Protein 2CQ4 (pdb70)

Organism: Homo sapiens (NCBI:txid9606)

Nearest PDB structures (foldseek):
  2cq4-assembly1_A  TM=7.982E-01  e=2.637E-21  Homo sapiens
  4yud-assembly1_A  TM=8.885E-01  e=1.342E-14  Homo sapiens
  3ucg-assembly1_A-2  TM=8.687E-01  e=4.871E-08  Homo sapiens
  3b4d-assembly1_A  TM=8.759E-01  e=1.175E-07  Homo sapiens
  2cqd-assembly1_A  TM=6.142E-01  e=3.976E-07  Homo sapiens

Solvent-accessible surface area: 8569 Å² total; per-residue (Å²): 136,116,108,64,60,109,48,162,87,74,167,181,81,88,163,110,130,105,46,71,52,18,106,60,20,44,19,0,14,0,28,65,22,19,116,223,27,139,66,160,28,0,54,94,30,0,57,90,31,10,150,16,129,53,24,178,57,56,110,114,190,111,76,223,193,114,117,20,45,0,67,0,34,0,63,100,57,139,11,10,72,110,0,62,56,24,58,52,78,210,19,98,65,60,52,0,33,0,86,20,7,71,57,91,103,100,182,136,25,42,156,93,117,76

GO terms:
  GO:0005515 protein binding (F, IPI)
  GO:0045893 positive regulation of DNA-templated transcription (P, IDA)
  GO:0048024 regulation of mRNA splicing, via spliceosome (P, IDA)
  GO:0016020 membrane (C, HDA)

Secondary structure (DSSP, 8-state):
----------SS--SPPPPTTHHHHTEEEEES--TT--HHHHHHHHTTTS-EEEEEE--S--SSS----EEEEES-GGGHHHHHHHTTEEETTEEEEEEEHHHHHHHHS-SS--

CATH classification: 3.30.70.330

Radius of gyration: 14.82 Å; Cα contacts (8 Å, |Δi|>4): 168; chains: 1; bounding box: 30×40×33 Å

Structure (mmCIF, N/CA/C/O backbone):
data_2CQ4
#
_entry.id   2CQ4
#
loop_
_atom_site.group_PDB
_atom_site.id
_atom_site.type_symbol
_atom_site.label_atom_id
_atom_site.label_alt_id
_atom_site.label_comp_id
_atom_site.label_asym_id
_atom_site.label_entity_id
_atom_site.label_seq_id
_atom_site.pdbx_PDB_ins_code
_atom_site.Cartn_x
_atom_site.Cartn_y
_atom_site.Cartn_z
_atom_site.occupancy
_atom_site.B_iso_or_equiv
_atom_site.auth_seq_id
_atom_site.auth_comp_id
_atom_site.auth_asym_id
_atom_site.auth_atom_id
_atom_site.pdbx_PDB_model_num
ATOM 1 N N . GLY A 1 1 ? 18.329 -0.677 4.007 1.00 0.00 125 GLY A N 1
ATOM 2 C CA . GLY A 1 1 ? 17.652 -0.234 5.211 1.00 0.00 125 GLY A CA 1
ATOM 3 C C . GLY A 1 1 ? 17.870 1.240 5.490 1.00 0.00 125 GLY A C 1
ATOM 4 O O . GLY A 1 1 ? 18.917 1.636 5.999 1.00 0.00 125 GLY A O 1
ATOM 8 N N . SER A 1 2 ? 16.876 2.056 5.152 1.00 0.00 126 SER A N 1
ATOM 9 C CA . SER A 1 2 ? 16.965 3.497 5.363 1.00 0.00 126 SER A CA 1
ATOM 10 C C . SER A 1 2 ? 15.629 4.172 5.071 1.00 0.00 126 SER A C 1
ATOM 11 O O . SER A 1 2 ? 14.906 3.774 4.158 1.00 0.00 126 SER A O 1
ATOM 19 N N . SER A 1 3 ? 15.309 5.199 5.853 1.00 0.00 127 SER A N 1
ATOM 20 C CA . SER A 1 3 ? 14.058 5.928 5.681 1.00 0.00 127 SER A CA 1
ATOM 21 C C . SER A 1 3 ? 14.108 7.271 6.405 1.00 0.00 127 SER A C 1
ATOM 22 O O . SER A 1 3 ? 14.970 7.499 7.254 1.00 0.00 127 SER A O 1
ATOM 30 N N . GLY A 1 4 ? 13.177 8.156 6.064 1.00 0.00 128 GLY A N 1
ATOM 31 C CA . GLY A 1 4 ? 13.131 9.464 6.690 1.00 0.00 128 GLY A CA 1
ATOM 32 C C . GLY A 1 4 ? 13.279 10.592 5.688 1.00 0.00 128 GLY A C 1
ATOM 33 O O . GLY A 1 4 ? 14.122 10.530 4.792 1.00 0.00 128 GLY A O 1
ATOM 37 N N . SER A 1 5 ? 12.456 11.625 5.837 1.00 0.00 129 SER A N 1
ATOM 38 C CA . SER A 1 5 ? 12.496 12.769 4.934 1.00 0.00 129 SER A CA 1
ATOM 39 C C . SER A 1 5 ? 11.594 13.892 5.440 1.00 0.00 129 SER A C 1
ATOM 40 O O . SER A 1 5 ? 10.784 13.692 6.344 1.00 0.00 129 SER A O 1
ATOM 48 N N . SER A 1 6 ? 11.743 15.073 4.850 1.00 0.00 130 SER A N 1
ATOM 49 C CA . SER A 1 6 ? 10.946 16.230 5.242 1.00 0.00 130 SER A CA 1
ATOM 50 C C . SER A 1 6 ? 10.318 16.896 4.022 1.00 0.00 130 SER A C 1
ATOM 51 O O . SER A 1 6 ? 10.966 17.060 2.989 1.00 0.00 130 SER A O 1
ATOM 59 N N . GLY A 1 7 ? 9.052 17.281 4.151 1.00 0.00 131 GLY A N 1
ATOM 60 C CA . GLY A 1 7 ? 8.356 17.925 3.052 1.00 0.00 131 GLY A CA 1
ATOM 61 C C . GLY A 1 7 ? 6.867 18.051 3.302 1.00 0.00 131 GLY A C 1
ATOM 62 O O . GLY A 1 7 ? 6.386 17.759 4.398 1.00 0.00 131 GLY A O 1
ATOM 66 N N . LYS A 1 8 ? 6.133 18.490 2.286 1.00 0.00 132 LYS A N 1
ATOM 67 C CA . LYS A 1 8 ? 4.688 18.656 2.400 1.00 0.00 132 LYS A CA 1
ATOM 68 C C . LYS A 1 8 ? 3.986 18.190 1.128 1.00 0.00 132 LYS A C 1
ATOM 69 O O . LYS A 1 8 ? 4.592 18.134 0.058 1.00 0.00 132 LYS A O 1
ATOM 88 N N . SER A 1 9 ? 2.704 17.860 1.253 1.00 0.00 133 SER A N 1
ATOM 89 C CA . SER A 1 9 ? 1.919 17.398 0.114 1.00 0.00 133 SER A CA 1
ATOM 90 C C . SER A 1 9 ? 0.926 18.467 -0.330 1.00 0.00 133 SER A C 1
ATOM 91 O O . SER A 1 9 ? -0.177 18.586 0.203 1.00 0.00 133 SER A O 1
ATOM 99 N N . PRO A 1 10 ? 1.325 19.265 -1.332 1.00 0.00 134 PRO A N 1
ATOM 100 C CA . PRO A 1 10 ? 0.486 20.339 -1.871 1.00 0.00 134 PRO A CA 1
ATOM 101 C C . PRO A 1 10 ? -0.642 19.806 -2.749 1.00 0.00 134 PRO A C 1
ATOM 102 O O . PRO A 1 10 ? -0.575 18.684 -3.250 1.00 0.00 134 PRO A O 1
ATOM 113 N N . VAL A 1 11 ? -1.678 20.619 -2.932 1.00 0.00 135 VAL A N 1
ATOM 114 C CA . VAL A 1 11 ? -2.820 20.230 -3.751 1.00 0.00 135 VAL A CA 1
ATOM 115 C C . VAL A 1 11 ? -2.412 20.040 -5.207 1.00 0.00 135 VAL A C 1
ATOM 116 O O . VAL A 1 11 ? -3.023 19.259 -5.936 1.00 0.00 135 VAL A O 1
ATOM 129 N N . ARG A 1 12 ? -1.376 20.759 -5.625 1.00 0.00 136 ARG A N 1
ATOM 130 C CA . ARG A 1 12 ? -0.886 20.671 -6.995 1.00 0.00 136 ARG A CA 1
ATOM 131 C C . ARG A 1 12 ? 0.628 20.479 -7.020 1.00 0.00 136 ARG A C 1
ATOM 132 O O . ARG A 1 12 ? 1.347 21.031 -6.188 1.00 0.00 136 ARG A O 1
ATOM 153 N N . GLU A 1 13 ? 1.104 19.693 -7.981 1.00 0.00 137 GLU A N 1
ATOM 154 C CA . GLU A 1 13 ? 2.532 19.427 -8.112 1.00 0.00 137 GLU A CA 1
ATOM 155 C C . GLU A 1 13 ? 3.005 19.695 -9.539 1.00 0.00 137 GLU A C 1
ATOM 156 O O . GLU A 1 13 ? 2.297 19.439 -10.513 1.00 0.00 137 GLU A O 1
ATOM 168 N N . PRO A 1 14 ? 4.232 20.221 -9.665 1.00 0.00 138 PRO A N 1
ATOM 169 C CA . PRO A 1 14 ? 4.829 20.534 -10.967 1.00 0.00 138 PRO A CA 1
ATOM 170 C C . PRO A 1 14 ? 5.350 19.292 -11.680 1.00 0.00 138 PRO A C 1
ATOM 171 O O . PRO A 1 14 ? 5.138 18.167 -11.225 1.00 0.00 138 PRO A O 1
ATOM 182 N N . VAL A 1 15 ? 6.034 19.501 -12.800 1.00 0.00 139 VAL A N 1
ATOM 183 C CA . VAL A 1 15 ? 6.588 18.397 -13.576 1.00 0.00 139 VAL A CA 1
ATOM 184 C C . VAL A 1 15 ? 7.962 17.995 -13.055 1.00 0.00 139 VAL A C 1
ATOM 185 O O . VAL A 1 15 ? 8.879 17.729 -13.833 1.00 0.00 139 VAL A O 1
ATOM 198 N N . ASP A 1 16 ? 8.099 17.951 -11.734 1.00 0.00 140 ASP A N 1
ATOM 199 C CA . ASP A 1 16 ? 9.361 17.580 -11.108 1.00 0.00 140 ASP A CA 1
ATOM 200 C C . ASP A 1 16 ? 9.349 16.113 -10.686 1.00 0.00 140 ASP A C 1
ATOM 201 O O . ASP A 1 16 ? 8.293 15.482 -10.633 1.00 0.00 140 ASP A O 1
ATOM 210 N N . ASN A 1 17 ? 10.527 15.578 -10.388 1.00 0.00 141 ASN A N 1
ATOM 211 C CA . ASN A 1 17 ? 10.651 14.186 -9.970 1.00 0.00 141 ASN A CA 1
ATOM 212 C C . ASN A 1 17 ? 9.871 13.931 -8.685 1.00 0.00 141 ASN A C 1
ATOM 213 O O . ASN A 1 17 ? 9.605 14.854 -7.914 1.00 0.00 141 ASN A O 1
ATOM 224 N N . LEU A 1 18 ? 9.507 12.673 -8.459 1.00 0.00 142 LEU A N 1
ATOM 225 C CA . LEU A 1 18 ? 8.757 12.296 -7.266 1.00 0.00 142 LEU A CA 1
ATOM 226 C C . LEU A 1 18 ? 9.363 12.931 -6.019 1.00 0.00 142 LEU A C 1
ATOM 227 O O . LEU A 1 18 ? 10.583 13.032 -5.892 1.00 0.00 142 LEU A O 1
ATOM 243 N N . SER A 1 19 ? 8.503 13.355 -5.100 1.00 0.00 143 SER A N 1
ATOM 244 C CA . SER A 1 19 ? 8.953 13.982 -3.863 1.00 0.00 143 SER A CA 1
ATOM 245 C C . SER A 1 19 ? 8.852 13.009 -2.692 1.00 0.00 143 SER A C 1
ATOM 246 O O . SER A 1 19 ? 7.967 12.154 -2.636 1.00 0.00 143 SER A O 1
ATOM 254 N N . PRO A 1 20 ? 9.781 13.139 -1.734 1.00 0.00 144 PRO A N 1
ATOM 255 C CA . PRO A 1 20 ? 9.819 12.279 -0.547 1.00 0.00 144 PRO A CA 1
ATOM 256 C C . PRO A 1 20 ? 8.443 12.107 0.089 1.00 0.00 144 PRO A C 1
ATOM 257 O O . PRO A 1 20 ? 8.217 11.171 0.856 1.00 0.00 144 PRO A O 1
ATOM 268 N N . GLU A 1 21 ? 7.529 13.015 -0.237 1.00 0.00 145 GLU A N 1
ATOM 269 C CA . GLU A 1 21 ? 6.175 12.962 0.303 1.00 0.00 145 GLU A CA 1
ATOM 270 C C . GLU A 1 21 ? 5.226 12.273 -0.675 1.00 0.00 145 GLU A C 1
ATOM 271 O O . GLU A 1 21 ? 4.424 11.426 -0.284 1.00 0.00 145 GLU A O 1
ATOM 283 N N . GLU A 1 22 ? 5.325 12.646 -1.946 1.00 0.00 146 GLU A N 1
ATOM 284 C CA . GLU A 1 22 ? 4.474 12.065 -2.979 1.00 0.00 146 GLU A CA 1
ATOM 285 C C . GLU A 1 22 ? 4.588 10.544 -2.987 1.00 0.00 146 GLU A C 1
ATOM 286 O O . GLU A 1 22 ? 3.613 9.839 -3.247 1.00 0.00 146 GLU A O 1
ATOM 298 N N . ARG A 1 23 ? 5.786 10.045 -2.700 1.00 0.00 147 ARG A N 1
ATOM 299 C CA . ARG A 1 23 ? 6.030 8.607 -2.676 1.00 0.00 147 ARG A CA 1
ATOM 300 C C . ARG A 1 23 ? 4.949 7.887 -1.875 1.00 0.00 147 ARG A C 1
ATOM 301 O O . ARG A 1 23 ? 4.380 6.896 -2.332 1.00 0.00 147 ARG A O 1
ATOM 322 N N . ASP A 1 24 ? 4.673 8.392 -0.678 1.00 0.00 148 ASP A N 1
ATOM 323 C CA . ASP A 1 24 ? 3.660 7.797 0.188 1.00 0.00 148 ASP A CA 1
ATOM 324 C C . ASP A 1 24 ? 2.286 7.838 -0.476 1.00 0.00 148 ASP A C 1
ATOM 325 O O . ASP A 1 24 ? 1.548 6.853 -0.457 1.00 0.00 148 ASP A O 1
ATOM 334 N N . ALA A 1 25 ? 1.951 8.984 -1.060 1.00 0.00 149 ALA A N 1
ATOM 335 C CA . ALA A 1 25 ? 0.667 9.152 -1.729 1.00 0.00 149 ALA A CA 1
ATOM 336 C C . ALA A 1 25 ? 0.364 7.967 -2.640 1.00 0.00 149 ALA A C 1
ATOM 337 O O . ALA A 1 25 ? -0.711 7.372 -2.564 1.00 0.00 149 ALA A O 1
ATOM 344 N N . ARG A 1 26 ? 1.318 7.630 -3.503 1.00 0.00 150 ARG A N 1
ATOM 345 C CA . ARG A 1 26 ? 1.150 6.518 -4.430 1.00 0.00 150 ARG A CA 1
ATOM 346 C C . ARG A 1 26 ? 1.506 5.193 -3.760 1.00 0.00 150 ARG A C 1
ATOM 347 O O . ARG A 1 26 ? 2.189 4.352 -4.345 1.00 0.00 150 ARG A O 1
ATOM 368 N N . THR A 1 27 ? 1.038 5.015 -2.528 1.00 0.00 151 THR A N 1
ATOM 369 C CA . THR A 1 27 ? 1.308 3.795 -1.778 1.00 0.00 151 THR A CA 1
ATOM 370 C C . THR A 1 27 ? 0.026 3.220 -1.185 1.00 0.00 151 THR A C 1
ATOM 371 O O . THR A 1 27 ? -0.761 3.939 -0.570 1.00 0.00 151 THR A O 1
ATOM 382 N N . VAL A 1 28 ? -0.175 1.920 -1.372 1.00 0.00 152 VAL A N 1
ATOM 383 C CA . VAL A 1 28 ? -1.361 1.248 -0.854 1.00 0.00 152 VAL A CA 1
ATOM 384 C C . VAL A 1 28 ? -1.003 0.309 0.293 1.00 0.00 152 VAL A C 1
ATOM 385 O O . VAL A 1 28 ? 0.095 -0.245 0.335 1.00 0.00 152 VAL A O 1
ATOM 398 N N . PHE A 1 29 ? -1.938 0.135 1.221 1.00 0.00 153 PHE A N 1
ATOM 399 C CA . PHE A 1 29 ? -1.721 -0.736 2.370 1.00 0.00 153 PHE A CA 1
ATOM 400 C C . PHE A 1 29 ? -2.594 -1.985 2.278 1.00 0.00 153 PHE A C 1
ATOM 401 O O . PHE A 1 29 ? -3.817 -1.893 2.160 1.00 0.00 153 PHE A O 1
ATOM 418 N N . CYS A 1 30 ? -1.959 -3.149 2.332 1.00 0.00 154 CYS A N 1
ATOM 419 C CA . CYS A 1 30 ? -2.677 -4.417 2.254 1.00 0.00 154 CYS A CA 1
ATOM 420 C C . CYS A 1 30 ? -2.573 -5.182 3.569 1.00 0.00 154 CYS A C 1
ATOM 421 O O . CYS A 1 30 ? -1.695 -4.914 4.388 1.00 0.00 154 CYS A O 1
ATOM 429 N N . MET A 1 31 ? -3.478 -6.137 3.764 1.00 0.00 155 MET A N 1
ATOM 430 C CA . MET A 1 31 ? -3.488 -6.941 4.981 1.00 0.00 155 MET A CA 1
ATOM 431 C C . MET A 1 31 ? -4.152 -8.292 4.734 1.00 0.00 155 MET A C 1
ATOM 432 O O . MET A 1 31 ? -4.599 -8.579 3.624 1.00 0.00 155 MET A O 1
ATOM 446 N N . GLN A 1 32 ? -4.210 -9.117 5.774 1.00 0.00 156 GLN A N 1
ATOM 447 C CA . GLN A 1 32 ? -4.818 -10.438 5.667 1.00 0.00 156 GLN A CA 1
ATOM 448 C C . GLN A 1 32 ? -4.163 -11.250 4.556 1.00 0.00 156 GLN A C 1
ATOM 449 O O . GLN A 1 32 ? -4.846 -11.875 3.742 1.00 0.00 156 GLN A O 1
ATOM 463 N N . LEU A 1 33 ? -2.835 -11.238 4.524 1.00 0.00 157 LEU A N 1
ATOM 464 C CA . LEU A 1 33 ? -2.086 -11.975 3.512 1.00 0.00 157 LEU A CA 1
ATOM 465 C C . LEU A 1 33 ? -2.007 -13.457 3.862 1.00 0.00 157 LEU A C 1
ATOM 466 O O . LEU A 1 33 ? -2.185 -13.841 5.018 1.00 0.00 157 LEU A O 1
ATOM 482 N N . ALA A 1 34 ? -1.737 -14.284 2.858 1.00 0.00 158 ALA A N 1
ATOM 483 C CA . ALA A 1 34 ? -1.629 -15.723 3.062 1.00 0.00 158 ALA A CA 1
ATOM 484 C C . ALA A 1 34 ? -0.382 -16.073 3.867 1.00 0.00 158 ALA A C 1
ATOM 485 O O . ALA A 1 34 ? 0.439 -15.205 4.165 1.00 0.00 158 ALA A O 1
ATOM 492 N N . ALA A 1 35 ? -0.246 -17.347 4.215 1.00 0.00 159 ALA A N 1
ATOM 493 C CA . ALA A 1 35 ? 0.902 -17.811 4.984 1.00 0.00 159 ALA A CA 1
ATOM 494 C C . ALA A 1 35 ? 2.128 -17.979 4.094 1.00 0.00 159 ALA A C 1
ATOM 495 O O . ALA A 1 35 ? 3.250 -17.675 4.500 1.00 0.00 159 ALA A O 1
ATOM 502 N N . ARG A 1 36 ? 1.908 -18.464 2.876 1.00 0.00 160 ARG A N 1
ATOM 503 C CA . ARG A 1 36 ? 2.995 -18.674 1.928 1.00 0.00 160 ARG A CA 1
ATOM 504 C C . ARG A 1 36 ? 2.802 -17.817 0.680 1.00 0.00 160 ARG A C 1
ATOM 505 O O . ARG A 1 36 ? 2.861 -18.318 -0.443 1.00 0.00 160 ARG A O 1
ATOM 526 N N . ILE A 1 37 ? 2.571 -16.525 0.886 1.00 0.00 161 ILE A N 1
ATOM 527 C CA . ILE A 1 37 ? 2.368 -15.600 -0.222 1.00 0.00 161 ILE A CA 1
ATOM 528 C C . ILE A 1 37 ? 3.692 -14.996 -0.681 1.00 0.00 161 ILE A C 1
ATOM 529 O O . ILE A 1 37 ? 4.659 -14.944 0.079 1.00 0.00 161 ILE A O 1
ATOM 545 N N . ARG A 1 38 ? 3.726 -14.539 -1.928 1.00 0.00 162 ARG A N 1
ATOM 546 C CA . ARG A 1 38 ? 4.930 -13.937 -2.489 1.00 0.00 162 ARG A CA 1
ATOM 547 C C . ARG A 1 38 ? 4.607 -12.612 -3.173 1.00 0.00 162 ARG A C 1
ATOM 548 O O . ARG A 1 38 ? 3.484 -12.370 -3.615 1.00 0.00 162 ARG A O 1
ATOM 569 N N . PRO A 1 39 ? 5.616 -11.732 -3.264 1.00 0.00 163 PRO A N 1
ATOM 570 C CA . PRO A 1 39 ? 5.464 -10.416 -3.893 1.00 0.00 163 PRO A CA 1
ATOM 571 C C . PRO A 1 39 ? 4.730 -10.493 -5.227 1.00 0.00 163 PRO A C 1
ATOM 572 O O . PRO A 1 39 ? 3.812 -9.715 -5.487 1.00 0.00 163 PRO A O 1
ATOM 583 N N . ARG A 1 40 ? 5.141 -11.435 -6.070 1.00 0.00 164 ARG A N 1
ATOM 584 C CA . ARG A 1 40 ? 4.522 -11.612 -7.378 1.00 0.00 164 ARG A CA 1
ATOM 585 C C . ARG A 1 40 ? 3.009 -11.757 -7.249 1.00 0.00 164 ARG A C 1
ATOM 586 O O . ARG A 1 40 ? 2.249 -11.030 -7.888 1.00 0.00 164 ARG A O 1
ATOM 607 N N . ASP A 1 41 ? 2.580 -12.703 -6.419 1.00 0.00 165 ASP A N 1
ATOM 608 C CA . ASP A 1 41 ? 1.157 -12.943 -6.206 1.00 0.00 165 ASP A CA 1
ATOM 609 C C . ASP A 1 41 ? 0.386 -11.629 -6.146 1.00 0.00 165 ASP A C 1
ATOM 610 O O . ASP A 1 41 ? -0.669 -11.486 -6.765 1.00 0.00 165 ASP A O 1
ATOM 619 N N . LEU A 1 42 ? 0.919 -10.671 -5.396 1.00 0.00 166 LEU A N 1
ATOM 620 C CA . LEU A 1 42 ? 0.280 -9.367 -5.252 1.00 0.00 166 LEU A CA 1
ATOM 621 C C . LEU A 1 42 ? 0.509 -8.509 -6.493 1.00 0.00 166 LEU A C 1
ATOM 622 O O . LEU A 1 42 ? -0.423 -7.902 -7.020 1.00 0.00 166 LEU A O 1
ATOM 638 N N . GLU A 1 43 ? 1.755 -8.467 -6.955 1.00 0.00 167 GLU A N 1
ATOM 639 C CA . GLU A 1 43 ? 2.105 -7.685 -8.135 1.00 0.00 167 GLU A CA 1
ATOM 640 C C . GLU A 1 43 ? 1.087 -7.899 -9.251 1.00 0.00 167 GLU A C 1
ATOM 641 O O . GLU A 1 43 ? 0.368 -6.976 -9.635 1.00 0.00 167 GLU A O 1
ATOM 653 N N . ASP A 1 44 ? 1.032 -9.121 -9.767 1.00 0.00 168 ASP A N 1
ATOM 654 C CA . ASP A 1 44 ? 0.102 -9.458 -10.840 1.00 0.00 168 ASP A CA 1
ATOM 655 C C . ASP A 1 44 ? -1.339 -9.210 -10.406 1.00 0.00 168 ASP A C 1
ATOM 656 O O . ASP A 1 44 ? -2.127 -8.616 -11.143 1.00 0.00 168 ASP A O 1
ATOM 665 N N . PHE A 1 45 ? -1.678 -9.668 -9.205 1.00 0.00 169 PHE A N 1
ATOM 666 C CA . PHE A 1 45 ? -3.025 -9.498 -8.675 1.00 0.00 169 PHE A CA 1
ATOM 667 C C . PHE A 1 45 ? -3.440 -8.029 -8.703 1.00 0.00 169 PHE A C 1
ATOM 668 O O . PHE A 1 45 ? -4.624 -7.709 -8.815 1.00 0.00 169 PHE A O 1
ATOM 685 N N . PHE A 1 46 ? -2.457 -7.142 -8.601 1.00 0.00 170 PHE A N 1
ATOM 686 C CA . PHE A 1 46 ? -2.718 -5.707 -8.613 1.00 0.00 170 PHE A CA 1
ATOM 687 C C . PHE A 1 46 ? -2.524 -5.131 -10.014 1.00 0.00 170 PHE A C 1
ATOM 688 O O . PHE A 1 46 ? -2.845 -3.971 -10.268 1.00 0.00 170 PHE A O 1
ATOM 705 N N . SER A 1 47 ? -1.996 -5.951 -10.916 1.00 0.00 171 SER A N 1
ATOM 706 C CA . SER A 1 47 ? -1.756 -5.523 -12.290 1.00 0.00 171 SER A CA 1
ATOM 707 C C . SER A 1 47 ? -3.071 -5.341 -13.040 1.00 0.00 171 SER A C 1
ATOM 708 O O . SER A 1 47 ? -3.089 -4.880 -14.180 1.00 0.00 171 SER A O 1
ATOM 716 N N . ALA A 1 48 ? -4.172 -5.707 -12.390 1.00 0.00 172 ALA A N 1
ATOM 717 C CA . ALA A 1 48 ? -5.492 -5.582 -12.994 1.00 0.00 172 ALA A CA 1
ATOM 718 C C . ALA A 1 48 ? -5.987 -4.141 -12.939 1.00 0.00 172 ALA A C 1
ATOM 719 O O . ALA A 1 48 ? -6.834 -3.734 -13.736 1.00 0.00 172 ALA A O 1
ATOM 726 N N . VAL A 1 49 ? -5.456 -3.374 -11.994 1.00 0.00 173 VAL A N 1
ATOM 727 C CA . VAL A 1 49 ? -5.844 -1.977 -11.835 1.00 0.00 173 VAL A CA 1
ATOM 728 C C . VAL A 1 49 ? -4.684 -1.043 -12.161 1.00 0.00 173 VAL A C 1
ATOM 729 O O . VAL A 1 49 ? -4.885 0.067 -12.650 1.00 0.00 173 VAL A O 1
ATOM 742 N N . GLY A 1 50 ? -3.467 -1.503 -11.886 1.00 0.00 174 GLY A N 1
ATOM 743 C CA . GLY A 1 50 ? -2.290 -0.697 -12.158 1.00 0.00 174 GLY A CA 1
ATOM 744 C C . GLY A 1 50 ? -1.006 -1.495 -12.064 1.00 0.00 174 GLY A C 1
ATOM 745 O O . GLY A 1 50 ? -0.965 -2.547 -11.424 1.00 0.00 174 GLY A O 1
ATOM 749 N N . LYS A 1 51 ? 0.047 -0.997 -12.703 1.00 0.00 175 LYS A N 1
ATOM 750 C CA . LYS A 1 51 ? 1.341 -1.670 -12.689 1.00 0.00 175 LYS A CA 1
ATOM 751 C C . LYS A 1 51 ? 2.071 -1.419 -11.374 1.00 0.00 175 LYS A C 1
ATOM 752 O O . LYS A 1 51 ? 2.098 -0.295 -10.872 1.00 0.00 175 LYS A O 1
ATOM 771 N N . VAL A 1 52 ? 2.663 -2.472 -10.821 1.00 0.00 176 VAL A N 1
ATOM 772 C CA . VAL A 1 52 ? 3.397 -2.364 -9.565 1.00 0.00 176 VAL A CA 1
ATOM 773 C C . VAL A 1 52 ? 4.895 -2.226 -9.814 1.00 0.00 176 VAL A C 1
ATOM 774 O O . VAL A 1 52 ? 5.449 -2.871 -10.704 1.00 0.00 176 VAL A O 1
ATOM 787 N N . ARG A 1 53 ? 5.546 -1.381 -9.021 1.00 0.00 177 ARG A N 1
ATOM 788 C CA . ARG A 1 53 ? 6.979 -1.157 -9.155 1.00 0.00 177 ARG A CA 1
ATOM 789 C C . ARG A 1 53 ? 7.742 -1.820 -8.011 1.00 0.00 177 ARG A C 1
ATOM 790 O O . ARG A 1 53 ? 8.844 -2.336 -8.204 1.00 0.00 177 ARG A O 1
ATOM 811 N N . ASP A 1 54 ? 7.150 -1.801 -6.823 1.00 0.00 178 ASP A N 1
ATOM 812 C CA . ASP A 1 54 ? 7.773 -2.401 -5.649 1.00 0.00 178 ASP A CA 1
ATOM 813 C C . ASP A 1 54 ? 6.717 -2.879 -4.657 1.00 0.00 178 ASP A C 1
ATOM 814 O O . ASP A 1 54 ? 5.613 -2.338 -4.602 1.00 0.00 178 ASP A O 1
ATOM 823 N N . VAL A 1 55 ? 7.064 -3.896 -3.876 1.00 0.00 179 VAL A N 1
ATOM 824 C CA . VAL A 1 55 ? 6.145 -4.448 -2.886 1.00 0.00 179 VAL A CA 1
ATOM 825 C C . VAL A 1 55 ? 6.880 -4.821 -1.603 1.00 0.00 179 VAL A C 1
ATOM 826 O O . VAL A 1 55 ? 7.647 -5.784 -1.573 1.00 0.00 179 VAL A O 1
ATOM 839 N N . ARG A 1 56 ? 6.640 -4.054 -0.545 1.00 0.00 180 ARG A N 1
ATOM 840 C CA . ARG A 1 56 ? 7.279 -4.304 0.741 1.00 0.00 180 ARG A CA 1
ATOM 841 C C . ARG A 1 56 ? 6.364 -5.116 1.653 1.00 0.00 180 ARG A C 1
ATOM 842 O O . ARG A 1 56 ? 5.377 -4.601 2.177 1.00 0.00 180 ARG A O 1
ATOM 863 N N . ILE A 1 57 ? 6.701 -6.389 1.838 1.00 0.00 181 ILE A N 1
ATOM 864 C CA . ILE A 1 57 ? 5.912 -7.272 2.688 1.00 0.00 181 ILE A CA 1
ATOM 865 C C . ILE A 1 57 ? 6.495 -7.348 4.095 1.00 0.00 181 ILE A C 1
ATOM 866 O O . ILE A 1 57 ? 7.696 -7.554 4.268 1.00 0.00 181 ILE A O 1
ATOM 882 N N . ILE A 1 58 ? 5.637 -7.182 5.095 1.00 0.00 182 ILE A N 1
ATOM 883 C CA . ILE A 1 58 ? 6.066 -7.236 6.487 1.00 0.00 182 ILE A CA 1
ATOM 884 C C . ILE A 1 58 ? 5.837 -8.622 7.081 1.00 0.00 182 ILE A C 1
ATOM 885 O O . ILE A 1 58 ? 4.709 -9.111 7.121 1.00 0.00 182 ILE A O 1
ATOM 901 N N . SER A 1 59 ? 6.915 -9.247 7.542 1.00 0.00 183 SER A N 1
ATOM 902 C CA . SER A 1 59 ? 6.833 -10.578 8.132 1.00 0.00 183 SER A CA 1
ATOM 903 C C . SER A 1 59 ? 7.123 -10.528 9.629 1.00 0.00 183 SER A C 1
ATOM 904 O O . SER A 1 59 ? 6.577 -11.313 10.405 1.00 0.00 183 SER A O 1
ATOM 912 N N . ASP A 1 60 ? 7.986 -9.599 10.026 1.00 0.00 184 ASP A N 1
ATOM 913 C CA . ASP A 1 60 ? 8.349 -9.444 11.431 1.00 0.00 184 ASP A CA 1
ATOM 914 C C . ASP A 1 60 ? 7.121 -9.128 12.278 1.00 0.00 184 ASP A C 1
ATOM 915 O O . ASP A 1 60 ? 6.469 -8.102 12.086 1.00 0.00 184 ASP A O 1
ATOM 924 N N . ARG A 1 61 ? 6.810 -10.019 13.214 1.00 0.00 185 ARG A N 1
ATOM 925 C CA . ARG A 1 61 ? 5.658 -9.836 14.090 1.00 0.00 185 ARG A CA 1
ATOM 926 C C . ARG A 1 61 ? 5.809 -8.570 14.929 1.00 0.00 185 ARG A C 1
ATOM 927 O O . ARG A 1 61 ? 6.655 -8.501 15.820 1.00 0.00 185 ARG A O 1
ATOM 948 N N . ASN A 1 62 ? 4.982 -7.571 14.638 1.00 0.00 186 ASN A N 1
ATOM 949 C CA . ASN A 1 62 ? 5.024 -6.307 15.365 1.00 0.00 186 ASN A CA 1
ATOM 950 C C . ASN A 1 62 ? 4.043 -6.319 16.533 1.00 0.00 186 ASN A C 1
ATOM 951 O O . ASN A 1 62 ? 4.386 -5.929 17.649 1.00 0.00 186 ASN A O 1
ATOM 962 N N . SER A 1 63 ? 2.821 -6.771 16.268 1.00 0.00 187 SER A N 1
ATOM 963 C CA . SER A 1 63 ? 1.789 -6.831 17.297 1.00 0.00 187 SER A CA 1
ATOM 964 C C . SER A 1 63 ? 1.330 -8.269 17.524 1.00 0.00 187 SER A C 1
ATOM 965 O O . SER A 1 63 ? 1.312 -9.078 16.597 1.00 0.00 187 SER A O 1
ATOM 973 N N . ARG A 1 64 ? 0.961 -8.577 18.762 1.00 0.00 188 ARG A N 1
ATOM 974 C CA . ARG A 1 64 ? 0.505 -9.917 19.112 1.00 0.00 188 ARG A CA 1
ATOM 975 C C . ARG A 1 64 ? -0.361 -10.503 18.000 1.00 0.00 188 ARG A C 1
ATOM 976 O O . ARG A 1 64 ? -0.079 -11.585 17.485 1.00 0.00 188 ARG A O 1
ATOM 997 N N . ARG A 1 65 ? -1.416 -9.782 17.635 1.00 0.00 189 ARG A N 1
ATOM 998 C CA . ARG A 1 65 ? -2.323 -10.231 16.587 1.00 0.00 189 ARG A CA 1
ATOM 999 C C . ARG A 1 65 ? -1.546 -10.764 15.387 1.00 0.00 189 ARG A C 1
ATOM 1000 O O . ARG A 1 65 ? -0.709 -10.064 14.816 1.00 0.00 189 ARG A O 1
ATOM 1021 N N . SER A 1 66 ? -1.828 -12.008 15.011 1.00 0.00 190 SER A N 1
ATOM 1022 C CA . SER A 1 66 ? -1.152 -12.636 13.882 1.00 0.00 190 SER A CA 1
ATOM 1023 C C . SER A 1 66 ? -1.727 -12.139 12.559 1.00 0.00 190 SER A C 1
ATOM 1024 O O . SER A 1 66 ? -2.591 -12.782 11.964 1.00 0.00 190 SER A O 1
ATOM 1032 N N . LYS A 1 67 ? -1.240 -10.989 12.105 1.00 0.00 191 LYS A N 1
ATOM 1033 C CA . LYS A 1 67 ? -1.703 -10.403 10.852 1.00 0.00 191 LYS A CA 1
ATOM 1034 C C . LYS A 1 67 ? -0.533 -10.138 9.910 1.00 0.00 191 LYS A C 1
ATOM 1035 O O . LYS A 1 67 ? 0.597 -9.932 10.351 1.00 0.00 191 LYS A O 1
ATOM 1054 N N . GLY A 1 68 ? -0.813 -10.145 8.610 1.00 0.00 192 GLY A N 1
ATOM 1055 C CA . GLY A 1 68 ? 0.228 -9.902 7.627 1.00 0.00 192 GLY A CA 1
ATOM 1056 C C . GLY A 1 68 ? -0.036 -8.660 6.799 1.00 0.00 192 GLY A C 1
ATOM 1057 O O . GLY A 1 68 ? -0.889 -8.668 5.911 1.00 0.00 192 GLY A O 1
ATOM 1061 N N . ILE A 1 69 ? 0.697 -7.590 7.090 1.00 0.00 193 ILE A N 1
ATOM 1062 C CA . ILE A 1 69 ? 0.536 -6.336 6.365 1.00 0.00 193 ILE A CA 1
ATOM 1063 C C . ILE A 1 69 ? 1.601 -6.186 5.283 1.00 0.00 193 ILE A C 1
ATOM 1064 O O . ILE A 1 69 ? 2.750 -6.588 5.469 1.00 0.00 193 ILE A O 1
ATOM 1080 N N . ALA A 1 70 ? 1.211 -5.605 4.154 1.00 0.00 194 ALA A N 1
ATOM 1081 C CA . ALA A 1 70 ? 2.132 -5.399 3.044 1.00 0.00 194 ALA A CA 1
ATOM 1082 C C . ALA A 1 70 ? 1.877 -4.059 2.360 1.00 0.00 194 ALA A C 1
ATOM 1083 O O . ALA A 1 70 ? 0.786 -3.497 2.462 1.00 0.00 194 ALA A O 1
ATOM 1090 N N . TYR A 1 71 ? 2.889 -3.553 1.665 1.00 0.00 195 TYR A N 1
ATOM 1091 C CA . TYR A 1 71 ? 2.775 -2.277 0.968 1.00 0.00 195 TYR A CA 1
ATOM 1092 C C . TYR A 1 71 ? 3.058 -2.445 -0.523 1.00 0.00 195 TYR A C 1
ATOM 1093 O O . TYR A 1 71 ? 4.018 -3.109 -0.913 1.00 0.00 195 TYR A O 1
ATOM 1111 N N . VAL A 1 72 ? 2.215 -1.835 -1.349 1.00 0.00 196 VAL A N 1
ATOM 1112 C CA . VAL A 1 72 ? 2.373 -1.914 -2.797 1.00 0.00 196 VAL A CA 1
ATOM 1113 C C . VAL A 1 72 ? 2.290 -0.531 -3.435 1.00 0.00 196 VAL A C 1
ATOM 1114 O O . VAL A 1 72 ? 1.351 0.224 -3.182 1.00 0.00 196 VAL A O 1
ATOM 1127 N N . GLU A 1 73 ? 3.278 -0.207 -4.262 1.00 0.00 197 GLU A N 1
ATOM 1128 C CA . GLU A 1 73 ? 3.317 1.086 -4.936 1.00 0.00 197 GLU A CA 1
ATOM 1129 C C . GLU A 1 73 ? 2.702 0.991 -6.330 1.00 0.00 197 GLU A C 1
ATOM 1130 O O . GLU A 1 73 ? 3.052 0.110 -7.115 1.00 0.00 197 GLU A O 1
ATOM 1142 N N . PHE A 1 74 ? 1.786 1.906 -6.629 1.00 0.00 198 PHE A N 1
ATOM 1143 C CA . PHE A 1 74 ? 1.121 1.925 -7.927 1.00 0.00 198 PHE A CA 1
ATOM 1144 C C . PHE A 1 74 ? 1.697 3.023 -8.816 1.00 0.00 198 PHE A C 1
ATOM 1145 O O . PHE A 1 74 ? 2.313 3.972 -8.329 1.00 0.00 198 PHE A O 1
ATOM 1162 N N . CYS A 1 75 ? 1.492 2.886 -10.122 1.00 0.00 199 CYS A N 1
ATOM 1163 C CA . CYS A 1 75 ? 1.992 3.866 -11.081 1.00 0.00 199 CYS A CA 1
ATOM 1164 C C . CYS A 1 75 ? 1.431 5.252 -10.784 1.00 0.00 199 CYS A C 1
ATOM 1165 O O . CYS A 1 75 ? 2.091 6.263 -11.024 1.00 0.00 199 CYS A O 1
ATOM 1173 N N . GLU A 1 76 ? 0.208 5.291 -10.265 1.00 0.00 200 GLU A N 1
ATOM 1174 C CA . GLU A 1 76 ? -0.443 6.555 -9.939 1.00 0.00 200 GLU A CA 1
ATOM 1175 C C . GLU A 1 76 ? -1.366 6.396 -8.734 1.00 0.00 200 GLU A C 1
ATOM 1176 O O . GLU A 1 76 ? -1.704 5.280 -8.340 1.00 0.00 200 GLU A O 1
ATOM 1188 N N . ILE A 1 77 ? -1.769 7.522 -8.154 1.00 0.00 201 ILE A N 1
ATOM 1189 C CA . ILE A 1 77 ? -2.653 7.509 -6.995 1.00 0.00 201 ILE A CA 1
ATOM 1190 C C . ILE A 1 77 ? -4.099 7.260 -7.409 1.00 0.00 201 ILE A C 1
ATOM 1191 O O . ILE A 1 77 ? -4.923 6.841 -6.597 1.00 0.00 201 ILE A O 1
ATOM 1207 N N . GLN A 1 78 ? -4.399 7.520 -8.677 1.00 0.00 202 GLN A N 1
ATOM 1208 C CA . GLN A 1 78 ? -5.746 7.324 -9.200 1.00 0.00 202 GLN A CA 1
ATOM 1209 C C . GLN A 1 78 ? -6.052 5.840 -9.370 1.00 0.00 202 GLN A C 1
ATOM 1210 O O . GLN A 1 78 ? -7.202 5.453 -9.581 1.00 0.00 202 GLN A O 1
ATOM 1224 N N . SER A 1 79 ? -5.017 5.012 -9.276 1.00 0.00 203 SER A N 1
ATOM 1225 C CA . SER A 1 79 ? -5.175 3.569 -9.423 1.00 0.00 203 SER A CA 1
ATOM 1226 C C . SER A 1 79 ? -5.397 2.905 -8.067 1.00 0.00 203 SER A C 1
ATOM 1227 O O . SER A 1 79 ? -5.811 1.749 -7.989 1.00 0.00 203 SER A O 1
ATOM 1235 N N . VAL A 1 80 ? -5.119 3.647 -7.000 1.00 0.00 204 VAL A N 1
ATOM 1236 C CA . VAL A 1 80 ? -5.288 3.133 -5.646 1.00 0.00 204 VAL A CA 1
ATOM 1237 C C . VAL A 1 80 ? -6.752 2.822 -5.356 1.00 0.00 204 VAL A C 1
ATOM 1238 O O . VAL A 1 80 ? -7.090 1.792 -4.772 1.00 0.00 204 VAL A O 1
ATOM 1251 N N . PRO A 1 81 ? -7.644 3.733 -5.772 1.00 0.00 205 PRO A N 1
ATOM 1252 C CA . PRO A 1 81 ? -9.088 3.578 -5.569 1.00 0.00 205 PRO A CA 1
ATOM 1253 C C . PRO A 1 81 ? -9.585 2.195 -5.976 1.00 0.00 205 PRO A C 1
ATOM 1254 O O . PRO A 1 81 ? -10.319 1.543 -5.231 1.00 0.00 205 PRO A O 1
ATOM 1265 N N . LEU A 1 82 ? -9.181 1.751 -7.161 1.00 0.00 206 LEU A N 1
ATOM 1266 C CA . LEU A 1 82 ? -9.586 0.445 -7.668 1.00 0.00 206 LEU A CA 1
ATOM 1267 C C . LEU A 1 82 ? -9.071 -0.672 -6.766 1.00 0.00 206 LEU A C 1
ATOM 1268 O O . LEU A 1 82 ? -9.805 -1.603 -6.434 1.00 0.00 206 LEU A O 1
ATOM 1284 N N . ALA A 1 83 ? -7.806 -0.572 -6.371 1.00 0.00 207 ALA A N 1
ATOM 1285 C CA . ALA A 1 83 ? -7.195 -1.570 -5.504 1.00 0.00 207 ALA A CA 1
ATOM 1286 C C . ALA A 1 83 ? -7.971 -1.715 -4.199 1.00 0.00 207 ALA A C 1
ATOM 1287 O O . ALA A 1 83 ? -8.205 -2.826 -3.725 1.00 0.00 207 ALA A O 1
ATOM 1294 N N . ILE A 1 84 ? -8.368 -0.584 -3.624 1.00 0.00 208 ILE A N 1
ATOM 1295 C CA . ILE A 1 84 ? -9.118 -0.586 -2.375 1.00 0.00 208 ILE A CA 1
ATOM 1296 C C . ILE A 1 84 ? -10.334 -1.501 -2.464 1.00 0.00 208 ILE A C 1
ATOM 1297 O O . ILE A 1 84 ? -10.578 -2.315 -1.574 1.00 0.00 208 ILE A O 1
ATOM 1313 N N . GLY A 1 85 ? -11.092 -1.366 -3.547 1.00 0.00 209 GLY A N 1
ATOM 1314 C CA . GLY A 1 85 ? -12.272 -2.189 -3.735 1.00 0.00 209 GLY A CA 1
ATOM 1315 C C . GLY A 1 85 ? -11.963 -3.671 -3.664 1.00 0.00 209 GLY A C 1
ATOM 1316 O O . GLY A 1 85 ? -12.693 -4.435 -3.032 1.00 0.00 209 GLY A O 1
ATOM 1320 N N . LEU A 1 86 ? -10.879 -4.079 -4.315 1.00 0.00 210 LEU A N 1
ATOM 1321 C CA . LEU A 1 86 ? -10.474 -5.480 -4.324 1.00 0.00 210 LEU A CA 1
ATOM 1322 C C . LEU A 1 86 ? -10.670 -6.113 -2.950 1.00 0.00 210 LEU A C 1
ATOM 1323 O O . LEU A 1 86 ? -10.895 -7.319 -2.836 1.00 0.00 210 LEU A O 1
ATOM 1339 N N . THR A 1 87 ? -10.585 -5.291 -1.908 1.00 0.00 211 THR A N 1
ATOM 1340 C CA . THR A 1 87 ? -10.755 -5.769 -0.542 1.00 0.00 211 THR A CA 1
ATOM 1341 C C . THR A 1 87 ? -11.800 -6.876 -0.472 1.00 0.00 211 THR A C 1
ATOM 1342 O O . THR A 1 87 ? -13.001 -6.613 -0.508 1.00 0.00 211 THR A O 1
ATOM 1353 N N . GLY A 1 88 ? -11.335 -8.118 -0.372 1.00 0.00 212 GLY A N 1
ATOM 1354 C CA . GLY A 1 88 ? -12.245 -9.247 -0.299 1.00 0.00 212 GLY A CA 1
ATOM 1355 C C . GLY A 1 88 ? -12.086 -10.197 -1.469 1.00 0.00 212 GLY A C 1
ATOM 1356 O O . GLY A 1 88 ? -12.995 -10.967 -1.779 1.00 0.00 212 GLY A O 1
ATOM 1360 N N . GLN A 1 89 ? -10.929 -10.143 -2.120 1.00 0.00 213 GLN A N 1
ATOM 1361 C CA . GLN A 1 89 ? -10.656 -11.004 -3.265 1.00 0.00 213 GLN A CA 1
ATOM 1362 C C . GLN A 1 89 ? -9.836 -12.221 -2.846 1.00 0.00 213 GLN A C 1
ATOM 1363 O O . GLN A 1 89 ? -8.659 -12.102 -2.509 1.00 0.00 213 GLN A O 1
ATOM 1377 N N . ARG A 1 90 ? -10.469 -13.390 -2.870 1.00 0.00 214 ARG A N 1
ATOM 1378 C CA . ARG A 1 90 ? -9.798 -14.628 -2.492 1.00 0.00 214 ARG A CA 1
ATOM 1379 C C . ARG A 1 90 ? -8.430 -14.732 -3.160 1.00 0.00 214 ARG A C 1
ATOM 1380 O O . ARG A 1 90 ? -8.331 -14.953 -4.367 1.00 0.00 214 ARG A O 1
ATOM 1401 N N . LEU A 1 91 ? -7.377 -14.570 -2.366 1.00 0.00 215 LEU A N 1
ATOM 1402 C CA . LEU A 1 91 ? -6.014 -14.645 -2.879 1.00 0.00 215 LEU A CA 1
ATOM 1403 C C . LEU A 1 91 ? -5.262 -15.820 -2.260 1.00 0.00 215 LEU A C 1
ATOM 1404 O O . LEU A 1 91 ? -4.911 -15.792 -1.080 1.00 0.00 215 LEU A O 1
ATOM 1420 N N . LEU A 1 92 ? -5.019 -16.849 -3.064 1.00 0.00 216 LEU A N 1
ATOM 1421 C CA . LEU A 1 92 ? -4.307 -18.033 -2.597 1.00 0.00 216 LEU A CA 1
ATOM 1422 C C . LEU A 1 92 ? -5.126 -18.784 -1.551 1.00 0.00 216 LEU A C 1
ATOM 1423 O O . LEU A 1 92 ? -4.575 -19.472 -0.692 1.00 0.00 216 LEU A O 1
ATOM 1439 N N . GLY A 1 93 ? -6.446 -18.648 -1.632 1.00 0.00 217 GLY A N 1
ATOM 1440 C CA . GLY A 1 93 ? -7.320 -19.321 -0.689 1.00 0.00 217 GLY A CA 1
ATOM 1441 C C . GLY A 1 93 ? -7.713 -18.431 0.475 1.00 0.00 217 GLY A C 1
ATOM 1442 O O . GLY A 1 93 ? -8.655 -18.732 1.205 1.00 0.00 217 GLY A O 1
ATOM 1446 N N . VAL A 1 94 ? -6.985 -17.331 0.647 1.00 0.00 218 VAL A N 1
ATOM 1447 C CA . VAL A 1 94 ? -7.263 -16.395 1.730 1.00 0.00 218 VAL A CA 1
ATOM 1448 C C . VAL A 1 94 ? -7.469 -14.981 1.196 1.00 0.00 218 VAL A C 1
ATOM 1449 O O . VAL A 1 94 ? -6.582 -14.387 0.584 1.00 0.00 218 VAL A O 1
ATOM 1462 N N . PRO A 1 95 ? -8.668 -14.430 1.431 1.00 0.00 219 PRO A N 1
ATOM 1463 C CA . PRO A 1 95 ? -9.020 -13.078 0.983 1.00 0.00 219 PRO A CA 1
ATOM 1464 C C . PRO A 1 95 ? -7.955 -12.051 1.352 1.00 0.00 219 PRO A C 1
ATOM 1465 O O . PRO A 1 95 ? -7.232 -12.216 2.335 1.00 0.00 219 PRO A O 1
ATOM 1476 N N . ILE A 1 96 ? -7.865 -10.989 0.557 1.00 0.00 220 ILE A N 1
ATOM 1477 C CA . ILE A 1 96 ? -6.889 -9.934 0.801 1.00 0.00 220 ILE A CA 1
ATOM 1478 C C . ILE A 1 96 ? -7.579 -8.615 1.132 1.00 0.00 220 ILE A C 1
ATOM 1479 O O . ILE A 1 96 ? -8.681 -8.342 0.656 1.00 0.00 220 ILE A O 1
ATOM 1495 N N . ILE A 1 97 ? -6.920 -7.799 1.950 1.00 0.00 221 ILE A N 1
ATOM 1496 C CA . ILE A 1 97 ? -7.468 -6.507 2.342 1.00 0.00 221 ILE A CA 1
ATOM 1497 C C . ILE A 1 97 ? -6.701 -5.363 1.688 1.00 0.00 221 ILE A C 1
ATOM 1498 O O . ILE A 1 97 ? -5.478 -5.415 1.560 1.00 0.00 221 ILE A O 1
ATOM 1514 N N . VAL A 1 98 ? -7.428 -4.329 1.278 1.00 0.00 222 VAL A N 1
ATOM 1515 C CA . VAL A 1 98 ? -6.816 -3.169 0.640 1.00 0.00 222 VAL A CA 1
ATOM 1516 C C . VAL A 1 98 ? -7.431 -1.871 1.151 1.00 0.00 222 VAL A C 1
ATOM 1517 O O . VAL A 1 98 ? -8.650 -1.703 1.136 1.00 0.00 222 VAL A O 1
ATOM 1530 N N . GLN A 1 99 ? -6.579 -0.957 1.604 1.00 0.00 223 GLN A N 1
ATOM 1531 C CA . GLN A 1 99 ? -7.040 0.326 2.120 1.00 0.00 223 GLN A CA 1
ATOM 1532 C C . GLN A 1 99 ? -5.992 1.411 1.897 1.00 0.00 223 GLN A C 1
ATOM 1533 O O . GLN A 1 99 ? -4.795 1.131 1.853 1.00 0.00 223 GLN A O 1
ATOM 1547 N N . ALA A 1 100 ? -6.450 2.651 1.757 1.00 0.00 224 ALA A N 1
ATOM 1548 C CA . ALA A 1 100 ? -5.552 3.778 1.540 1.00 0.00 224 ALA A CA 1
ATOM 1549 C C . ALA A 1 100 ? -4.578 3.935 2.703 1.00 0.00 224 ALA A C 1
ATOM 1550 O O . ALA A 1 100 ? -4.980 4.252 3.823 1.00 0.00 224 ALA A O 1
ATOM 1557 N N . SER A 1 101 ? -3.296 3.711 2.430 1.00 0.00 225 SER A N 1
ATOM 1558 C CA . SER A 1 101 ? -2.265 3.823 3.456 1.00 0.00 225 SER A CA 1
ATOM 1559 C C . SER A 1 101 ? -2.288 5.206 4.100 1.00 0.00 225 SER A C 1
ATOM 1560 O O . SER A 1 101 ? -1.981 5.357 5.282 1.00 0.00 225 SER A O 1
ATOM 1568 N N . GLN A 1 102 ? -2.655 6.213 3.313 1.00 0.00 226 GLN A N 1
ATOM 1569 C CA . GLN A 1 102 ? -2.717 7.583 3.805 1.00 0.00 226 GLN A CA 1
ATOM 1570 C C . GLN A 1 102 ? -3.883 7.762 4.772 1.00 0.00 226 GLN A C 1
ATOM 1571 O O . GLN A 1 102 ? -3.753 8.426 5.800 1.00 0.00 226 GLN A O 1
ATOM 1585 N N . ALA A 1 103 ? -5.021 7.166 4.435 1.00 0.00 227 ALA A N 1
ATOM 1586 C CA . ALA A 1 103 ? -6.210 7.258 5.274 1.00 0.00 227 ALA A CA 1
ATOM 1587 C C . ALA A 1 103 ? -5.855 7.091 6.747 1.00 0.00 227 ALA A C 1
ATOM 1588 O O . ALA A 1 103 ? -6.172 7.949 7.572 1.00 0.00 227 ALA A O 1
ATOM 1595 N N . GLU A 1 104 ? -5.198 5.982 7.072 1.00 0.00 228 GLU A N 1
ATOM 1596 C CA . GLU A 1 104 ? -4.803 5.704 8.447 1.00 0.00 228 GLU A CA 1
ATOM 1597 C C . GLU A 1 104 ? -3.822 6.756 8.955 1.00 0.00 228 GLU A C 1
ATOM 1598 O O . GLU A 1 104 ? -3.672 6.952 10.162 1.00 0.00 228 GLU A O 1
ATOM 1610 N N . LYS A 1 105 ? -3.154 7.432 8.025 1.00 0.00 229 LYS A N 1
ATOM 1611 C CA . LYS A 1 105 ? -2.187 8.465 8.376 1.00 0.00 229 LYS A CA 1
ATOM 1612 C C . LYS A 1 105 ? -2.890 9.775 8.719 1.00 0.00 229 LYS A C 1
ATOM 1613 O O . LYS A 1 105 ? -2.796 10.265 9.843 1.00 0.00 229 LYS A O 1
ATOM 1632 N N . ASN A 1 106 ? -3.597 10.334 7.742 1.00 0.00 230 ASN A N 1
ATOM 1633 C CA . ASN A 1 106 ? -4.318 11.587 7.940 1.00 0.00 230 ASN A CA 1
ATOM 1634 C C . ASN A 1 106 ? -4.951 11.635 9.328 1.00 0.00 230 ASN A C 1
ATOM 1635 O O . ASN A 1 106 ? -4.950 12.677 9.985 1.00 0.00 230 ASN A O 1
ATOM 1646 N N . ARG A 1 107 ? -5.490 10.502 9.765 1.00 0.00 231 ARG A N 1
ATOM 1647 C CA . ARG A 1 107 ? -6.129 10.416 11.074 1.00 0.00 231 ARG A CA 1
ATOM 1648 C C . ARG A 1 107 ? -5.124 10.697 12.188 1.00 0.00 231 ARG A C 1
ATOM 1649 O O . ARG A 1 107 ? -5.309 11.613 12.989 1.00 0.00 231 ARG A O 1
ATOM 1670 N N . LEU A 1 108 ? -4.062 9.901 12.233 1.00 0.00 232 LEU A N 1
ATOM 1671 C CA . LEU A 1 108 ? -3.027 10.062 13.249 1.00 0.00 232 LEU A CA 1
ATOM 1672 C C . LEU A 1 108 ? -2.710 11.537 13.474 1.00 0.00 232 LEU A C 1
ATOM 1673 O O . LEU A 1 108 ? -2.705 12.014 14.608 1.00 0.00 232 LEU A O 1
ATOM 1689 N N . SER A 1 109 ? -2.450 12.253 12.385 1.00 0.00 233 SER A N 1
ATOM 1690 C CA . SER A 1 109 ? -2.131 13.674 12.464 1.00 0.00 233 SER A CA 1
ATOM 1691 C C . SER A 1 109 ? -3.384 14.498 12.743 1.00 0.00 233 SER A C 1
ATOM 1692 O O . SER A 1 109 ? -4.504 14.037 12.529 1.00 0.00 233 SER A O 1
ATOM 1700 N N . GLY A 1 110 ? -3.185 15.723 13.222 1.00 0.00 234 GLY A N 1
ATOM 1701 C CA . GLY A 1 110 ? -4.308 16.592 13.523 1.00 0.00 234 GLY A CA 1
ATOM 1702 C C . GLY A 1 110 ? -5.150 16.896 12.300 1.00 0.00 234 GLY A C 1
ATOM 1703 O O . GLY A 1 110 ? -4.691 16.793 11.162 1.00 0.00 234 GLY A O 1
ATOM 1707 N N . PRO A 1 111 ? -6.416 17.277 12.529 1.00 0.00 235 PRO A N 1
ATOM 1708 C CA . PRO A 1 111 ? -7.352 17.604 11.448 1.00 0.00 235 PRO A CA 1
ATOM 1709 C C . PRO A 1 111 ? -6.723 18.502 10.389 1.00 0.00 235 PRO A C 1
ATOM 1710 O O . PRO A 1 111 ? -7.126 18.481 9.225 1.00 0.00 235 PRO A O 1
ATOM 1721 N N . SER A 1 112 ? -5.735 19.291 10.798 1.00 0.00 236 SER A N 1
ATOM 1722 C CA . SER A 1 112 ? -5.053 20.200 9.884 1.00 0.00 236 SER A CA 1
ATOM 1723 C C . SER A 1 112 ? -4.008 19.456 9.059 1.00 0.00 236 SER A C 1
ATOM 1724 O O . SER A 1 112 ? -3.758 18.270 9.274 1.00 0.00 236 SER A O 1
ATOM 1732 N N . SER A 1 113 ? -3.399 20.162 8.111 1.00 0.00 237 SER A N 1
ATOM 1733 C CA . SER A 1 113 ? -2.383 19.569 7.249 1.00 0.00 237 SER A CA 1
ATOM 1734 C C . SER A 1 113 ? -1.427 18.698 8.057 1.00 0.00 237 SER A C 1
ATOM 1735 O O . SER A 1 113 ? -1.316 18.841 9.274 1.00 0.00 237 SER A O 1
ATOM 1743 N N . GLY A 1 114 ? -0.736 17.795 7.370 1.00 0.00 238 GLY A N 1
ATOM 1744 C CA . GLY A 1 114 ? 0.204 16.912 8.038 1.00 0.00 238 GLY A CA 1
ATOM 1745 C C . GLY A 1 114 ? -0.330 15.501 8.184 1.00 0.00 238 GLY A C 1
ATOM 1746 O O . GLY A 1 114 ? 0.397 14.594 8.588 1.00 0.00 238 GLY A O 1
ATOM 1750 N N . GLY A 1 1 ? -35.627 15.268 -13.847 1.00 0.00 125 GLY A N 2
ATOM 1751 C CA . GLY A 1 1 ? -34.903 14.907 -12.642 1.00 0.00 125 GLY A CA 2
ATOM 1752 C C . GLY A 1 1 ? -35.325 15.732 -11.442 1.00 0.00 125 GLY A C 2
ATOM 1753 O O . GLY A 1 1 ? -36.416 16.302 -11.425 1.00 0.00 125 GLY A O 2
ATOM 1757 N N . SER A 1 2 ? -34.460 15.795 -10.435 1.00 0.00 126 SER A N 2
ATOM 1758 C CA . SER A 1 2 ? -34.751 16.551 -9.223 1.00 0.00 126 SER A CA 2
ATOM 1759 C C . SER A 1 2 ? -33.514 17.305 -8.743 1.00 0.00 126 SER A C 2
ATOM 1760 O O . SER A 1 2 ? -32.437 16.725 -8.600 1.00 0.00 126 SER A O 2
ATOM 1768 N N . SER A 1 3 ? -33.677 18.601 -8.496 1.00 0.00 127 SER A N 2
ATOM 1769 C CA . SER A 1 3 ? -32.574 19.436 -8.036 1.00 0.00 127 SER A CA 2
ATOM 1770 C C . SER A 1 3 ? -31.758 18.717 -6.966 1.00 0.00 127 SER A C 2
ATOM 1771 O O . SER A 1 3 ? -32.242 18.471 -5.862 1.00 0.00 127 SER A O 2
ATOM 1779 N N . GLY A 1 4 ? -30.515 18.383 -7.302 1.00 0.00 128 GLY A N 2
ATOM 1780 C CA . GLY A 1 4 ? -29.651 17.696 -6.360 1.00 0.00 128 GLY A CA 2
ATOM 1781 C C . GLY A 1 4 ? -28.274 18.323 -6.274 1.00 0.00 128 GLY A C 2
ATOM 1782 O O . GLY A 1 4 ? -27.818 18.689 -5.191 1.00 0.00 128 GLY A O 2
ATOM 1786 N N . SER A 1 5 ? -27.608 18.445 -7.417 1.00 0.00 129 SER A N 2
ATOM 1787 C CA . SER A 1 5 ? -26.271 19.026 -7.465 1.00 0.00 129 SER A CA 2
ATOM 1788 C C . SER A 1 5 ? -26.341 20.526 -7.736 1.00 0.00 129 SER A C 2
ATOM 1789 O O . SER A 1 5 ? -25.704 21.323 -7.048 1.00 0.00 129 SER A O 2
ATOM 1797 N N . SER A 1 6 ? -27.119 20.903 -8.746 1.00 0.00 130 SER A N 2
ATOM 1798 C CA . SER A 1 6 ? -27.270 22.306 -9.113 1.00 0.00 130 SER A CA 2
ATOM 1799 C C . SER A 1 6 ? -25.922 23.019 -9.098 1.00 0.00 130 SER A C 2
ATOM 1800 O O . SER A 1 6 ? -25.808 24.146 -8.619 1.00 0.00 130 SER A O 2
ATOM 1808 N N . GLY A 1 7 ? -24.901 22.353 -9.627 1.00 0.00 131 GLY A N 2
ATOM 1809 C CA . GLY A 1 7 ? -23.573 22.937 -9.665 1.00 0.00 131 GLY A CA 2
ATOM 1810 C C . GLY A 1 7 ? -22.496 21.958 -9.240 1.00 0.00 131 GLY A C 2
ATOM 1811 O O . GLY A 1 7 ? -22.407 21.592 -8.068 1.00 0.00 131 GLY A O 2
ATOM 1815 N N . LYS A 1 8 ? -21.676 21.533 -10.194 1.00 0.00 132 LYS A N 2
ATOM 1816 C CA . LYS A 1 8 ? -20.599 20.589 -9.913 1.00 0.00 132 LYS A CA 2
ATOM 1817 C C . LYS A 1 8 ? -19.717 21.094 -8.776 1.00 0.00 132 LYS A C 2
ATOM 1818 O O . LYS A 1 8 ? -19.444 22.290 -8.674 1.00 0.00 132 LYS A O 2
ATOM 1837 N N . SER A 1 9 ? -19.273 20.175 -7.925 1.00 0.00 133 SER A N 2
ATOM 1838 C CA . SER A 1 9 ? -18.423 20.527 -6.794 1.00 0.00 133 SER A CA 2
ATOM 1839 C C . SER A 1 9 ? -17.177 21.271 -7.262 1.00 0.00 133 SER A C 2
ATOM 1840 O O . SER A 1 9 ? -16.609 20.983 -8.316 1.00 0.00 133 SER A O 2
ATOM 1848 N N . PRO A 1 10 ? -16.738 22.253 -6.459 1.00 0.00 134 PRO A N 2
ATOM 1849 C CA . PRO A 1 10 ? -15.555 23.059 -6.770 1.00 0.00 134 PRO A CA 2
ATOM 1850 C C . PRO A 1 10 ? -14.254 22.322 -6.464 1.00 0.00 134 PRO A C 2
ATOM 1851 O O . PRO A 1 10 ? -13.915 22.098 -5.303 1.00 0.00 134 PRO A O 2
ATOM 1862 N N . VAL A 1 11 ? -13.531 21.947 -7.515 1.00 0.00 135 VAL A N 2
ATOM 1863 C CA . VAL A 1 11 ? -12.267 21.237 -7.358 1.00 0.00 135 VAL A CA 2
ATOM 1864 C C . VAL A 1 11 ? -11.138 21.956 -8.087 1.00 0.00 135 VAL A C 2
ATOM 1865 O O . VAL A 1 11 ? -11.057 21.920 -9.314 1.00 0.00 135 VAL A O 2
ATOM 1878 N N . ARG A 1 12 ? -10.269 22.609 -7.323 1.00 0.00 136 ARG A N 2
ATOM 1879 C CA . ARG A 1 12 ? -9.144 23.338 -7.896 1.00 0.00 136 ARG A CA 2
ATOM 1880 C C . ARG A 1 12 ? -7.879 23.122 -7.071 1.00 0.00 136 ARG A C 2
ATOM 1881 O O . ARG A 1 12 ? -7.778 23.591 -5.938 1.00 0.00 136 ARG A O 2
ATOM 1902 N N . GLU A 1 13 ? -6.917 22.409 -7.648 1.00 0.00 137 GLU A N 2
ATOM 1903 C CA . GLU A 1 13 ? -5.659 22.130 -6.966 1.00 0.00 137 GLU A CA 2
ATOM 1904 C C . GLU A 1 13 ? -4.474 22.327 -7.906 1.00 0.00 137 GLU A C 2
ATOM 1905 O O . GLU A 1 13 ? -4.505 21.937 -9.074 1.00 0.00 137 GLU A O 2
ATOM 1917 N N . PRO A 1 14 ? -3.402 22.945 -7.387 1.00 0.00 138 PRO A N 2
ATOM 1918 C CA . PRO A 1 14 ? -2.187 23.207 -8.162 1.00 0.00 138 PRO A CA 2
ATOM 1919 C C . PRO A 1 14 ? -1.298 21.974 -8.282 1.00 0.00 138 PRO A C 2
ATOM 1920 O O . PRO A 1 14 ? -1.558 20.946 -7.655 1.00 0.00 138 PRO A O 2
ATOM 1931 N N . VAL A 1 15 ? -0.249 22.082 -9.091 1.00 0.00 139 VAL A N 2
ATOM 1932 C CA . VAL A 1 15 ? 0.680 20.976 -9.291 1.00 0.00 139 VAL A CA 2
ATOM 1933 C C . VAL A 1 15 ? 1.672 20.875 -8.138 1.00 0.00 139 VAL A C 2
ATOM 1934 O O . VAL A 1 15 ? 1.780 21.786 -7.318 1.00 0.00 139 VAL A O 2
ATOM 1947 N N . ASP A 1 16 ? 2.395 19.762 -8.083 1.00 0.00 140 ASP A N 2
ATOM 1948 C CA . ASP A 1 16 ? 3.380 19.542 -7.030 1.00 0.00 140 ASP A CA 2
ATOM 1949 C C . ASP A 1 16 ? 4.364 18.446 -7.429 1.00 0.00 140 ASP A C 2
ATOM 1950 O O . ASP A 1 16 ? 3.969 17.319 -7.721 1.00 0.00 140 ASP A O 2
ATOM 1959 N N . ASN A 1 17 ? 5.649 18.787 -7.438 1.00 0.00 141 ASN A N 2
ATOM 1960 C CA . ASN A 1 17 ? 6.690 17.834 -7.802 1.00 0.00 141 ASN A CA 2
ATOM 1961 C C . ASN A 1 17 ? 6.680 16.632 -6.862 1.00 0.00 141 ASN A C 2
ATOM 1962 O O . ASN A 1 17 ? 6.071 16.673 -5.792 1.00 0.00 141 ASN A O 2
ATOM 1973 N N . LEU A 1 18 ? 7.359 15.564 -7.268 1.00 0.00 142 LEU A N 2
ATOM 1974 C CA . LEU A 1 18 ? 7.428 14.351 -6.462 1.00 0.00 142 LEU A CA 2
ATOM 1975 C C . LEU A 1 18 ? 8.257 14.581 -5.202 1.00 0.00 142 LEU A C 2
ATOM 1976 O O . LEU A 1 18 ? 9.480 14.452 -5.219 1.00 0.00 142 LEU A O 2
ATOM 1992 N N . SER A 1 19 ? 7.580 14.920 -4.109 1.00 0.00 143 SER A N 2
ATOM 1993 C CA . SER A 1 19 ? 8.252 15.171 -2.840 1.00 0.00 143 SER A CA 2
ATOM 1994 C C . SER A 1 19 ? 8.148 13.957 -1.922 1.00 0.00 143 SER A C 2
ATOM 1995 O O . SER A 1 19 ? 7.273 13.105 -2.074 1.00 0.00 143 SER A O 2
ATOM 2003 N N . PRO A 1 20 ? 9.063 13.876 -0.944 1.00 0.00 144 PRO A N 2
ATOM 2004 C CA . PRO A 1 20 ? 9.095 12.771 0.020 1.00 0.00 144 PRO A CA 2
ATOM 2005 C C . PRO A 1 20 ? 7.712 12.437 0.565 1.00 0.00 144 PRO A C 2
ATOM 2006 O O . PRO A 1 20 ? 7.488 11.346 1.090 1.00 0.00 144 PRO A O 2
ATOM 2017 N N . GLU A 1 21 ? 6.785 13.382 0.437 1.00 0.00 145 GLU A N 2
ATOM 2018 C CA . GLU A 1 21 ? 5.423 13.186 0.919 1.00 0.00 145 GLU A CA 2
ATOM 2019 C C . GLU A 1 21 ? 4.546 12.568 -0.166 1.00 0.00 145 GLU A C 2
ATOM 2020 O O . GLU A 1 21 ? 3.712 11.707 0.111 1.00 0.00 145 GLU A O 2
ATOM 2032 N N . GLU A 1 22 ? 4.741 13.016 -1.404 1.00 0.00 146 GLU A N 2
ATOM 2033 C CA . GLU A 1 22 ? 3.967 12.508 -2.530 1.00 0.00 146 GLU A CA 2
ATOM 2034 C C . GLU A 1 22 ? 4.167 11.004 -2.693 1.00 0.00 146 GLU A C 2
ATOM 2035 O O . GLU A 1 22 ? 3.239 10.281 -3.059 1.00 0.00 146 GLU A O 2
ATOM 2047 N N . ARG A 1 23 ? 5.382 10.540 -2.419 1.00 0.00 147 ARG A N 2
ATOM 2048 C CA . ARG A 1 23 ? 5.703 9.123 -2.537 1.00 0.00 147 ARG A CA 2
ATOM 2049 C C . ARG A 1 23 ? 4.679 8.270 -1.794 1.00 0.00 147 ARG A C 2
ATOM 2050 O O . ARG A 1 23 ? 4.155 7.297 -2.337 1.00 0.00 147 ARG A O 2
ATOM 2071 N N . ASP A 1 24 ? 4.400 8.641 -0.549 1.00 0.00 148 ASP A N 2
ATOM 2072 C CA . ASP A 1 24 ? 3.439 7.910 0.268 1.00 0.00 148 ASP A CA 2
ATOM 2073 C C . ASP A 1 24 ? 2.074 7.858 -0.412 1.00 0.00 148 ASP A C 2
ATOM 2074 O O . ASP A 1 24 ? 1.503 6.785 -0.597 1.00 0.00 148 ASP A O 2
ATOM 2083 N N . ALA A 1 25 ? 1.558 9.027 -0.779 1.00 0.00 149 ALA A N 2
ATOM 2084 C CA . ALA A 1 25 ? 0.261 9.115 -1.439 1.00 0.00 149 ALA A CA 2
ATOM 2085 C C . ALA A 1 25 ? 0.083 7.989 -2.452 1.00 0.00 149 ALA A C 2
ATOM 2086 O O . ALA A 1 25 ? -0.973 7.361 -2.517 1.00 0.00 149 ALA A O 2
ATOM 2093 N N . ARG A 1 26 ? 1.123 7.740 -3.242 1.00 0.00 150 ARG A N 2
ATOM 2094 C CA . ARG A 1 26 ? 1.080 6.691 -4.254 1.00 0.00 150 ARG A CA 2
ATOM 2095 C C . ARG A 1 26 ? 1.404 5.332 -3.641 1.00 0.00 150 ARG A C 2
ATOM 2096 O O . ARG A 1 26 ? 2.073 4.503 -4.259 1.00 0.00 150 ARG A O 2
ATOM 2117 N N . THR A 1 27 ? 0.927 5.109 -2.420 1.00 0.00 151 THR A N 2
ATOM 2118 C CA . THR A 1 27 ? 1.168 3.852 -1.723 1.00 0.00 151 THR A CA 2
ATOM 2119 C C . THR A 1 27 ? -0.117 3.311 -1.106 1.00 0.00 151 THR A C 2
ATOM 2120 O O . THR A 1 27 ? -0.938 4.070 -0.592 1.00 0.00 151 THR A O 2
ATOM 2131 N N . VAL A 1 28 ? -0.284 1.993 -1.159 1.00 0.00 152 VAL A N 2
ATOM 2132 C CA . VAL A 1 28 ? -1.468 1.350 -0.604 1.00 0.00 152 VAL A CA 2
ATOM 2133 C C . VAL A 1 28 ? -1.093 0.360 0.494 1.00 0.00 152 VAL A C 2
ATOM 2134 O O . VAL A 1 28 ? -0.045 -0.283 0.432 1.00 0.00 152 VAL A O 2
ATOM 2147 N N . PHE A 1 29 ? -1.956 0.242 1.497 1.00 0.00 153 PHE A N 2
ATOM 2148 C CA . PHE A 1 29 ? -1.714 -0.670 2.609 1.00 0.00 153 PHE A CA 2
ATOM 2149 C C . PHE A 1 29 ? -2.469 -1.982 2.410 1.00 0.00 153 PHE A C 2
ATOM 2150 O O . PHE A 1 29 ? -3.677 -1.985 2.171 1.00 0.00 153 PHE A O 2
ATOM 2167 N N . CYS A 1 30 ? -1.748 -3.092 2.510 1.00 0.00 154 CYS A N 2
ATOM 2168 C CA . CYS A 1 30 ? -2.348 -4.412 2.340 1.00 0.00 154 CYS A CA 2
ATOM 2169 C C . CYS A 1 30 ? -2.274 -5.214 3.636 1.00 0.00 154 CYS A C 2
ATOM 2170 O O . CYS A 1 30 ? -1.352 -5.040 4.433 1.00 0.00 154 CYS A O 2
ATOM 2178 N N . MET A 1 31 ? -3.252 -6.089 3.840 1.00 0.00 155 MET A N 2
ATOM 2179 C CA . MET A 1 31 ? -3.299 -6.917 5.040 1.00 0.00 155 MET A CA 2
ATOM 2180 C C . MET A 1 31 ? -3.965 -8.258 4.748 1.00 0.00 155 MET A C 2
ATOM 2181 O O . MET A 1 31 ? -4.377 -8.524 3.620 1.00 0.00 155 MET A O 2
ATOM 2195 N N . GLN A 1 32 ? -4.065 -9.099 5.774 1.00 0.00 156 GLN A N 2
ATOM 2196 C CA . GLN A 1 32 ? -4.680 -10.412 5.627 1.00 0.00 156 GLN A CA 2
ATOM 2197 C C . GLN A 1 32 ? -4.003 -11.209 4.516 1.00 0.00 156 GLN A C 2
ATOM 2198 O O . GLN A 1 32 ? -4.668 -11.748 3.630 1.00 0.00 156 GLN A O 2
ATOM 2212 N N . LEU A 1 33 ? -2.678 -11.280 4.569 1.00 0.00 157 LEU A N 2
ATOM 2213 C CA . LEU A 1 33 ? -1.909 -12.011 3.568 1.00 0.00 157 LEU A CA 2
ATOM 2214 C C . LEU A 1 33 ? -1.941 -13.511 3.846 1.00 0.00 157 LEU A C 2
ATOM 2215 O O . LEU A 1 33 ? -2.282 -13.941 4.946 1.00 0.00 157 LEU A O 2
ATOM 2231 N N . ALA A 1 34 ? -1.582 -14.301 2.839 1.00 0.00 158 ALA A N 2
ATOM 2232 C CA . ALA A 1 34 ? -1.566 -15.752 2.975 1.00 0.00 158 ALA A CA 2
ATOM 2233 C C . ALA A 1 34 ? -0.372 -16.211 3.805 1.00 0.00 158 ALA A C 2
ATOM 2234 O O . ALA A 1 34 ? 0.509 -15.418 4.135 1.00 0.00 158 ALA A O 2
ATOM 2241 N N . ALA A 1 35 ? -0.349 -17.498 4.138 1.00 0.00 159 ALA A N 2
ATOM 2242 C CA . ALA A 1 35 ? 0.738 -18.064 4.928 1.00 0.00 159 ALA A CA 2
ATOM 2243 C C . ALA A 1 35 ? 1.993 -18.248 4.082 1.00 0.00 159 ALA A C 2
ATOM 2244 O O . ALA A 1 35 ? 3.113 -18.169 4.589 1.00 0.00 159 ALA A O 2
ATOM 2251 N N . ARG A 1 36 ? 1.800 -18.497 2.790 1.00 0.00 160 ARG A N 2
ATOM 2252 C CA . ARG A 1 36 ? 2.916 -18.695 1.874 1.00 0.00 160 ARG A CA 2
ATOM 2253 C C . ARG A 1 36 ? 2.802 -17.767 0.669 1.00 0.00 160 ARG A C 2
ATOM 2254 O O . ARG A 1 36 ? 3.194 -18.126 -0.442 1.00 0.00 160 ARG A O 2
ATOM 2275 N N . ILE A 1 37 ? 2.263 -16.574 0.896 1.00 0.00 161 ILE A N 2
ATOM 2276 C CA . ILE A 1 37 ? 2.098 -15.595 -0.171 1.00 0.00 161 ILE A CA 2
ATOM 2277 C C . ILE A 1 37 ? 3.443 -15.013 -0.595 1.00 0.00 161 ILE A C 2
ATOM 2278 O O . ILE A 1 37 ? 4.373 -14.925 0.206 1.00 0.00 161 ILE A O 2
ATOM 2294 N N . ARG A 1 38 ? 3.535 -14.614 -1.860 1.00 0.00 162 ARG A N 2
ATOM 2295 C CA . ARG A 1 38 ? 4.766 -14.040 -2.391 1.00 0.00 162 ARG A CA 2
ATOM 2296 C C . ARG A 1 38 ? 4.488 -12.714 -3.092 1.00 0.00 162 ARG A C 2
ATOM 2297 O O . ARG A 1 38 ? 3.408 -12.488 -3.640 1.00 0.00 162 ARG A O 2
ATOM 2318 N N . PRO A 1 39 ? 5.483 -11.815 -3.076 1.00 0.00 163 PRO A N 2
ATOM 2319 C CA . PRO A 1 39 ? 5.369 -10.496 -3.706 1.00 0.00 163 PRO A CA 2
ATOM 2320 C C . PRO A 1 39 ? 4.756 -10.571 -5.101 1.00 0.00 163 PRO A C 2
ATOM 2321 O O . PRO A 1 39 ? 4.002 -9.685 -5.506 1.00 0.00 163 PRO A O 2
ATOM 2332 N N . ARG A 1 40 ? 5.083 -11.633 -5.830 1.00 0.00 164 ARG A N 2
ATOM 2333 C CA . ARG A 1 40 ? 4.565 -11.821 -7.179 1.00 0.00 164 ARG A CA 2
ATOM 2334 C C . ARG A 1 40 ? 3.042 -11.927 -7.168 1.00 0.00 164 ARG A C 2
ATOM 2335 O O . ARG A 1 40 ? 2.350 -11.126 -7.796 1.00 0.00 164 ARG A O 2
ATOM 2356 N N . ASP A 1 41 ? 2.530 -12.920 -6.450 1.00 0.00 165 ASP A N 2
ATOM 2357 C CA . ASP A 1 41 ? 1.090 -13.131 -6.355 1.00 0.00 165 ASP A CA 2
ATOM 2358 C C . ASP A 1 41 ? 0.350 -11.799 -6.271 1.00 0.00 165 ASP A C 2
ATOM 2359 O O . ASP A 1 41 ? -0.738 -11.645 -6.827 1.00 0.00 165 ASP A O 2
ATOM 2368 N N . LEU A 1 42 ? 0.947 -10.840 -5.572 1.00 0.00 166 LEU A N 2
ATOM 2369 C CA . LEU A 1 42 ? 0.345 -9.520 -5.414 1.00 0.00 166 LEU A CA 2
ATOM 2370 C C . LEU A 1 42 ? 0.599 -8.655 -6.643 1.00 0.00 166 LEU A C 2
ATOM 2371 O O . LEU A 1 42 ? -0.328 -8.074 -7.207 1.00 0.00 166 LEU A O 2
ATOM 2387 N N . GLU A 1 43 ? 1.861 -8.575 -7.055 1.00 0.00 167 GLU A N 2
ATOM 2388 C CA . GLU A 1 43 ? 2.235 -7.782 -8.219 1.00 0.00 167 GLU A CA 2
ATOM 2389 C C . GLU A 1 43 ? 1.192 -7.910 -9.325 1.00 0.00 167 GLU A C 2
ATOM 2390 O O . GLU A 1 43 ? 0.580 -6.924 -9.734 1.00 0.00 167 GLU A O 2
ATOM 2402 N N . ASP A 1 44 ? 0.995 -9.134 -9.804 1.00 0.00 168 ASP A N 2
ATOM 2403 C CA . ASP A 1 44 ? 0.025 -9.394 -10.862 1.00 0.00 168 ASP A CA 2
ATOM 2404 C C . ASP A 1 44 ? -1.395 -9.124 -10.375 1.00 0.00 168 ASP A C 2
ATOM 2405 O O . ASP A 1 44 ? -2.192 -8.498 -11.073 1.00 0.00 168 ASP A O 2
ATOM 2414 N N . PHE A 1 45 ? -1.705 -9.603 -9.174 1.00 0.00 169 PHE A N 2
ATOM 2415 C CA . PHE A 1 45 ? -3.029 -9.415 -8.595 1.00 0.00 169 PHE A CA 2
ATOM 2416 C C . PHE A 1 45 ? -3.429 -7.943 -8.619 1.00 0.00 169 PHE A C 2
ATOM 2417 O O . PHE A 1 45 ? -4.607 -7.611 -8.755 1.00 0.00 169 PHE A O 2
ATOM 2434 N N . PHE A 1 46 ? -2.442 -7.065 -8.483 1.00 0.00 170 PHE A N 2
ATOM 2435 C CA . PHE A 1 46 ? -2.689 -5.628 -8.487 1.00 0.00 170 PHE A CA 2
ATOM 2436 C C . PHE A 1 46 ? -2.545 -5.055 -9.894 1.00 0.00 170 PHE A C 2
ATOM 2437 O O . PHE A 1 46 ? -2.992 -3.942 -10.171 1.00 0.00 170 PHE A O 2
ATOM 2454 N N . SER A 1 47 ? -1.918 -5.824 -10.778 1.00 0.00 171 SER A N 2
ATOM 2455 C CA . SER A 1 47 ? -1.710 -5.391 -12.155 1.00 0.00 171 SER A CA 2
ATOM 2456 C C . SER A 1 47 ? -3.039 -5.278 -12.895 1.00 0.00 171 SER A C 2
ATOM 2457 O O . SER A 1 47 ? -3.100 -4.753 -14.006 1.00 0.00 171 SER A O 2
ATOM 2465 N N . ALA A 1 48 ? -4.102 -5.773 -12.270 1.00 0.00 172 ALA A N 2
ATOM 2466 C CA . ALA A 1 48 ? -5.430 -5.727 -12.867 1.00 0.00 172 ALA A CA 2
ATOM 2467 C C . ALA A 1 48 ? -5.996 -4.310 -12.838 1.00 0.00 172 ALA A C 2
ATOM 2468 O O . ALA A 1 48 ? -6.906 -3.978 -13.598 1.00 0.00 172 ALA A O 2
ATOM 2475 N N . VAL A 1 49 ? -5.450 -3.478 -11.956 1.00 0.00 173 VAL A N 2
ATOM 2476 C CA . VAL A 1 49 ? -5.900 -2.097 -11.829 1.00 0.00 173 VAL A CA 2
ATOM 2477 C C . VAL A 1 49 ? -4.777 -1.120 -12.161 1.00 0.00 173 VAL A C 2
ATOM 2478 O O . VAL A 1 49 ? -5.025 -0.003 -12.611 1.00 0.00 173 VAL A O 2
ATOM 2491 N N . GLY A 1 50 ? -3.539 -1.551 -11.935 1.00 0.00 174 GLY A N 2
ATOM 2492 C CA . GLY A 1 50 ? -2.396 -0.704 -12.216 1.00 0.00 174 GLY A CA 2
ATOM 2493 C C . GLY A 1 50 ? -1.078 -1.432 -12.043 1.00 0.00 174 GLY A C 2
ATOM 2494 O O . GLY A 1 50 ? -0.977 -2.370 -11.252 1.00 0.00 174 GLY A O 2
ATOM 2498 N N . LYS A 1 51 ? -0.063 -1.000 -12.785 1.00 0.00 175 LYS A N 2
ATOM 2499 C CA . LYS A 1 51 ? 1.256 -1.617 -12.710 1.00 0.00 175 LYS A CA 2
ATOM 2500 C C . LYS A 1 51 ? 1.854 -1.457 -11.315 1.00 0.00 175 LYS A C 2
ATOM 2501 O O . LYS A 1 51 ? 1.769 -0.387 -10.712 1.00 0.00 175 LYS A O 2
ATOM 2520 N N . VAL A 1 52 ? 2.458 -2.527 -10.810 1.00 0.00 176 VAL A N 2
ATOM 2521 C CA . VAL A 1 52 ? 3.072 -2.505 -9.488 1.00 0.00 176 VAL A CA 2
ATOM 2522 C C . VAL A 1 52 ? 4.561 -2.190 -9.579 1.00 0.00 176 VAL A C 2
ATOM 2523 O O . VAL A 1 52 ? 5.304 -2.854 -10.301 1.00 0.00 176 VAL A O 2
ATOM 2536 N N . ARG A 1 53 ? 4.991 -1.173 -8.839 1.00 0.00 177 ARG A N 2
ATOM 2537 C CA . ARG A 1 53 ? 6.392 -0.769 -8.836 1.00 0.00 177 ARG A CA 2
ATOM 2538 C C . ARG A 1 53 ? 7.185 -1.564 -7.805 1.00 0.00 177 ARG A C 2
ATOM 2539 O O . ARG A 1 53 ? 8.130 -2.276 -8.147 1.00 0.00 177 ARG A O 2
ATOM 2560 N N . ASP A 1 54 ? 6.795 -1.439 -6.541 1.00 0.00 178 ASP A N 2
ATOM 2561 C CA . ASP A 1 54 ? 7.469 -2.147 -5.459 1.00 0.00 178 ASP A CA 2
ATOM 2562 C C . ASP A 1 54 ? 6.459 -2.698 -4.458 1.00 0.00 178 ASP A C 2
ATOM 2563 O O . ASP A 1 54 ? 5.388 -2.121 -4.258 1.00 0.00 178 ASP A O 2
ATOM 2572 N N . VAL A 1 55 ? 6.804 -3.817 -3.830 1.00 0.00 179 VAL A N 2
ATOM 2573 C CA . VAL A 1 55 ? 5.927 -4.447 -2.849 1.00 0.00 179 VAL A CA 2
ATOM 2574 C C . VAL A 1 55 ? 6.712 -4.910 -1.627 1.00 0.00 179 VAL A C 2
ATOM 2575 O O . VAL A 1 55 ? 7.426 -5.912 -1.679 1.00 0.00 179 VAL A O 2
ATOM 2588 N N . ARG A 1 56 ? 6.576 -4.174 -0.529 1.00 0.00 180 ARG A N 2
ATOM 2589 C CA . ARG A 1 56 ? 7.273 -4.509 0.706 1.00 0.00 180 ARG A CA 2
ATOM 2590 C C . ARG A 1 56 ? 6.370 -5.307 1.642 1.00 0.00 180 ARG A C 2
ATOM 2591 O O . ARG A 1 56 ? 5.471 -4.751 2.275 1.00 0.00 180 ARG A O 2
ATOM 2612 N N . ILE A 1 57 ? 6.613 -6.610 1.723 1.00 0.00 181 ILE A N 2
ATOM 2613 C CA . ILE A 1 57 ? 5.822 -7.483 2.581 1.00 0.00 181 ILE A CA 2
ATOM 2614 C C . ILE A 1 57 ? 6.433 -7.583 3.975 1.00 0.00 181 ILE A C 2
ATOM 2615 O O . ILE A 1 57 ? 7.472 -8.217 4.164 1.00 0.00 181 ILE A O 2
ATOM 2631 N N . ILE A 1 58 ? 5.779 -6.957 4.948 1.00 0.00 182 ILE A N 2
ATOM 2632 C CA . ILE A 1 58 ? 6.256 -6.979 6.325 1.00 0.00 182 ILE A CA 2
ATOM 2633 C C . ILE A 1 58 ? 6.111 -8.370 6.935 1.00 0.00 182 ILE A C 2
ATOM 2634 O O . ILE A 1 58 ? 5.006 -8.806 7.257 1.00 0.00 182 ILE A O 2
ATOM 2650 N N . SER A 1 59 ? 7.235 -9.061 7.093 1.00 0.00 183 SER A N 2
ATOM 2651 C CA . SER A 1 59 ? 7.234 -10.404 7.662 1.00 0.00 183 SER A CA 2
ATOM 2652 C C . SER A 1 59 ? 7.704 -10.378 9.113 1.00 0.00 183 SER A C 2
ATOM 2653 O O . SER A 1 59 ? 8.499 -9.523 9.505 1.00 0.00 183 SER A O 2
ATOM 2661 N N . ASP A 1 60 ? 7.209 -11.322 9.906 1.00 0.00 184 ASP A N 2
ATOM 2662 C CA . ASP A 1 60 ? 7.578 -11.410 11.313 1.00 0.00 184 ASP A CA 2
ATOM 2663 C C . ASP A 1 60 ? 7.905 -12.849 11.700 1.00 0.00 184 ASP A C 2
ATOM 2664 O O . ASP A 1 60 ? 7.814 -13.760 10.877 1.00 0.00 184 ASP A O 2
ATOM 2673 N N . ARG A 1 61 ? 8.284 -13.047 12.959 1.00 0.00 185 ARG A N 2
ATOM 2674 C CA . ARG A 1 61 ? 8.626 -14.375 13.454 1.00 0.00 185 ARG A CA 2
ATOM 2675 C C . ARG A 1 61 ? 7.404 -15.059 14.061 1.00 0.00 185 ARG A C 2
ATOM 2676 O O . ARG A 1 61 ? 7.057 -16.178 13.684 1.00 0.00 185 ARG A O 2
ATOM 2697 N N . ASN A 1 62 ? 6.758 -14.380 15.002 1.00 0.00 186 ASN A N 2
ATOM 2698 C CA . ASN A 1 62 ? 5.576 -14.923 15.661 1.00 0.00 186 ASN A CA 2
ATOM 2699 C C . ASN A 1 62 ? 4.378 -13.997 15.479 1.00 0.00 186 ASN A C 2
ATOM 2700 O O . ASN A 1 62 ? 4.492 -12.781 15.625 1.00 0.00 186 ASN A O 2
ATOM 2711 N N . SER A 1 63 ? 3.227 -14.583 15.159 1.00 0.00 187 SER A N 2
ATOM 2712 C CA . SER A 1 63 ? 2.008 -13.811 14.953 1.00 0.00 187 SER A CA 2
ATOM 2713 C C . SER A 1 63 ? 0.988 -14.105 16.050 1.00 0.00 187 SER A C 2
ATOM 2714 O O . SER A 1 63 ? 0.834 -15.248 16.479 1.00 0.00 187 SER A O 2
ATOM 2722 N N . ARG A 1 64 ? 0.291 -13.064 16.496 1.00 0.00 188 ARG A N 2
ATOM 2723 C CA . ARG A 1 64 ? -0.714 -13.209 17.542 1.00 0.00 188 ARG A CA 2
ATOM 2724 C C . ARG A 1 64 ? -2.082 -12.753 17.047 1.00 0.00 188 ARG A C 2
ATOM 2725 O O . ARG A 1 64 ? -3.037 -13.531 17.027 1.00 0.00 188 ARG A O 2
ATOM 2746 N N . ARG A 1 65 ? -2.172 -11.488 16.649 1.00 0.00 189 ARG A N 2
ATOM 2747 C CA . ARG A 1 65 ? -3.424 -10.928 16.156 1.00 0.00 189 ARG A CA 2
ATOM 2748 C C . ARG A 1 65 ? -3.214 -10.216 14.824 1.00 0.00 189 ARG A C 2
ATOM 2749 O O . ARG A 1 65 ? -3.927 -10.470 13.853 1.00 0.00 189 ARG A O 2
ATOM 2770 N N . SER A 1 66 ? -2.230 -9.323 14.784 1.00 0.00 190 SER A N 2
ATOM 2771 C CA . SER A 1 66 ? -1.928 -8.570 13.573 1.00 0.00 190 SER A CA 2
ATOM 2772 C C . SER A 1 66 ? -1.762 -9.507 12.379 1.00 0.00 190 SER A C 2
ATOM 2773 O O . SER A 1 66 ? -1.101 -10.541 12.473 1.00 0.00 190 SER A O 2
ATOM 2781 N N . LYS A 1 67 ? -2.367 -9.136 11.256 1.00 0.00 191 LYS A N 2
ATOM 2782 C CA . LYS A 1 67 ? -2.286 -9.940 10.042 1.00 0.00 191 LYS A CA 2
ATOM 2783 C C . LYS A 1 67 ? -1.176 -9.434 9.126 1.00 0.00 191 LYS A C 2
ATOM 2784 O O . LYS A 1 67 ? -1.054 -8.234 8.889 1.00 0.00 191 LYS A O 2
ATOM 2803 N N . GLY A 1 68 ? -0.369 -10.358 8.615 1.00 0.00 192 GLY A N 2
ATOM 2804 C CA . GLY A 1 68 ? 0.720 -9.986 7.731 1.00 0.00 192 GLY A CA 2
ATOM 2805 C C . GLY A 1 68 ? 0.370 -8.807 6.846 1.00 0.00 192 GLY A C 2
ATOM 2806 O O . GLY A 1 68 ? -0.472 -8.919 5.954 1.00 0.00 192 GLY A O 2
ATOM 2810 N N . ILE A 1 69 ? 1.017 -7.672 7.091 1.00 0.00 193 ILE A N 2
ATOM 2811 C CA . ILE A 1 69 ? 0.768 -6.467 6.309 1.00 0.00 193 ILE A CA 2
ATOM 2812 C C . ILE A 1 69 ? 1.815 -6.297 5.213 1.00 0.00 193 ILE A C 2
ATOM 2813 O O . ILE A 1 69 ? 2.966 -6.701 5.373 1.00 0.00 193 ILE A O 2
ATOM 2829 N N . ALA A 1 70 ? 1.406 -5.696 4.100 1.00 0.00 194 ALA A N 2
ATOM 2830 C CA . ALA A 1 70 ? 2.310 -5.469 2.979 1.00 0.00 194 ALA A CA 2
ATOM 2831 C C . ALA A 1 70 ? 1.988 -4.156 2.273 1.00 0.00 194 ALA A C 2
ATOM 2832 O O . ALA A 1 70 ? 0.825 -3.771 2.155 1.00 0.00 194 ALA A O 2
ATOM 2839 N N . TYR A 1 71 ? 3.027 -3.472 1.806 1.00 0.00 195 TYR A N 2
ATOM 2840 C CA . TYR A 1 71 ? 2.856 -2.200 1.114 1.00 0.00 195 TYR A CA 2
ATOM 2841 C C . TYR A 1 71 ? 3.035 -2.370 -0.392 1.00 0.00 195 TYR A C 2
ATOM 2842 O O . TYR A 1 71 ? 3.822 -3.201 -0.845 1.00 0.00 195 TYR A O 2
ATOM 2860 N N . VAL A 1 72 ? 2.298 -1.576 -1.163 1.00 0.00 196 VAL A N 2
ATOM 2861 C CA . VAL A 1 72 ? 2.376 -1.637 -2.617 1.00 0.00 196 VAL A CA 2
ATOM 2862 C C . VAL A 1 72 ? 2.335 -0.241 -3.228 1.00 0.00 196 VAL A C 2
ATOM 2863 O O . VAL A 1 72 ? 1.467 0.567 -2.897 1.00 0.00 196 VAL A O 2
ATOM 2876 N N . GLU A 1 73 ? 3.280 0.036 -4.121 1.00 0.00 197 GLU A N 2
ATOM 2877 C CA . GLU A 1 73 ? 3.353 1.336 -4.778 1.00 0.00 197 GLU A CA 2
ATOM 2878 C C . GLU A 1 73 ? 2.866 1.245 -6.221 1.00 0.00 197 GLU A C 2
ATOM 2879 O O . GLU A 1 73 ? 3.364 0.437 -7.007 1.00 0.00 197 GLU A O 2
ATOM 2891 N N . PHE A 1 74 ? 1.887 2.076 -6.564 1.00 0.00 198 PHE A N 2
ATOM 2892 C CA . PHE A 1 74 ? 1.332 2.088 -7.912 1.00 0.00 198 PHE A CA 2
ATOM 2893 C C . PHE A 1 74 ? 1.918 3.234 -8.732 1.00 0.00 198 PHE A C 2
ATOM 2894 O O . PHE A 1 74 ? 2.367 4.240 -8.181 1.00 0.00 198 PHE A O 2
ATOM 2911 N N . CYS A 1 75 ? 1.912 3.072 -10.050 1.00 0.00 199 CYS A N 2
ATOM 2912 C CA . CYS A 1 75 ? 2.445 4.091 -10.947 1.00 0.00 199 CYS A CA 2
ATOM 2913 C C . CYS A 1 75 ? 1.644 5.385 -10.838 1.00 0.00 199 CYS A C 2
ATOM 2914 O O . CYS A 1 75 ? 2.152 6.467 -11.130 1.00 0.00 199 CYS A O 2
ATOM 2922 N N . GLU A 1 76 ? 0.389 5.264 -10.417 1.00 0.00 200 GLU A N 2
ATOM 2923 C CA . GLU A 1 76 ? -0.482 6.424 -10.271 1.00 0.00 200 GLU A CA 2
ATOM 2924 C C . GLU A 1 76 ? -1.357 6.295 -9.027 1.00 0.00 200 GLU A C 2
ATOM 2925 O O . GLU A 1 76 ? -1.673 5.188 -8.589 1.00 0.00 200 GLU A O 2
ATOM 2937 N N . ILE A 1 77 ? -1.744 7.434 -8.463 1.00 0.00 201 ILE A N 2
ATOM 2938 C CA . ILE A 1 77 ? -2.583 7.449 -7.270 1.00 0.00 201 ILE A CA 2
ATOM 2939 C C . ILE A 1 77 ? -4.036 7.139 -7.616 1.00 0.00 201 ILE A C 2
ATOM 2940 O O . ILE A 1 77 ? -4.776 6.599 -6.794 1.00 0.00 201 ILE A O 2
ATOM 2956 N N . GLN A 1 78 ? -4.434 7.483 -8.835 1.00 0.00 202 GLN A N 2
ATOM 2957 C CA . GLN A 1 78 ? -5.798 7.241 -9.289 1.00 0.00 202 GLN A CA 2
ATOM 2958 C C . GLN A 1 78 ? -6.067 5.747 -9.432 1.00 0.00 202 GLN A C 2
ATOM 2959 O O . GLN A 1 78 ? -7.200 5.330 -9.677 1.00 0.00 202 GLN A O 2
ATOM 2973 N N . SER A 1 79 ? -5.019 4.945 -9.277 1.00 0.00 203 SER A N 2
ATOM 2974 C CA . SER A 1 79 ? -5.141 3.496 -9.393 1.00 0.00 203 SER A CA 2
ATOM 2975 C C . SER A 1 79 ? -5.393 2.861 -8.029 1.00 0.00 203 SER A C 2
ATOM 2976 O O . SER A 1 79 ? -5.972 1.779 -7.933 1.00 0.00 203 SER A O 2
ATOM 2984 N N . VAL A 1 80 ? -4.955 3.543 -6.976 1.00 0.00 204 VAL A N 2
ATOM 2985 C CA . VAL A 1 80 ? -5.133 3.048 -5.616 1.00 0.00 204 VAL A CA 2
ATOM 2986 C C . VAL A 1 80 ? -6.601 2.749 -5.328 1.00 0.00 204 VAL A C 2
ATOM 2987 O O . VAL A 1 80 ? -6.947 1.725 -4.738 1.00 0.00 204 VAL A O 2
ATOM 3000 N N . PRO A 1 81 ? -7.485 3.663 -5.754 1.00 0.00 205 PRO A N 2
ATOM 3001 C CA . PRO A 1 81 ? -8.930 3.518 -5.555 1.00 0.00 205 PRO A CA 2
ATOM 3002 C C . PRO A 1 81 ? -9.436 2.136 -5.954 1.00 0.00 205 PRO A C 2
ATOM 3003 O O . PRO A 1 81 ? -10.010 1.414 -5.137 1.00 0.00 205 PRO A O 2
ATOM 3014 N N . LEU A 1 82 ? -9.218 1.772 -7.213 1.00 0.00 206 LEU A N 2
ATOM 3015 C CA . LEU A 1 82 ? -9.651 0.475 -7.720 1.00 0.00 206 LEU A CA 2
ATOM 3016 C C . LEU A 1 82 ? -9.139 -0.656 -6.832 1.00 0.00 206 LEU A C 2
ATOM 3017 O O . LEU A 1 82 ? -9.881 -1.579 -6.498 1.00 0.00 206 LEU A O 2
ATOM 3033 N N . ALA A 1 83 ? -7.869 -0.574 -6.452 1.00 0.00 207 ALA A N 2
ATOM 3034 C CA . ALA A 1 83 ? -7.260 -1.587 -5.600 1.00 0.00 207 ALA A CA 2
ATOM 3035 C C . ALA A 1 83 ? -8.021 -1.729 -4.285 1.00 0.00 207 ALA A C 2
ATOM 3036 O O . ALA A 1 83 ? -8.186 -2.835 -3.770 1.00 0.00 207 ALA A O 2
ATOM 3043 N N . ILE A 1 84 ? -8.482 -0.604 -3.750 1.00 0.00 208 ILE A N 2
ATOM 3044 C CA . ILE A 1 84 ? -9.226 -0.604 -2.496 1.00 0.00 208 ILE A CA 2
ATOM 3045 C C . ILE A 1 84 ? -10.496 -1.441 -2.611 1.00 0.00 208 ILE A C 2
ATOM 3046 O O . ILE A 1 84 ? -10.821 -2.220 -1.716 1.00 0.00 208 ILE A O 2
ATOM 3062 N N . GLY A 1 85 ? -11.210 -1.274 -3.720 1.00 0.00 209 GLY A N 2
ATOM 3063 C CA . GLY A 1 85 ? -12.435 -2.022 -3.932 1.00 0.00 209 GLY A CA 2
ATOM 3064 C C . GLY A 1 85 ? -12.200 -3.518 -3.984 1.00 0.00 209 GLY A C 2
ATOM 3065 O O . GLY A 1 85 ? -13.048 -4.303 -3.557 1.00 0.00 209 GLY A O 2
ATOM 3069 N N . LEU A 1 86 ? -11.046 -3.917 -4.508 1.00 0.00 210 LEU A N 2
ATOM 3070 C CA . LEU A 1 86 ? -10.701 -5.330 -4.616 1.00 0.00 210 LEU A CA 2
ATOM 3071 C C . LEU A 1 86 ? -10.760 -6.011 -3.252 1.00 0.00 210 LEU A C 2
ATOM 3072 O O . LEU A 1 86 ? -10.958 -7.222 -3.158 1.00 0.00 210 LEU A O 2
ATOM 3088 N N . THR A 1 87 ? -10.589 -5.222 -2.196 1.00 0.00 211 THR A N 2
ATOM 3089 C CA . THR A 1 87 ? -10.624 -5.747 -0.837 1.00 0.00 211 THR A CA 2
ATOM 3090 C C . THR A 1 87 ? -11.664 -6.852 -0.700 1.00 0.00 211 THR A C 2
ATOM 3091 O O . THR A 1 87 ? -12.857 -6.624 -0.896 1.00 0.00 211 THR A O 2
ATOM 3102 N N . GLY A 1 88 ? -11.204 -8.053 -0.362 1.00 0.00 212 GLY A N 2
ATOM 3103 C CA . GLY A 1 88 ? -12.110 -9.177 -0.205 1.00 0.00 212 GLY A CA 2
ATOM 3104 C C . GLY A 1 88 ? -12.024 -10.155 -1.359 1.00 0.00 212 GLY A C 2
ATOM 3105 O O . GLY A 1 88 ? -12.987 -10.863 -1.652 1.00 0.00 212 GLY A O 2
ATOM 3109 N N . GLN A 1 89 ? -10.869 -10.194 -2.016 1.00 0.00 213 GLN A N 2
ATOM 3110 C CA . GLN A 1 89 ? -10.664 -11.092 -3.147 1.00 0.00 213 GLN A CA 2
ATOM 3111 C C . GLN A 1 89 ? -9.840 -12.307 -2.734 1.00 0.00 213 GLN A C 2
ATOM 3112 O O . GLN A 1 89 ? -8.646 -12.193 -2.454 1.00 0.00 213 GLN A O 2
ATOM 3126 N N . ARG A 1 90 ? -10.484 -13.469 -2.699 1.00 0.00 214 ARG A N 2
ATOM 3127 C CA . ARG A 1 90 ? -9.810 -14.704 -2.319 1.00 0.00 214 ARG A CA 2
ATOM 3128 C C . ARG A 1 90 ? -8.482 -14.850 -3.058 1.00 0.00 214 ARG A C 2
ATOM 3129 O O . ARG A 1 90 ? -8.453 -15.170 -4.247 1.00 0.00 214 ARG A O 2
ATOM 3150 N N . LEU A 1 91 ? -7.387 -14.612 -2.347 1.00 0.00 215 LEU A N 2
ATOM 3151 C CA . LEU A 1 91 ? -6.055 -14.715 -2.934 1.00 0.00 215 LEU A CA 2
ATOM 3152 C C . LEU A 1 91 ? -5.310 -15.927 -2.384 1.00 0.00 215 LEU A C 2
ATOM 3153 O O . LEU A 1 91 ? -4.887 -15.938 -1.227 1.00 0.00 215 LEU A O 2
ATOM 3169 N N . LEU A 1 92 ? -5.151 -16.947 -3.221 1.00 0.00 216 LEU A N 2
ATOM 3170 C CA . LEU A 1 92 ? -4.454 -18.164 -2.821 1.00 0.00 216 LEU A CA 2
ATOM 3171 C C . LEU A 1 92 ? -5.236 -18.910 -1.745 1.00 0.00 216 LEU A C 2
ATOM 3172 O O . LEU A 1 92 ? -4.665 -19.668 -0.961 1.00 0.00 216 LEU A O 2
ATOM 3188 N N . GLY A 1 93 ? -6.548 -18.692 -1.714 1.00 0.00 217 GLY A N 2
ATOM 3189 C CA . GLY A 1 93 ? -7.387 -19.352 -0.732 1.00 0.00 217 GLY A CA 2
ATOM 3190 C C . GLY A 1 93 ? -7.700 -18.463 0.455 1.00 0.00 217 GLY A C 2
ATOM 3191 O O . GLY A 1 93 ? -8.620 -18.742 1.223 1.00 0.00 217 GLY A O 2
ATOM 3195 N N . VAL A 1 94 ? -6.931 -17.390 0.607 1.00 0.00 218 VAL A N 2
ATOM 3196 C CA . VAL A 1 94 ? -7.130 -16.457 1.710 1.00 0.00 218 VAL A CA 2
ATOM 3197 C C . VAL A 1 94 ? -7.358 -15.039 1.196 1.00 0.00 218 VAL A C 2
ATOM 3198 O O . VAL A 1 94 ? -6.482 -14.427 0.583 1.00 0.00 218 VAL A O 2
ATOM 3211 N N . PRO A 1 95 ? -8.560 -14.502 1.451 1.00 0.00 219 PRO A N 2
ATOM 3212 C CA . PRO A 1 95 ? -8.930 -13.150 1.024 1.00 0.00 219 PRO A CA 2
ATOM 3213 C C . PRO A 1 95 ? -7.892 -12.109 1.430 1.00 0.00 219 PRO A C 2
ATOM 3214 O O . PRO A 1 95 ? -7.216 -12.258 2.449 1.00 0.00 219 PRO A O 2
ATOM 3225 N N . ILE A 1 96 ? -7.771 -11.057 0.628 1.00 0.00 220 ILE A N 2
ATOM 3226 C CA . ILE A 1 96 ? -6.816 -9.992 0.906 1.00 0.00 220 ILE A CA 2
ATOM 3227 C C . ILE A 1 96 ? -7.531 -8.686 1.239 1.00 0.00 220 ILE A C 2
ATOM 3228 O O . ILE A 1 96 ? -8.695 -8.497 0.887 1.00 0.00 220 ILE A O 2
ATOM 3244 N N . ILE A 1 97 ? -6.824 -7.788 1.918 1.00 0.00 221 ILE A N 2
ATOM 3245 C CA . ILE A 1 97 ? -7.390 -6.499 2.297 1.00 0.00 221 ILE A CA 2
ATOM 3246 C C . ILE A 1 97 ? -6.602 -5.351 1.678 1.00 0.00 221 ILE A C 2
ATOM 3247 O O . ILE A 1 97 ? -5.372 -5.332 1.722 1.00 0.00 221 ILE A O 2
ATOM 3263 N N . VAL A 1 98 ? -7.318 -4.390 1.101 1.00 0.00 222 VAL A N 2
ATOM 3264 C CA . VAL A 1 98 ? -6.686 -3.235 0.476 1.00 0.00 222 VAL A CA 2
ATOM 3265 C C . VAL A 1 98 ? -7.312 -1.934 0.966 1.00 0.00 222 VAL A C 2
ATOM 3266 O O . VAL A 1 98 ? -8.505 -1.699 0.780 1.00 0.00 222 VAL A O 2
ATOM 3279 N N . GLN A 1 99 ? -6.497 -1.092 1.594 1.00 0.00 223 GLN A N 2
ATOM 3280 C CA . GLN A 1 99 ? -6.971 0.186 2.111 1.00 0.00 223 GLN A CA 2
ATOM 3281 C C . GLN A 1 99 ? -5.957 1.293 1.842 1.00 0.00 223 GLN A C 2
ATOM 3282 O O . GLN A 1 99 ? -4.767 1.030 1.673 1.00 0.00 223 GLN A O 2
ATOM 3296 N N . ALA A 1 100 ? -6.437 2.532 1.801 1.00 0.00 224 ALA A N 2
ATOM 3297 C CA . ALA A 1 100 ? -5.572 3.678 1.553 1.00 0.00 224 ALA A CA 2
ATOM 3298 C C . ALA A 1 100 ? -4.577 3.872 2.693 1.00 0.00 224 ALA A C 2
ATOM 3299 O O . ALA A 1 100 ? -4.924 3.724 3.864 1.00 0.00 224 ALA A O 2
ATOM 3306 N N . SER A 1 101 ? -3.339 4.204 2.342 1.00 0.00 225 SER A N 2
ATOM 3307 C CA . SER A 1 101 ? -2.292 4.414 3.334 1.00 0.00 225 SER A CA 2
ATOM 3308 C C . SER A 1 101 ? -2.273 5.865 3.806 1.00 0.00 225 SER A C 2
ATOM 3309 O O . SER A 1 101 ? -1.210 6.466 3.953 1.00 0.00 225 SER A O 2
ATOM 3317 N N . GLN A 1 102 ? -3.457 6.420 4.039 1.00 0.00 226 GLN A N 2
ATOM 3318 C CA . GLN A 1 102 ? -3.578 7.800 4.493 1.00 0.00 226 GLN A CA 2
ATOM 3319 C C . GLN A 1 102 ? -3.674 7.868 6.014 1.00 0.00 226 GLN A C 2
ATOM 3320 O O . GLN A 1 102 ? -3.060 8.725 6.647 1.00 0.00 226 GLN A O 2
ATOM 3334 N N . ALA A 1 103 ? -4.449 6.957 6.593 1.00 0.00 227 ALA A N 2
ATOM 3335 C CA . ALA A 1 103 ? -4.625 6.912 8.039 1.00 0.00 227 ALA A CA 2
ATOM 3336 C C . ALA A 1 103 ? -3.353 6.435 8.732 1.00 0.00 227 ALA A C 2
ATOM 3337 O O . ALA A 1 103 ? -2.822 7.114 9.610 1.00 0.00 227 ALA A O 2
ATOM 3344 N N . GLU A 1 104 ? -2.871 5.262 8.332 1.00 0.00 228 GLU A N 2
ATOM 3345 C CA . GLU A 1 104 ? -1.661 4.694 8.916 1.00 0.00 228 GLU A CA 2
ATOM 3346 C C . GLU A 1 104 ? -0.613 5.777 9.156 1.00 0.00 228 GLU A C 2
ATOM 3347 O O . GLU A 1 104 ? 0.056 5.791 10.190 1.00 0.00 228 GLU A O 2
ATOM 3359 N N . LYS A 1 105 ? -0.475 6.683 8.193 1.00 0.00 229 LYS A N 2
ATOM 3360 C CA . LYS A 1 105 ? 0.491 7.770 8.298 1.00 0.00 229 LYS A CA 2
ATOM 3361 C C . LYS A 1 105 ? 0.068 8.772 9.367 1.00 0.00 229 LYS A C 2
ATOM 3362 O O . LYS A 1 105 ? 0.834 9.082 10.278 1.00 0.00 229 LYS A O 2
ATOM 3381 N N . ASN A 1 106 ? -1.158 9.274 9.249 1.00 0.00 230 ASN A N 2
ATOM 3382 C CA . ASN A 1 106 ? -1.683 10.241 10.208 1.00 0.00 230 ASN A CA 2
ATOM 3383 C C . ASN A 1 106 ? -1.433 9.778 11.640 1.00 0.00 230 ASN A C 2
ATOM 3384 O O . ASN A 1 106 ? -0.805 10.482 12.430 1.00 0.00 230 ASN A O 2
ATOM 3395 N N . ARG A 1 107 ? -1.930 8.589 11.967 1.00 0.00 231 ARG A N 2
ATOM 3396 C CA . ARG A 1 107 ? -1.761 8.033 13.303 1.00 0.00 231 ARG A CA 2
ATOM 3397 C C . ARG A 1 107 ? -0.297 8.078 13.732 1.00 0.00 231 ARG A C 2
ATOM 3398 O O . ARG A 1 107 ? 0.016 8.421 14.872 1.00 0.00 231 ARG A O 2
ATOM 3419 N N . LEU A 1 108 ? 0.594 7.731 12.810 1.00 0.00 232 LEU A N 2
ATOM 3420 C CA . LEU A 1 108 ? 2.025 7.731 13.091 1.00 0.00 232 LEU A CA 2
ATOM 3421 C C . LEU A 1 108 ? 2.473 9.084 13.635 1.00 0.00 232 LEU A C 2
ATOM 3422 O O . LEU A 1 108 ? 1.987 10.129 13.204 1.00 0.00 232 LEU A O 2
ATOM 3438 N N . SER A 1 109 ? 3.403 9.056 14.583 1.00 0.00 233 SER A N 2
ATOM 3439 C CA . SER A 1 109 ? 3.916 10.280 15.188 1.00 0.00 233 SER A CA 2
ATOM 3440 C C . SER A 1 109 ? 4.926 10.959 14.268 1.00 0.00 233 SER A C 2
ATOM 3441 O O . SER A 1 109 ? 5.702 10.295 13.582 1.00 0.00 233 SER A O 2
ATOM 3449 N N . GLY A 1 110 ? 4.908 12.288 14.258 1.00 0.00 234 GLY A N 2
ATOM 3450 C CA . GLY A 1 110 ? 5.826 13.037 13.420 1.00 0.00 234 GLY A CA 2
ATOM 3451 C C . GLY A 1 110 ? 5.215 13.413 12.085 1.00 0.00 234 GLY A C 2
ATOM 3452 O O . GLY A 1 110 ? 5.552 12.850 11.043 1.00 0.00 234 GLY A O 2
ATOM 3456 N N . PRO A 1 111 ? 4.292 14.386 12.105 1.00 0.00 235 PRO A N 2
ATOM 3457 C CA . PRO A 1 111 ? 3.612 14.858 10.895 1.00 0.00 235 PRO A CA 2
ATOM 3458 C C . PRO A 1 111 ? 4.495 15.776 10.056 1.00 0.00 235 PRO A C 2
ATOM 3459 O O . PRO A 1 111 ? 4.234 15.989 8.871 1.00 0.00 235 PRO A O 2
ATOM 3470 N N . SER A 1 112 ? 5.538 16.317 10.676 1.00 0.00 236 SER A N 2
ATOM 3471 C CA . SER A 1 112 ? 6.457 17.215 9.986 1.00 0.00 236 SER A CA 2
ATOM 3472 C C . SER A 1 112 ? 7.568 16.430 9.296 1.00 0.00 236 SER A C 2
ATOM 3473 O O . SER A 1 112 ? 8.150 15.515 9.878 1.00 0.00 236 SER A O 2
ATOM 3481 N N . SER A 1 113 ? 7.856 16.795 8.051 1.00 0.00 237 SER A N 2
ATOM 3482 C CA . SER A 1 113 ? 8.896 16.123 7.279 1.00 0.00 237 SER A CA 2
ATOM 3483 C C . SER A 1 113 ? 10.283 16.516 7.777 1.00 0.00 237 SER A C 2
ATOM 3484 O O . SER A 1 113 ? 10.604 17.699 7.884 1.00 0.00 237 SER A O 2
ATOM 3492 N N . GLY A 1 114 ? 11.102 15.514 8.081 1.00 0.00 238 GLY A N 2
ATOM 3493 C CA . GLY A 1 114 ? 12.446 15.774 8.564 1.00 0.00 238 GLY A CA 2
ATOM 3494 C C . GLY A 1 114 ? 12.752 15.035 9.851 1.00 0.00 238 GLY A C 2
ATOM 3495 O O . GLY A 1 114 ? 13.492 15.532 10.699 1.00 0.00 238 GLY A O 2
ATOM 3499 N N . GLY A 1 1 ? -5.011 25.530 -13.876 1.00 0.00 125 GLY A N 3
ATOM 3500 C CA . GLY A 1 1 ? -4.685 25.342 -15.278 1.00 0.00 125 GLY A CA 3
ATOM 3501 C C . GLY A 1 1 ? -3.853 24.098 -15.517 1.00 0.00 125 GLY A C 3
ATOM 3502 O O . GLY A 1 1 ? -4.004 23.098 -14.816 1.00 0.00 125 GLY A O 3
ATOM 3506 N N . SER A 1 2 ? -2.972 24.159 -16.512 1.00 0.00 126 SER A N 3
ATOM 3507 C CA . SER A 1 2 ? -2.117 23.026 -16.846 1.00 0.00 126 SER A CA 3
ATOM 3508 C C . SER A 1 2 ? -0.653 23.351 -16.567 1.00 0.00 126 SER A C 3
ATOM 3509 O O . SER A 1 2 ? -0.282 24.515 -16.414 1.00 0.00 126 SER A O 3
ATOM 3517 N N . SER A 1 3 ? 0.175 22.312 -16.502 1.00 0.00 127 SER A N 3
ATOM 3518 C CA . SER A 1 3 ? 1.598 22.486 -16.238 1.00 0.00 127 SER A CA 3
ATOM 3519 C C . SER A 1 3 ? 2.416 21.406 -16.940 1.00 0.00 127 SER A C 3
ATOM 3520 O O . SER A 1 3 ? 1.989 20.257 -17.044 1.00 0.00 127 SER A O 3
ATOM 3528 N N . GLY A 1 4 ? 3.596 21.784 -17.421 1.00 0.00 128 GLY A N 3
ATOM 3529 C CA . GLY A 1 4 ? 4.456 20.838 -18.107 1.00 0.00 128 GLY A CA 3
ATOM 3530 C C . GLY A 1 4 ? 5.869 21.359 -18.282 1.00 0.00 128 GLY A C 3
ATOM 3531 O O . GLY A 1 4 ? 6.145 22.128 -19.203 1.00 0.00 128 GLY A O 3
ATOM 3535 N N . SER A 1 5 ? 6.765 20.942 -17.394 1.00 0.00 129 SER A N 3
ATOM 3536 C CA . SER A 1 5 ? 8.157 21.376 -17.452 1.00 0.00 129 SER A CA 3
ATOM 3537 C C . SER A 1 5 ? 9.091 20.272 -16.965 1.00 0.00 129 SER A C 3
ATOM 3538 O O . SER A 1 5 ? 8.996 19.823 -15.823 1.00 0.00 129 SER A O 3
ATOM 3546 N N . SER A 1 6 ? 9.993 19.840 -17.841 1.00 0.00 130 SER A N 3
ATOM 3547 C CA . SER A 1 6 ? 10.942 18.786 -17.503 1.00 0.00 130 SER A CA 3
ATOM 3548 C C . SER A 1 6 ? 12.249 19.378 -16.983 1.00 0.00 130 SER A C 3
ATOM 3549 O O . SER A 1 6 ? 12.588 20.522 -17.284 1.00 0.00 130 SER A O 3
ATOM 3557 N N . GLY A 1 7 ? 12.979 18.589 -16.201 1.00 0.00 131 GLY A N 3
ATOM 3558 C CA . GLY A 1 7 ? 14.240 19.051 -15.651 1.00 0.00 131 GLY A CA 3
ATOM 3559 C C . GLY A 1 7 ? 14.332 18.838 -14.153 1.00 0.00 131 GLY A C 3
ATOM 3560 O O . GLY A 1 7 ? 13.652 19.512 -13.379 1.00 0.00 131 GLY A O 3
ATOM 3564 N N . LYS A 1 8 ? 15.176 17.897 -13.742 1.00 0.00 132 LYS A N 3
ATOM 3565 C CA . LYS A 1 8 ? 15.355 17.596 -12.326 1.00 0.00 132 LYS A CA 3
ATOM 3566 C C . LYS A 1 8 ? 16.119 18.713 -11.625 1.00 0.00 132 LYS A C 3
ATOM 3567 O O . LYS A 1 8 ? 16.922 19.413 -12.243 1.00 0.00 132 LYS A O 3
ATOM 3586 N N . SER A 1 9 ? 15.865 18.877 -10.331 1.00 0.00 133 SER A N 3
ATOM 3587 C CA . SER A 1 9 ? 16.526 19.912 -9.545 1.00 0.00 133 SER A CA 3
ATOM 3588 C C . SER A 1 9 ? 16.874 19.397 -8.151 1.00 0.00 133 SER A C 3
ATOM 3589 O O . SER A 1 9 ? 16.113 18.657 -7.527 1.00 0.00 133 SER A O 3
ATOM 3597 N N . PRO A 1 10 ? 18.051 19.799 -7.649 1.00 0.00 134 PRO A N 3
ATOM 3598 C CA . PRO A 1 10 ? 18.526 19.392 -6.324 1.00 0.00 134 PRO A CA 3
ATOM 3599 C C . PRO A 1 10 ? 17.454 19.546 -5.251 1.00 0.00 134 PRO A C 3
ATOM 3600 O O . PRO A 1 10 ? 16.385 20.104 -5.502 1.00 0.00 134 PRO A O 3
ATOM 3611 N N . VAL A 1 11 ? 17.745 19.048 -4.053 1.00 0.00 135 VAL A N 3
ATOM 3612 C CA . VAL A 1 11 ? 16.806 19.132 -2.940 1.00 0.00 135 VAL A CA 3
ATOM 3613 C C . VAL A 1 11 ? 16.354 20.570 -2.710 1.00 0.00 135 VAL A C 3
ATOM 3614 O O . VAL A 1 11 ? 17.161 21.439 -2.379 1.00 0.00 135 VAL A O 3
ATOM 3627 N N . ARG A 1 12 ? 15.059 20.813 -2.887 1.00 0.00 136 ARG A N 3
ATOM 3628 C CA . ARG A 1 12 ? 14.501 22.146 -2.699 1.00 0.00 136 ARG A CA 3
ATOM 3629 C C . ARG A 1 12 ? 13.054 22.066 -2.222 1.00 0.00 136 ARG A C 3
ATOM 3630 O O . ARG A 1 12 ? 12.469 20.985 -2.160 1.00 0.00 136 ARG A O 3
ATOM 3651 N N . GLU A 1 13 ? 12.482 23.218 -1.884 1.00 0.00 137 GLU A N 3
ATOM 3652 C CA . GLU A 1 13 ? 11.104 23.277 -1.412 1.00 0.00 137 GLU A CA 3
ATOM 3653 C C . GLU A 1 13 ? 10.229 22.275 -2.161 1.00 0.00 137 GLU A C 3
ATOM 3654 O O . GLU A 1 13 ? 10.518 21.883 -3.291 1.00 0.00 137 GLU A O 3
ATOM 3666 N N . PRO A 1 14 ? 9.132 21.850 -1.514 1.00 0.00 138 PRO A N 3
ATOM 3667 C CA . PRO A 1 14 ? 8.193 20.889 -2.099 1.00 0.00 138 PRO A CA 3
ATOM 3668 C C . PRO A 1 14 ? 7.276 21.531 -3.134 1.00 0.00 138 PRO A C 3
ATOM 3669 O O . PRO A 1 14 ? 6.615 22.532 -2.859 1.00 0.00 138 PRO A O 3
ATOM 3680 N N . VAL A 1 15 ? 7.240 20.948 -4.329 1.00 0.00 139 VAL A N 3
ATOM 3681 C CA . VAL A 1 15 ? 6.402 21.462 -5.406 1.00 0.00 139 VAL A CA 3
ATOM 3682 C C . VAL A 1 15 ? 5.489 20.374 -5.959 1.00 0.00 139 VAL A C 3
ATOM 3683 O O . VAL A 1 15 ? 5.592 19.208 -5.576 1.00 0.00 139 VAL A O 3
ATOM 3696 N N . ASP A 1 16 ? 4.595 20.763 -6.862 1.00 0.00 140 ASP A N 3
ATOM 3697 C CA . ASP A 1 16 ? 3.662 19.820 -7.469 1.00 0.00 140 ASP A CA 3
ATOM 3698 C C . ASP A 1 16 ? 4.405 18.623 -8.056 1.00 0.00 140 ASP A C 3
ATOM 3699 O O . ASP A 1 16 ? 4.068 17.474 -7.775 1.00 0.00 140 ASP A O 3
ATOM 3708 N N . ASN A 1 17 ? 5.416 18.902 -8.871 1.00 0.00 141 ASN A N 3
ATOM 3709 C CA . ASN A 1 17 ? 6.206 17.848 -9.499 1.00 0.00 141 ASN A CA 3
ATOM 3710 C C . ASN A 1 17 ? 6.482 16.716 -8.515 1.00 0.00 141 ASN A C 3
ATOM 3711 O O . ASN A 1 17 ? 6.579 16.939 -7.306 1.00 0.00 141 ASN A O 3
ATOM 3722 N N . LEU A 1 18 ? 6.607 15.502 -9.038 1.00 0.00 142 LEU A N 3
ATOM 3723 C CA . LEU A 1 18 ? 6.873 14.334 -8.206 1.00 0.00 142 LEU A CA 3
ATOM 3724 C C . LEU A 1 18 ? 7.878 14.666 -7.107 1.00 0.00 142 LEU A C 3
ATOM 3725 O O . LEU A 1 18 ? 9.024 15.015 -7.386 1.00 0.00 142 LEU A O 3
ATOM 3741 N N . SER A 1 19 ? 7.439 14.550 -5.857 1.00 0.00 143 SER A N 3
ATOM 3742 C CA . SER A 1 19 ? 8.300 14.839 -4.717 1.00 0.00 143 SER A CA 3
ATOM 3743 C C . SER A 1 19 ? 8.343 13.655 -3.755 1.00 0.00 143 SER A C 3
ATOM 3744 O O . SER A 1 19 ? 7.472 12.785 -3.762 1.00 0.00 143 SER A O 3
ATOM 3752 N N . PRO A 1 20 ? 9.382 13.619 -2.907 1.00 0.00 144 PRO A N 3
ATOM 3753 C CA . PRO A 1 20 ? 9.565 12.548 -1.923 1.00 0.00 144 PRO A CA 3
ATOM 3754 C C . PRO A 1 20 ? 8.274 12.215 -1.184 1.00 0.00 144 PRO A C 3
ATOM 3755 O O . PRO A 1 20 ? 8.144 11.140 -0.598 1.00 0.00 144 PRO A O 3
ATOM 3766 N N . GLU A 1 21 ? 7.322 13.142 -1.215 1.00 0.00 145 GLU A N 3
ATOM 3767 C CA . GLU A 1 21 ? 6.041 12.943 -0.546 1.00 0.00 145 GLU A CA 3
ATOM 3768 C C . GLU A 1 21 ? 5.065 12.198 -1.450 1.00 0.00 145 GLU A C 3
ATOM 3769 O O . GLU A 1 21 ? 4.335 11.316 -1.000 1.00 0.00 145 GLU A O 3
ATOM 3781 N N . GLU A 1 22 ? 5.057 12.561 -2.730 1.00 0.00 146 GLU A N 3
ATOM 3782 C CA . GLU A 1 22 ? 4.169 11.927 -3.698 1.00 0.00 146 GLU A CA 3
ATOM 3783 C C . GLU A 1 22 ? 4.346 10.411 -3.686 1.00 0.00 146 GLU A C 3
ATOM 3784 O O . GLU A 1 22 ? 3.374 9.662 -3.785 1.00 0.00 146 GLU A O 3
ATOM 3796 N N . ARG A 1 23 ? 5.592 9.967 -3.567 1.00 0.00 147 ARG A N 3
ATOM 3797 C CA . ARG A 1 23 ? 5.897 8.542 -3.544 1.00 0.00 147 ARG A CA 3
ATOM 3798 C C . ARG A 1 23 ? 4.961 7.800 -2.593 1.00 0.00 147 ARG A C 3
ATOM 3799 O O . ARG A 1 23 ? 4.467 6.718 -2.911 1.00 0.00 147 ARG A O 3
ATOM 3820 N N . ASP A 1 24 ? 4.724 8.390 -1.427 1.00 0.00 148 ASP A N 3
ATOM 3821 C CA . ASP A 1 24 ? 3.847 7.786 -0.431 1.00 0.00 148 ASP A CA 3
ATOM 3822 C C . ASP A 1 24 ? 2.403 7.758 -0.922 1.00 0.00 148 ASP A C 3
ATOM 3823 O O . ASP A 1 24 ? 1.770 6.703 -0.959 1.00 0.00 148 ASP A O 3
ATOM 3832 N N . ALA A 1 25 ? 1.888 8.924 -1.297 1.00 0.00 149 ALA A N 3
ATOM 3833 C CA . ALA A 1 25 ? 0.520 9.034 -1.785 1.00 0.00 149 ALA A CA 3
ATOM 3834 C C . ALA A 1 25 ? 0.181 7.885 -2.729 1.00 0.00 149 ALA A C 3
ATOM 3835 O O . ALA A 1 25 ? -0.927 7.349 -2.697 1.00 0.00 149 ALA A O 3
ATOM 3842 N N . ARG A 1 26 ? 1.142 7.511 -3.568 1.00 0.00 150 ARG A N 3
ATOM 3843 C CA . ARG A 1 26 ? 0.944 6.427 -4.522 1.00 0.00 150 ARG A CA 3
ATOM 3844 C C .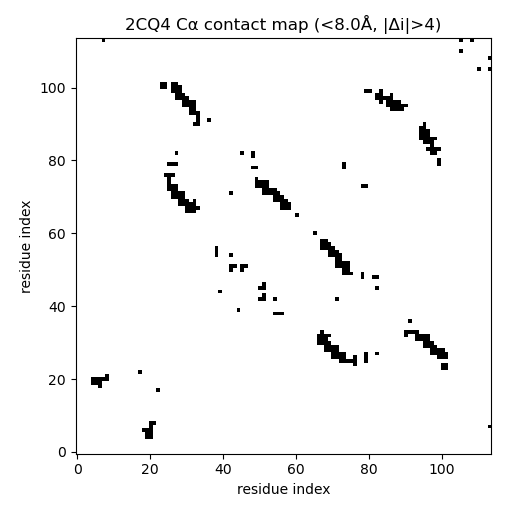 ARG A 1 26 ? 1.294 5.080 -3.895 1.00 0.00 150 ARG A C 3
ATOM 3845 O O . ARG A 1 26 ? 1.956 4.247 -4.515 1.00 0.00 150 ARG A O 3
ATOM 3866 N N . THR A 1 27 ? 0.845 4.874 -2.661 1.00 0.00 151 THR A N 3
ATOM 3867 C CA . THR A 1 27 ? 1.111 3.631 -1.948 1.00 0.00 151 THR A CA 3
ATOM 3868 C C . THR A 1 27 ? -0.133 3.136 -1.221 1.00 0.00 151 THR A C 3
ATOM 3869 O O . THR A 1 27 ? -0.740 3.869 -0.439 1.00 0.00 151 THR A O 3
ATOM 3880 N N . VAL A 1 28 ? -0.510 1.888 -1.482 1.00 0.00 152 VAL A N 3
ATOM 3881 C CA . VAL A 1 28 ? -1.682 1.295 -0.850 1.00 0.00 152 VAL A CA 3
ATOM 3882 C C . VAL A 1 28 ? -1.280 0.351 0.278 1.00 0.00 152 VAL A C 3
ATOM 3883 O O . VAL A 1 28 ? -0.222 -0.275 0.229 1.00 0.00 152 VAL A O 3
ATOM 3896 N N . PHE A 1 29 ? -2.132 0.253 1.293 1.00 0.00 153 PHE A N 3
ATOM 3897 C CA . PHE A 1 29 ? -1.866 -0.614 2.434 1.00 0.00 153 PHE A CA 3
ATOM 3898 C C . PHE A 1 29 ? -2.682 -1.900 2.342 1.00 0.00 153 PHE A C 3
ATOM 3899 O O . PHE A 1 29 ? -3.913 -1.870 2.360 1.00 0.00 153 PHE A O 3
ATOM 3916 N N . CYS A 1 30 ? -1.987 -3.028 2.240 1.00 0.00 154 CYS A N 3
ATOM 3917 C CA . CYS A 1 30 ? -2.645 -4.325 2.143 1.00 0.00 154 CYS A CA 3
ATOM 3918 C C . CYS A 1 30 ? -2.484 -5.115 3.439 1.00 0.00 154 CYS A C 3
ATOM 3919 O O . CYS A 1 30 ? -1.521 -4.923 4.178 1.00 0.00 154 CYS A O 3
ATOM 3927 N N . MET A 1 31 ? -3.436 -6.004 3.705 1.00 0.00 155 MET A N 3
ATOM 3928 C CA . MET A 1 31 ? -3.400 -6.823 4.911 1.00 0.00 155 MET A CA 3
ATOM 3929 C C . MET A 1 31 ? -4.101 -8.158 4.683 1.00 0.00 155 MET A C 3
ATOM 3930 O O . MET A 1 31 ? -4.645 -8.408 3.608 1.00 0.00 155 MET A O 3
ATOM 3944 N N . GLN A 1 32 ? -4.082 -9.013 5.701 1.00 0.00 156 GLN A N 3
ATOM 3945 C CA . GLN A 1 32 ? -4.715 -10.323 5.609 1.00 0.00 156 GLN A CA 3
ATOM 3946 C C . GLN A 1 32 ? -4.110 -11.142 4.473 1.00 0.00 156 GLN A C 3
ATOM 3947 O O . GLN A 1 32 ? -4.830 -11.679 3.630 1.00 0.00 156 GLN A O 3
ATOM 3961 N N . LEU A 1 33 ? -2.785 -11.232 4.455 1.00 0.00 157 LEU A N 3
ATOM 3962 C CA . LEU A 1 33 ? -2.083 -11.985 3.421 1.00 0.00 157 LEU A CA 3
ATOM 3963 C C . LEU A 1 33 ? -1.776 -13.402 3.893 1.00 0.00 157 LEU A C 3
ATOM 3964 O O . LEU A 1 33 ? -1.587 -13.643 5.085 1.00 0.00 157 LEU A O 3
ATOM 3980 N N . ALA A 1 34 ? -1.724 -14.337 2.949 1.00 0.00 158 ALA A N 3
ATOM 3981 C CA . ALA A 1 34 ? -1.435 -15.729 3.269 1.00 0.00 158 ALA A CA 3
ATOM 3982 C C . ALA A 1 34 ? -0.044 -15.875 3.878 1.00 0.00 158 ALA A C 3
ATOM 3983 O O . ALA A 1 34 ? 0.754 -14.940 3.857 1.00 0.00 158 ALA A O 3
ATOM 3990 N N . ALA A 1 35 ? 0.237 -17.055 4.422 1.00 0.00 159 ALA A N 3
ATOM 3991 C CA . ALA A 1 35 ? 1.531 -17.323 5.035 1.00 0.00 159 ALA A CA 3
ATOM 3992 C C . ALA A 1 35 ? 2.589 -17.624 3.979 1.00 0.00 159 ALA A C 3
ATOM 3993 O O . ALA A 1 35 ? 3.713 -17.129 4.054 1.00 0.00 159 ALA A O 3
ATOM 4000 N N . ARG A 1 36 ? 2.221 -18.439 2.996 1.00 0.00 160 ARG A N 3
ATOM 4001 C CA . ARG A 1 36 ? 3.139 -18.807 1.924 1.00 0.00 160 ARG A CA 3
ATOM 4002 C C . ARG A 1 36 ? 2.897 -17.951 0.683 1.00 0.00 160 ARG A C 3
ATOM 4003 O O . ARG A 1 36 ? 2.908 -18.455 -0.440 1.00 0.00 160 ARG A O 3
ATOM 4024 N N . ILE A 1 37 ? 2.681 -16.659 0.896 1.00 0.00 161 ILE A N 3
ATOM 4025 C CA . ILE A 1 37 ? 2.437 -15.735 -0.205 1.00 0.00 161 ILE A CA 3
ATOM 4026 C C . ILE A 1 37 ? 3.745 -15.174 -0.751 1.00 0.00 161 ILE A C 3
ATOM 4027 O O . ILE A 1 37 ? 4.765 -15.165 -0.062 1.00 0.00 161 ILE A O 3
ATOM 4043 N N . ARG A 1 38 ? 3.708 -14.704 -1.994 1.00 0.00 162 ARG A N 3
ATOM 4044 C CA . ARG A 1 38 ? 4.890 -14.140 -2.634 1.00 0.00 162 ARG A CA 3
ATOM 4045 C C . ARG A 1 38 ? 4.597 -12.750 -3.191 1.00 0.00 162 ARG A C 3
ATOM 4046 O O . ARG A 1 38 ? 3.505 -12.470 -3.687 1.00 0.00 162 ARG A O 3
ATOM 4067 N N . PRO A 1 39 ? 5.593 -11.856 -3.107 1.00 0.00 163 PRO A N 3
ATOM 4068 C CA . PRO A 1 39 ? 5.467 -10.480 -3.596 1.00 0.00 163 PRO A CA 3
ATOM 4069 C C . PRO A 1 39 ? 4.858 -10.416 -4.993 1.00 0.00 163 PRO A C 3
ATOM 4070 O O . PRO A 1 39 ? 4.196 -9.441 -5.348 1.00 0.00 163 PRO A O 3
ATOM 4081 N N . ARG A 1 40 ? 5.087 -11.461 -5.781 1.00 0.00 164 ARG A N 3
ATOM 4082 C CA . ARG A 1 40 ? 4.562 -11.522 -7.140 1.00 0.00 164 ARG A CA 3
ATOM 4083 C C . ARG A 1 40 ? 3.039 -11.608 -7.131 1.00 0.00 164 ARG A C 3
ATOM 4084 O O . ARG A 1 40 ? 2.357 -10.756 -7.702 1.00 0.00 164 ARG A O 3
ATOM 4105 N N . ASP A 1 41 ? 2.513 -12.640 -6.481 1.00 0.00 165 ASP A N 3
ATOM 4106 C CA . ASP A 1 41 ? 1.070 -12.837 -6.398 1.00 0.00 165 ASP A CA 3
ATOM 4107 C C . ASP A 1 41 ? 0.344 -11.498 -6.311 1.00 0.00 165 ASP A C 3
ATOM 4108 O O . ASP A 1 41 ? -0.655 -11.275 -6.997 1.00 0.00 165 ASP A O 3
ATOM 4117 N N . LEU A 1 42 ? 0.851 -10.609 -5.464 1.00 0.00 166 LEU A N 3
ATOM 4118 C CA . LEU A 1 42 ? 0.250 -9.291 -5.286 1.00 0.00 166 LEU A CA 3
ATOM 4119 C C . LEU A 1 42 ? 0.435 -8.435 -6.535 1.00 0.00 166 LEU A C 3
ATOM 4120 O O . LEU A 1 42 ? -0.506 -7.798 -7.007 1.00 0.00 166 LEU A O 3
ATOM 4136 N N . GLU A 1 43 ? 1.654 -8.429 -7.067 1.00 0.00 167 GLU A N 3
ATOM 4137 C CA . GLU A 1 43 ? 1.960 -7.653 -8.263 1.00 0.00 167 GLU A CA 3
ATOM 4138 C C . GLU A 1 43 ? 0.901 -7.869 -9.339 1.00 0.00 167 GLU A C 3
ATOM 4139 O O . GLU A 1 43 ? 0.133 -6.962 -9.660 1.00 0.00 167 GLU A O 3
ATOM 4151 N N . ASP A 1 44 ? 0.865 -9.077 -9.892 1.00 0.00 168 ASP A N 3
ATOM 4152 C CA . ASP A 1 44 ? -0.101 -9.413 -10.931 1.00 0.00 168 ASP A CA 3
ATOM 4153 C C . ASP A 1 44 ? -1.528 -9.169 -10.447 1.00 0.00 168 ASP A C 3
ATOM 4154 O O . ASP A 1 44 ? -2.320 -8.514 -11.126 1.00 0.00 168 ASP A O 3
ATOM 4163 N N . PHE A 1 45 ? -1.848 -9.700 -9.273 1.00 0.00 169 PHE A N 3
ATOM 4164 C CA . PHE A 1 45 ? -3.180 -9.542 -8.699 1.00 0.00 169 PHE A CA 3
ATOM 4165 C C . PHE A 1 45 ? -3.613 -8.079 -8.727 1.00 0.00 169 PHE A C 3
ATOM 4166 O O . PHE A 1 45 ? -4.799 -7.775 -8.856 1.00 0.00 169 PHE A O 3
ATOM 4183 N N . PHE A 1 46 ? -2.644 -7.178 -8.607 1.00 0.00 170 PHE A N 3
ATOM 4184 C CA . PHE A 1 46 ? -2.925 -5.748 -8.617 1.00 0.00 170 PHE A CA 3
ATOM 4185 C C . PHE A 1 46 ? -2.732 -5.166 -10.015 1.00 0.00 170 PHE A C 3
ATOM 4186 O O . PHE A 1 46 ? -3.119 -4.028 -10.283 1.00 0.00 170 PHE A O 3
ATOM 4203 N N . SER A 1 47 ? -2.132 -5.954 -10.900 1.00 0.00 171 SER A N 3
ATOM 4204 C CA . SER A 1 47 ? -1.885 -5.517 -12.269 1.00 0.00 171 SER A CA 3
ATOM 4205 C C . SER A 1 47 ? -3.196 -5.331 -13.026 1.00 0.00 171 SER A C 3
ATOM 4206 O O . SER A 1 47 ? -3.208 -4.867 -14.167 1.00 0.00 171 SER A O 3
ATOM 4214 N N . ALA A 1 48 ? -4.300 -5.697 -12.382 1.00 0.00 172 ALA A N 3
ATOM 4215 C CA . ALA A 1 48 ? -5.617 -5.569 -12.993 1.00 0.00 172 ALA A CA 3
ATOM 4216 C C . ALA A 1 48 ? -6.107 -4.125 -12.946 1.00 0.00 172 ALA A C 3
ATOM 4217 O O . ALA A 1 48 ? -6.991 -3.734 -13.708 1.00 0.00 172 ALA A O 3
ATOM 4224 N N . VAL A 1 49 ? -5.526 -3.337 -12.047 1.00 0.00 173 VAL A N 3
ATOM 4225 C CA . VAL A 1 49 ? -5.902 -1.935 -11.903 1.00 0.00 173 VAL A CA 3
ATOM 4226 C C . VAL A 1 49 ? -4.706 -1.019 -12.131 1.00 0.00 173 VAL A C 3
ATOM 4227 O O . VAL A 1 49 ? -4.855 0.107 -12.603 1.00 0.00 173 VAL A O 3
ATOM 4240 N N . GLY A 1 50 ? -3.518 -1.510 -11.792 1.00 0.00 174 GLY A N 3
ATOM 4241 C CA . GLY A 1 50 ? -2.312 -0.721 -11.968 1.00 0.00 174 GLY A CA 3
ATOM 4242 C C . GLY A 1 50 ? -1.053 -1.561 -11.884 1.00 0.00 174 GLY A C 3
ATOM 4243 O O . GLY A 1 50 ? -1.039 -2.611 -11.241 1.00 0.00 174 GLY A O 3
ATOM 4247 N N . LYS A 1 51 ? 0.009 -1.099 -12.536 1.00 0.00 175 LYS A N 3
ATOM 4248 C CA . LYS A 1 51 ? 1.279 -1.815 -12.534 1.00 0.00 175 LYS A CA 3
ATOM 4249 C C . LYS A 1 51 ? 2.016 -1.611 -11.214 1.00 0.00 175 LYS A C 3
ATOM 4250 O O . LYS A 1 51 ? 2.114 -0.491 -10.713 1.00 0.00 175 LYS A O 3
ATOM 4269 N N . VAL A 1 52 ? 2.533 -2.701 -10.656 1.00 0.00 176 VAL A N 3
ATOM 4270 C CA . VAL A 1 52 ? 3.264 -2.641 -9.395 1.00 0.00 176 VAL A CA 3
ATOM 4271 C C . VAL A 1 52 ? 4.764 -2.514 -9.635 1.00 0.00 176 VAL A C 3
ATOM 4272 O O . VAL A 1 52 ? 5.353 -3.297 -10.380 1.00 0.00 176 VAL A O 3
ATOM 4285 N N . ARG A 1 53 ? 5.378 -1.522 -8.997 1.00 0.00 177 ARG A N 3
ATOM 4286 C CA . ARG A 1 53 ? 6.810 -1.291 -9.142 1.00 0.00 177 ARG A CA 3
ATOM 4287 C C . ARG A 1 53 ? 7.583 -1.946 -8.001 1.00 0.00 177 ARG A C 3
ATOM 4288 O O . ARG A 1 53 ? 8.643 -2.537 -8.214 1.00 0.00 177 ARG A O 3
ATOM 4309 N N . ASP A 1 54 ? 7.048 -1.836 -6.790 1.00 0.00 178 ASP A N 3
ATOM 4310 C CA . ASP A 1 54 ? 7.687 -2.417 -5.615 1.00 0.00 178 ASP A CA 3
ATOM 4311 C C . ASP A 1 54 ? 6.644 -2.893 -4.608 1.00 0.00 178 ASP A C 3
ATOM 4312 O O . ASP A 1 54 ? 5.520 -2.393 -4.580 1.00 0.00 178 ASP A O 3
ATOM 4321 N N . VAL A 1 55 ? 7.024 -3.864 -3.785 1.00 0.00 179 VAL A N 3
ATOM 4322 C CA . VAL A 1 55 ? 6.121 -4.409 -2.777 1.00 0.00 179 VAL A CA 3
ATOM 4323 C C . VAL A 1 55 ? 6.874 -4.761 -1.499 1.00 0.00 179 VAL A C 3
ATOM 4324 O O . VAL A 1 55 ? 7.620 -5.738 -1.454 1.00 0.00 179 VAL A O 3
ATOM 4337 N N . ARG A 1 56 ? 6.673 -3.956 -0.459 1.00 0.00 180 ARG A N 3
ATOM 4338 C CA . ARG A 1 56 ? 7.333 -4.183 0.821 1.00 0.00 180 ARG A CA 3
ATOM 4339 C C . ARG A 1 56 ? 6.456 -5.023 1.744 1.00 0.00 180 ARG A C 3
ATOM 4340 O O . ARG A 1 56 ? 5.474 -4.531 2.301 1.00 0.00 180 ARG A O 3
ATOM 4361 N N . ILE A 1 57 ? 6.817 -6.292 1.901 1.00 0.00 181 ILE A N 3
ATOM 4362 C CA . ILE A 1 57 ? 6.064 -7.200 2.757 1.00 0.00 181 ILE A CA 3
ATOM 4363 C C . ILE A 1 57 ? 6.693 -7.300 4.141 1.00 0.00 181 ILE A C 3
ATOM 4364 O O . ILE A 1 57 ? 7.866 -7.647 4.278 1.00 0.00 181 ILE A O 3
ATOM 4380 N N . ILE A 1 58 ? 5.905 -6.994 5.167 1.00 0.00 182 ILE A N 3
ATOM 4381 C CA . ILE A 1 58 ? 6.385 -7.053 6.542 1.00 0.00 182 ILE A CA 3
ATOM 4382 C C . ILE A 1 58 ? 6.381 -8.485 7.066 1.00 0.00 182 ILE A C 3
ATOM 4383 O O . ILE A 1 58 ? 5.333 -9.127 7.139 1.00 0.00 182 ILE A O 3
ATOM 4399 N N . SER A 1 59 ? 7.560 -8.979 7.430 1.00 0.00 183 SER A N 3
ATOM 4400 C CA . SER A 1 59 ? 7.693 -10.337 7.945 1.00 0.00 183 SER A CA 3
ATOM 4401 C C . SER A 1 59 ? 8.431 -10.341 9.281 1.00 0.00 183 SER A C 3
ATOM 4402 O O . SER A 1 59 ? 9.631 -10.609 9.339 1.00 0.00 183 SER A O 3
ATOM 4410 N N . ASP A 1 60 ? 7.704 -10.041 10.351 1.00 0.00 184 ASP A N 3
ATOM 4411 C CA . ASP A 1 60 ? 8.288 -10.011 11.688 1.00 0.00 184 ASP A CA 3
ATOM 4412 C C . ASP A 1 60 ? 7.488 -10.885 12.649 1.00 0.00 184 ASP A C 3
ATOM 4413 O O . ASP A 1 60 ? 8.022 -11.826 13.236 1.00 0.00 184 ASP A O 3
ATOM 4422 N N . ARG A 1 61 ? 6.208 -10.566 12.806 1.00 0.00 185 ARG A N 3
ATOM 4423 C CA . ARG A 1 61 ? 5.336 -11.321 13.699 1.00 0.00 185 ARG A CA 3
ATOM 4424 C C . ARG A 1 61 ? 4.299 -12.111 12.906 1.00 0.00 185 ARG A C 3
ATOM 4425 O O . ARG A 1 61 ? 3.139 -12.204 13.303 1.00 0.00 185 ARG A O 3
ATOM 4446 N N . ASN A 1 62 ? 4.726 -12.677 11.782 1.00 0.00 186 ASN A N 3
ATOM 4447 C CA . ASN A 1 62 ? 3.835 -13.458 10.933 1.00 0.00 186 ASN A CA 3
ATOM 4448 C C . ASN A 1 62 ? 3.087 -14.508 11.748 1.00 0.00 186 ASN A C 3
ATOM 4449 O O . ASN A 1 62 ? 1.984 -14.920 11.388 1.00 0.00 186 ASN A O 3
ATOM 4460 N N . SER A 1 63 ? 3.696 -14.938 12.850 1.00 0.00 187 SER A N 3
ATOM 4461 C CA . SER A 1 63 ? 3.090 -15.942 13.716 1.00 0.00 187 SER A CA 3
ATOM 4462 C C . SER A 1 63 ? 2.479 -15.294 14.955 1.00 0.00 187 SER A C 3
ATOM 4463 O O . SER A 1 63 ? 1.277 -15.398 15.194 1.00 0.00 187 SER A O 3
ATOM 4471 N N . ARG A 1 64 ? 3.318 -14.625 15.739 1.00 0.00 188 ARG A N 3
ATOM 4472 C CA . ARG A 1 64 ? 2.863 -13.961 16.954 1.00 0.00 188 ARG A CA 3
ATOM 4473 C C . ARG A 1 64 ? 1.557 -13.211 16.707 1.00 0.00 188 ARG A C 3
ATOM 4474 O O . ARG A 1 64 ? 0.728 -13.075 17.608 1.00 0.00 188 ARG A O 3
ATOM 4495 N N . ARG A 1 65 ? 1.381 -12.726 15.482 1.00 0.00 189 ARG A N 3
ATOM 4496 C CA . ARG A 1 65 ? 0.177 -11.989 15.118 1.00 0.00 189 ARG A CA 3
ATOM 4497 C C . ARG A 1 65 ? -0.694 -12.806 14.169 1.00 0.00 189 ARG A C 3
ATOM 4498 O O . ARG A 1 65 ? -1.841 -12.448 13.898 1.00 0.00 189 ARG A O 3
ATOM 4519 N N . SER A 1 66 ? -0.143 -13.907 13.666 1.00 0.00 190 SER A N 3
ATOM 4520 C CA . SER A 1 66 ? -0.867 -14.773 12.743 1.00 0.00 190 SER A CA 3
ATOM 4521 C C . SER A 1 66 ? -1.542 -13.954 11.647 1.00 0.00 190 SER A C 3
ATOM 4522 O O . SER A 1 66 ? -2.647 -14.273 11.208 1.00 0.00 190 SER A O 3
ATOM 4530 N N . LYS A 1 67 ? -0.868 -12.897 11.207 1.00 0.00 191 LYS A N 3
ATOM 4531 C CA . LYS A 1 67 ? -1.398 -12.032 10.160 1.00 0.00 191 LYS A CA 3
ATOM 4532 C C . LYS A 1 67 ? -0.332 -11.730 9.112 1.00 0.00 191 LYS A C 3
ATOM 4533 O O . LYS A 1 67 ? 0.791 -12.225 9.193 1.00 0.00 191 LYS A O 3
ATOM 4552 N N . GLY A 1 68 ? -0.692 -10.911 8.128 1.00 0.00 192 GLY A N 3
ATOM 4553 C CA . GLY A 1 68 ? 0.246 -10.556 7.078 1.00 0.00 192 GLY A CA 3
ATOM 4554 C C . GLY A 1 68 ? -0.083 -9.225 6.432 1.00 0.00 192 GLY A C 3
ATOM 4555 O O . GLY A 1 68 ? -1.108 -9.090 5.762 1.00 0.00 192 GLY A O 3
ATOM 4559 N N . ILE A 1 69 ? 0.785 -8.240 6.633 1.00 0.00 193 ILE A N 3
ATOM 4560 C CA . ILE A 1 69 ? 0.580 -6.913 6.066 1.00 0.00 193 ILE A CA 3
ATOM 4561 C C . ILE A 1 69 ? 1.707 -6.545 5.107 1.00 0.00 193 ILE A C 3
ATOM 4562 O O . ILE A 1 69 ? 2.872 -6.858 5.353 1.00 0.00 193 ILE A O 3
ATOM 4578 N N . ALA A 1 70 ? 1.353 -5.877 4.014 1.00 0.00 194 ALA A N 3
ATOM 4579 C CA . ALA A 1 70 ? 2.336 -5.462 3.021 1.00 0.00 194 ALA A CA 3
ATOM 4580 C C . ALA A 1 70 ? 1.921 -4.157 2.351 1.00 0.00 194 ALA A C 3
ATOM 4581 O O . ALA A 1 70 ? 0.743 -3.799 2.340 1.00 0.00 194 ALA A O 3
ATOM 4588 N N . TYR A 1 71 ? 2.897 -3.448 1.793 1.00 0.00 195 TYR A N 3
ATOM 4589 C CA . TYR A 1 71 ? 2.634 -2.179 1.124 1.00 0.00 195 TYR A CA 3
ATOM 4590 C C . TYR A 1 71 ? 2.931 -2.280 -0.369 1.00 0.00 195 TYR A C 3
ATOM 4591 O O . TYR A 1 71 ? 4.030 -2.661 -0.771 1.00 0.00 195 TYR A O 3
ATOM 4609 N N . VAL A 1 72 ? 1.941 -1.933 -1.187 1.00 0.00 196 VAL A N 3
ATOM 4610 C CA . VAL A 1 72 ? 2.096 -1.982 -2.636 1.00 0.00 196 VAL A CA 3
ATOM 4611 C C . VAL A 1 72 ? 2.150 -0.579 -3.230 1.00 0.00 196 VAL A C 3
ATOM 4612 O O . VAL A 1 72 ? 1.229 0.218 -3.049 1.00 0.00 196 VAL A O 3
ATOM 4625 N N . GLU A 1 73 ? 3.234 -0.284 -3.941 1.00 0.00 197 GLU A N 3
ATOM 4626 C CA . GLU A 1 73 ? 3.406 1.024 -4.562 1.00 0.00 197 GLU A CA 3
ATOM 4627 C C . GLU A 1 73 ? 2.918 1.009 -6.008 1.00 0.00 197 GLU A C 3
ATOM 4628 O O . GLU A 1 73 ? 3.569 0.446 -6.889 1.00 0.00 197 GLU A O 3
ATOM 4640 N N . PHE A 1 74 ? 1.768 1.631 -6.244 1.00 0.00 198 PHE A N 3
ATOM 4641 C CA . PHE A 1 74 ? 1.190 1.688 -7.583 1.00 0.00 198 PHE A CA 3
ATOM 4642 C C . PHE A 1 74 ? 1.892 2.744 -8.432 1.00 0.00 198 PHE A C 3
ATOM 4643 O O . PHE A 1 74 ? 2.631 3.582 -7.914 1.00 0.00 198 PHE A O 3
ATOM 4660 N N . CYS A 1 75 ? 1.654 2.698 -9.738 1.00 0.00 199 CYS A N 3
ATOM 4661 C CA . CYS A 1 75 ? 2.262 3.648 -10.661 1.00 0.00 199 CYS A CA 3
ATOM 4662 C C . CYS A 1 75 ? 1.644 5.033 -10.501 1.00 0.00 199 CYS A C 3
ATOM 4663 O O . CYS A 1 75 ? 2.330 6.048 -10.626 1.00 0.00 199 CYS A O 3
ATOM 4671 N N . GLU A 1 76 ? 0.344 5.067 -10.224 1.00 0.00 200 GLU A N 3
ATOM 4672 C CA . GLU A 1 76 ? -0.366 6.328 -10.050 1.00 0.00 200 GLU A CA 3
ATOM 4673 C C . GLU A 1 76 ? -1.257 6.285 -8.811 1.00 0.00 200 GLU A C 3
ATOM 4674 O O . GLU A 1 76 ? -1.512 5.216 -8.255 1.00 0.00 200 GLU A O 3
ATOM 4686 N N . ILE A 1 77 ? -1.723 7.453 -8.383 1.00 0.00 201 ILE A N 3
ATOM 4687 C CA . ILE A 1 77 ? -2.584 7.549 -7.211 1.00 0.00 201 ILE A CA 3
ATOM 4688 C C . ILE A 1 77 ? -4.043 7.301 -7.579 1.00 0.00 201 ILE A C 3
ATOM 4689 O O . ILE A 1 77 ? -4.845 6.897 -6.737 1.00 0.00 201 ILE A O 3
ATOM 4705 N N . GLN A 1 78 ? -4.378 7.544 -8.841 1.00 0.00 202 GLN A N 3
ATOM 4706 C CA . GLN A 1 78 ? -5.742 7.346 -9.321 1.00 0.00 202 GLN A CA 3
ATOM 4707 C C . GLN A 1 78 ? -6.047 5.863 -9.496 1.00 0.00 202 GLN A C 3
ATOM 4708 O O . GLN A 1 78 ? -7.195 5.477 -9.720 1.00 0.00 202 GLN A O 3
ATOM 4722 N N . SER A 1 79 ? -5.012 5.035 -9.392 1.00 0.00 203 SER A N 3
ATOM 4723 C CA . SER A 1 79 ? -5.170 3.592 -9.544 1.00 0.00 203 SER A CA 3
ATOM 4724 C C . SER A 1 79 ? -5.342 2.919 -8.186 1.00 0.00 203 SER A C 3
ATOM 4725 O O . SER A 1 79 ? -5.705 1.745 -8.104 1.00 0.00 203 SER A O 3
ATOM 4733 N N . VAL A 1 80 ? -5.079 3.672 -7.122 1.00 0.00 204 VAL A N 3
ATOM 4734 C CA . VAL A 1 80 ? -5.205 3.149 -5.767 1.00 0.00 204 VAL A CA 3
ATOM 4735 C C . VAL A 1 80 ? -6.654 2.796 -5.446 1.00 0.00 204 VAL A C 3
ATOM 4736 O O . VAL A 1 80 ? -6.951 1.751 -4.869 1.00 0.00 204 VAL A O 3
ATOM 4749 N N . PRO A 1 81 ? -7.579 3.689 -5.832 1.00 0.00 205 PRO A N 3
ATOM 4750 C CA . PRO A 1 81 ? -9.013 3.493 -5.597 1.00 0.00 205 PRO A CA 3
ATOM 4751 C C . PRO A 1 81 ? -9.483 2.102 -6.010 1.00 0.00 205 PRO A C 3
ATOM 4752 O O . PRO A 1 81 ? -10.084 1.377 -5.215 1.00 0.00 205 PRO A O 3
ATOM 4763 N N . LEU A 1 82 ? -9.206 1.734 -7.256 1.00 0.00 206 LEU A N 3
ATOM 4764 C CA . LEU A 1 82 ? -9.601 0.429 -7.774 1.00 0.00 206 LEU A CA 3
ATOM 4765 C C . LEU A 1 82 ? -9.015 -0.694 -6.924 1.00 0.00 206 LEU A C 3
ATOM 4766 O O . LEU A 1 82 ? -9.631 -1.746 -6.758 1.00 0.00 206 LEU A O 3
ATOM 4782 N N . ALA A 1 83 ? -7.821 -0.462 -6.388 1.00 0.00 207 ALA A N 3
ATOM 4783 C CA . ALA A 1 83 ? -7.154 -1.453 -5.551 1.00 0.00 207 ALA A CA 3
ATOM 4784 C C . ALA A 1 83 ? -7.867 -1.611 -4.213 1.00 0.00 207 ALA A C 3
ATOM 4785 O O . ALA A 1 83 ? -7.926 -2.707 -3.656 1.00 0.00 207 ALA A O 3
ATOM 4792 N N . ILE A 1 84 ? -8.406 -0.509 -3.701 1.00 0.00 208 ILE A N 3
ATOM 4793 C CA . ILE A 1 84 ? -9.115 -0.527 -2.428 1.00 0.00 208 ILE A CA 3
ATOM 4794 C C . ILE A 1 84 ? -10.341 -1.431 -2.494 1.00 0.00 208 ILE A C 3
ATOM 4795 O O . ILE A 1 84 ? -10.654 -2.140 -1.539 1.00 0.00 208 ILE A O 3
ATOM 4811 N N . GLY A 1 85 ? -11.031 -1.403 -3.630 1.00 0.00 209 GLY A N 3
ATOM 4812 C CA . GLY A 1 85 ? -12.213 -2.226 -3.801 1.00 0.00 209 GLY A CA 3
ATOM 4813 C C . GLY A 1 85 ? -11.907 -3.708 -3.709 1.00 0.00 209 GLY A C 3
ATOM 4814 O O . GLY A 1 85 ? -12.672 -4.471 -3.118 1.00 0.00 209 GLY A O 3
ATOM 4818 N N . LEU A 1 86 ? -10.787 -4.116 -4.294 1.00 0.00 210 LEU A N 3
ATOM 4819 C CA . LEU A 1 86 ? -10.382 -5.518 -4.277 1.00 0.00 210 LEU A CA 3
ATOM 4820 C C . LEU A 1 86 ? -10.615 -6.135 -2.902 1.00 0.00 210 LEU A C 3
ATOM 4821 O O . LEU A 1 86 ? -10.915 -7.323 -2.785 1.00 0.00 210 LEU A O 3
ATOM 4837 N N . THR A 1 87 ? -10.478 -5.319 -1.861 1.00 0.00 211 THR A N 3
ATOM 4838 C CA . THR A 1 87 ? -10.674 -5.784 -0.494 1.00 0.00 211 THR A CA 3
ATOM 4839 C C . THR A 1 87 ? -11.789 -6.820 -0.421 1.00 0.00 211 THR A C 3
ATOM 4840 O O . THR A 1 87 ? -12.969 -6.474 -0.379 1.00 0.00 211 THR A O 3
ATOM 4851 N N . GLY A 1 88 ? -11.408 -8.094 -0.405 1.00 0.00 212 GLY A N 3
ATOM 4852 C CA . GLY A 1 88 ? -12.389 -9.161 -0.336 1.00 0.00 212 GLY A CA 3
ATOM 4853 C C . GLY A 1 88 ? -12.219 -10.177 -1.448 1.00 0.00 212 GLY A C 3
ATOM 4854 O O . GLY A 1 88 ? -13.051 -11.068 -1.614 1.00 0.00 212 GLY A O 3
ATOM 4858 N N . GLN A 1 89 ? -11.139 -10.042 -2.211 1.00 0.00 213 GLN A N 3
ATOM 4859 C CA . GLN A 1 89 ? -10.866 -10.955 -3.314 1.00 0.00 213 GLN A CA 3
ATOM 4860 C C . GLN A 1 89 ? -10.017 -12.134 -2.848 1.00 0.00 213 GLN A C 3
ATOM 4861 O O . GLN A 1 89 ? -8.877 -11.960 -2.419 1.00 0.00 213 GLN A O 3
ATOM 4875 N N . ARG A 1 90 ? -10.583 -13.334 -2.934 1.00 0.00 214 ARG A N 3
ATOM 4876 C CA . ARG A 1 90 ? -9.879 -14.542 -2.519 1.00 0.00 214 ARG A CA 3
ATOM 4877 C C . ARG A 1 90 ? -8.520 -14.641 -3.205 1.00 0.00 214 ARG A C 3
ATOM 4878 O O . ARG A 1 90 ? -8.436 -14.894 -4.408 1.00 0.00 214 ARG A O 3
ATOM 4899 N N . LEU A 1 91 ? -7.457 -14.440 -2.433 1.00 0.00 215 LEU A N 3
ATOM 4900 C CA . LEU A 1 91 ? -6.101 -14.508 -2.965 1.00 0.00 215 LEU A CA 3
ATOM 4901 C C . LEU A 1 91 ? -5.328 -15.665 -2.343 1.00 0.00 215 LEU A C 3
ATOM 4902 O O . LEU A 1 91 ? -5.095 -15.690 -1.133 1.00 0.00 215 LEU A O 3
ATOM 4918 N N . LEU A 1 92 ? -4.932 -16.621 -3.175 1.00 0.00 216 LEU A N 3
ATOM 4919 C CA . LEU A 1 92 ? -4.182 -17.781 -2.706 1.00 0.00 216 LEU A CA 3
ATOM 4920 C C . LEU A 1 92 ? -4.999 -18.589 -1.703 1.00 0.00 216 LEU A C 3
ATOM 4921 O O . LEU A 1 92 ? -4.446 -19.302 -0.867 1.00 0.00 216 LEU A O 3
ATOM 4937 N N . GLY A 1 93 ? -6.320 -18.473 -1.794 1.00 0.00 217 GLY A N 3
ATOM 4938 C CA . GLY A 1 93 ? -7.192 -19.199 -0.890 1.00 0.00 217 GLY A CA 3
ATOM 4939 C C . GLY A 1 93 ? -7.746 -18.319 0.214 1.00 0.00 217 GLY A C 3
ATOM 4940 O O . GLY A 1 93 ? -8.843 -18.560 0.719 1.00 0.00 217 GLY A O 3
ATOM 4944 N N . VAL A 1 94 ? -6.985 -17.296 0.590 1.00 0.00 218 VAL A N 3
ATOM 4945 C CA . VAL A 1 94 ? -7.406 -16.377 1.641 1.00 0.00 218 VAL A CA 3
ATOM 4946 C C . VAL A 1 94 ? -7.561 -14.959 1.102 1.00 0.00 218 VAL A C 3
ATOM 4947 O O . VAL A 1 94 ? -6.641 -14.388 0.517 1.00 0.00 218 VAL A O 3
ATOM 4960 N N . PRO A 1 95 ? -8.751 -14.376 1.304 1.00 0.00 219 PRO A N 3
ATOM 4961 C CA . PRO A 1 95 ? -9.055 -13.017 0.848 1.00 0.00 219 PRO A CA 3
ATOM 4962 C C . PRO A 1 95 ? -7.990 -12.011 1.272 1.00 0.00 219 PRO A C 3
ATOM 4963 O O . PRO A 1 95 ? -7.299 -12.209 2.272 1.00 0.00 219 PRO A O 3
ATOM 4974 N N . ILE A 1 96 ? -7.863 -10.931 0.508 1.00 0.00 220 ILE A N 3
ATOM 4975 C CA . ILE A 1 96 ? -6.883 -9.895 0.807 1.00 0.00 220 ILE A CA 3
ATOM 4976 C C . ILE A 1 96 ? -7.566 -8.569 1.127 1.00 0.00 220 ILE A C 3
ATOM 4977 O O . ILE A 1 96 ? -8.685 -8.312 0.684 1.00 0.00 220 ILE A O 3
ATOM 4993 N N . ILE A 1 97 ? -6.884 -7.731 1.900 1.00 0.00 221 ILE A N 3
ATOM 4994 C CA . ILE A 1 97 ? -7.424 -6.431 2.279 1.00 0.00 221 ILE A CA 3
ATOM 4995 C C . ILE A 1 97 ? -6.664 -5.300 1.593 1.00 0.00 221 ILE A C 3
ATOM 4996 O O . ILE A 1 97 ? -5.446 -5.366 1.430 1.00 0.00 221 ILE A O 3
ATOM 5012 N N . VAL A 1 98 ? -7.392 -4.262 1.195 1.00 0.00 222 VAL A N 3
ATOM 5013 C CA . VAL A 1 98 ? -6.788 -3.115 0.529 1.00 0.00 222 VAL A CA 3
ATOM 5014 C C . VAL A 1 98 ? -7.456 -1.814 0.960 1.00 0.00 222 VAL A C 3
ATOM 5015 O O . VAL A 1 98 ? -8.651 -1.618 0.743 1.00 0.00 222 VAL A O 3
ATOM 5028 N N . GLN A 1 99 ? -6.676 -0.928 1.572 1.00 0.00 223 GLN A N 3
ATOM 5029 C CA . GLN A 1 99 ? -7.193 0.354 2.035 1.00 0.00 223 GLN A CA 3
ATOM 5030 C C . GLN A 1 99 ? -6.109 1.425 1.992 1.00 0.00 223 GLN A C 3
ATOM 5031 O O . GLN A 1 99 ? -4.926 1.133 2.169 1.00 0.00 223 GLN A O 3
ATOM 5045 N N . ALA A 1 100 ? -6.519 2.668 1.757 1.00 0.00 224 ALA A N 3
ATOM 5046 C CA . ALA A 1 100 ? -5.583 3.782 1.693 1.00 0.00 224 ALA A CA 3
ATOM 5047 C C . ALA A 1 100 ? -4.591 3.732 2.850 1.00 0.00 224 ALA A C 3
ATOM 5048 O O . ALA A 1 100 ? -4.983 3.685 4.016 1.00 0.00 224 ALA A O 3
ATOM 5055 N N . SER A 1 101 ? -3.302 3.743 2.519 1.00 0.00 225 SER A N 3
ATOM 5056 C CA . SER A 1 101 ? -2.253 3.694 3.531 1.00 0.00 225 SER A CA 3
ATOM 5057 C C . SER A 1 101 ? -2.087 5.052 4.207 1.00 0.00 225 SER A C 3
ATOM 5058 O O . SER A 1 101 ? -0.976 5.570 4.317 1.00 0.00 225 SER A O 3
ATOM 5066 N N . GLN A 1 102 ? -3.200 5.621 4.659 1.00 0.00 226 GLN A N 3
ATOM 5067 C CA . GLN A 1 102 ? -3.178 6.918 5.324 1.00 0.00 226 GLN A CA 3
ATOM 5068 C C . GLN A 1 102 ? -2.889 6.762 6.813 1.00 0.00 226 GLN A C 3
ATOM 5069 O O . GLN A 1 102 ? -3.527 7.401 7.650 1.00 0.00 226 GLN A O 3
ATOM 5083 N N . ALA A 1 103 ? -1.923 5.909 7.137 1.00 0.00 227 ALA A N 3
ATOM 5084 C CA . ALA A 1 103 ? -1.547 5.671 8.525 1.00 0.00 227 ALA A CA 3
ATOM 5085 C C . ALA A 1 103 ? -0.195 6.299 8.844 1.00 0.00 227 ALA A C 3
ATOM 5086 O O . ALA A 1 103 ? 0.020 6.807 9.945 1.00 0.00 227 ALA A O 3
ATOM 5093 N N . GLU A 1 104 ? 0.714 6.261 7.874 1.00 0.00 228 GLU A N 3
ATOM 5094 C CA . GLU A 1 104 ? 2.046 6.825 8.054 1.00 0.00 228 GLU A CA 3
ATOM 5095 C C . GLU A 1 104 ? 1.975 8.339 8.242 1.00 0.00 228 GLU A C 3
ATOM 5096 O O . GLU A 1 104 ? 2.631 8.897 9.121 1.00 0.00 228 GLU A O 3
ATOM 5108 N N . LYS A 1 105 ? 1.175 8.995 7.410 1.00 0.00 229 LYS A N 3
ATOM 5109 C CA . LYS A 1 105 ? 1.015 10.442 7.483 1.00 0.00 229 LYS A CA 3
ATOM 5110 C C . LYS A 1 105 ? 0.152 10.835 8.676 1.00 0.00 229 LYS A C 3
ATOM 5111 O O . LYS A 1 105 ? 0.439 11.811 9.368 1.00 0.00 229 LYS A O 3
ATOM 5130 N N . ASN A 1 106 ? -0.908 10.068 8.913 1.00 0.00 230 ASN A N 3
ATOM 5131 C CA . ASN A 1 106 ? -1.813 10.335 10.024 1.00 0.00 230 ASN A CA 3
ATOM 5132 C C . ASN A 1 106 ? -1.079 10.240 11.359 1.00 0.00 230 ASN A C 3
ATOM 5133 O O . ASN A 1 106 ? -1.200 11.122 12.209 1.00 0.00 230 ASN A O 3
ATOM 5144 N N . ARG A 1 107 ? -0.319 9.164 11.534 1.00 0.00 231 ARG A N 3
ATOM 5145 C CA . ARG A 1 107 ? 0.434 8.954 12.765 1.00 0.00 231 ARG A CA 3
ATOM 5146 C C . ARG A 1 107 ? 1.426 10.090 12.997 1.00 0.00 231 ARG A C 3
ATOM 5147 O O . ARG A 1 107 ? 1.453 10.696 14.070 1.00 0.00 231 ARG A O 3
ATOM 5168 N N . LEU A 1 108 ? 2.239 10.374 11.986 1.00 0.00 232 LEU A N 3
ATOM 5169 C CA . LEU A 1 108 ? 3.234 11.438 12.080 1.00 0.00 232 LEU A CA 3
ATOM 5170 C C . LEU A 1 108 ? 2.702 12.611 12.895 1.00 0.00 232 LEU A C 3
ATOM 5171 O O . LEU A 1 108 ? 3.321 13.032 13.872 1.00 0.00 232 LEU A O 3
ATOM 5187 N N . SER A 1 109 ? 1.548 13.132 12.490 1.00 0.00 233 SER A N 3
ATOM 5188 C CA . SER A 1 109 ? 0.932 14.258 13.182 1.00 0.00 233 SER A CA 3
ATOM 5189 C C . SER A 1 109 ? 0.413 13.834 14.552 1.00 0.00 233 SER A C 3
ATOM 5190 O O . SER A 1 109 ? 0.595 14.540 15.543 1.00 0.00 233 SER A O 3
ATOM 5198 N N . GLY A 1 110 ? -0.237 12.676 14.600 1.00 0.00 234 GLY A N 3
ATOM 5199 C CA . GLY A 1 110 ? -0.774 12.177 15.852 1.00 0.00 234 GLY A CA 3
ATOM 5200 C C . GLY A 1 110 ? -2.020 11.336 15.655 1.00 0.00 234 GLY A C 3
ATOM 5201 O O . GLY A 1 110 ? -2.828 11.587 14.761 1.00 0.00 234 GLY A O 3
ATOM 5205 N N . PRO A 1 111 ? -2.187 10.310 16.503 1.00 0.00 235 PRO A N 3
ATOM 5206 C CA . PRO A 1 111 ? -3.341 9.408 16.437 1.00 0.00 235 PRO A CA 3
ATOM 5207 C C . PRO A 1 111 ? -4.594 10.025 17.047 1.00 0.00 235 PRO A C 3
ATOM 5208 O O . PRO A 1 111 ? -5.341 9.357 17.762 1.00 0.00 235 PRO A O 3
ATOM 5219 N N . SER A 1 112 ? -4.820 11.303 16.758 1.00 0.00 236 SER A N 3
ATOM 5220 C CA . SER A 1 112 ? -5.983 12.011 17.282 1.00 0.00 236 SER A CA 3
ATOM 5221 C C . SER A 1 112 ? -7.273 11.288 16.907 1.00 0.00 236 SER A C 3
ATOM 5222 O O . SER A 1 112 ? -7.546 11.050 15.731 1.00 0.00 236 SER A O 3
ATOM 5230 N N . SER A 1 113 ? -8.063 10.940 17.918 1.00 0.00 237 SER A N 3
ATOM 5231 C CA . SER A 1 113 ? -9.323 10.240 17.698 1.00 0.00 237 SER A CA 3
ATOM 5232 C C . SER A 1 113 ? -10.080 10.842 16.517 1.00 0.00 237 SER A C 3
ATOM 5233 O O . SER A 1 113 ? -10.585 10.123 15.657 1.00 0.00 237 SER A O 3
ATOM 5241 N N . GLY A 1 114 ? -10.153 12.169 16.486 1.00 0.00 238 GLY A N 3
ATOM 5242 C CA . GLY A 1 114 ? -10.850 12.848 15.408 1.00 0.00 238 GLY A CA 3
ATOM 5243 C C . GLY A 1 114 ? -11.029 14.329 15.675 1.00 0.00 238 GLY A C 3
ATOM 5244 O O . GLY A 1 114 ? -11.311 14.733 16.803 1.00 0.00 238 GLY A O 3
ATOM 5248 N N . GLY A 1 1 ? 29.566 -8.468 9.056 1.00 0.00 125 GLY A N 4
ATOM 5249 C CA . GLY A 1 1 ? 28.775 -8.986 7.956 1.00 0.00 125 GLY A CA 4
ATOM 5250 C C . GLY A 1 1 ? 28.394 -7.910 6.958 1.00 0.00 125 GLY A C 4
ATOM 5251 O O . GLY A 1 1 ? 29.259 -7.330 6.302 1.00 0.00 125 GLY A O 4
ATOM 5255 N N . SER A 1 2 ? 27.097 -7.645 6.843 1.00 0.00 126 SER A N 4
ATOM 5256 C CA . SER A 1 2 ? 26.603 -6.635 5.914 1.00 0.00 126 SER A CA 4
ATOM 5257 C C . SER A 1 2 ? 25.463 -5.836 6.536 1.00 0.00 126 SER A C 4
ATOM 5258 O O . SER A 1 2 ? 24.696 -6.354 7.347 1.00 0.00 126 SER A O 4
ATOM 5266 N N . SER A 1 3 ? 25.359 -4.568 6.150 1.00 0.00 127 SER A N 4
ATOM 5267 C CA . SER A 1 3 ? 24.315 -3.693 6.673 1.00 0.00 127 SER A CA 4
ATOM 5268 C C . SER A 1 3 ? 23.619 -2.942 5.541 1.00 0.00 127 SER A C 4
ATOM 5269 O O . SER A 1 3 ? 24.199 -2.047 4.928 1.00 0.00 127 SER A O 4
ATOM 5277 N N . GLY A 1 4 ? 22.371 -3.313 5.271 1.00 0.00 128 GLY A N 4
ATOM 5278 C CA . GLY A 1 4 ? 21.616 -2.665 4.215 1.00 0.00 128 GLY A CA 4
ATOM 5279 C C . GLY A 1 4 ? 21.706 -3.410 2.898 1.00 0.00 128 GLY A C 4
ATOM 5280 O O . GLY A 1 4 ? 22.435 -4.394 2.782 1.00 0.00 128 GLY A O 4
ATOM 5284 N N . SER A 1 5 ? 20.962 -2.939 1.901 1.00 0.00 129 SER A N 4
ATOM 5285 C CA . SER A 1 5 ? 20.956 -3.571 0.588 1.00 0.00 129 SER A CA 4
ATOM 5286 C C . SER A 1 5 ? 21.967 -2.903 -0.341 1.00 0.00 129 SER A C 4
ATOM 5287 O O . SER A 1 5 ? 22.841 -3.561 -0.902 1.00 0.00 129 SER A O 4
ATOM 5295 N N . SER A 1 6 ? 21.838 -1.589 -0.496 1.00 0.00 130 SER A N 4
ATOM 5296 C CA . SER A 1 6 ? 22.737 -0.830 -1.359 1.00 0.00 130 SER A CA 4
ATOM 5297 C C . SER A 1 6 ? 24.113 -0.684 -0.716 1.00 0.00 130 SER A C 4
ATOM 5298 O O . SER A 1 6 ? 24.245 -0.707 0.507 1.00 0.00 130 SER A O 4
ATOM 5306 N N . GLY A 1 7 ? 25.136 -0.537 -1.551 1.00 0.00 131 GLY A N 4
ATOM 5307 C CA . GLY A 1 7 ? 26.490 -0.390 -1.048 1.00 0.00 131 GLY A CA 4
ATOM 5308 C C . GLY A 1 7 ? 26.818 1.042 -0.675 1.00 0.00 131 GLY A C 4
ATOM 5309 O O . GLY A 1 7 ? 26.019 1.723 -0.033 1.00 0.00 131 GLY A O 4
ATOM 5313 N N . LYS A 1 8 ? 27.999 1.500 -1.078 1.00 0.00 132 LYS A N 4
ATOM 5314 C CA . LYS A 1 8 ? 28.433 2.861 -0.783 1.00 0.00 132 LYS A CA 4
ATOM 5315 C C . LYS A 1 8 ? 27.459 3.881 -1.364 1.00 0.00 132 LYS A C 4
ATOM 5316 O O . LYS A 1 8 ? 27.182 3.875 -2.564 1.00 0.00 132 LYS A O 4
ATOM 5335 N N . SER A 1 9 ? 26.942 4.755 -0.508 1.00 0.00 133 SER A N 4
ATOM 5336 C CA . SER A 1 9 ? 25.998 5.781 -0.936 1.00 0.00 133 SER A CA 4
ATOM 5337 C C . SER A 1 9 ? 26.439 7.160 -0.458 1.00 0.00 133 SER A C 4
ATOM 5338 O O . SER A 1 9 ? 26.147 7.579 0.663 1.00 0.00 133 SER A O 4
ATOM 5346 N N . PRO A 1 10 ? 27.160 7.884 -1.327 1.00 0.00 134 PRO A N 4
ATOM 5347 C CA . PRO A 1 10 ? 27.656 9.229 -1.016 1.00 0.00 134 PRO A CA 4
ATOM 5348 C C . PRO A 1 10 ? 26.603 10.092 -0.330 1.00 0.00 134 PRO A C 4
ATOM 5349 O O . PRO A 1 10 ? 25.504 10.279 -0.853 1.00 0.00 134 PRO A O 4
ATOM 5360 N N . VAL A 1 11 ? 26.946 10.616 0.841 1.00 0.00 135 VAL A N 4
ATOM 5361 C CA . VAL A 1 11 ? 26.030 11.462 1.598 1.00 0.00 135 VAL A CA 4
ATOM 5362 C C . VAL A 1 11 ? 25.937 12.856 0.987 1.00 0.00 135 VAL A C 4
ATOM 5363 O O . VAL A 1 11 ? 26.894 13.347 0.387 1.00 0.00 135 VAL A O 4
ATOM 5376 N N . ARG A 1 12 ? 24.779 13.488 1.143 1.00 0.00 136 ARG A N 4
ATOM 5377 C CA . ARG A 1 12 ? 24.559 14.825 0.607 1.00 0.00 136 ARG A CA 4
ATOM 5378 C C . ARG A 1 12 ? 23.428 15.531 1.347 1.00 0.00 136 ARG A C 4
ATOM 5379 O O . ARG A 1 12 ? 22.733 14.922 2.160 1.00 0.00 136 ARG A O 4
ATOM 5400 N N . GLU A 1 13 ? 23.249 16.817 1.061 1.00 0.00 137 GLU A N 4
ATOM 5401 C CA . GLU A 1 13 ? 22.202 17.604 1.702 1.00 0.00 137 GLU A CA 4
ATOM 5402 C C . GLU A 1 13 ? 20.895 17.507 0.921 1.00 0.00 137 GLU A C 4
ATOM 5403 O O . GLU A 1 13 ? 20.878 17.235 -0.279 1.00 0.00 137 GLU A O 4
ATOM 5415 N N . PRO A 1 14 ? 19.772 17.735 1.619 1.00 0.00 138 PRO A N 4
ATOM 5416 C CA . PRO A 1 14 ? 18.438 17.679 1.013 1.00 0.00 138 PRO A CA 4
ATOM 5417 C C . PRO A 1 14 ? 18.381 18.407 -0.326 1.00 0.00 138 PRO A C 4
ATOM 5418 O O . PRO A 1 14 ? 18.679 19.598 -0.410 1.00 0.00 138 PRO A O 4
ATOM 5429 N N . VAL A 1 15 ? 17.992 17.683 -1.371 1.00 0.00 139 VAL A N 4
ATOM 5430 C CA . VAL A 1 15 ? 17.893 18.261 -2.706 1.00 0.00 139 VAL A CA 4
ATOM 5431 C C . VAL A 1 15 ? 16.439 18.369 -3.151 1.00 0.00 139 VAL A C 4
ATOM 5432 O O . VAL A 1 15 ? 15.526 17.970 -2.428 1.00 0.00 139 VAL A O 4
ATOM 5445 N N . ASP A 1 16 ? 16.230 18.910 -4.346 1.00 0.00 140 ASP A N 4
ATOM 5446 C CA . ASP A 1 16 ? 14.887 19.069 -4.889 1.00 0.00 140 ASP A CA 4
ATOM 5447 C C . ASP A 1 16 ? 14.484 17.849 -5.711 1.00 0.00 140 ASP A C 4
ATOM 5448 O O . ASP A 1 16 ? 14.952 17.662 -6.833 1.00 0.00 140 ASP A O 4
ATOM 5457 N N . ASN A 1 17 ? 13.613 17.021 -5.143 1.00 0.00 141 ASN A N 4
ATOM 5458 C CA . ASN A 1 17 ? 13.149 15.816 -5.822 1.00 0.00 141 ASN A CA 4
ATOM 5459 C C . ASN A 1 17 ? 12.016 15.155 -5.042 1.00 0.00 141 ASN A C 4
ATOM 5460 O O . ASN A 1 17 ? 11.686 15.572 -3.932 1.00 0.00 141 ASN A O 4
ATOM 5471 N N . LEU A 1 18 ? 11.424 14.122 -5.632 1.00 0.00 142 LEU A N 4
ATOM 5472 C CA . LEU A 1 18 ? 10.329 13.401 -4.993 1.00 0.00 142 LEU A CA 4
ATOM 5473 C C . LEU A 1 18 ? 10.525 13.340 -3.481 1.00 0.00 142 LEU A C 4
ATOM 5474 O O . LEU A 1 18 ? 11.475 12.730 -2.993 1.00 0.00 142 LEU A O 4
ATOM 5490 N N . SER A 1 19 ? 9.617 13.977 -2.747 1.00 0.00 143 SER A N 4
ATOM 5491 C CA . SER A 1 19 ? 9.692 13.997 -1.291 1.00 0.00 143 SER A CA 4
ATOM 5492 C C . SER A 1 19 ? 9.098 12.722 -0.699 1.00 0.00 143 SER A C 4
ATOM 5493 O O . SER A 1 19 ? 8.159 12.136 -1.238 1.00 0.00 143 SER A O 4
ATOM 5501 N N . PRO A 1 20 ? 9.659 12.280 0.437 1.00 0.00 144 PRO A N 4
ATOM 5502 C CA . PRO A 1 20 ? 9.202 11.072 1.128 1.00 0.00 144 PRO A CA 4
ATOM 5503 C C . PRO A 1 20 ? 7.689 11.047 1.315 1.00 0.00 144 PRO A C 4
ATOM 5504 O O . PRO A 1 20 ? 7.106 10.002 1.600 1.00 0.00 144 PRO A O 4
ATOM 5515 N N . GLU A 1 21 ? 7.058 12.206 1.150 1.00 0.00 145 GLU A N 4
ATOM 5516 C CA . GLU A 1 21 ? 5.612 12.316 1.302 1.00 0.00 145 GLU A CA 4
ATOM 5517 C C . GLU A 1 21 ? 4.898 11.934 0.008 1.00 0.00 145 GLU A C 4
ATOM 5518 O O . GLU A 1 21 ? 3.908 11.205 0.026 1.00 0.00 145 GLU A O 4
ATOM 5530 N N . GLU A 1 22 ? 5.411 12.432 -1.112 1.00 0.00 146 GLU A N 4
ATOM 5531 C CA . GLU A 1 22 ? 4.822 12.144 -2.416 1.00 0.00 146 GLU A CA 4
ATOM 5532 C C . GLU A 1 22 ? 4.721 10.639 -2.645 1.00 0.00 146 GLU A C 4
ATOM 5533 O O . GLU A 1 22 ? 3.714 10.144 -3.152 1.00 0.00 146 GLU A O 4
ATOM 5545 N N . ARG A 1 23 ? 5.772 9.918 -2.271 1.00 0.00 147 ARG A N 4
ATOM 5546 C CA . ARG A 1 23 ? 5.804 8.470 -2.438 1.00 0.00 147 ARG A CA 4
ATOM 5547 C C . ARG A 1 23 ? 4.649 7.810 -1.690 1.00 0.00 147 ARG A C 4
ATOM 5548 O O . ARG A 1 23 ? 4.020 6.882 -2.195 1.00 0.00 147 ARG A O 4
ATOM 5569 N N . ASP A 1 24 ? 4.378 8.297 -0.484 1.00 0.00 148 ASP A N 4
ATOM 5570 C CA . ASP A 1 24 ? 3.299 7.757 0.335 1.00 0.00 148 ASP A CA 4
ATOM 5571 C C . ASP A 1 24 ? 1.972 7.803 -0.417 1.00 0.00 148 ASP A C 4
ATOM 5572 O O . ASP A 1 24 ? 1.241 6.813 -0.467 1.00 0.00 148 ASP A O 4
ATOM 5581 N N . ALA A 1 25 ? 1.667 8.959 -0.998 1.00 0.00 149 ALA A N 4
ATOM 5582 C CA . ALA A 1 25 ? 0.429 9.133 -1.747 1.00 0.00 149 ALA A CA 4
ATOM 5583 C C . ALA A 1 25 ? 0.204 7.976 -2.714 1.00 0.00 149 ALA A C 4
ATOM 5584 O O . ALA A 1 25 ? -0.849 7.340 -2.701 1.00 0.00 149 ALA A O 4
ATOM 5591 N N . ARG A 1 26 ? 1.202 7.708 -3.552 1.00 0.00 150 ARG A N 4
ATOM 5592 C CA . ARG A 1 26 ? 1.111 6.628 -4.527 1.00 0.00 150 ARG A CA 4
ATOM 5593 C C . ARG A 1 26 ? 1.457 5.287 -3.886 1.00 0.00 150 ARG A C 4
ATOM 5594 O O . ARG A 1 26 ? 2.231 4.504 -4.438 1.00 0.00 150 ARG A O 4
ATOM 5615 N N . THR A 1 27 ? 0.879 5.028 -2.717 1.00 0.00 151 THR A N 4
ATOM 5616 C CA . THR A 1 27 ? 1.127 3.784 -2.001 1.00 0.00 151 THR A CA 4
ATOM 5617 C C . THR A 1 27 ? -0.151 3.256 -1.357 1.00 0.00 151 THR A C 4
ATOM 5618 O O . THR A 1 27 ? -0.937 4.019 -0.798 1.00 0.00 151 THR A O 4
ATOM 5629 N N . VAL A 1 28 ? -0.350 1.944 -1.439 1.00 0.00 152 VAL A N 4
ATOM 5630 C CA . VAL A 1 28 ? -1.532 1.314 -0.862 1.00 0.00 152 VAL A CA 4
ATOM 5631 C C . VAL A 1 28 ? -1.154 0.390 0.291 1.00 0.00 152 VAL A C 4
ATOM 5632 O O . VAL A 1 28 ? -0.049 -0.150 0.331 1.00 0.00 152 VAL A O 4
ATOM 5645 N N . PHE A 1 29 ? -2.081 0.214 1.228 1.00 0.00 153 PHE A N 4
ATOM 5646 C CA . PHE A 1 29 ? -1.845 -0.644 2.383 1.00 0.00 153 PHE A CA 4
ATOM 5647 C C . PHE A 1 29 ? -2.673 -1.922 2.289 1.00 0.00 153 PHE A C 4
ATOM 5648 O O . PHE A 1 29 ? -3.900 -1.874 2.187 1.00 0.00 153 PHE A O 4
ATOM 5665 N N . CYS A 1 30 ? -1.995 -3.063 2.323 1.00 0.00 154 CYS A N 4
ATOM 5666 C CA . CYS A 1 30 ? -2.667 -4.356 2.241 1.00 0.00 154 CYS A CA 4
ATOM 5667 C C . CYS A 1 30 ? -2.570 -5.104 3.567 1.00 0.00 154 CYS A C 4
ATOM 5668 O O . CYS A 1 30 ? -1.629 -4.908 4.335 1.00 0.00 154 CYS A O 4
ATOM 5676 N N . MET A 1 31 ? -3.552 -5.961 3.829 1.00 0.00 155 MET A N 4
ATOM 5677 C CA . MET A 1 31 ? -3.578 -6.739 5.062 1.00 0.00 155 MET A CA 4
ATOM 5678 C C . MET A 1 31 ? -4.215 -8.105 4.829 1.00 0.00 155 MET A C 4
ATOM 5679 O O . MET A 1 31 ? -4.700 -8.395 3.737 1.00 0.00 155 MET A O 4
ATOM 5693 N N . GLN A 1 32 ? -4.209 -8.939 5.865 1.00 0.00 156 GLN A N 4
ATOM 5694 C CA . GLN A 1 32 ? -4.785 -10.276 5.771 1.00 0.00 156 GLN A CA 4
ATOM 5695 C C . GLN A 1 32 ? -4.143 -11.067 4.636 1.00 0.00 156 GLN A C 4
ATOM 5696 O O . GLN A 1 32 ? -4.834 -11.583 3.756 1.00 0.00 156 GLN A O 4
ATOM 5710 N N . LEU A 1 33 ? -2.819 -11.160 4.663 1.00 0.00 157 LEU A N 4
ATOM 5711 C CA . LEU A 1 33 ? -2.082 -11.890 3.635 1.00 0.00 157 LEU A CA 4
ATOM 5712 C C . LEU A 1 33 ? -1.865 -13.342 4.049 1.00 0.00 157 LEU A C 4
ATOM 5713 O O . LEU A 1 33 ? -1.888 -13.670 5.236 1.00 0.00 157 LEU A O 4
ATOM 5729 N N . ALA A 1 34 ? -1.652 -14.207 3.064 1.00 0.00 158 ALA A N 4
ATOM 5730 C CA . ALA A 1 34 ? -1.425 -15.623 3.325 1.00 0.00 158 ALA A CA 4
ATOM 5731 C C . ALA A 1 34 ? -0.029 -15.861 3.889 1.00 0.00 158 ALA A C 4
ATOM 5732 O O . ALA A 1 34 ? 0.810 -14.961 3.894 1.00 0.00 158 ALA A O 4
ATOM 5739 N N . ALA A 1 35 ? 0.213 -17.078 4.364 1.00 0.00 159 ALA A N 4
ATOM 5740 C CA . ALA A 1 35 ? 1.509 -17.434 4.929 1.00 0.00 159 ALA A CA 4
ATOM 5741 C C . ALA A 1 35 ? 2.528 -17.717 3.830 1.00 0.00 159 ALA A C 4
ATOM 5742 O O . ALA A 1 35 ? 3.670 -17.261 3.898 1.00 0.00 159 ALA A O 4
ATOM 5749 N N . ARG A 1 36 ? 2.108 -18.470 2.818 1.00 0.00 160 ARG A N 4
ATOM 5750 C CA . ARG A 1 36 ? 2.985 -18.814 1.706 1.00 0.00 160 ARG A CA 4
ATOM 5751 C C . ARG A 1 36 ? 2.736 -17.895 0.514 1.00 0.00 160 ARG A C 4
ATOM 5752 O O . ARG A 1 36 ? 2.616 -18.356 -0.622 1.00 0.00 160 ARG A O 4
ATOM 5773 N N . ILE A 1 37 ? 2.660 -16.596 0.779 1.00 0.00 161 ILE A N 4
ATOM 5774 C CA . ILE A 1 37 ? 2.425 -15.615 -0.272 1.00 0.00 161 ILE A CA 4
ATOM 5775 C C . ILE A 1 37 ? 3.741 -15.091 -0.839 1.00 0.00 161 ILE A C 4
ATOM 5776 O O . ILE A 1 37 ? 4.745 -15.007 -0.130 1.00 0.00 161 ILE A O 4
ATOM 5792 N N . ARG A 1 38 ? 3.729 -14.739 -2.121 1.00 0.00 162 ARG A N 4
ATOM 5793 C CA . ARG A 1 38 ? 4.921 -14.223 -2.783 1.00 0.00 162 ARG A CA 4
ATOM 5794 C C . ARG A 1 38 ? 4.669 -12.827 -3.345 1.00 0.00 162 ARG A C 4
ATOM 5795 O O . ARG A 1 38 ? 3.583 -12.515 -3.835 1.00 0.00 162 ARG A O 4
ATOM 5816 N N . PRO A 1 39 ? 5.695 -11.966 -3.273 1.00 0.00 163 PRO A N 4
ATOM 5817 C CA . PRO A 1 39 ? 5.609 -10.590 -3.770 1.00 0.00 163 PRO A CA 4
ATOM 5818 C C . PRO A 1 39 ? 4.971 -10.511 -5.154 1.00 0.00 163 PRO A C 4
ATOM 5819 O O . PRO A 1 39 ? 4.322 -9.522 -5.492 1.00 0.00 163 PRO A O 4
ATOM 5830 N N . ARG A 1 40 ? 5.160 -11.560 -5.948 1.00 0.00 164 ARG A N 4
ATOM 5831 C CA . ARG A 1 40 ? 4.603 -11.609 -7.295 1.00 0.00 164 ARG A CA 4
ATOM 5832 C C . ARG A 1 40 ? 3.082 -11.712 -7.250 1.00 0.00 164 ARG A C 4
ATOM 5833 O O . ARG A 1 40 ? 2.376 -10.887 -7.833 1.00 0.00 164 ARG A O 4
ATOM 5854 N N . ASP A 1 41 ? 2.582 -12.728 -6.556 1.00 0.00 165 ASP A N 4
ATOM 5855 C CA . ASP A 1 41 ? 1.145 -12.939 -6.435 1.00 0.00 165 ASP A CA 4
ATOM 5856 C C . ASP A 1 41 ? 0.404 -11.607 -6.369 1.00 0.00 165 ASP A C 4
ATOM 5857 O O . ASP A 1 41 ? -0.622 -11.422 -7.025 1.00 0.00 165 ASP A O 4
ATOM 5866 N N . LEU A 1 42 ? 0.929 -10.683 -5.572 1.00 0.00 166 LEU A N 4
ATOM 5867 C CA . LEU A 1 42 ? 0.317 -9.367 -5.419 1.00 0.00 166 LEU A CA 4
ATOM 5868 C C . LEU A 1 42 ? 0.509 -8.528 -6.678 1.00 0.00 166 LEU A C 4
ATOM 5869 O O . LEU A 1 42 ? -0.453 -7.997 -7.232 1.00 0.00 166 LEU A O 4
ATOM 5885 N N . GLU A 1 43 ? 1.757 -8.415 -7.124 1.00 0.00 167 GLU A N 4
ATOM 5886 C CA . GLU A 1 43 ? 2.072 -7.642 -8.319 1.00 0.00 167 GLU A CA 4
ATOM 5887 C C . GLU A 1 43 ? 0.998 -7.826 -9.387 1.00 0.00 167 GLU A C 4
ATOM 5888 O O . GLU A 1 43 ? 0.254 -6.897 -9.701 1.00 0.00 167 GLU A O 4
ATOM 5900 N N . ASP A 1 44 ? 0.924 -9.032 -9.941 1.00 0.00 168 ASP A N 4
ATOM 5901 C CA . ASP A 1 44 ? -0.058 -9.339 -10.974 1.00 0.00 168 ASP A CA 4
ATOM 5902 C C . ASP A 1 44 ? -1.474 -9.063 -10.476 1.00 0.00 168 ASP A C 4
ATOM 5903 O O . ASP A 1 44 ? -2.220 -8.300 -11.089 1.00 0.00 168 ASP A O 4
ATOM 5912 N N . PHE A 1 45 ? -1.837 -9.690 -9.363 1.00 0.00 169 PHE A N 4
ATOM 5913 C CA . PHE A 1 45 ? -3.164 -9.514 -8.784 1.00 0.00 169 PHE A CA 4
ATOM 5914 C C . PHE A 1 45 ? -3.567 -8.042 -8.785 1.00 0.00 169 PHE A C 4
ATOM 5915 O O . PHE A 1 45 ? -4.749 -7.711 -8.869 1.00 0.00 169 PHE A O 4
ATOM 5932 N N . PHE A 1 46 ? -2.574 -7.163 -8.690 1.00 0.00 170 PHE A N 4
ATOM 5933 C CA . PHE A 1 46 ? -2.824 -5.727 -8.679 1.00 0.00 170 PHE A CA 4
ATOM 5934 C C . PHE A 1 46 ? -2.678 -5.138 -10.080 1.00 0.00 170 PHE A C 4
ATOM 5935 O O . PHE A 1 46 ? -3.213 -4.070 -10.374 1.00 0.00 170 PHE A O 4
ATOM 5952 N N . SER A 1 47 ? -1.948 -5.843 -10.938 1.00 0.00 171 SER A N 4
ATOM 5953 C CA . SER A 1 47 ? -1.727 -5.391 -12.306 1.00 0.00 171 SER A CA 4
ATOM 5954 C C . SER A 1 47 ? -3.052 -5.216 -13.042 1.00 0.00 171 SER A C 4
ATOM 5955 O O . SER A 1 47 ? -3.107 -4.604 -14.107 1.00 0.00 171 SER A O 4
ATOM 5963 N N . ALA A 1 48 ? -4.118 -5.760 -12.464 1.00 0.00 172 ALA A N 4
ATOM 5964 C CA . ALA A 1 48 ? -5.444 -5.664 -13.062 1.00 0.00 172 ALA A CA 4
ATOM 5965 C C . ALA A 1 48 ? -5.954 -4.227 -13.039 1.00 0.00 172 ALA A C 4
ATOM 5966 O O . ALA A 1 48 ? -6.729 -3.819 -13.904 1.00 0.00 172 ALA A O 4
ATOM 5973 N N . VAL A 1 49 ? -5.516 -3.465 -12.043 1.00 0.00 173 VAL A N 4
ATOM 5974 C CA . VAL A 1 49 ? -5.927 -2.073 -11.906 1.00 0.00 173 VAL A CA 4
ATOM 5975 C C . VAL A 1 49 ? -4.770 -1.125 -12.200 1.00 0.00 173 VAL A C 4
ATOM 5976 O O . VAL A 1 49 ? -4.972 -0.014 -12.687 1.00 0.00 173 VAL A O 4
ATOM 5989 N N . GLY A 1 50 ? -3.554 -1.574 -11.901 1.00 0.00 174 GLY A N 4
ATOM 5990 C CA . GLY A 1 50 ? -2.381 -0.754 -12.140 1.00 0.00 174 GLY A CA 4
ATOM 5991 C C . GLY A 1 50 ? -1.089 -1.529 -11.974 1.00 0.00 174 GLY A C 4
ATOM 5992 O O . GLY A 1 50 ? -1.025 -2.486 -11.203 1.00 0.00 174 GLY A O 4
ATOM 5996 N N . LYS A 1 51 ? -0.056 -1.116 -12.702 1.00 0.00 175 LYS A N 4
ATOM 5997 C CA . LYS A 1 51 ? 1.241 -1.777 -12.632 1.00 0.00 175 LYS A CA 4
ATOM 5998 C C . LYS A 1 51 ? 1.895 -1.553 -11.273 1.00 0.00 175 LYS A C 4
ATOM 5999 O O . LYS A 1 51 ? 1.855 -0.450 -10.728 1.00 0.00 175 LYS A O 4
ATOM 6018 N N . VAL A 1 52 ? 2.497 -2.606 -10.729 1.00 0.00 176 VAL A N 4
ATOM 6019 C CA . VAL A 1 52 ? 3.161 -2.523 -9.433 1.00 0.00 176 VAL A CA 4
ATOM 6020 C C . VAL A 1 52 ? 4.670 -2.376 -9.598 1.00 0.00 176 VAL A C 4
ATOM 6021 O O . VAL A 1 52 ? 5.289 -3.080 -10.395 1.00 0.00 176 VAL A O 4
ATOM 6034 N N . ARG A 1 53 ? 5.255 -1.455 -8.839 1.00 0.00 177 ARG A N 4
ATOM 6035 C CA . ARG A 1 53 ? 6.691 -1.216 -8.901 1.00 0.00 177 ARG A CA 4
ATOM 6036 C C . ARG A 1 53 ? 7.428 -2.049 -7.856 1.00 0.00 177 ARG A C 4
ATOM 6037 O O . ARG A 1 53 ? 8.318 -2.832 -8.187 1.00 0.00 177 ARG A O 4
ATOM 6058 N N . ASP A 1 54 ? 7.050 -1.874 -6.595 1.00 0.00 178 ASP A N 4
ATOM 6059 C CA . ASP A 1 54 ? 7.674 -2.610 -5.501 1.00 0.00 178 ASP A CA 4
ATOM 6060 C C . ASP A 1 54 ? 6.624 -3.111 -4.514 1.00 0.00 178 ASP A C 4
ATOM 6061 O O . ASP A 1 54 ? 5.498 -2.616 -4.486 1.00 0.00 178 ASP A O 4
ATOM 6070 N N . VAL A 1 55 ? 7.000 -4.098 -3.707 1.00 0.00 179 VAL A N 4
ATOM 6071 C CA . VAL A 1 55 ? 6.091 -4.667 -2.720 1.00 0.00 179 VAL A CA 4
ATOM 6072 C C . VAL A 1 55 ? 6.819 -4.977 -1.417 1.00 0.00 179 VAL A C 4
ATOM 6073 O O . VAL A 1 55 ? 7.591 -5.933 -1.337 1.00 0.00 179 VAL A O 4
ATOM 6086 N N . ARG A 1 56 ? 6.569 -4.163 -0.397 1.00 0.00 180 ARG A N 4
ATOM 6087 C CA . ARG A 1 56 ? 7.201 -4.350 0.903 1.00 0.00 180 ARG A CA 4
ATOM 6088 C C . ARG A 1 56 ? 6.320 -5.194 1.821 1.00 0.00 180 ARG A C 4
ATOM 6089 O O . ARG A 1 56 ? 5.324 -4.709 2.359 1.00 0.00 180 ARG A O 4
ATOM 6110 N N . ILE A 1 57 ? 6.694 -6.457 1.993 1.00 0.00 181 ILE A N 4
ATOM 6111 C CA . ILE A 1 57 ? 5.938 -7.367 2.844 1.00 0.00 181 ILE A CA 4
ATOM 6112 C C . ILE A 1 57 ? 6.509 -7.399 4.258 1.00 0.00 181 ILE A C 4
ATOM 6113 O O . ILE A 1 57 ? 7.671 -7.751 4.460 1.00 0.00 181 ILE A O 4
ATOM 6129 N N . ILE A 1 58 ? 5.684 -7.031 5.233 1.00 0.00 182 ILE A N 4
ATOM 6130 C CA . ILE A 1 58 ? 6.107 -7.021 6.627 1.00 0.00 182 ILE A CA 4
ATOM 6131 C C . ILE A 1 58 ? 6.348 -8.437 7.139 1.00 0.00 182 ILE A C 4
ATOM 6132 O O . ILE A 1 58 ? 5.663 -9.379 6.739 1.00 0.00 182 ILE A O 4
ATOM 6148 N N . SER A 1 59 ? 7.326 -8.581 8.028 1.00 0.00 183 SER A N 4
ATOM 6149 C CA . SER A 1 59 ? 7.659 -9.883 8.593 1.00 0.00 183 SER A CA 4
ATOM 6150 C C . SER A 1 59 ? 8.414 -10.738 7.581 1.00 0.00 183 SER A C 4
ATOM 6151 O O . SER A 1 59 ? 8.173 -11.940 7.465 1.00 0.00 183 SER A O 4
ATOM 6159 N N . ASP A 1 60 ? 9.328 -10.110 6.850 1.00 0.00 184 ASP A N 4
ATOM 6160 C CA . ASP A 1 60 ? 10.121 -10.812 5.847 1.00 0.00 184 ASP A CA 4
ATOM 6161 C C . ASP A 1 60 ? 11.545 -11.043 6.343 1.00 0.00 184 ASP A C 4
ATOM 6162 O O . ASP A 1 60 ? 12.178 -12.041 5.999 1.00 0.00 184 ASP A O 4
ATOM 6171 N N . ARG A 1 61 ? 12.041 -10.112 7.152 1.00 0.00 185 ARG A N 4
ATOM 6172 C CA . ARG A 1 61 ? 13.391 -10.213 7.694 1.00 0.00 185 ARG A CA 4
ATOM 6173 C C . ARG A 1 61 ? 13.360 -10.335 9.215 1.00 0.00 185 ARG A C 4
ATOM 6174 O O . ARG A 1 61 ? 13.608 -9.365 9.930 1.00 0.00 185 ARG A O 4
ATOM 6195 N N . ASN A 1 62 ? 13.051 -11.533 9.701 1.00 0.00 186 ASN A N 4
ATOM 6196 C CA . ASN A 1 62 ? 12.986 -11.781 11.137 1.00 0.00 186 ASN A CA 4
ATOM 6197 C C . ASN A 1 62 ? 12.392 -10.582 11.869 1.00 0.00 186 ASN A C 4
ATOM 6198 O O . ASN A 1 62 ? 12.851 -10.212 12.950 1.00 0.00 186 ASN A O 4
ATOM 6209 N N . SER A 1 63 ? 11.370 -9.978 11.273 1.00 0.00 187 SER A N 4
ATOM 6210 C CA . SER A 1 63 ? 10.714 -8.818 11.867 1.00 0.00 187 SER A CA 4
ATOM 6211 C C . SER A 1 63 ? 9.490 -9.240 12.674 1.00 0.00 187 SER A C 4
ATOM 6212 O O . SER A 1 63 ? 9.020 -10.372 12.564 1.00 0.00 187 SER A O 4
ATOM 6220 N N . ARG A 1 64 ? 8.979 -8.320 13.486 1.00 0.00 188 ARG A N 4
ATOM 6221 C CA . ARG A 1 64 ? 7.811 -8.595 14.314 1.00 0.00 188 ARG A CA 4
ATOM 6222 C C . ARG A 1 64 ? 6.798 -9.450 13.557 1.00 0.00 188 ARG A C 4
ATOM 6223 O O . ARG A 1 64 ? 6.765 -9.447 12.327 1.00 0.00 188 ARG A O 4
ATOM 6244 N N . ARG A 1 65 ? 5.974 -10.181 14.301 1.00 0.00 189 ARG A N 4
ATOM 6245 C CA . ARG A 1 65 ? 4.963 -11.041 13.701 1.00 0.00 189 ARG A CA 4
ATOM 6246 C C . ARG A 1 65 ? 3.563 -10.478 13.934 1.00 0.00 189 ARG A C 4
ATOM 6247 O O . ARG A 1 65 ? 3.217 -10.090 15.049 1.00 0.00 189 ARG A O 4
ATOM 6268 N N . SER A 1 66 ? 2.763 -10.438 12.872 1.00 0.00 190 SER A N 4
ATOM 6269 C CA . SER A 1 66 ? 1.403 -9.918 12.959 1.00 0.00 190 SER A CA 4
ATOM 6270 C C . SER A 1 66 ? 0.650 -10.148 11.653 1.00 0.00 190 SER A C 4
ATOM 6271 O O . SER A 1 66 ? 1.212 -10.645 10.677 1.00 0.00 190 SER A O 4
ATOM 6279 N N . LYS A 1 67 ? -0.627 -9.781 11.642 1.00 0.00 191 LYS A N 4
ATOM 6280 C CA . LYS A 1 67 ? -1.461 -9.944 10.457 1.00 0.00 191 LYS A CA 4
ATOM 6281 C C . LYS A 1 67 ? -0.650 -9.709 9.186 1.00 0.00 191 LYS A C 4
ATOM 6282 O O . LYS A 1 67 ? -0.005 -8.673 9.032 1.00 0.00 191 LYS A O 4
ATOM 6301 N N . GLY A 1 68 ? -0.690 -10.678 8.276 1.00 0.00 192 GLY A N 4
ATOM 6302 C CA . GLY A 1 68 ? 0.044 -10.556 7.030 1.00 0.00 192 GLY A CA 4
ATOM 6303 C C . GLY A 1 68 ? -0.246 -9.253 6.311 1.00 0.00 192 GLY A C 4
ATOM 6304 O O . GLY A 1 68 ? -1.167 -9.177 5.497 1.00 0.00 192 GLY A O 4
ATOM 6308 N N . ILE A 1 69 ? 0.539 -8.224 6.615 1.00 0.00 193 ILE A N 4
ATOM 6309 C CA . ILE A 1 69 ? 0.361 -6.919 5.993 1.00 0.00 193 ILE A CA 4
ATOM 6310 C C . ILE A 1 69 ? 1.526 -6.588 5.066 1.00 0.00 193 ILE A C 4
ATOM 6311 O O . ILE A 1 69 ? 2.666 -6.975 5.323 1.00 0.00 193 ILE A O 4
ATOM 6327 N N . ALA A 1 70 ? 1.231 -5.868 3.988 1.00 0.00 194 ALA A N 4
ATOM 6328 C CA . ALA A 1 70 ? 2.255 -5.481 3.025 1.00 0.00 194 ALA A CA 4
ATOM 6329 C C . ALA A 1 70 ? 1.863 -4.204 2.289 1.00 0.00 194 ALA A C 4
ATOM 6330 O O . ALA A 1 70 ? 0.678 -3.895 2.153 1.00 0.00 194 ALA A O 4
ATOM 6337 N N . TYR A 1 71 ? 2.861 -3.467 1.819 1.00 0.00 195 TYR A N 4
ATOM 6338 C CA . TYR A 1 71 ? 2.620 -2.222 1.100 1.00 0.00 195 TYR A CA 4
ATOM 6339 C C . TYR A 1 71 ? 2.943 -2.378 -0.383 1.00 0.00 195 TYR A C 4
ATOM 6340 O O . TYR A 1 71 ? 3.972 -2.948 -0.749 1.00 0.00 195 TYR A O 4
ATOM 6358 N N . VAL A 1 72 ? 2.058 -1.867 -1.232 1.00 0.00 196 VAL A N 4
ATOM 6359 C CA . VAL A 1 72 ? 2.248 -1.945 -2.675 1.00 0.00 196 VAL A CA 4
ATOM 6360 C C . VAL A 1 72 ? 2.334 -0.556 -3.295 1.00 0.00 196 VAL A C 4
ATOM 6361 O O . VAL A 1 72 ? 1.522 0.319 -2.995 1.00 0.00 196 VAL A O 4
ATOM 6374 N N . GLU A 1 73 ? 3.323 -0.360 -4.163 1.00 0.00 197 GLU A N 4
ATOM 6375 C CA . GLU A 1 73 ? 3.514 0.924 -4.825 1.00 0.00 197 GLU A CA 4
ATOM 6376 C C . GLU A 1 73 ? 2.898 0.913 -6.222 1.00 0.00 197 GLU A C 4
ATOM 6377 O O . GLU A 1 73 ? 3.367 0.206 -7.113 1.00 0.00 197 GLU A O 4
ATOM 6389 N N . PHE A 1 74 ? 1.845 1.703 -6.404 1.00 0.00 198 PHE A N 4
ATOM 6390 C CA . PHE A 1 74 ? 1.163 1.784 -7.690 1.00 0.00 198 PHE A CA 4
ATOM 6391 C C . PHE A 1 74 ? 1.789 2.860 -8.571 1.00 0.00 198 PHE A C 4
ATOM 6392 O O . PHE A 1 74 ? 2.505 3.736 -8.084 1.00 0.00 198 PHE A O 4
ATOM 6409 N N . CYS A 1 75 ? 1.515 2.788 -9.869 1.00 0.00 199 CYS A N 4
ATOM 6410 C CA . CYS A 1 75 ? 2.052 3.755 -10.819 1.00 0.00 199 CYS A CA 4
ATOM 6411 C C . CYS A 1 75 ? 1.501 5.150 -10.545 1.00 0.00 199 CYS A C 4
ATOM 6412 O O . CYS A 1 75 ? 2.238 6.136 -10.574 1.00 0.00 199 CYS A O 4
ATOM 6420 N N . GLU A 1 76 ? 0.200 5.226 -10.281 1.00 0.00 200 GLU A N 4
ATOM 6421 C CA . GLU A 1 76 ? -0.450 6.502 -10.005 1.00 0.00 200 GLU A CA 4
ATOM 6422 C C . GLU A 1 76 ? -1.419 6.376 -8.833 1.00 0.00 200 GLU A C 4
ATOM 6423 O O . GLU A 1 76 ? -1.817 5.273 -8.458 1.00 0.00 200 GLU A O 4
ATOM 6435 N N . ILE A 1 77 ? -1.793 7.515 -8.258 1.00 0.00 201 ILE A N 4
ATOM 6436 C CA . ILE A 1 77 ? -2.714 7.533 -7.128 1.00 0.00 201 ILE A CA 4
ATOM 6437 C C . ILE A 1 77 ? -4.139 7.225 -7.577 1.00 0.00 201 ILE A C 4
ATOM 6438 O O . ILE A 1 77 ? -4.971 6.795 -6.779 1.00 0.00 201 ILE A O 4
ATOM 6454 N N . GLN A 1 78 ? -4.411 7.446 -8.859 1.00 0.00 202 GLN A N 4
ATOM 6455 C CA . GLN A 1 78 ? -5.735 7.192 -9.413 1.00 0.00 202 GLN A CA 4
ATOM 6456 C C . GLN A 1 78 ? -5.981 5.694 -9.569 1.00 0.00 202 GLN A C 4
ATOM 6457 O O . GLN A 1 78 ? -7.085 5.268 -9.909 1.00 0.00 202 GLN A O 4
ATOM 6471 N N . SER A 1 79 ? -4.945 4.900 -9.317 1.00 0.00 203 SER A N 4
ATOM 6472 C CA . SER A 1 79 ? -5.048 3.450 -9.434 1.00 0.00 203 SER A CA 4
ATOM 6473 C C . SER A 1 79 ? -5.292 2.812 -8.070 1.00 0.00 203 SER A C 4
ATOM 6474 O O . SER A 1 79 ? -5.729 1.665 -7.976 1.00 0.00 203 SER A O 4
ATOM 6482 N N . VAL A 1 80 ? -5.004 3.564 -7.011 1.00 0.00 204 VAL A N 4
ATOM 6483 C CA . VAL A 1 80 ? -5.193 3.074 -5.651 1.00 0.00 204 VAL A CA 4
ATOM 6484 C C . VAL A 1 80 ? -6.658 2.750 -5.381 1.00 0.00 204 VAL A C 4
ATOM 6485 O O . VAL A 1 80 ? -6.994 1.725 -4.789 1.00 0.00 204 VAL A O 4
ATOM 6498 N N . PRO A 1 81 ? -7.553 3.644 -5.828 1.00 0.00 205 PRO A N 4
ATOM 6499 C CA . PRO A 1 81 ? -8.998 3.476 -5.647 1.00 0.00 205 PRO A CA 4
ATOM 6500 C C . PRO A 1 81 ? -9.473 2.081 -6.041 1.00 0.00 205 PRO A C 4
ATOM 6501 O O . PRO A 1 81 ? -10.100 1.380 -5.246 1.00 0.00 205 PRO A O 4
ATOM 6512 N N . LEU A 1 82 ? -9.170 1.684 -7.272 1.00 0.00 206 LEU A N 4
ATOM 6513 C CA . LEU A 1 82 ? -9.565 0.373 -7.772 1.00 0.00 206 LEU A CA 4
ATOM 6514 C C . LEU A 1 82 ? -9.000 -0.739 -6.894 1.00 0.00 206 LEU A C 4
ATOM 6515 O O . LEU A 1 82 ? -9.645 -1.765 -6.682 1.00 0.00 206 LEU A O 4
ATOM 6531 N N . ALA A 1 83 ? -7.792 -0.525 -6.383 1.00 0.00 207 ALA A N 4
ATOM 6532 C CA . ALA A 1 83 ? -7.141 -1.506 -5.523 1.00 0.00 207 ALA A CA 4
ATOM 6533 C C . ALA A 1 83 ? -7.874 -1.641 -4.192 1.00 0.00 207 ALA A C 4
ATOM 6534 O O . ALA A 1 83 ? -7.947 -2.729 -3.621 1.00 0.00 207 ALA A O 4
ATOM 6541 N N . ILE A 1 84 ? -8.414 -0.530 -3.704 1.00 0.00 208 ILE A N 4
ATOM 6542 C CA . ILE A 1 84 ? -9.141 -0.525 -2.440 1.00 0.00 208 ILE A CA 4
ATOM 6543 C C . ILE A 1 84 ? -10.382 -1.410 -2.517 1.00 0.00 208 ILE A C 4
ATOM 6544 O O . ILE A 1 84 ? -10.698 -2.135 -1.576 1.00 0.00 208 ILE A O 4
ATOM 6560 N N . GLY A 1 85 ? -11.080 -1.344 -3.646 1.00 0.00 209 GLY A N 4
ATOM 6561 C CA . GLY A 1 85 ? -12.277 -2.145 -3.826 1.00 0.00 209 GLY A CA 4
ATOM 6562 C C . GLY A 1 85 ? -11.992 -3.632 -3.779 1.00 0.00 209 GLY A C 4
ATOM 6563 O O . GLY A 1 85 ? -12.816 -4.416 -3.305 1.00 0.00 209 GLY A O 4
ATOM 6567 N N . LEU A 1 86 ? -10.822 -4.025 -4.271 1.00 0.00 210 LEU A N 4
ATOM 6568 C CA . LEU A 1 86 ? -10.430 -5.429 -4.284 1.00 0.00 210 LEU A CA 4
ATOM 6569 C C . LEU A 1 86 ? -10.615 -6.060 -2.908 1.00 0.00 210 LEU A C 4
ATOM 6570 O O . LEU A 1 86 ? -10.838 -7.266 -2.790 1.00 0.00 210 LEU A O 4
ATOM 6586 N N . THR A 1 87 ? -10.523 -5.236 -1.869 1.00 0.00 211 THR A N 4
ATOM 6587 C CA . THR A 1 87 ? -10.682 -5.712 -0.501 1.00 0.00 211 THR A CA 4
ATOM 6588 C C . THR A 1 87 ? -11.768 -6.777 -0.411 1.00 0.00 211 THR A C 4
ATOM 6589 O O . THR A 1 87 ? -12.957 -6.463 -0.370 1.00 0.00 211 THR A O 4
ATOM 6600 N N . GLY A 1 88 ? -11.352 -8.040 -0.380 1.00 0.00 212 GLY A N 4
ATOM 6601 C CA . GLY A 1 88 ? -12.304 -9.133 -0.295 1.00 0.00 212 GLY A CA 4
ATOM 6602 C C . GLY A 1 88 ? -12.123 -10.146 -1.407 1.00 0.00 212 GLY A C 4
ATOM 6603 O O . GLY A 1 88 ? -12.957 -11.033 -1.587 1.00 0.00 212 GLY A O 4
ATOM 6607 N N . GLN A 1 89 ? -11.032 -10.015 -2.154 1.00 0.00 213 GLN A N 4
ATOM 6608 C CA . GLN A 1 89 ? -10.746 -10.926 -3.255 1.00 0.00 213 GLN A CA 4
ATOM 6609 C C . GLN A 1 89 ? -9.905 -12.107 -2.782 1.00 0.00 213 GLN A C 4
ATOM 6610 O O . GLN A 1 89 ? -8.777 -11.931 -2.319 1.00 0.00 213 GLN A O 4
ATOM 6624 N N . ARG A 1 90 ? -10.460 -13.308 -2.900 1.00 0.00 214 ARG A N 4
ATOM 6625 C CA . ARG A 1 90 ? -9.761 -14.518 -2.482 1.00 0.00 214 ARG A CA 4
ATOM 6626 C C . ARG A 1 90 ? -8.396 -14.617 -3.158 1.00 0.00 214 ARG A C 4
ATOM 6627 O O . ARG A 1 90 ? -8.304 -14.846 -4.364 1.00 0.00 214 ARG A O 4
ATOM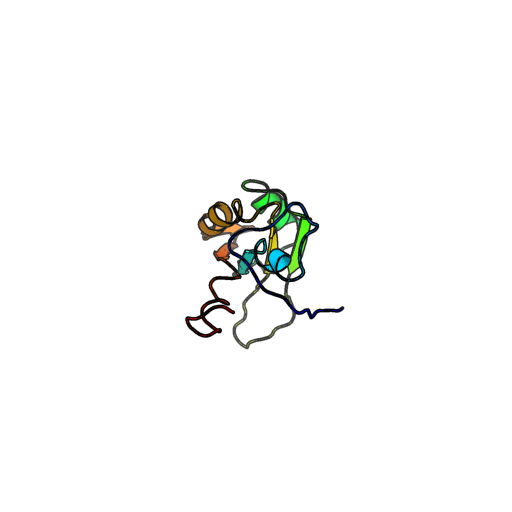 6648 N N . LEU A 1 91 ? -7.339 -14.443 -2.371 1.00 0.00 215 LEU A N 4
ATOM 6649 C CA . LEU A 1 91 ? -5.979 -14.514 -2.893 1.00 0.00 215 LEU A CA 4
ATOM 6650 C C . LEU A 1 91 ? -5.240 -15.723 -2.328 1.00 0.00 215 LEU A C 4
ATOM 6651 O O . LEU A 1 91 ? -4.950 -15.784 -1.132 1.00 0.00 215 LEU A O 4
ATOM 6667 N N . LEU A 1 92 ? -4.937 -16.682 -3.195 1.00 0.00 216 LEU A N 4
ATOM 6668 C CA . LEU A 1 92 ? -4.229 -17.890 -2.783 1.00 0.00 216 LEU A CA 4
ATOM 6669 C C . LEU A 1 92 ? -5.037 -18.669 -1.751 1.00 0.00 216 LEU A C 4
ATOM 6670 O O . LEU A 1 92 ? -4.482 -19.420 -0.950 1.00 0.00 216 LEU A O 4
ATOM 6686 N N . GLY A 1 93 ? -6.354 -18.486 -1.777 1.00 0.00 217 GLY A N 4
ATOM 6687 C CA . GLY A 1 93 ? -7.218 -19.181 -0.840 1.00 0.00 217 GLY A CA 4
ATOM 6688 C C . GLY A 1 93 ? -7.708 -18.278 0.276 1.00 0.00 217 GLY A C 4
ATOM 6689 O O . GLY A 1 93 ? -8.805 -18.467 0.801 1.00 0.00 217 GLY A O 4
ATOM 6693 N N . VAL A 1 94 ? -6.891 -17.294 0.640 1.00 0.00 218 VAL A N 4
ATOM 6694 C CA . VAL A 1 94 ? -7.247 -16.360 1.701 1.00 0.00 218 VAL A CA 4
ATOM 6695 C C . VAL A 1 94 ? -7.413 -14.946 1.154 1.00 0.00 218 VAL A C 4
ATOM 6696 O O . VAL A 1 94 ? -6.496 -14.365 0.573 1.00 0.00 218 VAL A O 4
ATOM 6709 N N . PRO A 1 95 ? -8.613 -14.376 1.345 1.00 0.00 219 PRO A N 4
ATOM 6710 C CA . PRO A 1 95 ? -8.928 -13.022 0.879 1.00 0.00 219 PRO A CA 4
ATOM 6711 C C . PRO A 1 95 ? -7.884 -12.000 1.314 1.00 0.00 219 PRO A C 4
ATOM 6712 O O . PRO A 1 95 ? -7.201 -12.188 2.322 1.00 0.00 219 PRO A O 4
ATOM 6723 N N . ILE A 1 96 ? -7.766 -10.920 0.551 1.00 0.00 220 ILE A N 4
ATOM 6724 C CA . ILE A 1 96 ? -6.805 -9.869 0.860 1.00 0.00 220 ILE A CA 4
ATOM 6725 C C . ILE A 1 96 ? -7.510 -8.552 1.165 1.00 0.00 220 ILE A C 4
ATOM 6726 O O . ILE A 1 96 ? -8.614 -8.300 0.680 1.00 0.00 220 ILE A O 4
ATOM 6742 N N . ILE A 1 97 ? -6.865 -7.715 1.970 1.00 0.00 221 ILE A N 4
ATOM 6743 C CA . ILE A 1 97 ? -7.429 -6.421 2.337 1.00 0.00 221 ILE A CA 4
ATOM 6744 C C . ILE A 1 97 ? -6.661 -5.280 1.682 1.00 0.00 221 ILE A C 4
ATOM 6745 O O . ILE A 1 97 ? -5.456 -5.380 1.451 1.00 0.00 221 ILE A O 4
ATOM 6761 N N . VAL A 1 98 ? -7.366 -4.192 1.385 1.00 0.00 222 VAL A N 4
ATOM 6762 C CA . VAL A 1 98 ? -6.749 -3.028 0.759 1.00 0.00 222 VAL A CA 4
ATOM 6763 C C . VAL A 1 98 ? -7.399 -1.737 1.241 1.00 0.00 222 VAL A C 4
ATOM 6764 O O . VAL A 1 98 ? -8.617 -1.578 1.166 1.00 0.00 222 VAL A O 4
ATOM 6777 N N . GLN A 1 99 ? -6.577 -0.816 1.735 1.00 0.00 223 GLN A N 4
ATOM 6778 C CA . GLN A 1 99 ? -7.073 0.463 2.229 1.00 0.00 223 GLN A CA 4
ATOM 6779 C C . GLN A 1 99 ? -6.032 1.562 2.036 1.00 0.00 223 GLN A C 4
ATOM 6780 O O . GLN A 1 99 ? -4.830 1.297 2.034 1.00 0.00 223 GLN A O 4
ATOM 6794 N N . ALA A 1 100 ? -6.502 2.793 1.873 1.00 0.00 224 ALA A N 4
ATOM 6795 C CA . ALA A 1 100 ? -5.612 3.932 1.681 1.00 0.00 224 ALA A CA 4
ATOM 6796 C C . ALA A 1 100 ? -4.661 4.091 2.862 1.00 0.00 224 ALA A C 4
ATOM 6797 O O . ALA A 1 100 ? -5.069 4.502 3.948 1.00 0.00 224 ALA A O 4
ATOM 6804 N N . SER A 1 101 ? -3.392 3.762 2.642 1.00 0.00 225 SER A N 4
ATOM 6805 C CA . SER A 1 101 ? -2.383 3.864 3.691 1.00 0.00 225 SER A CA 4
ATOM 6806 C C . SER A 1 101 ? -2.442 5.229 4.370 1.00 0.00 225 SER A C 4
ATOM 6807 O O . SER A 1 101 ? -2.244 5.340 5.579 1.00 0.00 225 SER A O 4
ATOM 6815 N N . GLN A 1 102 ? -2.715 6.263 3.581 1.00 0.00 226 GLN A N 4
ATOM 6816 C CA . GLN A 1 102 ? -2.800 7.622 4.107 1.00 0.00 226 GLN A CA 4
ATOM 6817 C C . GLN A 1 102 ? -4.242 7.988 4.439 1.00 0.00 226 GLN A C 4
ATOM 6818 O O . GLN A 1 102 ? -4.686 9.105 4.173 1.00 0.00 226 GLN A O 4
ATOM 6832 N N . ALA A 1 103 ? -4.969 7.041 5.020 1.00 0.00 227 ALA A N 4
ATOM 6833 C CA . ALA A 1 103 ? -6.362 7.264 5.389 1.00 0.00 227 ALA A CA 4
ATOM 6834 C C . ALA A 1 103 ? -6.473 8.294 6.509 1.00 0.00 227 ALA A C 4
ATOM 6835 O O . ALA A 1 103 ? -7.306 9.199 6.451 1.00 0.00 227 ALA A O 4
ATOM 6842 N N . GLU A 1 104 ? -5.630 8.148 7.527 1.00 0.00 228 GLU A N 4
ATOM 6843 C CA . GLU A 1 104 ? -5.637 9.066 8.660 1.00 0.00 228 GLU A CA 4
ATOM 6844 C C . GLU A 1 104 ? -5.388 10.500 8.201 1.00 0.00 228 GLU A C 4
ATOM 6845 O O . GLU A 1 104 ? -6.191 11.396 8.462 1.00 0.00 228 GLU A O 4
ATOM 6857 N N . LYS A 1 105 ? -4.268 10.709 7.516 1.00 0.00 229 LYS A N 4
ATOM 6858 C CA . LYS A 1 105 ? -3.912 12.033 7.019 1.00 0.00 229 LYS A CA 4
ATOM 6859 C C . LYS A 1 105 ? -5.066 12.650 6.238 1.00 0.00 229 LYS A C 4
ATOM 6860 O O . LYS A 1 105 ? -5.547 13.732 6.574 1.00 0.00 229 LYS A O 4
ATOM 6879 N N . ASN A 1 106 ? -5.508 11.956 5.194 1.00 0.00 230 ASN A N 4
ATOM 6880 C CA . ASN A 1 106 ? -6.608 12.437 4.367 1.00 0.00 230 ASN A CA 4
ATOM 6881 C C . ASN A 1 106 ? -7.853 12.694 5.211 1.00 0.00 230 ASN A C 4
ATOM 6882 O O . ASN A 1 106 ? -8.549 13.690 5.021 1.00 0.00 230 ASN A O 4
ATOM 6893 N N . ARG A 1 107 ? -8.125 11.788 6.144 1.00 0.00 231 ARG A N 4
ATOM 6894 C CA . ARG A 1 107 ? -9.286 11.915 7.017 1.00 0.00 231 ARG A CA 4
ATOM 6895 C C . ARG A 1 107 ? -8.918 12.644 8.307 1.00 0.00 231 ARG A C 4
ATOM 6896 O O . ARG A 1 107 ? -9.113 12.122 9.405 1.00 0.00 231 ARG A O 4
ATOM 6917 N N . LEU A 1 108 ? -8.385 13.853 8.165 1.00 0.00 232 LEU A N 4
ATOM 6918 C CA . LEU A 1 108 ? -7.990 14.655 9.318 1.00 0.00 232 LEU A CA 4
ATOM 6919 C C . LEU A 1 108 ? -8.572 16.061 9.229 1.00 0.00 232 LEU A C 4
ATOM 6920 O O . LEU A 1 108 ? -9.166 16.561 10.184 1.00 0.00 232 LEU A O 4
ATOM 6936 N N . SER A 1 109 ? -8.400 16.696 8.073 1.00 0.00 233 SER A N 4
ATOM 6937 C CA . SER A 1 109 ? -8.906 18.046 7.859 1.00 0.00 233 SER A CA 4
ATOM 6938 C C . SER A 1 109 ? -10.203 18.019 7.056 1.00 0.00 233 SER A C 4
ATOM 6939 O O . SER A 1 109 ? -10.318 17.299 6.065 1.00 0.00 233 SER A O 4
ATOM 6947 N N . GLY A 1 110 ? -11.179 18.808 7.494 1.00 0.00 234 GLY A N 4
ATOM 6948 C CA . GLY A 1 110 ? -12.456 18.860 6.805 1.00 0.00 234 GLY A CA 4
ATOM 6949 C C . GLY A 1 110 ? -12.323 19.333 5.371 1.00 0.00 234 GLY A C 4
ATOM 6950 O O . GLY A 1 110 ? -11.488 20.178 5.049 1.00 0.00 234 GLY A O 4
ATOM 6954 N N . PRO A 1 111 ? -13.161 18.781 4.482 1.00 0.00 235 PRO A N 4
ATOM 6955 C CA . PRO A 1 111 ? -13.152 19.136 3.059 1.00 0.00 235 PRO A CA 4
ATOM 6956 C C . PRO A 1 111 ? -13.855 20.462 2.788 1.00 0.00 235 PRO A C 4
ATOM 6957 O O . PRO A 1 111 ? -15.081 20.519 2.701 1.00 0.00 235 PRO A O 4
ATOM 6968 N N . SER A 1 112 ? -13.069 21.526 2.655 1.00 0.00 236 SER A N 4
ATOM 6969 C CA . SER A 1 112 ? -13.617 22.853 2.397 1.00 0.00 236 SER A CA 4
ATOM 6970 C C . SER A 1 112 ? -14.421 22.866 1.101 1.00 0.00 236 SER A C 4
ATOM 6971 O O . SER A 1 112 ? -13.857 22.834 0.007 1.00 0.00 236 SER A O 4
ATOM 6979 N N . SER A 1 113 ? -15.743 22.913 1.231 1.00 0.00 237 SER A N 4
ATOM 6980 C CA . SER A 1 113 ? -16.626 22.926 0.071 1.00 0.00 237 SER A CA 4
ATOM 6981 C C . SER A 1 113 ? -17.615 24.085 0.154 1.00 0.00 237 SER A C 4
ATOM 6982 O O . SER A 1 113 ? -17.695 24.913 -0.751 1.00 0.00 237 SER A O 4
ATOM 6990 N N . GLY A 1 114 ? -18.367 24.135 1.250 1.00 0.00 238 GLY A N 4
ATOM 6991 C CA . GLY A 1 114 ? -19.341 25.196 1.432 1.00 0.00 238 GLY A CA 4
ATOM 6992 C C . GLY A 1 114 ? -20.649 24.688 2.008 1.00 0.00 238 GLY A C 4
ATOM 6993 O O . GLY A 1 114 ? -21.329 23.867 1.393 1.00 0.00 238 GLY A O 4
ATOM 6997 N N . GLY A 1 1 ? -0.070 6.643 19.609 1.00 0.00 125 GLY A N 5
ATOM 6998 C CA . GLY A 1 1 ? -0.918 7.646 20.228 1.00 0.00 125 GLY A CA 5
ATOM 6999 C C . GLY A 1 1 ? -1.126 8.856 19.340 1.00 0.00 125 GLY A C 5
ATOM 7000 O O . GLY A 1 1 ? -0.375 9.073 18.388 1.00 0.00 125 GLY A O 5
ATOM 7004 N N . SER A 1 2 ? -2.149 9.646 19.650 1.00 0.00 126 SER A N 5
ATOM 7005 C CA . SER A 1 2 ? -2.456 10.840 18.869 1.00 0.00 126 SER A CA 5
ATOM 7006 C C . SER A 1 2 ? -2.424 12.087 19.747 1.00 0.00 126 SER A C 5
ATOM 7007 O O . SER A 1 2 ? -3.293 12.284 20.597 1.00 0.00 126 SER A O 5
ATOM 7015 N N . SER A 1 3 ? -1.415 12.926 19.535 1.00 0.00 127 SER A N 5
ATOM 7016 C CA . SER A 1 3 ? -1.266 14.153 20.310 1.00 0.00 127 SER A CA 5
ATOM 7017 C C . SER A 1 3 ? -0.897 15.325 19.405 1.00 0.00 127 SER A C 5
ATOM 7018 O O . SER A 1 3 ? 0.025 15.232 18.595 1.00 0.00 127 SER A O 5
ATOM 7026 N N . GLY A 1 4 ? -1.625 16.428 19.550 1.00 0.00 128 GLY A N 5
ATOM 7027 C CA . GLY A 1 4 ? -1.360 17.603 18.740 1.00 0.00 128 GLY A CA 5
ATOM 7028 C C . GLY A 1 4 ? -2.579 18.059 17.963 1.00 0.00 128 GLY A C 5
ATOM 7029 O O . GLY A 1 4 ? -3.395 18.829 18.470 1.00 0.00 128 GLY A O 5
ATOM 7033 N N . SER A 1 5 ? -2.704 17.583 16.728 1.00 0.00 129 SER A N 5
ATOM 7034 C CA . SER A 1 5 ? -3.830 17.950 15.877 1.00 0.00 129 SER A CA 5
ATOM 7035 C C . SER A 1 5 ? -4.260 19.390 16.138 1.00 0.00 129 SER A C 5
ATOM 7036 O O . SER A 1 5 ? -5.434 19.665 16.386 1.00 0.00 129 SER A O 5
ATOM 7044 N N . SER A 1 6 ? -3.300 20.308 16.080 1.00 0.00 130 SER A N 5
ATOM 7045 C CA . SER A 1 6 ? -3.577 21.721 16.314 1.00 0.00 130 SER A CA 5
ATOM 7046 C C . SER A 1 6 ? -3.225 22.553 15.085 1.00 0.00 130 SER A C 5
ATOM 7047 O O . SER A 1 6 ? -2.639 23.629 15.197 1.00 0.00 130 SER A O 5
ATOM 7055 N N . GLY A 1 7 ? -3.590 22.047 13.911 1.00 0.00 131 GLY A N 5
ATOM 7056 C CA . GLY A 1 7 ? -3.305 22.756 12.677 1.00 0.00 131 GLY A CA 5
ATOM 7057 C C . GLY A 1 7 ? -2.427 21.954 11.737 1.00 0.00 131 GLY A C 5
ATOM 7058 O O . GLY A 1 7 ? -2.878 20.982 11.132 1.00 0.00 131 GLY A O 5
ATOM 7062 N N . LYS A 1 8 ? -1.169 22.364 11.612 1.00 0.00 132 LYS A N 5
ATOM 7063 C CA . LYS A 1 8 ? -0.224 21.678 10.739 1.00 0.00 132 LYS A CA 5
ATOM 7064 C C . LYS A 1 8 ? -0.926 21.134 9.499 1.00 0.00 132 LYS A C 5
ATOM 7065 O O . LYS A 1 8 ? -0.706 19.990 9.101 1.00 0.00 132 LYS A O 5
ATOM 7084 N N . SER A 1 9 ? -1.771 21.961 8.891 1.00 0.00 133 SER A N 5
ATOM 7085 C CA . SER A 1 9 ? -2.506 21.561 7.697 1.00 0.00 133 SER A CA 5
ATOM 7086 C C . SER A 1 9 ? -1.837 22.105 6.438 1.00 0.00 133 SER A C 5
ATOM 7087 O O . SER A 1 9 ? -1.373 23.245 6.395 1.00 0.00 133 SER A O 5
ATOM 7095 N N . PRO A 1 10 ? -1.784 21.272 5.390 1.00 0.00 134 PRO A N 5
ATOM 7096 C CA . PRO A 1 10 ? -1.175 21.646 4.110 1.00 0.00 134 PRO A CA 5
ATOM 7097 C C . PRO A 1 10 ? -2.100 22.507 3.257 1.00 0.00 134 PRO A C 5
ATOM 7098 O O . PRO A 1 10 ? -3.299 22.247 3.167 1.00 0.00 134 PRO A O 5
ATOM 7109 N N . VAL A 1 11 ? -1.534 23.536 2.633 1.00 0.00 135 VAL A N 5
ATOM 7110 C CA . VAL A 1 11 ? -2.308 24.435 1.786 1.00 0.00 135 VAL A CA 5
ATOM 7111 C C . VAL A 1 11 ? -2.389 23.910 0.356 1.00 0.00 135 VAL A C 5
ATOM 7112 O O . VAL A 1 11 ? -1.741 22.922 0.010 1.00 0.00 135 VAL A O 5
ATOM 7125 N N . ARG A 1 12 ? -3.188 24.578 -0.469 1.00 0.00 136 ARG A N 5
ATOM 7126 C CA . ARG A 1 12 ? -3.355 24.178 -1.861 1.00 0.00 136 ARG A CA 5
ATOM 7127 C C . ARG A 1 12 ? -2.001 23.944 -2.525 1.00 0.00 136 ARG A C 5
ATOM 7128 O O . ARG A 1 12 ? -1.213 24.875 -2.697 1.00 0.00 136 ARG A O 5
ATOM 7149 N N . GLU A 1 13 ? -1.737 22.695 -2.895 1.00 0.00 137 GLU A N 5
ATOM 7150 C CA . GLU A 1 13 ? -0.478 22.338 -3.538 1.00 0.00 137 GLU A CA 5
ATOM 7151 C C . GLU A 1 13 ? -0.715 21.389 -4.709 1.00 0.00 137 GLU A C 5
ATOM 7152 O O . GLU A 1 13 ? -1.647 20.584 -4.710 1.00 0.00 137 GLU A O 5
ATOM 7164 N N . PRO A 1 14 ? 0.148 21.484 -5.731 1.00 0.00 138 PRO A N 5
ATOM 7165 C CA . PRO A 1 14 ? 0.054 20.643 -6.928 1.00 0.00 138 PRO A CA 5
ATOM 7166 C C . PRO A 1 14 ? 0.574 19.230 -6.685 1.00 0.00 138 PRO A C 5
ATOM 7167 O O . PRO A 1 14 ? 1.076 18.920 -5.605 1.00 0.00 138 PRO A O 5
ATOM 7178 N N . VAL A 1 15 ? 0.451 18.377 -7.697 1.00 0.00 139 VAL A N 5
ATOM 7179 C CA . VAL A 1 15 ? 0.910 16.997 -7.594 1.00 0.00 139 VAL A CA 5
ATOM 7180 C C . VAL A 1 15 ? 1.788 16.620 -8.781 1.00 0.00 139 VAL A C 5
ATOM 7181 O O . VAL A 1 15 ? 1.748 15.486 -9.261 1.00 0.00 139 VAL A O 5
ATOM 7194 N N . ASP A 1 16 ? 2.580 17.576 -9.251 1.00 0.00 140 ASP A N 5
ATOM 7195 C CA . ASP A 1 16 ? 3.471 17.344 -10.383 1.00 0.00 140 ASP A CA 5
ATOM 7196 C C . ASP A 1 16 ? 4.682 16.518 -9.962 1.00 0.00 140 ASP A C 5
ATOM 7197 O O . ASP A 1 16 ? 4.961 15.468 -10.539 1.00 0.00 140 ASP A O 5
ATOM 7206 N N . ASN A 1 17 ? 5.399 17.000 -8.951 1.00 0.00 141 ASN A N 5
ATOM 7207 C CA . ASN A 1 17 ? 6.581 16.307 -8.453 1.00 0.00 141 ASN A CA 5
ATOM 7208 C C . ASN A 1 17 ? 6.298 15.650 -7.105 1.00 0.00 141 ASN A C 5
ATOM 7209 O O . ASN A 1 17 ? 5.399 16.068 -6.375 1.00 0.00 141 ASN A O 5
ATOM 7220 N N . LEU A 1 18 ? 7.073 14.621 -6.780 1.00 0.00 142 LEU A N 5
ATOM 7221 C CA . LEU A 1 18 ? 6.909 13.906 -5.519 1.00 0.00 142 LEU A CA 5
ATOM 7222 C C . LEU A 1 18 ? 7.341 14.774 -4.342 1.00 0.00 142 LEU A C 5
ATOM 7223 O O . LEU A 1 18 ? 7.964 15.820 -4.524 1.00 0.00 142 LEU A O 5
ATOM 7239 N N . SER A 1 19 ? 7.009 14.330 -3.134 1.00 0.00 143 SER A N 5
ATOM 7240 C CA . SER A 1 19 ? 7.361 15.066 -1.925 1.00 0.00 143 SER A CA 5
ATOM 7241 C C . SER A 1 19 ? 7.205 14.187 -0.689 1.00 0.00 143 SER A C 5
ATOM 7242 O O . SER A 1 19 ? 6.521 13.164 -0.705 1.00 0.00 143 SER A O 5
ATOM 7250 N N . PRO A 1 20 ? 7.857 14.593 0.411 1.00 0.00 144 PRO A N 5
ATOM 7251 C CA . PRO A 1 20 ? 7.806 13.858 1.679 1.00 0.00 144 PRO A CA 5
ATOM 7252 C C . PRO A 1 20 ? 6.384 13.471 2.067 1.00 0.00 144 PRO A C 5
ATOM 7253 O O . PRO A 1 20 ? 6.177 12.596 2.908 1.00 0.00 144 PRO A O 5
ATOM 7264 N N . GLU A 1 21 ? 5.406 14.126 1.449 1.00 0.00 145 GLU A N 5
ATOM 7265 C CA . GLU A 1 21 ? 4.003 13.848 1.732 1.00 0.00 145 GLU A CA 5
ATOM 7266 C C . GLU A 1 21 ? 3.361 13.071 0.587 1.00 0.00 145 GLU A C 5
ATOM 7267 O O . GLU A 1 21 ? 2.705 12.052 0.807 1.00 0.00 145 GLU A O 5
ATOM 7279 N N . GLU A 1 22 ? 3.553 13.558 -0.634 1.00 0.00 146 GLU A N 5
ATOM 7280 C CA . GLU A 1 22 ? 2.992 12.910 -1.813 1.00 0.00 146 GLU A CA 5
ATOM 7281 C C . GLU A 1 22 ? 3.470 11.465 -1.918 1.00 0.00 146 GLU A C 5
ATOM 7282 O O . GLU A 1 22 ? 2.711 10.574 -2.303 1.00 0.00 146 GLU A O 5
ATOM 7294 N N . ARG A 1 23 ? 4.734 11.239 -1.575 1.00 0.00 147 ARG A N 5
ATOM 7295 C CA . ARG A 1 23 ? 5.315 9.904 -1.633 1.00 0.00 147 ARG A CA 5
ATOM 7296 C C . ARG A 1 23 ? 4.378 8.876 -1.006 1.00 0.00 147 ARG A C 5
ATOM 7297 O O . ARG A 1 23 ? 4.164 7.797 -1.559 1.00 0.00 147 ARG A O 5
ATOM 7318 N N . ASP A 1 24 ? 3.822 9.218 0.151 1.00 0.00 148 ASP A N 5
ATOM 7319 C CA . ASP A 1 24 ? 2.907 8.325 0.853 1.00 0.00 148 ASP A CA 5
ATOM 7320 C C . ASP A 1 24 ? 1.589 8.193 0.096 1.00 0.00 148 ASP A C 5
ATOM 7321 O O . ASP A 1 24 ? 1.090 7.088 -0.114 1.00 0.00 148 ASP A O 5
ATOM 7330 N N . ALA A 1 25 ? 1.030 9.328 -0.311 1.00 0.00 149 ALA A N 5
ATOM 7331 C CA . ALA A 1 25 ? -0.230 9.339 -1.046 1.00 0.00 149 ALA A CA 5
ATOM 7332 C C . ALA A 1 25 ? -0.265 8.228 -2.090 1.00 0.00 149 ALA A C 5
ATOM 7333 O O . ALA A 1 25 ? -1.253 7.502 -2.204 1.00 0.00 149 ALA A O 5
ATOM 7340 N N . ARG A 1 26 ? 0.817 8.102 -2.851 1.00 0.00 150 ARG A N 5
ATOM 7341 C CA . ARG A 1 26 ? 0.908 7.081 -3.888 1.00 0.00 150 ARG A CA 5
ATOM 7342 C C . ARG A 1 26 ? 1.320 5.738 -3.292 1.00 0.00 150 ARG A C 5
ATOM 7343 O O . ARG A 1 26 ? 2.111 5.002 -3.883 1.00 0.00 150 ARG A O 5
ATOM 7364 N N . THR A 1 27 ? 0.781 5.426 -2.118 1.00 0.00 151 THR A N 5
ATOM 7365 C CA . THR A 1 27 ? 1.094 4.173 -1.443 1.00 0.00 151 THR A CA 5
ATOM 7366 C C . THR A 1 27 ? -0.161 3.536 -0.856 1.00 0.00 151 THR A C 5
ATOM 7367 O O . THR A 1 27 ? -0.843 4.137 -0.026 1.00 0.00 151 THR A O 5
ATOM 7378 N N . VAL A 1 28 ? -0.459 2.316 -1.292 1.00 0.00 152 VAL A N 5
ATOM 7379 C CA . VAL A 1 28 ? -1.631 1.596 -0.809 1.00 0.00 152 VAL A CA 5
ATOM 7380 C C . VAL A 1 28 ? -1.253 0.594 0.276 1.00 0.00 152 VAL A C 5
ATOM 7381 O O . VAL A 1 28 ? -0.150 0.045 0.271 1.00 0.00 152 VAL A O 5
ATOM 7394 N N . PHE A 1 29 ? -2.173 0.360 1.205 1.00 0.00 153 PHE A N 5
ATOM 7395 C CA . PHE A 1 29 ? -1.935 -0.577 2.297 1.00 0.00 153 PHE A CA 5
ATOM 7396 C C . PHE A 1 29 ? -2.717 -1.870 2.084 1.00 0.00 153 PHE A C 5
ATOM 7397 O O . PHE A 1 29 ? -3.857 -1.849 1.617 1.00 0.00 153 PHE A O 5
ATOM 7414 N N . CYS A 1 30 ? -2.097 -2.993 2.430 1.00 0.00 154 CYS A N 5
ATOM 7415 C CA . CYS A 1 30 ? -2.734 -4.297 2.276 1.00 0.00 154 CYS A CA 5
ATOM 7416 C C . CYS A 1 30 ? -2.564 -5.136 3.537 1.00 0.00 154 CYS A C 5
ATOM 7417 O O . CYS A 1 30 ? -1.584 -4.989 4.266 1.00 0.00 154 CYS A O 5
ATOM 7425 N N . MET A 1 31 ? -3.527 -6.017 3.789 1.00 0.00 155 MET A N 5
ATOM 7426 C CA . MET A 1 31 ? -3.484 -6.881 4.963 1.00 0.00 155 MET A CA 5
ATOM 7427 C C . MET A 1 31 ? -4.161 -8.219 4.680 1.00 0.00 155 MET A C 5
ATOM 7428 O O . MET A 1 31 ? -4.644 -8.457 3.572 1.00 0.00 155 MET A O 5
ATOM 7442 N N . GLN A 1 32 ? -4.192 -9.086 5.686 1.00 0.00 156 GLN A N 5
ATOM 7443 C CA . GLN A 1 32 ? -4.809 -10.400 5.543 1.00 0.00 156 GLN A CA 5
ATOM 7444 C C . GLN A 1 32 ? -4.106 -11.216 4.463 1.00 0.00 156 GLN A C 5
ATOM 7445 O O . GLN A 1 32 ? -4.753 -11.826 3.610 1.00 0.00 156 GLN A O 5
ATOM 7459 N N . LEU A 1 33 ? -2.778 -11.225 4.506 1.00 0.00 157 LEU A N 5
ATOM 7460 C CA . LEU A 1 33 ? -1.987 -11.967 3.532 1.00 0.00 157 LEU A CA 5
ATOM 7461 C C . LEU A 1 33 ? -1.803 -13.417 3.969 1.00 0.00 157 LEU A C 5
ATOM 7462 O O . LEU A 1 33 ? -1.852 -13.727 5.160 1.00 0.00 157 LEU A O 5
ATOM 7478 N N . ALA A 1 34 ? -1.591 -14.301 3.000 1.00 0.00 158 ALA A N 5
ATOM 7479 C CA . ALA A 1 34 ? -1.397 -15.717 3.286 1.00 0.00 158 ALA A CA 5
ATOM 7480 C C . ALA A 1 34 ? -0.055 -15.959 3.969 1.00 0.00 158 ALA A C 5
ATOM 7481 O O . ALA A 1 34 ? 0.769 -15.053 4.078 1.00 0.00 158 ALA A O 5
ATOM 7488 N N . ALA A 1 35 ? 0.156 -17.189 4.427 1.00 0.00 159 ALA A N 5
ATOM 7489 C CA . ALA A 1 35 ? 1.399 -17.550 5.098 1.00 0.00 159 ALA A CA 5
ATOM 7490 C C . ALA A 1 35 ? 2.529 -17.743 4.094 1.00 0.00 159 ALA A C 5
ATOM 7491 O O . ALA A 1 35 ? 3.651 -17.286 4.314 1.00 0.00 159 ALA A O 5
ATOM 7498 N N . ARG A 1 36 ? 2.227 -18.421 2.991 1.00 0.00 160 ARG A N 5
ATOM 7499 C CA . ARG A 1 36 ? 3.219 -18.674 1.954 1.00 0.00 160 ARG A CA 5
ATOM 7500 C C . ARG A 1 36 ? 2.921 -17.854 0.703 1.00 0.00 160 ARG A C 5
ATOM 7501 O O . ARG A 1 36 ? 2.857 -18.391 -0.403 1.00 0.00 160 ARG A O 5
ATOM 7522 N N . ILE A 1 37 ? 2.737 -16.550 0.887 1.00 0.00 161 ILE A N 5
ATOM 7523 C CA . ILE A 1 37 ? 2.446 -15.657 -0.226 1.00 0.00 161 ILE A CA 5
ATOM 7524 C C . ILE A 1 37 ? 3.729 -15.147 -0.874 1.00 0.00 161 ILE A C 5
ATOM 7525 O O . ILE A 1 37 ? 4.747 -14.971 -0.203 1.00 0.00 161 ILE A O 5
ATOM 7541 N N . ARG A 1 38 ? 3.674 -14.914 -2.181 1.00 0.00 162 ARG A N 5
ATOM 7542 C CA . ARG A 1 38 ? 4.832 -14.425 -2.919 1.00 0.00 162 ARG A CA 5
ATOM 7543 C C . ARG A 1 38 ? 4.548 -13.056 -3.532 1.00 0.00 162 ARG A C 5
ATOM 7544 O O . ARG A 1 38 ? 3.434 -12.762 -3.967 1.00 0.00 162 ARG A O 5
ATOM 7565 N N . PRO A 1 39 ? 5.579 -12.198 -3.568 1.00 0.00 163 PRO A N 5
ATOM 7566 C CA . PRO A 1 39 ? 5.464 -10.847 -4.126 1.00 0.00 163 PRO A CA 5
ATOM 7567 C C . PRO A 1 39 ? 4.734 -10.832 -5.465 1.00 0.00 163 PRO A C 5
ATOM 7568 O O . PRO A 1 39 ? 3.921 -9.945 -5.728 1.00 0.00 163 PRO A O 5
ATOM 7579 N N . ARG A 1 40 ? 5.027 -11.818 -6.305 1.00 0.00 164 ARG A N 5
ATOM 7580 C CA . ARG A 1 40 ? 4.398 -11.917 -7.616 1.00 0.00 164 ARG A CA 5
ATOM 7581 C C . ARG A 1 40 ? 2.877 -11.921 -7.491 1.00 0.00 164 ARG A C 5
ATOM 7582 O O . ARG A 1 40 ? 2.195 -11.071 -8.063 1.00 0.00 164 ARG A O 5
ATOM 7603 N N . ASP A 1 41 ? 2.353 -12.883 -6.740 1.00 0.00 165 ASP A N 5
ATOM 7604 C CA . ASP A 1 41 ? 0.913 -12.998 -6.539 1.00 0.00 165 ASP A CA 5
ATOM 7605 C C . ASP A 1 41 ? 0.263 -11.619 -6.471 1.00 0.00 165 ASP A C 5
ATOM 7606 O O . ASP A 1 41 ? -0.758 -11.370 -7.114 1.00 0.00 165 ASP A O 5
ATOM 7615 N N . LEU A 1 42 ? 0.860 -10.727 -5.687 1.00 0.00 166 LEU A N 5
ATOM 7616 C CA . LEU A 1 42 ? 0.338 -9.374 -5.534 1.00 0.00 166 LEU A CA 5
ATOM 7617 C C . LEU A 1 42 ? 0.598 -8.544 -6.788 1.00 0.00 166 LEU A C 5
ATOM 7618 O O . LEU A 1 42 ? -0.299 -7.875 -7.297 1.00 0.00 166 LEU A O 5
ATOM 7634 N N . GLU A 1 43 ? 1.833 -8.597 -7.280 1.00 0.00 167 GLU A N 5
ATOM 7635 C CA . GLU A 1 43 ? 2.210 -7.851 -8.475 1.00 0.00 167 GLU A CA 5
ATOM 7636 C C . GLU A 1 43 ? 1.136 -7.972 -9.554 1.00 0.00 167 GLU A C 5
ATOM 7637 O O . GLU A 1 43 ? 0.529 -6.978 -9.953 1.00 0.00 167 GLU A O 5
ATOM 7649 N N . ASP A 1 44 ? 0.908 -9.195 -10.017 1.00 0.00 168 ASP A N 5
ATOM 7650 C CA . ASP A 1 44 ? -0.092 -9.447 -11.049 1.00 0.00 168 ASP A CA 5
ATOM 7651 C C . ASP A 1 44 ? -1.495 -9.142 -10.532 1.00 0.00 168 ASP A C 5
ATOM 7652 O O . ASP A 1 44 ? -2.271 -8.445 -11.186 1.00 0.00 168 ASP A O 5
ATOM 7661 N N . PHE A 1 45 ? -1.813 -9.669 -9.354 1.00 0.00 169 PHE A N 5
ATOM 7662 C CA . PHE A 1 45 ? -3.122 -9.455 -8.749 1.00 0.00 169 PHE A CA 5
ATOM 7663 C C . PHE A 1 45 ? -3.513 -7.982 -8.807 1.00 0.00 169 PHE A C 5
ATOM 7664 O O . PHE A 1 45 ? -4.685 -7.645 -8.984 1.00 0.00 169 PHE A O 5
ATOM 7681 N N . PHE A 1 46 ? -2.525 -7.108 -8.654 1.00 0.00 170 PHE A N 5
ATOM 7682 C CA . PHE A 1 46 ? -2.765 -5.669 -8.686 1.00 0.00 170 PHE A CA 5
ATOM 7683 C C . PHE A 1 46 ? -2.592 -5.120 -10.100 1.00 0.00 170 PHE A C 5
ATOM 7684 O O . PHE A 1 46 ? -3.021 -4.007 -10.401 1.00 0.00 170 PHE A O 5
ATOM 7701 N N . SER A 1 47 ? -1.962 -5.911 -10.961 1.00 0.00 171 SER A N 5
ATOM 7702 C CA . SER A 1 47 ? -1.729 -5.503 -12.342 1.00 0.00 171 SER A CA 5
ATOM 7703 C C . SER A 1 47 ? -3.047 -5.370 -13.099 1.00 0.00 171 SER A C 5
ATOM 7704 O O . SER A 1 47 ? -3.074 -4.921 -14.245 1.00 0.00 171 SER A O 5
ATOM 7712 N N . ALA A 1 48 ? -4.137 -5.764 -12.451 1.00 0.00 172 ALA A N 5
ATOM 7713 C CA . ALA A 1 48 ? -5.459 -5.686 -13.059 1.00 0.00 172 ALA A CA 5
ATOM 7714 C C . ALA A 1 48 ? -5.990 -4.258 -13.039 1.00 0.00 172 ALA A C 5
ATOM 7715 O O . ALA A 1 48 ? -6.889 -3.907 -13.804 1.00 0.00 172 ALA A O 5
ATOM 7722 N N . VAL A 1 49 ? -5.431 -3.435 -12.157 1.00 0.00 173 VAL A N 5
ATOM 7723 C CA . VAL A 1 49 ? -5.849 -2.044 -12.036 1.00 0.00 173 VAL A CA 5
ATOM 7724 C C . VAL A 1 49 ? -4.672 -1.097 -12.240 1.00 0.00 173 VAL A C 5
ATOM 7725 O O . VAL A 1 49 ? -4.832 0.009 -12.755 1.00 0.00 173 VAL A O 5
ATOM 7738 N N . GLY A 1 50 ? -3.485 -1.539 -11.833 1.00 0.00 174 GLY A N 5
ATOM 7739 C CA . GLY A 1 50 ? -2.297 -0.719 -11.979 1.00 0.00 174 GLY A CA 5
ATOM 7740 C C . GLY A 1 50 ? -1.019 -1.524 -11.855 1.00 0.00 174 GLY A C 5
ATOM 7741 O O . GLY A 1 50 ? -1.000 -2.581 -11.224 1.00 0.00 174 GLY A O 5
ATOM 7745 N N . LYS A 1 51 ? 0.053 -1.024 -12.460 1.00 0.00 175 LYS A N 5
ATOM 7746 C CA . LYS A 1 51 ? 1.344 -1.703 -12.414 1.00 0.00 175 LYS A CA 5
ATOM 7747 C C . LYS A 1 51 ? 2.007 -1.520 -11.053 1.00 0.00 175 LYS A C 5
ATOM 7748 O O . LYS A 1 51 ? 1.961 -0.438 -10.469 1.00 0.00 175 LYS A O 5
ATOM 7767 N N . VAL A 1 52 ? 2.627 -2.585 -10.555 1.00 0.00 176 VAL A N 5
ATOM 7768 C CA . VAL A 1 52 ? 3.303 -2.541 -9.263 1.00 0.00 176 VAL A CA 5
ATOM 7769 C C . VAL A 1 52 ? 4.791 -2.260 -9.433 1.00 0.00 176 VAL A C 5
ATOM 7770 O O . VAL A 1 52 ? 5.480 -2.939 -10.193 1.00 0.00 176 VAL A O 5
ATOM 7783 N N . ARG A 1 53 ? 5.282 -1.253 -8.717 1.00 0.00 177 ARG A N 5
ATOM 7784 C CA . ARG A 1 53 ? 6.690 -0.880 -8.788 1.00 0.00 177 ARG A CA 5
ATOM 7785 C C . ARG A 1 53 ? 7.497 -1.596 -7.708 1.00 0.00 177 ARG A C 5
ATOM 7786 O O . ARG A 1 53 ? 8.538 -2.189 -7.989 1.00 0.00 177 ARG A O 5
ATOM 7807 N N . ASP A 1 54 ? 7.008 -1.534 -6.474 1.00 0.00 178 ASP A N 5
ATOM 7808 C CA . ASP A 1 54 ? 7.684 -2.178 -5.353 1.00 0.00 178 ASP A CA 5
ATOM 7809 C C . ASP A 1 54 ? 6.671 -2.772 -4.377 1.00 0.00 178 ASP A C 5
ATOM 7810 O O . ASP A 1 54 ? 5.588 -2.221 -4.178 1.00 0.00 178 ASP A O 5
ATOM 7819 N N . VAL A 1 55 ? 7.031 -3.899 -3.772 1.00 0.00 179 VAL A N 5
ATOM 7820 C CA . VAL A 1 55 ? 6.155 -4.568 -2.818 1.00 0.00 179 VAL A CA 5
ATOM 7821 C C . VAL A 1 55 ? 6.881 -4.846 -1.507 1.00 0.00 179 VAL A C 5
ATOM 7822 O O . VAL A 1 55 ? 7.839 -5.620 -1.468 1.00 0.00 179 VAL A O 5
ATOM 7835 N N . ARG A 1 56 ? 6.419 -4.212 -0.435 1.00 0.00 180 ARG A N 5
ATOM 7836 C CA . ARG A 1 56 ? 7.025 -4.391 0.879 1.00 0.00 180 ARG A CA 5
ATOM 7837 C C . ARG A 1 56 ? 6.175 -5.312 1.749 1.00 0.00 180 ARG A C 5
ATOM 7838 O O . ARG A 1 56 ? 5.094 -4.934 2.199 1.00 0.00 180 ARG A O 5
ATOM 7859 N N . ILE A 1 57 ? 6.671 -6.523 1.981 1.00 0.00 181 ILE A N 5
ATOM 7860 C CA . ILE A 1 57 ? 5.958 -7.498 2.796 1.00 0.00 181 ILE A CA 5
ATOM 7861 C C . ILE A 1 57 ? 6.576 -7.609 4.186 1.00 0.00 181 ILE A C 5
ATOM 7862 O O . ILE A 1 57 ? 7.704 -8.078 4.340 1.00 0.00 181 ILE A O 5
ATOM 7878 N N . ILE A 1 58 ? 5.829 -7.175 5.195 1.00 0.00 182 ILE A N 5
ATOM 7879 C CA . ILE A 1 58 ? 6.301 -7.228 6.573 1.00 0.00 182 ILE A CA 5
ATOM 7880 C C . ILE A 1 58 ? 6.119 -8.622 7.163 1.00 0.00 182 ILE A C 5
ATOM 7881 O O . ILE A 1 58 ? 4.996 -9.071 7.389 1.00 0.00 182 ILE A O 5
ATOM 7897 N N . SER A 1 59 ? 7.234 -9.303 7.414 1.00 0.00 183 SER A N 5
ATOM 7898 C CA . SER A 1 59 ? 7.198 -10.648 7.976 1.00 0.00 183 SER A CA 5
ATOM 7899 C C . SER A 1 59 ? 7.623 -10.636 9.441 1.00 0.00 183 SER A C 5
ATOM 7900 O O . SER A 1 59 ? 8.751 -11.001 9.775 1.00 0.00 183 SER A O 5
ATOM 7908 N N . ASP A 1 60 ? 6.714 -10.211 10.312 1.00 0.00 184 ASP A N 5
ATOM 7909 C CA . ASP A 1 60 ? 6.993 -10.152 11.742 1.00 0.00 184 ASP A CA 5
ATOM 7910 C C . ASP A 1 60 ? 5.704 -10.244 12.552 1.00 0.00 184 ASP A C 5
ATOM 7911 O O . ASP A 1 60 ? 4.609 -10.074 12.016 1.00 0.00 184 ASP A O 5
ATOM 7920 N N . ARG A 1 61 ? 5.843 -10.513 13.846 1.00 0.00 185 ARG A N 5
ATOM 7921 C CA . ARG A 1 61 ? 4.689 -10.630 14.730 1.00 0.00 185 ARG A CA 5
ATOM 7922 C C . ARG A 1 61 ? 4.751 -9.591 15.846 1.00 0.00 185 ARG A C 5
ATOM 7923 O O . ARG A 1 61 ? 5.675 -9.594 16.658 1.00 0.00 185 ARG A O 5
ATOM 7944 N N . ASN A 1 62 ? 3.761 -8.705 15.878 1.00 0.00 186 ASN A N 5
ATOM 7945 C CA . ASN A 1 62 ? 3.704 -7.659 16.893 1.00 0.00 186 ASN A CA 5
ATOM 7946 C C . ASN A 1 62 ? 2.307 -7.565 17.499 1.00 0.00 186 ASN A C 5
ATOM 7947 O O . ASN A 1 62 ? 2.155 -7.432 18.713 1.00 0.00 186 ASN A O 5
ATOM 7958 N N . SER A 1 63 ? 1.292 -7.636 16.644 1.00 0.00 187 SER A N 5
ATOM 7959 C CA . SER A 1 63 ? -0.093 -7.556 17.095 1.00 0.00 187 SER A CA 5
ATOM 7960 C C . SER A 1 63 ? -0.598 -8.923 17.545 1.00 0.00 187 SER A C 5
ATOM 7961 O O . SER A 1 63 ? 0.122 -9.920 17.467 1.00 0.00 187 SER A O 5
ATOM 7969 N N . ARG A 1 64 ? -1.840 -8.963 18.018 1.00 0.00 188 ARG A N 5
ATOM 7970 C CA . ARG A 1 64 ? -2.442 -10.206 18.483 1.00 0.00 188 ARG A CA 5
ATOM 7971 C C . ARG A 1 64 ? -2.990 -11.016 17.311 1.00 0.00 188 ARG A C 5
ATOM 7972 O O . ARG A 1 64 ? -2.557 -12.142 17.065 1.00 0.00 188 ARG A O 5
ATOM 7993 N N . ARG A 1 65 ? -3.945 -10.434 16.592 1.00 0.00 189 ARG A N 5
ATOM 7994 C CA . ARG A 1 65 ? -4.554 -11.102 15.449 1.00 0.00 189 ARG A CA 5
ATOM 7995 C C . ARG A 1 65 ? -4.250 -10.350 14.156 1.00 0.00 189 ARG A C 5
ATOM 7996 O O . ARG A 1 65 ? -4.766 -9.257 13.926 1.00 0.00 189 ARG A O 5
ATOM 8017 N N . SER A 1 66 ? -3.409 -10.945 13.315 1.00 0.00 190 SER A N 5
ATOM 8018 C CA . SER A 1 66 ? -3.033 -10.330 12.047 1.00 0.00 190 SER A CA 5
ATOM 8019 C C . SER A 1 66 ? -2.279 -11.321 11.165 1.00 0.00 190 SER A C 5
ATOM 8020 O O . SER A 1 66 ? -1.332 -11.970 11.609 1.00 0.00 190 SER A O 5
ATOM 8028 N N . LYS A 1 67 ? -2.708 -11.434 9.912 1.00 0.00 191 LYS A N 5
ATOM 8029 C CA . LYS A 1 67 ? -2.075 -12.343 8.965 1.00 0.00 191 LYS A CA 5
ATOM 8030 C C . LYS A 1 67 ? -0.745 -11.779 8.475 1.00 0.00 191 LYS A C 5
ATOM 8031 O O . LYS A 1 67 ? 0.281 -12.456 8.519 1.00 0.00 191 LYS A O 5
ATOM 8050 N N . GLY A 1 68 ? -0.770 -10.534 8.010 1.00 0.00 192 GLY A N 5
ATOM 8051 C CA . GLY A 1 68 ? 0.439 -9.901 7.519 1.00 0.00 192 GLY A CA 5
ATOM 8052 C C . GLY A 1 68 ? 0.151 -8.659 6.697 1.00 0.00 192 GLY A C 5
ATOM 8053 O O . GLY A 1 68 ? -0.666 -8.692 5.778 1.00 0.00 192 GLY A O 5
ATOM 8057 N N . ILE A 1 69 ? 0.825 -7.563 7.029 1.00 0.00 193 ILE A N 5
ATOM 8058 C CA . ILE A 1 69 ? 0.636 -6.306 6.315 1.00 0.00 193 ILE A CA 5
ATOM 8059 C C . ILE A 1 69 ? 1.697 -6.122 5.236 1.00 0.00 193 ILE A C 5
ATOM 8060 O O . ILE A 1 69 ? 2.866 -6.454 5.438 1.00 0.00 193 ILE A O 5
ATOM 8076 N N . ALA A 1 70 ? 1.284 -5.591 4.091 1.00 0.00 194 ALA A N 5
ATOM 8077 C CA . ALA A 1 70 ? 2.200 -5.359 2.981 1.00 0.00 194 ALA A CA 5
ATOM 8078 C C . ALA A 1 70 ? 1.878 -4.051 2.267 1.00 0.00 194 ALA A C 5
ATOM 8079 O O . ALA A 1 70 ? 0.711 -3.711 2.070 1.00 0.00 194 ALA A O 5
ATOM 8086 N N . TYR A 1 71 ? 2.918 -3.320 1.882 1.00 0.00 195 TYR A N 5
ATOM 8087 C CA . TYR A 1 71 ? 2.746 -2.047 1.194 1.00 0.00 195 TYR A CA 5
ATOM 8088 C C . TYR A 1 71 ? 2.972 -2.205 -0.307 1.00 0.00 195 TYR A C 5
ATOM 8089 O O . TYR A 1 71 ? 3.999 -2.723 -0.741 1.00 0.00 195 TYR A O 5
ATOM 8107 N N . VAL A 1 72 ? 2.001 -1.752 -1.095 1.00 0.00 196 VAL A N 5
ATOM 8108 C CA . VAL A 1 72 ? 2.092 -1.840 -2.548 1.00 0.00 196 VAL A CA 5
ATOM 8109 C C . VAL A 1 72 ? 2.117 -0.454 -3.182 1.00 0.00 196 VAL A C 5
ATOM 8110 O O . VAL A 1 72 ? 1.177 0.325 -3.032 1.00 0.00 196 VAL A O 5
ATOM 8123 N N . GLU A 1 73 ? 3.200 -0.153 -3.893 1.00 0.00 197 GLU A N 5
ATOM 8124 C CA . GLU A 1 73 ? 3.346 1.140 -4.551 1.00 0.00 197 GLU A CA 5
ATOM 8125 C C . GLU A 1 73 ? 2.814 1.087 -5.980 1.00 0.00 197 GLU A C 5
ATOM 8126 O O . GLU A 1 73 ? 3.347 0.369 -6.826 1.00 0.00 197 GLU A O 5
ATOM 8138 N N . PHE A 1 74 ? 1.759 1.852 -6.241 1.00 0.00 198 PHE A N 5
ATOM 8139 C CA . PHE A 1 74 ? 1.153 1.892 -7.567 1.00 0.00 198 PHE A CA 5
ATOM 8140 C C . PHE A 1 74 ? 1.793 2.980 -8.425 1.00 0.00 198 PHE A C 5
ATOM 8141 O O . PHE A 1 74 ? 2.342 3.952 -7.905 1.00 0.00 198 PHE A O 5
ATOM 8158 N N . CYS A 1 75 ? 1.717 2.808 -9.739 1.00 0.00 199 CYS A N 5
ATOM 8159 C CA . CYS A 1 75 ? 2.289 3.774 -10.670 1.00 0.00 199 CYS A CA 5
ATOM 8160 C C . CYS A 1 75 ? 1.598 5.128 -10.543 1.00 0.00 199 CYS A C 5
ATOM 8161 O O . CYS A 1 75 ? 2.246 6.173 -10.600 1.00 0.00 199 CYS A O 5
ATOM 8169 N N . GLU A 1 76 ? 0.280 5.099 -10.372 1.00 0.00 200 GLU A N 5
ATOM 8170 C CA . GLU A 1 76 ? -0.498 6.326 -10.239 1.00 0.00 200 GLU A CA 5
ATOM 8171 C C . GLU A 1 76 ? -1.354 6.293 -8.976 1.00 0.00 200 GLU A C 5
ATOM 8172 O O . GLU A 1 76 ? -1.548 5.236 -8.373 1.00 0.00 200 GLU A O 5
ATOM 8184 N N . ILE A 1 77 ? -1.864 7.455 -8.583 1.00 0.00 201 ILE A N 5
ATOM 8185 C CA . ILE A 1 77 ? -2.700 7.559 -7.393 1.00 0.00 201 ILE A CA 5
ATOM 8186 C C . ILE A 1 77 ? -4.153 7.223 -7.711 1.00 0.00 201 ILE A C 5
ATOM 8187 O O . ILE A 1 77 ? -4.887 6.730 -6.855 1.00 0.00 201 ILE A O 5
ATOM 8203 N N . GLN A 1 78 ? -4.559 7.491 -8.947 1.00 0.00 202 GLN A N 5
ATOM 8204 C CA . GLN A 1 78 ? -5.924 7.216 -9.378 1.00 0.00 202 GLN A CA 5
ATOM 8205 C C . GLN A 1 78 ? -6.158 5.715 -9.526 1.00 0.00 202 GLN A C 5
ATOM 8206 O O . GLN A 1 78 ? -7.282 5.272 -9.757 1.00 0.00 202 GLN A O 5
ATOM 8220 N N . SER A 1 79 ? -5.086 4.940 -9.391 1.00 0.00 203 SER A N 5
ATOM 8221 C CA . SER A 1 79 ? -5.173 3.490 -9.515 1.00 0.00 203 SER A CA 5
ATOM 8222 C C . SER A 1 79 ? -5.325 2.836 -8.144 1.00 0.00 203 SER A C 5
ATOM 8223 O O . SER A 1 79 ? -5.728 1.678 -8.036 1.00 0.00 203 SER A O 5
ATOM 8231 N N . VAL A 1 80 ? -4.999 3.588 -7.097 1.00 0.00 204 VAL A N 5
ATOM 8232 C CA . VAL A 1 80 ? -5.100 3.085 -5.733 1.00 0.00 204 VAL A CA 5
ATOM 8233 C C . VAL A 1 80 ? -6.544 2.753 -5.374 1.00 0.00 204 VAL A C 5
ATOM 8234 O O . VAL A 1 80 ? -6.838 1.722 -4.771 1.00 0.00 204 VAL A O 5
ATOM 8247 N N . PRO A 1 81 ? -7.469 3.647 -5.755 1.00 0.00 205 PRO A N 5
ATOM 8248 C CA . PRO A 1 81 ? -8.899 3.471 -5.486 1.00 0.00 205 PRO A CA 5
ATOM 8249 C C . PRO A 1 81 ? -9.392 2.077 -5.863 1.00 0.00 205 PRO A C 5
ATOM 8250 O O . PRO A 1 81 ? -9.933 1.352 -5.027 1.00 0.00 205 PRO A O 5
ATOM 8261 N N . LEU A 1 82 ? -9.202 1.709 -7.125 1.00 0.00 206 LEU A N 5
ATOM 8262 C CA . LEU A 1 82 ? -9.626 0.401 -7.612 1.00 0.00 206 LEU A CA 5
ATOM 8263 C C . LEU A 1 82 ? -9.028 -0.716 -6.764 1.00 0.00 206 LEU A C 5
ATOM 8264 O O . LEU A 1 82 ? -9.701 -1.697 -6.448 1.00 0.00 206 LEU A O 5
ATOM 8280 N N . ALA A 1 83 ? -7.760 -0.561 -6.400 1.00 0.00 207 ALA A N 5
ATOM 8281 C CA . ALA A 1 83 ? -7.071 -1.555 -5.585 1.00 0.00 207 ALA A CA 5
ATOM 8282 C C . ALA A 1 83 ? -7.749 -1.718 -4.229 1.00 0.00 207 ALA A C 5
ATOM 8283 O O . ALA A 1 83 ? -7.799 -2.818 -3.678 1.00 0.00 207 ALA A O 5
ATOM 8290 N N . ILE A 1 84 ? -8.269 -0.618 -3.696 1.00 0.00 208 ILE A N 5
ATOM 8291 C CA . ILE A 1 84 ? -8.944 -0.641 -2.404 1.00 0.00 208 ILE A CA 5
ATOM 8292 C C . ILE A 1 84 ? -10.207 -1.493 -2.460 1.00 0.00 208 ILE A C 5
ATOM 8293 O O . ILE A 1 84 ? -10.521 -2.218 -1.516 1.00 0.00 208 ILE A O 5
ATOM 8309 N N . GLY A 1 85 ? -10.929 -1.403 -3.572 1.00 0.00 209 GLY A N 5
ATOM 8310 C CA . GLY A 1 85 ? -12.149 -2.172 -3.731 1.00 0.00 209 GLY A CA 5
ATOM 8311 C C . GLY A 1 85 ? -11.899 -3.666 -3.696 1.00 0.00 209 GLY A C 5
ATOM 8312 O O . GLY A 1 85 ? -12.696 -4.424 -3.139 1.00 0.00 209 GLY A O 5
ATOM 8316 N N . LEU A 1 86 ? -10.794 -4.094 -4.295 1.00 0.00 210 LEU A N 5
ATOM 8317 C CA . LEU A 1 86 ? -10.442 -5.510 -4.332 1.00 0.00 210 LEU A CA 5
ATOM 8318 C C . LEU A 1 86 ? -10.637 -6.156 -2.965 1.00 0.00 210 LEU A C 5
ATOM 8319 O O . LEU A 1 86 ? -10.906 -7.353 -2.863 1.00 0.00 210 LEU A O 5
ATOM 8335 N N . THR A 1 87 ? -10.500 -5.354 -1.913 1.00 0.00 211 THR A N 5
ATOM 8336 C CA . THR A 1 87 ? -10.662 -5.847 -0.550 1.00 0.00 211 THR A CA 5
ATOM 8337 C C . THR A 1 87 ? -11.746 -6.916 -0.478 1.00 0.00 211 THR A C 5
ATOM 8338 O O . THR A 1 87 ? -12.935 -6.618 -0.582 1.00 0.00 211 THR A O 5
ATOM 8349 N N . GLY A 1 88 ? -11.328 -8.165 -0.296 1.00 0.00 212 GLY A N 5
ATOM 8350 C CA . GLY A 1 88 ? -12.276 -9.261 -0.211 1.00 0.00 212 GLY A CA 5
ATOM 8351 C C . GLY A 1 88 ? -12.068 -10.293 -1.302 1.00 0.00 212 GLY A C 5
ATOM 8352 O O . GLY A 1 88 ? -12.855 -11.229 -1.436 1.00 0.00 212 GLY A O 5
ATOM 8356 N N . GLN A 1 89 ? -11.007 -10.120 -2.084 1.00 0.00 213 GLN A N 5
ATOM 8357 C CA . GLN A 1 89 ? -10.701 -11.044 -3.169 1.00 0.00 213 GLN A CA 5
ATOM 8358 C C . GLN A 1 89 ? -9.915 -12.246 -2.655 1.00 0.00 213 GLN A C 5
ATOM 8359 O O . GLN A 1 89 ? -8.817 -12.100 -2.118 1.00 0.00 213 GLN A O 5
ATOM 8373 N N . ARG A 1 90 ? -10.486 -13.435 -2.823 1.00 0.00 214 ARG A N 5
ATOM 8374 C CA . ARG A 1 90 ? -9.840 -14.663 -2.376 1.00 0.00 214 ARG A CA 5
ATOM 8375 C C . ARG A 1 90 ? -8.487 -14.847 -3.058 1.00 0.00 214 ARG A C 5
ATOM 8376 O O . ARG A 1 90 ? -8.415 -15.286 -4.207 1.00 0.00 214 ARG A O 5
ATOM 8397 N N . LEU A 1 91 ? -7.419 -14.508 -2.345 1.00 0.00 215 LEU A N 5
ATOM 8398 C CA . LEU A 1 91 ? -6.069 -14.634 -2.882 1.00 0.00 215 LEU A CA 5
ATOM 8399 C C . LEU A 1 91 ? -5.381 -15.882 -2.338 1.00 0.00 215 LEU A C 5
ATOM 8400 O O . LEU A 1 91 ? -5.076 -15.966 -1.147 1.00 0.00 215 LEU A O 5
ATOM 8416 N N . LEU A 1 92 ? -5.139 -16.848 -3.216 1.00 0.00 216 LEU A N 5
ATOM 8417 C CA . LEU A 1 92 ? -4.485 -18.092 -2.825 1.00 0.00 216 LEU A CA 5
ATOM 8418 C C . LEU A 1 92 ? -5.319 -18.845 -1.793 1.00 0.00 216 LEU A C 5
ATOM 8419 O O . LEU A 1 92 ? -4.792 -19.633 -1.009 1.00 0.00 216 LEU A O 5
ATOM 8435 N N . GLY A 1 93 ? -6.626 -18.598 -1.802 1.00 0.00 217 GLY A N 5
ATOM 8436 C CA . GLY A 1 93 ? -7.513 -19.262 -0.865 1.00 0.00 217 GLY A CA 5
ATOM 8437 C C . GLY A 1 93 ? -7.891 -18.373 0.305 1.00 0.00 217 GLY A C 5
ATOM 8438 O O . GLY A 1 93 ? -8.920 -18.584 0.947 1.00 0.00 217 GLY A O 5
ATOM 8442 N N . VAL A 1 94 ? -7.056 -17.377 0.583 1.00 0.00 218 VAL A N 5
ATOM 8443 C CA . VAL A 1 94 ? -7.308 -16.454 1.683 1.00 0.00 218 VAL A CA 5
ATOM 8444 C C . VAL A 1 94 ? -7.510 -15.032 1.171 1.00 0.00 218 VAL A C 5
ATOM 8445 O O . VAL A 1 94 ? -6.621 -14.430 0.571 1.00 0.00 218 VAL A O 5
ATOM 8458 N N . PRO A 1 95 ? -8.709 -14.481 1.415 1.00 0.00 219 PRO A N 5
ATOM 8459 C CA . PRO A 1 95 ? -9.057 -13.123 0.989 1.00 0.00 219 PRO A CA 5
ATOM 8460 C C . PRO A 1 95 ? -8.009 -12.097 1.408 1.00 0.00 219 PRO A C 5
ATOM 8461 O O . PRO A 1 95 ? -7.344 -12.259 2.431 1.00 0.00 219 PRO A O 5
ATOM 8472 N N . ILE A 1 96 ? -7.867 -11.044 0.610 1.00 0.00 220 ILE A N 5
ATOM 8473 C CA . ILE A 1 96 ? -6.900 -9.992 0.899 1.00 0.00 220 ILE A CA 5
ATOM 8474 C C . ILE A 1 96 ? -7.600 -8.677 1.226 1.00 0.00 220 ILE A C 5
ATOM 8475 O O . ILE A 1 96 ? -8.763 -8.477 0.874 1.00 0.00 220 ILE A O 5
ATOM 8491 N N . ILE A 1 97 ? -6.884 -7.784 1.901 1.00 0.00 221 ILE A N 5
ATOM 8492 C CA . ILE A 1 97 ? -7.435 -6.487 2.273 1.00 0.00 221 ILE A CA 5
ATOM 8493 C C . ILE A 1 97 ? -6.642 -5.350 1.638 1.00 0.00 221 ILE A C 5
ATOM 8494 O O . ILE A 1 97 ? -5.436 -5.465 1.421 1.00 0.00 221 ILE A O 5
ATOM 8510 N N . VAL A 1 98 ? -7.328 -4.250 1.342 1.00 0.00 222 VAL A N 5
ATOM 8511 C CA . VAL A 1 98 ? -6.688 -3.090 0.734 1.00 0.00 222 VAL A CA 5
ATOM 8512 C C . VAL A 1 98 ? -7.340 -1.794 1.204 1.00 0.00 222 VAL A C 5
ATOM 8513 O O . VAL A 1 98 ? -8.562 -1.708 1.313 1.00 0.00 222 VAL A O 5
ATOM 8526 N N . GLN A 1 99 ? -6.514 -0.789 1.479 1.00 0.00 223 GLN A N 5
ATOM 8527 C CA . GLN A 1 99 ? -7.010 0.503 1.938 1.00 0.00 223 GLN A CA 5
ATOM 8528 C C . GLN A 1 99 ? -6.050 1.623 1.552 1.00 0.00 223 GLN A C 5
ATOM 8529 O O . GLN A 1 99 ? -5.034 1.385 0.900 1.00 0.00 223 GLN A O 5
ATOM 8543 N N . ALA A 1 100 ? -6.379 2.844 1.961 1.00 0.00 224 ALA A N 5
ATOM 8544 C CA . ALA A 1 100 ? -5.544 4.001 1.660 1.00 0.00 224 ALA A CA 5
ATOM 8545 C C . ALA A 1 100 ? -4.503 4.225 2.751 1.00 0.00 224 ALA A C 5
ATOM 8546 O O . ALA A 1 100 ? -4.844 4.514 3.897 1.00 0.00 224 ALA A O 5
ATOM 8553 N N . SER A 1 101 ? -3.232 4.090 2.387 1.00 0.00 225 SER A N 5
ATOM 8554 C CA . SER A 1 101 ? -2.141 4.274 3.336 1.00 0.00 225 SER A CA 5
ATOM 8555 C C . SER A 1 101 ? -1.916 5.755 3.625 1.00 0.00 225 SER A C 5
ATOM 8556 O O . SER A 1 101 ? -0.822 6.279 3.419 1.00 0.00 225 SER A O 5
ATOM 8564 N N . GLN A 1 102 ? -2.960 6.423 4.104 1.00 0.00 226 GLN A N 5
ATOM 8565 C CA . GLN A 1 102 ? -2.877 7.843 4.421 1.00 0.00 226 GLN A CA 5
ATOM 8566 C C . GLN A 1 102 ? -2.698 8.056 5.920 1.00 0.00 226 GLN A C 5
ATOM 8567 O O . GLN A 1 102 ? -3.212 9.020 6.486 1.00 0.00 226 GLN A O 5
ATOM 8581 N N . ALA A 1 103 ? -1.964 7.151 6.559 1.00 0.00 227 ALA A N 5
ATOM 8582 C CA . ALA A 1 103 ? -1.715 7.241 7.992 1.00 0.00 227 ALA A CA 5
ATOM 8583 C C . ALA A 1 103 ? -0.383 7.927 8.276 1.00 0.00 227 ALA A C 5
ATOM 8584 O O . ALA A 1 103 ? -0.274 8.733 9.198 1.00 0.00 227 ALA A O 5
ATOM 8591 N N . GLU A 1 104 ? 0.628 7.598 7.477 1.00 0.00 228 GLU A N 5
ATOM 8592 C CA . GLU A 1 104 ? 1.954 8.182 7.645 1.00 0.00 228 GLU A CA 5
ATOM 8593 C C . GLU A 1 104 ? 1.932 9.677 7.341 1.00 0.00 228 GLU A C 5
ATOM 8594 O O . GLU A 1 104 ? 2.461 10.485 8.105 1.00 0.00 228 GLU A O 5
ATOM 8606 N N . LYS A 1 105 ? 1.317 10.039 6.220 1.00 0.00 229 LYS A N 5
ATOM 8607 C CA . LYS A 1 105 ? 1.224 11.437 5.814 1.00 0.00 229 LYS A CA 5
ATOM 8608 C C . LYS A 1 105 ? 0.809 12.318 6.988 1.00 0.00 229 LYS A C 5
ATOM 8609 O O . LYS A 1 105 ? 1.070 13.520 6.997 1.00 0.00 229 LYS A O 5
ATOM 8628 N N . ASN A 1 106 ? 0.162 11.710 7.979 1.00 0.00 230 ASN A N 5
ATOM 8629 C CA . ASN A 1 106 ? -0.288 12.440 9.158 1.00 0.00 230 ASN A CA 5
ATOM 8630 C C . ASN A 1 106 ? 0.753 12.372 10.271 1.00 0.00 230 ASN A C 5
ATOM 8631 O O . ASN A 1 106 ? 1.000 13.357 10.967 1.00 0.00 230 ASN A O 5
ATOM 8642 N N . ARG A 1 107 ? 1.360 11.200 10.433 1.00 0.00 231 ARG A N 5
ATOM 8643 C CA . ARG A 1 107 ? 2.374 11.001 11.461 1.00 0.00 231 ARG A CA 5
ATOM 8644 C C . ARG A 1 107 ? 3.763 10.882 10.840 1.00 0.00 231 ARG A C 5
ATOM 8645 O O . ARG A 1 107 ? 4.421 9.848 10.958 1.00 0.00 231 ARG A O 5
ATOM 8666 N N . LEU A 1 108 ? 4.202 11.947 10.179 1.00 0.00 232 LEU A N 5
ATOM 8667 C CA . LEU A 1 108 ? 5.513 11.962 9.539 1.00 0.00 232 LEU A CA 5
ATOM 8668 C C . LEU A 1 108 ? 6.207 13.304 9.749 1.00 0.00 232 LEU A C 5
ATOM 8669 O O . LEU A 1 108 ? 5.732 14.340 9.282 1.00 0.00 232 LEU A O 5
ATOM 8685 N N . SER A 1 109 ? 7.334 13.277 10.453 1.00 0.00 233 SER A N 5
ATOM 8686 C CA . SER A 1 109 ? 8.092 14.492 10.727 1.00 0.00 233 SER A CA 5
ATOM 8687 C C . SER A 1 109 ? 8.355 15.270 9.441 1.00 0.00 233 SER A C 5
ATOM 8688 O O . SER A 1 109 ? 8.780 14.704 8.435 1.00 0.00 233 SER A O 5
ATOM 8696 N N . GLY A 1 110 ? 8.098 16.575 9.483 1.00 0.00 234 GLY A N 5
ATOM 8697 C CA . GLY A 1 110 ? 8.312 17.410 8.316 1.00 0.00 234 GLY A CA 5
ATOM 8698 C C . GLY A 1 110 ? 7.643 18.765 8.442 1.00 0.00 234 GLY A C 5
ATOM 8699 O O . GLY A 1 110 ? 6.456 18.923 8.158 1.00 0.00 234 GLY A O 5
ATOM 8703 N N . PRO A 1 111 ? 8.413 19.772 8.880 1.00 0.00 235 PRO A N 5
ATOM 8704 C CA . PRO A 1 111 ? 7.909 21.136 9.054 1.00 0.00 235 PRO A CA 5
ATOM 8705 C C . PRO A 1 111 ? 7.718 21.859 7.725 1.00 0.00 235 PRO A C 5
ATOM 8706 O O . PRO A 1 111 ? 8.479 21.650 6.780 1.00 0.00 235 PRO A O 5
ATOM 8717 N N . SER A 1 112 ? 6.698 22.709 7.659 1.00 0.00 236 SER A N 5
ATOM 8718 C CA . SER A 1 112 ? 6.406 23.459 6.443 1.00 0.00 236 SER A CA 5
ATOM 8719 C C . SER A 1 112 ? 6.685 24.947 6.643 1.00 0.00 236 SER A C 5
ATOM 8720 O O . SER A 1 112 ? 6.419 25.501 7.710 1.00 0.00 236 SER A O 5
ATOM 8728 N N . SER A 1 113 ? 7.222 25.586 5.609 1.00 0.00 237 SER A N 5
ATOM 8729 C CA . SER A 1 113 ? 7.540 27.007 5.671 1.00 0.00 237 SER A CA 5
ATOM 8730 C C . SER A 1 113 ? 6.340 27.851 5.252 1.00 0.00 237 SER A C 5
ATOM 8731 O O . SER A 1 113 ? 6.006 28.841 5.903 1.00 0.00 237 SER A O 5
ATOM 8739 N N . GLY A 1 114 ? 5.696 27.453 4.160 1.00 0.00 238 GLY A N 5
ATOM 8740 C CA . GLY A 1 114 ? 4.540 28.183 3.672 1.00 0.00 238 GLY A CA 5
ATOM 8741 C C . GLY A 1 114 ? 3.331 28.021 4.570 1.00 0.00 238 GLY A C 5
ATOM 8742 O O . GLY A 1 114 ? 2.633 28.991 4.863 1.00 0.00 238 GLY A O 5
ATOM 8746 N N . GLY A 1 1 ? -22.008 6.747 -2.172 1.00 0.00 125 GLY A N 6
ATOM 8747 C CA . GLY A 1 1 ? -20.889 7.552 -2.628 1.00 0.00 125 GLY A CA 6
ATOM 8748 C C . GLY A 1 1 ? -21.331 8.873 -3.224 1.00 0.00 125 GLY A C 6
ATOM 8749 O O . GLY A 1 1 ? -20.815 9.930 -2.859 1.00 0.00 125 GLY A O 6
ATOM 8753 N N . SER A 1 2 ? -22.288 8.816 -4.144 1.00 0.00 126 SER A N 6
ATOM 8754 C CA . SER A 1 2 ? -22.796 10.018 -4.795 1.00 0.00 126 SER A CA 6
ATOM 8755 C C . SER A 1 2 ? -23.254 11.043 -3.763 1.00 0.00 126 SER A C 6
ATOM 8756 O O . SER A 1 2 ? -23.327 10.750 -2.570 1.00 0.00 126 SER A O 6
ATOM 8764 N N . SER A 1 3 ? -23.562 12.248 -4.232 1.00 0.00 127 SER A N 6
ATOM 8765 C CA . SER A 1 3 ? -24.011 13.320 -3.350 1.00 0.00 127 SER A CA 6
ATOM 8766 C C . SER A 1 3 ? -22.932 13.671 -2.329 1.00 0.00 127 SER A C 6
ATOM 8767 O O . SER A 1 3 ? -23.212 13.827 -1.143 1.00 0.00 127 SER A O 6
ATOM 8775 N N . GLY A 1 4 ? -21.695 13.792 -2.804 1.00 0.00 128 GLY A N 6
ATOM 8776 C CA . GLY A 1 4 ? -20.592 14.123 -1.920 1.00 0.00 128 GLY A CA 6
ATOM 8777 C C . GLY A 1 4 ? -19.424 13.168 -2.069 1.00 0.00 128 GLY A C 6
ATOM 8778 O O . GLY A 1 4 ? -19.580 11.957 -1.911 1.00 0.00 128 GLY A O 6
ATOM 8782 N N . SER A 1 5 ? -18.251 13.713 -2.373 1.00 0.00 129 SER A N 6
ATOM 8783 C CA . SER A 1 5 ? -17.053 12.900 -2.548 1.00 0.00 129 SER A CA 6
ATOM 8784 C C . SER A 1 5 ? -16.092 13.089 -1.378 1.00 0.00 129 SER A C 6
ATOM 8785 O O . SER A 1 5 ? -16.143 14.100 -0.675 1.00 0.00 129 SER A O 6
ATOM 8793 N N . SER A 1 6 ? -15.217 12.109 -1.174 1.00 0.00 130 SER A N 6
ATOM 8794 C CA . SER A 1 6 ? -14.248 12.166 -0.087 1.00 0.00 130 SER A CA 6
ATOM 8795 C C . SER A 1 6 ? -12.822 12.086 -0.626 1.00 0.00 130 SER A C 6
ATOM 8796 O O . SER A 1 6 ? -12.401 11.055 -1.148 1.00 0.00 130 SER A O 6
ATOM 8804 N N . GLY A 1 7 ? -12.085 13.185 -0.495 1.00 0.00 131 GLY A N 6
ATOM 8805 C CA . GLY A 1 7 ? -10.715 13.220 -0.973 1.00 0.00 131 GLY A CA 6
ATOM 8806 C C . GLY A 1 7 ? -10.434 14.432 -1.838 1.00 0.00 131 GLY A C 6
ATOM 8807 O O . GLY A 1 7 ? -9.795 14.324 -2.885 1.00 0.00 131 GLY A O 6
ATOM 8811 N N . LYS A 1 8 ? -10.915 15.592 -1.403 1.00 0.00 132 LYS A N 6
ATOM 8812 C CA . LYS A 1 8 ? -10.713 16.832 -2.144 1.00 0.00 132 LYS A CA 6
ATOM 8813 C C . LYS A 1 8 ? -9.785 17.775 -1.385 1.00 0.00 132 LYS A C 6
ATOM 8814 O O . LYS A 1 8 ? -10.216 18.488 -0.479 1.00 0.00 132 LYS A O 6
ATOM 8833 N N . SER A 1 9 ? -8.511 17.774 -1.761 1.00 0.00 133 SER A N 6
ATOM 8834 C CA . SER A 1 9 ? -7.522 18.628 -1.113 1.00 0.00 133 SER A CA 6
ATOM 8835 C C . SER A 1 9 ? -7.117 19.781 -2.028 1.00 0.00 133 SER A C 6
ATOM 8836 O O . SER A 1 9 ? -6.217 19.661 -2.859 1.00 0.00 133 SER A O 6
ATOM 8844 N N . PRO A 1 10 ? -7.798 20.925 -1.873 1.00 0.00 134 PRO A N 6
ATOM 8845 C CA . PRO A 1 10 ? -7.528 22.122 -2.675 1.00 0.00 134 PRO A CA 6
ATOM 8846 C C . PRO A 1 10 ? -6.252 22.834 -2.242 1.00 0.00 134 PRO A C 6
ATOM 8847 O O . PRO A 1 10 ? -5.939 22.900 -1.053 1.00 0.00 134 PRO A O 6
ATOM 8858 N N . VAL A 1 11 ? -5.518 23.369 -3.214 1.00 0.00 135 VAL A N 6
ATOM 8859 C CA . VAL A 1 11 ? -4.276 24.077 -2.932 1.00 0.00 135 VAL A CA 6
ATOM 8860 C C . VAL A 1 11 ? -4.052 25.210 -3.928 1.00 0.00 135 VAL A C 6
ATOM 8861 O O . VAL A 1 11 ? -4.392 25.092 -5.105 1.00 0.00 135 VAL A O 6
ATOM 8874 N N . ARG A 1 12 ? -3.476 26.307 -3.447 1.00 0.00 136 ARG A N 6
ATOM 8875 C CA . ARG A 1 12 ? -3.208 27.463 -4.295 1.00 0.00 136 ARG A CA 6
ATOM 8876 C C . ARG A 1 12 ? -1.719 27.799 -4.299 1.00 0.00 136 ARG A C 6
ATOM 8877 O O . ARG A 1 12 ? -1.336 28.965 -4.217 1.00 0.00 136 ARG A O 6
ATOM 8898 N N . GLU A 1 13 ? -0.885 26.767 -4.397 1.00 0.00 137 GLU A N 6
ATOM 8899 C CA . GLU A 1 13 ? 0.560 26.954 -4.412 1.00 0.00 137 GLU A CA 6
ATOM 8900 C C . GLU A 1 13 ? 1.259 25.745 -5.029 1.00 0.00 137 GLU A C 6
ATOM 8901 O O . GLU A 1 13 ? 0.865 24.598 -4.824 1.00 0.00 137 GLU A O 6
ATOM 8913 N N . PRO A 1 14 ? 2.321 26.009 -5.805 1.00 0.00 138 PRO A N 6
ATOM 8914 C CA . PRO A 1 14 ? 3.097 24.957 -6.468 1.00 0.00 138 PRO A CA 6
ATOM 8915 C C . PRO A 1 14 ? 4.076 24.273 -5.520 1.00 0.00 138 PRO A C 6
ATOM 8916 O O . PRO A 1 14 ? 4.508 24.861 -4.528 1.00 0.00 138 PRO A O 6
ATOM 8927 N N . VAL A 1 15 ? 4.422 23.027 -5.830 1.00 0.00 139 VAL A N 6
ATOM 8928 C CA . VAL A 1 15 ? 5.352 22.264 -5.007 1.00 0.00 139 VAL A CA 6
ATOM 8929 C C . VAL A 1 15 ? 6.525 21.750 -5.833 1.00 0.00 139 VAL A C 6
ATOM 8930 O O . VAL A 1 15 ? 6.369 21.413 -7.008 1.00 0.00 139 VAL A O 6
ATOM 8943 N N . ASP A 1 16 ? 7.698 21.693 -5.214 1.00 0.00 140 ASP A N 6
ATOM 8944 C CA . ASP A 1 16 ? 8.899 21.218 -5.892 1.00 0.00 140 ASP A CA 6
ATOM 8945 C C . ASP A 1 16 ? 8.892 19.697 -6.007 1.00 0.00 140 ASP A C 6
ATOM 8946 O O . ASP A 1 16 ? 8.968 19.147 -7.104 1.00 0.00 140 ASP A O 6
ATOM 8955 N N . ASN A 1 17 ? 8.801 19.022 -4.865 1.00 0.00 141 ASN A N 6
ATOM 8956 C CA . ASN A 1 17 ? 8.787 17.564 -4.837 1.00 0.00 141 ASN A CA 6
ATOM 8957 C C . ASN A 1 17 ? 7.571 17.047 -4.074 1.00 0.00 141 ASN A C 6
ATOM 8958 O O . ASN A 1 17 ? 7.104 17.679 -3.126 1.00 0.00 141 ASN A O 6
ATOM 8969 N N . LEU A 1 18 ? 7.065 15.892 -4.492 1.00 0.00 142 LEU A N 6
ATOM 8970 C CA . LEU A 1 18 ? 5.904 15.288 -3.846 1.00 0.00 142 LEU A CA 6
ATOM 8971 C C . LEU A 1 18 ? 5.926 15.537 -2.343 1.00 0.00 142 LEU A C 6
ATOM 8972 O O . LEU A 1 18 ? 6.944 15.328 -1.683 1.00 0.00 142 LEU A O 6
ATOM 8988 N N . SER A 1 19 ? 4.795 15.983 -1.805 1.00 0.00 143 SER A N 6
ATOM 8989 C CA . SER A 1 19 ? 4.685 16.262 -0.378 1.00 0.00 143 SER A CA 6
ATOM 8990 C C . SER A 1 19 ? 4.554 14.968 0.420 1.00 0.00 143 SER A C 6
ATOM 8991 O O . SER A 1 19 ? 4.113 13.937 -0.088 1.00 0.00 143 SER A O 6
ATOM 8999 N N . PRO A 1 20 ? 4.947 15.022 1.701 1.00 0.00 144 PRO A N 6
ATOM 9000 C CA . PRO A 1 20 ? 4.884 13.863 2.598 1.00 0.00 144 PRO A CA 6
ATOM 9001 C C . PRO A 1 20 ? 3.554 13.124 2.496 1.00 0.00 144 PRO A C 6
ATOM 9002 O O . PRO A 1 20 ? 3.515 11.894 2.511 1.00 0.00 144 PRO A O 6
ATOM 9013 N N . GLU A 1 21 ? 2.466 13.882 2.394 1.00 0.00 145 GLU A N 6
ATOM 9014 C CA . GLU A 1 21 ? 1.135 13.296 2.291 1.00 0.00 145 GLU A CA 6
ATOM 9015 C C . GLU A 1 21 ? 0.904 12.714 0.899 1.00 0.00 145 GLU A C 6
ATOM 9016 O O . GLU A 1 21 ? 0.543 11.546 0.757 1.00 0.00 145 GLU A O 6
ATOM 9028 N N . GLU A 1 22 ? 1.113 13.537 -0.123 1.00 0.00 146 GLU A N 6
ATOM 9029 C CA . GLU A 1 22 ? 0.926 13.104 -1.503 1.00 0.00 146 GLU A CA 6
ATOM 9030 C C . GLU A 1 22 ? 1.646 11.784 -1.761 1.00 0.00 146 GLU A C 6
ATOM 9031 O O . GLU A 1 22 ? 1.113 10.893 -2.422 1.00 0.00 146 GLU A O 6
ATOM 9043 N N . ARG A 1 23 ? 2.861 11.668 -1.236 1.00 0.00 147 ARG A N 6
ATOM 9044 C CA . ARG A 1 23 ? 3.656 10.458 -1.411 1.00 0.00 147 ARG A CA 6
ATOM 9045 C C . ARG A 1 23 ? 2.915 9.238 -0.872 1.00 0.00 147 ARG A C 6
ATOM 9046 O O . ARG A 1 23 ? 2.534 8.346 -1.630 1.00 0.00 147 ARG A O 6
ATOM 9067 N N . ASP A 1 24 ? 2.717 9.205 0.442 1.00 0.00 148 ASP A N 6
ATOM 9068 C CA . ASP A 1 24 ? 2.022 8.095 1.082 1.00 0.00 148 ASP A CA 6
ATOM 9069 C C . ASP A 1 24 ? 0.825 7.649 0.248 1.00 0.00 148 ASP A C 6
ATOM 9070 O O . ASP A 1 24 ? 0.631 6.457 0.011 1.00 0.00 148 ASP A O 6
ATOM 9079 N N . ALA A 1 25 ? 0.025 8.614 -0.194 1.00 0.00 149 ALA A N 6
ATOM 9080 C CA . ALA A 1 25 ? -1.151 8.321 -1.003 1.00 0.00 149 ALA A CA 6
ATOM 9081 C C . ALA A 1 25 ? -0.826 7.314 -2.101 1.00 0.00 149 ALA A C 6
ATOM 9082 O O . ALA A 1 25 ? -1.376 6.212 -2.128 1.00 0.00 149 ALA A O 6
ATOM 9089 N N . ARG A 1 26 ? 0.070 7.699 -3.004 1.00 0.00 150 ARG A N 6
ATOM 9090 C CA . ARG A 1 26 ? 0.466 6.830 -4.105 1.00 0.00 150 ARG A CA 6
ATOM 9091 C C . ARG A 1 26 ? 0.695 5.403 -3.617 1.00 0.00 150 ARG A C 6
ATOM 9092 O O . ARG A 1 26 ? 0.576 4.446 -4.383 1.00 0.00 150 ARG A O 6
ATOM 9113 N N . THR A 1 27 ? 1.025 5.267 -2.336 1.00 0.00 151 THR A N 6
ATOM 9114 C CA . THR A 1 27 ? 1.272 3.957 -1.745 1.00 0.00 151 THR A CA 6
ATOM 9115 C C . THR A 1 27 ? 0.025 3.424 -1.050 1.00 0.00 151 THR A C 6
ATOM 9116 O O . THR A 1 27 ? -0.637 4.143 -0.302 1.00 0.00 151 THR A O 6
ATOM 9127 N N . VAL A 1 28 ? -0.290 2.157 -1.301 1.00 0.00 152 VAL A N 6
ATOM 9128 C CA . VAL A 1 28 ? -1.459 1.526 -0.699 1.00 0.00 152 VAL A CA 6
ATOM 9129 C C . VAL A 1 28 ? -1.051 0.572 0.419 1.00 0.00 152 VAL A C 6
ATOM 9130 O O . VAL A 1 28 ? 0.065 0.053 0.431 1.00 0.00 152 VAL A O 6
ATOM 9143 N N . PHE A 1 29 ? -1.965 0.343 1.356 1.00 0.00 153 PHE A N 6
ATOM 9144 C CA . PHE A 1 29 ? -1.701 -0.549 2.479 1.00 0.00 153 PHE A CA 6
ATOM 9145 C C . PHE A 1 29 ? -2.555 -1.810 2.383 1.00 0.00 153 PHE A C 6
ATOM 9146 O O . PHE A 1 29 ? -3.784 -1.740 2.349 1.00 0.00 153 PHE A O 6
ATOM 9163 N N . CYS A 1 30 ? -1.894 -2.962 2.339 1.00 0.00 154 CYS A N 6
ATOM 9164 C CA . CYS A 1 30 ? -2.591 -4.240 2.246 1.00 0.00 154 CYS A CA 6
ATOM 9165 C C . CYS A 1 30 ? -2.497 -5.008 3.561 1.00 0.00 154 CYS A C 6
ATOM 9166 O O . CYS A 1 30 ? -1.593 -4.777 4.362 1.00 0.00 154 CYS A O 6
ATOM 9174 N N . MET A 1 31 ? -3.440 -5.919 3.776 1.00 0.00 155 MET A N 6
ATOM 9175 C CA . MET A 1 31 ? -3.464 -6.721 4.995 1.00 0.00 155 MET A CA 6
ATOM 9176 C C . MET A 1 31 ? -4.120 -8.075 4.742 1.00 0.00 155 MET A C 6
ATOM 9177 O O . MET A 1 31 ? -4.679 -8.313 3.672 1.00 0.00 155 MET A O 6
ATOM 9191 N N . GLN A 1 32 ? -4.047 -8.956 5.733 1.00 0.00 156 GLN A N 6
ATOM 9192 C CA . GLN A 1 32 ? -4.634 -10.286 5.617 1.00 0.00 156 GLN A CA 6
ATOM 9193 C C . GLN A 1 32 ? -3.920 -11.105 4.547 1.00 0.00 156 GLN A C 6
ATOM 9194 O O . GLN A 1 32 ? -4.550 -11.630 3.628 1.00 0.00 156 GLN A O 6
ATOM 9208 N N . LEU A 1 33 ? -2.601 -11.208 4.670 1.00 0.00 157 LEU A N 6
ATOM 9209 C CA . LEU A 1 33 ? -1.800 -11.964 3.713 1.00 0.00 157 LEU A CA 6
ATOM 9210 C C . LEU A 1 33 ? -1.632 -13.410 4.164 1.00 0.00 157 LEU A C 6
ATOM 9211 O O . LEU A 1 33 ? -1.664 -13.706 5.358 1.00 0.00 157 LEU A O 6
ATOM 9227 N N . ALA A 1 34 ? -1.453 -14.309 3.201 1.00 0.00 158 ALA A N 6
ATOM 9228 C CA . ALA A 1 34 ? -1.277 -15.725 3.499 1.00 0.00 158 ALA A CA 6
ATOM 9229 C C . ALA A 1 34 ? 0.087 -15.987 4.127 1.00 0.00 158 ALA A C 6
ATOM 9230 O O . ALA A 1 34 ? 0.882 -15.067 4.317 1.00 0.00 158 ALA A O 6
ATOM 9237 N N . ALA A 1 35 ? 0.352 -17.249 4.449 1.00 0.00 159 ALA A N 6
ATOM 9238 C CA . ALA A 1 35 ? 1.621 -17.632 5.055 1.00 0.00 159 ALA A CA 6
ATOM 9239 C C . ALA A 1 35 ? 2.670 -17.930 3.988 1.00 0.00 159 ALA A C 6
ATOM 9240 O O . ALA A 1 35 ? 3.859 -17.674 4.185 1.00 0.00 159 ALA A O 6
ATOM 9247 N N . ARG A 1 36 ? 2.224 -18.473 2.861 1.00 0.00 160 ARG A N 6
ATOM 9248 C CA . ARG A 1 36 ? 3.125 -18.808 1.765 1.00 0.00 160 ARG A CA 6
ATOM 9249 C C . ARG A 1 36 ? 2.841 -17.940 0.543 1.00 0.00 160 ARG A C 6
ATOM 9250 O O . ARG A 1 36 ? 2.755 -18.439 -0.579 1.00 0.00 160 ARG A O 6
ATOM 9271 N N . ILE A 1 37 ? 2.698 -16.638 0.770 1.00 0.00 161 ILE A N 6
ATOM 9272 C CA . ILE A 1 37 ? 2.424 -15.701 -0.312 1.00 0.00 161 ILE A CA 6
ATOM 9273 C C . ILE A 1 37 ? 3.717 -15.128 -0.883 1.00 0.00 161 ILE A C 6
ATOM 9274 O O . ILE A 1 37 ? 4.714 -14.991 -0.174 1.00 0.00 161 ILE A O 6
ATOM 9290 N N . ARG A 1 38 ? 3.693 -14.792 -2.169 1.00 0.00 162 ARG A N 6
ATOM 9291 C CA . ARG A 1 38 ? 4.862 -14.233 -2.835 1.00 0.00 162 ARG A CA 6
ATOM 9292 C C . ARG A 1 38 ? 4.525 -12.903 -3.503 1.00 0.00 162 ARG A C 6
ATOM 9293 O O . ARG A 1 38 ? 3.401 -12.675 -3.952 1.00 0.00 162 ARG A O 6
ATOM 9314 N N . PRO A 1 39 ? 5.518 -12.005 -3.570 1.00 0.00 163 PRO A N 6
ATOM 9315 C CA . PRO A 1 39 ? 5.350 -10.683 -4.181 1.00 0.00 163 PRO A CA 6
ATOM 9316 C C . PRO A 1 39 ? 4.623 -10.751 -5.519 1.00 0.00 163 PRO A C 6
ATOM 9317 O O . PRO A 1 39 ? 3.779 -9.907 -5.821 1.00 0.00 163 PRO A O 6
ATOM 9328 N N . ARG A 1 40 ? 4.954 -11.761 -6.317 1.00 0.00 164 ARG A N 6
ATOM 9329 C CA . ARG A 1 40 ? 4.333 -11.938 -7.624 1.00 0.00 164 ARG A CA 6
ATOM 9330 C C . ARG A 1 40 ? 2.812 -11.978 -7.501 1.00 0.00 164 ARG A C 6
ATOM 9331 O O . ARG A 1 40 ? 2.104 -11.235 -8.181 1.00 0.00 164 ARG A O 6
ATOM 9352 N N . ASP A 1 41 ? 2.317 -12.851 -6.631 1.00 0.00 165 ASP A N 6
ATOM 9353 C CA . ASP A 1 41 ? 0.880 -12.989 -6.419 1.00 0.00 165 ASP A CA 6
ATOM 9354 C C . ASP A 1 41 ? 0.202 -11.623 -6.394 1.00 0.00 165 ASP A C 6
ATOM 9355 O O . ASP A 1 41 ? -0.818 -11.413 -7.051 1.00 0.00 165 ASP A O 6
ATOM 9364 N N . LEU A 1 42 ? 0.774 -10.698 -5.631 1.00 0.00 166 LEU A N 6
ATOM 9365 C CA . LEU A 1 42 ? 0.223 -9.352 -5.519 1.00 0.00 166 LEU A CA 6
ATOM 9366 C C . LEU A 1 42 ? 0.458 -8.559 -6.801 1.00 0.00 166 LEU A C 6
ATOM 9367 O O . LEU A 1 42 ? -0.425 -7.839 -7.266 1.00 0.00 166 LEU A O 6
ATOM 9383 N N . GLU A 1 43 ? 1.651 -8.700 -7.368 1.00 0.00 167 GLU A N 6
ATOM 9384 C CA . GLU A 1 43 ? 2.000 -7.999 -8.598 1.00 0.00 167 GLU A CA 6
ATOM 9385 C C . GLU A 1 43 ? 0.889 -8.133 -9.635 1.00 0.00 167 GLU A C 6
ATOM 9386 O O . GLU A 1 43 ? 0.247 -7.150 -10.005 1.00 0.00 167 GLU A O 6
ATOM 9398 N N . ASP A 1 44 ? 0.668 -9.358 -10.101 1.00 0.00 168 ASP A N 6
ATOM 9399 C CA . ASP A 1 44 ? -0.365 -9.623 -11.095 1.00 0.00 168 ASP A CA 6
ATOM 9400 C C . ASP A 1 44 ? -1.744 -9.252 -10.558 1.00 0.00 168 ASP A C 6
ATOM 9401 O O . ASP A 1 44 ? -2.525 -8.579 -11.232 1.00 0.00 168 ASP A O 6
ATOM 9410 N N . PHE A 1 45 ? -2.038 -9.697 -9.340 1.00 0.00 169 PHE A N 6
ATOM 9411 C CA . PHE A 1 45 ? -3.323 -9.414 -8.713 1.00 0.00 169 PHE A CA 6
ATOM 9412 C C . PHE A 1 45 ? -3.623 -7.918 -8.737 1.00 0.00 169 PHE A C 6
ATOM 9413 O O . PHE A 1 45 ? -4.778 -7.506 -8.849 1.00 0.00 169 PHE A O 6
ATOM 9430 N N . PHE A 1 46 ? -2.573 -7.109 -8.630 1.00 0.00 170 PHE A N 6
ATOM 9431 C CA . PHE A 1 46 ? -2.724 -5.658 -8.639 1.00 0.00 170 PHE A CA 6
ATOM 9432 C C . PHE A 1 46 ? -2.472 -5.093 -10.033 1.00 0.00 170 PHE A C 6
ATOM 9433 O O . PHE A 1 46 ? -2.806 -3.943 -10.318 1.00 0.00 170 PHE A O 6
ATOM 9450 N N . SER A 1 47 ? -1.880 -5.909 -10.898 1.00 0.00 171 SER A N 6
ATOM 9451 C CA . SER A 1 47 ? -1.579 -5.491 -12.263 1.00 0.00 171 SER A CA 6
ATOM 9452 C C . SER A 1 47 ? -2.862 -5.276 -13.059 1.00 0.00 171 SER A C 6
ATOM 9453 O O . SER A 1 47 ? -2.825 -4.822 -14.203 1.00 0.00 171 SER A O 6
ATOM 9461 N N . ALA A 1 48 ? -3.994 -5.605 -12.447 1.00 0.00 172 ALA A N 6
ATOM 9462 C CA . ALA A 1 48 ? -5.289 -5.445 -13.098 1.00 0.00 172 ALA A CA 6
ATOM 9463 C C . ALA A 1 48 ? -5.766 -3.999 -13.025 1.00 0.00 172 ALA A C 6
ATOM 9464 O O . ALA A 1 48 ? -6.526 -3.543 -13.878 1.00 0.00 172 ALA A O 6
ATOM 9471 N N . VAL A 1 49 ? -5.314 -3.283 -12.000 1.00 0.00 173 VAL A N 6
ATOM 9472 C CA . VAL A 1 49 ? -5.695 -1.888 -11.816 1.00 0.00 173 VAL A CA 6
ATOM 9473 C C . VAL A 1 49 ? -4.513 -0.958 -12.064 1.00 0.00 173 VAL A C 6
ATOM 9474 O O . VAL A 1 49 ? -4.677 0.156 -12.559 1.00 0.00 173 VAL A O 6
ATOM 9487 N N . GLY A 1 50 ? -3.317 -1.424 -11.715 1.00 0.00 174 GLY A N 6
ATOM 9488 C CA . GLY A 1 50 ? -2.123 -0.622 -11.906 1.00 0.00 174 GLY A CA 6
ATOM 9489 C C . GLY A 1 50 ? -0.853 -1.445 -11.823 1.00 0.00 174 GLY A C 6
ATOM 9490 O O . GLY A 1 50 ? -0.801 -2.453 -11.118 1.00 0.00 174 GLY A O 6
ATOM 9494 N N . LYS A 1 51 ? 0.176 -1.016 -12.546 1.00 0.00 175 LYS A N 6
ATOM 9495 C CA . LYS A 1 51 ? 1.454 -1.720 -12.553 1.00 0.00 175 LYS A CA 6
ATOM 9496 C C . LYS A 1 51 ? 2.172 -1.555 -11.216 1.00 0.00 175 LYS A C 6
ATOM 9497 O O . LYS A 1 51 ? 2.230 -0.458 -10.663 1.00 0.00 175 LYS A O 6
ATOM 9516 N N . VAL A 1 52 ? 2.718 -2.653 -10.705 1.00 0.00 176 VAL A N 6
ATOM 9517 C CA . VAL A 1 52 ? 3.435 -2.630 -9.435 1.00 0.00 176 VAL A CA 6
ATOM 9518 C C . VAL A 1 52 ? 4.936 -2.480 -9.654 1.00 0.00 176 VAL A C 6
ATOM 9519 O O . VAL A 1 52 ? 5.531 -3.195 -10.460 1.00 0.00 176 VAL A O 6
ATOM 9532 N N . ARG A 1 53 ? 5.543 -1.545 -8.930 1.00 0.00 177 ARG A N 6
ATOM 9533 C CA . ARG A 1 53 ? 6.976 -1.301 -9.045 1.00 0.00 177 ARG A CA 6
ATOM 9534 C C . ARG A 1 53 ? 7.726 -1.889 -7.854 1.00 0.00 177 ARG A C 6
ATOM 9535 O O . ARG A 1 53 ? 8.786 -2.492 -8.012 1.00 0.00 177 ARG A O 6
ATOM 9556 N N . ASP A 1 54 ? 7.167 -1.707 -6.662 1.00 0.00 178 ASP A N 6
ATOM 9557 C CA . ASP A 1 54 ? 7.782 -2.220 -5.444 1.00 0.00 178 ASP A CA 6
ATOM 9558 C C . ASP A 1 54 ? 6.737 -2.858 -4.534 1.00 0.00 178 ASP A C 6
ATOM 9559 O O . ASP A 1 54 ? 5.602 -2.387 -4.448 1.00 0.00 178 ASP A O 6
ATOM 9568 N N . VAL A 1 55 ? 7.126 -3.934 -3.857 1.00 0.00 179 VAL A N 6
ATOM 9569 C CA . VAL A 1 55 ? 6.222 -4.637 -2.954 1.00 0.00 179 VAL A CA 6
ATOM 9570 C C . VAL A 1 55 ? 6.907 -4.956 -1.630 1.00 0.00 179 VAL A C 6
ATOM 9571 O O . VAL A 1 55 ? 7.808 -5.791 -1.571 1.00 0.00 179 VAL A O 6
ATOM 9584 N N . ARG A 1 56 ? 6.472 -4.284 -0.568 1.00 0.00 180 ARG A N 6
ATOM 9585 C CA . ARG A 1 56 ? 7.044 -4.495 0.756 1.00 0.00 180 ARG A CA 6
ATOM 9586 C C . ARG A 1 56 ? 6.128 -5.364 1.612 1.00 0.00 180 ARG A C 6
ATOM 9587 O O . ARG A 1 56 ? 5.023 -4.955 1.969 1.00 0.00 180 ARG A O 6
ATOM 9608 N N . ILE A 1 57 ? 6.594 -6.565 1.937 1.00 0.00 181 ILE A N 6
ATOM 9609 C CA . ILE A 1 57 ? 5.817 -7.491 2.751 1.00 0.00 181 ILE A CA 6
ATOM 9610 C C . ILE A 1 57 ? 6.440 -7.665 4.133 1.00 0.00 181 ILE A C 6
ATOM 9611 O O . ILE A 1 57 ? 7.552 -8.177 4.263 1.00 0.00 181 ILE A O 6
ATOM 9627 N N . ILE A 1 58 ? 5.713 -7.238 5.160 1.00 0.00 182 ILE A N 6
ATOM 9628 C CA . ILE A 1 58 ? 6.193 -7.349 6.532 1.00 0.00 182 ILE A CA 6
ATOM 9629 C C . ILE A 1 58 ? 6.022 -8.769 7.061 1.00 0.00 182 ILE A C 6
ATOM 9630 O O . ILE A 1 58 ? 4.905 -9.215 7.321 1.00 0.00 182 ILE A O 6
ATOM 9646 N N . SER A 1 59 ? 7.138 -9.474 7.218 1.00 0.00 183 SER A N 6
ATOM 9647 C CA . SER A 1 59 ? 7.112 -10.845 7.715 1.00 0.00 183 SER A CA 6
ATOM 9648 C C . SER A 1 59 ? 7.318 -10.880 9.226 1.00 0.00 183 SER A C 6
ATOM 9649 O O . SER A 1 59 ? 8.388 -11.249 9.710 1.00 0.00 183 SER A O 6
ATOM 9657 N N . ASP A 1 60 ? 6.285 -10.492 9.966 1.00 0.00 184 ASP A N 6
ATOM 9658 C CA . ASP A 1 60 ? 6.351 -10.479 11.423 1.00 0.00 184 ASP A CA 6
ATOM 9659 C C . ASP A 1 60 ? 4.978 -10.747 12.032 1.00 0.00 184 ASP A C 6
ATOM 9660 O O . ASP A 1 60 ? 3.950 -10.433 11.431 1.00 0.00 184 ASP A O 6
ATOM 9669 N N . ARG A 1 61 ? 4.968 -11.329 13.226 1.00 0.00 185 ARG A N 6
ATOM 9670 C CA . ARG A 1 61 ? 3.722 -11.642 13.914 1.00 0.00 185 ARG A CA 6
ATOM 9671 C C . ARG A 1 61 ? 3.931 -11.681 15.426 1.00 0.00 185 ARG A C 6
ATOM 9672 O O . ARG A 1 61 ? 4.928 -12.215 15.911 1.00 0.00 185 ARG A O 6
ATOM 9693 N N . ASN A 1 62 ? 2.983 -11.113 16.163 1.00 0.00 186 ASN A N 6
ATOM 9694 C CA . ASN A 1 62 ? 3.063 -11.083 17.620 1.00 0.00 186 ASN A CA 6
ATOM 9695 C C . ASN A 1 62 ? 2.396 -12.313 18.227 1.00 0.00 186 ASN A C 6
ATOM 9696 O O . ASN A 1 62 ? 2.914 -12.912 19.168 1.00 0.00 186 ASN A O 6
ATOM 9707 N N . SER A 1 63 ? 1.242 -12.684 17.680 1.00 0.00 187 SER A N 6
ATOM 9708 C CA . SER A 1 63 ? 0.501 -13.841 18.170 1.00 0.00 187 SER A CA 6
ATOM 9709 C C . SER A 1 63 ? 0.173 -14.799 17.028 1.00 0.00 187 SER A C 6
ATOM 9710 O O . SER A 1 63 ? 0.272 -14.439 15.855 1.00 0.00 187 SER A O 6
ATOM 9718 N N . ARG A 1 64 ? -0.219 -16.018 17.381 1.00 0.00 188 ARG A N 6
ATOM 9719 C CA . ARG A 1 64 ? -0.562 -17.028 16.388 1.00 0.00 188 ARG A CA 6
ATOM 9720 C C . ARG A 1 64 ? -1.527 -16.465 15.350 1.00 0.00 188 ARG A C 6
ATOM 9721 O O . ARG A 1 64 ? -1.205 -16.390 14.164 1.00 0.00 188 ARG A O 6
ATOM 9742 N N . ARG A 1 65 ? -2.712 -16.070 15.805 1.00 0.00 189 ARG A N 6
ATOM 9743 C CA . ARG A 1 65 ? -3.725 -15.515 14.915 1.00 0.00 189 ARG A CA 6
ATOM 9744 C C . ARG A 1 65 ? -3.443 -14.044 14.621 1.00 0.00 189 ARG A C 6
ATOM 9745 O O . ARG A 1 65 ? -3.906 -13.157 15.339 1.00 0.00 189 ARG A O 6
ATOM 9766 N N . SER A 1 66 ? -2.681 -13.794 13.561 1.00 0.00 190 SER A N 6
ATOM 9767 C CA . SER A 1 66 ? -2.334 -12.432 13.174 1.00 0.00 190 SER A CA 6
ATOM 9768 C C . SER A 1 66 ? -2.506 -12.233 11.672 1.00 0.00 190 SER A C 6
ATOM 9769 O O . SER A 1 66 ? -2.617 -13.197 10.914 1.00 0.00 190 SER A O 6
ATOM 9777 N N . LYS A 1 67 ? -2.526 -10.974 11.245 1.00 0.00 191 LYS A N 6
ATOM 9778 C CA . LYS A 1 67 ? -2.681 -10.646 9.833 1.00 0.00 191 LYS A CA 6
ATOM 9779 C C . LYS A 1 67 ? -1.387 -10.081 9.260 1.00 0.00 191 LYS A C 6
ATOM 9780 O O . LYS A 1 67 ? -0.685 -9.317 9.921 1.00 0.00 191 LYS A O 6
ATOM 9799 N N . GLY A 1 68 ? -1.076 -10.461 8.024 1.00 0.00 192 GLY A N 6
ATOM 9800 C CA . GLY A 1 68 ? 0.133 -9.980 7.382 1.00 0.00 192 GLY A CA 6
ATOM 9801 C C . GLY A 1 68 ? -0.103 -8.725 6.566 1.00 0.00 192 GLY A C 6
ATOM 9802 O O . GLY A 1 68 ? -0.903 -8.726 5.630 1.00 0.00 192 GLY A O 6
ATOM 9806 N N . ILE A 1 69 ? 0.593 -7.650 6.921 1.00 0.00 193 ILE A N 6
ATOM 9807 C CA . ILE A 1 69 ? 0.455 -6.383 6.216 1.00 0.00 193 ILE A CA 6
ATOM 9808 C C . ILE A 1 69 ? 1.553 -6.212 5.171 1.00 0.00 193 ILE A C 6
ATOM 9809 O O . ILE A 1 69 ? 2.680 -6.667 5.361 1.00 0.00 193 ILE A O 6
ATOM 9825 N N . ALA A 1 70 ? 1.216 -5.552 4.068 1.00 0.00 194 ALA A N 6
ATOM 9826 C CA . ALA A 1 70 ? 2.174 -5.317 2.996 1.00 0.00 194 ALA A CA 6
ATOM 9827 C C . ALA A 1 70 ? 1.850 -4.032 2.242 1.00 0.00 194 ALA A C 6
ATOM 9828 O O . ALA A 1 70 ? 0.683 -3.711 2.016 1.00 0.00 194 ALA A O 6
ATOM 9835 N N . TYR A 1 71 ? 2.888 -3.300 1.855 1.00 0.00 195 TYR A N 6
ATOM 9836 C CA . TYR A 1 71 ? 2.713 -2.048 1.128 1.00 0.00 195 TYR A CA 6
ATOM 9837 C C . TYR A 1 71 ? 2.966 -2.244 -0.364 1.00 0.00 195 TYR A C 6
ATOM 9838 O O . TYR A 1 71 ? 3.953 -2.861 -0.762 1.00 0.00 195 TYR A O 6
ATOM 9856 N N . VAL A 1 72 ? 2.066 -1.711 -1.184 1.00 0.00 196 VAL A N 6
ATOM 9857 C CA . VAL A 1 72 ? 2.190 -1.825 -2.632 1.00 0.00 196 VAL A CA 6
ATOM 9858 C C . VAL A 1 72 ? 2.259 -0.450 -3.288 1.00 0.00 196 VAL A C 6
ATOM 9859 O O . VAL A 1 72 ? 1.337 0.354 -3.165 1.00 0.00 196 VAL A O 6
ATOM 9872 N N . GLU A 1 73 ? 3.361 -0.188 -3.983 1.00 0.00 197 GLU A N 6
ATOM 9873 C CA . GLU A 1 73 ? 3.551 1.092 -4.659 1.00 0.00 197 GLU A CA 6
ATOM 9874 C C . GLU A 1 73 ? 2.920 1.073 -6.047 1.00 0.00 197 GLU A C 6
ATOM 9875 O O . GLU A 1 73 ? 3.384 0.367 -6.942 1.00 0.00 197 GLU A O 6
ATOM 9887 N N . PHE A 1 74 ? 1.858 1.854 -6.219 1.00 0.00 198 PHE A N 6
ATOM 9888 C CA . PHE A 1 74 ? 1.161 1.926 -7.497 1.00 0.00 198 PHE A CA 6
ATOM 9889 C C . PHE A 1 74 ? 1.748 3.029 -8.374 1.00 0.00 198 PHE A C 6
ATOM 9890 O O . PHE A 1 74 ? 2.253 4.033 -7.873 1.00 0.00 198 PHE A O 6
ATOM 9907 N N . CYS A 1 75 ? 1.678 2.833 -9.687 1.00 0.00 199 CYS A N 6
ATOM 9908 C CA . CYS A 1 75 ? 2.203 3.808 -10.635 1.00 0.00 199 CYS A CA 6
ATOM 9909 C C . CYS A 1 75 ? 1.644 5.199 -10.349 1.00 0.00 199 CYS A C 6
ATOM 9910 O O . CYS A 1 75 ? 2.341 6.201 -10.507 1.00 0.00 199 CYS A O 6
ATOM 9918 N N . GLU A 1 76 ? 0.384 5.250 -9.930 1.00 0.00 200 GLU A N 6
ATOM 9919 C CA . GLU A 1 76 ? -0.268 6.519 -9.625 1.00 0.00 200 GLU A CA 6
ATOM 9920 C C . GLU A 1 76 ? -1.248 6.362 -8.466 1.00 0.00 200 GLU A C 6
ATOM 9921 O O . GLU A 1 76 ? -1.448 5.261 -7.953 1.00 0.00 200 GLU A O 6
ATOM 9933 N N . ILE A 1 77 ? -1.855 7.471 -8.059 1.00 0.00 201 ILE A N 6
ATOM 9934 C CA . ILE A 1 77 ? -2.814 7.458 -6.961 1.00 0.00 201 ILE A CA 6
ATOM 9935 C C . ILE A 1 77 ? -4.221 7.156 -7.465 1.00 0.00 201 ILE A C 6
ATOM 9936 O O . ILE A 1 77 ? -5.041 6.589 -6.743 1.00 0.00 201 ILE A O 6
ATOM 9952 N N . GLN A 1 78 ? -4.494 7.541 -8.708 1.00 0.00 202 GLN A N 6
ATOM 9953 C CA . GLN A 1 78 ? -5.802 7.310 -9.309 1.00 0.00 202 GLN A CA 6
ATOM 9954 C C . GLN A 1 78 ? -6.070 5.818 -9.474 1.00 0.00 202 GLN A C 6
ATOM 9955 O O . GLN A 1 78 ? -7.174 5.412 -9.840 1.00 0.00 202 GLN A O 6
ATOM 9969 N N . SER A 1 79 ? -5.054 5.005 -9.203 1.00 0.00 203 SER A N 6
ATOM 9970 C CA . SER A 1 79 ? -5.179 3.558 -9.327 1.00 0.00 203 SER A CA 6
ATOM 9971 C C . SER A 1 79 ? -5.477 2.921 -7.972 1.00 0.00 203 SER A C 6
ATOM 9972 O O . SER A 1 79 ? -5.923 1.777 -7.895 1.00 0.00 203 SER A O 6
ATOM 9980 N N . VAL A 1 80 ? -5.225 3.672 -6.904 1.00 0.00 204 VAL A N 6
ATOM 9981 C CA . VAL A 1 80 ? -5.466 3.183 -5.552 1.00 0.00 204 VAL A CA 6
ATOM 9982 C C . VAL A 1 80 ? -6.939 2.850 -5.342 1.00 0.00 204 VAL A C 6
ATOM 9983 O O . VAL A 1 80 ? -7.292 1.825 -4.759 1.00 0.00 204 VAL A O 6
ATOM 9996 N N . PRO A 1 81 ? -7.821 3.735 -5.829 1.00 0.00 205 PRO A N 6
ATOM 9997 C CA . PRO A 1 81 ? -9.271 3.555 -5.709 1.00 0.00 205 PRO A CA 6
ATOM 9998 C C . PRO A 1 81 ? -9.718 2.156 -6.116 1.00 0.00 205 PRO A C 6
ATOM 9999 O O . PRO A 1 81 ? -10.385 1.459 -5.352 1.00 0.00 205 PRO A O 6
ATOM 10010 N N . LEU A 1 82 ? -9.346 1.750 -7.325 1.00 0.00 206 LEU A N 6
ATOM 10011 C CA . LEU A 1 82 ? -9.708 0.432 -7.835 1.00 0.00 206 LEU A CA 6
ATOM 10012 C C . LEU A 1 82 ? -9.206 -0.668 -6.906 1.00 0.00 206 LEU A C 6
ATOM 10013 O O . LEU A 1 82 ? -9.936 -1.604 -6.584 1.00 0.00 206 LEU A O 6
ATOM 10029 N N . ALA A 1 83 ? -7.953 -0.548 -6.477 1.00 0.00 207 ALA A N 6
ATOM 10030 C CA . ALA A 1 83 ? -7.354 -1.529 -5.582 1.00 0.00 207 ALA A CA 6
ATOM 10031 C C . ALA A 1 83 ? -8.186 -1.695 -4.314 1.00 0.00 207 ALA A C 6
ATOM 10032 O O . ALA A 1 83 ? -8.414 -2.813 -3.853 1.00 0.00 207 ALA A O 6
ATOM 10039 N N . ILE A 1 84 ? -8.633 -0.576 -3.755 1.00 0.00 208 ILE A N 6
ATOM 10040 C CA . ILE A 1 84 ? -9.439 -0.598 -2.541 1.00 0.00 208 ILE A CA 6
ATOM 10041 C C . ILE A 1 84 ? -10.688 -1.453 -2.726 1.00 0.00 208 ILE A C 6
ATOM 10042 O O . ILE A 1 84 ? -11.078 -2.203 -1.832 1.00 0.00 208 ILE A O 6
ATOM 10058 N N . GLY A 1 85 ? -11.312 -1.336 -3.894 1.00 0.00 209 GLY A N 6
ATOM 10059 C CA . GLY A 1 85 ? -12.509 -2.105 -4.177 1.00 0.00 209 GLY A CA 6
ATOM 10060 C C . GLY A 1 85 ? -12.258 -3.600 -4.152 1.00 0.00 209 GLY A C 6
ATOM 10061 O O . GLY A 1 85 ? -13.079 -4.367 -3.645 1.00 0.00 209 GLY A O 6
ATOM 10065 N N . LEU A 1 86 ? -11.121 -4.016 -4.699 1.00 0.00 210 LEU A N 6
ATOM 10066 C CA . LEU A 1 86 ? -10.763 -5.430 -4.739 1.00 0.00 210 LEU A CA 6
ATOM 10067 C C . LEU A 1 86 ? -10.785 -6.037 -3.339 1.00 0.00 210 LEU A C 6
ATOM 10068 O O . LEU A 1 86 ? -10.992 -7.239 -3.175 1.00 0.00 210 LEU A O 6
ATOM 10084 N N . THR A 1 87 ? -10.571 -5.196 -2.332 1.00 0.00 211 THR A N 6
ATOM 10085 C CA . THR A 1 87 ? -10.567 -5.648 -0.947 1.00 0.00 211 THR A CA 6
ATOM 10086 C C . THR A 1 87 ? -11.596 -6.750 -0.725 1.00 0.00 211 THR A C 6
ATOM 10087 O O . THR A 1 87 ? -12.797 -6.487 -0.663 1.00 0.00 211 THR A O 6
ATOM 10098 N N . GLY A 1 88 ? -11.119 -7.985 -0.605 1.00 0.00 212 GLY A N 6
ATOM 10099 C CA . GLY A 1 88 ? -12.012 -9.108 -0.391 1.00 0.00 212 GLY A CA 6
ATOM 10100 C C . GLY A 1 88 ? -11.938 -10.129 -1.508 1.00 0.00 212 GLY A C 6
ATOM 10101 O O . GLY A 1 88 ? -12.903 -10.849 -1.763 1.00 0.00 212 GLY A O 6
ATOM 10105 N N . GLN A 1 89 ? -10.792 -10.191 -2.177 1.00 0.00 213 GLN A N 6
ATOM 10106 C CA . GLN A 1 89 ? -10.598 -11.130 -3.274 1.00 0.00 213 GLN A CA 6
ATOM 10107 C C . GLN A 1 89 ? -9.782 -12.337 -2.821 1.00 0.00 213 GLN A C 6
ATOM 10108 O O . GLN A 1 89 ? -8.571 -12.242 -2.625 1.00 0.00 213 GLN A O 6
ATOM 10122 N N . ARG A 1 90 ? -10.456 -13.472 -2.657 1.00 0.00 214 ARG A N 6
ATOM 10123 C CA . ARG A 1 90 ? -9.794 -14.697 -2.226 1.00 0.00 214 ARG A CA 6
ATOM 10124 C C . ARG A 1 90 ? -8.449 -14.864 -2.927 1.00 0.00 214 ARG A C 6
ATOM 10125 O O . ARG A 1 90 ? -8.391 -15.214 -4.106 1.00 0.00 214 ARG A O 6
ATOM 10146 N N . LEU A 1 91 ? -7.370 -14.613 -2.193 1.00 0.00 215 LEU A N 6
ATOM 10147 C CA . LEU A 1 91 ? -6.024 -14.735 -2.744 1.00 0.00 215 LEU A CA 6
ATOM 10148 C C . LEU A 1 91 ? -5.294 -15.930 -2.138 1.00 0.00 215 LEU A C 6
ATOM 10149 O O . LEU A 1 91 ? -4.931 -15.916 -0.962 1.00 0.00 215 LEU A O 6
ATOM 10165 N N . LEU A 1 92 ? -5.080 -16.959 -2.949 1.00 0.00 216 LEU A N 6
ATOM 10166 C CA . LEU A 1 92 ? -4.391 -18.162 -2.493 1.00 0.00 216 LEU A CA 6
ATOM 10167 C C . LEU A 1 92 ? -5.181 -18.859 -1.391 1.00 0.00 216 LEU A C 6
ATOM 10168 O O . LEU A 1 92 ? -4.615 -19.565 -0.558 1.00 0.00 216 LEU A O 6
ATOM 10184 N N . GLY A 1 93 ? -6.496 -18.657 -1.395 1.00 0.00 217 GLY A N 6
ATOM 10185 C CA . GLY A 1 93 ? -7.344 -19.274 -0.392 1.00 0.00 217 GLY A CA 6
ATOM 10186 C C . GLY A 1 93 ? -7.720 -18.314 0.719 1.00 0.00 217 GLY A C 6
ATOM 10187 O O . GLY A 1 93 ? -8.749 -18.483 1.374 1.00 0.00 217 GLY A O 6
ATOM 10191 N N . VAL A 1 94 ? -6.883 -17.305 0.936 1.00 0.00 218 VAL A N 6
ATOM 10192 C CA . VAL A 1 94 ? -7.133 -16.315 1.977 1.00 0.00 218 VAL A CA 6
ATOM 10193 C C . VAL A 1 94 ? -7.366 -14.933 1.377 1.00 0.00 218 VAL A C 6
ATOM 10194 O O . VAL A 1 94 ? -6.498 -14.361 0.717 1.00 0.00 218 VAL A O 6
ATOM 10207 N N . PRO A 1 95 ? -8.566 -14.382 1.609 1.00 0.00 219 PRO A N 6
ATOM 10208 C CA . PRO A 1 95 ? -8.942 -13.060 1.101 1.00 0.00 219 PRO A CA 6
ATOM 10209 C C . PRO A 1 95 ? -7.892 -11.999 1.414 1.00 0.00 219 PRO A C 6
ATOM 10210 O O . PRO A 1 95 ? -7.182 -12.090 2.415 1.00 0.00 219 PRO A O 6
ATOM 10221 N N . ILE A 1 96 ? -7.799 -10.992 0.550 1.00 0.00 220 ILE A N 6
ATOM 10222 C CA . ILE A 1 96 ? -6.836 -9.914 0.736 1.00 0.00 220 ILE A CA 6
ATOM 10223 C C . ILE A 1 96 ? -7.537 -8.604 1.077 1.00 0.00 220 ILE A C 6
ATOM 10224 O O . ILE A 1 96 ? -8.665 -8.362 0.646 1.00 0.00 220 ILE A O 6
ATOM 10240 N N . ILE A 1 97 ? -6.861 -7.761 1.850 1.00 0.00 221 ILE A N 6
ATOM 10241 C CA . ILE A 1 97 ? -7.418 -6.474 2.247 1.00 0.00 221 ILE A CA 6
ATOM 10242 C C . ILE A 1 97 ? -6.653 -5.323 1.604 1.00 0.00 221 ILE A C 6
ATOM 10243 O O . ILE A 1 97 ? -5.432 -5.379 1.460 1.00 0.00 221 ILE A O 6
ATOM 10259 N N . VAL A 1 98 ? -7.379 -4.277 1.220 1.00 0.00 222 VAL A N 6
ATOM 10260 C CA . VAL A 1 98 ? -6.768 -3.109 0.596 1.00 0.00 222 VAL A CA 6
ATOM 10261 C C . VAL A 1 98 ? -7.422 -1.821 1.082 1.00 0.00 222 VAL A C 6
ATOM 10262 O O . VAL A 1 98 ? -8.638 -1.656 0.984 1.00 0.00 222 VAL A O 6
ATOM 10275 N N . GLN A 1 99 ? -6.607 -0.911 1.605 1.00 0.00 223 GLN A N 6
ATOM 10276 C CA . GLN A 1 99 ? -7.109 0.364 2.106 1.00 0.00 223 GLN A CA 6
ATOM 10277 C C . GLN A 1 99 ? -6.075 1.468 1.913 1.00 0.00 223 GLN A C 6
ATOM 10278 O O . GLN A 1 99 ? -4.870 1.220 1.959 1.00 0.00 223 GLN A O 6
ATOM 10292 N N . ALA A 1 100 ? -6.553 2.689 1.695 1.00 0.00 224 ALA A N 6
ATOM 10293 C CA . ALA A 1 100 ? -5.671 3.832 1.497 1.00 0.00 224 ALA A CA 6
ATOM 10294 C C . ALA A 1 100 ? -4.688 3.974 2.654 1.00 0.00 224 ALA A C 6
ATOM 10295 O O . ALA A 1 100 ? -5.091 4.126 3.808 1.00 0.00 224 ALA A O 6
ATOM 10302 N N . SER A 1 101 ? -3.399 3.924 2.340 1.00 0.00 225 SER A N 6
ATOM 10303 C CA . SER A 1 101 ? -2.358 4.043 3.355 1.00 0.00 225 SER A CA 6
ATOM 10304 C C . SER A 1 101 ? -2.431 5.399 4.050 1.00 0.00 225 SER A C 6
ATOM 10305 O O . SER A 1 101 ? -2.250 5.496 5.264 1.00 0.00 225 SER A O 6
ATOM 10313 N N . GLN A 1 102 ? -2.698 6.443 3.272 1.00 0.00 226 GLN A N 6
ATOM 10314 C CA . GLN A 1 102 ? -2.795 7.794 3.813 1.00 0.00 226 GLN A CA 6
ATOM 10315 C C . GLN A 1 102 ? -4.076 7.966 4.622 1.00 0.00 226 GLN A C 6
ATOM 10316 O O . GLN A 1 102 ? -4.330 9.033 5.181 1.00 0.00 226 GLN A O 6
ATOM 10330 N N . ALA A 1 103 ? -4.881 6.910 4.678 1.00 0.00 227 ALA A N 6
ATOM 10331 C CA . ALA A 1 103 ? -6.135 6.944 5.420 1.00 0.00 227 ALA A CA 6
ATOM 10332 C C . ALA A 1 103 ? -5.996 6.243 6.768 1.00 0.00 227 ALA A C 6
ATOM 10333 O O . ALA A 1 103 ? -6.984 6.018 7.465 1.00 0.00 227 ALA A O 6
ATOM 10340 N N . GLU A 1 104 ? -4.763 5.901 7.127 1.00 0.00 228 GLU A N 6
ATOM 10341 C CA . GLU A 1 104 ? -4.496 5.224 8.390 1.00 0.00 228 GLU A CA 6
ATOM 10342 C C . GLU A 1 104 ? -3.778 6.153 9.364 1.00 0.00 228 GLU A C 6
ATOM 10343 O O . GLU A 1 104 ? -4.011 6.105 10.572 1.00 0.00 228 GLU A O 6
ATOM 10355 N N . LYS A 1 105 ? -2.902 6.998 8.831 1.00 0.00 229 LYS A N 6
ATOM 10356 C CA . LYS A 1 105 ? -2.150 7.940 9.650 1.00 0.00 229 LYS A CA 6
ATOM 10357 C C . LYS A 1 105 ? -2.927 9.238 9.840 1.00 0.00 229 LYS A C 6
ATOM 10358 O O . LYS A 1 105 ? -3.039 9.749 10.954 1.00 0.00 229 LYS A O 6
ATOM 10377 N N . ASN A 1 106 ? -3.464 9.767 8.745 1.00 0.00 230 ASN A N 6
ATOM 10378 C CA . ASN A 1 106 ? -4.232 11.006 8.792 1.00 0.00 230 ASN A CA 6
ATOM 10379 C C . ASN A 1 106 ? -5.022 11.108 10.093 1.00 0.00 230 ASN A C 6
ATOM 10380 O O . ASN A 1 106 ? -4.995 12.136 10.769 1.00 0.00 230 ASN A O 6
ATOM 10391 N N . ARG A 1 107 ? -5.724 10.033 10.437 1.00 0.00 231 ARG A N 6
ATOM 10392 C CA . ARG A 1 107 ? -6.522 10.002 11.657 1.00 0.00 231 ARG A CA 6
ATOM 10393 C C . ARG A 1 107 ? -5.633 10.122 12.892 1.00 0.00 231 ARG A C 6
ATOM 10394 O O . ARG A 1 107 ? -5.750 11.075 13.664 1.00 0.00 231 ARG A O 6
ATOM 10415 N N . LEU A 1 108 ? -4.746 9.150 13.073 1.00 0.00 232 LEU A N 6
ATOM 10416 C CA . LEU A 1 108 ? -3.837 9.147 14.214 1.00 0.00 232 LEU A CA 6
ATOM 10417 C C . LEU A 1 108 ? -3.299 10.548 14.486 1.00 0.00 232 LEU A C 6
ATOM 10418 O O . LEU A 1 108 ? -2.675 11.162 13.621 1.00 0.00 232 LEU A O 6
ATOM 10434 N N . SER A 1 109 ? -3.543 11.046 15.694 1.00 0.00 233 SER A N 6
ATOM 10435 C CA . SER A 1 109 ? -3.084 12.376 16.080 1.00 0.00 233 SER A CA 6
ATOM 10436 C C . SER A 1 109 ? -1.642 12.330 16.575 1.00 0.00 233 SER A C 6
ATOM 10437 O O . SER A 1 109 ? -1.377 11.936 17.710 1.00 0.00 233 SER A O 6
ATOM 10445 N N . GLY A 1 110 ? -0.713 12.735 15.715 1.00 0.00 234 GLY A N 6
ATOM 10446 C CA . GLY A 1 110 ? 0.690 12.733 16.083 1.00 0.00 234 GLY A CA 6
ATOM 10447 C C . GLY A 1 110 ? 1.183 14.105 16.498 1.00 0.00 234 GLY A C 6
ATOM 10448 O O . GLY A 1 110 ? 0.561 15.127 16.206 1.00 0.00 234 GLY A O 6
ATOM 10452 N N . PRO A 1 111 ? 2.328 14.141 17.198 1.00 0.00 235 PRO A N 6
ATOM 10453 C CA . PRO A 1 111 ? 2.928 15.392 17.670 1.00 0.00 235 PRO A CA 6
ATOM 10454 C C . PRO A 1 111 ? 3.645 16.148 16.556 1.00 0.00 235 PRO A C 6
ATOM 10455 O O . PRO A 1 111 ? 4.797 15.853 16.236 1.00 0.00 235 PRO A O 6
ATOM 10466 N N . SER A 1 112 ? 2.956 17.121 15.969 1.00 0.00 236 SER A N 6
ATOM 10467 C CA . SER A 1 112 ? 3.528 17.916 14.888 1.00 0.00 236 SER A CA 6
ATOM 10468 C C . SER A 1 112 ? 4.884 18.487 15.291 1.00 0.00 236 SER A C 6
ATOM 10469 O O . SER A 1 112 ? 4.968 19.391 16.122 1.00 0.00 236 SER A O 6
ATOM 10477 N N . SER A 1 113 ? 5.945 17.949 14.697 1.00 0.00 237 SER A N 6
ATOM 10478 C CA . SER A 1 113 ? 7.299 18.400 14.996 1.00 0.00 237 SER A CA 6
ATOM 10479 C C . SER A 1 113 ? 7.805 19.353 13.916 1.00 0.00 237 SER A C 6
ATOM 10480 O O . SER A 1 113 ? 7.571 19.142 12.727 1.00 0.00 237 SER A O 6
ATOM 10488 N N . GLY A 1 114 ? 8.501 20.403 14.341 1.00 0.00 238 GLY A N 6
ATOM 10489 C CA . GLY A 1 114 ? 9.029 21.373 13.400 1.00 0.00 238 GLY A CA 6
ATOM 10490 C C . GLY A 1 114 ? 8.394 22.740 13.559 1.00 0.00 238 GLY A C 6
ATOM 10491 O O . GLY A 1 114 ? 8.851 23.717 12.965 1.00 0.00 238 GLY A O 6
ATOM 10495 N N . GLY A 1 1 ? 6.587 4.428 -15.099 1.00 0.00 125 GLY A N 7
ATOM 10496 C CA . GLY A 1 1 ? 7.935 3.933 -14.879 1.00 0.00 125 GLY A CA 7
ATOM 10497 C C . GLY A 1 1 ? 8.952 4.599 -15.785 1.00 0.00 125 GLY A C 7
ATOM 10498 O O . GLY A 1 1 ? 8.604 5.104 -16.853 1.00 0.00 125 GLY A O 7
ATOM 10502 N N . SER A 1 2 ? 10.210 4.602 -15.357 1.00 0.00 126 SER A N 7
ATOM 10503 C CA . SER A 1 2 ? 11.279 5.217 -16.135 1.00 0.00 126 SER A CA 7
ATOM 10504 C C . SER A 1 2 ? 12.247 4.160 -16.658 1.00 0.00 126 SER A C 7
ATOM 10505 O O . SER A 1 2 ? 12.290 3.038 -16.153 1.00 0.00 126 SER A O 7
ATOM 10513 N N . SER A 1 3 ? 13.022 4.526 -17.673 1.00 0.00 127 SER A N 7
ATOM 10514 C CA . SER A 1 3 ? 13.987 3.609 -18.268 1.00 0.00 127 SER A CA 7
ATOM 10515 C C . SER A 1 3 ? 15.403 3.931 -17.800 1.00 0.00 127 SER A C 7
ATOM 10516 O O . SER A 1 3 ? 15.787 5.096 -17.701 1.00 0.00 127 SER A O 7
ATOM 10524 N N . GLY A 1 4 ? 16.175 2.887 -17.510 1.00 0.00 128 GLY A N 7
ATOM 10525 C CA . GLY A 1 4 ? 17.539 3.078 -17.054 1.00 0.00 128 GLY A CA 7
ATOM 10526 C C . GLY A 1 4 ? 17.718 2.723 -15.591 1.00 0.00 128 GLY A C 7
ATOM 10527 O O . GLY A 1 4 ? 16.756 2.364 -14.911 1.00 0.00 128 GLY A O 7
ATOM 10531 N N . SER A 1 5 ? 18.951 2.821 -15.106 1.00 0.00 129 SER A N 7
ATOM 10532 C CA . SER A 1 5 ? 19.252 2.500 -13.715 1.00 0.00 129 SER A CA 7
ATOM 10533 C C . SER A 1 5 ? 20.389 3.373 -13.192 1.00 0.00 129 SER A C 7
ATOM 10534 O O . SER A 1 5 ? 21.171 3.924 -13.966 1.00 0.00 129 SER A O 7
ATOM 10542 N N . SER A 1 6 ? 20.473 3.495 -11.871 1.00 0.00 130 SER A N 7
ATOM 10543 C CA . SER A 1 6 ? 21.510 4.303 -11.242 1.00 0.00 130 SER A CA 7
ATOM 10544 C C . SER A 1 6 ? 21.982 3.664 -9.939 1.00 0.00 130 SER A C 7
ATOM 10545 O O . SER A 1 6 ? 21.179 3.154 -9.159 1.00 0.00 130 SER A O 7
ATOM 10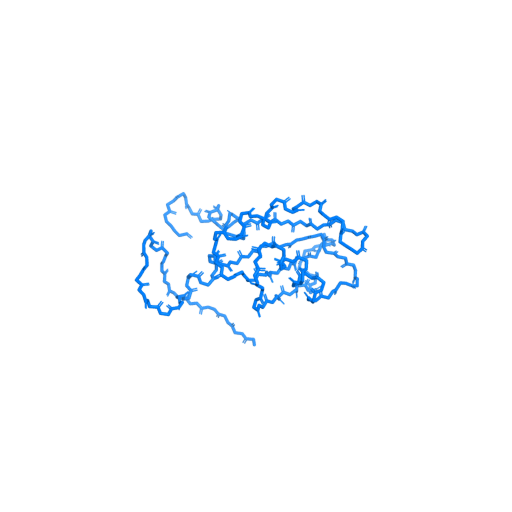553 N N . GLY A 1 7 ? 23.291 3.698 -9.711 1.00 0.00 131 GLY A N 7
ATOM 10554 C CA . GLY A 1 7 ? 23.848 3.120 -8.501 1.00 0.00 131 GLY A CA 7
ATOM 10555 C C . GLY A 1 7 ? 23.147 3.606 -7.249 1.00 0.00 131 GLY A C 7
ATOM 10556 O O . GLY A 1 7 ? 22.486 4.644 -7.263 1.00 0.00 131 GLY A O 7
ATOM 10560 N N . LYS A 1 8 ? 23.290 2.855 -6.163 1.00 0.00 132 LYS A N 7
ATOM 10561 C CA . LYS A 1 8 ? 22.664 3.213 -4.896 1.00 0.00 132 LYS A CA 7
ATOM 10562 C C . LYS A 1 8 ? 23.711 3.666 -3.882 1.00 0.00 132 LYS A C 7
ATOM 10563 O O . LYS A 1 8 ? 24.208 2.865 -3.090 1.00 0.00 132 LYS A O 7
ATOM 10582 N N . SER A 1 9 ? 24.039 4.954 -3.911 1.00 0.00 133 SER A N 7
ATOM 10583 C CA . SER A 1 9 ? 25.027 5.511 -2.995 1.00 0.00 133 SER A CA 7
ATOM 10584 C C . SER A 1 9 ? 24.747 6.986 -2.726 1.00 0.00 133 SER A C 7
ATOM 10585 O O . SER A 1 9 ? 24.290 7.727 -3.598 1.00 0.00 133 SER A O 7
ATOM 10593 N N . PRO A 1 10 ? 25.027 7.425 -1.490 1.00 0.00 134 PRO A N 7
ATOM 10594 C CA . PRO A 1 10 ? 24.815 8.817 -1.077 1.00 0.00 134 PRO A CA 7
ATOM 10595 C C . PRO A 1 10 ? 25.330 9.813 -2.109 1.00 0.00 134 PRO A C 7
ATOM 10596 O O . PRO A 1 10 ? 26.538 9.966 -2.291 1.00 0.00 134 PRO A O 7
ATOM 10607 N N . VAL A 1 11 ? 24.406 10.491 -2.783 1.00 0.00 135 VAL A N 7
ATOM 10608 C CA . VAL A 1 11 ? 24.768 11.475 -3.796 1.00 0.00 135 VAL A CA 7
ATOM 10609 C C . VAL A 1 11 ? 24.228 12.855 -3.438 1.00 0.00 135 VAL A C 7
ATOM 10610 O O . VAL A 1 11 ? 23.345 12.987 -2.591 1.00 0.00 135 VAL A O 7
ATOM 10623 N N . ARG A 1 12 ? 24.765 13.882 -4.090 1.00 0.00 136 ARG A N 7
ATOM 10624 C CA . ARG A 1 12 ? 24.338 15.253 -3.840 1.00 0.00 136 ARG A CA 7
ATOM 10625 C C . ARG A 1 12 ? 23.378 15.731 -4.926 1.00 0.00 136 ARG A C 7
ATOM 10626 O O . ARG A 1 12 ? 23.794 16.031 -6.045 1.00 0.00 136 ARG A O 7
ATOM 10647 N N . GLU A 1 13 ? 22.095 15.797 -4.587 1.00 0.00 137 GLU A N 7
ATOM 10648 C CA . GLU A 1 13 ? 21.078 16.237 -5.535 1.00 0.00 137 GLU A CA 7
ATOM 10649 C C . GLU A 1 13 ? 20.321 17.448 -4.998 1.00 0.00 137 GLU A C 7
ATOM 10650 O O . GLU A 1 13 ? 20.254 17.685 -3.792 1.00 0.00 137 GLU A O 7
ATOM 10662 N N . PRO A 1 14 ? 19.738 18.235 -5.914 1.00 0.00 138 PRO A N 7
ATOM 10663 C CA . PRO A 1 14 ? 18.976 19.434 -5.558 1.00 0.00 138 PRO A CA 7
ATOM 10664 C C . PRO A 1 14 ? 17.583 19.102 -5.033 1.00 0.00 138 PRO A C 7
ATOM 10665 O O . PRO A 1 14 ? 17.276 17.945 -4.747 1.00 0.00 138 PRO A O 7
ATOM 10676 N N . VAL A 1 15 ? 16.743 20.125 -4.910 1.00 0.00 139 VAL A N 7
ATOM 10677 C CA . VAL A 1 15 ? 15.381 19.940 -4.421 1.00 0.00 139 VAL A CA 7
ATOM 10678 C C . VAL A 1 15 ? 14.461 19.444 -5.531 1.00 0.00 139 VAL A C 7
ATOM 10679 O O . VAL A 1 15 ? 13.408 20.027 -5.785 1.00 0.00 139 VAL A O 7
ATOM 10692 N N . ASP A 1 16 ? 14.867 18.363 -6.187 1.00 0.00 140 ASP A N 7
ATOM 10693 C CA . ASP A 1 16 ? 14.077 17.785 -7.270 1.00 0.00 140 ASP A CA 7
ATOM 10694 C C . ASP A 1 16 ? 13.665 16.354 -6.938 1.00 0.00 140 ASP A C 7
ATOM 10695 O O . ASP A 1 16 ? 14.355 15.401 -7.296 1.00 0.00 140 ASP A O 7
ATOM 10704 N N . ASN A 1 17 ? 12.535 16.214 -6.252 1.00 0.00 141 ASN A N 7
ATOM 10705 C CA . ASN A 1 17 ? 12.033 14.899 -5.870 1.00 0.00 141 ASN A CA 7
ATOM 10706 C C . ASN A 1 17 ? 10.578 14.984 -5.415 1.00 0.00 141 ASN A C 7
ATOM 10707 O O . ASN A 1 17 ? 10.061 16.071 -5.151 1.00 0.00 141 ASN A O 7
ATOM 10718 N N . LEU A 1 18 ? 9.924 13.832 -5.325 1.00 0.00 142 LEU A N 7
ATOM 10719 C CA . LEU A 1 18 ? 8.529 13.775 -4.902 1.00 0.00 142 LEU A CA 7
ATOM 10720 C C . LEU A 1 18 ? 8.378 14.257 -3.462 1.00 0.00 142 LEU A C 7
ATOM 10721 O O . LEU A 1 18 ? 9.286 14.102 -2.646 1.00 0.00 142 LEU A O 7
ATOM 10737 N N . SER A 1 19 ? 7.223 14.841 -3.158 1.00 0.00 143 SER A N 7
ATOM 10738 C CA . SER A 1 19 ? 6.952 15.347 -1.817 1.00 0.00 143 SER A CA 7
ATOM 10739 C C . SER A 1 19 ? 6.839 14.202 -0.816 1.00 0.00 143 SER A C 7
ATOM 10740 O O . SER A 1 19 ? 6.324 13.126 -1.121 1.00 0.00 143 SER A O 7
ATOM 10748 N N . PRO A 1 20 ? 7.332 14.436 0.409 1.00 0.00 144 PRO A N 7
ATOM 10749 C CA . PRO A 1 20 ? 7.298 13.436 1.481 1.00 0.00 144 PRO A CA 7
ATOM 10750 C C . PRO A 1 20 ? 5.930 12.775 1.614 1.00 0.00 144 PRO A C 7
ATOM 10751 O O . PRO A 1 20 ? 5.833 11.567 1.823 1.00 0.00 144 PRO A O 7
ATOM 10762 N N . GLU A 1 21 ? 4.876 13.577 1.490 1.00 0.00 145 GLU A N 7
ATOM 10763 C CA . GLU A 1 21 ? 3.514 13.068 1.597 1.00 0.00 145 GLU A CA 7
ATOM 10764 C C . GLU A 1 21 ? 3.125 12.286 0.346 1.00 0.00 145 GLU A C 7
ATOM 10765 O O . GLU A 1 21 ? 2.670 11.147 0.430 1.00 0.00 145 GLU A O 7
ATOM 10777 N N . GLU A 1 22 ? 3.307 12.910 -0.814 1.00 0.00 146 GLU A N 7
ATOM 10778 C CA . GLU A 1 22 ? 2.974 12.273 -2.083 1.00 0.00 146 GLU A CA 7
ATOM 10779 C C . GLU A 1 22 ? 3.422 10.815 -2.095 1.00 0.00 146 GLU A C 7
ATOM 10780 O O . GLU A 1 22 ? 2.672 9.927 -2.500 1.00 0.00 146 GLU A O 7
ATOM 10792 N N . ARG A 1 23 ? 4.651 10.576 -1.647 1.00 0.00 147 ARG A N 7
ATOM 10793 C CA . ARG A 1 23 ? 5.200 9.227 -1.607 1.00 0.00 147 ARG A CA 7
ATOM 10794 C C . ARG A 1 23 ? 4.204 8.252 -0.984 1.00 0.00 147 ARG A C 7
ATOM 10795 O O . ARG A 1 23 ? 3.810 7.268 -1.608 1.00 0.00 147 ARG A O 7
ATOM 10816 N N . ASP A 1 24 ? 3.804 8.533 0.252 1.00 0.00 148 ASP A N 7
ATOM 10817 C CA . ASP A 1 24 ? 2.855 7.684 0.960 1.00 0.00 148 ASP A CA 7
ATOM 10818 C C . ASP A 1 24 ? 1.505 7.665 0.247 1.00 0.00 148 ASP A C 7
ATOM 10819 O O . ASP A 1 24 ? 0.938 6.601 -0.002 1.00 0.00 148 ASP A O 7
ATOM 10828 N N . ALA A 1 25 ? 0.996 8.849 -0.075 1.00 0.00 149 ALA A N 7
ATOM 10829 C CA . ALA A 1 25 ? -0.286 8.969 -0.759 1.00 0.00 149 ALA A CA 7
ATOM 10830 C C . ALA A 1 25 ? -0.370 8.010 -1.941 1.00 0.00 149 ALA A C 7
ATOM 10831 O O . ALA A 1 25 ? -1.389 7.352 -2.148 1.00 0.00 149 ALA A O 7
ATOM 10838 N N . ARG A 1 26 ? 0.709 7.936 -2.714 1.00 0.00 150 ARG A N 7
ATOM 10839 C CA . ARG A 1 26 ? 0.756 7.057 -3.877 1.00 0.00 150 ARG A CA 7
ATOM 10840 C C . ARG A 1 26 ? 1.143 5.638 -3.472 1.00 0.00 150 ARG A C 7
ATOM 10841 O O . ARG A 1 26 ? 1.891 4.960 -4.177 1.00 0.00 150 ARG A O 7
ATOM 10862 N N . THR A 1 27 ? 0.629 5.193 -2.328 1.00 0.00 151 THR A N 7
ATOM 10863 C CA . THR A 1 27 ? 0.921 3.856 -1.828 1.00 0.00 151 THR A CA 7
ATOM 10864 C C . THR A 1 27 ? -0.324 3.208 -1.234 1.00 0.00 151 THR A C 7
ATOM 10865 O O . THR A 1 27 ? -1.103 3.858 -0.538 1.00 0.00 151 THR A O 7
ATOM 10876 N N . VAL A 1 28 ? -0.505 1.921 -1.513 1.00 0.00 152 VAL A N 7
ATOM 10877 C CA . VAL A 1 28 ? -1.655 1.183 -1.005 1.00 0.00 152 VAL A CA 7
ATOM 10878 C C . VAL A 1 28 ? -1.253 0.262 0.142 1.00 0.00 152 VAL A C 7
ATOM 10879 O O . VAL A 1 28 ? -0.156 -0.296 0.150 1.00 0.00 152 VAL A O 7
ATOM 10892 N N . PHE A 1 29 ? -2.151 0.107 1.110 1.00 0.00 153 PHE A N 7
ATOM 10893 C CA . PHE A 1 29 ? -1.890 -0.747 2.264 1.00 0.00 153 PHE A CA 7
ATOM 10894 C C . PHE A 1 29 ? -2.631 -2.075 2.137 1.00 0.00 153 PHE A C 7
ATOM 10895 O O . PHE A 1 29 ? -3.858 -2.106 2.044 1.00 0.00 153 PHE A O 7
ATOM 10912 N N . CYS A 1 30 ? -1.875 -3.168 2.130 1.00 0.00 154 CYS A N 7
ATOM 10913 C CA . CYS A 1 30 ? -2.459 -4.499 2.012 1.00 0.00 154 CYS A CA 7
ATOM 10914 C C . CYS A 1 30 ? -2.335 -5.265 3.325 1.00 0.00 154 CYS A C 7
ATOM 10915 O O . CYS A 1 30 ? -1.343 -5.131 4.042 1.00 0.00 154 CYS A O 7
ATOM 10923 N N . MET A 1 31 ? -3.349 -6.067 3.635 1.00 0.00 155 MET A N 7
ATOM 10924 C CA . MET A 1 31 ? -3.353 -6.854 4.862 1.00 0.00 155 MET A CA 7
ATOM 10925 C C . MET A 1 31 ? -4.020 -8.208 4.637 1.00 0.00 155 MET A C 7
ATOM 10926 O O . MET A 1 31 ? -4.495 -8.501 3.541 1.00 0.00 155 MET A O 7
ATOM 10940 N N . GLN A 1 32 ? -4.050 -9.028 5.682 1.00 0.00 156 GLN A N 7
ATOM 10941 C CA . GLN A 1 32 ? -4.657 -10.351 5.598 1.00 0.00 156 GLN A CA 7
ATOM 10942 C C . GLN A 1 32 ? -4.010 -11.177 4.490 1.00 0.00 156 GLN A C 7
ATOM 10943 O O . GLN A 1 32 ? -4.697 -11.728 3.629 1.00 0.00 156 GLN A O 7
ATOM 10957 N N . LEU A 1 33 ? -2.685 -11.259 4.519 1.00 0.00 157 LEU A N 7
ATOM 10958 C CA . LEU A 1 33 ? -1.943 -12.018 3.518 1.00 0.00 157 LEU A CA 7
ATOM 10959 C C . LEU A 1 33 ? -1.487 -13.360 4.080 1.00 0.00 157 LEU A C 7
ATOM 10960 O O . LEU A 1 33 ? -0.890 -13.424 5.153 1.00 0.00 157 LEU A O 7
ATOM 10976 N N . ALA A 1 34 ? -1.769 -14.431 3.345 1.00 0.00 158 ALA A N 7
ATOM 10977 C CA . ALA A 1 34 ? -1.385 -15.771 3.768 1.00 0.00 158 ALA A CA 7
ATOM 10978 C C . ALA A 1 34 ? 0.075 -15.810 4.207 1.00 0.00 158 ALA A C 7
ATOM 10979 O O . ALA A 1 34 ? 0.822 -14.855 3.996 1.00 0.00 158 ALA A O 7
ATOM 10986 N N . ALA A 1 35 ? 0.474 -16.920 4.820 1.00 0.00 159 ALA A N 7
ATOM 10987 C CA . ALA A 1 35 ? 1.845 -17.083 5.288 1.00 0.00 159 ALA A CA 7
ATOM 10988 C C . ALA A 1 35 ? 2.776 -17.457 4.141 1.00 0.00 159 ALA A C 7
ATOM 10989 O O . ALA A 1 35 ? 3.931 -17.032 4.102 1.00 0.00 159 ALA A O 7
ATOM 10996 N N . ARG A 1 36 ? 2.267 -18.255 3.207 1.00 0.00 160 ARG A N 7
ATOM 10997 C CA . ARG A 1 36 ? 3.055 -18.688 2.059 1.00 0.00 160 ARG A CA 7
ATOM 10998 C C . ARG A 1 36 ? 2.729 -17.846 0.828 1.00 0.00 160 ARG A C 7
ATOM 10999 O O . ARG A 1 36 ? 2.541 -18.377 -0.266 1.00 0.00 160 ARG A O 7
ATOM 11020 N N . ILE A 1 37 ? 2.664 -16.532 1.016 1.00 0.00 161 ILE A N 7
ATOM 11021 C CA . ILE A 1 37 ? 2.362 -15.618 -0.078 1.00 0.00 161 ILE A CA 7
ATOM 11022 C C . ILE A 1 37 ? 3.640 -15.096 -0.726 1.00 0.00 161 ILE A C 7
ATOM 11023 O O . ILE A 1 37 ? 4.664 -14.936 -0.062 1.00 0.00 161 ILE A O 7
ATOM 11039 N N . ARG A 1 38 ? 3.570 -14.829 -2.026 1.00 0.00 162 ARG A N 7
ATOM 11040 C CA . ARG A 1 38 ? 4.721 -14.324 -2.765 1.00 0.00 162 ARG A CA 7
ATOM 11041 C C . ARG A 1 38 ? 4.411 -12.970 -3.395 1.00 0.00 162 ARG A C 7
ATOM 11042 O O . ARG A 1 38 ? 3.279 -12.685 -3.788 1.00 0.00 162 ARG A O 7
ATOM 11063 N N . PRO A 1 39 ? 5.439 -12.113 -3.495 1.00 0.00 163 PRO A N 7
ATOM 11064 C CA . PRO A 1 39 ? 5.300 -10.775 -4.078 1.00 0.00 163 PRO A CA 7
ATOM 11065 C C . PRO A 1 39 ? 4.511 -10.790 -5.383 1.00 0.00 163 PRO A C 7
ATOM 11066 O O . PRO A 1 39 ? 3.673 -9.921 -5.622 1.00 0.00 163 PRO A O 7
ATOM 11077 N N . ARG A 1 40 ? 4.786 -11.781 -6.224 1.00 0.00 164 ARG A N 7
ATOM 11078 C CA . ARG A 1 40 ? 4.103 -11.907 -7.506 1.00 0.00 164 ARG A CA 7
ATOM 11079 C C . ARG A 1 40 ? 2.591 -11.970 -7.312 1.00 0.00 164 ARG A C 7
ATOM 11080 O O . ARG A 1 40 ? 1.843 -11.220 -7.940 1.00 0.00 164 ARG A O 7
ATOM 11101 N N . ASP A 1 41 ? 2.148 -12.869 -6.440 1.00 0.00 165 ASP A N 7
ATOM 11102 C CA . ASP A 1 41 ? 0.725 -13.029 -6.162 1.00 0.00 165 ASP A CA 7
ATOM 11103 C C . ASP A 1 41 ? 0.026 -11.674 -6.111 1.00 0.00 165 ASP A C 7
ATOM 11104 O O . ASP A 1 41 ? -1.053 -11.499 -6.678 1.00 0.00 165 ASP A O 7
ATOM 11113 N N . LEU A 1 42 ? 0.647 -10.720 -5.427 1.00 0.00 166 LEU A N 7
ATOM 11114 C CA . LEU A 1 42 ? 0.083 -9.380 -5.300 1.00 0.00 166 LEU A CA 7
ATOM 11115 C C . LEU A 1 42 ? 0.286 -8.580 -6.583 1.00 0.00 166 LEU A C 7
ATOM 11116 O O . LEU A 1 42 ? -0.650 -7.968 -7.097 1.00 0.00 166 LEU A O 7
ATOM 11132 N N . GLU A 1 43 ? 1.513 -8.593 -7.094 1.00 0.00 167 GLU A N 7
ATOM 11133 C CA . GLU A 1 43 ? 1.837 -7.869 -8.318 1.00 0.00 167 GLU A CA 7
ATOM 11134 C C . GLU A 1 43 ? 0.718 -8.012 -9.347 1.00 0.00 167 GLU A C 7
ATOM 11135 O O . GLU A 1 43 ? 0.021 -7.046 -9.657 1.00 0.00 167 GLU A O 7
ATOM 11147 N N . ASP A 1 44 ? 0.554 -9.221 -9.869 1.00 0.00 168 ASP A N 7
ATOM 11148 C CA . ASP A 1 44 ? -0.479 -9.491 -10.863 1.00 0.00 168 ASP A CA 7
ATOM 11149 C C . ASP A 1 44 ? -1.854 -9.091 -10.338 1.00 0.00 168 ASP A C 7
ATOM 11150 O O . ASP A 1 44 ? -2.569 -8.313 -10.970 1.00 0.00 168 ASP A O 7
ATOM 11159 N N . PHE A 1 45 ? -2.219 -9.629 -9.179 1.00 0.00 169 PHE A N 7
ATOM 11160 C CA . PHE A 1 45 ? -3.509 -9.329 -8.570 1.00 0.00 169 PHE A CA 7
ATOM 11161 C C . PHE A 1 45 ? -3.771 -7.825 -8.562 1.00 0.00 169 PHE A C 7
ATOM 11162 O O . PHE A 1 45 ? -4.919 -7.383 -8.623 1.00 0.00 169 PHE A O 7
ATOM 11179 N N . PHE A 1 46 ? -2.699 -7.045 -8.485 1.00 0.00 170 PHE A N 7
ATOM 11180 C CA . PHE A 1 46 ? -2.811 -5.590 -8.466 1.00 0.00 170 PHE A CA 7
ATOM 11181 C C . PHE A 1 46 ? -2.617 -5.013 -9.866 1.00 0.00 170 PHE A C 7
ATOM 11182 O O . PHE A 1 46 ? -3.031 -3.889 -10.147 1.00 0.00 170 PHE A O 7
ATOM 11199 N N . SER A 1 47 ? -1.985 -5.791 -10.738 1.00 0.00 171 SER A N 7
ATOM 11200 C CA . SER A 1 47 ? -1.731 -5.355 -12.106 1.00 0.00 171 SER A CA 7
ATOM 11201 C C . SER A 1 47 ? -3.039 -5.185 -12.873 1.00 0.00 171 SER A C 7
ATOM 11202 O O . SER A 1 47 ? -3.049 -4.700 -14.005 1.00 0.00 171 SER A O 7
ATOM 11210 N N . ALA A 1 48 ? -4.141 -5.587 -12.249 1.00 0.00 172 ALA A N 7
ATOM 11211 C CA . ALA A 1 48 ? -5.454 -5.478 -12.870 1.00 0.00 172 ALA A CA 7
ATOM 11212 C C . ALA A 1 48 ? -5.950 -4.036 -12.855 1.00 0.00 172 ALA A C 7
ATOM 11213 O O . ALA A 1 48 ? -6.785 -3.648 -13.672 1.00 0.00 172 ALA A O 7
ATOM 11220 N N . VAL A 1 49 ? -5.430 -3.246 -11.921 1.00 0.00 173 VAL A N 7
ATOM 11221 C CA . VAL A 1 49 ? -5.820 -1.846 -11.801 1.00 0.00 173 VAL A CA 7
ATOM 11222 C C . VAL A 1 49 ? -4.659 -0.921 -12.148 1.00 0.00 173 VAL A C 7
ATOM 11223 O O . VAL A 1 49 ? -4.862 0.193 -12.630 1.00 0.00 173 VAL A O 7
ATOM 11236 N N . GLY A 1 50 ? -3.440 -1.390 -11.899 1.00 0.00 174 GLY A N 7
ATOM 11237 C CA . GLY A 1 50 ? -2.264 -0.592 -12.191 1.00 0.00 174 GLY A CA 7
ATOM 11238 C C . GLY A 1 50 ? -0.976 -1.373 -12.019 1.00 0.00 174 GLY A C 7
ATOM 11239 O O . GLY A 1 50 ? -0.933 -2.363 -11.288 1.00 0.00 174 GLY A O 7
ATOM 11243 N N . LYS A 1 51 ? 0.077 -0.929 -12.696 1.00 0.00 175 LYS A N 7
ATOM 11244 C CA . LYS A 1 51 ? 1.374 -1.593 -12.616 1.00 0.00 175 LYS A CA 7
ATOM 11245 C C . LYS A 1 51 ? 2.027 -1.349 -11.260 1.00 0.00 175 LYS A C 7
ATOM 11246 O O . LYS A 1 51 ? 2.031 -0.227 -10.753 1.00 0.00 175 LYS A O 7
ATOM 11265 N N . VAL A 1 52 ? 2.579 -2.408 -10.676 1.00 0.00 176 VAL A N 7
ATOM 11266 C CA . VAL A 1 52 ? 3.239 -2.309 -9.379 1.00 0.00 176 VAL A CA 7
ATOM 11267 C C . VAL A 1 52 ? 4.745 -2.135 -9.540 1.00 0.00 176 VAL A C 7
ATOM 11268 O O . VAL A 1 52 ? 5.398 -2.907 -10.241 1.00 0.00 176 VAL A O 7
ATOM 11281 N N . ARG A 1 53 ? 5.290 -1.115 -8.884 1.00 0.00 177 ARG A N 7
ATOM 11282 C CA . ARG A 1 53 ? 6.720 -0.840 -8.954 1.00 0.00 177 ARG A CA 7
ATOM 11283 C C . ARG A 1 53 ? 7.491 -1.713 -7.970 1.00 0.00 177 ARG A C 7
ATOM 11284 O O . ARG A 1 53 ? 8.396 -2.453 -8.358 1.00 0.00 177 ARG A O 7
ATOM 11305 N N . ASP A 1 54 ? 7.128 -1.622 -6.695 1.00 0.00 178 ASP A N 7
ATOM 11306 C CA . ASP A 1 54 ? 7.786 -2.404 -5.655 1.00 0.00 178 ASP A CA 7
ATOM 11307 C C . ASP A 1 54 ? 6.777 -2.884 -4.616 1.00 0.00 178 ASP A C 7
ATOM 11308 O O . ASP A 1 54 ? 5.730 -2.265 -4.420 1.00 0.00 178 ASP A O 7
ATOM 11317 N N . VAL A 1 55 ? 7.099 -3.989 -3.952 1.00 0.00 179 VAL A N 7
ATOM 11318 C CA . VAL A 1 55 ? 6.220 -4.552 -2.933 1.00 0.00 179 VAL A CA 7
ATOM 11319 C C . VAL A 1 55 ? 7.003 -4.927 -1.680 1.00 0.00 179 VAL A C 7
ATOM 11320 O O . VAL A 1 55 ? 7.932 -5.733 -1.733 1.00 0.00 179 VAL A O 7
ATOM 11333 N N . ARG A 1 56 ? 6.621 -4.336 -0.552 1.00 0.00 180 ARG A N 7
ATOM 11334 C CA . ARG A 1 56 ? 7.288 -4.607 0.716 1.00 0.00 180 ARG A CA 7
ATOM 11335 C C . ARG A 1 56 ? 6.377 -5.399 1.651 1.00 0.00 180 ARG A C 7
ATOM 11336 O O . ARG A 1 56 ? 5.409 -4.861 2.191 1.00 0.00 180 ARG A O 7
ATOM 11357 N N . ILE A 1 57 ? 6.693 -6.675 1.835 1.00 0.00 181 ILE A N 7
ATOM 11358 C CA . ILE A 1 57 ? 5.903 -7.540 2.704 1.00 0.00 181 ILE A CA 7
ATOM 11359 C C . ILE A 1 57 ? 6.521 -7.632 4.096 1.00 0.00 181 ILE A C 7
ATOM 11360 O O . ILE A 1 57 ? 7.672 -8.039 4.248 1.00 0.00 181 ILE A O 7
ATOM 11376 N N . ILE A 1 58 ? 5.747 -7.252 5.107 1.00 0.00 182 ILE A N 7
ATOM 11377 C CA . ILE A 1 58 ? 6.217 -7.295 6.485 1.00 0.00 182 ILE A CA 7
ATOM 11378 C C . ILE A 1 58 ? 6.171 -8.716 7.038 1.00 0.00 182 ILE A C 7
ATOM 11379 O O . ILE A 1 58 ? 5.103 -9.230 7.367 1.00 0.00 182 ILE A O 7
ATOM 11395 N N . SER A 1 59 ? 7.338 -9.344 7.139 1.00 0.00 183 SER A N 7
ATOM 11396 C CA . SER A 1 59 ? 7.432 -10.706 7.650 1.00 0.00 183 SER A CA 7
ATOM 11397 C C . SER A 1 59 ? 7.860 -10.709 9.115 1.00 0.00 183 SER A C 7
ATOM 11398 O O . SER A 1 59 ? 8.714 -11.496 9.521 1.00 0.00 183 SER A O 7
ATOM 11406 N N . ASP A 1 60 ? 7.260 -9.822 9.901 1.00 0.00 184 ASP A N 7
ATOM 11407 C CA . ASP A 1 60 ? 7.577 -9.723 11.321 1.00 0.00 184 ASP A CA 7
ATOM 11408 C C . ASP A 1 60 ? 6.504 -10.401 12.167 1.00 0.00 184 ASP A C 7
ATOM 11409 O O . ASP A 1 60 ? 5.320 -10.364 11.833 1.00 0.00 184 ASP A O 7
ATOM 11418 N N . ARG A 1 61 ? 6.927 -11.022 13.263 1.00 0.00 185 ARG A N 7
ATOM 11419 C CA . ARG A 1 61 ? 6.002 -11.712 14.155 1.00 0.00 185 ARG A CA 7
ATOM 11420 C C . ARG A 1 61 ? 5.895 -10.986 15.493 1.00 0.00 185 ARG A C 7
ATOM 11421 O O . ARG A 1 61 ? 5.868 -11.613 16.550 1.00 0.00 185 ARG A O 7
ATOM 11442 N N . ASN A 1 62 ? 5.833 -9.660 15.436 1.00 0.00 186 ASN A N 7
ATOM 11443 C CA . ASN A 1 62 ? 5.729 -8.847 16.643 1.00 0.00 186 ASN A CA 7
ATOM 11444 C C . ASN A 1 62 ? 4.647 -9.390 17.573 1.00 0.00 186 ASN A C 7
ATOM 11445 O O . ASN A 1 62 ? 4.880 -9.586 18.765 1.00 0.00 186 ASN A O 7
ATOM 11456 N N . SER A 1 63 ? 3.464 -9.631 17.017 1.00 0.00 187 SER A N 7
ATOM 11457 C CA . SER A 1 63 ? 2.345 -10.148 17.795 1.00 0.00 187 SER A CA 7
ATOM 11458 C C . SER A 1 63 ? 2.155 -11.642 17.549 1.00 0.00 187 SER A C 7
ATOM 11459 O O . SER A 1 63 ? 2.622 -12.181 16.545 1.00 0.00 187 SER A O 7
ATOM 11467 N N . ARG A 1 64 ? 1.466 -12.304 18.471 1.00 0.00 188 ARG A N 7
ATOM 11468 C CA . ARG A 1 64 ? 1.215 -13.736 18.355 1.00 0.00 188 ARG A CA 7
ATOM 11469 C C . ARG A 1 64 ? 0.020 -14.006 17.445 1.00 0.00 188 ARG A C 7
ATOM 11470 O O . ARG A 1 64 ? -0.837 -14.833 17.758 1.00 0.00 188 ARG A O 7
ATOM 11491 N N . ARG A 1 65 ? -0.029 -13.304 16.317 1.00 0.00 189 ARG A N 7
ATOM 11492 C CA . ARG A 1 65 ? -1.119 -13.467 15.363 1.00 0.00 189 ARG A CA 7
ATOM 11493 C C . ARG A 1 65 ? -0.609 -14.057 14.052 1.00 0.00 189 ARG A C 7
ATOM 11494 O O . ARG A 1 65 ? 0.597 -14.172 13.839 1.00 0.00 189 ARG A O 7
ATOM 11515 N N . SER A 1 66 ? -1.538 -14.429 13.175 1.00 0.00 190 SER A N 7
ATOM 11516 C CA . SER A 1 66 ? -1.182 -15.011 11.886 1.00 0.00 190 SER A CA 7
ATOM 11517 C C . SER A 1 66 ? -1.490 -14.042 10.750 1.00 0.00 190 SER A C 7
ATOM 11518 O O . SER A 1 66 ? -1.646 -14.448 9.598 1.00 0.00 190 SER A O 7
ATOM 11526 N N . LYS A 1 67 ? -1.577 -12.759 11.082 1.00 0.00 191 LYS A N 7
ATOM 11527 C CA . LYS A 1 67 ? -1.866 -11.729 10.090 1.00 0.00 191 LYS A CA 7
ATOM 11528 C C . LYS A 1 67 ? -0.655 -11.480 9.196 1.00 0.00 191 LYS A C 7
ATOM 11529 O O . LYS A 1 67 ? 0.439 -11.974 9.466 1.00 0.00 191 LYS A O 7
ATOM 11548 N N . GLY A 1 68 ? -0.859 -10.712 8.131 1.00 0.00 192 GLY A N 7
ATOM 11549 C CA . GLY A 1 68 ? 0.225 -10.410 7.214 1.00 0.00 192 GLY A CA 7
ATOM 11550 C C . GLY A 1 68 ? 0.008 -9.108 6.469 1.00 0.00 192 GLY A C 7
ATOM 11551 O O . GLY A 1 68 ? -0.717 -9.068 5.474 1.00 0.00 192 GLY A O 7
ATOM 11555 N N . ILE A 1 69 ? 0.636 -8.042 6.950 1.00 0.00 193 ILE A N 7
ATOM 11556 C CA . ILE A 1 69 ? 0.508 -6.732 6.322 1.00 0.00 193 ILE A CA 7
ATOM 11557 C C . ILE A 1 69 ? 1.640 -6.485 5.330 1.00 0.00 193 ILE A C 7
ATOM 11558 O O . ILE A 1 69 ? 2.758 -6.964 5.517 1.00 0.00 193 ILE A O 7
ATOM 11574 N N . ALA A 1 70 ? 1.341 -5.734 4.276 1.00 0.00 194 ALA A N 7
ATOM 11575 C CA . ALA A 1 70 ? 2.334 -5.419 3.256 1.00 0.00 194 ALA A CA 7
ATOM 11576 C C . ALA A 1 70 ? 2.043 -4.072 2.603 1.00 0.00 194 ALA A C 7
ATOM 11577 O O . ALA A 1 70 ? 0.987 -3.478 2.825 1.00 0.00 194 ALA A O 7
ATOM 11584 N N . TYR A 1 71 ? 2.985 -3.594 1.799 1.00 0.00 195 TYR A N 7
ATOM 11585 C CA . TYR A 1 71 ? 2.832 -2.314 1.117 1.00 0.00 195 TYR A CA 7
ATOM 11586 C C . TYR A 1 71 ? 3.116 -2.456 -0.375 1.00 0.00 195 TYR A C 7
ATOM 11587 O O . TYR A 1 71 ? 4.069 -3.122 -0.778 1.00 0.00 195 TYR A O 7
ATOM 11605 N N . VAL A 1 72 ? 2.282 -1.821 -1.193 1.00 0.00 196 VAL A N 7
ATOM 11606 C CA . VAL A 1 72 ? 2.443 -1.872 -2.642 1.00 0.00 196 VAL A CA 7
ATOM 11607 C C . VAL A 1 72 ? 2.387 -0.475 -3.251 1.00 0.00 196 VAL A C 7
ATOM 11608 O O . VAL A 1 72 ? 1.444 0.278 -3.014 1.00 0.00 196 VAL A O 7
ATOM 11621 N N . GLU A 1 73 ? 3.405 -0.138 -4.037 1.00 0.00 197 GLU A N 7
ATOM 11622 C CA . GLU A 1 73 ? 3.471 1.169 -4.680 1.00 0.00 197 GLU A CA 7
ATOM 11623 C C . GLU A 1 73 ? 2.878 1.113 -6.086 1.00 0.00 197 GLU A C 7
ATOM 11624 O O . GLU A 1 73 ? 3.308 0.319 -6.922 1.00 0.00 197 GLU A O 7
ATOM 11636 N N . PHE A 1 74 ? 1.890 1.964 -6.339 1.00 0.00 198 PHE A N 7
ATOM 11637 C CA . PHE A 1 74 ? 1.237 2.013 -7.642 1.00 0.00 198 PHE A CA 7
ATOM 11638 C C . PHE A 1 74 ? 1.869 3.083 -8.527 1.00 0.00 198 PHE A C 7
ATOM 11639 O O . PHE A 1 74 ? 2.567 3.973 -8.040 1.00 0.00 198 PHE A O 7
ATOM 11656 N N . CYS A 1 75 ? 1.618 2.988 -9.828 1.00 0.00 199 CYS A N 7
ATOM 11657 C CA . CYS A 1 75 ? 2.164 3.947 -10.783 1.00 0.00 199 CYS A CA 7
ATOM 11658 C C . CYS A 1 75 ? 1.604 5.343 -10.532 1.00 0.00 199 CYS A C 7
ATOM 11659 O O . CYS A 1 75 ? 2.270 6.345 -10.790 1.00 0.00 199 CYS A O 7
ATOM 11667 N N . GLU A 1 76 ? 0.376 5.401 -10.026 1.00 0.00 200 GLU A N 7
ATOM 11668 C CA . GLU A 1 76 ? -0.274 6.674 -9.742 1.00 0.00 200 GLU A CA 7
ATOM 11669 C C . GLU A 1 76 ? -1.195 6.558 -8.530 1.00 0.00 200 GLU A C 7
ATOM 11670 O O . GLU A 1 76 ? -1.386 5.470 -7.986 1.00 0.00 200 GLU A O 7
ATOM 11682 N N . ILE A 1 77 ? -1.762 7.686 -8.115 1.00 0.00 201 ILE A N 7
ATOM 11683 C CA . ILE A 1 77 ? -2.663 7.710 -6.970 1.00 0.00 201 ILE A CA 7
ATOM 11684 C C . ILE A 1 77 ? -4.088 7.358 -7.383 1.00 0.00 201 ILE A C 7
ATOM 11685 O O . ILE A 1 77 ? -4.817 6.705 -6.638 1.00 0.00 201 ILE A O 7
ATOM 11701 N N . GLN A 1 78 ? -4.477 7.796 -8.576 1.00 0.00 202 GLN A N 7
ATOM 11702 C CA . GLN A 1 78 ? -5.815 7.526 -9.088 1.00 0.00 202 GLN A CA 7
ATOM 11703 C C . GLN A 1 78 ? -6.029 6.029 -9.292 1.00 0.00 202 GLN A C 7
ATOM 11704 O O . GLN A 1 78 ? -7.135 5.587 -9.602 1.00 0.00 202 GLN A O 7
ATOM 11718 N N . SER A 1 79 ? -4.963 5.255 -9.116 1.00 0.00 203 SER A N 7
ATOM 11719 C CA . SER A 1 79 ? -5.033 3.808 -9.284 1.00 0.00 203 SER A CA 7
ATOM 11720 C C . SER A 1 79 ? -5.265 3.116 -7.944 1.00 0.00 203 SER A C 7
ATOM 11721 O O . SER A 1 79 ? -5.667 1.954 -7.894 1.00 0.00 203 SER A O 7
ATOM 11729 N N . VAL A 1 80 ? -5.008 3.841 -6.859 1.00 0.00 204 VAL A N 7
ATOM 11730 C CA . VAL A 1 80 ? -5.189 3.298 -5.518 1.00 0.00 204 VAL A CA 7
ATOM 11731 C C . VAL A 1 80 ? -6.649 2.939 -5.262 1.00 0.00 204 VAL A C 7
ATOM 11732 O O . VAL A 1 80 ? -6.967 1.889 -4.705 1.00 0.00 204 VAL A O 7
ATOM 11745 N N . PRO A 1 81 ? -7.559 3.832 -5.679 1.00 0.00 205 PRO A N 7
ATOM 11746 C CA . PRO A 1 81 ? -9.001 3.631 -5.507 1.00 0.00 205 PRO A CA 7
ATOM 11747 C C . PRO A 1 81 ? -9.450 2.243 -5.950 1.00 0.00 205 PRO A C 7
ATOM 11748 O O . PRO A 1 81 ? -10.039 1.491 -5.173 1.00 0.00 205 PRO A O 7
ATOM 11759 N N . LEU A 1 82 ? -9.167 1.907 -7.205 1.00 0.00 206 LEU A N 7
ATOM 11760 C CA . LEU A 1 82 ? -9.541 0.608 -7.752 1.00 0.00 206 LEU A CA 7
ATOM 11761 C C . LEU A 1 82 ? -9.001 -0.524 -6.885 1.00 0.00 206 LEU A C 7
ATOM 11762 O O . LEU A 1 82 ? -9.733 -1.444 -6.521 1.00 0.00 206 LEU A O 7
ATOM 11778 N N . ALA A 1 83 ? -7.715 -0.448 -6.555 1.00 0.00 207 ALA A N 7
ATOM 11779 C CA . ALA A 1 83 ? -7.078 -1.465 -5.727 1.00 0.00 207 ALA A CA 7
ATOM 11780 C C . ALA A 1 83 ? -7.861 -1.693 -4.438 1.00 0.00 207 ALA A C 7
ATOM 11781 O O . ALA A 1 83 ? -8.009 -2.827 -3.984 1.00 0.00 207 ALA A O 7
ATOM 11788 N N . ILE A 1 84 ? -8.358 -0.608 -3.853 1.00 0.00 208 ILE A N 7
ATOM 11789 C CA . ILE A 1 84 ? -9.126 -0.691 -2.617 1.00 0.00 208 ILE A CA 7
ATOM 11790 C C . ILE A 1 84 ? -10.352 -1.580 -2.790 1.00 0.00 208 ILE A C 7
ATOM 11791 O O . ILE A 1 84 ? -10.639 -2.433 -1.951 1.00 0.00 208 ILE A O 7
ATOM 11807 N N . GLY A 1 85 ? -11.075 -1.375 -3.888 1.00 0.00 209 GLY A N 7
ATOM 11808 C CA . GLY A 1 85 ? -12.262 -2.167 -4.154 1.00 0.00 209 GLY A CA 7
ATOM 11809 C C . GLY A 1 85 ? -11.979 -3.656 -4.150 1.00 0.00 209 GLY A C 7
ATOM 11810 O O . GLY A 1 85 ? -12.745 -4.440 -3.588 1.00 0.00 209 GLY A O 7
ATOM 11814 N N . LEU A 1 86 ? -10.877 -4.049 -4.779 1.00 0.00 210 LEU A N 7
ATOM 11815 C CA . LEU A 1 86 ? -10.495 -5.455 -4.848 1.00 0.00 210 LEU A CA 7
ATOM 11816 C C . LEU A 1 86 ? -10.695 -6.139 -3.500 1.00 0.00 210 LEU A C 7
ATOM 11817 O O . LEU A 1 86 ? -10.938 -7.345 -3.433 1.00 0.00 210 LEU A O 7
ATOM 11833 N N . THR A 1 87 ? -10.593 -5.363 -2.426 1.00 0.00 211 THR A N 7
ATOM 11834 C CA . THR A 1 87 ? -10.764 -5.894 -1.080 1.00 0.00 211 THR A CA 7
ATOM 11835 C C . THR A 1 87 ? -11.828 -6.985 -1.050 1.00 0.00 211 THR A C 7
ATOM 11836 O O . THR A 1 87 ? -12.986 -6.746 -1.390 1.00 0.00 211 THR A O 7
ATOM 11847 N N . GLY A 1 88 ? -11.428 -8.185 -0.639 1.00 0.00 212 GLY A N 7
ATOM 11848 C CA . GLY A 1 88 ? -12.361 -9.295 -0.572 1.00 0.00 212 GLY A CA 7
ATOM 11849 C C . GLY A 1 88 ? -12.158 -10.291 -1.697 1.00 0.00 212 GLY A C 7
ATOM 11850 O O . GLY A 1 88 ? -13.092 -10.988 -2.092 1.00 0.00 212 GLY A O 7
ATOM 11854 N N . GLN A 1 89 ? -10.935 -10.356 -2.214 1.00 0.00 213 GLN A N 7
ATOM 11855 C CA . GLN A 1 89 ? -10.615 -11.273 -3.302 1.00 0.00 213 GLN A CA 7
ATOM 11856 C C . GLN A 1 89 ? -9.801 -12.458 -2.793 1.00 0.00 213 GLN A C 7
ATOM 11857 O O . GLN A 1 89 ? -8.646 -12.304 -2.392 1.00 0.00 213 GLN A O 7
ATOM 11871 N N . ARG A 1 90 ? -10.409 -13.639 -2.811 1.00 0.00 214 ARG A N 7
ATOM 11872 C CA . ARG A 1 90 ? -9.741 -14.850 -2.351 1.00 0.00 214 ARG A CA 7
ATOM 11873 C C . ARG A 1 90 ? -8.366 -14.992 -2.997 1.00 0.00 214 ARG A C 7
ATOM 11874 O O . ARG A 1 90 ? -8.254 -15.334 -4.175 1.00 0.00 214 ARG A O 7
ATOM 11895 N N . LEU A 1 91 ? -7.322 -14.726 -2.220 1.00 0.00 215 LEU A N 7
ATOM 11896 C CA . LEU A 1 91 ? -5.954 -14.823 -2.717 1.00 0.00 215 LEU A CA 7
ATOM 11897 C C . LEU A 1 91 ? -5.213 -15.978 -2.049 1.00 0.00 215 LEU A C 7
ATOM 11898 O O . LEU A 1 91 ? -4.936 -15.942 -0.850 1.00 0.00 215 LEU A O 7
ATOM 11914 N N . LEU A 1 92 ? -4.894 -17.002 -2.835 1.00 0.00 216 LEU A N 7
ATOM 11915 C CA . LEU A 1 92 ? -4.184 -18.167 -2.320 1.00 0.00 216 LEU A CA 7
ATOM 11916 C C . LEU A 1 92 ? -5.012 -18.888 -1.262 1.00 0.00 216 LEU A C 7
ATOM 11917 O O . LEU A 1 92 ? -4.472 -19.577 -0.399 1.00 0.00 216 LEU A O 7
ATOM 11933 N N . GLY A 1 93 ? -6.330 -18.726 -1.338 1.00 0.00 217 GLY A N 7
ATOM 11934 C CA . GLY A 1 93 ? -7.213 -19.368 -0.382 1.00 0.00 217 GLY A CA 7
ATOM 11935 C C . GLY A 1 93 ? -7.719 -18.408 0.676 1.00 0.00 217 GLY A C 7
ATOM 11936 O O . GLY A 1 93 ? -8.801 -18.598 1.230 1.00 0.00 217 GLY A O 7
ATOM 11940 N N . VAL A 1 94 ? -6.934 -17.373 0.959 1.00 0.00 218 VAL A N 7
ATOM 11941 C CA . VAL A 1 94 ? -7.309 -16.380 1.958 1.00 0.00 218 VAL A CA 7
ATOM 11942 C C . VAL A 1 94 ? -7.470 -15.001 1.329 1.00 0.00 218 VAL A C 7
ATOM 11943 O O . VAL A 1 94 ? -6.544 -14.451 0.734 1.00 0.00 218 VAL A O 7
ATOM 11956 N N . PRO A 1 95 ? -8.675 -14.427 1.463 1.00 0.00 219 PRO A N 7
ATOM 11957 C CA . PRO A 1 95 ? -8.986 -13.104 0.915 1.00 0.00 219 PRO A CA 7
ATOM 11958 C C . PRO A 1 95 ? -7.953 -12.055 1.310 1.00 0.00 219 PRO A C 7
ATOM 11959 O O . PRO A 1 95 ? -7.364 -12.127 2.389 1.00 0.00 219 PRO A O 7
ATOM 11970 N N . ILE A 1 96 ? -7.740 -11.081 0.432 1.00 0.00 220 ILE A N 7
ATOM 11971 C CA . ILE A 1 96 ? -6.778 -10.016 0.692 1.00 0.00 220 ILE A CA 7
ATOM 11972 C C . ILE A 1 96 ? -7.486 -8.703 1.012 1.00 0.00 220 ILE A C 7
ATOM 11973 O O . ILE A 1 96 ? -8.622 -8.480 0.592 1.00 0.00 220 ILE A O 7
ATOM 11989 N N . ILE A 1 97 ? -6.806 -7.838 1.758 1.00 0.00 221 ILE A N 7
ATOM 11990 C CA . ILE A 1 97 ? -7.369 -6.547 2.131 1.00 0.00 221 ILE A CA 7
ATOM 11991 C C . ILE A 1 97 ? -6.609 -5.403 1.466 1.00 0.00 221 ILE A C 7
ATOM 11992 O O . ILE A 1 97 ? -5.383 -5.438 1.356 1.00 0.00 221 ILE A O 7
ATOM 12008 N N . VAL A 1 98 ? -7.346 -4.389 1.026 1.00 0.00 222 VAL A N 7
ATOM 12009 C CA . VAL A 1 98 ? -6.743 -3.233 0.374 1.00 0.00 222 VAL A CA 7
ATOM 12010 C C . VAL A 1 98 ? -7.397 -1.936 0.840 1.00 0.00 222 VAL A C 7
ATOM 12011 O O . VAL A 1 98 ? -8.614 -1.779 0.754 1.00 0.00 222 VAL A O 7
ATOM 12024 N N . GLN A 1 99 ? -6.580 -1.010 1.330 1.00 0.00 223 GLN A N 7
ATOM 12025 C CA . GLN A 1 99 ? -7.079 0.273 1.810 1.00 0.00 223 GLN A CA 7
ATOM 12026 C C . GLN A 1 99 ? -6.059 1.380 1.566 1.00 0.00 223 GLN A C 7
ATOM 12027 O O . GLN A 1 99 ? -4.884 1.111 1.321 1.00 0.00 223 GLN A O 7
ATOM 12041 N N . ALA A 1 100 ? -6.517 2.625 1.632 1.00 0.00 224 ALA A N 7
ATOM 12042 C CA . ALA A 1 100 ? -5.644 3.773 1.421 1.00 0.00 224 ALA A CA 7
ATOM 12043 C C . ALA A 1 100 ? -4.637 3.914 2.557 1.00 0.00 224 ALA A C 7
ATOM 12044 O O . ALA A 1 100 ? -5.004 3.884 3.732 1.00 0.00 224 ALA A O 7
ATOM 12051 N N . SER A 1 101 ? -3.366 4.068 2.200 1.00 0.00 225 SER A N 7
ATOM 12052 C CA . SER A 1 101 ? -2.305 4.208 3.190 1.00 0.00 225 SER A CA 7
ATOM 12053 C C . SER A 1 101 ? -2.092 5.675 3.553 1.00 0.00 225 SER A C 7
ATOM 12054 O O . SER A 1 101 ? -0.975 6.186 3.485 1.00 0.00 225 SER A O 7
ATOM 12062 N N . GLN A 1 102 ? -3.173 6.346 3.937 1.00 0.00 226 GLN A N 7
ATOM 12063 C CA . GLN A 1 102 ? -3.105 7.754 4.311 1.00 0.00 226 GLN A CA 7
ATOM 12064 C C . GLN A 1 102 ? -3.787 7.995 5.653 1.00 0.00 226 GLN A C 7
ATOM 12065 O O . GLN A 1 102 ? -4.388 9.046 5.875 1.00 0.00 226 GLN A O 7
ATOM 12079 N N . ALA A 1 103 ? -3.691 7.015 6.545 1.00 0.00 227 ALA A N 7
ATOM 12080 C CA . ALA A 1 103 ? -4.298 7.120 7.865 1.00 0.00 227 ALA A CA 7
ATOM 12081 C C . ALA A 1 103 ? -3.239 7.345 8.940 1.00 0.00 227 ALA A C 7
ATOM 12082 O O . ALA A 1 103 ? -3.285 8.332 9.673 1.00 0.00 227 ALA A O 7
ATOM 12089 N N . GLU A 1 104 ? -2.286 6.421 9.026 1.00 0.00 228 GLU A N 7
ATOM 12090 C CA . GLU A 1 104 ? -1.217 6.518 10.013 1.00 0.00 228 GLU A CA 7
ATOM 12091 C C . GLU A 1 104 ? -0.423 7.809 9.829 1.00 0.00 228 GLU A C 7
ATOM 12092 O O . GLU A 1 104 ? -0.305 8.617 10.750 1.00 0.00 228 GLU A O 7
ATOM 12104 N N . LYS A 1 105 ? 0.123 7.995 8.631 1.00 0.00 229 LYS A N 7
ATOM 12105 C CA . LYS A 1 105 ? 0.906 9.185 8.324 1.00 0.00 229 LYS A CA 7
ATOM 12106 C C . LYS A 1 105 ? 0.045 10.441 8.415 1.00 0.00 229 LYS A C 7
ATOM 12107 O O . LYS A 1 105 ? 0.422 11.417 9.061 1.00 0.00 229 LYS A O 7
ATOM 12126 N N . ASN A 1 106 ? -1.113 10.408 7.763 1.00 0.00 230 ASN A N 7
ATOM 12127 C CA . ASN A 1 106 ? -2.028 11.544 7.773 1.00 0.00 230 ASN A CA 7
ATOM 12128 C C . ASN A 1 106 ? -2.240 12.061 9.192 1.00 0.00 230 ASN A C 7
ATOM 12129 O O . ASN A 1 106 ? -2.015 13.238 9.475 1.00 0.00 230 ASN A O 7
ATOM 12140 N N . ARG A 1 107 ? -2.673 11.173 10.081 1.00 0.00 231 ARG A N 7
ATOM 12141 C CA . ARG A 1 107 ? -2.916 11.538 11.471 1.00 0.00 231 ARG A CA 7
ATOM 12142 C C . ARG A 1 107 ? -1.621 11.967 12.155 1.00 0.00 231 ARG A C 7
ATOM 12143 O O . ARG A 1 107 ? -1.498 13.099 12.624 1.00 0.00 231 ARG A O 7
ATOM 12164 N N . LEU A 1 108 ? -0.656 11.054 12.208 1.00 0.00 232 LEU A N 7
ATOM 12165 C CA . LEU A 1 108 ? 0.630 11.336 12.834 1.00 0.00 232 LEU A CA 7
ATOM 12166 C C . LEU A 1 108 ? 1.119 12.735 12.469 1.00 0.00 232 LEU A C 7
ATOM 12167 O O . LEU A 1 108 ? 1.564 13.492 13.332 1.00 0.00 232 LEU A O 7
ATOM 12183 N N . SER A 1 109 ? 1.030 13.071 11.187 1.00 0.00 233 SER A N 7
ATOM 12184 C CA . SER A 1 109 ? 1.464 14.378 10.707 1.00 0.00 233 SER A CA 7
ATOM 12185 C C . SER A 1 109 ? 0.621 14.828 9.517 1.00 0.00 233 SER A C 7
ATOM 12186 O O . SER A 1 109 ? 0.320 14.039 8.623 1.00 0.00 233 SER A O 7
ATOM 12194 N N . GLY A 1 110 ? 0.243 16.103 9.516 1.00 0.00 234 GLY A N 7
ATOM 12195 C CA . GLY A 1 110 ? -0.561 16.637 8.433 1.00 0.00 234 GLY A CA 7
ATOM 12196 C C . GLY A 1 110 ? 0.163 17.713 7.649 1.00 0.00 234 GLY A C 7
ATOM 12197 O O . GLY A 1 110 ? 1.282 18.106 7.980 1.00 0.00 234 GLY A O 7
ATOM 12201 N N . PRO A 1 111 ? -0.480 18.207 6.581 1.00 0.00 235 PRO A N 7
ATOM 12202 C CA . PRO A 1 111 ? 0.092 19.250 5.725 1.00 0.00 235 PRO A CA 7
ATOM 12203 C C . PRO A 1 111 ? 0.004 20.634 6.359 1.00 0.00 235 PRO A C 7
ATOM 12204 O O . PRO A 1 111 ? -0.499 20.786 7.472 1.00 0.00 235 PRO A O 7
ATOM 12215 N N . SER A 1 112 ? 0.498 21.640 5.644 1.00 0.00 236 SER A N 7
ATOM 12216 C CA . SER A 1 112 ? 0.478 23.011 6.140 1.00 0.00 236 SER A CA 7
ATOM 12217 C C . SER A 1 112 ? 0.803 23.998 5.022 1.00 0.00 236 SER A C 7
ATOM 12218 O O . SER A 1 112 ? 1.523 23.669 4.079 1.00 0.00 236 SER A O 7
ATOM 12226 N N . SER A 1 113 ? 0.267 25.209 5.135 1.00 0.00 237 SER A N 7
ATOM 12227 C CA . SER A 1 113 ? 0.496 26.243 4.133 1.00 0.00 237 SER A CA 7
ATOM 12228 C C . SER A 1 113 ? 1.980 26.583 4.033 1.00 0.00 237 SER A C 7
ATOM 12229 O O . SER A 1 113 ? 2.553 27.185 4.941 1.00 0.00 237 SER A O 7
ATOM 12237 N N . GLY A 1 114 ? 2.597 26.193 2.922 1.00 0.00 238 GLY A N 7
ATOM 12238 C CA . GLY A 1 114 ? 4.008 26.465 2.723 1.00 0.00 238 GLY A CA 7
ATOM 12239 C C . GLY A 1 114 ? 4.567 25.759 1.503 1.00 0.00 238 GLY A C 7
ATOM 12240 O O . GLY A 1 114 ? 5.376 26.325 0.767 1.00 0.00 238 GLY A O 7
ATOM 12244 N N . GLY A 1 1 ? -3.579 8.502 30.569 1.00 0.00 125 GLY A N 8
ATOM 12245 C CA . GLY A 1 1 ? -4.192 9.472 29.680 1.00 0.00 125 GLY A CA 8
ATOM 12246 C C . GLY A 1 1 ? -3.199 10.492 29.161 1.00 0.00 125 GLY A C 8
ATOM 12247 O O . GLY A 1 1 ? -1.988 10.285 29.241 1.00 0.00 125 GLY A O 8
ATOM 12251 N N . SER A 1 2 ? -3.711 11.597 28.627 1.00 0.00 126 SER A N 8
ATOM 12252 C CA . SER A 1 2 ? -2.860 12.651 28.088 1.00 0.00 126 SER A CA 8
ATOM 12253 C C . SER A 1 2 ? -2.997 13.931 28.906 1.00 0.00 126 SER A C 8
ATOM 12254 O O . SER A 1 2 ? -3.923 14.075 29.704 1.00 0.00 126 SER A O 8
ATOM 12262 N N . SER A 1 3 ? -2.067 14.859 28.702 1.00 0.00 127 SER A N 8
ATOM 12263 C CA . SER A 1 3 ? -2.080 16.127 29.422 1.00 0.00 127 SER A CA 8
ATOM 12264 C C . SER A 1 3 ? -2.145 17.302 28.452 1.00 0.00 127 SER A C 8
ATOM 12265 O O . SER A 1 3 ? -3.015 18.164 28.561 1.00 0.00 127 SER A O 8
ATOM 12273 N N . GLY A 1 4 ? -1.214 17.330 27.503 1.00 0.00 128 GLY A N 8
ATOM 12274 C CA . GLY A 1 4 ? -1.181 18.403 26.527 1.00 0.00 128 GLY A CA 8
ATOM 12275 C C . GLY A 1 4 ? -0.138 18.177 25.450 1.00 0.00 128 GLY A C 8
ATOM 12276 O O . GLY A 1 4 ? -0.253 17.246 24.652 1.00 0.00 128 GLY A O 8
ATOM 12280 N N . SER A 1 5 ? 0.880 19.030 25.426 1.00 0.00 129 SER A N 8
ATOM 12281 C CA . SER A 1 5 ? 1.944 18.921 24.435 1.00 0.00 129 SER A CA 8
ATOM 12282 C C . SER A 1 5 ? 1.377 18.973 23.020 1.00 0.00 129 SER A C 8
ATOM 12283 O O . SER A 1 5 ? 1.787 18.209 22.146 1.00 0.00 129 SER A O 8
ATOM 12291 N N . SER A 1 6 ? 0.430 19.880 22.802 1.00 0.00 130 SER A N 8
ATOM 12292 C CA . SER A 1 6 ? -0.199 20.030 21.494 1.00 0.00 130 SER A CA 8
ATOM 12293 C C . SER A 1 6 ? 0.854 20.174 20.399 1.00 0.00 130 SER A C 8
ATOM 12294 O O . SER A 1 6 ? 1.888 20.810 20.597 1.00 0.00 130 SER A O 8
ATOM 12302 N N . GLY A 1 7 ? 0.582 19.578 19.242 1.00 0.00 131 GLY A N 8
ATOM 12303 C CA . GLY A 1 7 ? 1.513 19.651 18.132 1.00 0.00 131 GLY A CA 8
ATOM 12304 C C . GLY A 1 7 ? 1.612 21.047 17.549 1.00 0.00 131 GLY A C 8
ATOM 12305 O O . GLY A 1 7 ? 0.720 21.873 17.741 1.00 0.00 131 GLY A O 8
ATOM 12309 N N . LYS A 1 8 ? 2.701 21.313 16.835 1.00 0.00 132 LYS A N 8
ATOM 12310 C CA . LYS A 1 8 ? 2.914 22.618 16.222 1.00 0.00 132 LYS A CA 8
ATOM 12311 C C . LYS A 1 8 ? 2.026 22.794 14.995 1.00 0.00 132 LYS A C 8
ATOM 12312 O O . LYS A 1 8 ? 1.422 21.837 14.512 1.00 0.00 132 LYS A O 8
ATOM 12331 N N . SER A 1 9 ? 1.953 24.024 14.495 1.00 0.00 133 SER A N 8
ATOM 12332 C CA . SER A 1 9 ? 1.137 24.326 13.325 1.00 0.00 133 SER A CA 8
ATOM 12333 C C . SER A 1 9 ? 1.779 23.772 12.056 1.00 0.00 133 SER A C 8
ATOM 12334 O O . SER A 1 9 ? 3.000 23.770 11.897 1.00 0.00 133 SER A O 8
ATOM 12342 N N . PRO A 1 10 ? 0.938 23.289 11.130 1.00 0.00 134 PRO A N 8
ATOM 12343 C CA . PRO A 1 10 ? 1.399 22.723 9.859 1.00 0.00 134 PRO A CA 8
ATOM 12344 C C . PRO A 1 10 ? 1.767 23.800 8.845 1.00 0.00 134 PRO A C 8
ATOM 12345 O O . PRO A 1 10 ? 0.945 24.193 8.017 1.00 0.00 134 PRO A O 8
ATOM 12356 N N . VAL A 1 11 ? 3.007 24.274 8.913 1.00 0.00 135 VAL A N 8
ATOM 12357 C CA . VAL A 1 11 ? 3.484 25.305 7.999 1.00 0.00 135 VAL A CA 8
ATOM 12358 C C . VAL A 1 11 ? 3.782 24.722 6.622 1.00 0.00 135 VAL A C 8
ATOM 12359 O O . VAL A 1 11 ? 3.875 23.506 6.458 1.00 0.00 135 VAL A O 8
ATOM 12372 N N . ARG A 1 12 ? 3.931 25.600 5.635 1.00 0.00 136 ARG A N 8
ATOM 12373 C CA . ARG A 1 12 ? 4.219 25.173 4.271 1.00 0.00 136 ARG A CA 8
ATOM 12374 C C . ARG A 1 12 ? 5.716 25.235 3.986 1.00 0.00 136 ARG A C 8
ATOM 12375 O O . ARG A 1 12 ? 6.402 26.160 4.419 1.00 0.00 136 ARG A O 8
ATOM 12396 N N . GLU A 1 13 ? 6.216 24.242 3.255 1.00 0.00 137 GLU A N 8
ATOM 12397 C CA . GLU A 1 13 ? 7.633 24.184 2.915 1.00 0.00 137 GLU A CA 8
ATOM 12398 C C . GLU A 1 13 ? 7.854 24.534 1.446 1.00 0.00 137 GLU A C 8
ATOM 12399 O O . GLU A 1 13 ? 7.068 24.170 0.570 1.00 0.00 137 GLU A O 8
ATOM 12411 N N . PRO A 1 14 ? 8.949 25.256 1.168 1.00 0.00 138 PRO A N 8
ATOM 12412 C CA . PRO A 1 14 ? 9.299 25.671 -0.193 1.00 0.00 138 PRO A CA 8
ATOM 12413 C C . PRO A 1 14 ? 9.193 24.524 -1.193 1.00 0.00 138 PRO A C 8
ATOM 12414 O O . PRO A 1 14 ? 9.335 23.356 -0.833 1.00 0.00 138 PRO A O 8
ATOM 12425 N N . VAL A 1 15 ? 8.941 24.867 -2.454 1.00 0.00 139 VAL A N 8
ATOM 12426 C CA . VAL A 1 15 ? 8.818 23.866 -3.507 1.00 0.00 139 VAL A CA 8
ATOM 12427 C C . VAL A 1 15 ? 10.012 22.918 -3.508 1.00 0.00 139 VAL A C 8
ATOM 12428 O O . VAL A 1 15 ? 11.126 23.307 -3.161 1.00 0.00 139 VAL A O 8
ATOM 12441 N N . ASP A 1 16 ? 9.770 21.673 -3.901 1.00 0.00 140 ASP A N 8
ATOM 12442 C CA . ASP A 1 16 ? 10.826 20.667 -3.950 1.00 0.00 140 ASP A CA 8
ATOM 12443 C C . ASP A 1 16 ? 10.319 19.377 -4.587 1.00 0.00 140 ASP A C 8
ATOM 12444 O O . ASP A 1 16 ? 9.115 19.184 -4.746 1.00 0.00 140 ASP A O 8
ATOM 12453 N N . ASN A 1 17 ? 11.248 18.498 -4.949 1.00 0.00 141 ASN A N 8
ATOM 12454 C CA . ASN A 1 17 ? 10.895 17.226 -5.570 1.00 0.00 141 ASN A CA 8
ATOM 12455 C C . ASN A 1 17 ? 9.882 16.467 -4.718 1.00 0.00 141 ASN A C 8
ATOM 12456 O O . ASN A 1 17 ? 9.480 16.931 -3.650 1.00 0.00 141 ASN A O 8
ATOM 12467 N N . LEU A 1 18 ? 9.473 15.298 -5.197 1.00 0.00 142 LEU A N 8
ATOM 12468 C CA . LEU A 1 18 ? 8.506 14.472 -4.480 1.00 0.00 142 LEU A CA 8
ATOM 12469 C C . LEU A 1 18 ? 8.769 14.510 -2.978 1.00 0.00 142 LEU A C 8
ATOM 12470 O O . LEU A 1 18 ? 9.739 13.928 -2.493 1.00 0.00 142 LEU A O 8
ATOM 12486 N N . SER A 1 19 ? 7.896 15.195 -2.247 1.00 0.00 143 SER A N 8
ATOM 12487 C CA . SER A 1 19 ? 8.033 15.308 -0.799 1.00 0.00 143 SER A CA 8
ATOM 12488 C C . SER A 1 19 ? 7.782 13.964 -0.123 1.00 0.00 143 SER A C 8
ATOM 12489 O O . SER A 1 19 ? 6.941 13.173 -0.549 1.00 0.00 143 SER A O 8
ATOM 12497 N N . PRO A 1 20 ? 8.530 13.698 0.958 1.00 0.00 144 PRO A N 8
ATOM 12498 C CA . PRO A 1 20 ? 8.408 12.451 1.718 1.00 0.00 144 PRO A CA 8
ATOM 12499 C C . PRO A 1 20 ? 6.954 12.078 1.991 1.00 0.00 144 PRO A C 8
ATOM 12500 O O . PRO A 1 20 ? 6.639 10.914 2.236 1.00 0.00 144 PRO A O 8
ATOM 12511 N N . GLU A 1 21 ? 6.075 13.074 1.946 1.00 0.00 145 GLU A N 8
ATOM 12512 C CA . GLU A 1 21 ? 4.655 12.848 2.188 1.00 0.00 145 GLU A CA 8
ATOM 12513 C C . GLU A 1 21 ? 3.930 12.495 0.893 1.00 0.00 145 GLU A C 8
ATOM 12514 O O . GLU A 1 21 ? 2.962 11.735 0.898 1.00 0.00 145 GLU A O 8
ATOM 12526 N N . GLU A 1 22 ? 4.406 13.055 -0.216 1.00 0.00 146 GLU A N 8
ATOM 12527 C CA . GLU A 1 22 ? 3.803 12.801 -1.519 1.00 0.00 146 GLU A CA 8
ATOM 12528 C C . GLU A 1 22 ? 3.978 11.340 -1.923 1.00 0.00 146 GLU A C 8
ATOM 12529 O O . GLU A 1 22 ? 3.099 10.749 -2.550 1.00 0.00 146 GLU A O 8
ATOM 12541 N N . ARG A 1 23 ? 5.121 10.765 -1.562 1.00 0.00 147 ARG A N 8
ATOM 12542 C CA . ARG A 1 23 ? 5.413 9.375 -1.889 1.00 0.00 147 ARG A CA 8
ATOM 12543 C C . ARG A 1 23 ? 4.365 8.442 -1.288 1.00 0.00 147 ARG A C 8
ATOM 12544 O O . ARG A 1 23 ? 4.012 7.424 -1.882 1.00 0.00 147 ARG A O 8
ATOM 12565 N N . ASP A 1 24 ? 3.872 8.799 -0.107 1.00 0.00 148 ASP A N 8
ATOM 12566 C CA . ASP A 1 24 ? 2.864 7.996 0.574 1.00 0.00 148 ASP A CA 8
ATOM 12567 C C . ASP A 1 24 ? 1.560 7.974 -0.217 1.00 0.00 148 ASP A C 8
ATOM 12568 O O . ASP A 1 24 ? 0.991 6.912 -0.466 1.00 0.00 148 ASP A O 8
ATOM 12577 N N . ALA A 1 25 ? 1.092 9.155 -0.607 1.00 0.00 149 ALA A N 8
ATOM 12578 C CA . ALA A 1 25 ? -0.145 9.272 -1.371 1.00 0.00 149 ALA A CA 8
ATOM 12579 C C . ALA A 1 25 ? -0.226 8.199 -2.452 1.00 0.00 149 ALA A C 8
ATOM 12580 O O . ALA A 1 25 ? -1.290 7.630 -2.695 1.00 0.00 149 ALA A O 8
ATOM 12587 N N . ARG A 1 26 ? 0.904 7.930 -3.097 1.00 0.00 150 ARG A N 8
ATOM 12588 C CA . ARG A 1 26 ? 0.960 6.927 -4.154 1.00 0.00 150 ARG A CA 8
ATOM 12589 C C . ARG A 1 26 ? 1.333 5.561 -3.587 1.00 0.00 150 ARG A C 8
ATOM 12590 O O . ARG A 1 26 ? 2.063 4.793 -4.216 1.00 0.00 150 ARG A O 8
ATOM 12611 N N . THR A 1 27 ? 0.828 5.262 -2.394 1.00 0.00 151 THR A N 8
ATOM 12612 C CA . THR A 1 27 ? 1.109 3.990 -1.742 1.00 0.00 151 THR A CA 8
ATOM 12613 C C . THR A 1 27 ? -0.145 3.414 -1.094 1.00 0.00 151 THR A C 8
ATOM 12614 O O . THR A 1 27 ? -0.894 4.128 -0.427 1.00 0.00 151 THR A O 8
ATOM 12625 N N . VAL A 1 28 ? -0.368 2.120 -1.293 1.00 0.00 152 VAL A N 8
ATOM 12626 C CA . VAL A 1 28 ? -1.531 1.447 -0.726 1.00 0.00 152 VAL A CA 8
ATOM 12627 C C . VAL A 1 28 ? -1.122 0.471 0.371 1.00 0.00 152 VAL A C 8
ATOM 12628 O O . VAL A 1 28 ? -0.007 -0.051 0.367 1.00 0.00 152 VAL A O 8
ATOM 12641 N N . PHE A 1 29 ? -2.031 0.228 1.309 1.00 0.00 153 PHE A N 8
ATOM 12642 C CA . PHE A 1 29 ? -1.765 -0.686 2.412 1.00 0.00 153 PHE A CA 8
ATOM 12643 C C . PHE A 1 29 ? -2.504 -2.007 2.216 1.00 0.00 153 PHE A C 8
ATOM 12644 O O . PHE A 1 29 ? -3.689 -2.023 1.882 1.00 0.00 153 PHE A O 8
ATOM 12661 N N . CYS A 1 30 ? -1.795 -3.111 2.425 1.00 0.00 154 CYS A N 8
ATOM 12662 C CA . CYS A 1 30 ? -2.381 -4.437 2.269 1.00 0.00 154 CYS A CA 8
ATOM 12663 C C . CYS A 1 30 ? -2.283 -5.231 3.568 1.00 0.00 154 CYS A C 8
ATOM 12664 O O . CYS A 1 30 ? -1.299 -5.123 4.298 1.00 0.00 154 CYS A O 8
ATOM 12672 N N . MET A 1 31 ? -3.310 -6.026 3.849 1.00 0.00 155 MET A N 8
ATOM 12673 C CA . MET A 1 31 ? -3.340 -6.838 5.060 1.00 0.00 155 MET A CA 8
ATOM 12674 C C . MET A 1 31 ? -4.021 -8.177 4.801 1.00 0.00 155 MET A C 8
ATOM 12675 O O . MET A 1 31 ? -4.499 -8.436 3.696 1.00 0.00 155 MET A O 8
ATOM 12689 N N . GLN A 1 32 ? -4.059 -9.025 5.823 1.00 0.00 156 GLN A N 8
ATOM 12690 C CA . GLN A 1 32 ? -4.680 -10.338 5.703 1.00 0.00 156 GLN A CA 8
ATOM 12691 C C . GLN A 1 32 ? -4.018 -11.156 4.600 1.00 0.00 156 GLN A C 8
ATOM 12692 O O . GLN A 1 32 ? -4.690 -11.683 3.714 1.00 0.00 156 GLN A O 8
ATOM 12706 N N . LEU A 1 33 ? -2.694 -11.259 4.661 1.00 0.00 157 LEU A N 8
ATOM 12707 C CA . LEU A 1 33 ? -1.939 -12.013 3.666 1.00 0.00 157 LEU A CA 8
ATOM 12708 C C . LEU A 1 33 ? -1.947 -13.503 3.991 1.00 0.00 157 LEU A C 8
ATOM 12709 O O . LEU A 1 33 ? -2.245 -13.901 5.116 1.00 0.00 157 LEU A O 8
ATOM 12725 N N . ALA A 1 34 ? -1.615 -14.322 2.999 1.00 0.00 158 ALA A N 8
ATOM 12726 C CA . ALA A 1 34 ? -1.579 -15.767 3.180 1.00 0.00 158 ALA A CA 8
ATOM 12727 C C . ALA A 1 34 ? -0.293 -16.202 3.875 1.00 0.00 158 ALA A C 8
ATOM 12728 O O . ALA A 1 34 ? 0.595 -15.387 4.125 1.00 0.00 158 ALA A O 8
ATOM 12735 N N . ALA A 1 35 ? -0.200 -17.491 4.186 1.00 0.00 159 ALA A N 8
ATOM 12736 C CA . ALA A 1 35 ? 0.978 -18.033 4.851 1.00 0.00 159 ALA A CA 8
ATOM 12737 C C . ALA A 1 35 ? 2.086 -18.333 3.848 1.00 0.00 159 ALA A C 8
ATOM 12738 O O . ALA A 1 35 ? 3.270 -18.197 4.158 1.00 0.00 159 ALA A O 8
ATOM 12745 N N . ARG A 1 36 ? 1.695 -18.742 2.646 1.00 0.00 160 ARG A N 8
ATOM 12746 C CA . ARG A 1 36 ? 2.656 -19.063 1.597 1.00 0.00 160 ARG A CA 8
ATOM 12747 C C . ARG A 1 36 ? 2.513 -18.106 0.418 1.00 0.00 160 ARG A C 8
ATOM 12748 O O . ARG A 1 36 ? 2.565 -18.521 -0.740 1.00 0.00 160 ARG A O 8
ATOM 12769 N N . ILE A 1 37 ? 2.332 -16.825 0.720 1.00 0.00 161 ILE A N 8
ATOM 12770 C CA . ILE A 1 37 ? 2.183 -15.810 -0.315 1.00 0.00 161 ILE A CA 8
ATOM 12771 C C . ILE A 1 37 ? 3.541 -15.293 -0.780 1.00 0.00 161 ILE A C 8
ATOM 12772 O O . ILE A 1 37 ? 4.536 -15.405 -0.064 1.00 0.00 161 ILE A O 8
ATOM 12788 N N . ARG A 1 38 ? 3.572 -14.728 -1.982 1.00 0.00 162 ARG A N 8
ATOM 12789 C CA . ARG A 1 38 ? 4.808 -14.193 -2.542 1.00 0.00 162 ARG A CA 8
ATOM 12790 C C . ARG A 1 38 ? 4.564 -12.840 -3.203 1.00 0.00 162 ARG A C 8
ATOM 12791 O O . ARG A 1 38 ? 3.502 -12.579 -3.768 1.00 0.00 162 ARG A O 8
ATOM 12812 N N . PRO A 1 39 ? 5.572 -11.957 -3.134 1.00 0.00 163 PRO A N 8
ATOM 12813 C CA . PRO A 1 39 ? 5.490 -10.616 -3.720 1.00 0.00 163 PRO A CA 8
ATOM 12814 C C . PRO A 1 39 ? 4.910 -10.634 -5.130 1.00 0.00 163 PRO A C 8
ATOM 12815 O O . PRO A 1 39 ? 4.222 -9.699 -5.540 1.00 0.00 163 PRO A O 8
ATOM 12826 N N . ARG A 1 40 ? 5.190 -11.704 -5.866 1.00 0.00 164 ARG A N 8
ATOM 12827 C CA . ARG A 1 40 ? 4.696 -11.843 -7.231 1.00 0.00 164 ARG A CA 8
ATOM 12828 C C . ARG A 1 40 ? 3.177 -11.984 -7.247 1.00 0.00 164 ARG A C 8
ATOM 12829 O O . ARG A 1 40 ? 2.496 -11.383 -8.079 1.00 0.00 164 ARG A O 8
ATOM 12850 N N . ASP A 1 41 ? 2.651 -12.781 -6.324 1.00 0.00 165 ASP A N 8
ATOM 12851 C CA . ASP A 1 41 ? 1.213 -13.001 -6.231 1.00 0.00 165 ASP A CA 8
ATOM 12852 C C . ASP A 1 41 ? 0.461 -11.674 -6.202 1.00 0.00 165 ASP A C 8
ATOM 12853 O O . ASP A 1 41 ? -0.641 -11.560 -6.740 1.00 0.00 165 ASP A O 8
ATOM 12862 N N . LEU A 1 42 ? 1.064 -10.673 -5.570 1.00 0.00 166 LEU A N 8
ATOM 12863 C CA . LEU A 1 42 ? 0.451 -9.352 -5.469 1.00 0.00 166 LEU A CA 8
ATOM 12864 C C . LEU A 1 42 ? 0.662 -8.556 -6.752 1.00 0.00 166 LEU A C 8
ATOM 12865 O O . LEU A 1 42 ? -0.287 -8.012 -7.318 1.00 0.00 166 LEU A O 8
ATOM 12881 N N . GLU A 1 43 ? 1.910 -8.492 -7.205 1.00 0.00 167 GLU A N 8
ATOM 12882 C CA . GLU A 1 43 ? 2.243 -7.762 -8.423 1.00 0.00 167 GLU A CA 8
ATOM 12883 C C . GLU A 1 43 ? 1.164 -7.951 -9.484 1.00 0.00 167 GLU A C 8
ATOM 12884 O O . GLU A 1 43 ? 0.469 -7.005 -9.854 1.00 0.00 167 GLU A O 8
ATOM 12896 N N . ASP A 1 44 ? 1.030 -9.181 -9.969 1.00 0.00 168 ASP A N 8
ATOM 12897 C CA . ASP A 1 44 ? 0.036 -9.498 -10.988 1.00 0.00 168 ASP A CA 8
ATOM 12898 C C . ASP A 1 44 ? -1.376 -9.230 -10.472 1.00 0.00 168 ASP A C 8
ATOM 12899 O O . ASP A 1 44 ? -2.160 -8.530 -11.111 1.00 0.00 168 ASP A O 8
ATOM 12908 N N . PHE A 1 45 ? -1.691 -9.793 -9.309 1.00 0.00 169 PHE A N 8
ATOM 12909 C CA . PHE A 1 45 ? -3.007 -9.617 -8.708 1.00 0.00 169 PHE A CA 8
ATOM 12910 C C . PHE A 1 45 ? -3.417 -8.148 -8.715 1.00 0.00 169 PHE A C 8
ATOM 12911 O O . PHE A 1 45 ? -4.604 -7.822 -8.741 1.00 0.00 169 PHE A O 8
ATOM 12928 N N . PHE A 1 46 ? -2.426 -7.263 -8.691 1.00 0.00 170 PHE A N 8
ATOM 12929 C CA . PHE A 1 46 ? -2.682 -5.828 -8.694 1.00 0.00 170 PHE A CA 8
ATOM 12930 C C . PHE A 1 46 ? -2.576 -5.259 -10.105 1.00 0.00 170 PHE A C 8
ATOM 12931 O O . PHE A 1 46 ? -3.074 -4.167 -10.386 1.00 0.00 170 PHE A O 8
ATOM 12948 N N . SER A 1 47 ? -1.922 -6.004 -10.991 1.00 0.00 171 SER A N 8
ATOM 12949 C CA . SER A 1 47 ? -1.745 -5.573 -12.372 1.00 0.00 171 SER A CA 8
ATOM 12950 C C . SER A 1 47 ? -3.095 -5.369 -13.054 1.00 0.00 171 SER A C 8
ATOM 12951 O O . SER A 1 47 ? -3.173 -4.798 -14.142 1.00 0.00 171 SER A O 8
ATOM 12959 N N . ALA A 1 48 ? -4.155 -5.841 -12.406 1.00 0.00 172 ALA A N 8
ATOM 12960 C CA . ALA A 1 48 ? -5.502 -5.708 -12.948 1.00 0.00 172 ALA A CA 8
ATOM 12961 C C . ALA A 1 48 ? -5.979 -4.261 -12.886 1.00 0.00 172 ALA A C 8
ATOM 12962 O O . ALA A 1 48 ? -6.809 -3.836 -13.690 1.00 0.00 172 ALA A O 8
ATOM 12969 N N . VAL A 1 49 ? -5.450 -3.509 -11.926 1.00 0.00 173 VAL A N 8
ATOM 12970 C CA . VAL A 1 49 ? -5.822 -2.109 -11.761 1.00 0.00 173 VAL A CA 8
ATOM 12971 C C . VAL A 1 49 ? -4.675 -1.185 -12.156 1.00 0.00 173 VAL A C 8
ATOM 12972 O O . VAL A 1 49 ? -4.897 -0.086 -12.663 1.00 0.00 173 VAL A O 8
ATOM 12985 N N . GLY A 1 50 ? -3.449 -1.639 -11.919 1.00 0.00 174 GLY A N 8
ATOM 12986 C CA . GLY A 1 50 ? -2.284 -0.841 -12.256 1.00 0.00 174 GLY A CA 8
ATOM 12987 C C . GLY A 1 50 ? -0.987 -1.606 -12.083 1.00 0.00 174 GLY A C 8
ATOM 12988 O O . GLY A 1 50 ? -0.943 -2.620 -11.387 1.00 0.00 174 GLY A O 8
ATOM 12992 N N . LYS A 1 51 ? 0.073 -1.120 -12.719 1.00 0.00 175 LYS A N 8
ATOM 12993 C CA . LYS A 1 51 ? 1.380 -1.763 -12.632 1.00 0.00 175 LYS A CA 8
ATOM 12994 C C . LYS A 1 51 ? 1.996 -1.560 -11.251 1.00 0.00 175 LYS A C 8
ATOM 12995 O O . LYS A 1 51 ? 1.920 -0.473 -10.681 1.00 0.00 175 LYS A O 8
ATOM 13014 N N . VAL A 1 52 ? 2.606 -2.615 -10.721 1.00 0.00 176 VAL A N 8
ATOM 13015 C CA . VAL A 1 52 ? 3.237 -2.551 -9.408 1.00 0.00 176 VAL A CA 8
ATOM 13016 C C . VAL A 1 52 ? 4.702 -2.144 -9.522 1.00 0.00 176 VAL A C 8
ATOM 13017 O O . VAL A 1 52 ? 5.477 -2.771 -10.245 1.00 0.00 176 VAL A O 8
ATOM 13030 N N . ARG A 1 53 ? 5.075 -1.091 -8.803 1.00 0.00 177 ARG A N 8
ATOM 13031 C CA . ARG A 1 53 ? 6.448 -0.599 -8.825 1.00 0.00 177 ARG A CA 8
ATOM 13032 C C . ARG A 1 53 ? 7.296 -1.311 -7.775 1.00 0.00 177 ARG A C 8
ATOM 13033 O O . ARG A 1 53 ? 8.383 -1.806 -8.074 1.00 0.00 177 ARG A O 8
ATOM 13054 N N . ASP A 1 54 ? 6.794 -1.357 -6.546 1.00 0.00 178 ASP A N 8
ATOM 13055 C CA . ASP A 1 54 ? 7.505 -2.008 -5.453 1.00 0.00 178 ASP A CA 8
ATOM 13056 C C . ASP A 1 54 ? 6.526 -2.578 -4.431 1.00 0.00 178 ASP A C 8
ATOM 13057 O O . ASP A 1 54 ? 5.422 -2.060 -4.258 1.00 0.00 178 ASP A O 8
ATOM 13066 N N . VAL A 1 55 ? 6.938 -3.646 -3.755 1.00 0.00 179 VAL A N 8
ATOM 13067 C CA . VAL A 1 55 ? 6.098 -4.286 -2.750 1.00 0.00 179 VAL A CA 8
ATOM 13068 C C . VAL A 1 55 ? 6.911 -4.671 -1.519 1.00 0.00 179 VAL A C 8
ATOM 13069 O O . VAL A 1 55 ? 7.798 -5.522 -1.590 1.00 0.00 179 VAL A O 8
ATOM 13082 N N . ARG A 1 56 ? 6.602 -4.041 -0.392 1.00 0.00 180 ARG A N 8
ATOM 13083 C CA . ARG A 1 56 ? 7.304 -4.317 0.856 1.00 0.00 180 ARG A CA 8
ATOM 13084 C C . ARG A 1 56 ? 6.423 -5.117 1.810 1.00 0.00 180 ARG A C 8
ATOM 13085 O O . ARG A 1 56 ? 5.480 -4.583 2.395 1.00 0.00 180 ARG A O 8
ATOM 13106 N N . ILE A 1 57 ? 6.736 -6.399 1.962 1.00 0.00 181 ILE A N 8
ATOM 13107 C CA . ILE A 1 57 ? 5.972 -7.272 2.846 1.00 0.00 181 ILE A CA 8
ATOM 13108 C C . ILE A 1 57 ? 6.641 -7.393 4.211 1.00 0.00 181 ILE A C 8
ATOM 13109 O O . ILE A 1 57 ? 7.747 -7.923 4.327 1.00 0.00 181 ILE A O 8
ATOM 13125 N N . ILE A 1 58 ? 5.963 -6.902 5.242 1.00 0.00 182 ILE A N 8
ATOM 13126 C CA . ILE A 1 58 ? 6.490 -6.958 6.600 1.00 0.00 182 ILE A CA 8
ATOM 13127 C C . ILE A 1 58 ? 6.402 -8.372 7.166 1.00 0.00 182 ILE A C 8
ATOM 13128 O O . ILE A 1 58 ? 5.311 -8.900 7.375 1.00 0.00 182 ILE A O 8
ATOM 13144 N N . SER A 1 59 ? 7.560 -8.976 7.412 1.00 0.00 183 SER A N 8
ATOM 13145 C CA . SER A 1 59 ? 7.615 -10.330 7.953 1.00 0.00 183 SER A CA 8
ATOM 13146 C C . SER A 1 59 ? 8.463 -10.374 9.220 1.00 0.00 183 SER A C 8
ATOM 13147 O O . SER A 1 59 ? 9.651 -10.057 9.197 1.00 0.00 183 SER A O 8
ATOM 13155 N N . ASP A 1 60 ? 7.841 -10.771 10.326 1.00 0.00 184 ASP A N 8
ATOM 13156 C CA . ASP A 1 60 ? 8.538 -10.860 11.603 1.00 0.00 184 ASP A CA 8
ATOM 13157 C C . ASP A 1 60 ? 8.302 -12.218 12.258 1.00 0.00 184 ASP A C 8
ATOM 13158 O O . ASP A 1 60 ? 9.243 -12.871 12.710 1.00 0.00 184 ASP A O 8
ATOM 13167 N N . ARG A 1 61 ? 7.042 -12.636 12.305 1.00 0.00 185 ARG A N 8
ATOM 13168 C CA . ARG A 1 61 ? 6.684 -13.915 12.906 1.00 0.00 185 ARG A CA 8
ATOM 13169 C C . ARG A 1 61 ? 6.320 -14.937 11.832 1.00 0.00 185 ARG A C 8
ATOM 13170 O O . ARG A 1 61 ? 5.344 -14.766 11.104 1.00 0.00 185 ARG A O 8
ATOM 13191 N N . ASN A 1 62 ? 7.114 -16.000 11.742 1.00 0.00 186 ASN A N 8
ATOM 13192 C CA . ASN A 1 62 ? 6.876 -17.049 10.757 1.00 0.00 186 ASN A CA 8
ATOM 13193 C C . ASN A 1 62 ? 5.923 -18.105 11.306 1.00 0.00 186 ASN A C 8
ATOM 13194 O O . ASN A 1 62 ? 6.336 -19.014 12.026 1.00 0.00 186 ASN A O 8
ATOM 13205 N N . SER A 1 63 ? 4.645 -17.978 10.962 1.00 0.00 187 SER A N 8
ATOM 13206 C CA . SER A 1 63 ? 3.632 -18.919 11.423 1.00 0.00 187 SER A CA 8
ATOM 13207 C C . SER A 1 63 ? 2.628 -19.224 10.315 1.00 0.00 187 SER A C 8
ATOM 13208 O O . SER A 1 63 ? 2.476 -18.448 9.371 1.00 0.00 187 SER A O 8
ATOM 13216 N N . ARG A 1 64 ? 1.948 -20.358 10.437 1.00 0.00 188 ARG A N 8
ATOM 13217 C CA . ARG A 1 64 ? 0.960 -20.767 9.445 1.00 0.00 188 ARG A CA 8
ATOM 13218 C C . ARG A 1 64 ? -0.393 -20.121 9.729 1.00 0.00 188 ARG A C 8
ATOM 13219 O O . ARG A 1 64 ? -0.681 -19.728 10.860 1.00 0.00 188 ARG A O 8
ATOM 13240 N N . ARG A 1 65 ? -1.220 -20.015 8.694 1.00 0.00 189 ARG A N 8
ATOM 13241 C CA . ARG A 1 65 ? -2.542 -19.416 8.831 1.00 0.00 189 ARG A CA 8
ATOM 13242 C C . ARG A 1 65 ? -2.482 -18.158 9.693 1.00 0.00 189 ARG A C 8
ATOM 13243 O O . ARG A 1 65 ? -3.287 -17.981 10.606 1.00 0.00 189 ARG A O 8
ATOM 13264 N N . SER A 1 66 ? -1.523 -17.288 9.395 1.00 0.00 190 SER A N 8
ATOM 13265 C CA . SER A 1 66 ? -1.354 -16.049 10.146 1.00 0.00 190 SER A CA 8
ATOM 13266 C C . SER A 1 66 ? -1.512 -14.836 9.234 1.00 0.00 190 SER A C 8
ATOM 13267 O O . SER A 1 66 ? -1.173 -14.885 8.051 1.00 0.00 190 SER A O 8
ATOM 13275 N N . LYS A 1 67 ? -2.028 -13.747 9.793 1.00 0.00 191 LYS A N 8
ATOM 13276 C CA . LYS A 1 67 ? -2.231 -12.519 9.033 1.00 0.00 191 LYS A CA 8
ATOM 13277 C C . LYS A 1 67 ? -0.898 -11.849 8.717 1.00 0.00 191 LYS A C 8
ATOM 13278 O O . LYS A 1 67 ? 0.157 -12.306 9.153 1.00 0.00 191 LYS A O 8
ATOM 13297 N N . GLY A 1 68 ? -0.954 -10.760 7.956 1.00 0.00 192 GLY A N 8
ATOM 13298 C CA . GLY A 1 68 ? 0.256 -10.044 7.595 1.00 0.00 192 GLY A CA 8
ATOM 13299 C C . GLY A 1 68 ? -0.033 -8.756 6.850 1.00 0.00 192 GLY A C 8
ATOM 13300 O O . GLY A 1 68 ? -1.052 -8.641 6.168 1.00 0.00 192 GLY A O 8
ATOM 13304 N N . ILE A 1 69 ? 0.865 -7.785 6.979 1.00 0.00 193 ILE A N 8
ATOM 13305 C CA . ILE A 1 69 ? 0.700 -6.499 6.311 1.00 0.00 193 ILE A CA 8
ATOM 13306 C C . ILE A 1 69 ? 1.780 -6.286 5.256 1.00 0.00 193 ILE A C 8
ATOM 13307 O O . ILE A 1 69 ? 2.928 -6.687 5.438 1.00 0.00 193 ILE A O 8
ATOM 13323 N N . ALA A 1 70 ? 1.401 -5.650 4.151 1.00 0.00 194 ALA A N 8
ATOM 13324 C CA . ALA A 1 70 ? 2.337 -5.380 3.067 1.00 0.00 194 ALA A CA 8
ATOM 13325 C C . ALA A 1 70 ? 1.986 -4.081 2.351 1.00 0.00 194 ALA A C 8
ATOM 13326 O O . ALA A 1 70 ? 0.826 -3.672 2.317 1.00 0.00 194 ALA A O 8
ATOM 13333 N N . TYR A 1 71 ? 2.996 -3.435 1.778 1.00 0.00 195 TYR A N 8
ATOM 13334 C CA . TYR A 1 71 ? 2.794 -2.180 1.065 1.00 0.00 195 TYR A CA 8
ATOM 13335 C C . TYR A 1 71 ? 2.969 -2.374 -0.439 1.00 0.00 195 TYR A C 8
ATOM 13336 O O . TYR A 1 71 ? 3.755 -3.211 -0.882 1.00 0.00 195 TYR A O 8
ATOM 13354 N N . VAL A 1 72 ? 2.231 -1.591 -1.220 1.00 0.00 196 VAL A N 8
ATOM 13355 C CA . VAL A 1 72 ? 2.304 -1.674 -2.673 1.00 0.00 196 VAL A CA 8
ATOM 13356 C C . VAL A 1 72 ? 2.274 -0.287 -3.305 1.00 0.00 196 VAL A C 8
ATOM 13357 O O . VAL A 1 72 ? 1.457 0.555 -2.936 1.00 0.00 196 VAL A O 8
ATOM 13370 N N . GLU A 1 73 ? 3.170 -0.057 -4.260 1.00 0.00 197 GLU A N 8
ATOM 13371 C CA . GLU A 1 73 ? 3.246 1.229 -4.943 1.00 0.00 197 GLU A CA 8
ATOM 13372 C C . GLU A 1 73 ? 2.702 1.122 -6.364 1.00 0.00 197 GLU A C 8
ATOM 13373 O O . GLU A 1 73 ? 3.220 0.364 -7.184 1.00 0.00 197 GLU A O 8
ATOM 13385 N N . PHE A 1 74 ? 1.654 1.887 -6.649 1.00 0.00 198 PHE A N 8
ATOM 13386 C CA . PHE A 1 74 ? 1.037 1.879 -7.971 1.00 0.00 198 PHE A CA 8
ATOM 13387 C C . PHE A 1 74 ? 1.609 2.991 -8.845 1.00 0.00 198 PHE A C 8
ATOM 13388 O O . PHE A 1 74 ? 2.087 4.008 -8.340 1.00 0.00 198 PHE A O 8
ATOM 13405 N N . CYS A 1 75 ? 1.558 2.789 -10.157 1.00 0.00 199 CYS A N 8
ATOM 13406 C CA . CYS A 1 75 ? 2.072 3.774 -11.103 1.00 0.00 199 CYS A CA 8
ATOM 13407 C C . CYS A 1 75 ? 1.561 5.171 -10.765 1.00 0.00 199 CYS A C 8
ATOM 13408 O O . CYS A 1 75 ? 2.315 6.143 -10.801 1.00 0.00 199 CYS A O 8
ATOM 13416 N N . GLU A 1 76 ? 0.276 5.263 -10.437 1.00 0.00 200 GLU A N 8
ATOM 13417 C CA . GLU A 1 76 ? -0.335 6.541 -10.096 1.00 0.00 200 GLU A CA 8
ATOM 13418 C C . GLU A 1 76 ? -1.235 6.404 -8.871 1.00 0.00 200 GLU A C 8
ATOM 13419 O O . GLU A 1 76 ? -1.440 5.304 -8.358 1.00 0.00 200 GLU A O 8
ATOM 13431 N N . ILE A 1 77 ? -1.770 7.529 -8.408 1.00 0.00 201 ILE A N 8
ATOM 13432 C CA . ILE A 1 77 ? -2.649 7.534 -7.245 1.00 0.00 201 ILE A CA 8
ATOM 13433 C C . ILE A 1 77 ? -4.085 7.209 -7.640 1.00 0.00 201 ILE A C 8
ATOM 13434 O O . ILE A 1 77 ? -4.841 6.639 -6.853 1.00 0.00 201 ILE A O 8
ATOM 13450 N N . GLN A 1 78 ? -4.454 7.575 -8.862 1.00 0.00 202 GLN A N 8
ATOM 13451 C CA . GLN A 1 78 ? -5.801 7.320 -9.362 1.00 0.00 202 GLN A CA 8
ATOM 13452 C C . GLN A 1 78 ? -6.052 5.823 -9.510 1.00 0.00 202 GLN A C 8
ATOM 13453 O O . GLN A 1 78 ? -7.169 5.398 -9.807 1.00 0.00 202 GLN A O 8
ATOM 13467 N N . SER A 1 79 ? -5.007 5.029 -9.302 1.00 0.00 203 SER A N 8
ATOM 13468 C CA . SER A 1 79 ? -5.114 3.579 -9.417 1.00 0.00 203 SER A CA 8
ATOM 13469 C C . SER A 1 79 ? -5.362 2.943 -8.053 1.00 0.00 203 SER A C 8
ATOM 13470 O O . SER A 1 79 ? -5.867 1.824 -7.959 1.00 0.00 203 SER A O 8
ATOM 13478 N N . VAL A 1 80 ? -5.002 3.666 -6.996 1.00 0.00 204 VAL A N 8
ATOM 13479 C CA . VAL A 1 80 ? -5.187 3.173 -5.636 1.00 0.00 204 VAL A CA 8
ATOM 13480 C C . VAL A 1 80 ? -6.651 2.848 -5.362 1.00 0.00 204 VAL A C 8
ATOM 13481 O O . VAL A 1 80 ? -6.985 1.822 -4.770 1.00 0.00 204 VAL A O 8
ATOM 13494 N N . PRO A 1 81 ? -7.548 3.743 -5.804 1.00 0.00 205 PRO A N 8
ATOM 13495 C CA . PRO A 1 81 ? -8.992 3.573 -5.619 1.00 0.00 205 PRO A CA 8
ATOM 13496 C C . PRO A 1 81 ? -9.467 2.178 -6.015 1.00 0.00 205 PRO A C 8
ATOM 13497 O O . PRO A 1 81 ? -10.087 1.473 -5.218 1.00 0.00 205 PRO A O 8
ATOM 13508 N N . LEU A 1 82 ? -9.173 1.787 -7.250 1.00 0.00 206 LEU A N 8
ATOM 13509 C CA . LEU A 1 82 ? -9.570 0.475 -7.751 1.00 0.00 206 LEU A CA 8
ATOM 13510 C C . LEU A 1 82 ? -9.038 -0.635 -6.851 1.00 0.00 206 LEU A C 8
ATOM 13511 O O . LEU A 1 82 ? -9.752 -1.588 -6.538 1.00 0.00 206 LEU A O 8
ATOM 13527 N N . ALA A 1 83 ? -7.782 -0.505 -6.437 1.00 0.00 207 ALA A N 8
ATOM 13528 C CA . ALA A 1 83 ? -7.157 -1.496 -5.570 1.00 0.00 207 ALA A CA 8
ATOM 13529 C C . ALA A 1 83 ? -7.912 -1.625 -4.251 1.00 0.00 207 ALA A C 8
ATOM 13530 O O . ALA A 1 83 ? -8.032 -2.719 -3.698 1.00 0.00 207 ALA A O 8
ATOM 13537 N N . ILE A 1 84 ? -8.418 -0.502 -3.752 1.00 0.00 208 ILE A N 8
ATOM 13538 C CA . ILE A 1 84 ? -9.162 -0.490 -2.499 1.00 0.00 208 ILE A CA 8
ATOM 13539 C C . ILE A 1 84 ? -10.383 -1.401 -2.575 1.00 0.00 208 ILE A C 8
ATOM 13540 O O . ILE A 1 84 ? -10.633 -2.199 -1.673 1.00 0.00 208 ILE A O 8
ATOM 13556 N N . GLY A 1 85 ? -11.141 -1.275 -3.661 1.00 0.00 209 GLY A N 8
ATOM 13557 C CA . GLY A 1 85 ? -12.326 -2.094 -3.837 1.00 0.00 209 GLY A CA 8
ATOM 13558 C C . GLY A 1 85 ? -12.020 -3.577 -3.778 1.00 0.00 209 GLY A C 8
ATOM 13559 O O . GLY A 1 85 ? -12.761 -4.348 -3.164 1.00 0.00 209 GLY A O 8
ATOM 13563 N N . LEU A 1 86 ? -10.928 -3.980 -4.417 1.00 0.00 210 LEU A N 8
ATOM 13564 C CA . LEU A 1 86 ? -10.527 -5.382 -4.436 1.00 0.00 210 LEU A CA 8
ATOM 13565 C C . LEU A 1 86 ? -10.679 -6.012 -3.055 1.00 0.00 210 LEU A C 8
ATOM 13566 O O . LEU A 1 86 ? -10.840 -7.226 -2.92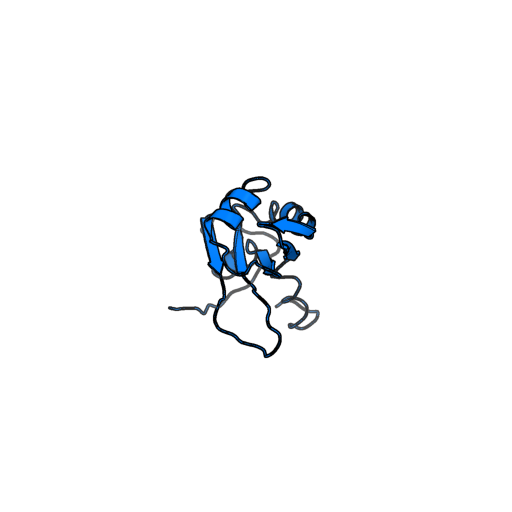8 1.00 0.00 210 LEU A O 8
ATOM 13582 N N . THR A 1 87 ? -10.630 -5.177 -2.022 1.00 0.00 211 THR A N 8
ATOM 13583 C CA . THR A 1 87 ? -10.764 -5.651 -0.649 1.00 0.00 211 THR A CA 8
ATOM 13584 C C . THR A 1 87 ? -11.764 -6.797 -0.559 1.00 0.00 211 THR A C 8
ATOM 13585 O O . THR A 1 87 ? -12.966 -6.600 -0.727 1.00 0.00 211 THR A O 8
ATOM 13596 N N . GLY A 1 88 ? -11.258 -7.998 -0.291 1.00 0.00 212 GLY A N 8
ATOM 13597 C CA . GLY A 1 88 ? -12.122 -9.159 -0.183 1.00 0.00 212 GLY A CA 8
ATOM 13598 C C . GLY A 1 88 ? -11.945 -10.123 -1.338 1.00 0.00 212 GLY A C 8
ATOM 13599 O O . GLY A 1 88 ? -12.816 -10.952 -1.601 1.00 0.00 212 GLY A O 8
ATOM 13603 N N . GLN A 1 89 ? -10.817 -10.013 -2.032 1.00 0.00 213 GLN A N 8
ATOM 13604 C CA . GLN A 1 89 ? -10.531 -10.882 -3.168 1.00 0.00 213 GLN A CA 8
ATOM 13605 C C . GLN A 1 89 ? -9.753 -12.117 -2.728 1.00 0.00 213 GLN A C 8
ATOM 13606 O O . GLN A 1 89 ? -8.588 -12.023 -2.340 1.00 0.00 213 GLN A O 8
ATOM 13620 N N . ARG A 1 90 ? -10.404 -13.274 -2.788 1.00 0.00 214 ARG A N 8
ATOM 13621 C CA . ARG A 1 90 ? -9.773 -14.527 -2.393 1.00 0.00 214 ARG A CA 8
ATOM 13622 C C . ARG A 1 90 ? -8.416 -14.690 -3.072 1.00 0.00 214 ARG A C 8
ATOM 13623 O O . ARG A 1 90 ? -8.337 -14.981 -4.266 1.00 0.00 214 ARG A O 8
ATOM 13644 N N . LEU A 1 91 ? -7.349 -14.498 -2.304 1.00 0.00 215 LEU A N 8
ATOM 13645 C CA . LEU A 1 91 ? -5.995 -14.623 -2.830 1.00 0.00 215 LEU A CA 8
ATOM 13646 C C . LEU A 1 91 ? -5.341 -15.916 -2.350 1.00 0.00 215 LEU A C 8
ATOM 13647 O O . LEU A 1 91 ? -4.924 -16.022 -1.197 1.00 0.00 215 LEU A O 8
ATOM 13663 N N . LEU A 1 92 ? -5.252 -16.894 -3.244 1.00 0.00 216 LEU A N 8
ATOM 13664 C CA . LEU A 1 92 ? -4.647 -18.179 -2.914 1.00 0.00 216 LEU A CA 8
ATOM 13665 C C . LEU A 1 92 ? -5.454 -18.902 -1.840 1.00 0.00 216 LEU A C 8
ATOM 13666 O O . LEU A 1 92 ? -4.925 -19.735 -1.105 1.00 0.00 216 LEU A O 8
ATOM 13682 N N . GLY A 1 93 ? -6.741 -18.578 -1.756 1.00 0.00 217 GLY A N 8
ATOM 13683 C CA . GLY A 1 93 ? -7.602 -19.206 -0.771 1.00 0.00 217 GLY A CA 8
ATOM 13684 C C . GLY A 1 93 ? -7.893 -18.298 0.408 1.00 0.00 217 GLY A C 8
ATOM 13685 O O . GLY A 1 93 ? -8.910 -18.454 1.084 1.00 0.00 217 GLY A O 8
ATOM 13689 N N . VAL A 1 94 ? -6.999 -17.346 0.654 1.00 0.00 218 VAL A N 8
ATOM 13690 C CA . VAL A 1 94 ? -7.166 -16.409 1.760 1.00 0.00 218 VAL A CA 8
ATOM 13691 C C . VAL A 1 94 ? -7.397 -14.991 1.249 1.00 0.00 218 VAL A C 8
ATOM 13692 O O . VAL A 1 94 ? -6.524 -14.375 0.635 1.00 0.00 218 VAL A O 8
ATOM 13705 N N . PRO A 1 95 ? -8.601 -14.459 1.505 1.00 0.00 219 PRO A N 8
ATOM 13706 C CA . PRO A 1 95 ? -8.975 -13.107 1.080 1.00 0.00 219 PRO A CA 8
ATOM 13707 C C . PRO A 1 95 ? -7.935 -12.065 1.479 1.00 0.00 219 PRO A C 8
ATOM 13708 O O . PRO A 1 95 ? -7.266 -12.203 2.504 1.00 0.00 219 PRO A O 8
ATOM 13719 N N . ILE A 1 96 ? -7.805 -11.024 0.664 1.00 0.00 220 ILE A N 8
ATOM 13720 C CA . ILE A 1 96 ? -6.847 -9.958 0.934 1.00 0.00 220 ILE A CA 8
ATOM 13721 C C . ILE A 1 96 ? -7.558 -8.644 1.237 1.00 0.00 220 ILE A C 8
ATOM 13722 O O . ILE A 1 96 ? -8.680 -8.415 0.785 1.00 0.00 220 ILE A O 8
ATOM 13738 N N . ILE A 1 97 ? -6.897 -7.783 2.004 1.00 0.00 221 ILE A N 8
ATOM 13739 C CA . ILE A 1 97 ? -7.464 -6.490 2.365 1.00 0.00 221 ILE A CA 8
ATOM 13740 C C . ILE A 1 97 ? -6.687 -5.349 1.717 1.00 0.00 221 ILE A C 8
ATOM 13741 O O . ILE A 1 97 ? -5.457 -5.364 1.681 1.00 0.00 221 ILE A O 8
ATOM 13757 N N . VAL A 1 98 ? -7.414 -4.359 1.208 1.00 0.00 222 VAL A N 8
ATOM 13758 C CA . VAL A 1 98 ? -6.794 -3.207 0.564 1.00 0.00 222 VAL A CA 8
ATOM 13759 C C . VAL A 1 98 ? -7.436 -1.905 1.030 1.00 0.00 222 VAL A C 8
ATOM 13760 O O . VAL A 1 98 ? -8.617 -1.663 0.785 1.00 0.00 222 VAL A O 8
ATOM 13773 N N . GLN A 1 99 ? -6.648 -1.071 1.701 1.00 0.00 223 GLN A N 8
ATOM 13774 C CA . GLN A 1 99 ? -7.142 0.208 2.201 1.00 0.00 223 GLN A CA 8
ATOM 13775 C C . GLN A 1 99 ? -6.164 1.332 1.878 1.00 0.00 223 GLN A C 8
ATOM 13776 O O . GLN A 1 99 ? -5.028 1.083 1.475 1.00 0.00 223 GLN A O 8
ATOM 13790 N N . ALA A 1 100 ? -6.613 2.570 2.057 1.00 0.00 224 ALA A N 8
ATOM 13791 C CA . ALA A 1 100 ? -5.777 3.732 1.785 1.00 0.00 224 ALA A CA 8
ATOM 13792 C C . ALA A 1 100 ? -4.699 3.895 2.853 1.00 0.00 224 ALA A C 8
ATOM 13793 O O . ALA A 1 100 ? -4.992 4.244 3.996 1.00 0.00 224 ALA A O 8
ATOM 13800 N N . SER A 1 101 ? -3.452 3.639 2.472 1.00 0.00 225 SER A N 8
ATOM 13801 C CA . SER A 1 101 ? -2.331 3.753 3.398 1.00 0.00 225 SER A CA 8
ATOM 13802 C C . SER A 1 101 ? -2.178 5.189 3.891 1.00 0.00 225 SER A C 8
ATOM 13803 O O . SER A 1 101 ? -2.179 5.445 5.095 1.00 0.00 225 SER A O 8
ATOM 13811 N N . GLN A 1 102 ? -2.045 6.119 2.952 1.00 0.00 226 GLN A N 8
ATOM 13812 C CA . GLN A 1 102 ? -1.890 7.529 3.290 1.00 0.00 226 GLN A CA 8
ATOM 13813 C C . GLN A 1 102 ? -2.736 7.893 4.506 1.00 0.00 226 GLN A C 8
ATOM 13814 O O . GLN A 1 102 ? -2.273 8.586 5.411 1.00 0.00 226 GLN A O 8
ATOM 13828 N N . ALA A 1 103 ? -3.978 7.421 4.519 1.00 0.00 227 ALA A N 8
ATOM 13829 C CA . ALA A 1 103 ? -4.888 7.696 5.624 1.00 0.00 227 ALA A CA 8
ATOM 13830 C C . ALA A 1 103 ? -4.284 7.261 6.955 1.00 0.00 227 ALA A C 8
ATOM 13831 O O . ALA A 1 103 ? -4.195 8.051 7.894 1.00 0.00 227 ALA A O 8
ATOM 13838 N N . GLU A 1 104 ? -3.868 6.000 7.027 1.00 0.00 228 GLU A N 8
ATOM 13839 C CA . GLU A 1 104 ? -3.274 5.461 8.245 1.00 0.00 228 GLU A CA 8
ATOM 13840 C C . GLU A 1 104 ? -2.318 6.470 8.876 1.00 0.00 228 GLU A C 8
ATOM 13841 O O . GLU A 1 104 ? -2.472 6.847 10.037 1.00 0.00 228 GLU A O 8
ATOM 13853 N N . LYS A 1 105 ? -1.329 6.903 8.101 1.00 0.00 229 LYS A N 8
ATOM 13854 C CA . LYS A 1 105 ? -0.347 7.869 8.582 1.00 0.00 229 LYS A CA 8
ATOM 13855 C C . LYS A 1 105 ? -1.031 9.141 9.073 1.00 0.00 229 LYS A C 8
ATOM 13856 O O . LYS A 1 105 ? -1.075 9.410 10.272 1.00 0.00 229 LYS A O 8
ATOM 13875 N N . ASN A 1 106 ? -1.565 9.920 8.137 1.00 0.00 230 ASN A N 8
ATOM 13876 C CA . ASN A 1 106 ? -2.247 11.164 8.475 1.00 0.00 230 ASN A CA 8
ATOM 13877 C C . ASN A 1 106 ? -2.979 11.037 9.808 1.00 0.00 230 ASN A C 8
ATOM 13878 O O . ASN A 1 106 ? -2.726 11.798 10.742 1.00 0.00 230 ASN A O 8
ATOM 13889 N N . ARG A 1 107 ? -3.889 10.071 9.887 1.00 0.00 231 ARG A N 8
ATOM 13890 C CA . ARG A 1 107 ? -4.658 9.845 11.104 1.00 0.00 231 ARG A CA 8
ATOM 13891 C C . ARG A 1 107 ? -3.736 9.599 12.294 1.00 0.00 231 ARG A C 8
ATOM 13892 O O . ARG A 1 107 ? -3.758 10.342 13.275 1.00 0.00 231 ARG A O 8
ATOM 13913 N N . LEU A 1 108 ? -2.925 8.551 12.198 1.00 0.00 232 LEU A N 8
ATOM 13914 C CA . LEU A 1 108 ? -1.993 8.205 13.267 1.00 0.00 232 LEU A CA 8
ATOM 13915 C C . LEU A 1 108 ? -1.424 9.461 13.921 1.00 0.00 232 LEU A C 8
ATOM 13916 O O . LEU A 1 108 ? -0.865 10.325 13.246 1.00 0.00 232 LEU A O 8
ATOM 13932 N N . SER A 1 109 ? -1.569 9.553 15.239 1.00 0.00 233 SER A N 8
ATOM 13933 C CA . SER A 1 109 ? -1.071 10.704 15.984 1.00 0.00 233 SER A CA 8
ATOM 13934 C C . SER A 1 109 ? 0.439 10.610 16.183 1.00 0.00 233 SER A C 8
ATOM 13935 O O . SER A 1 109 ? 0.957 9.578 16.608 1.00 0.00 233 SER A O 8
ATOM 13943 N N . GLY A 1 110 ? 1.140 11.697 15.873 1.00 0.00 234 GLY A N 8
ATOM 13944 C CA . GLY A 1 110 ? 2.582 11.717 16.023 1.00 0.00 234 GLY A CA 8
ATOM 13945 C C . GLY A 1 110 ? 3.046 12.752 17.029 1.00 0.00 234 GLY A C 8
ATOM 13946 O O . GLY A 1 110 ? 3.482 13.845 16.670 1.00 0.00 234 GLY A O 8
ATOM 13950 N N . PRO A 1 111 ? 2.951 12.410 18.323 1.00 0.00 235 PRO A N 8
ATOM 13951 C CA . PRO A 1 111 ? 3.358 13.305 19.410 1.00 0.00 235 PRO A CA 8
ATOM 13952 C C . PRO A 1 111 ? 4.872 13.353 19.585 1.00 0.00 235 PRO A C 8
ATOM 13953 O O . PRO A 1 111 ? 5.491 12.369 19.990 1.00 0.00 235 PRO A O 8
ATOM 13964 N N . SER A 1 112 ? 5.462 14.504 19.278 1.00 0.00 236 SER A N 8
ATOM 13965 C CA . SER A 1 112 ? 6.905 14.678 19.399 1.00 0.00 236 SER A CA 8
ATOM 13966 C C . SER A 1 112 ? 7.303 16.124 19.118 1.00 0.00 236 SER A C 8
ATOM 13967 O O . SER A 1 112 ? 6.927 16.696 18.095 1.00 0.00 236 SER A O 8
ATOM 13975 N N . SER A 1 113 ? 8.065 16.710 20.036 1.00 0.00 237 SER A N 8
ATOM 13976 C CA . SER A 1 113 ? 8.511 18.091 19.891 1.00 0.00 237 SER A CA 8
ATOM 13977 C C . SER A 1 113 ? 9.882 18.152 19.224 1.00 0.00 237 SER A C 8
ATOM 13978 O O . SER A 1 113 ? 10.829 17.501 19.665 1.00 0.00 237 SER A O 8
ATOM 13986 N N . GLY A 1 114 ? 9.981 18.941 18.158 1.00 0.00 238 GLY A N 8
ATOM 13987 C CA . GLY A 1 114 ? 11.238 19.073 17.446 1.00 0.00 238 GLY A CA 8
ATOM 13988 C C . GLY A 1 114 ? 11.239 18.328 16.126 1.00 0.00 238 GLY A C 8
ATOM 13989 O O . GLY A 1 114 ? 11.732 17.203 16.040 1.00 0.00 238 GLY A O 8
ATOM 13993 N N . GLY A 1 1 ? 31.022 -10.414 21.531 1.00 0.00 125 GLY A N 9
ATOM 13994 C CA . GLY A 1 1 ? 31.655 -9.321 20.818 1.00 0.00 125 GLY A CA 9
ATOM 13995 C C . GLY A 1 1 ? 31.356 -7.972 21.440 1.00 0.00 125 GLY A C 9
ATOM 13996 O O . GLY A 1 1 ? 30.333 -7.799 22.102 1.00 0.00 125 GLY A O 9
ATOM 14000 N N . SER A 1 2 ? 32.251 -7.012 21.228 1.00 0.00 126 SER A N 9
ATOM 14001 C CA . SER A 1 2 ? 32.081 -5.673 21.777 1.00 0.00 126 SER A CA 9
ATOM 14002 C C . SER A 1 2 ? 31.778 -4.666 20.672 1.00 0.00 126 SER A C 9
ATOM 14003 O O . SER A 1 2 ? 32.621 -4.391 19.819 1.00 0.00 126 SER A O 9
ATOM 14011 N N . SER A 1 3 ? 30.566 -4.118 20.694 1.00 0.00 127 SER A N 9
ATOM 14012 C CA . SER A 1 3 ? 30.148 -3.146 19.691 1.00 0.00 127 SER A CA 9
ATOM 14013 C C . SER A 1 3 ? 29.332 -2.025 20.330 1.00 0.00 127 SER A C 9
ATOM 14014 O O . SER A 1 3 ? 28.222 -2.248 20.812 1.00 0.00 127 SER A O 9
ATOM 14022 N N . GLY A 1 4 ? 29.891 -0.819 20.328 1.00 0.00 128 GLY A N 9
ATOM 14023 C CA . GLY A 1 4 ? 29.202 0.318 20.909 1.00 0.00 128 GLY A CA 9
ATOM 14024 C C . GLY A 1 4 ? 29.647 1.636 20.306 1.00 0.00 128 GLY A C 9
ATOM 14025 O O . GLY A 1 4 ? 30.805 2.031 20.448 1.00 0.00 128 GLY A O 9
ATOM 14029 N N . SER A 1 5 ? 28.728 2.316 19.629 1.00 0.00 129 SER A N 9
ATOM 14030 C CA . SER A 1 5 ? 29.033 3.594 18.997 1.00 0.00 129 SER A CA 9
ATOM 14031 C C . SER A 1 5 ? 28.186 4.713 19.596 1.00 0.00 129 SER A C 9
ATOM 14032 O O . SER A 1 5 ? 27.217 4.458 20.309 1.00 0.00 129 SER A O 9
ATOM 14040 N N . SER A 1 6 ? 28.562 5.953 19.301 1.00 0.00 130 SER A N 9
ATOM 14041 C CA . SER A 1 6 ? 27.841 7.112 19.813 1.00 0.00 130 SER A CA 9
ATOM 14042 C C . SER A 1 6 ? 27.363 8.004 18.670 1.00 0.00 130 SER A C 9
ATOM 14043 O O . SER A 1 6 ? 28.081 8.220 17.696 1.00 0.00 130 SER A O 9
ATOM 14051 N N . GLY A 1 7 ? 26.144 8.519 18.800 1.00 0.00 131 GLY A N 9
ATOM 14052 C CA . GLY A 1 7 ? 25.590 9.380 17.771 1.00 0.00 131 GLY A CA 9
ATOM 14053 C C . GLY A 1 7 ? 24.170 9.812 18.081 1.00 0.00 131 GLY A C 9
ATOM 14054 O O . GLY A 1 7 ? 23.526 9.263 18.975 1.00 0.00 131 GLY A O 9
ATOM 14058 N N . LYS A 1 8 ? 23.680 10.800 17.340 1.00 0.00 132 LYS A N 9
ATOM 14059 C CA . LYS A 1 8 ? 22.328 11.308 17.539 1.00 0.00 132 LYS A CA 9
ATOM 14060 C C . LYS A 1 8 ? 21.554 11.322 16.225 1.00 0.00 132 LYS A C 9
ATOM 14061 O O . LYS A 1 8 ? 22.092 10.979 15.173 1.00 0.00 132 LYS A O 9
ATOM 14080 N N . SER A 1 9 ? 20.288 11.723 16.293 1.00 0.00 133 SER A N 9
ATOM 14081 C CA . SER A 1 9 ? 19.440 11.780 15.109 1.00 0.00 133 SER A CA 9
ATOM 14082 C C . SER A 1 9 ? 19.150 13.226 14.717 1.00 0.00 133 SER A C 9
ATOM 14083 O O . SER A 1 9 ? 18.190 13.842 15.181 1.00 0.00 133 SER A O 9
ATOM 14091 N N . PRO A 1 10 ? 20.000 13.782 13.842 1.00 0.00 134 PRO A N 9
ATOM 14092 C CA . PRO A 1 10 ? 19.858 15.162 13.367 1.00 0.00 134 PRO A CA 9
ATOM 14093 C C . PRO A 1 10 ? 18.744 15.308 12.335 1.00 0.00 134 PRO A C 9
ATOM 14094 O O . PRO A 1 10 ? 18.783 14.687 11.273 1.00 0.00 134 PRO A O 9
ATOM 14105 N N . VAL A 1 11 ? 17.752 16.132 12.655 1.00 0.00 135 VAL A N 9
ATOM 14106 C CA . VAL A 1 11 ? 16.628 16.361 11.756 1.00 0.00 135 VAL A CA 9
ATOM 14107 C C . VAL A 1 11 ? 17.109 16.739 10.359 1.00 0.00 135 VAL A C 9
ATOM 14108 O O . VAL A 1 11 ? 18.239 17.197 10.185 1.00 0.00 135 VAL A O 9
ATOM 14121 N N . ARG A 1 12 ? 16.245 16.547 9.369 1.00 0.00 136 ARG A N 9
ATOM 14122 C CA . ARG A 1 12 ? 16.583 16.868 7.987 1.00 0.00 136 ARG A CA 9
ATOM 14123 C C . ARG A 1 12 ? 15.650 17.942 7.434 1.00 0.00 136 ARG A C 9
ATOM 14124 O O . ARG A 1 12 ? 14.548 18.143 7.945 1.00 0.00 136 ARG A O 9
ATOM 14145 N N . GLU A 1 13 ? 16.100 18.630 6.391 1.00 0.00 137 GLU A N 9
ATOM 14146 C CA . GLU A 1 13 ? 15.307 19.685 5.772 1.00 0.00 137 GLU A CA 9
ATOM 14147 C C . GLU A 1 13 ? 14.777 19.240 4.412 1.00 0.00 137 GLU A C 9
ATOM 14148 O O . GLU A 1 13 ? 15.368 18.401 3.731 1.00 0.00 137 GLU A O 9
ATOM 14160 N N . PRO A 1 14 ? 13.636 19.815 4.004 1.00 0.00 138 PRO A N 9
ATOM 14161 C CA . PRO A 1 14 ? 13.001 19.494 2.722 1.00 0.00 138 PRO A CA 9
ATOM 14162 C C . PRO A 1 14 ? 13.704 20.159 1.544 1.00 0.00 138 PRO A C 9
ATOM 14163 O O . PRO A 1 14 ? 14.284 21.237 1.682 1.00 0.00 138 PRO A O 9
ATOM 14174 N N . VAL A 1 15 ? 13.650 19.510 0.385 1.00 0.00 139 VAL A N 9
ATOM 14175 C CA . VAL A 1 15 ? 14.280 20.041 -0.818 1.00 0.00 139 VAL A CA 9
ATOM 14176 C C . VAL A 1 15 ? 13.288 20.111 -1.973 1.00 0.00 139 VAL A C 9
ATOM 14177 O O . VAL A 1 15 ? 12.148 19.661 -1.854 1.00 0.00 139 VAL A O 9
ATOM 14190 N N . ASP A 1 16 ? 13.728 20.679 -3.090 1.00 0.00 140 ASP A N 9
ATOM 14191 C CA . ASP A 1 16 ? 12.879 20.807 -4.269 1.00 0.00 140 ASP A CA 9
ATOM 14192 C C . ASP A 1 16 ? 12.408 19.439 -4.752 1.00 0.00 140 ASP A C 9
ATOM 14193 O O . ASP A 1 16 ? 11.247 19.265 -5.120 1.00 0.00 140 ASP A O 9
ATOM 14202 N N . ASN A 1 17 ? 13.318 18.470 -4.747 1.00 0.00 141 ASN A N 9
ATOM 14203 C CA . ASN A 1 17 ? 12.996 17.118 -5.185 1.00 0.00 141 ASN A CA 9
ATOM 14204 C C . ASN A 1 17 ? 11.616 16.698 -4.688 1.00 0.00 141 ASN A C 9
ATOM 14205 O O . ASN A 1 17 ? 11.123 17.211 -3.683 1.00 0.00 141 ASN A O 9
ATOM 14216 N N . LEU A 1 18 ? 10.996 15.762 -5.399 1.00 0.00 142 LEU A N 9
ATOM 14217 C CA . LEU A 1 18 ? 9.672 15.274 -5.031 1.00 0.00 142 LEU A CA 9
ATOM 14218 C C . LEU A 1 18 ? 9.512 15.224 -3.516 1.00 0.00 142 LEU A C 9
ATOM 14219 O O . LEU A 1 18 ? 10.412 14.788 -2.799 1.00 0.00 142 LEU A O 9
ATOM 14235 N N . SER A 1 19 ? 8.358 15.674 -3.033 1.00 0.00 143 SER A N 9
ATOM 14236 C CA . SER A 1 19 ? 8.080 15.684 -1.601 1.00 0.00 143 SER A CA 9
ATOM 14237 C C . SER A 1 19 ? 7.936 14.263 -1.066 1.00 0.00 143 SER A C 9
ATOM 14238 O O . SER A 1 19 ? 7.720 13.309 -1.815 1.00 0.00 143 SER A O 9
ATOM 14246 N N . PRO A 1 20 ? 8.059 14.115 0.262 1.00 0.00 144 PRO A N 9
ATOM 14247 C CA . PRO A 1 20 ? 7.947 12.814 0.927 1.00 0.00 144 PRO A CA 9
ATOM 14248 C C . PRO A 1 20 ? 6.514 12.292 0.940 1.00 0.00 144 PRO A C 9
ATOM 14249 O O . PRO A 1 20 ? 6.287 11.083 0.982 1.00 0.00 144 PRO A O 9
ATOM 14260 N N . GLU A 1 21 ? 5.554 13.210 0.904 1.00 0.00 145 GLU A N 9
ATOM 14261 C CA . GLU A 1 21 ? 4.144 12.839 0.912 1.00 0.00 145 GLU A CA 9
ATOM 14262 C C . GLU A 1 21 ? 3.683 12.422 -0.481 1.00 0.00 145 GLU A C 9
ATOM 14263 O O . GLU A 1 21 ? 2.901 11.484 -0.633 1.00 0.00 145 GLU A O 9
ATOM 14275 N N . GLU A 1 22 ? 4.173 13.128 -1.496 1.00 0.00 146 GLU A N 9
ATOM 14276 C CA . GLU A 1 22 ? 3.810 12.832 -2.877 1.00 0.00 146 GLU A CA 9
ATOM 14277 C C . GLU A 1 22 ? 4.021 11.354 -3.191 1.00 0.00 146 GLU A C 9
ATOM 14278 O O . GLU A 1 22 ? 3.324 10.780 -4.028 1.00 0.00 146 GLU A O 9
ATOM 14290 N N . ARG A 1 23 ? 4.989 10.744 -2.512 1.00 0.00 147 ARG A N 9
ATOM 14291 C CA . ARG A 1 23 ? 5.294 9.333 -2.720 1.00 0.00 147 ARG A CA 9
ATOM 14292 C C . ARG A 1 23 ? 4.288 8.447 -1.991 1.00 0.00 147 ARG A C 9
ATOM 14293 O O . ARG A 1 23 ? 3.839 7.432 -2.525 1.00 0.00 147 ARG A O 9
ATOM 14314 N N . ASP A 1 24 ? 3.939 8.837 -0.770 1.00 0.00 148 ASP A N 9
ATOM 14315 C CA . ASP A 1 24 ? 2.985 8.078 0.031 1.00 0.00 148 ASP A CA 9
ATOM 14316 C C . ASP A 1 24 ? 1.624 8.021 -0.654 1.00 0.00 148 ASP A C 9
ATOM 14317 O O . ASP A 1 24 ? 1.019 6.956 -0.766 1.00 0.00 148 ASP A O 9
ATOM 14326 N N . ALA A 1 25 ? 1.147 9.176 -1.108 1.00 0.00 149 ALA A N 9
ATOM 14327 C CA . ALA A 1 25 ? -0.142 9.257 -1.782 1.00 0.00 149 ALA A CA 9
ATOM 14328 C C . ALA A 1 25 ? -0.295 8.142 -2.811 1.00 0.00 149 ALA A C 9
ATOM 14329 O O . ALA A 1 25 ? -1.387 7.601 -2.997 1.00 0.00 149 ALA A O 9
ATOM 14336 N N . ARG A 1 26 ? 0.803 7.802 -3.476 1.00 0.00 150 ARG A N 9
ATOM 14337 C CA . ARG A 1 26 ? 0.789 6.752 -4.488 1.00 0.00 150 ARG A CA 9
ATOM 14338 C C . ARG A 1 26 ? 1.233 5.418 -3.892 1.00 0.00 150 ARG A C 9
ATOM 14339 O O . ARG A 1 26 ? 2.079 4.724 -4.456 1.00 0.00 150 ARG A O 9
ATOM 14360 N N . THR A 1 27 ? 0.654 5.065 -2.748 1.00 0.00 151 THR A N 9
ATOM 14361 C CA . THR A 1 27 ? 0.990 3.817 -2.075 1.00 0.00 151 THR A CA 9
ATOM 14362 C C . THR A 1 27 ? -0.241 3.192 -1.428 1.00 0.00 151 THR A C 9
ATOM 14363 O O . THR A 1 27 ? -1.020 3.876 -0.765 1.00 0.00 151 THR A O 9
ATOM 14374 N N . VAL A 1 28 ? -0.411 1.889 -1.626 1.00 0.00 152 VAL A N 9
ATOM 14375 C CA . VAL A 1 28 ? -1.547 1.172 -1.059 1.00 0.00 152 VAL A CA 9
ATOM 14376 C C . VAL A 1 28 ? -1.108 0.261 0.081 1.00 0.00 152 VAL A C 9
ATOM 14377 O O . VAL A 1 28 ? 0.010 -0.256 0.084 1.00 0.00 152 VAL A O 9
ATOM 14390 N N . PHE A 1 29 ? -1.997 0.066 1.051 1.00 0.00 153 PHE A N 9
ATOM 14391 C CA . PHE A 1 29 ? -1.701 -0.783 2.199 1.00 0.00 153 PHE A CA 9
ATOM 14392 C C . PHE A 1 29 ? -2.461 -2.103 2.110 1.00 0.00 153 PHE A C 9
ATOM 14393 O O . PHE A 1 29 ? -3.692 -2.121 2.056 1.00 0.00 153 PHE A O 9
ATOM 14410 N N . CYS A 1 30 ? -1.721 -3.205 2.093 1.00 0.00 154 CYS A N 9
ATOM 14411 C CA . CYS A 1 30 ? -2.324 -4.531 2.007 1.00 0.00 154 CYS A CA 9
ATOM 14412 C C . CYS A 1 30 ? -2.255 -5.246 3.353 1.00 0.00 154 CYS A C 9
ATOM 14413 O O . CYS A 1 30 ? -1.303 -5.072 4.112 1.00 0.00 154 CYS A O 9
ATOM 14421 N N . MET A 1 31 ? -3.272 -6.052 3.641 1.00 0.00 155 MET A N 9
ATOM 14422 C CA . MET A 1 31 ? -3.327 -6.794 4.895 1.00 0.00 155 MET A CA 9
ATOM 14423 C C . MET A 1 31 ? -3.936 -8.177 4.682 1.00 0.00 155 MET A C 9
ATOM 14424 O O . MET A 1 31 ? -4.294 -8.541 3.564 1.00 0.00 155 MET A O 9
ATOM 14438 N N . GLN A 1 32 ? -4.050 -8.941 5.765 1.00 0.00 156 GLN A N 9
ATOM 14439 C CA . GLN A 1 32 ? -4.615 -10.283 5.695 1.00 0.00 156 GLN A CA 9
ATOM 14440 C C . GLN A 1 32 ? -3.898 -11.121 4.642 1.00 0.00 156 GLN A C 9
ATOM 14441 O O . GLN A 1 32 ? -4.533 -11.719 3.772 1.00 0.00 156 GLN A O 9
ATOM 14455 N N . LEU A 1 33 ? -2.573 -11.159 4.724 1.00 0.00 157 LEU A N 9
ATOM 14456 C CA . LEU A 1 33 ? -1.769 -11.925 3.778 1.00 0.00 157 LEU A CA 9
ATOM 14457 C C . LEU A 1 33 ? -1.728 -13.400 4.166 1.00 0.00 157 LEU A C 9
ATOM 14458 O O . LEU A 1 33 ? -1.935 -13.752 5.327 1.00 0.00 157 LEU A O 9
ATOM 14474 N N . ALA A 1 34 ? -1.456 -14.257 3.187 1.00 0.00 158 ALA A N 9
ATOM 14475 C CA . ALA A 1 34 ? -1.383 -15.692 3.428 1.00 0.00 158 ALA A CA 9
ATOM 14476 C C . ALA A 1 34 ? -0.143 -16.051 4.239 1.00 0.00 158 ALA A C 9
ATOM 14477 O O . ALA A 1 34 ? 0.718 -15.206 4.480 1.00 0.00 158 ALA A O 9
ATOM 14484 N N . ALA A 1 35 ? -0.058 -17.309 4.658 1.00 0.00 159 ALA A N 9
ATOM 14485 C CA . ALA A 1 35 ? 1.077 -17.779 5.442 1.00 0.00 159 ALA A CA 9
ATOM 14486 C C . ALA A 1 35 ? 2.315 -17.948 4.567 1.00 0.00 159 ALA A C 9
ATOM 14487 O O . ALA A 1 35 ? 3.438 -17.706 5.011 1.00 0.00 159 ALA A O 9
ATOM 14494 N N . ARG A 1 36 ? 2.102 -18.366 3.323 1.00 0.00 160 ARG A N 9
ATOM 14495 C CA . ARG A 1 36 ? 3.202 -18.569 2.387 1.00 0.00 160 ARG A CA 9
ATOM 14496 C C . ARG A 1 36 ? 2.988 -17.756 1.114 1.00 0.00 160 ARG A C 9
ATOM 14497 O O . ARG A 1 36 ? 3.224 -18.244 0.008 1.00 0.00 160 ARG A O 9
ATOM 14518 N N . ILE A 1 37 ? 2.542 -16.516 1.277 1.00 0.00 161 ILE A N 9
ATOM 14519 C CA . ILE A 1 37 ? 2.297 -15.636 0.140 1.00 0.00 161 ILE A CA 9
ATOM 14520 C C . ILE A 1 37 ? 3.606 -15.130 -0.454 1.00 0.00 161 ILE A C 9
ATOM 14521 O O . ILE A 1 37 ? 4.662 -15.219 0.175 1.00 0.00 161 ILE A O 9
ATOM 14537 N N . ARG A 1 38 ? 3.532 -14.596 -1.669 1.00 0.00 162 ARG A N 9
ATOM 14538 C CA . ARG A 1 38 ? 4.711 -14.074 -2.349 1.00 0.00 162 ARG A CA 9
ATOM 14539 C C . ARG A 1 38 ? 4.470 -12.650 -2.840 1.00 0.00 162 ARG A C 9
ATOM 14540 O O . ARG A 1 38 ? 3.332 -12.210 -3.009 1.00 0.00 162 ARG A O 9
ATOM 14561 N N . PRO A 1 39 ? 5.565 -11.911 -3.073 1.00 0.00 163 PRO A N 9
ATOM 14562 C CA . PRO A 1 39 ? 5.498 -10.525 -3.547 1.00 0.00 163 PRO A CA 9
ATOM 14563 C C . PRO A 1 39 ? 5.036 -10.431 -4.998 1.00 0.00 163 PRO A C 9
ATOM 14564 O O . PRO A 1 39 ? 4.758 -9.342 -5.500 1.00 0.00 163 PRO A O 9
ATOM 14575 N N . ARG A 1 40 ? 4.955 -11.577 -5.664 1.00 0.00 164 ARG A N 9
ATOM 14576 C CA . ARG A 1 40 ? 4.526 -11.624 -7.056 1.00 0.00 164 ARG A CA 9
ATOM 14577 C C . ARG A 1 40 ? 3.013 -11.803 -7.154 1.00 0.00 164 ARG A C 9
ATOM 14578 O O . ARG A 1 40 ? 2.356 -11.169 -7.980 1.00 0.00 164 ARG A O 9
ATOM 14599 N N . ASP A 1 41 ? 2.470 -12.670 -6.308 1.00 0.00 165 ASP A N 9
ATOM 14600 C CA . ASP A 1 41 ? 1.036 -12.933 -6.298 1.00 0.00 165 ASP A CA 9
ATOM 14601 C C . ASP A 1 41 ? 0.244 -11.630 -6.256 1.00 0.00 165 ASP A C 9
ATOM 14602 O O . ASP A 1 41 ? -0.817 -11.516 -6.868 1.00 0.00 165 ASP A O 9
ATOM 14611 N N . LEU A 1 42 ? 0.768 -10.650 -5.528 1.00 0.00 166 LEU A N 9
ATOM 14612 C CA . LEU A 1 42 ? 0.110 -9.354 -5.404 1.00 0.00 166 LEU A CA 9
ATOM 14613 C C . LEU A 1 42 ? 0.321 -8.514 -6.660 1.00 0.00 166 LEU A C 9
ATOM 14614 O O . LEU A 1 42 ? -0.594 -7.834 -7.124 1.00 0.00 166 LEU A O 9
ATOM 14630 N N . GLU A 1 43 ? 1.532 -8.568 -7.205 1.00 0.00 167 GLU A N 9
ATOM 14631 C CA . GLU A 1 43 ? 1.862 -7.812 -8.409 1.00 0.00 167 GLU A CA 9
ATOM 14632 C C . GLU A 1 43 ? 0.797 -8.010 -9.484 1.00 0.00 167 GLU A C 9
ATOM 14633 O O . GLU A 1 43 ? 0.057 -7.084 -9.817 1.00 0.00 167 GLU A O 9
ATOM 14645 N N . ASP A 1 44 ? 0.726 -9.223 -10.022 1.00 0.00 168 ASP A N 9
ATOM 14646 C CA . ASP A 1 44 ? -0.249 -9.543 -11.059 1.00 0.00 168 ASP A CA 9
ATOM 14647 C C . ASP A 1 44 ? -1.668 -9.265 -10.576 1.00 0.00 168 ASP A C 9
ATOM 14648 O O . ASP A 1 44 ? -2.503 -8.759 -11.326 1.00 0.00 168 ASP A O 9
ATOM 14657 N N . PHE A 1 45 ? -1.936 -9.600 -9.317 1.00 0.00 169 PHE A N 9
ATOM 14658 C CA . PHE A 1 45 ? -3.256 -9.390 -8.734 1.00 0.00 169 PHE A CA 9
ATOM 14659 C C . PHE A 1 45 ? -3.617 -7.907 -8.731 1.00 0.00 169 PHE A C 9
ATOM 14660 O O . PHE A 1 45 ? -4.790 -7.543 -8.830 1.00 0.00 169 PHE A O 9
ATOM 14677 N N . PHE A 1 46 ? -2.603 -7.056 -8.617 1.00 0.00 170 PHE A N 9
ATOM 14678 C CA . PHE A 1 46 ? -2.814 -5.613 -8.600 1.00 0.00 170 PHE A CA 9
ATOM 14679 C C . PHE A 1 46 ? -2.648 -5.022 -9.997 1.00 0.00 170 PHE A C 9
ATOM 14680 O O . PHE A 1 46 ? -3.063 -3.894 -10.259 1.00 0.00 170 PHE A O 9
ATOM 14697 N N . SER A 1 47 ? -2.036 -5.794 -10.890 1.00 0.00 171 SER A N 9
ATOM 14698 C CA . SER A 1 47 ? -1.810 -5.347 -12.260 1.00 0.00 171 SER A CA 9
ATOM 14699 C C . SER A 1 47 ? -3.131 -5.213 -13.012 1.00 0.00 171 SER A C 9
ATOM 14700 O O . SER A 1 47 ? -3.161 -4.777 -14.162 1.00 0.00 171 SER A O 9
ATOM 14708 N N . ALA A 1 48 ? -4.221 -5.592 -12.353 1.00 0.00 172 ALA A N 9
ATOM 14709 C CA . ALA A 1 48 ? -5.544 -5.513 -12.958 1.00 0.00 172 ALA A CA 9
ATOM 14710 C C . ALA A 1 48 ? -6.096 -4.093 -12.890 1.00 0.00 172 ALA A C 9
ATOM 14711 O O . ALA A 1 48 ? -7.029 -3.743 -13.612 1.00 0.00 172 ALA A O 9
ATOM 14718 N N . VAL A 1 49 ? -5.512 -3.277 -12.017 1.00 0.00 173 VAL A N 9
ATOM 14719 C CA . VAL A 1 49 ? -5.944 -1.895 -11.855 1.00 0.00 173 VAL A CA 9
ATOM 14720 C C . VAL A 1 49 ? -4.777 -0.929 -12.038 1.00 0.00 173 VAL A C 9
ATOM 14721 O O . VAL A 1 49 ? -4.965 0.217 -12.443 1.00 0.00 173 VAL A O 9
ATOM 14734 N N . GLY A 1 50 ? -3.573 -1.402 -11.736 1.00 0.00 174 GLY A N 9
ATOM 14735 C CA . GLY A 1 50 ? -2.393 -0.569 -11.874 1.00 0.00 174 GLY A CA 9
ATOM 14736 C C . GLY A 1 50 ? -1.106 -1.364 -11.780 1.00 0.00 174 GLY A C 9
ATOM 14737 O O . GLY A 1 50 ? -1.070 -2.432 -11.169 1.00 0.00 174 GLY A O 9
ATOM 14741 N N . LYS A 1 51 ? -0.045 -0.845 -12.389 1.00 0.00 175 LYS A N 9
ATOM 14742 C CA . LYS A 1 51 ? 1.251 -1.514 -12.374 1.00 0.00 175 LYS A CA 9
ATOM 14743 C C . LYS A 1 51 ? 1.953 -1.305 -11.036 1.00 0.00 175 LYS A C 9
ATOM 14744 O O . LYS A 1 51 ? 1.945 -0.205 -10.484 1.00 0.00 175 LYS A O 9
ATOM 14763 N N . VAL A 1 52 ? 2.562 -2.368 -10.520 1.00 0.00 176 VAL A N 9
ATOM 14764 C CA . VAL A 1 52 ? 3.272 -2.301 -9.249 1.00 0.00 176 VAL A CA 9
ATOM 14765 C C . VAL A 1 52 ? 4.754 -2.013 -9.461 1.00 0.00 176 VAL A C 9
ATOM 14766 O O . VAL A 1 52 ? 5.377 -2.556 -10.373 1.00 0.00 176 VAL A O 9
ATOM 14779 N N . ARG A 1 53 ? 5.312 -1.155 -8.614 1.00 0.00 177 ARG A N 9
ATOM 14780 C CA . ARG A 1 53 ? 6.721 -0.793 -8.709 1.00 0.00 177 ARG A CA 9
ATOM 14781 C C . ARG A 1 53 ? 7.553 -1.581 -7.702 1.00 0.00 177 ARG A C 9
ATOM 14782 O O . ARG A 1 53 ? 8.639 -2.068 -8.024 1.00 0.00 177 ARG A O 9
ATOM 14803 N N . ASP A 1 54 ? 7.040 -1.704 -6.483 1.00 0.00 178 ASP A N 9
ATOM 14804 C CA . ASP A 1 54 ? 7.736 -2.434 -5.429 1.00 0.00 178 ASP A CA 9
ATOM 14805 C C . ASP A 1 54 ? 6.745 -2.999 -4.416 1.00 0.00 178 ASP A C 9
ATOM 14806 O O . ASP A 1 54 ? 5.714 -2.390 -4.133 1.00 0.00 178 ASP A O 9
ATOM 14815 N N . VAL A 1 55 ? 7.066 -4.169 -3.872 1.00 0.00 179 VAL A N 9
ATOM 14816 C CA . VAL A 1 55 ? 6.206 -4.817 -2.890 1.00 0.00 179 VAL A CA 9
ATOM 14817 C C . VAL A 1 55 ? 6.982 -5.167 -1.625 1.00 0.00 179 VAL A C 9
ATOM 14818 O O . VAL A 1 55 ? 7.955 -5.918 -1.670 1.00 0.00 179 VAL A O 9
ATOM 14831 N N . ARG A 1 56 ? 6.543 -4.616 -0.498 1.00 0.00 180 ARG A N 9
ATOM 14832 C CA . ARG A 1 56 ? 7.198 -4.869 0.780 1.00 0.00 180 ARG A CA 9
ATOM 14833 C C . ARG A 1 56 ? 6.321 -5.739 1.677 1.00 0.00 180 ARG A C 9
ATOM 14834 O O . ARG A 1 56 ? 5.338 -5.266 2.249 1.00 0.00 180 ARG A O 9
ATOM 14855 N N . ILE A 1 57 ? 6.683 -7.012 1.793 1.00 0.00 181 ILE A N 9
ATOM 14856 C CA . ILE A 1 57 ? 5.930 -7.947 2.620 1.00 0.00 181 ILE A CA 9
ATOM 14857 C C . ILE A 1 57 ? 6.512 -8.028 4.028 1.00 0.00 181 ILE A C 9
ATOM 14858 O O . ILE A 1 57 ? 7.544 -8.662 4.248 1.00 0.00 181 ILE A O 9
ATOM 14874 N N . ILE A 1 58 ? 5.842 -7.382 4.976 1.00 0.00 182 ILE A N 9
ATOM 14875 C CA . ILE A 1 58 ? 6.291 -7.383 6.363 1.00 0.00 182 ILE A CA 9
ATOM 14876 C C . ILE A 1 58 ? 6.162 -8.771 6.981 1.00 0.00 182 ILE A C 9
ATOM 14877 O O . ILE A 1 58 ? 5.056 -9.270 7.189 1.00 0.00 182 ILE A O 9
ATOM 14893 N N . SER A 1 59 ? 7.302 -9.390 7.274 1.00 0.00 183 SER A N 9
ATOM 14894 C CA . SER A 1 59 ? 7.318 -10.722 7.867 1.00 0.00 183 SER A CA 9
ATOM 14895 C C . SER A 1 59 ? 8.337 -10.800 9.000 1.00 0.00 183 SER A C 9
ATOM 14896 O O . SER A 1 59 ? 9.490 -10.399 8.841 1.00 0.00 183 SER A O 9
ATOM 14904 N N . ASP A 1 60 ? 7.903 -11.319 10.143 1.00 0.00 184 ASP A N 9
ATOM 14905 C CA . ASP A 1 60 ? 8.777 -11.452 11.303 1.00 0.00 184 ASP A CA 9
ATOM 14906 C C . ASP A 1 60 ? 8.759 -12.881 11.836 1.00 0.00 184 ASP A C 9
ATOM 14907 O O . ASP A 1 60 ? 7.772 -13.323 12.425 1.00 0.00 184 ASP A O 9
ATOM 14916 N N . ARG A 1 61 ? 9.857 -13.600 11.624 1.00 0.00 185 ARG A N 9
ATOM 14917 C CA . ARG A 1 61 ? 9.967 -14.980 12.081 1.00 0.00 185 ARG A CA 9
ATOM 14918 C C . ARG A 1 61 ? 9.928 -15.053 13.605 1.00 0.00 185 ARG A C 9
ATOM 14919 O O . ARG A 1 61 ? 10.934 -14.821 14.273 1.00 0.00 185 ARG A O 9
ATOM 14940 N N . ASN A 1 62 ? 8.759 -15.378 14.147 1.00 0.00 186 ASN A N 9
ATOM 14941 C CA . ASN A 1 62 ? 8.589 -15.480 15.592 1.00 0.00 186 ASN A CA 9
ATOM 14942 C C . ASN A 1 62 ? 7.369 -16.329 15.937 1.00 0.00 186 ASN A C 9
ATOM 14943 O O . ASN A 1 62 ? 6.577 -16.681 15.063 1.00 0.00 186 ASN A O 9
ATOM 14954 N N . SER A 1 63 ? 7.224 -16.655 17.218 1.00 0.00 187 SER A N 9
ATOM 14955 C CA . SER A 1 63 ? 6.103 -17.465 17.678 1.00 0.00 187 SER A CA 9
ATOM 14956 C C . SER A 1 63 ? 4.946 -16.582 18.134 1.00 0.00 187 SER A C 9
ATOM 14957 O O . SER A 1 63 ? 4.297 -16.861 19.143 1.00 0.00 187 SER A O 9
ATOM 14965 N N . ARG A 1 64 ? 4.693 -15.514 17.385 1.00 0.00 188 ARG A N 9
ATOM 14966 C CA . ARG A 1 64 ? 3.615 -14.589 17.712 1.00 0.00 188 ARG A CA 9
ATOM 14967 C C . ARG A 1 64 ? 2.515 -14.639 16.655 1.00 0.00 188 ARG A C 9
ATOM 14968 O O . ARG A 1 64 ? 2.785 -14.522 15.459 1.00 0.00 188 ARG A O 9
ATOM 14989 N N . ARG A 1 65 ? 1.277 -14.815 17.104 1.00 0.00 189 ARG A N 9
ATOM 14990 C CA . ARG A 1 65 ? 0.138 -14.882 16.198 1.00 0.00 189 ARG A CA 9
ATOM 14991 C C . ARG A 1 65 ? -0.292 -13.486 15.760 1.00 0.00 189 ARG A C 9
ATOM 14992 O O . ARG A 1 65 ? -0.795 -12.699 16.563 1.00 0.00 189 ARG A O 9
ATOM 15013 N N . SER A 1 66 ? -0.090 -13.184 14.481 1.00 0.00 190 SER A N 9
ATOM 15014 C CA . SER A 1 66 ? -0.453 -11.880 13.937 1.00 0.00 190 SER A CA 9
ATOM 15015 C C . SER A 1 66 ? -0.761 -11.980 12.447 1.00 0.00 190 SER A C 9
ATOM 15016 O O . SER A 1 66 ? -0.500 -13.004 11.814 1.00 0.00 190 SER A O 9
ATOM 15024 N N . LYS A 1 67 ? -1.319 -10.910 11.891 1.00 0.00 191 LYS A N 9
ATOM 15025 C CA . LYS A 1 67 ? -1.663 -10.874 10.474 1.00 0.00 191 LYS A CA 9
ATOM 15026 C C . LYS A 1 67 ? -0.459 -10.464 9.632 1.00 0.00 191 LYS A C 9
ATOM 15027 O O . LYS A 1 67 ? 0.597 -10.126 10.165 1.00 0.00 191 LYS A O 9
ATOM 15046 N N . GLY A 1 68 ? -0.626 -10.498 8.314 1.00 0.00 192 GLY A N 9
ATOM 15047 C CA . GLY A 1 68 ? 0.455 -10.127 7.420 1.00 0.00 192 GLY A CA 9
ATOM 15048 C C . GLY A 1 68 ? 0.149 -8.871 6.628 1.00 0.00 192 GLY A C 9
ATOM 15049 O O . GLY A 1 68 ? -0.811 -8.836 5.857 1.00 0.00 192 GLY A O 9
ATOM 15053 N N . ILE A 1 69 ? 0.963 -7.839 6.818 1.00 0.00 193 ILE A N 9
ATOM 15054 C CA . ILE A 1 69 ? 0.771 -6.576 6.116 1.00 0.00 193 ILE A CA 9
ATOM 15055 C C . ILE A 1 69 ? 1.865 -6.355 5.077 1.00 0.00 193 ILE A C 9
ATOM 15056 O O . ILE A 1 69 ? 3.026 -6.700 5.298 1.00 0.00 193 ILE A O 9
ATOM 15072 N N . ALA A 1 70 ? 1.487 -5.774 3.942 1.00 0.00 194 ALA A N 9
ATOM 15073 C CA . ALA A 1 70 ? 2.437 -5.503 2.870 1.00 0.00 194 ALA A CA 9
ATOM 15074 C C . ALA A 1 70 ? 2.068 -4.227 2.121 1.00 0.00 194 ALA A C 9
ATOM 15075 O O . ALA A 1 70 ? 0.889 -3.931 1.920 1.00 0.00 194 ALA A O 9
ATOM 15082 N N . TYR A 1 71 ? 3.082 -3.473 1.711 1.00 0.00 195 TYR A N 9
ATOM 15083 C CA . TYR A 1 71 ? 2.864 -2.227 0.987 1.00 0.00 195 TYR A CA 9
ATOM 15084 C C . TYR A 1 71 ? 3.149 -2.404 -0.501 1.00 0.00 195 TYR A C 9
ATOM 15085 O O . TYR A 1 71 ? 4.068 -3.127 -0.887 1.00 0.00 195 TYR A O 9
ATOM 15103 N N . VAL A 1 72 ? 2.355 -1.738 -1.333 1.00 0.00 196 VAL A N 9
ATOM 15104 C CA . VAL A 1 72 ? 2.521 -1.819 -2.779 1.00 0.00 196 VAL A CA 9
ATOM 15105 C C . VAL A 1 72 ? 2.519 -0.432 -3.411 1.00 0.00 196 VAL A C 9
ATOM 15106 O O . VAL A 1 72 ? 1.561 0.326 -3.265 1.00 0.00 196 VAL A O 9
ATOM 15119 N N . GLU A 1 73 ? 3.598 -0.107 -4.116 1.00 0.00 197 GLU A N 9
ATOM 15120 C CA . GLU A 1 73 ? 3.721 1.191 -4.771 1.00 0.00 197 GLU A CA 9
ATOM 15121 C C . GLU A 1 73 ? 3.097 1.158 -6.163 1.00 0.00 197 GLU A C 9
ATOM 15122 O O . GLU A 1 73 ? 3.457 0.328 -6.998 1.00 0.00 197 GLU A O 9
ATOM 15134 N N . PHE A 1 74 ? 2.157 2.066 -6.406 1.00 0.00 198 PHE A N 9
ATOM 15135 C CA . PHE A 1 74 ? 1.481 2.142 -7.695 1.00 0.00 198 PHE A CA 9
ATOM 15136 C C . PHE A 1 74 ? 1.998 3.322 -8.512 1.00 0.00 198 PHE A C 9
ATOM 15137 O O . PHE A 1 74 ? 2.481 4.311 -7.959 1.00 0.00 198 PHE A O 9
ATOM 15154 N N . CYS A 1 75 ? 1.895 3.211 -9.832 1.00 0.00 199 CYS A N 9
ATOM 15155 C CA . CYS A 1 75 ? 2.354 4.267 -10.727 1.00 0.00 199 CYS A CA 9
ATOM 15156 C C . CYS A 1 75 ? 1.666 5.590 -10.404 1.00 0.00 199 CYS A C 9
ATOM 15157 O O . CYS A 1 75 ? 2.309 6.637 -10.350 1.00 0.00 199 CYS A O 9
ATOM 15165 N N . GLU A 1 76 ? 0.354 5.533 -10.193 1.00 0.00 200 GLU A N 9
ATOM 15166 C CA . GLU A 1 76 ? -0.421 6.727 -9.878 1.00 0.00 200 GLU A CA 9
ATOM 15167 C C . GLU A 1 76 ? -1.311 6.493 -8.660 1.00 0.00 200 GLU A C 9
ATOM 15168 O O . GLU A 1 76 ? -1.467 5.362 -8.202 1.00 0.00 200 GLU A O 9
ATOM 15180 N N . ILE A 1 77 ? -1.889 7.572 -8.142 1.00 0.00 201 ILE A N 9
ATOM 15181 C CA . ILE A 1 77 ? -2.763 7.483 -6.978 1.00 0.00 201 ILE A CA 9
ATOM 15182 C C . ILE A 1 77 ? -4.202 7.195 -7.392 1.00 0.00 201 ILE A C 9
ATOM 15183 O O . ILE A 1 77 ? -4.966 6.594 -6.638 1.00 0.00 201 ILE A O 9
ATOM 15199 N N . GLN A 1 78 ? -4.564 7.628 -8.597 1.00 0.00 202 GLN A N 9
ATOM 15200 C CA . GLN A 1 78 ? -5.911 7.415 -9.111 1.00 0.00 202 GLN A CA 9
ATOM 15201 C C . GLN A 1 78 ? -6.193 5.928 -9.300 1.00 0.00 202 GLN A C 9
ATOM 15202 O O . GLN A 1 78 ? -7.330 5.529 -9.554 1.00 0.00 202 GLN A O 9
ATOM 15216 N N . SER A 1 79 ? -5.151 5.113 -9.176 1.00 0.00 203 SER A N 9
ATOM 15217 C CA . SER A 1 79 ? -5.285 3.669 -9.338 1.00 0.00 203 SER A CA 9
ATOM 15218 C C . SER A 1 79 ? -5.525 2.992 -7.993 1.00 0.00 203 SER A C 9
ATOM 15219 O O . SER A 1 79 ? -5.949 1.838 -7.932 1.00 0.00 203 SER A O 9
ATOM 15227 N N . VAL A 1 80 ? -5.253 3.720 -6.914 1.00 0.00 204 VAL A N 9
ATOM 15228 C CA . VAL A 1 80 ? -5.440 3.191 -5.567 1.00 0.00 204 VAL A CA 9
ATOM 15229 C C . VAL A 1 80 ? -6.907 2.881 -5.299 1.00 0.00 204 VAL A C 9
ATOM 15230 O O . VAL A 1 80 ? -7.256 1.844 -4.732 1.00 0.00 204 VAL A O 9
ATOM 15243 N N . PRO A 1 81 ? -7.792 3.800 -5.714 1.00 0.00 205 PRO A N 9
ATOM 15244 C CA . PRO A 1 81 ? -9.239 3.646 -5.529 1.00 0.00 205 PRO A CA 9
ATOM 15245 C C . PRO A 1 81 ? -9.735 2.269 -5.960 1.00 0.00 205 PRO A C 9
ATOM 15246 O O . PRO A 1 81 ? -10.420 1.581 -5.202 1.00 0.00 205 PRO A O 9
ATOM 15257 N N . LEU A 1 82 ? -9.387 1.876 -7.180 1.00 0.00 206 LEU A N 9
ATOM 15258 C CA . LEU A 1 82 ? -9.797 0.581 -7.711 1.00 0.00 206 LEU A CA 9
ATOM 15259 C C . LEU A 1 82 ? -9.258 -0.557 -6.850 1.00 0.00 206 LEU A C 9
ATOM 15260 O O . LEU A 1 82 ? -9.976 -1.507 -6.539 1.00 0.00 206 LEU A O 9
ATOM 15276 N N . ALA A 1 83 ? -7.990 -0.453 -6.467 1.00 0.00 207 ALA A N 9
ATOM 15277 C CA . ALA A 1 83 ? -7.356 -1.471 -5.638 1.00 0.00 207 ALA A CA 9
ATOM 15278 C C . ALA A 1 83 ? -8.090 -1.634 -4.312 1.00 0.00 207 ALA A C 9
ATOM 15279 O O . ALA A 1 83 ? -8.224 -2.745 -3.798 1.00 0.00 207 ALA A O 9
ATOM 15286 N N . ILE A 1 84 ? -8.563 -0.521 -3.762 1.00 0.00 208 ILE A N 9
ATOM 15287 C CA . ILE A 1 84 ? -9.285 -0.541 -2.495 1.00 0.00 208 ILE A CA 9
ATOM 15288 C C . ILE A 1 84 ? -10.519 -1.432 -2.580 1.00 0.00 208 ILE A C 9
ATOM 15289 O O . ILE A 1 84 ? -10.776 -2.243 -1.691 1.00 0.00 208 ILE A O 9
ATOM 15305 N N . GLY A 1 85 ? -11.282 -1.276 -3.659 1.00 0.00 209 GLY A N 9
ATOM 15306 C CA . GLY A 1 85 ? -12.481 -2.073 -3.841 1.00 0.00 209 GLY A CA 9
ATOM 15307 C C . GLY A 1 85 ? -12.190 -3.561 -3.861 1.00 0.00 209 GLY A C 9
ATOM 15308 O O . GLY A 1 85 ? -12.950 -4.357 -3.310 1.00 0.00 209 GLY A O 9
ATOM 15312 N N . LEU A 1 86 ? -11.087 -3.938 -4.498 1.00 0.00 210 LEU A N 9
ATOM 15313 C CA . LEU A 1 86 ? -10.698 -5.341 -4.589 1.00 0.00 210 LEU A CA 9
ATOM 15314 C C . LEU A 1 86 ? -10.827 -6.031 -3.235 1.00 0.00 210 LEU A C 9
ATOM 15315 O O . LEU A 1 86 ? -11.097 -7.230 -3.158 1.00 0.00 210 LEU A O 9
ATOM 15331 N N . THR A 1 87 ? -10.633 -5.264 -2.165 1.00 0.00 211 THR A N 9
ATOM 15332 C CA . THR A 1 87 ? -10.727 -5.801 -0.814 1.00 0.00 211 THR A CA 9
ATOM 15333 C C . THR A 1 87 ? -11.795 -6.886 -0.726 1.00 0.00 211 THR A C 9
ATOM 15334 O O . THR A 1 87 ? -12.987 -6.610 -0.855 1.00 0.00 211 THR A O 9
ATOM 15345 N N . GLY A 1 88 ? -11.358 -8.123 -0.507 1.00 0.00 212 GLY A N 9
ATOM 15346 C CA . GLY A 1 88 ? -12.289 -9.232 -0.406 1.00 0.00 212 GLY A CA 9
ATOM 15347 C C . GLY A 1 88 ? -12.127 -10.230 -1.536 1.00 0.00 212 GLY A C 9
ATOM 15348 O O . GLY A 1 88 ? -13.031 -11.017 -1.810 1.00 0.00 212 GLY A O 9
ATOM 15352 N N . GLN A 1 89 ? -10.972 -10.195 -2.193 1.00 0.00 213 GLN A N 9
ATOM 15353 C CA . GLN A 1 89 ? -10.696 -11.102 -3.300 1.00 0.00 213 GLN A CA 9
ATOM 15354 C C . GLN A 1 89 ? -9.868 -12.295 -2.834 1.00 0.00 213 GLN A C 9
ATOM 15355 O O . GLN A 1 89 ? -8.700 -12.147 -2.472 1.00 0.00 213 GLN A O 9
ATOM 15369 N N . ARG A 1 90 ? -10.478 -13.474 -2.845 1.00 0.00 214 ARG A N 9
ATOM 15370 C CA . ARG A 1 90 ? -9.796 -14.692 -2.422 1.00 0.00 214 ARG A CA 9
ATOM 15371 C C . ARG A 1 90 ? -8.444 -14.826 -3.115 1.00 0.00 214 ARG A C 9
ATOM 15372 O O . ARG A 1 90 ? -8.371 -15.126 -4.307 1.00 0.00 214 ARG A O 9
ATOM 15393 N N . LEU A 1 91 ? -7.374 -14.601 -2.360 1.00 0.00 215 LEU A N 9
ATOM 15394 C CA . LEU A 1 91 ? -6.022 -14.697 -2.900 1.00 0.00 215 LEU A CA 9
ATOM 15395 C C . LEU A 1 91 ? -5.266 -15.865 -2.274 1.00 0.00 215 LEU A C 9
ATOM 15396 O O . LEU A 1 91 ? -4.966 -15.855 -1.080 1.00 0.00 215 LEU A O 9
ATOM 15412 N N . LEU A 1 92 ? -4.961 -16.869 -3.089 1.00 0.00 216 LEU A N 9
ATOM 15413 C CA . LEU A 1 92 ? -4.237 -18.044 -2.617 1.00 0.00 216 LEU A CA 9
ATOM 15414 C C . LEU A 1 92 ? -5.037 -18.782 -1.548 1.00 0.00 216 LEU A C 9
ATOM 15415 O O . LEU A 1 92 ? -4.473 -19.480 -0.707 1.00 0.00 216 LEU A O 9
ATOM 15431 N N . GLY A 1 93 ? -6.357 -18.626 -1.591 1.00 0.00 217 GLY A N 9
ATOM 15432 C CA . GLY A 1 93 ? -7.214 -19.286 -0.623 1.00 0.00 217 GLY A CA 9
ATOM 15433 C C . GLY A 1 93 ? -7.681 -18.347 0.473 1.00 0.00 217 GLY A C 9
ATOM 15434 O O . GLY A 1 93 ? -8.753 -18.539 1.049 1.00 0.00 217 GLY A O 9
ATOM 15438 N N . VAL A 1 94 ? -6.876 -17.331 0.762 1.00 0.00 218 VAL A N 9
ATOM 15439 C CA . VAL A 1 94 ? -7.213 -16.358 1.795 1.00 0.00 218 VAL A CA 9
ATOM 15440 C C . VAL A 1 94 ? -7.409 -14.969 1.201 1.00 0.00 218 VAL A C 9
ATOM 15441 O O . VAL A 1 94 ? -6.514 -14.405 0.569 1.00 0.00 218 VAL A O 9
ATOM 15454 N N . PRO A 1 95 ? -8.606 -14.399 1.406 1.00 0.00 219 PRO A N 9
ATOM 15455 C CA . PRO A 1 95 ? -8.946 -13.067 0.900 1.00 0.00 219 PRO A CA 9
ATOM 15456 C C . PRO A 1 95 ? -7.889 -12.026 1.250 1.00 0.00 219 PRO A C 9
ATOM 15457 O O . PRO A 1 95 ? -7.166 -12.169 2.237 1.00 0.00 219 PRO A O 9
ATOM 15468 N N . ILE A 1 96 ? -7.805 -10.978 0.438 1.00 0.00 220 ILE A N 9
ATOM 15469 C CA . ILE A 1 96 ? -6.837 -9.912 0.663 1.00 0.00 220 ILE A CA 9
ATOM 15470 C C . ILE A 1 96 ? -7.533 -8.606 1.033 1.00 0.00 220 ILE A C 9
ATOM 15471 O O . ILE A 1 96 ? -8.674 -8.366 0.637 1.00 0.00 220 ILE A O 9
ATOM 15487 N N . ILE A 1 97 ? -6.838 -7.766 1.792 1.00 0.00 221 ILE A N 9
ATOM 15488 C CA . ILE A 1 97 ? -7.389 -6.483 2.213 1.00 0.00 221 ILE A CA 9
ATOM 15489 C C . ILE A 1 97 ? -6.650 -5.325 1.551 1.00 0.00 221 ILE A C 9
ATOM 15490 O O . ILE A 1 97 ? -5.432 -5.203 1.670 1.00 0.00 221 ILE A O 9
ATOM 15506 N N . VAL A 1 98 ? -7.398 -4.474 0.854 1.00 0.00 222 VAL A N 9
ATOM 15507 C CA . VAL A 1 98 ? -6.815 -3.323 0.175 1.00 0.00 222 VAL A CA 9
ATOM 15508 C C . VAL A 1 98 ? -7.426 -2.021 0.680 1.00 0.00 222 VAL A C 9
ATOM 15509 O O . VAL A 1 98 ? -8.605 -1.750 0.456 1.00 0.00 222 VAL A O 9
ATOM 15522 N N . GLN A 1 99 ? -6.615 -1.218 1.361 1.00 0.00 223 GLN A N 9
ATOM 15523 C CA . GLN A 1 99 ? -7.077 0.057 1.897 1.00 0.00 223 GLN A CA 9
ATOM 15524 C C . GLN A 1 99 ? -6.030 1.146 1.691 1.00 0.00 223 GLN A C 9
ATOM 15525 O O . GLN A 1 99 ? -4.829 0.893 1.790 1.00 0.00 223 GLN A O 9
ATOM 15539 N N . ALA A 1 100 ? -6.492 2.358 1.402 1.00 0.00 224 ALA A N 9
ATOM 15540 C CA . ALA A 1 100 ? -5.596 3.485 1.183 1.00 0.00 224 ALA A CA 9
ATOM 15541 C C . ALA A 1 100 ? -4.478 3.508 2.221 1.00 0.00 224 ALA A C 9
ATOM 15542 O O . ALA A 1 100 ? -4.708 3.248 3.401 1.00 0.00 224 ALA A O 9
ATOM 15549 N N . SER A 1 101 ? -3.266 3.821 1.772 1.00 0.00 225 SER A N 9
ATOM 15550 C CA . SER A 1 101 ? -2.111 3.873 2.661 1.00 0.00 225 SER A CA 9
ATOM 15551 C C . SER A 1 101 ? -1.811 5.309 3.078 1.00 0.00 225 SER A C 9
ATOM 15552 O O . SER A 1 101 ? -0.682 5.781 2.950 1.00 0.00 225 SER A O 9
ATOM 15560 N N . GLN A 1 102 ? -2.832 6.000 3.578 1.00 0.00 226 GLN A N 9
ATOM 15561 C CA . GLN A 1 102 ? -2.678 7.382 4.013 1.00 0.00 226 GLN A CA 9
ATOM 15562 C C . GLN A 1 102 ? -3.058 7.537 5.482 1.00 0.00 226 GLN A C 9
ATOM 15563 O O . GLN A 1 102 ? -2.410 8.273 6.226 1.00 0.00 226 GLN A O 9
ATOM 15577 N N . ALA A 1 103 ? -4.111 6.837 5.893 1.00 0.00 227 ALA A N 9
ATOM 15578 C CA . ALA A 1 103 ? -4.575 6.894 7.272 1.00 0.00 227 ALA A CA 9
ATOM 15579 C C . ALA A 1 103 ? -3.413 6.744 8.250 1.00 0.00 227 ALA A C 9
ATOM 15580 O O . ALA A 1 103 ? -3.240 7.563 9.151 1.00 0.00 227 ALA A O 9
ATOM 15587 N N . GLU A 1 104 ? -2.622 5.693 8.064 1.00 0.00 228 GLU A N 9
ATOM 15588 C CA . GLU A 1 104 ? -1.478 5.436 8.931 1.00 0.00 228 GLU A CA 9
ATOM 15589 C C . GLU A 1 104 ? -0.818 6.742 9.362 1.00 0.00 228 GLU A C 9
ATOM 15590 O O . GLU A 1 104 ? -0.504 6.934 10.537 1.00 0.00 228 GLU A O 9
ATOM 15602 N N . LYS A 1 105 ? -0.611 7.639 8.403 1.00 0.00 229 LYS A N 9
ATOM 15603 C CA . LYS A 1 105 ? 0.010 8.928 8.682 1.00 0.00 229 LYS A CA 9
ATOM 15604 C C . LYS A 1 105 ? -0.876 9.774 9.591 1.00 0.00 229 LYS A C 9
ATOM 15605 O O . LYS A 1 105 ? -0.420 10.295 10.607 1.00 0.00 229 LYS A O 9
ATOM 15624 N N . ASN A 1 106 ? -2.145 9.905 9.217 1.00 0.00 230 ASN A N 9
ATOM 15625 C CA . ASN A 1 106 ? -3.095 10.687 10.000 1.00 0.00 230 ASN A CA 9
ATOM 15626 C C . ASN A 1 106 ? -2.978 10.357 11.484 1.00 0.00 230 ASN A C 9
ATOM 15627 O O . ASN A 1 106 ? -2.659 11.223 12.300 1.00 0.00 230 ASN A O 9
ATOM 15638 N N . ARG A 1 107 ? -3.239 9.100 11.828 1.00 0.00 231 ARG A N 9
ATOM 15639 C CA . ARG A 1 107 ? -3.164 8.656 13.215 1.00 0.00 231 ARG A CA 9
ATOM 15640 C C . ARG A 1 107 ? -1.838 9.070 13.847 1.00 0.00 231 ARG A C 9
ATOM 15641 O O . ARG A 1 107 ? -1.813 9.743 14.878 1.00 0.00 231 ARG A O 9
ATOM 15662 N N . LEU A 1 108 ? -0.738 8.661 13.224 1.00 0.00 232 LEU A N 9
ATOM 15663 C CA . LEU A 1 108 ? 0.592 8.989 13.725 1.00 0.00 232 LEU A CA 9
ATOM 15664 C C . LEU A 1 108 ? 0.658 10.441 14.186 1.00 0.00 232 LEU A C 9
ATOM 15665 O O . LEU A 1 108 ? 0.937 10.721 15.352 1.00 0.00 232 LEU A O 9
ATOM 15681 N N . SER A 1 109 ? 0.397 11.362 13.262 1.00 0.00 233 SER A N 9
ATOM 15682 C CA . SER A 1 109 ? 0.429 12.786 13.574 1.00 0.00 233 SER A CA 9
ATOM 15683 C C . SER A 1 109 ? 1.843 13.233 13.932 1.00 0.00 233 SER A C 9
ATOM 15684 O O . SER A 1 109 ? 2.059 13.903 14.941 1.00 0.00 233 SER A O 9
ATOM 15692 N N . GLY A 1 110 ? 2.805 12.858 13.094 1.00 0.00 234 GLY A N 9
ATOM 15693 C CA . GLY A 1 110 ? 4.187 13.228 13.337 1.00 0.00 234 GLY A CA 9
ATOM 15694 C C . GLY A 1 110 ? 5.156 12.451 12.469 1.00 0.00 234 GLY A C 9
ATOM 15695 O O . GLY A 1 110 ? 4.784 11.502 11.781 1.00 0.00 234 GLY A O 9
ATOM 15699 N N . PRO A 1 111 ? 6.435 12.858 12.493 1.00 0.00 235 PRO A N 9
ATOM 15700 C CA . PRO A 1 111 ? 7.488 12.208 11.706 1.00 0.00 235 PRO A CA 9
ATOM 15701 C C . PRO A 1 111 ? 7.940 10.889 12.321 1.00 0.00 235 PRO A C 9
ATOM 15702 O O . PRO A 1 111 ? 8.696 10.134 11.710 1.00 0.00 235 PRO A O 9
ATOM 15713 N N . SER A 1 112 ? 7.472 10.616 13.535 1.00 0.00 236 SER A N 9
ATOM 15714 C CA . SER A 1 112 ? 7.831 9.388 14.235 1.00 0.00 236 SER A CA 9
ATOM 15715 C C . SER A 1 112 ? 7.295 8.165 13.497 1.00 0.00 236 SER A C 9
ATOM 15716 O O . SER A 1 112 ? 6.083 7.958 13.416 1.00 0.00 236 SER A O 9
ATOM 15724 N N . SER A 1 113 ? 8.204 7.357 12.962 1.00 0.00 237 SER A N 9
ATOM 15725 C CA . SER A 1 113 ? 7.823 6.156 12.228 1.00 0.00 237 SER A CA 9
ATOM 15726 C C . SER A 1 113 ? 7.402 5.046 13.185 1.00 0.00 237 SER A C 9
ATOM 15727 O O . SER A 1 113 ? 7.541 5.172 14.401 1.00 0.00 237 SER A O 9
ATOM 15735 N N . GLY A 1 114 ? 6.884 3.956 12.625 1.00 0.00 238 GLY A N 9
ATOM 15736 C CA . GLY A 1 114 ? 6.449 2.838 13.441 1.00 0.00 238 GLY A CA 9
ATOM 15737 C C . GLY A 1 114 ? 5.017 2.432 13.154 1.00 0.00 238 GLY A C 9
ATOM 15738 O O . GLY A 1 114 ? 4.218 3.241 12.682 1.00 0.00 238 GLY A O 9
ATOM 15742 N N . GLY A 1 1 ? 29.647 -6.637 9.151 1.00 0.00 125 GLY A N 10
ATOM 15743 C CA . GLY A 1 1 ? 28.897 -5.582 8.496 1.00 0.00 125 GLY A CA 10
ATOM 15744 C C . GLY A 1 1 ? 29.238 -4.207 9.037 1.00 0.00 125 GLY A C 10
ATOM 15745 O O . GLY A 1 1 ? 29.916 -4.084 10.056 1.00 0.00 125 GLY A O 10
ATOM 15749 N N . SER A 1 2 ? 28.767 -3.170 8.350 1.00 0.00 126 SER A N 10
ATOM 15750 C CA . SER A 1 2 ? 29.030 -1.798 8.765 1.00 0.00 126 SER A CA 10
ATOM 15751 C C . SER A 1 2 ? 27.888 -0.876 8.347 1.00 0.00 126 SER A C 10
ATOM 15752 O O . SER A 1 2 ? 27.070 -1.228 7.499 1.00 0.00 126 SER A O 10
ATOM 15760 N N . SER A 1 3 ? 27.842 0.308 8.950 1.00 0.00 127 SER A N 10
ATOM 15761 C CA . SER A 1 3 ? 26.799 1.280 8.645 1.00 0.00 127 SER A CA 10
ATOM 15762 C C . SER A 1 3 ? 27.073 2.609 9.345 1.00 0.00 127 SER A C 10
ATOM 15763 O O . SER A 1 3 ? 27.507 2.639 10.495 1.00 0.00 127 SER A O 10
ATOM 15771 N N . GLY A 1 4 ? 26.815 3.706 8.640 1.00 0.00 128 GLY A N 10
ATOM 15772 C CA . GLY A 1 4 ? 27.039 5.022 9.208 1.00 0.00 128 GLY A CA 10
ATOM 15773 C C . GLY A 1 4 ? 25.775 5.630 9.779 1.00 0.00 128 GLY A C 10
ATOM 15774 O O . GLY A 1 4 ? 25.087 5.004 10.586 1.00 0.00 128 GLY A O 10
ATOM 15778 N N . SER A 1 5 ? 25.467 6.855 9.363 1.00 0.00 129 SER A N 10
ATOM 15779 C CA . SER A 1 5 ? 24.279 7.550 9.844 1.00 0.00 129 SER A CA 10
ATOM 15780 C C . SER A 1 5 ? 23.537 8.219 8.691 1.00 0.00 129 SER A C 10
ATOM 15781 O O . SER A 1 5 ? 24.144 8.886 7.852 1.00 0.00 129 SER A O 10
ATOM 15789 N N . SER A 1 6 ? 22.222 8.034 8.654 1.00 0.00 130 SER A N 10
ATOM 15790 C CA . SER A 1 6 ? 21.396 8.616 7.602 1.00 0.00 130 SER A CA 10
ATOM 15791 C C . SER A 1 6 ? 20.038 9.045 8.151 1.00 0.00 130 SER A C 10
ATOM 15792 O O . SER A 1 6 ? 19.329 8.253 8.770 1.00 0.00 130 SER A O 10
ATOM 15800 N N . GLY A 1 7 ? 19.685 10.305 7.920 1.00 0.00 131 GLY A N 10
ATOM 15801 C CA . GLY A 1 7 ? 18.414 10.818 8.398 1.00 0.00 131 GLY A CA 10
ATOM 15802 C C . GLY A 1 7 ? 18.551 12.169 9.071 1.00 0.00 131 GLY A C 10
ATOM 15803 O O . GLY A 1 7 ? 19.652 12.706 9.184 1.00 0.00 131 GLY A O 10
ATOM 15807 N N . LYS A 1 8 ? 17.428 12.721 9.519 1.00 0.00 132 LYS A N 10
ATOM 15808 C CA . LYS A 1 8 ? 17.425 14.018 10.185 1.00 0.00 132 LYS A CA 10
ATOM 15809 C C . LYS A 1 8 ? 17.948 15.109 9.254 1.00 0.00 132 LYS A C 10
ATOM 15810 O O . LYS A 1 8 ? 18.885 15.830 9.594 1.00 0.00 132 LYS A O 10
ATOM 15829 N N . SER A 1 9 ? 17.336 15.222 8.080 1.00 0.00 133 SER A N 10
ATOM 15830 C CA . SER A 1 9 ? 17.741 16.223 7.100 1.00 0.00 133 SER A CA 10
ATOM 15831 C C . SER A 1 9 ? 17.028 17.549 7.351 1.00 0.00 133 SER A C 10
ATOM 15832 O O . SER A 1 9 ? 15.838 17.593 7.664 1.00 0.00 133 SER A O 10
ATOM 15840 N N . PRO A 1 10 ? 17.773 18.655 7.209 1.00 0.00 134 PRO A N 10
ATOM 15841 C CA . PRO A 1 10 ? 17.235 20.004 7.415 1.00 0.00 134 PRO A CA 10
ATOM 15842 C C . PRO A 1 10 ? 15.903 20.210 6.701 1.00 0.00 134 PRO A C 10
ATOM 15843 O O . PRO A 1 10 ? 15.647 19.611 5.657 1.00 0.00 134 PRO A O 10
ATOM 15854 N N . VAL A 1 11 ? 15.058 21.064 7.271 1.00 0.00 135 VAL A N 10
ATOM 15855 C CA . VAL A 1 11 ? 13.753 21.351 6.688 1.00 0.00 135 VAL A CA 10
ATOM 15856 C C . VAL A 1 11 ? 13.801 22.608 5.826 1.00 0.00 135 VAL A C 10
ATOM 15857 O O . VAL A 1 11 ? 13.967 23.717 6.335 1.00 0.00 135 VAL A O 10
ATOM 15870 N N . ARG A 1 12 ? 13.653 22.428 4.517 1.00 0.00 136 ARG A N 10
ATOM 15871 C CA . ARG A 1 12 ? 13.680 23.546 3.583 1.00 0.00 136 ARG A CA 10
ATOM 15872 C C . ARG A 1 12 ? 12.491 23.487 2.629 1.00 0.00 136 ARG A C 10
ATOM 15873 O O . ARG A 1 12 ? 11.787 22.481 2.562 1.00 0.00 136 ARG A O 10
ATOM 15894 N N . GLU A 1 13 ? 12.275 24.573 1.892 1.00 0.00 137 GLU A N 10
ATOM 15895 C CA . GLU A 1 13 ? 11.170 24.644 0.943 1.00 0.00 137 GLU A CA 10
ATOM 15896 C C . GLU A 1 13 ? 11.052 23.346 0.149 1.00 0.00 137 GLU A C 10
ATOM 15897 O O . GLU A 1 13 ? 12.038 22.659 -0.117 1.00 0.00 137 GLU A O 10
ATOM 15909 N N . PRO A 1 14 ? 9.815 23.002 -0.240 1.00 0.00 138 PRO A N 10
ATOM 15910 C CA . PRO A 1 14 ? 9.537 21.786 -1.008 1.00 0.00 138 PRO A CA 10
ATOM 15911 C C . PRO A 1 14 ? 9.917 21.929 -2.478 1.00 0.00 138 PRO A C 10
ATOM 15912 O O . PRO A 1 14 ? 9.416 22.811 -3.176 1.00 0.00 138 PRO A O 10
ATOM 15923 N N . VAL A 1 15 ? 10.805 21.057 -2.943 1.00 0.00 139 VAL A N 10
ATOM 15924 C CA . VAL A 1 15 ? 11.252 21.086 -4.331 1.00 0.00 139 VAL A CA 10
ATOM 15925 C C . VAL A 1 15 ? 10.305 20.298 -5.230 1.00 0.00 139 VAL A C 10
ATOM 15926 O O . VAL A 1 15 ? 9.480 19.521 -4.748 1.00 0.00 139 VAL A O 10
ATOM 15939 N N . ASP A 1 16 ? 10.431 20.503 -6.535 1.00 0.00 140 ASP A N 10
ATOM 15940 C CA . ASP A 1 16 ? 9.587 19.809 -7.502 1.00 0.00 140 ASP A CA 10
ATOM 15941 C C . ASP A 1 16 ? 9.882 18.312 -7.506 1.00 0.00 140 ASP A C 10
ATOM 15942 O O . ASP A 1 16 ? 8.969 17.491 -7.440 1.00 0.00 140 ASP A O 10
ATOM 15951 N N . ASN A 1 17 ? 11.163 17.966 -7.585 1.00 0.00 141 ASN A N 10
ATOM 15952 C CA . ASN A 1 17 ? 11.577 16.569 -7.599 1.00 0.00 141 ASN A CA 10
ATOM 15953 C C . ASN A 1 17 ? 10.761 15.749 -6.604 1.00 0.00 141 ASN A C 10
ATOM 15954 O O . ASN A 1 17 ? 10.403 16.234 -5.530 1.00 0.00 141 ASN A O 10
ATOM 15965 N N . LEU A 1 18 ? 10.472 14.504 -6.968 1.00 0.00 142 LEU A N 10
ATOM 15966 C CA . LEU A 1 18 ? 9.699 13.617 -6.108 1.00 0.00 142 LEU A CA 10
ATOM 15967 C C . LEU A 1 18 ? 10.382 13.437 -4.755 1.00 0.00 142 LEU A C 10
ATOM 15968 O O . LEU A 1 18 ? 11.513 12.959 -4.679 1.00 0.00 142 LEU A O 10
ATOM 15984 N N . SER A 1 19 ? 9.685 13.822 -3.690 1.00 0.00 143 SER A N 10
ATOM 15985 C CA . SER A 1 19 ? 10.224 13.706 -2.342 1.00 0.00 143 SER A CA 10
ATOM 15986 C C . SER A 1 19 ? 9.758 12.413 -1.680 1.00 0.00 143 SER A C 10
ATOM 15987 O O . SER A 1 19 ? 8.715 11.852 -2.018 1.00 0.00 143 SER A O 10
ATOM 15995 N N . PRO A 1 20 ? 10.550 11.925 -0.712 1.00 0.00 144 PRO A N 10
ATOM 15996 C CA . PRO A 1 20 ? 10.239 10.692 0.018 1.00 0.00 144 PRO A CA 10
ATOM 15997 C C . PRO A 1 20 ? 8.789 10.645 0.486 1.00 0.00 144 PRO A C 10
ATOM 15998 O O . PRO A 1 20 ? 8.206 9.570 0.620 1.00 0.00 144 PRO A O 10
ATOM 16009 N N . GLU A 1 21 ? 8.212 11.817 0.731 1.00 0.00 145 GLU A N 10
ATOM 16010 C CA . GLU A 1 21 ? 6.829 11.908 1.184 1.00 0.00 145 GLU A CA 10
ATOM 16011 C C . GLU A 1 21 ? 5.865 11.525 0.065 1.00 0.00 145 GLU A C 10
ATOM 16012 O O . GLU A 1 21 ? 5.030 10.637 0.229 1.00 0.00 145 GLU A O 10
ATOM 16024 N N . GLU A 1 22 ? 5.987 12.204 -1.072 1.00 0.00 146 GLU A N 10
ATOM 16025 C CA . GLU A 1 22 ? 5.124 11.935 -2.217 1.00 0.00 146 GLU A CA 10
ATOM 16026 C C . GLU A 1 22 ? 4.946 10.434 -2.424 1.00 0.00 146 GLU A C 10
ATOM 16027 O O . GLU A 1 22 ? 3.836 9.959 -2.668 1.00 0.00 146 GLU A O 10
ATOM 16039 N N . ARG A 1 23 ? 6.045 9.694 -2.324 1.00 0.00 147 ARG A N 10
ATOM 16040 C CA . ARG A 1 23 ? 6.009 8.247 -2.502 1.00 0.00 147 ARG A CA 10
ATOM 16041 C C . ARG A 1 23 ? 4.813 7.639 -1.775 1.00 0.00 147 ARG A C 10
ATOM 16042 O O . ARG A 1 23 ? 4.163 6.726 -2.286 1.00 0.00 147 ARG A O 10
ATOM 16063 N N . ASP A 1 24 ? 4.529 8.150 -0.583 1.00 0.00 148 ASP A N 10
ATOM 16064 C CA . ASP A 1 24 ? 3.410 7.658 0.213 1.00 0.00 148 ASP A CA 10
ATOM 16065 C C . ASP A 1 24 ? 2.106 7.744 -0.572 1.00 0.00 148 ASP A C 10
ATOM 16066 O O . ASP A 1 24 ? 1.410 6.744 -0.749 1.00 0.00 148 ASP A O 10
ATOM 16075 N N . ALA A 1 25 ? 1.779 8.945 -1.039 1.00 0.00 149 ALA A N 10
ATOM 16076 C CA . ALA A 1 25 ? 0.558 9.161 -1.805 1.00 0.00 149 ALA A CA 10
ATOM 16077 C C . ALA A 1 25 ? 0.312 8.014 -2.779 1.00 0.00 149 ALA A C 10
ATOM 16078 O O . ALA A 1 25 ? -0.789 7.467 -2.843 1.00 0.00 149 ALA A O 10
ATOM 16085 N N . ARG A 1 26 ? 1.343 7.655 -3.536 1.00 0.00 150 ARG A N 10
ATOM 16086 C CA . ARG A 1 26 ? 1.237 6.573 -4.509 1.00 0.00 150 ARG A CA 10
ATOM 16087 C C . ARG A 1 26 ? 1.548 5.226 -3.860 1.00 0.00 150 ARG A C 10
ATOM 16088 O O . ARG A 1 26 ? 2.334 4.439 -4.388 1.00 0.00 150 ARG A O 10
ATOM 16109 N N . THR A 1 27 ? 0.925 4.970 -2.714 1.00 0.00 151 THR A N 10
ATOM 16110 C CA . THR A 1 27 ? 1.136 3.721 -1.993 1.00 0.00 151 THR A CA 10
ATOM 16111 C C . THR A 1 27 ? -0.147 3.253 -1.317 1.00 0.00 151 THR A C 10
ATOM 16112 O O . THR A 1 27 ? -0.908 4.059 -0.781 1.00 0.00 151 THR A O 10
ATOM 16123 N N . VAL A 1 28 ? -0.381 1.944 -1.345 1.00 0.00 152 VAL A N 10
ATOM 16124 C CA . VAL A 1 28 ? -1.572 1.368 -0.733 1.00 0.00 152 VAL A CA 10
ATOM 16125 C C . VAL A 1 28 ? -1.202 0.395 0.381 1.00 0.00 152 VAL A C 10
ATOM 16126 O O . VAL A 1 28 ? -0.176 -0.281 0.314 1.00 0.00 152 VAL A O 10
ATOM 16139 N N . PHE A 1 29 ? -2.046 0.328 1.406 1.00 0.00 153 PHE A N 10
ATOM 16140 C CA . PHE A 1 29 ? -1.807 -0.562 2.535 1.00 0.00 153 PHE A CA 10
ATOM 16141 C C . PHE A 1 29 ? -2.603 -1.855 2.386 1.00 0.00 153 PHE A C 10
ATOM 16142 O O . PHE A 1 29 ? -3.825 -1.831 2.234 1.00 0.00 153 PHE A O 10
ATOM 16159 N N . CYS A 1 30 ? -1.901 -2.982 2.430 1.00 0.00 154 CYS A N 10
ATOM 16160 C CA . CYS A 1 30 ? -2.541 -4.286 2.297 1.00 0.00 154 CYS A CA 10
ATOM 16161 C C . CYS A 1 30 ? -2.405 -5.092 3.586 1.00 0.00 154 CYS A C 10
ATOM 16162 O O . CYS A 1 30 ? -1.486 -4.870 4.374 1.00 0.00 154 CYS A O 10
ATOM 16170 N N . MET A 1 31 ? -3.326 -6.026 3.793 1.00 0.00 155 MET A N 10
ATOM 16171 C CA . MET A 1 31 ? -3.309 -6.865 4.986 1.00 0.00 155 MET A CA 10
ATOM 16172 C C . MET A 1 31 ? -3.999 -8.200 4.724 1.00 0.00 155 MET A C 10
ATOM 16173 O O . MET A 1 31 ? -4.547 -8.422 3.644 1.00 0.00 155 MET A O 10
ATOM 16187 N N . GLN A 1 32 ? -3.969 -9.082 5.717 1.00 0.00 156 GLN A N 10
ATOM 16188 C CA . GLN A 1 32 ? -4.592 -10.394 5.591 1.00 0.00 156 GLN A CA 10
ATOM 16189 C C . GLN A 1 32 ? -3.914 -11.215 4.499 1.00 0.00 156 GLN A C 10
ATOM 16190 O O . GLN A 1 32 ? -4.571 -11.703 3.577 1.00 0.00 156 GLN A O 10
ATOM 16204 N N . LEU A 1 33 ? -2.599 -11.364 4.607 1.00 0.00 157 LEU A N 10
ATOM 16205 C CA . LEU A 1 33 ? -1.832 -12.126 3.627 1.00 0.00 157 LEU A CA 10
ATOM 16206 C C . LEU A 1 33 ? -1.672 -13.577 4.071 1.00 0.00 157 LEU A C 10
ATOM 16207 O O . LEU A 1 33 ? -1.604 -13.868 5.265 1.00 0.00 157 LEU A O 10
ATOM 16223 N N . ALA A 1 34 ? -1.609 -14.483 3.101 1.00 0.00 158 ALA A N 10
ATOM 16224 C CA . ALA A 1 34 ? -1.452 -15.903 3.392 1.00 0.00 158 ALA A CA 10
ATOM 16225 C C . ALA A 1 34 ? -0.105 -16.184 4.048 1.00 0.00 158 ALA A C 10
ATOM 16226 O O . ALA A 1 34 ? 0.719 -15.283 4.205 1.00 0.00 158 ALA A O 10
ATOM 16233 N N . ALA A 1 35 ? 0.112 -17.438 4.430 1.00 0.00 159 ALA A N 10
ATOM 16234 C CA . ALA A 1 35 ? 1.360 -17.837 5.070 1.00 0.00 159 ALA A CA 10
ATOM 16235 C C . ALA A 1 35 ? 2.463 -18.042 4.038 1.00 0.00 159 ALA A C 10
ATOM 16236 O O . ALA A 1 35 ? 3.600 -17.617 4.238 1.00 0.00 159 ALA A O 10
ATOM 16243 N N . ARG A 1 36 ? 2.120 -18.698 2.934 1.00 0.00 160 ARG A N 10
ATOM 16244 C CA . ARG A 1 36 ? 3.083 -18.962 1.871 1.00 0.00 160 ARG A CA 10
ATOM 16245 C C . ARG A 1 36 ? 2.805 -18.083 0.655 1.00 0.00 160 ARG A C 10
ATOM 16246 O O . ARG A 1 36 ? 2.788 -18.562 -0.479 1.00 0.00 160 ARG A O 10
ATOM 16267 N N . ILE A 1 37 ? 2.588 -16.795 0.900 1.00 0.00 161 ILE A N 10
ATOM 16268 C CA . ILE A 1 37 ? 2.312 -15.849 -0.174 1.00 0.00 161 ILE A CA 10
ATOM 16269 C C . ILE A 1 37 ? 3.605 -15.296 -0.765 1.00 0.00 161 ILE A C 10
ATOM 16270 O O . ILE A 1 37 ? 4.619 -15.191 -0.075 1.00 0.00 161 ILE A O 10
ATOM 16286 N N . ARG A 1 38 ? 3.560 -14.942 -2.045 1.00 0.00 162 ARG A N 10
ATOM 16287 C CA . ARG A 1 38 ? 4.727 -14.398 -2.729 1.00 0.00 162 ARG A CA 10
ATOM 16288 C C . ARG A 1 38 ? 4.436 -13.006 -3.280 1.00 0.00 162 ARG A C 10
ATOM 16289 O O . ARG A 1 38 ? 3.326 -12.707 -3.721 1.00 0.00 162 ARG A O 10
ATOM 16310 N N . PRO A 1 39 ? 5.453 -12.133 -3.254 1.00 0.00 163 PRO A N 10
ATOM 16311 C CA . PRO A 1 39 ? 5.330 -10.758 -3.747 1.00 0.00 163 PRO A CA 10
ATOM 16312 C C . PRO A 1 39 ? 4.619 -10.687 -5.095 1.00 0.00 163 PRO A C 10
ATOM 16313 O O . PRO A 1 39 ? 3.757 -9.835 -5.308 1.00 0.00 163 PRO A O 10
ATOM 16324 N N . ARG A 1 40 ? 4.985 -11.589 -6.000 1.00 0.00 164 ARG A N 10
ATOM 16325 C CA . ARG A 1 40 ? 4.382 -11.627 -7.326 1.00 0.00 164 ARG A CA 10
ATOM 16326 C C . ARG A 1 40 ? 2.866 -11.780 -7.231 1.00 0.00 164 ARG A C 10
ATOM 16327 O O . ARG A 1 40 ? 2.115 -10.972 -7.778 1.00 0.00 164 ARG A O 10
ATOM 16348 N N . ASP A 1 41 ? 2.425 -12.821 -6.533 1.00 0.00 165 ASP A N 10
ATOM 16349 C CA . ASP A 1 41 ? 1.000 -13.079 -6.365 1.00 0.00 165 ASP A CA 10
ATOM 16350 C C . ASP A 1 41 ? 0.223 -11.774 -6.223 1.00 0.00 165 ASP A C 10
ATOM 16351 O O . ASP A 1 41 ? -0.866 -11.624 -6.777 1.00 0.00 165 ASP A O 10
ATOM 16360 N N . LEU A 1 42 ? 0.791 -10.833 -5.477 1.00 0.00 166 LEU A N 10
ATOM 16361 C CA . LEU A 1 42 ? 0.151 -9.539 -5.260 1.00 0.00 166 LEU A CA 10
ATOM 16362 C C . LEU A 1 42 ? 0.326 -8.636 -6.477 1.00 0.00 166 LEU A C 10
ATOM 16363 O O . LEU A 1 42 ? -0.634 -8.034 -6.957 1.00 0.00 166 LEU A O 10
ATOM 16379 N N . GLU A 1 43 ? 1.558 -8.547 -6.970 1.00 0.00 167 GLU A N 10
ATOM 16380 C CA . GLU A 1 43 ? 1.856 -7.718 -8.132 1.00 0.00 167 GLU A CA 10
ATOM 16381 C C . GLU A 1 43 ? 0.848 -7.965 -9.251 1.00 0.00 167 GLU A C 10
ATOM 16382 O O . GLU A 1 43 ? 0.035 -7.098 -9.571 1.00 0.00 167 GLU A O 10
ATOM 16394 N N . ASP A 1 44 ? 0.910 -9.152 -9.842 1.00 0.00 168 ASP A N 10
ATOM 16395 C CA . ASP A 1 44 ? 0.003 -9.515 -10.925 1.00 0.00 168 ASP A CA 10
ATOM 16396 C C . ASP A 1 44 ? -1.441 -9.190 -10.556 1.00 0.00 168 ASP A C 10
ATOM 16397 O O . ASP A 1 44 ? -2.131 -8.472 -11.279 1.00 0.00 168 ASP A O 10
ATOM 16406 N N . PHE A 1 45 ? -1.892 -9.726 -9.427 1.00 0.00 169 PHE A N 10
ATOM 16407 C CA . PHE A 1 45 ? -3.256 -9.496 -8.963 1.00 0.00 169 PHE A CA 10
ATOM 16408 C C . PHE A 1 45 ? -3.599 -8.010 -8.998 1.00 0.00 169 PHE A C 10
ATOM 16409 O O . PHE A 1 45 ? -4.690 -7.623 -9.418 1.00 0.00 169 PHE A O 10
ATOM 16426 N N . PHE A 1 46 ? -2.659 -7.181 -8.556 1.00 0.00 170 PHE A N 10
ATOM 16427 C CA . PHE A 1 46 ? -2.860 -5.737 -8.535 1.00 0.00 170 PHE A CA 10
ATOM 16428 C C . PHE A 1 46 ? -2.668 -5.141 -9.926 1.00 0.00 170 PHE A C 10
ATOM 16429 O O . PHE A 1 46 ? -3.142 -4.042 -10.214 1.00 0.00 170 PHE A O 10
ATOM 16446 N N . SER A 1 47 ? -1.967 -5.875 -10.785 1.00 0.00 171 SER A N 10
ATOM 16447 C CA . SER A 1 47 ? -1.706 -5.418 -12.145 1.00 0.00 171 SER A CA 10
ATOM 16448 C C . SER A 1 47 ? -3.008 -5.278 -12.930 1.00 0.00 171 SER A C 10
ATOM 16449 O O . SER A 1 47 ? -3.028 -4.714 -14.023 1.00 0.00 171 SER A O 10
ATOM 16457 N N . ALA A 1 48 ? -4.092 -5.797 -12.363 1.00 0.00 172 ALA A N 10
ATOM 16458 C CA . ALA A 1 48 ? -5.397 -5.730 -13.007 1.00 0.00 172 ALA A CA 10
ATOM 16459 C C . ALA A 1 48 ? -5.936 -4.302 -13.008 1.00 0.00 172 ALA A C 10
ATOM 16460 O O . ALA A 1 48 ? -6.711 -3.922 -13.886 1.00 0.00 172 ALA A O 10
ATOM 16467 N N . VAL A 1 49 ? -5.521 -3.517 -12.020 1.00 0.00 173 VAL A N 10
ATOM 16468 C CA . VAL A 1 49 ? -5.961 -2.132 -11.907 1.00 0.00 173 VAL A CA 10
ATOM 16469 C C . VAL A 1 49 ? -4.816 -1.167 -12.191 1.00 0.00 173 VAL A C 10
ATOM 16470 O O . VAL A 1 49 ? -5.025 -0.080 -12.729 1.00 0.00 173 VAL A O 10
ATOM 16483 N N . GLY A 1 50 ? -3.603 -1.571 -11.827 1.00 0.00 174 GLY A N 10
ATOM 16484 C CA . GLY A 1 50 ? -2.442 -0.730 -12.051 1.00 0.00 174 GLY A CA 10
ATOM 16485 C C . GLY A 1 50 ? -1.138 -1.484 -11.878 1.00 0.00 174 GLY A C 10
ATOM 16486 O O . GLY A 1 50 ? -1.073 -2.467 -11.139 1.00 0.00 174 GLY A O 10
ATOM 16490 N N . LYS A 1 51 ? -0.095 -1.025 -12.563 1.00 0.00 175 LYS A N 10
ATOM 16491 C CA . LYS A 1 51 ? 1.214 -1.662 -12.483 1.00 0.00 175 LYS A CA 10
ATOM 16492 C C . LYS A 1 51 ? 1.834 -1.460 -11.103 1.00 0.00 175 LYS A C 10
ATOM 16493 O O . LYS A 1 51 ? 1.691 -0.397 -10.498 1.00 0.00 175 LYS A O 10
ATOM 16512 N N . VAL A 1 52 ? 2.523 -2.485 -10.613 1.00 0.00 176 VAL A N 10
ATOM 16513 C CA . VAL A 1 52 ? 3.167 -2.418 -9.307 1.00 0.00 176 VAL A CA 10
ATOM 16514 C C . VAL A 1 52 ? 4.651 -2.094 -9.442 1.00 0.00 176 VAL A C 10
ATOM 16515 O O . VAL A 1 52 ? 5.372 -2.744 -10.198 1.00 0.00 176 VAL A O 10
ATOM 16528 N N . ARG A 1 53 ? 5.100 -1.085 -8.703 1.00 0.00 177 ARG A N 10
ATOM 16529 C CA . ARG A 1 53 ? 6.498 -0.674 -8.739 1.00 0.00 177 ARG A CA 10
ATOM 16530 C C . ARG A 1 53 ? 7.326 -1.470 -7.736 1.00 0.00 177 ARG A C 10
ATOM 16531 O O . ARG A 1 53 ? 8.340 -2.073 -8.090 1.00 0.00 177 ARG A O 10
ATOM 16552 N N . ASP A 1 54 ? 6.888 -1.469 -6.482 1.00 0.00 178 ASP A N 10
ATOM 16553 C CA . ASP A 1 54 ? 7.587 -2.191 -5.426 1.00 0.00 178 ASP A CA 10
ATOM 16554 C C . ASP A 1 54 ? 6.600 -2.777 -4.421 1.00 0.00 178 ASP A C 10
ATOM 16555 O O . ASP A 1 54 ? 5.501 -2.253 -4.238 1.00 0.00 178 ASP A O 10
ATOM 16564 N N . VAL A 1 55 ? 6.998 -3.867 -3.773 1.00 0.00 179 VAL A N 10
ATOM 16565 C CA . VAL A 1 55 ? 6.149 -4.525 -2.788 1.00 0.00 179 VAL A CA 10
ATOM 16566 C C . VAL A 1 55 ? 6.924 -4.833 -1.512 1.00 0.00 179 VAL A C 10
ATOM 16567 O O . VAL A 1 55 ? 7.836 -5.659 -1.513 1.00 0.00 179 VAL A O 10
ATOM 16580 N N . ARG A 1 56 ? 6.553 -4.163 -0.426 1.00 0.00 180 ARG A N 10
ATOM 16581 C CA . ARG A 1 56 ? 7.216 -4.365 0.858 1.00 0.00 180 ARG A CA 10
ATOM 16582 C C . ARG A 1 56 ? 6.373 -5.252 1.771 1.00 0.00 180 ARG A C 10
ATOM 16583 O O . ARG A 1 56 ? 5.325 -4.833 2.264 1.00 0.00 180 ARG A O 10
ATOM 16604 N N . ILE A 1 57 ? 6.837 -6.478 1.990 1.00 0.00 181 ILE A N 10
ATOM 16605 C CA . ILE A 1 57 ? 6.127 -7.422 2.843 1.00 0.00 181 ILE A CA 10
ATOM 16606 C C . ILE A 1 57 ? 6.741 -7.471 4.238 1.00 0.00 181 ILE A C 10
ATOM 16607 O O . ILE A 1 57 ? 7.805 -8.057 4.439 1.00 0.00 181 ILE A O 10
ATOM 16623 N N . ILE A 1 58 ? 6.061 -6.854 5.199 1.00 0.00 182 ILE A N 10
ATOM 16624 C CA . ILE A 1 58 ? 6.537 -6.830 6.577 1.00 0.00 182 ILE A CA 10
ATOM 16625 C C . ILE A 1 58 ? 6.448 -8.213 7.213 1.00 0.00 182 ILE A C 10
ATOM 16626 O O . ILE A 1 58 ? 5.369 -8.659 7.603 1.00 0.00 182 ILE A O 10
ATOM 16642 N N . SER A 1 59 ? 7.590 -8.884 7.316 1.00 0.00 183 SER A N 10
ATOM 16643 C CA . SER A 1 59 ? 7.642 -10.218 7.903 1.00 0.00 183 SER A CA 10
ATOM 16644 C C . SER A 1 59 ? 8.526 -10.231 9.147 1.00 0.00 183 SER A C 10
ATOM 16645 O O . SER A 1 59 ? 9.752 -10.285 9.049 1.00 0.00 183 SER A O 10
ATOM 16653 N N . ASP A 1 60 ? 7.895 -10.178 10.314 1.00 0.00 184 ASP A N 10
ATOM 16654 C CA . ASP A 1 60 ? 8.623 -10.184 11.579 1.00 0.00 184 ASP A CA 10
ATOM 16655 C C . ASP A 1 60 ? 8.213 -11.376 12.436 1.00 0.00 184 ASP A C 10
ATOM 16656 O O . ASP A 1 60 ? 9.046 -11.987 13.106 1.00 0.00 184 ASP A O 10
ATOM 16665 N N . ARG A 1 61 ? 6.924 -11.702 12.411 1.00 0.00 185 ARG A N 10
ATOM 16666 C CA . ARG A 1 61 ? 6.404 -12.820 13.189 1.00 0.00 185 ARG A CA 10
ATOM 16667 C C . ARG A 1 61 ? 6.778 -12.679 14.662 1.00 0.00 185 ARG A C 10
ATOM 16668 O O . ARG A 1 61 ? 7.372 -13.582 15.250 1.00 0.00 185 ARG A O 10
ATOM 16689 N N . ASN A 1 62 ? 6.425 -11.540 15.250 1.00 0.00 186 ASN A N 10
ATOM 16690 C CA . ASN A 1 62 ? 6.724 -11.281 16.654 1.00 0.00 186 ASN A CA 10
ATOM 16691 C C . ASN A 1 62 ? 5.960 -12.242 17.559 1.00 0.00 186 ASN A C 10
ATOM 16692 O O . ASN A 1 62 ? 6.499 -12.742 18.547 1.00 0.00 186 ASN A O 10
ATOM 16703 N N . SER A 1 63 ? 4.701 -12.495 17.216 1.00 0.00 187 SER A N 10
ATOM 16704 C CA . SER A 1 63 ? 3.861 -13.394 18.000 1.00 0.00 187 SER A CA 10
ATOM 16705 C C . SER A 1 63 ? 3.594 -14.689 17.239 1.00 0.00 187 SER A C 10
ATOM 16706 O O . SER A 1 63 ? 4.010 -14.845 16.090 1.00 0.00 187 SER A O 10
ATOM 16714 N N . ARG A 1 64 ? 2.896 -15.616 17.888 1.00 0.00 188 ARG A N 10
ATOM 16715 C CA . ARG A 1 64 ? 2.574 -16.898 17.274 1.00 0.00 188 ARG A CA 10
ATOM 16716 C C . ARG A 1 64 ? 1.678 -16.706 16.053 1.00 0.00 188 ARG A C 10
ATOM 16717 O O . ARG A 1 64 ? 1.990 -17.184 14.962 1.00 0.00 188 ARG A O 10
ATOM 16738 N N . ARG A 1 65 ? 0.565 -16.006 16.246 1.00 0.00 189 ARG A N 10
ATOM 16739 C CA . ARG A 1 65 ? -0.376 -15.754 15.161 1.00 0.00 189 ARG A CA 10
ATOM 16740 C C . ARG A 1 65 ? -0.534 -14.256 14.917 1.00 0.00 189 ARG A C 10
ATOM 16741 O O . ARG A 1 65 ? -1.247 -13.570 15.650 1.00 0.00 189 ARG A O 10
ATOM 16762 N N . SER A 1 66 ? 0.135 -13.755 13.884 1.00 0.00 190 SER A N 10
ATOM 16763 C CA . SER A 1 66 ? 0.072 -12.338 13.545 1.00 0.00 190 SER A CA 10
ATOM 16764 C C . SER A 1 66 ? -0.444 -12.142 12.123 1.00 0.00 190 SER A C 10
ATOM 16765 O O . SER A 1 66 ? -0.566 -13.097 11.356 1.00 0.00 190 SER A O 10
ATOM 16773 N N . LYS A 1 67 ? -0.746 -10.895 11.777 1.00 0.00 191 LYS A N 10
ATOM 16774 C CA . LYS A 1 67 ? -1.247 -10.570 10.447 1.00 0.00 191 LYS A CA 10
ATOM 16775 C C . LYS A 1 67 ? -0.114 -10.113 9.535 1.00 0.00 191 LYS A C 10
ATOM 16776 O O . LYS A 1 67 ? 0.722 -9.300 9.927 1.00 0.00 191 LYS A O 10
ATOM 16795 N N . GLY A 1 68 ? -0.093 -10.641 8.315 1.00 0.00 192 GLY A N 10
ATOM 16796 C CA . GLY A 1 68 ? 0.942 -10.274 7.365 1.00 0.00 192 GLY A CA 10
ATOM 16797 C C . GLY A 1 68 ? 0.599 -9.016 6.591 1.00 0.00 192 GLY A C 10
ATOM 16798 O O . GLY A 1 68 ? -0.179 -9.060 5.639 1.00 0.00 192 GLY A O 10
ATOM 16802 N N . ILE A 1 69 ? 1.179 -7.894 7.004 1.00 0.00 193 ILE A N 10
ATOM 16803 C CA . ILE A 1 69 ? 0.930 -6.619 6.341 1.00 0.00 193 ILE A CA 10
ATOM 16804 C C . ILE A 1 69 ? 1.977 -6.343 5.268 1.00 0.00 193 ILE A C 10
ATOM 16805 O O . ILE A 1 69 ? 3.144 -6.701 5.418 1.00 0.00 193 ILE A O 10
ATOM 16821 N N . ALA A 1 70 ? 1.550 -5.703 4.183 1.00 0.00 194 ALA A N 10
ATOM 16822 C CA . ALA A 1 70 ? 2.450 -5.375 3.085 1.00 0.00 194 ALA A CA 10
ATOM 16823 C C . ALA A 1 70 ? 2.114 -4.014 2.487 1.00 0.00 194 ALA A C 10
ATOM 16824 O O . ALA A 1 70 ? 1.069 -3.435 2.787 1.00 0.00 194 ALA A O 10
ATOM 16831 N N . TYR A 1 71 ? 3.004 -3.509 1.641 1.00 0.00 195 TYR A N 10
ATOM 16832 C CA . TYR A 1 71 ? 2.802 -2.213 1.002 1.00 0.00 195 TYR A CA 10
ATOM 16833 C C . TYR A 1 71 ? 3.003 -2.313 -0.507 1.00 0.00 195 TYR A C 10
ATOM 16834 O O . TYR A 1 71 ? 4.019 -2.823 -0.978 1.00 0.00 195 TYR A O 10
ATOM 16852 N N . VAL A 1 72 ? 2.025 -1.819 -1.262 1.00 0.00 196 VAL A N 10
ATOM 16853 C CA . VAL A 1 72 ? 2.093 -1.850 -2.717 1.00 0.00 196 VAL A CA 10
ATOM 16854 C C . VAL A 1 72 ? 2.119 -0.440 -3.296 1.00 0.00 196 VAL A C 10
ATOM 16855 O O . VAL A 1 72 ? 1.200 0.349 -3.074 1.00 0.00 196 VAL A O 10
ATOM 16868 N N . GLU A 1 73 ? 3.176 -0.130 -4.040 1.00 0.00 197 GLU A N 10
ATOM 16869 C CA . GLU A 1 73 ? 3.320 1.186 -4.650 1.00 0.00 197 GLU A CA 10
ATOM 16870 C C . GLU A 1 73 ? 2.800 1.181 -6.085 1.00 0.00 197 GLU A C 10
ATOM 16871 O O . GLU A 1 73 ? 3.389 0.558 -6.969 1.00 0.00 197 GLU A O 10
ATOM 16883 N N . PHE A 1 74 ? 1.690 1.878 -6.308 1.00 0.00 198 PHE A N 10
ATOM 16884 C CA . PHE A 1 74 ? 1.088 1.952 -7.634 1.00 0.00 198 PHE A CA 10
ATOM 16885 C C . PHE A 1 74 ? 1.734 3.059 -8.464 1.00 0.00 198 PHE A C 10
ATOM 16886 O O . PHE A 1 74 ? 2.233 4.045 -7.921 1.00 0.00 198 PHE A O 10
ATOM 16903 N N . CYS A 1 75 ? 1.724 2.885 -9.780 1.00 0.00 199 CYS A N 10
ATOM 16904 C CA . CYS A 1 75 ? 2.309 3.867 -10.686 1.00 0.00 199 CYS A CA 10
ATOM 16905 C C . CYS A 1 75 ? 1.623 5.221 -10.537 1.00 0.00 199 CYS A C 10
ATOM 16906 O O . CYS A 1 75 ? 2.263 6.267 -10.653 1.00 0.00 199 CYS A O 10
ATOM 16914 N N . GLU A 1 76 ? 0.319 5.193 -10.281 1.00 0.00 200 GLU A N 10
ATOM 16915 C CA . GLU A 1 76 ? -0.453 6.420 -10.119 1.00 0.00 200 GLU A CA 10
ATOM 16916 C C . GLU A 1 76 ? -1.394 6.316 -8.922 1.00 0.00 200 GLU A C 10
ATOM 16917 O O . GLU A 1 76 ? -1.837 5.226 -8.560 1.00 0.00 200 GLU A O 10
ATOM 16929 N N . ILE A 1 77 ? -1.693 7.457 -8.312 1.00 0.00 201 ILE A N 10
ATOM 16930 C CA . ILE A 1 77 ? -2.581 7.496 -7.156 1.00 0.00 201 ILE A CA 10
ATOM 16931 C C . ILE A 1 77 ? -4.023 7.209 -7.562 1.00 0.00 201 ILE A C 10
ATOM 16932 O O . ILE A 1 77 ? -4.814 6.709 -6.763 1.00 0.00 201 ILE A O 10
ATOM 16948 N N . GLN A 1 78 ? -4.356 7.526 -8.809 1.00 0.00 202 GLN A N 10
ATOM 16949 C CA . GLN A 1 78 ? -5.703 7.301 -9.320 1.00 0.00 202 GLN A CA 10
ATOM 16950 C C . GLN A 1 78 ? -5.985 5.811 -9.476 1.00 0.00 202 GLN A C 10
ATOM 16951 O O . GLN A 1 78 ? -7.106 5.410 -9.782 1.00 0.00 202 GLN A O 10
ATOM 16965 N N . SER A 1 79 ? -4.957 4.994 -9.261 1.00 0.00 203 SER A N 10
ATOM 16966 C CA . SER A 1 79 ? -5.094 3.547 -9.381 1.00 0.00 203 SER A CA 10
ATOM 16967 C C . SER A 1 79 ? -5.368 2.913 -8.022 1.00 0.00 203 SER A C 10
ATOM 16968 O O . SER A 1 79 ? -5.953 1.833 -7.934 1.00 0.00 203 SER A O 10
ATOM 16976 N N . VAL A 1 80 ? -4.942 3.593 -6.961 1.00 0.00 204 VAL A N 10
ATOM 16977 C CA . VAL A 1 80 ? -5.143 3.097 -5.605 1.00 0.00 204 VAL A CA 10
ATOM 16978 C C . VAL A 1 80 ? -6.613 2.793 -5.342 1.00 0.00 204 VAL A C 10
ATOM 16979 O O . VAL A 1 80 ? -6.966 1.766 -4.761 1.00 0.00 204 VAL A O 10
ATOM 16992 N N . PRO A 1 81 ? -7.494 3.704 -5.781 1.00 0.00 205 PRO A N 10
ATOM 16993 C CA . PRO A 1 81 ? -8.942 3.555 -5.607 1.00 0.00 205 PRO A CA 10
ATOM 16994 C C . PRO A 1 81 ? -9.435 2.171 -6.017 1.00 0.00 205 PRO A C 10
ATOM 16995 O O . PRO A 1 81 ? -10.022 1.445 -5.213 1.00 0.00 205 PRO A O 10
ATOM 17006 N N . LEU A 1 82 ? -9.194 1.811 -7.273 1.00 0.00 206 LEU A N 10
ATOM 17007 C CA . LEU A 1 82 ? -9.614 0.513 -7.791 1.00 0.00 206 LEU A CA 10
ATOM 17008 C C . LEU A 1 82 ? -9.031 -0.622 -6.954 1.00 0.00 206 LEU A C 10
ATOM 17009 O O . LEU A 1 82 ? -9.642 -1.681 -6.816 1.00 0.00 206 LEU A O 10
ATOM 17025 N N . ALA A 1 83 ? -7.848 -0.390 -6.395 1.00 0.00 207 ALA A N 10
ATOM 17026 C CA . ALA A 1 83 ? -7.185 -1.391 -5.568 1.00 0.00 207 ALA A CA 10
ATOM 17027 C C . ALA A 1 83 ? -7.877 -1.532 -4.217 1.00 0.00 207 ALA A C 10
ATOM 17028 O O . ALA A 1 83 ? -7.899 -2.616 -3.630 1.00 0.00 207 ALA A O 10
ATOM 17035 N N . ILE A 1 84 ? -8.440 -0.433 -3.727 1.00 0.00 208 ILE A N 10
ATOM 17036 C CA . ILE A 1 84 ? -9.133 -0.435 -2.445 1.00 0.00 208 ILE A CA 10
ATOM 17037 C C . ILE A 1 84 ? -10.366 -1.330 -2.489 1.00 0.00 208 ILE A C 10
ATOM 17038 O O . ILE A 1 84 ? -10.643 -2.070 -1.546 1.00 0.00 208 ILE A O 10
ATOM 17054 N N . GLY A 1 85 ? -11.105 -1.256 -3.593 1.00 0.00 209 GLY A N 10
ATOM 17055 C CA . GLY A 1 85 ? -12.301 -2.066 -3.740 1.00 0.00 209 GLY A CA 10
ATOM 17056 C C . GLY A 1 85 ? -12.003 -3.552 -3.703 1.00 0.00 209 GLY A C 10
ATOM 17057 O O . GLY A 1 85 ? -12.706 -4.318 -3.043 1.00 0.00 209 GLY A O 10
ATOM 17061 N N . LEU A 1 86 ? -10.958 -3.962 -4.414 1.00 0.00 210 LEU A N 10
ATOM 17062 C CA . LEU A 1 86 ? -10.569 -5.367 -4.462 1.00 0.00 210 LEU A CA 10
ATOM 17063 C C . LEU A 1 86 ? -10.769 -6.033 -3.104 1.00 0.00 210 LEU A C 10
ATOM 17064 O O . LEU A 1 86 ? -11.070 -7.225 -3.022 1.00 0.00 210 LEU A O 10
ATOM 17080 N N . THR A 1 87 ? -10.601 -5.257 -2.038 1.00 0.00 211 THR A N 10
ATOM 17081 C CA . THR A 1 87 ? -10.763 -5.770 -0.684 1.00 0.00 211 THR A CA 10
ATOM 17082 C C . THR A 1 87 ? -11.859 -6.828 -0.625 1.00 0.00 211 THR A C 10
ATOM 17083 O O . THR A 1 87 ? -13.046 -6.508 -0.648 1.00 0.00 211 THR A O 10
ATOM 17094 N N . GLY A 1 88 ? -11.452 -8.091 -0.548 1.00 0.00 212 GLY A N 10
ATOM 17095 C CA . GLY A 1 88 ? -12.413 -9.178 -0.486 1.00 0.00 212 GLY A CA 10
ATOM 17096 C C . GLY A 1 88 ? -12.201 -10.203 -1.583 1.00 0.00 212 GLY A C 10
ATOM 17097 O O . GLY A 1 88 ? -13.030 -11.091 -1.779 1.00 0.00 212 GLY A O 10
ATOM 17101 N N . GLN A 1 89 ? -11.088 -10.079 -2.299 1.00 0.00 213 GLN A N 10
ATOM 17102 C CA . GLN A 1 89 ? -10.772 -11.001 -3.383 1.00 0.00 213 GLN A CA 10
ATOM 17103 C C . GLN A 1 89 ? -9.949 -12.179 -2.872 1.00 0.00 213 GLN A C 10
ATOM 17104 O O . GLN A 1 89 ? -8.844 -12.002 -2.360 1.00 0.00 213 GLN A O 10
ATOM 17118 N N . ARG A 1 90 ? -10.495 -13.383 -3.015 1.00 0.00 214 ARG A N 10
ATOM 17119 C CA . ARG A 1 90 ? -9.813 -14.590 -2.567 1.00 0.00 214 ARG A CA 10
ATOM 17120 C C . ARG A 1 90 ? -8.438 -14.710 -3.217 1.00 0.00 214 ARG A C 10
ATOM 17121 O O . ARG A 1 90 ? -8.326 -14.958 -4.419 1.00 0.00 214 ARG A O 10
ATOM 17142 N N . LEU A 1 91 ? -7.393 -14.532 -2.416 1.00 0.00 215 LEU A N 10
ATOM 17143 C CA . LEU A 1 91 ? -6.024 -14.620 -2.913 1.00 0.00 215 LEU A CA 10
ATOM 17144 C C . LEU A 1 91 ? -5.288 -15.794 -2.277 1.00 0.00 215 LEU A C 10
ATOM 17145 O O . LEU A 1 91 ? -5.063 -15.817 -1.066 1.00 0.00 215 LEU A O 10
ATOM 17161 N N . LEU A 1 92 ? -4.912 -16.767 -3.100 1.00 0.00 216 LEU A N 10
ATOM 17162 C CA . LEU A 1 92 ? -4.199 -17.945 -2.618 1.00 0.00 216 LEU A CA 10
ATOM 17163 C C . LEU A 1 92 ? -5.033 -18.704 -1.591 1.00 0.00 216 LEU A C 10
ATOM 17164 O O . LEU A 1 92 ? -4.495 -19.421 -0.748 1.00 0.00 216 LEU A O 10
ATOM 17180 N N . GLY A 1 93 ? -6.350 -18.543 -1.670 1.00 0.00 217 GLY A N 10
ATOM 17181 C CA . GLY A 1 93 ? -7.238 -19.222 -0.743 1.00 0.00 217 GLY A CA 10
ATOM 17182 C C . GLY A 1 93 ? -7.785 -18.292 0.321 1.00 0.00 217 GLY A C 10
ATOM 17183 O O . GLY A 1 93 ? -8.908 -18.468 0.793 1.00 0.00 217 GLY A O 10
ATOM 17187 N N . VAL A 1 94 ? -6.988 -17.299 0.704 1.00 0.00 218 VAL A N 10
ATOM 17188 C CA . VAL A 1 94 ? -7.398 -16.338 1.720 1.00 0.00 218 VAL A CA 10
ATOM 17189 C C . VAL A 1 94 ? -7.539 -14.940 1.130 1.00 0.00 218 VAL A C 10
ATOM 17190 O O . VAL A 1 94 ? -6.609 -14.393 0.537 1.00 0.00 218 VAL A O 10
ATOM 17203 N N . PRO A 1 95 ? -8.729 -14.344 1.296 1.00 0.00 219 PRO A N 10
ATOM 17204 C CA . PRO A 1 95 ? -9.019 -13.000 0.787 1.00 0.00 219 PRO A CA 10
ATOM 17205 C C . PRO A 1 95 ? -7.950 -11.987 1.182 1.00 0.00 219 PRO A C 10
ATOM 17206 O O . PRO A 1 95 ? -7.268 -12.155 2.194 1.00 0.00 219 PRO A O 10
ATOM 17217 N N . ILE A 1 96 ? -7.812 -10.936 0.381 1.00 0.00 220 ILE A N 10
ATOM 17218 C CA . ILE A 1 96 ? -6.827 -9.896 0.649 1.00 0.00 220 ILE A CA 10
ATOM 17219 C C . ILE A 1 96 ? -7.504 -8.583 1.028 1.00 0.00 220 ILE A C 10
ATOM 17220 O O . ILE A 1 96 ? -8.630 -8.312 0.613 1.00 0.00 220 ILE A O 10
ATOM 17236 N N . ILE A 1 97 ? -6.809 -7.772 1.819 1.00 0.00 221 ILE A N 10
ATOM 17237 C CA . ILE A 1 97 ? -7.342 -6.487 2.252 1.00 0.00 221 ILE A CA 10
ATOM 17238 C C . ILE A 1 97 ? -6.588 -5.332 1.601 1.00 0.00 221 ILE A C 10
ATOM 17239 O O . ILE A 1 97 ? -5.357 -5.315 1.576 1.00 0.00 221 ILE A O 10
ATOM 17255 N N . VAL A 1 98 ? -7.335 -4.368 1.074 1.00 0.00 222 VAL A N 10
ATOM 17256 C CA . VAL A 1 98 ? -6.739 -3.207 0.423 1.00 0.00 222 VAL A CA 10
ATOM 17257 C C . VAL A 1 98 ? -7.396 -1.915 0.895 1.00 0.00 222 VAL A C 10
ATOM 17258 O O . VAL A 1 98 ? -8.606 -1.736 0.756 1.00 0.00 222 VAL A O 10
ATOM 17271 N N . GLN A 1 99 ? -6.590 -1.018 1.455 1.00 0.00 223 GLN A N 10
ATOM 17272 C CA . GLN A 1 99 ? -7.093 0.258 1.948 1.00 0.00 223 GLN A CA 10
ATOM 17273 C C . GLN A 1 99 ? -6.053 1.359 1.772 1.00 0.00 223 GLN A C 10
ATOM 17274 O O . GLN A 1 99 ? -4.853 1.117 1.894 1.00 0.00 223 GLN A O 10
ATOM 17288 N N . ALA A 1 100 ? -6.521 2.570 1.485 1.00 0.00 224 ALA A N 10
ATOM 17289 C CA . ALA A 1 100 ? -5.631 3.707 1.296 1.00 0.00 224 ALA A CA 10
ATOM 17290 C C . ALA A 1 100 ? -4.659 3.846 2.463 1.00 0.00 224 ALA A C 10
ATOM 17291 O O . ALA A 1 100 ? -5.056 3.769 3.625 1.00 0.00 224 ALA A O 10
ATOM 17298 N N . SER A 1 101 ? -3.385 4.050 2.146 1.00 0.00 225 SER A N 10
ATOM 17299 C CA . SER A 1 101 ? -2.356 4.194 3.169 1.00 0.00 225 SER A CA 10
ATOM 17300 C C . SER A 1 101 ? -2.204 5.654 3.584 1.00 0.00 225 SER A C 10
ATOM 17301 O O . SER A 1 101 ? -1.099 6.119 3.866 1.00 0.00 225 SER A O 10
ATOM 17309 N N . GLN A 1 102 ? -3.322 6.373 3.619 1.00 0.00 226 GLN A N 10
ATOM 17310 C CA . GLN A 1 102 ? -3.314 7.780 3.998 1.00 0.00 226 GLN A CA 10
ATOM 17311 C C . GLN A 1 102 ? -3.364 7.935 5.515 1.00 0.00 226 GLN A C 10
ATOM 17312 O O . GLN A 1 102 ? -3.955 8.884 6.032 1.00 0.00 226 GLN A O 10
ATOM 17326 N N . ALA A 1 103 ? -2.743 6.997 6.222 1.00 0.00 227 ALA A N 10
ATOM 17327 C CA . ALA A 1 103 ? -2.718 7.031 7.679 1.00 0.00 227 ALA A CA 10
ATOM 17328 C C . ALA A 1 103 ? -1.709 8.058 8.187 1.00 0.00 227 ALA A C 10
ATOM 17329 O O . ALA A 1 103 ? -2.063 8.972 8.930 1.00 0.00 227 ALA A O 10
ATOM 17336 N N . GLU A 1 104 ? -0.454 7.898 7.780 1.00 0.00 228 GLU A N 10
ATOM 17337 C CA . GLU A 1 104 ? 0.605 8.812 8.195 1.00 0.00 228 GLU A CA 10
ATOM 17338 C C . GLU A 1 104 ? 0.130 10.261 8.130 1.00 0.00 228 GLU A C 10
ATOM 17339 O O . GLU A 1 104 ? 0.574 11.107 8.906 1.00 0.00 228 GLU A O 10
ATOM 17351 N N . LYS A 1 105 ? -0.775 10.538 7.198 1.00 0.00 229 LYS A N 10
ATOM 17352 C CA . LYS A 1 105 ? -1.312 11.883 7.030 1.00 0.00 229 LYS A CA 10
ATOM 17353 C C . LYS A 1 105 ? -2.161 12.285 8.233 1.00 0.00 229 LYS A C 10
ATOM 17354 O O . LYS A 1 105 ? -2.118 13.431 8.679 1.00 0.00 229 LYS A O 10
ATOM 17373 N N . ASN A 1 106 ? -2.930 11.334 8.752 1.00 0.00 230 ASN A N 10
ATOM 17374 C CA . ASN A 1 106 ? -3.788 11.588 9.904 1.00 0.00 230 ASN A CA 10
ATOM 17375 C C . ASN A 1 106 ? -2.955 11.840 11.157 1.00 0.00 230 ASN A C 10
ATOM 17376 O O . ASN A 1 106 ? -3.289 12.697 11.976 1.00 0.00 230 ASN A O 10
ATOM 17387 N N . ARG A 1 107 ? -1.871 11.085 11.301 1.00 0.00 231 ARG A N 10
ATOM 17388 C CA . ARG A 1 107 ? -0.991 11.223 12.455 1.00 0.00 231 ARG A CA 10
ATOM 17389 C C . ARG A 1 107 ? 0.124 12.226 12.171 1.00 0.00 231 ARG A C 10
ATOM 17390 O O . ARG A 1 107 ? 1.288 11.984 12.490 1.00 0.00 231 ARG A O 10
ATOM 17411 N N . LEU A 1 108 ? -0.241 13.354 11.570 1.00 0.00 232 LEU A N 10
ATOM 17412 C CA . LEU A 1 108 ? 0.727 14.394 11.242 1.00 0.00 232 LEU A CA 10
ATOM 17413 C C . LEU A 1 108 ? 0.399 15.693 11.972 1.00 0.00 232 LEU A C 10
ATOM 17414 O O . LEU A 1 108 ? 1.229 16.231 12.705 1.00 0.00 232 LEU A O 10
ATOM 17430 N N . SER A 1 109 ? -0.816 16.190 11.766 1.00 0.00 233 SER A N 10
ATOM 17431 C CA . SER A 1 109 ? -1.254 17.427 12.402 1.00 0.00 233 SER A CA 10
ATOM 17432 C C . SER A 1 109 ? -1.877 17.145 13.766 1.00 0.00 233 SER A C 10
ATOM 17433 O O . SER A 1 109 ? -3.076 16.889 13.872 1.00 0.00 233 SER A O 10
ATOM 17441 N N . GLY A 1 110 ? -1.052 17.193 14.808 1.00 0.00 234 GLY A N 10
ATOM 17442 C CA . GLY A 1 110 ? -1.540 16.941 16.152 1.00 0.00 234 GLY A CA 10
ATOM 17443 C C . GLY A 1 110 ? -0.836 17.788 17.193 1.00 0.00 234 GLY A C 10
ATOM 17444 O O . GLY A 1 110 ? 0.172 18.440 16.915 1.00 0.00 234 GLY A O 10
ATOM 17448 N N . PRO A 1 111 ? -1.370 17.786 18.423 1.00 0.00 235 PRO A N 10
ATOM 17449 C CA . PRO A 1 111 ? -0.801 18.557 19.533 1.00 0.00 235 PRO A CA 10
ATOM 17450 C C . PRO A 1 111 ? 0.431 17.888 20.132 1.00 0.00 235 PRO A C 10
ATOM 17451 O O . PRO A 1 111 ? 0.871 18.241 21.226 1.00 0.00 235 PRO A O 10
ATOM 17462 N N . SER A 1 112 ? 0.985 16.921 19.407 1.00 0.00 236 SER A N 10
ATOM 17463 C CA . SER A 1 112 ? 2.166 16.201 19.869 1.00 0.00 236 SER A CA 10
ATOM 17464 C C . SER A 1 112 ? 3.281 17.171 20.245 1.00 0.00 236 SER A C 10
ATOM 17465 O O . SER A 1 112 ? 3.197 18.368 19.970 1.00 0.00 236 SER A O 10
ATOM 17473 N N . SER A 1 113 ? 4.327 16.645 20.876 1.00 0.00 237 SER A N 10
ATOM 17474 C CA . SER A 1 113 ? 5.458 17.463 21.294 1.00 0.00 237 SER A CA 10
ATOM 17475 C C . SER A 1 113 ? 6.751 16.653 21.276 1.00 0.00 237 SER A C 10
ATOM 17476 O O . SER A 1 113 ? 6.756 15.464 21.588 1.00 0.00 237 SER A O 10
ATOM 17484 N N . GLY A 1 114 ? 7.848 17.308 20.906 1.00 0.00 238 GLY A N 10
ATOM 17485 C CA . GLY A 1 114 ? 9.132 16.635 20.853 1.00 0.00 238 GLY A CA 10
ATOM 17486 C C . GLY A 1 114 ? 10.216 17.394 21.592 1.00 0.00 238 GLY A C 10
ATOM 17487 O O . GLY A 1 114 ? 10.703 18.417 21.111 1.00 0.00 238 GLY A O 10
ATOM 17491 N N . GLY A 1 1 ? -7.367 9.751 -27.387 1.00 0.00 125 GLY A N 11
ATOM 17492 C CA . GLY A 1 1 ? -6.096 10.423 -27.183 1.00 0.00 125 GLY A CA 11
ATOM 17493 C C . GLY A 1 1 ? -6.057 11.208 -25.887 1.00 0.00 125 GLY A C 11
ATOM 17494 O O . GLY A 1 1 ? -6.388 10.682 -24.825 1.00 0.00 125 GLY A O 11
ATOM 17498 N N . SER A 1 2 ? -5.647 12.470 -25.973 1.00 0.00 126 SER A N 11
ATOM 17499 C CA . SER A 1 2 ? -5.560 13.328 -24.797 1.00 0.00 126 SER A CA 11
ATOM 17500 C C . SER A 1 2 ? -4.696 12.682 -23.718 1.00 0.00 126 SER A C 11
ATOM 17501 O O . SER A 1 2 ? -5.034 12.715 -22.535 1.00 0.00 126 SER A O 11
ATOM 17509 N N . SER A 1 3 ? -3.579 12.095 -24.135 1.00 0.00 127 SER A N 11
ATOM 17510 C CA . SER A 1 3 ? -2.667 11.438 -23.205 1.00 0.00 127 SER A CA 11
ATOM 17511 C C . SER A 1 3 ? -1.559 12.390 -22.767 1.00 0.00 127 SER A C 11
ATOM 17512 O O . SER A 1 3 ? -1.315 12.571 -21.575 1.00 0.00 127 SER A O 11
ATOM 17520 N N . GLY A 1 4 ? -0.890 13.000 -23.742 1.00 0.00 128 GLY A N 11
ATOM 17521 C CA . GLY A 1 4 ? 0.184 13.926 -23.437 1.00 0.00 128 GLY A CA 11
ATOM 17522 C C . GLY A 1 4 ? 1.555 13.304 -23.620 1.00 0.00 128 GLY A C 11
ATOM 17523 O O . GLY A 1 4 ? 1.692 12.081 -23.635 1.00 0.00 128 GLY A O 11
ATOM 17527 N N . SER A 1 5 ? 2.571 14.149 -23.762 1.00 0.00 129 SER A N 11
ATOM 17528 C CA . SER A 1 5 ? 3.939 13.675 -23.950 1.00 0.00 129 SER A CA 11
ATOM 17529 C C . SER A 1 5 ? 4.913 14.476 -23.093 1.00 0.00 129 SER A C 11
ATOM 17530 O O . SER A 1 5 ? 4.659 15.634 -22.762 1.00 0.00 129 SER A O 11
ATOM 17538 N N . SER A 1 6 ? 6.031 13.850 -22.739 1.00 0.00 130 SER A N 11
ATOM 17539 C CA . SER A 1 6 ? 7.045 14.503 -21.917 1.00 0.00 130 SER A CA 11
ATOM 17540 C C . SER A 1 6 ? 8.343 13.701 -21.918 1.00 0.00 130 SER A C 11
ATOM 17541 O O . SER A 1 6 ? 8.332 12.482 -21.751 1.00 0.00 130 SER A O 11
ATOM 17549 N N . GLY A 1 7 ? 9.460 14.396 -22.106 1.00 0.00 131 GLY A N 11
ATOM 17550 C CA . GLY A 1 7 ? 10.751 13.733 -22.124 1.00 0.00 131 GLY A CA 11
ATOM 17551 C C . GLY A 1 7 ? 11.830 14.545 -21.435 1.00 0.00 131 GLY A C 11
ATOM 17552 O O . GLY A 1 7 ? 11.599 15.688 -21.038 1.00 0.00 131 GLY A O 11
ATOM 17556 N N . LYS A 1 8 ? 13.012 13.955 -21.291 1.00 0.00 132 LYS A N 11
ATOM 17557 C CA . LYS A 1 8 ? 14.131 14.630 -20.646 1.00 0.00 132 LYS A CA 11
ATOM 17558 C C . LYS A 1 8 ? 14.625 15.798 -21.493 1.00 0.00 132 LYS A C 11
ATOM 17559 O O . LYS A 1 8 ? 15.620 15.681 -22.208 1.00 0.00 132 LYS A O 11
ATOM 17578 N N . SER A 1 9 ? 13.923 16.923 -21.407 1.00 0.00 133 SER A N 11
ATOM 17579 C CA . SER A 1 9 ? 14.289 18.113 -22.167 1.00 0.00 133 SER A CA 11
ATOM 17580 C C . SER A 1 9 ? 13.430 19.305 -21.759 1.00 0.00 133 SER A C 11
ATOM 17581 O O . SER A 1 9 ? 12.304 19.157 -21.283 1.00 0.00 133 SER A O 11
ATOM 17589 N N . PRO A 1 10 ? 13.971 20.517 -21.949 1.00 0.00 134 PRO A N 11
ATOM 17590 C CA . PRO A 1 10 ? 13.272 21.760 -21.608 1.00 0.00 134 PRO A CA 11
ATOM 17591 C C . PRO A 1 10 ? 11.824 21.760 -22.087 1.00 0.00 134 PRO A C 11
ATOM 17592 O O . PRO A 1 10 ? 11.518 21.260 -23.169 1.00 0.00 134 PRO A O 11
ATOM 17603 N N . VAL A 1 11 ? 10.937 22.326 -21.274 1.00 0.00 135 VAL A N 11
ATOM 17604 C CA . VAL A 1 11 ? 9.521 22.393 -21.616 1.00 0.00 135 VAL A CA 11
ATOM 17605 C C . VAL A 1 11 ? 8.827 23.523 -20.864 1.00 0.00 135 VAL A C 11
ATOM 17606 O O . VAL A 1 11 ? 9.076 23.737 -19.678 1.00 0.00 135 VAL A O 11
ATOM 17619 N N . ARG A 1 12 ? 7.957 24.243 -21.563 1.00 0.00 136 ARG A N 11
ATOM 17620 C CA . ARG A 1 12 ? 7.227 25.354 -20.962 1.00 0.00 136 ARG A CA 11
ATOM 17621 C C . ARG A 1 12 ? 5.764 24.982 -20.734 1.00 0.00 136 ARG A C 11
ATOM 17622 O O . ARG A 1 12 ? 4.859 25.688 -21.178 1.00 0.00 136 ARG A O 11
ATOM 17643 N N . GLU A 1 13 ? 5.543 23.870 -20.040 1.00 0.00 137 GLU A N 11
ATOM 17644 C CA . GLU A 1 13 ? 4.190 23.406 -19.755 1.00 0.00 137 GLU A CA 11
ATOM 17645 C C . GLU A 1 13 ? 3.966 23.275 -18.251 1.00 0.00 137 GLU A C 11
ATOM 17646 O O . GLU A 1 13 ? 4.908 23.205 -17.461 1.00 0.00 137 GLU A O 11
ATOM 17658 N N . PRO A 1 14 ? 2.688 23.242 -17.845 1.00 0.00 138 PRO A N 11
ATOM 17659 C CA . PRO A 1 14 ? 2.308 23.119 -16.434 1.00 0.00 138 PRO A CA 11
ATOM 17660 C C . PRO A 1 14 ? 3.104 22.037 -15.712 1.00 0.00 138 PRO A C 11
ATOM 17661 O O . PRO A 1 14 ? 3.058 20.865 -16.085 1.00 0.00 138 PRO A O 11
ATOM 17672 N N . VAL A 1 15 ? 3.833 22.438 -14.675 1.00 0.00 139 VAL A N 11
ATOM 17673 C CA . VAL A 1 15 ? 4.638 21.502 -13.899 1.00 0.00 139 VAL A CA 11
ATOM 17674 C C . VAL A 1 15 ? 3.881 21.014 -12.670 1.00 0.00 139 VAL A C 11
ATOM 17675 O O . VAL A 1 15 ? 2.820 21.539 -12.333 1.00 0.00 139 VAL A O 11
ATOM 17688 N N . ASP A 1 16 ? 4.434 20.007 -12.002 1.00 0.00 140 ASP A N 11
ATOM 17689 C CA . ASP A 1 16 ? 3.811 19.449 -10.808 1.00 0.00 140 ASP A CA 11
ATOM 17690 C C . ASP A 1 16 ? 4.851 19.193 -9.722 1.00 0.00 140 ASP A C 11
ATOM 17691 O O . ASP A 1 16 ? 6.052 19.189 -9.988 1.00 0.00 140 ASP A O 11
ATOM 17700 N N . ASN A 1 17 ? 4.380 18.983 -8.496 1.00 0.00 141 ASN A N 11
ATOM 17701 C CA . ASN A 1 17 ? 5.270 18.729 -7.369 1.00 0.00 141 ASN A CA 11
ATOM 17702 C C . ASN A 1 17 ? 4.605 17.812 -6.347 1.00 0.00 141 ASN A C 11
ATOM 17703 O O . ASN A 1 17 ? 3.565 18.148 -5.779 1.00 0.00 141 ASN A O 11
ATOM 17714 N N . LEU A 1 18 ? 5.213 16.653 -6.116 1.00 0.00 142 LEU A N 11
ATOM 17715 C CA . LEU A 1 18 ? 4.681 15.687 -5.162 1.00 0.00 142 LEU A CA 11
ATOM 17716 C C . LEU A 1 18 ? 4.785 16.216 -3.736 1.00 0.00 142 LEU A C 11
ATOM 17717 O O . LEU A 1 18 ? 5.870 16.562 -3.269 1.00 0.00 142 LEU A O 11
ATOM 17733 N N . SER A 1 19 ? 3.649 16.275 -3.047 1.00 0.00 143 SER A N 11
ATOM 17734 C CA . SER A 1 19 ? 3.612 16.765 -1.674 1.00 0.00 143 SER A CA 11
ATOM 17735 C C . SER A 1 19 ? 3.916 15.640 -0.689 1.00 0.00 143 SER A C 11
ATOM 17736 O O . SER A 1 19 ? 3.630 14.469 -0.936 1.00 0.00 143 SER A O 11
ATOM 17744 N N . PRO A 1 20 ? 4.511 16.003 0.457 1.00 0.00 144 PRO A N 11
ATOM 17745 C CA . PRO A 1 20 ? 4.868 15.041 1.504 1.00 0.00 144 PRO A CA 11
ATOM 17746 C C . PRO A 1 20 ? 3.746 14.048 1.784 1.00 0.00 144 PRO A C 11
ATOM 17747 O O . PRO A 1 20 ? 3.981 12.971 2.331 1.00 0.00 144 PRO A O 11
ATOM 17758 N N . GLU A 1 21 ? 2.526 14.417 1.405 1.00 0.00 145 GLU A N 11
ATOM 17759 C CA . GLU A 1 21 ? 1.368 13.557 1.617 1.00 0.00 145 GLU A CA 11
ATOM 17760 C C . GLU A 1 21 ? 1.139 12.647 0.414 1.00 0.00 145 GLU A C 11
ATOM 17761 O O . GLU A 1 21 ? 0.955 11.439 0.563 1.00 0.00 145 GLU A O 11
ATOM 17773 N N . GLU A 1 22 ? 1.151 13.236 -0.777 1.00 0.00 146 GLU A N 11
ATOM 17774 C CA . GLU A 1 22 ? 0.944 12.479 -2.006 1.00 0.00 146 GLU A CA 11
ATOM 17775 C C . GLU A 1 22 ? 1.889 11.283 -2.074 1.00 0.00 146 GLU A C 11
ATOM 17776 O O . GLU A 1 22 ? 1.514 10.208 -2.543 1.00 0.00 146 GLU A O 11
ATOM 17788 N N . ARG A 1 23 ? 3.116 11.478 -1.604 1.00 0.00 147 ARG A N 11
ATOM 17789 C CA . ARG A 1 23 ? 4.116 10.418 -1.613 1.00 0.00 147 ARG A CA 11
ATOM 17790 C C . ARG A 1 23 ? 3.575 9.155 -0.947 1.00 0.00 147 ARG A C 11
ATOM 17791 O O . ARG A 1 23 ? 3.802 8.044 -1.425 1.00 0.00 147 ARG A O 11
ATOM 17812 N N . ASP A 1 24 ? 2.860 9.335 0.157 1.00 0.00 148 ASP A N 11
ATOM 17813 C CA . ASP A 1 24 ? 2.286 8.212 0.889 1.00 0.00 148 ASP A CA 11
ATOM 17814 C C . ASP A 1 24 ? 0.991 7.741 0.233 1.00 0.00 148 ASP A C 11
ATOM 17815 O O . ASP A 1 24 ? 0.763 6.542 0.080 1.00 0.00 148 ASP A O 11
ATOM 17824 N N . ALA A 1 25 ? 0.148 8.694 -0.149 1.00 0.00 149 ALA A N 11
ATOM 17825 C CA . ALA A 1 25 ? -1.123 8.376 -0.788 1.00 0.00 149 ALA A CA 11
ATOM 17826 C C . ALA A 1 25 ? -0.928 7.400 -1.944 1.00 0.00 149 ALA A C 11
ATOM 17827 O O . ALA A 1 25 ? -1.561 6.345 -1.991 1.00 0.00 149 ALA A O 11
ATOM 17834 N N . ARG A 1 26 ? -0.048 7.758 -2.874 1.00 0.00 150 ARG A N 11
ATOM 17835 C CA . ARG A 1 26 ? 0.228 6.914 -4.030 1.00 0.00 150 ARG A CA 11
ATOM 17836 C C . ARG A 1 26 ? 0.468 5.468 -3.603 1.00 0.00 150 ARG A C 11
ATOM 17837 O O . ARG A 1 26 ? 0.274 4.538 -4.386 1.00 0.00 150 ARG A O 11
ATOM 17858 N N . THR A 1 27 ? 0.890 5.288 -2.355 1.00 0.00 151 THR A N 11
ATOM 17859 C CA . THR A 1 27 ? 1.157 3.957 -1.823 1.00 0.00 151 THR A CA 11
ATOM 17860 C C . THR A 1 27 ? -0.080 3.375 -1.151 1.00 0.00 151 THR A C 11
ATOM 17861 O O . THR A 1 27 ? -0.755 4.053 -0.377 1.00 0.00 151 THR A O 11
ATOM 17872 N N . VAL A 1 28 ? -0.373 2.113 -1.451 1.00 0.00 152 VAL A N 11
ATOM 17873 C CA . VAL A 1 28 ? -1.529 1.438 -0.873 1.00 0.00 152 VAL A CA 11
ATOM 17874 C C . VAL A 1 28 ? -1.108 0.476 0.231 1.00 0.00 152 VAL A C 11
ATOM 17875 O O . VAL A 1 28 ? -0.003 -0.067 0.208 1.00 0.00 152 VAL A O 11
ATOM 17888 N N . PHE A 1 29 ? -1.997 0.265 1.196 1.00 0.00 153 PHE A N 11
ATOM 17889 C CA . PHE A 1 29 ? -1.718 -0.632 2.311 1.00 0.00 153 PHE A CA 11
ATOM 17890 C C . PHE A 1 29 ? -2.513 -1.928 2.178 1.00 0.00 153 PHE A C 11
ATOM 17891 O O . PHE A 1 29 ? -3.709 -1.908 1.883 1.00 0.00 153 PHE A O 11
ATOM 17908 N N . CYS A 1 30 ? -1.841 -3.053 2.395 1.00 0.00 154 CYS A N 11
ATOM 17909 C CA . CYS A 1 30 ? -2.483 -4.358 2.298 1.00 0.00 154 CYS A CA 11
ATOM 17910 C C . CYS A 1 30 ? -2.411 -5.100 3.630 1.00 0.00 154 CYS A C 11
ATOM 17911 O O . CYS A 1 30 ? -1.522 -4.850 4.443 1.00 0.00 154 CYS A O 11
ATOM 17919 N N . MET A 1 31 ? -3.352 -6.013 3.844 1.00 0.00 155 MET A N 11
ATOM 17920 C CA . MET A 1 31 ? -3.396 -6.790 5.077 1.00 0.00 155 MET A CA 11
ATOM 17921 C C . MET A 1 31 ? -4.041 -8.152 4.838 1.00 0.00 155 MET A C 11
ATOM 17922 O O . MET A 1 31 ? -4.531 -8.433 3.744 1.00 0.00 155 MET A O 11
ATOM 17936 N N . GLN A 1 32 ? -4.035 -8.993 5.868 1.00 0.00 156 GLN A N 11
ATOM 17937 C CA . GLN A 1 32 ? -4.619 -10.326 5.768 1.00 0.00 156 GLN A CA 11
ATOM 17938 C C . GLN A 1 32 ? -3.924 -11.145 4.686 1.00 0.00 156 GLN A C 11
ATOM 17939 O O . GLN A 1 32 ? -4.576 -11.759 3.841 1.00 0.00 156 GLN A O 11
ATOM 17953 N N . LEU A 1 33 ? -2.595 -11.150 4.717 1.00 0.00 157 LEU A N 11
ATOM 17954 C CA . LEU A 1 33 ? -1.810 -11.895 3.738 1.00 0.00 157 LEU A CA 11
ATOM 17955 C C . LEU A 1 33 ? -1.796 -13.383 4.071 1.00 0.00 157 LEU A C 11
ATOM 17956 O O . LEU A 1 33 ? -1.999 -13.775 5.220 1.00 0.00 157 LEU A O 11
ATOM 17972 N N . ALA A 1 34 ? -1.551 -14.209 3.058 1.00 0.00 158 ALA A N 11
ATOM 17973 C CA . ALA A 1 34 ? -1.505 -15.653 3.243 1.00 0.00 158 ALA A CA 11
ATOM 17974 C C . ALA A 1 34 ? -0.268 -16.066 4.033 1.00 0.00 158 ALA A C 11
ATOM 17975 O O . ALA A 1 34 ? 0.603 -15.243 4.315 1.00 0.00 158 ALA A O 11
ATOM 17982 N N . ALA A 1 35 ? -0.195 -17.346 4.386 1.00 0.00 159 ALA A N 11
ATOM 17983 C CA . ALA A 1 35 ? 0.936 -17.867 5.141 1.00 0.00 159 ALA A CA 11
ATOM 17984 C C . ALA A 1 35 ? 2.150 -18.072 4.240 1.00 0.00 159 ALA A C 11
ATOM 17985 O O . ALA A 1 35 ? 3.285 -17.826 4.647 1.00 0.00 159 ALA A O 11
ATOM 17992 N N . ARG A 1 36 ? 1.902 -18.526 3.015 1.00 0.00 160 ARG A N 11
ATOM 17993 C CA . ARG A 1 36 ? 2.975 -18.765 2.058 1.00 0.00 160 ARG A CA 11
ATOM 17994 C C . ARG A 1 36 ? 2.795 -17.902 0.812 1.00 0.00 160 ARG A C 11
ATOM 17995 O O . ARG A 1 36 ? 3.019 -18.358 -0.308 1.00 0.00 160 ARG A O 11
ATOM 18016 N N . ILE A 1 37 ? 2.390 -16.653 1.018 1.00 0.00 161 ILE A N 11
ATOM 18017 C CA . ILE A 1 37 ? 2.181 -15.727 -0.087 1.00 0.00 161 ILE A CA 11
ATOM 18018 C C . ILE A 1 37 ? 3.509 -15.207 -0.628 1.00 0.00 161 ILE A C 11
ATOM 18019 O O . ILE A 1 37 ? 4.509 -15.165 0.090 1.00 0.00 161 ILE A O 11
ATOM 18035 N N . ARG A 1 38 ? 3.510 -14.808 -1.895 1.00 0.00 162 ARG A N 11
ATOM 18036 C CA . ARG A 1 38 ? 4.716 -14.289 -2.531 1.00 0.00 162 ARG A CA 11
ATOM 18037 C C . ARG A 1 38 ? 4.435 -12.959 -3.224 1.00 0.00 162 ARG A C 11
ATOM 18038 O O . ARG A 1 38 ? 3.332 -12.701 -3.705 1.00 0.00 162 ARG A O 11
ATOM 18059 N N . PRO A 1 39 ? 5.457 -12.091 -3.275 1.00 0.00 163 PRO A N 11
ATOM 18060 C CA . PRO A 1 39 ? 5.344 -10.773 -3.906 1.00 0.00 163 PRO A CA 11
ATOM 18061 C C . PRO A 1 39 ? 4.653 -10.837 -5.264 1.00 0.00 163 PRO A C 11
ATOM 18062 O O . PRO A 1 39 ? 3.801 -10.006 -5.577 1.00 0.00 163 PRO A O 11
ATOM 18073 N N . ARG A 1 40 ? 5.027 -11.828 -6.067 1.00 0.00 164 ARG A N 11
ATOM 18074 C CA . ARG A 1 40 ? 4.443 -11.999 -7.392 1.00 0.00 164 ARG A CA 11
ATOM 18075 C C . ARG A 1 40 ? 2.921 -12.056 -7.311 1.00 0.00 164 ARG A C 11
ATOM 18076 O O . ARG A 1 40 ? 2.227 -11.235 -7.912 1.00 0.00 164 ARG A O 11
ATOM 18097 N N . ASP A 1 41 ? 2.408 -13.030 -6.567 1.00 0.00 165 ASP A N 11
ATOM 18098 C CA . ASP A 1 41 ? 0.968 -13.193 -6.408 1.00 0.00 165 ASP A CA 11
ATOM 18099 C C . ASP A 1 41 ? 0.271 -11.838 -6.347 1.00 0.00 165 ASP A C 11
ATOM 18100 O O . ASP A 1 41 ? -0.797 -11.650 -6.932 1.00 0.00 165 ASP A O 11
ATOM 18109 N N . LEU A 1 42 ? 0.881 -10.897 -5.635 1.00 0.00 166 LEU A N 11
ATOM 18110 C CA . LEU A 1 42 ? 0.317 -9.558 -5.496 1.00 0.00 166 LEU A CA 11
ATOM 18111 C C . LEU A 1 42 ? 0.500 -8.754 -6.780 1.00 0.00 166 LEU A C 11
ATOM 18112 O O . LEU A 1 42 ? -0.455 -8.191 -7.312 1.00 0.00 166 LEU A O 11
ATOM 18128 N N . GLU A 1 43 ? 1.734 -8.709 -7.273 1.00 0.00 167 GLU A N 11
ATOM 18129 C CA . GLU A 1 43 ? 2.041 -7.976 -8.495 1.00 0.00 167 GLU A CA 11
ATOM 18130 C C . GLU A 1 43 ? 0.930 -8.149 -9.527 1.00 0.00 167 GLU A C 11
ATOM 18131 O O . GLU A 1 43 ? 0.217 -7.201 -9.854 1.00 0.00 167 GLU A O 11
ATOM 18143 N N . ASP A 1 44 ? 0.791 -9.368 -10.037 1.00 0.00 168 ASP A N 11
ATOM 18144 C CA . ASP A 1 44 ? -0.232 -9.668 -11.033 1.00 0.00 168 ASP A CA 11
ATOM 18145 C C . ASP A 1 44 ? -1.622 -9.330 -10.502 1.00 0.00 168 ASP A C 11
ATOM 18146 O O . ASP A 1 44 ? -2.433 -8.722 -11.201 1.00 0.00 168 ASP A O 11
ATOM 18155 N N . PHE A 1 45 ? -1.889 -9.728 -9.263 1.00 0.00 169 PHE A N 11
ATOM 18156 C CA . PHE A 1 45 ? -3.181 -9.468 -8.639 1.00 0.00 169 PHE A CA 11
ATOM 18157 C C . PHE A 1 45 ? -3.535 -7.986 -8.716 1.00 0.00 169 PHE A C 11
ATOM 18158 O O . PHE A 1 45 ? -4.706 -7.620 -8.813 1.00 0.00 169 PHE A O 11
ATOM 18175 N N . PHE A 1 46 ? -2.513 -7.138 -8.669 1.00 0.00 170 PHE A N 11
ATOM 18176 C CA . PHE A 1 46 ? -2.715 -5.694 -8.732 1.00 0.00 170 PHE A CA 11
ATOM 18177 C C . PHE A 1 46 ? -2.540 -5.182 -10.159 1.00 0.00 170 PHE A C 11
ATOM 18178 O O . PHE A 1 46 ? -2.862 -4.034 -10.461 1.00 0.00 170 PHE A O 11
ATOM 18195 N N . SER A 1 47 ? -2.026 -6.044 -11.031 1.00 0.00 171 SER A N 11
ATOM 18196 C CA . SER A 1 47 ? -1.803 -5.678 -12.425 1.00 0.00 171 SER A CA 11
ATOM 18197 C C . SER A 1 47 ? -3.128 -5.443 -13.144 1.00 0.00 171 SER A C 11
ATOM 18198 O O . SER A 1 47 ? -3.154 -5.043 -14.307 1.00 0.00 171 SER A O 11
ATOM 18206 N N . ALA A 1 48 ? -4.228 -5.696 -12.441 1.00 0.00 172 ALA A N 11
ATOM 18207 C CA . ALA A 1 48 ? -5.557 -5.511 -13.011 1.00 0.00 172 ALA A CA 11
ATOM 18208 C C . ALA A 1 48 ? -5.997 -4.055 -12.917 1.00 0.00 172 ALA A C 11
ATOM 18209 O O . ALA A 1 48 ? -6.851 -3.603 -13.679 1.00 0.00 172 ALA A O 11
ATOM 18216 N N . VAL A 1 49 ? -5.408 -3.322 -11.977 1.00 0.00 173 VAL A N 11
ATOM 18217 C CA . VAL A 1 49 ? -5.738 -1.916 -11.784 1.00 0.00 173 VAL A CA 11
ATOM 18218 C C . VAL A 1 49 ? -4.576 -1.017 -12.190 1.00 0.00 173 VAL A C 11
ATOM 18219 O O . VAL A 1 49 ? -4.775 0.124 -12.603 1.00 0.00 173 VAL A O 11
ATOM 18232 N N . GLY A 1 50 ? -3.360 -1.542 -12.071 1.00 0.00 174 GLY A N 11
ATOM 18233 C CA . GLY A 1 50 ? -2.182 -0.773 -12.431 1.00 0.00 174 GLY A CA 11
ATOM 18234 C C . GLY A 1 50 ? -0.896 -1.541 -12.201 1.00 0.00 174 GLY A C 11
ATOM 18235 O O . GLY A 1 50 ? -0.894 -2.582 -11.544 1.00 0.00 174 GLY A O 11
ATOM 18239 N N . LYS A 1 51 ? 0.202 -1.030 -12.747 1.00 0.00 175 LYS A N 11
ATOM 18240 C CA . LYS A 1 51 ? 1.502 -1.674 -12.599 1.00 0.00 175 LYS A CA 11
ATOM 18241 C C . LYS A 1 51 ? 2.063 -1.454 -11.198 1.00 0.00 175 LYS A C 11
ATOM 18242 O O . LYS A 1 51 ? 1.999 -0.348 -10.660 1.00 0.00 175 LYS A O 11
ATOM 18261 N N . VAL A 1 52 ? 2.615 -2.512 -10.613 1.00 0.00 176 VAL A N 11
ATOM 18262 C CA . VAL A 1 52 ? 3.189 -2.433 -9.276 1.00 0.00 176 VAL A CA 11
ATOM 18263 C C . VAL A 1 52 ? 4.683 -2.133 -9.335 1.00 0.00 176 VAL A C 11
ATOM 18264 O O . VAL A 1 52 ? 5.448 -2.867 -9.959 1.00 0.00 176 VAL A O 11
ATOM 18277 N N . ARG A 1 53 ? 5.090 -1.050 -8.682 1.00 0.00 177 ARG A N 11
ATOM 18278 C CA . ARG A 1 53 ? 6.492 -0.653 -8.662 1.00 0.00 177 ARG A CA 11
ATOM 18279 C C . ARG A 1 53 ? 7.290 -1.520 -7.692 1.00 0.00 177 ARG A C 11
ATOM 18280 O O . ARG A 1 53 ? 8.312 -2.099 -8.057 1.00 0.00 177 ARG A O 11
ATOM 18301 N N . ASP A 1 54 ? 6.814 -1.604 -6.454 1.00 0.00 178 ASP A N 11
ATOM 18302 C CA . ASP A 1 54 ? 7.481 -2.399 -5.430 1.00 0.00 178 ASP A CA 11
ATOM 18303 C C . ASP A 1 54 ? 6.472 -2.949 -4.426 1.00 0.00 178 ASP A C 11
ATOM 18304 O O . ASP A 1 54 ? 5.416 -2.357 -4.205 1.00 0.00 178 ASP A O 11
ATOM 18313 N N . VAL A 1 55 ? 6.805 -4.085 -3.822 1.00 0.00 179 VAL A N 11
ATOM 18314 C CA . VAL A 1 55 ? 5.929 -4.715 -2.841 1.00 0.00 179 VAL A CA 11
ATOM 18315 C C . VAL A 1 55 ? 6.694 -5.077 -1.574 1.00 0.00 179 VAL A C 11
ATOM 18316 O O . VAL A 1 55 ? 7.433 -6.061 -1.542 1.00 0.00 179 VAL A O 11
ATOM 18329 N N . ARG A 1 56 ? 6.511 -4.275 -0.529 1.00 0.00 180 ARG A N 11
ATOM 18330 C CA . ARG A 1 56 ? 7.185 -4.511 0.742 1.00 0.00 180 ARG A CA 11
ATOM 18331 C C . ARG A 1 56 ? 6.309 -5.343 1.675 1.00 0.00 180 ARG A C 11
ATOM 18332 O O . ARG A 1 56 ? 5.327 -4.847 2.228 1.00 0.00 180 ARG A O 11
ATOM 18353 N N . ILE A 1 57 ? 6.672 -6.610 1.844 1.00 0.00 181 ILE A N 11
ATOM 18354 C CA . ILE A 1 57 ? 5.921 -7.511 2.711 1.00 0.00 181 ILE A CA 11
ATOM 18355 C C . ILE A 1 57 ? 6.534 -7.571 4.105 1.00 0.00 181 ILE A C 11
ATOM 18356 O O . ILE A 1 57 ? 7.581 -8.188 4.307 1.00 0.00 181 ILE A O 11
ATOM 18372 N N . ILE A 1 58 ? 5.876 -6.929 5.064 1.00 0.00 182 ILE A N 11
ATOM 18373 C CA . ILE A 1 58 ? 6.356 -6.914 6.440 1.00 0.00 182 ILE A CA 11
ATOM 18374 C C . ILE A 1 58 ? 6.275 -8.301 7.066 1.00 0.00 182 ILE A C 11
ATOM 18375 O O . ILE A 1 58 ? 5.197 -8.765 7.436 1.00 0.00 182 ILE A O 11
ATOM 18391 N N . SER A 1 59 ? 7.424 -8.959 7.184 1.00 0.00 183 SER A N 11
ATOM 18392 C CA . SER A 1 59 ? 7.484 -10.295 7.765 1.00 0.00 183 SER A CA 11
ATOM 18393 C C . SER A 1 59 ? 8.368 -10.309 9.008 1.00 0.00 183 SER A C 11
ATOM 18394 O O . SER A 1 59 ? 9.550 -10.644 8.940 1.00 0.00 183 SER A O 11
ATOM 18402 N N . ASP A 1 60 ? 7.785 -9.942 10.145 1.00 0.00 184 ASP A N 11
ATOM 18403 C CA . ASP A 1 60 ? 8.517 -9.912 11.405 1.00 0.00 184 ASP A CA 11
ATOM 18404 C C . ASP A 1 60 ? 7.994 -10.978 12.363 1.00 0.00 184 ASP A C 11
ATOM 18405 O O . ASP A 1 60 ? 6.978 -11.620 12.097 1.00 0.00 184 ASP A O 11
ATOM 18414 N N . ARG A 1 61 ? 8.696 -11.161 13.476 1.00 0.00 185 ARG A N 11
ATOM 18415 C CA . ARG A 1 61 ? 8.304 -12.150 14.472 1.00 0.00 185 ARG A CA 11
ATOM 18416 C C . ARG A 1 61 ? 7.372 -11.536 15.513 1.00 0.00 185 ARG A C 11
ATOM 18417 O O . ARG A 1 61 ? 7.821 -10.877 16.449 1.00 0.00 185 ARG A O 11
ATOM 18438 N N . ASN A 1 62 ? 6.073 -11.756 15.339 1.00 0.00 186 ASN A N 11
ATOM 18439 C CA . ASN A 1 62 ? 5.078 -11.222 16.263 1.00 0.00 186 ASN A CA 11
ATOM 18440 C C . ASN A 1 62 ? 4.366 -12.348 17.005 1.00 0.00 186 ASN A C 11
ATOM 18441 O O . ASN A 1 62 ? 4.603 -13.527 16.741 1.00 0.00 186 ASN A O 11
ATOM 18452 N N . SER A 1 63 ? 3.491 -11.977 17.935 1.00 0.00 187 SER A N 11
ATOM 18453 C CA . SER A 1 63 ? 2.747 -12.957 18.719 1.00 0.00 187 SER A CA 11
ATOM 18454 C C . SER A 1 63 ? 2.347 -14.151 17.858 1.00 0.00 187 SER A C 11
ATOM 18455 O O . SER A 1 63 ? 2.232 -14.039 16.637 1.00 0.00 187 SER A O 11
ATOM 18463 N N . ARG A 1 64 ? 2.135 -15.292 18.504 1.00 0.00 188 ARG A N 11
ATOM 18464 C CA . ARG A 1 64 ? 1.749 -16.509 17.798 1.00 0.00 188 ARG A CA 11
ATOM 18465 C C . ARG A 1 64 ? 0.823 -16.188 16.629 1.00 0.00 188 ARG A C 11
ATOM 18466 O O . ARG A 1 64 ? 1.107 -16.542 15.484 1.00 0.00 188 ARG A O 11
ATOM 18487 N N . ARG A 1 65 ? -0.285 -15.517 16.924 1.00 0.00 189 ARG A N 11
ATOM 18488 C CA . ARG A 1 65 ? -1.254 -15.150 15.899 1.00 0.00 189 ARG A CA 11
ATOM 18489 C C . ARG A 1 65 ? -0.830 -13.870 15.184 1.00 0.00 189 ARG A C 11
ATOM 18490 O O . ARG A 1 65 ? -0.747 -12.805 15.795 1.00 0.00 189 ARG A O 11
ATOM 18511 N N . SER A 1 66 ? -0.563 -13.983 13.887 1.00 0.00 190 SER A N 11
ATOM 18512 C CA . SER A 1 66 ? -0.144 -12.836 13.090 1.00 0.00 190 SER A CA 11
ATOM 18513 C C . SER A 1 66 ? -0.509 -13.032 11.621 1.00 0.00 190 SER A C 11
ATOM 18514 O O . SER A 1 66 ? -0.230 -14.078 11.035 1.00 0.00 190 SER A O 11
ATOM 18522 N N . LYS A 1 67 ? -1.135 -12.018 11.034 1.00 0.00 191 LYS A N 11
ATOM 18523 C CA . LYS A 1 67 ? -1.538 -12.076 9.633 1.00 0.00 191 LYS A CA 11
ATOM 18524 C C . LYS A 1 67 ? -0.378 -11.698 8.717 1.00 0.00 191 LYS A C 11
ATOM 18525 O O . LYS A 1 67 ? 0.212 -12.556 8.062 1.00 0.00 191 LYS A O 11
ATOM 18544 N N . GLY A 1 68 ? -0.056 -10.409 8.679 1.00 0.00 192 GLY A N 11
ATOM 18545 C CA . GLY A 1 68 ? 1.034 -9.942 7.840 1.00 0.00 192 GLY A CA 11
ATOM 18546 C C . GLY A 1 68 ? 0.631 -8.771 6.967 1.00 0.00 192 GLY A C 11
ATOM 18547 O O . GLY A 1 68 ? -0.180 -8.919 6.053 1.00 0.00 192 GLY A O 11
ATOM 18551 N N . ILE A 1 69 ? 1.198 -7.602 7.250 1.00 0.00 193 ILE A N 11
ATOM 18552 C CA . ILE A 1 69 ? 0.892 -6.400 6.484 1.00 0.00 193 ILE A CA 11
ATOM 18553 C C . ILE A 1 69 ? 1.926 -6.171 5.387 1.00 0.00 193 ILE A C 11
ATOM 18554 O O . ILE A 1 69 ? 3.112 -6.447 5.569 1.00 0.00 193 ILE A O 11
ATOM 18570 N N . ALA A 1 70 ? 1.469 -5.663 4.247 1.00 0.00 194 ALA A N 11
ATOM 18571 C CA . ALA A 1 70 ? 2.354 -5.393 3.122 1.00 0.00 194 ALA A CA 11
ATOM 18572 C C . ALA A 1 70 ? 2.051 -4.034 2.499 1.00 0.00 194 ALA A C 11
ATOM 18573 O O . ALA A 1 70 ? 0.990 -3.455 2.734 1.00 0.00 194 ALA A O 11
ATOM 18580 N N . TYR A 1 71 ? 2.989 -3.530 1.704 1.00 0.00 195 TYR A N 11
ATOM 18581 C CA . TYR A 1 71 ? 2.822 -2.237 1.050 1.00 0.00 195 TYR A CA 11
ATOM 18582 C C . TYR A 1 71 ? 3.053 -2.354 -0.454 1.00 0.00 195 TYR A C 11
ATOM 18583 O O . TYR A 1 71 ? 3.979 -3.032 -0.902 1.00 0.00 195 TYR A O 11
ATOM 18601 N N . VAL A 1 72 ? 2.205 -1.689 -1.230 1.00 0.00 196 VAL A N 11
ATOM 18602 C CA . VAL A 1 72 ? 2.314 -1.715 -2.683 1.00 0.00 196 VAL A CA 11
ATOM 18603 C C . VAL A 1 72 ? 2.328 -0.303 -3.259 1.00 0.00 196 VAL A C 11
ATOM 18604 O O . VAL A 1 72 ? 1.483 0.524 -2.918 1.00 0.00 196 VAL A O 11
ATOM 18617 N N . GLU A 1 73 ? 3.292 -0.037 -4.135 1.00 0.00 197 GLU A N 11
ATOM 18618 C CA . GLU A 1 73 ? 3.414 1.276 -4.759 1.00 0.00 197 GLU A CA 11
ATOM 18619 C C . GLU A 1 73 ? 2.821 1.268 -6.164 1.00 0.00 197 GLU A C 11
ATOM 18620 O O . GLU A 1 73 ? 3.321 0.586 -7.059 1.00 0.00 197 GLU A O 11
ATOM 18632 N N . PHE A 1 74 ? 1.749 2.031 -6.351 1.00 0.00 198 PHE A N 11
ATOM 18633 C CA . PHE A 1 74 ? 1.085 2.112 -7.646 1.00 0.00 198 PHE A CA 11
ATOM 18634 C C . PHE A 1 74 ? 1.682 3.232 -8.495 1.00 0.00 198 PHE A C 11
ATOM 18635 O O . PHE A 1 74 ? 2.160 4.237 -7.968 1.00 0.00 198 PHE A O 11
ATOM 18652 N N . CYS A 1 75 ? 1.650 3.049 -9.810 1.00 0.00 199 CYS A N 11
ATOM 18653 C CA . CYS A 1 75 ? 2.190 4.042 -10.733 1.00 0.00 199 CYS A CA 11
ATOM 18654 C C . CYS A 1 75 ? 1.551 5.407 -10.497 1.00 0.00 199 CYS A C 11
ATOM 18655 O O . CYS A 1 75 ? 2.207 6.440 -10.623 1.00 0.00 199 CYS A O 11
ATOM 18663 N N . GLU A 1 76 ? 0.266 5.402 -10.155 1.00 0.00 200 GLU A N 11
ATOM 18664 C CA . GLU A 1 76 ? -0.462 6.641 -9.905 1.00 0.00 200 GLU A CA 11
ATOM 18665 C C . GLU A 1 76 ? -1.351 6.509 -8.671 1.00 0.00 200 GLU A C 11
ATOM 18666 O O . GLU A 1 76 ? -1.556 5.410 -8.156 1.00 0.00 200 GLU A O 11
ATOM 18678 N N . ILE A 1 77 ? -1.873 7.638 -8.203 1.00 0.00 201 ILE A N 11
ATOM 18679 C CA . ILE A 1 77 ? -2.740 7.649 -7.031 1.00 0.00 201 ILE A CA 11
ATOM 18680 C C . ILE A 1 77 ? -4.189 7.367 -7.416 1.00 0.00 201 ILE A C 11
ATOM 18681 O O . ILE A 1 77 ? -4.949 6.798 -6.633 1.00 0.00 201 ILE A O 11
ATOM 18697 N N . GLN A 1 78 ? -4.563 7.769 -8.627 1.00 0.00 202 GLN A N 11
ATOM 18698 C CA . GLN A 1 78 ? -5.920 7.558 -9.116 1.00 0.00 202 GLN A CA 11
ATOM 18699 C C . GLN A 1 78 ? -6.195 6.074 -9.337 1.00 0.00 202 GLN A C 11
ATOM 18700 O O . GLN A 1 78 ? -7.323 5.679 -9.630 1.00 0.00 202 GLN A O 11
ATOM 18714 N N . SER A 1 79 ? -5.155 5.258 -9.196 1.00 0.00 203 SER A N 11
ATOM 18715 C CA . SER A 1 79 ? -5.284 3.817 -9.385 1.00 0.00 203 SER A CA 11
ATOM 18716 C C . SER A 1 79 ? -5.558 3.117 -8.058 1.00 0.00 203 SER A C 11
ATOM 18717 O O . SER A 1 79 ? -6.047 1.987 -8.027 1.00 0.00 203 SER A O 11
ATOM 18725 N N . VAL A 1 80 ? -5.239 3.797 -6.961 1.00 0.00 204 VAL A N 11
ATOM 18726 C CA . VAL A 1 80 ? -5.451 3.242 -5.629 1.00 0.00 204 VAL A CA 11
ATOM 18727 C C . VAL A 1 80 ? -6.919 2.900 -5.403 1.00 0.00 204 VAL A C 11
ATOM 18728 O O . VAL A 1 80 ? -7.262 1.850 -4.860 1.00 0.00 204 VAL A O 11
ATOM 18741 N N . PRO A 1 81 ? -7.810 3.807 -5.830 1.00 0.00 205 PRO A N 11
ATOM 18742 C CA . PRO A 1 81 ? -9.257 3.624 -5.686 1.00 0.00 205 PRO A CA 11
ATOM 18743 C C . PRO A 1 81 ? -9.716 2.245 -6.149 1.00 0.00 205 PRO A C 11
ATOM 18744 O O . PRO A 1 81 ? -10.502 1.582 -5.471 1.00 0.00 205 PRO A O 11
ATOM 18755 N N . LEU A 1 82 ? -9.219 1.818 -7.304 1.00 0.00 206 LEU A N 11
ATOM 18756 C CA . LEU A 1 82 ? -9.577 0.516 -7.856 1.00 0.00 206 LEU A CA 11
ATOM 18757 C C . LEU A 1 82 ? -9.024 -0.613 -6.992 1.00 0.00 206 LEU A C 11
ATOM 18758 O O . LEU A 1 82 ? -9.668 -1.647 -6.817 1.00 0.00 206 LEU A O 11
ATOM 18774 N N . ALA A 1 83 ? -7.827 -0.406 -6.453 1.00 0.00 207 ALA A N 11
ATOM 18775 C CA . ALA A 1 83 ? -7.190 -1.405 -5.603 1.00 0.00 207 ALA A CA 11
ATOM 18776 C C . ALA A 1 83 ? -7.962 -1.593 -4.303 1.00 0.00 207 ALA A C 11
ATOM 18777 O O . ALA A 1 83 ? -8.130 -2.717 -3.827 1.00 0.00 207 ALA A O 11
ATOM 18784 N N . ILE A 1 84 ? -8.430 -0.488 -3.732 1.00 0.00 208 ILE A N 11
ATOM 18785 C CA . ILE A 1 84 ? -9.185 -0.532 -2.486 1.00 0.00 208 ILE A CA 11
ATOM 18786 C C . ILE A 1 84 ? -10.386 -1.465 -2.604 1.00 0.00 208 ILE A C 11
ATOM 18787 O O . ILE A 1 84 ? -10.636 -2.287 -1.725 1.00 0.00 208 ILE A O 11
ATOM 18803 N N . GLY A 1 85 ? -11.126 -1.331 -3.701 1.00 0.00 209 GLY A N 11
ATOM 18804 C CA . GLY A 1 85 ? -12.292 -2.168 -3.916 1.00 0.00 209 GLY A CA 11
ATOM 18805 C C . GLY A 1 85 ? -11.958 -3.646 -3.879 1.00 0.00 209 GLY A C 11
ATOM 18806 O O . GLY A 1 85 ? -12.693 -4.441 -3.292 1.00 0.00 209 GLY A O 11
ATOM 18810 N N . LEU A 1 86 ? -10.849 -4.017 -4.509 1.00 0.00 210 LEU A N 11
ATOM 18811 C CA . LEU A 1 86 ? -10.421 -5.411 -4.547 1.00 0.00 210 LEU A CA 11
ATOM 18812 C C . LEU A 1 86 ? -10.612 -6.077 -3.189 1.00 0.00 210 LEU A C 11
ATOM 18813 O O . LEU A 1 86 ? -10.859 -7.280 -3.103 1.00 0.00 210 LEU A O 11
ATOM 18829 N N . THR A 1 87 ? -10.499 -5.286 -2.126 1.00 0.00 211 THR A N 11
ATOM 18830 C CA . THR A 1 87 ? -10.660 -5.798 -0.771 1.00 0.00 211 THR A CA 11
ATOM 18831 C C . THR A 1 87 ? -11.728 -6.885 -0.717 1.00 0.00 211 THR A C 11
ATOM 18832 O O . THR A 1 87 ? -12.922 -6.601 -0.807 1.00 0.00 211 THR A O 11
ATOM 18843 N N . GLY A 1 88 ? -11.290 -8.132 -0.570 1.00 0.00 212 GLY A N 11
ATOM 18844 C CA . GLY A 1 88 ? -12.221 -9.243 -0.506 1.00 0.00 212 GLY A CA 11
ATOM 18845 C C . GLY A 1 88 ? -11.992 -10.254 -1.611 1.00 0.00 212 GLY A C 11
ATOM 18846 O O . GLY A 1 88 ? -12.817 -11.142 -1.827 1.00 0.00 212 GLY A O 11
ATOM 18850 N N . GLN A 1 89 ? -10.872 -10.119 -2.313 1.00 0.00 213 GLN A N 11
ATOM 18851 C CA . GLN A 1 89 ? -10.540 -11.028 -3.404 1.00 0.00 213 GLN A CA 11
ATOM 18852 C C . GLN A 1 89 ? -9.741 -12.222 -2.892 1.00 0.00 213 GLN A C 11
ATOM 18853 O O . GLN A 1 89 ? -8.572 -12.091 -2.529 1.00 0.00 213 GLN A O 11
ATOM 18867 N N . ARG A 1 90 ? -10.380 -13.388 -2.867 1.00 0.00 214 ARG A N 11
ATOM 18868 C CA . ARG A 1 90 ? -9.730 -14.605 -2.399 1.00 0.00 214 ARG A CA 11
ATOM 18869 C C . ARG A 1 90 ? -8.370 -14.787 -3.067 1.00 0.00 214 ARG A C 11
ATOM 18870 O O . ARG A 1 90 ? -8.288 -15.125 -4.249 1.00 0.00 214 ARG A O 11
ATOM 18891 N N . LEU A 1 91 ? -7.306 -14.561 -2.304 1.00 0.00 215 LEU A N 11
ATOM 18892 C CA . LEU A 1 91 ? -5.950 -14.699 -2.822 1.00 0.00 215 LEU A CA 11
ATOM 18893 C C . LEU A 1 91 ? -5.243 -15.890 -2.186 1.00 0.00 215 LEU A C 11
ATOM 18894 O O . LEU A 1 91 ? -4.969 -15.896 -0.985 1.00 0.00 215 LEU A O 11
ATOM 18910 N N . LEU A 1 92 ? -4.947 -16.899 -2.998 1.00 0.00 216 LEU A N 11
ATOM 18911 C CA . LEU A 1 92 ? -4.268 -18.097 -2.516 1.00 0.00 216 LEU A CA 11
ATOM 18912 C C . LEU A 1 92 ? -5.109 -18.811 -1.462 1.00 0.00 216 LEU A C 11
ATOM 18913 O O . LEU A 1 92 ? -4.580 -19.515 -0.603 1.00 0.00 216 LEU A O 11
ATOM 18929 N N . GLY A 1 93 ? -6.423 -18.627 -1.536 1.00 0.00 217 GLY A N 11
ATOM 18930 C CA . GLY A 1 93 ? -7.316 -19.261 -0.585 1.00 0.00 217 GLY A CA 11
ATOM 18931 C C . GLY A 1 93 ? -7.765 -18.315 0.511 1.00 0.00 217 GLY A C 11
ATOM 18932 O O . GLY A 1 93 ? -8.839 -18.484 1.087 1.00 0.00 217 GLY A O 11
ATOM 18936 N N . VAL A 1 94 ? -6.938 -17.316 0.802 1.00 0.00 218 VAL A N 11
ATOM 18937 C CA . VAL A 1 94 ? -7.255 -16.338 1.837 1.00 0.00 218 VAL A CA 11
ATOM 18938 C C . VAL A 1 94 ? -7.405 -14.941 1.245 1.00 0.00 218 VAL A C 11
ATOM 18939 O O . VAL A 1 94 ? -6.484 -14.395 0.636 1.00 0.00 218 VAL A O 11
ATOM 18952 N N . PRO A 1 95 ? -8.593 -14.346 1.427 1.00 0.00 219 PRO A N 11
ATOM 18953 C CA . PRO A 1 95 ? -8.893 -13.003 0.921 1.00 0.00 219 PRO A CA 11
ATOM 18954 C C . PRO A 1 95 ? -7.827 -11.986 1.312 1.00 0.00 219 PRO A C 11
ATOM 18955 O O . PRO A 1 95 ? -7.169 -12.127 2.343 1.00 0.00 219 PRO A O 11
ATOM 18966 N N . ILE A 1 96 ? -7.662 -10.960 0.483 1.00 0.00 220 ILE A N 11
ATOM 18967 C CA . ILE A 1 96 ? -6.677 -9.918 0.744 1.00 0.00 220 ILE A CA 11
ATOM 18968 C C . ILE A 1 96 ? -7.354 -8.582 1.028 1.00 0.00 220 ILE A C 11
ATOM 18969 O O . ILE A 1 96 ? -8.387 -8.259 0.441 1.00 0.00 220 ILE A O 11
ATOM 18985 N N . ILE A 1 97 ? -6.763 -7.807 1.932 1.00 0.00 221 ILE A N 11
ATOM 18986 C CA . ILE A 1 97 ? -7.307 -6.503 2.293 1.00 0.00 221 ILE A CA 11
ATOM 18987 C C . ILE A 1 97 ? -6.553 -5.379 1.592 1.00 0.00 221 ILE A C 11
ATOM 18988 O O . ILE A 1 97 ? -5.322 -5.370 1.557 1.00 0.00 221 ILE A O 11
ATOM 19004 N N . VAL A 1 98 ? -7.299 -4.430 1.034 1.00 0.00 222 VAL A N 11
ATOM 19005 C CA . VAL A 1 98 ? -6.700 -3.299 0.335 1.00 0.00 222 VAL A CA 11
ATOM 19006 C C . VAL A 1 98 ? -7.302 -1.980 0.808 1.00 0.00 222 VAL A C 11
ATOM 19007 O O . VAL A 1 98 ? -8.494 -1.733 0.627 1.00 0.00 222 VAL A O 11
ATOM 19020 N N . GLN A 1 99 ? -6.471 -1.138 1.412 1.00 0.00 223 GLN A N 11
ATOM 19021 C CA . GLN A 1 99 ? -6.922 0.155 1.909 1.00 0.00 223 GLN A CA 11
ATOM 19022 C C . GLN A 1 99 ? -5.846 1.219 1.719 1.00 0.00 223 GLN A C 11
ATOM 19023 O O . GLN A 1 99 ? -4.653 0.932 1.816 1.00 0.00 223 GLN A O 11
ATOM 19037 N N . ALA A 1 100 ? -6.274 2.446 1.448 1.00 0.00 224 ALA A N 11
ATOM 19038 C CA . ALA A 1 100 ? -5.347 3.552 1.246 1.00 0.00 224 ALA A CA 11
ATOM 19039 C C . ALA A 1 100 ? -4.497 3.791 2.489 1.00 0.00 224 ALA A C 11
ATOM 19040 O O . ALA A 1 100 ? -5.002 4.226 3.523 1.00 0.00 224 ALA A O 11
ATOM 19047 N N . SER A 1 101 ? -3.204 3.502 2.381 1.00 0.00 225 SER A N 11
ATOM 19048 C CA . SER A 1 101 ? -2.285 3.679 3.498 1.00 0.00 225 SER A CA 11
ATOM 19049 C C . SER A 1 101 ? -2.558 4.995 4.223 1.00 0.00 225 SER A C 11
ATOM 19050 O O . SER A 1 101 ? -2.267 5.132 5.409 1.00 0.00 225 SER A O 11
ATOM 19058 N N . GLN A 1 102 ? -3.122 5.955 3.498 1.00 0.00 226 GLN A N 11
ATOM 19059 C CA . GLN A 1 102 ? -3.434 7.260 4.070 1.00 0.00 226 GLN A CA 11
ATOM 19060 C C . GLN A 1 102 ? -4.908 7.347 4.451 1.00 0.00 226 GLN A C 11
ATOM 19061 O O . GLN A 1 102 ? -5.591 8.312 4.108 1.00 0.00 226 GLN A O 11
ATOM 19075 N N . ALA A 1 103 ? -5.392 6.333 5.162 1.00 0.00 227 ALA A N 11
ATOM 19076 C CA . ALA A 1 103 ? -6.784 6.297 5.590 1.00 0.00 227 ALA A CA 11
ATOM 19077 C C . ALA A 1 103 ? -6.985 7.097 6.874 1.00 0.00 227 ALA A C 11
ATOM 19078 O O . ALA A 1 103 ? -7.640 8.138 6.871 1.00 0.00 227 ALA A O 11
ATOM 19085 N N . GLU A 1 104 ? -6.415 6.602 7.969 1.00 0.00 228 GLU A N 11
ATOM 19086 C CA . GLU A 1 104 ? -6.533 7.271 9.260 1.00 0.00 228 GLU A CA 11
ATOM 19087 C C . GLU A 1 104 ? -6.139 8.741 9.148 1.00 0.00 228 GLU A C 11
ATOM 19088 O O . GLU A 1 104 ? -6.940 9.634 9.429 1.00 0.00 228 GLU A O 11
ATOM 19100 N N . LYS A 1 105 ? -4.900 8.986 8.737 1.00 0.00 229 LYS A N 11
ATOM 19101 C CA . LYS A 1 105 ? -4.398 10.346 8.587 1.00 0.00 229 LYS A CA 11
ATOM 19102 C C . LYS A 1 105 ? -5.438 11.240 7.917 1.00 0.00 229 LYS A C 11
ATOM 19103 O O . LYS A 1 105 ? -5.619 12.393 8.304 1.00 0.00 229 LYS A O 11
ATOM 19122 N N . ASN A 1 106 ? -6.117 10.697 6.913 1.00 0.00 230 ASN A N 11
ATOM 19123 C CA . ASN A 1 106 ? -7.139 11.446 6.189 1.00 0.00 230 ASN A CA 11
ATOM 19124 C C . ASN A 1 106 ? -8.337 11.738 7.088 1.00 0.00 230 ASN A C 11
ATOM 19125 O O . ASN A 1 106 ? -8.725 12.894 7.264 1.00 0.00 230 ASN A O 11
ATOM 19136 N N . ARG A 1 107 ? -8.916 10.685 7.655 1.00 0.00 231 ARG A N 11
ATOM 19137 C CA . ARG A 1 107 ? -10.069 10.830 8.535 1.00 0.00 231 ARG A CA 11
ATOM 19138 C C . ARG A 1 107 ? -9.889 12.016 9.478 1.00 0.00 231 ARG A C 11
ATOM 19139 O O . ARG A 1 107 ? -10.667 12.970 9.448 1.00 0.00 231 ARG A O 11
ATOM 19160 N N . LEU A 1 108 ? -8.858 11.949 10.314 1.00 0.00 232 LEU A N 11
ATOM 19161 C CA . LEU A 1 108 ? -8.576 13.017 11.266 1.00 0.00 232 LEU A CA 11
ATOM 19162 C C . LEU A 1 108 ? -8.746 14.386 10.616 1.00 0.00 232 LEU A C 11
ATOM 19163 O O . LEU A 1 108 ? -8.159 14.666 9.571 1.00 0.00 232 LEU A O 11
ATOM 19179 N N . SER A 1 109 ? -9.554 15.236 11.242 1.00 0.00 233 SER A N 11
ATOM 19180 C CA . SER A 1 109 ? -9.803 16.577 10.724 1.00 0.00 233 SER A CA 11
ATOM 19181 C C . SER A 1 109 ? -8.601 17.484 10.962 1.00 0.00 233 SER A C 11
ATOM 19182 O O . SER A 1 109 ? -8.098 18.123 10.038 1.00 0.00 233 SER A O 11
ATOM 19190 N N . GLY A 1 110 ? -8.143 17.534 12.210 1.00 0.00 234 GLY A N 11
ATOM 19191 C CA . GLY A 1 110 ? -7.003 18.367 12.549 1.00 0.00 234 GLY A CA 11
ATOM 19192 C C . GLY A 1 110 ? -7.304 19.846 12.412 1.00 0.00 234 GLY A C 11
ATOM 19193 O O . GLY A 1 110 ? -8.420 20.300 12.663 1.00 0.00 234 GLY A O 11
ATOM 19197 N N . PRO A 1 111 ? -6.289 20.625 12.006 1.00 0.00 235 PRO A N 11
ATOM 19198 C CA . PRO A 1 111 ? -6.427 22.073 11.828 1.00 0.00 235 PRO A CA 11
ATOM 19199 C C . PRO A 1 111 ? -7.706 22.449 11.088 1.00 0.00 235 PRO A C 11
ATOM 19200 O O . PRO A 1 111 ? -7.931 22.012 9.959 1.00 0.00 235 PRO A O 11
ATOM 19211 N N . SER A 1 112 ? -8.539 23.260 11.730 1.00 0.00 236 SER A N 11
ATOM 19212 C CA . SER A 1 112 ? -9.797 23.691 11.133 1.00 0.00 236 SER A CA 11
ATOM 19213 C C . SER A 1 112 ? -9.548 24.505 9.866 1.00 0.00 236 SER A C 11
ATOM 19214 O O . SER A 1 112 ? -10.176 24.274 8.833 1.00 0.00 236 SER A O 11
ATOM 19222 N N . SER A 1 113 ? -8.625 25.457 9.955 1.00 0.00 237 SER A N 11
ATOM 19223 C CA . SER A 1 113 ? -8.293 26.308 8.817 1.00 0.00 237 SER A CA 11
ATOM 19224 C C . SER A 1 113 ? -7.385 25.574 7.837 1.00 0.00 237 SER A C 11
ATOM 19225 O O . SER A 1 113 ? -6.492 24.829 8.238 1.00 0.00 237 SER A O 11
ATOM 19233 N N . GLY A 1 114 ? -7.620 25.791 6.546 1.00 0.00 238 GLY A N 11
ATOM 19234 C CA . GLY A 1 114 ? -6.816 25.143 5.526 1.00 0.00 238 GLY A CA 11
ATOM 19235 C C . GLY A 1 114 ? -7.617 24.803 4.285 1.00 0.00 238 GLY A C 11
ATOM 19236 O O . GLY A 1 114 ? -8.611 25.462 3.980 1.00 0.00 238 GLY A O 11
ATOM 19240 N N . GLY A 1 1 ? -29.539 3.192 -35.240 1.00 0.00 125 GLY A N 12
ATOM 19241 C CA . GLY A 1 1 ? -28.326 2.719 -35.881 1.00 0.00 125 GLY A CA 12
ATOM 19242 C C . GLY A 1 1 ? -27.169 2.593 -34.910 1.00 0.00 125 GLY A C 12
ATOM 19243 O O . GLY A 1 1 ? -27.365 2.266 -33.739 1.00 0.00 125 GLY A O 12
ATOM 19247 N N . SER A 1 2 ? -25.959 2.851 -35.396 1.00 0.00 126 SER A N 12
ATOM 19248 C CA . SER A 1 2 ? -24.765 2.759 -34.565 1.00 0.00 126 SER A CA 12
ATOM 19249 C C . SER A 1 2 ? -23.790 3.886 -34.886 1.00 0.00 126 SER A C 12
ATOM 19250 O O . SER A 1 2 ? -23.676 4.315 -36.035 1.00 0.00 126 SER A O 12
ATOM 19258 N N . SER A 1 3 ? -23.089 4.364 -33.864 1.00 0.00 127 SER A N 12
ATOM 19259 C CA . SER A 1 3 ? -22.126 5.446 -34.036 1.00 0.00 127 SER A CA 12
ATOM 19260 C C . SER A 1 3 ? -21.205 5.551 -32.824 1.00 0.00 127 SER A C 12
ATOM 19261 O O . SER A 1 3 ? -21.435 4.913 -31.798 1.00 0.00 127 SER A O 12
ATOM 19269 N N . GLY A 1 4 ? -20.159 6.363 -32.951 1.00 0.00 128 GLY A N 12
ATOM 19270 C CA . GLY A 1 4 ? -19.219 6.538 -31.861 1.00 0.00 128 GLY A CA 12
ATOM 19271 C C . GLY A 1 4 ? -17.955 7.256 -32.293 1.00 0.00 128 GLY A C 12
ATOM 19272 O O . GLY A 1 4 ? -16.888 6.649 -32.380 1.00 0.00 128 GLY A O 12
ATOM 19276 N N . SER A 1 5 ? -18.077 8.550 -32.568 1.00 0.00 129 SER A N 12
ATOM 19277 C CA . SER A 1 5 ? -16.937 9.351 -33.000 1.00 0.00 129 SER A CA 12
ATOM 19278 C C . SER A 1 5 ? -16.007 9.648 -31.828 1.00 0.00 129 SER A C 12
ATOM 19279 O O . SER A 1 5 ? -16.408 9.569 -30.667 1.00 0.00 129 SER A O 12
ATOM 19287 N N . SER A 1 6 ? -14.761 9.990 -32.141 1.00 0.00 130 SER A N 12
ATOM 19288 C CA . SER A 1 6 ? -13.771 10.296 -31.115 1.00 0.00 130 SER A CA 12
ATOM 19289 C C . SER A 1 6 ? -14.158 11.557 -30.347 1.00 0.00 130 SER A C 12
ATOM 19290 O O . SER A 1 6 ? -14.868 12.419 -30.863 1.00 0.00 130 SER A O 12
ATOM 19298 N N . GLY A 1 7 ? -13.684 11.656 -29.109 1.00 0.00 131 GLY A N 12
ATOM 19299 C CA . GLY A 1 7 ? -13.989 12.813 -28.288 1.00 0.00 131 GLY A CA 12
ATOM 19300 C C . GLY A 1 7 ? -13.558 12.631 -26.846 1.00 0.00 131 GLY A C 12
ATOM 19301 O O . GLY A 1 7 ? -14.350 12.214 -26.001 1.00 0.00 131 GLY A O 12
ATOM 19305 N N . LYS A 1 8 ? -12.298 12.943 -26.563 1.00 0.00 132 LYS A N 12
ATOM 19306 C CA . LYS A 1 8 ? -11.761 12.811 -25.214 1.00 0.00 132 LYS A CA 12
ATOM 19307 C C . LYS A 1 8 ? -10.957 14.048 -24.826 1.00 0.00 132 LYS A C 12
ATOM 19308 O O . LYS A 1 8 ? -10.340 14.691 -25.675 1.00 0.00 132 LYS A O 12
ATOM 19327 N N . SER A 1 9 ? -10.965 14.373 -23.537 1.00 0.00 133 SER A N 12
ATOM 19328 C CA . SER A 1 9 ? -10.237 15.534 -23.037 1.00 0.00 133 SER A CA 12
ATOM 19329 C C . SER A 1 9 ? -9.096 15.106 -22.118 1.00 0.00 133 SER A C 12
ATOM 19330 O O . SER A 1 9 ? -9.220 15.101 -20.893 1.00 0.00 133 SER A O 12
ATOM 19338 N N . PRO A 1 10 ? -7.958 14.738 -22.724 1.00 0.00 134 PRO A N 12
ATOM 19339 C CA . PRO A 1 10 ? -6.772 14.302 -21.981 1.00 0.00 134 PRO A CA 12
ATOM 19340 C C . PRO A 1 10 ? -6.008 15.472 -21.370 1.00 0.00 134 PRO A C 12
ATOM 19341 O O . PRO A 1 10 ? -5.615 16.404 -22.072 1.00 0.00 134 PRO A O 12
ATOM 19352 N N . VAL A 1 11 ? -5.800 15.416 -20.058 1.00 0.00 135 VAL A N 12
ATOM 19353 C CA . VAL A 1 11 ? -5.081 16.471 -19.353 1.00 0.00 135 VAL A CA 12
ATOM 19354 C C . VAL A 1 11 ? -3.573 16.312 -19.516 1.00 0.00 135 VAL A C 12
ATOM 19355 O O . VAL A 1 11 ? -3.098 15.307 -20.043 1.00 0.00 135 VAL A O 12
ATOM 19368 N N . ARG A 1 12 ? -2.826 17.311 -19.058 1.00 0.00 136 ARG A N 12
ATOM 19369 C CA . ARG A 1 12 ? -1.372 17.283 -19.154 1.00 0.00 136 ARG A CA 12
ATOM 19370 C C . ARG A 1 12 ? -0.737 18.082 -18.019 1.00 0.00 136 ARG A C 12
ATOM 19371 O O . ARG A 1 12 ? -0.814 19.310 -17.994 1.00 0.00 136 ARG A O 12
ATOM 19392 N N . GLU A 1 13 ? -0.111 17.376 -17.082 1.00 0.00 137 GLU A N 12
ATOM 19393 C CA . GLU A 1 13 ? 0.536 18.021 -15.945 1.00 0.00 137 GLU A CA 12
ATOM 19394 C C . GLU A 1 13 ? 2.052 17.862 -16.021 1.00 0.00 137 GLU A C 12
ATOM 19395 O O . GLU A 1 13 ? 2.573 16.842 -16.471 1.00 0.00 137 GLU A O 12
ATOM 19407 N N . PRO A 1 14 ? 2.777 18.896 -15.569 1.00 0.00 138 PRO A N 12
ATOM 19408 C CA . PRO A 1 14 ? 4.243 18.897 -15.573 1.00 0.00 138 PRO A CA 12
ATOM 19409 C C . PRO A 1 14 ? 4.827 18.048 -14.449 1.00 0.00 138 PRO A C 12
ATOM 19410 O O . PRO A 1 14 ? 4.094 17.406 -13.697 1.00 0.00 138 PRO A O 12
ATOM 19421 N N . VAL A 1 15 ? 6.151 18.049 -14.341 1.00 0.00 139 VAL A N 12
ATOM 19422 C CA . VAL A 1 15 ? 6.833 17.280 -13.307 1.00 0.00 139 VAL A CA 12
ATOM 19423 C C . VAL A 1 15 ? 7.623 18.191 -12.374 1.00 0.00 139 VAL A C 12
ATOM 19424 O O . VAL A 1 15 ? 8.203 19.187 -12.807 1.00 0.00 139 VAL A O 12
ATOM 19437 N N . ASP A 1 16 ? 7.640 17.844 -11.091 1.00 0.00 140 ASP A N 12
ATOM 19438 C CA . ASP A 1 16 ? 8.359 18.630 -10.096 1.00 0.00 140 ASP A CA 12
ATOM 19439 C C . ASP A 1 16 ? 8.400 17.904 -8.756 1.00 0.00 140 ASP A C 12
ATOM 19440 O O . ASP A 1 16 ? 7.600 17.004 -8.501 1.00 0.00 140 ASP A O 12
ATOM 19449 N N . ASN A 1 17 ? 9.338 18.300 -7.901 1.00 0.00 141 ASN A N 12
ATOM 19450 C CA . ASN A 1 17 ? 9.484 17.685 -6.587 1.00 0.00 141 ASN A CA 12
ATOM 19451 C C . ASN A 1 17 ? 8.121 17.365 -5.982 1.00 0.00 141 ASN A C 12
ATOM 19452 O O . ASN A 1 17 ? 7.236 18.219 -5.932 1.00 0.00 141 ASN A O 12
ATOM 19463 N N . LEU A 1 18 ? 7.960 16.129 -5.522 1.00 0.00 142 LEU A N 12
ATOM 19464 C CA . LEU A 1 18 ? 6.704 15.695 -4.918 1.00 0.00 142 LEU A CA 12
ATOM 19465 C C . LEU A 1 18 ? 6.723 15.912 -3.409 1.00 0.00 142 LEU A C 12
ATOM 19466 O O . LEU A 1 18 ? 7.774 15.839 -2.774 1.00 0.00 142 LEU A O 12
ATOM 19482 N N . SER A 1 19 ? 5.550 16.177 -2.840 1.00 0.00 143 SER A N 12
ATOM 19483 C CA . SER A 1 19 ? 5.432 16.405 -1.404 1.00 0.00 143 SER A CA 12
ATOM 19484 C C . SER A 1 19 ? 5.579 15.098 -0.633 1.00 0.00 143 SER A C 12
ATOM 19485 O O . SER A 1 19 ? 5.425 14.005 -1.177 1.00 0.00 143 SER A O 12
ATOM 19493 N N . PRO A 1 20 ? 5.885 15.212 0.669 1.00 0.00 144 PRO A N 12
ATOM 19494 C CA . PRO A 1 20 ? 6.060 14.050 1.545 1.00 0.00 144 PRO A CA 12
ATOM 19495 C C . PRO A 1 20 ? 4.734 13.393 1.908 1.00 0.00 144 PRO A C 12
ATOM 19496 O O . PRO A 1 20 ? 4.698 12.237 2.330 1.00 0.00 144 PRO A O 12
ATOM 19507 N N . GLU A 1 21 ? 3.644 14.135 1.740 1.00 0.00 145 GLU A N 12
ATOM 19508 C CA . GLU A 1 21 ? 2.315 13.622 2.050 1.00 0.00 145 GLU A CA 12
ATOM 19509 C C . GLU A 1 21 ? 1.693 12.948 0.830 1.00 0.00 145 GLU A C 12
ATOM 19510 O O . GLU A 1 21 ? 0.763 12.153 0.956 1.00 0.00 145 GLU A O 12
ATOM 19522 N N . GLU A 1 22 ? 2.215 13.274 -0.348 1.00 0.00 146 GLU A N 12
ATOM 19523 C CA . GLU A 1 22 ? 1.709 12.701 -1.590 1.00 0.00 146 GLU A CA 12
ATOM 19524 C C . GLU A 1 22 ? 2.382 11.363 -1.885 1.00 0.00 146 GLU A C 12
ATOM 19525 O O . GLU A 1 22 ? 1.771 10.465 -2.465 1.00 0.00 146 GLU A O 12
ATOM 19537 N N . ARG A 1 23 ? 3.641 11.239 -1.482 1.00 0.00 147 ARG A N 12
ATOM 19538 C CA . ARG A 1 23 ? 4.397 10.012 -1.703 1.00 0.00 147 ARG A CA 12
ATOM 19539 C C . ARG A 1 23 ? 3.727 8.828 -1.012 1.00 0.00 147 ARG A C 12
ATOM 19540 O O . ARG A 1 23 ? 3.761 7.704 -1.513 1.00 0.00 147 ARG A O 12
ATOM 19561 N N . ASP A 1 24 ? 3.119 9.088 0.139 1.00 0.00 148 ASP A N 12
ATOM 19562 C CA . ASP A 1 24 ? 2.440 8.045 0.898 1.00 0.00 148 ASP A CA 12
ATOM 19563 C C . ASP A 1 24 ? 1.104 7.687 0.256 1.00 0.00 148 ASP A C 12
ATOM 19564 O O . ASP A 1 24 ? 0.658 6.542 0.323 1.00 0.00 148 ASP A O 12
ATOM 19573 N N . ALA A 1 25 ? 0.469 8.674 -0.367 1.00 0.00 149 ALA A N 12
ATOM 19574 C CA . ALA A 1 25 ? -0.816 8.464 -1.022 1.00 0.00 149 ALA A CA 12
ATOM 19575 C C . ALA A 1 25 ? -0.695 7.447 -2.153 1.00 0.00 149 ALA A C 12
ATOM 19576 O O . ALA A 1 25 ? -1.378 6.423 -2.156 1.00 0.00 149 ALA A O 12
ATOM 19583 N N . ARG A 1 26 ? 0.179 7.738 -3.111 1.00 0.00 150 ARG A N 12
ATOM 19584 C CA . ARG A 1 26 ? 0.388 6.849 -4.249 1.00 0.00 150 ARG A CA 12
ATOM 19585 C C . ARG A 1 26 ? 0.541 5.403 -3.789 1.00 0.00 150 ARG A C 12
ATOM 19586 O O . ARG A 1 26 ? 0.203 4.468 -4.516 1.00 0.00 150 ARG A O 12
ATOM 19607 N N . THR A 1 27 ? 1.054 5.225 -2.574 1.00 0.00 151 THR A N 12
ATOM 19608 C CA . THR A 1 27 ? 1.254 3.892 -2.017 1.00 0.00 151 THR A CA 12
ATOM 19609 C C . THR A 1 27 ? 0.018 3.423 -1.259 1.00 0.00 151 THR A C 12
ATOM 19610 O O . THR A 1 27 ? -0.582 4.183 -0.499 1.00 0.00 151 THR A O 12
ATOM 19621 N N . VAL A 1 28 ? -0.358 2.165 -1.471 1.00 0.00 152 VAL A N 12
ATOM 19622 C CA . VAL A 1 28 ? -1.522 1.593 -0.806 1.00 0.00 152 VAL A CA 12
ATOM 19623 C C . VAL A 1 28 ? -1.106 0.589 0.264 1.00 0.00 152 VAL A C 12
ATOM 19624 O O . VAL A 1 28 ? -0.031 -0.005 0.187 1.00 0.00 152 VAL A O 12
ATOM 19637 N N . PHE A 1 29 ? -1.965 0.404 1.260 1.00 0.00 153 PHE A N 12
ATOM 19638 C CA . PHE A 1 29 ? -1.688 -0.529 2.347 1.00 0.00 153 PHE A CA 12
ATOM 19639 C C . PHE A 1 29 ? -2.499 -1.810 2.184 1.00 0.00 153 PHE A C 12
ATOM 19640 O O . PHE A 1 29 ? -3.697 -1.767 1.900 1.00 0.00 153 PHE A O 12
ATOM 19657 N N . CYS A 1 30 ? -1.839 -2.948 2.365 1.00 0.00 154 CYS A N 12
ATOM 19658 C CA . CYS A 1 30 ? -2.498 -4.243 2.238 1.00 0.00 154 CYS A CA 12
ATOM 19659 C C . CYS A 1 30 ? -2.360 -5.053 3.523 1.00 0.00 154 CYS A C 12
ATOM 19660 O O . CYS A 1 30 ? -1.376 -4.917 4.251 1.00 0.00 154 CYS A O 12
ATOM 19668 N N . MET A 1 31 ? -3.352 -5.893 3.797 1.00 0.00 155 MET A N 12
ATOM 19669 C CA . MET A 1 31 ? -3.341 -6.724 4.995 1.00 0.00 155 MET A CA 12
ATOM 19670 C C . MET A 1 31 ? -4.066 -8.044 4.749 1.00 0.00 155 MET A C 12
ATOM 19671 O O . MET A 1 31 ? -4.729 -8.215 3.726 1.00 0.00 155 MET A O 12
ATOM 19685 N N . GLN A 1 32 ? -3.935 -8.971 5.692 1.00 0.00 156 GLN A N 12
ATOM 19686 C CA . GLN A 1 32 ? -4.577 -10.275 5.575 1.00 0.00 156 GLN A CA 12
ATOM 19687 C C . GLN A 1 32 ? -3.944 -11.095 4.456 1.00 0.00 156 GLN A C 12
ATOM 19688 O O . GLN A 1 32 ? -4.638 -11.601 3.573 1.00 0.00 156 GLN A O 12
ATOM 19702 N N . LEU A 1 33 ? -2.622 -11.224 4.500 1.00 0.00 157 LEU A N 12
ATOM 19703 C CA . LEU A 1 33 ? -1.894 -11.984 3.489 1.00 0.00 157 LEU A CA 12
ATOM 19704 C C . LEU A 1 33 ? -1.843 -13.465 3.852 1.00 0.00 157 LEU A C 12
ATOM 19705 O O . LEU A 1 33 ? -1.990 -13.833 5.018 1.00 0.00 157 LEU A O 12
ATOM 19721 N N . ALA A 1 34 ? -1.631 -14.308 2.848 1.00 0.00 158 ALA A N 12
ATOM 19722 C CA . ALA A 1 34 ? -1.557 -15.748 3.063 1.00 0.00 158 ALA A CA 12
ATOM 19723 C C . ALA A 1 34 ? -0.252 -16.133 3.752 1.00 0.00 158 ALA A C 12
ATOM 19724 O O . ALA A 1 34 ? 0.680 -15.334 3.829 1.00 0.00 158 ALA A O 12
ATOM 19731 N N . ALA A 1 35 ? -0.193 -17.364 4.252 1.00 0.00 159 ALA A N 12
ATOM 19732 C CA . ALA A 1 35 ? 0.999 -17.855 4.932 1.00 0.00 159 ALA A CA 12
ATOM 19733 C C . ALA A 1 35 ? 2.127 -18.122 3.942 1.00 0.00 159 ALA A C 12
ATOM 19734 O O . ALA A 1 35 ? 3.293 -17.855 4.229 1.00 0.00 159 ALA A O 12
ATOM 19741 N N . ARG A 1 36 ? 1.771 -18.651 2.776 1.00 0.00 160 ARG A N 12
ATOM 19742 C CA . ARG A 1 36 ? 2.754 -18.956 1.744 1.00 0.00 160 ARG A CA 12
ATOM 19743 C C . ARG A 1 36 ? 2.550 -18.070 0.519 1.00 0.00 160 ARG A C 12
ATOM 19744 O O . ARG A 1 36 ? 2.408 -18.564 -0.600 1.00 0.00 160 ARG A O 12
ATOM 19765 N N . ILE A 1 37 ? 2.535 -16.760 0.739 1.00 0.00 161 ILE A N 12
ATOM 19766 C CA . ILE A 1 37 ? 2.348 -15.805 -0.346 1.00 0.00 161 ILE A CA 12
ATOM 19767 C C . ILE A 1 37 ? 3.689 -15.339 -0.905 1.00 0.00 161 ILE A C 12
ATOM 19768 O O . ILE A 1 37 ? 4.728 -15.500 -0.266 1.00 0.00 161 ILE A O 12
ATOM 19784 N N . ARG A 1 38 ? 3.656 -14.759 -2.100 1.00 0.00 162 ARG A N 12
ATOM 19785 C CA . ARG A 1 38 ? 4.868 -14.268 -2.745 1.00 0.00 162 ARG A CA 12
ATOM 19786 C C . ARG A 1 38 ? 4.633 -12.898 -3.372 1.00 0.00 162 ARG A C 12
ATOM 19787 O O . ARG A 1 38 ? 3.545 -12.588 -3.858 1.00 0.00 162 ARG A O 12
ATOM 19808 N N . PRO A 1 39 ? 5.677 -12.056 -3.363 1.00 0.00 163 PRO A N 12
ATOM 19809 C CA . PRO A 1 39 ? 5.610 -10.705 -3.927 1.00 0.00 163 PRO A CA 12
ATOM 19810 C C . PRO A 1 39 ? 4.929 -10.679 -5.292 1.00 0.00 163 PRO A C 12
ATOM 19811 O O . PRO A 1 39 ? 4.376 -9.659 -5.702 1.00 0.00 163 PRO A O 12
ATOM 19822 N N . ARG A 1 40 ? 4.974 -11.809 -5.991 1.00 0.00 164 ARG A N 12
ATOM 19823 C CA . ARG A 1 40 ? 4.363 -11.915 -7.310 1.00 0.00 164 ARG A CA 12
ATOM 19824 C C . ARG A 1 40 ? 2.841 -11.955 -7.202 1.00 0.00 164 ARG A C 12
ATOM 19825 O O . ARG A 1 40 ? 2.149 -11.089 -7.737 1.00 0.00 164 ARG A O 12
ATOM 19846 N N . ASP A 1 41 ? 2.329 -12.965 -6.509 1.00 0.00 165 ASP A N 12
ATOM 19847 C CA . ASP A 1 41 ? 0.889 -13.117 -6.331 1.00 0.00 165 ASP A CA 12
ATOM 19848 C C . ASP A 1 41 ? 0.212 -11.758 -6.194 1.00 0.00 165 ASP A C 12
ATOM 19849 O O . ASP A 1 41 ? -0.903 -11.557 -6.679 1.00 0.00 165 ASP A O 12
ATOM 19858 N N . LEU A 1 42 ? 0.890 -10.828 -5.533 1.00 0.00 166 LEU A N 12
ATOM 19859 C CA . LEU A 1 42 ? 0.353 -9.486 -5.331 1.00 0.00 166 LEU A CA 12
ATOM 19860 C C . LEU A 1 42 ? 0.563 -8.625 -6.572 1.00 0.00 166 LEU A C 12
ATOM 19861 O O . LEU A 1 42 ? -0.350 -7.929 -7.016 1.00 0.00 166 LEU A O 12
ATOM 19877 N N . GLU A 1 43 ? 1.769 -8.679 -7.127 1.00 0.00 167 GLU A N 12
ATOM 19878 C CA . GLU A 1 43 ? 2.096 -7.903 -8.319 1.00 0.00 167 GLU A CA 12
ATOM 19879 C C . GLU A 1 43 ? 1.020 -8.069 -9.388 1.00 0.00 167 GLU A C 12
ATOM 19880 O O . GLU A 1 43 ? 0.312 -7.120 -9.723 1.00 0.00 167 GLU A O 12
ATOM 19892 N N . ASP A 1 44 ? 0.904 -9.281 -9.919 1.00 0.00 168 ASP A N 12
ATOM 19893 C CA . ASP A 1 44 ? -0.084 -9.573 -10.951 1.00 0.00 168 ASP A CA 12
ATOM 19894 C C . ASP A 1 44 ? -1.489 -9.218 -10.472 1.00 0.00 168 ASP A C 12
ATOM 19895 O O . ASP A 1 44 ? -2.231 -8.516 -11.160 1.00 0.00 168 ASP A O 12
ATOM 19904 N N . PHE A 1 45 ? -1.847 -9.706 -9.291 1.00 0.00 169 PHE A N 12
ATOM 19905 C CA . PHE A 1 45 ? -3.164 -9.442 -8.721 1.00 0.00 169 PHE A CA 12
ATOM 19906 C C . PHE A 1 45 ? -3.480 -7.949 -8.752 1.00 0.00 169 PHE A C 12
ATOM 19907 O O . PHE A 1 45 ? -4.641 -7.551 -8.844 1.00 0.00 169 PHE A O 12
ATOM 19924 N N . PHE A 1 46 ? -2.438 -7.129 -8.673 1.00 0.00 170 PHE A N 12
ATOM 19925 C CA . PHE A 1 46 ? -2.603 -5.680 -8.691 1.00 0.00 170 PHE A CA 12
ATOM 19926 C C . PHE A 1 46 ? -2.392 -5.125 -10.096 1.00 0.00 170 PHE A C 12
ATOM 19927 O O . PHE A 1 46 ? -2.795 -4.002 -10.398 1.00 0.00 170 PHE A O 12
ATOM 19944 N N . SER A 1 47 ? -1.758 -5.920 -10.950 1.00 0.00 171 SER A N 12
ATOM 19945 C CA . SER A 1 47 ? -1.488 -5.508 -12.323 1.00 0.00 171 SER A CA 12
ATOM 19946 C C . SER A 1 47 ? -2.788 -5.340 -13.105 1.00 0.00 171 SER A C 12
ATOM 19947 O O . SER A 1 47 ? -2.786 -4.860 -14.238 1.00 0.00 171 SER A O 12
ATOM 19955 N N . ALA A 1 48 ? -3.896 -5.738 -12.490 1.00 0.00 172 ALA A N 12
ATOM 19956 C CA . ALA A 1 48 ? -5.203 -5.630 -13.125 1.00 0.00 172 ALA A CA 12
ATOM 19957 C C . ALA A 1 48 ? -5.719 -4.196 -13.078 1.00 0.00 172 ALA A C 12
ATOM 19958 O O . ALA A 1 48 ? -6.466 -3.765 -13.958 1.00 0.00 172 ALA A O 12
ATOM 19965 N N . VAL A 1 49 ? -5.318 -3.461 -12.046 1.00 0.00 173 VAL A N 12
ATOM 19966 C CA . VAL A 1 49 ? -5.740 -2.074 -11.885 1.00 0.00 173 VAL A CA 12
ATOM 19967 C C . VAL A 1 49 ? -4.596 -1.113 -12.186 1.00 0.00 173 VAL A C 12
ATOM 19968 O O . VAL A 1 49 ? -4.816 0.001 -12.659 1.00 0.00 173 VAL A O 12
ATOM 19981 N N . GLY A 1 50 ? -3.372 -1.552 -11.911 1.00 0.00 174 GLY A N 12
ATOM 19982 C CA . GLY A 1 50 ? -2.211 -0.720 -12.159 1.00 0.00 174 GLY A CA 12
ATOM 19983 C C . GLY A 1 50 ? -0.908 -1.479 -12.007 1.00 0.00 174 GLY A C 12
ATOM 19984 O O . GLY A 1 50 ? -0.871 -2.546 -11.393 1.00 0.00 174 GLY A O 12
ATOM 19988 N N . LYS A 1 51 ? 0.164 -0.931 -12.568 1.00 0.00 175 LYS A N 12
ATOM 19989 C CA . LYS A 1 51 ? 1.476 -1.563 -12.493 1.00 0.00 175 LYS A CA 12
ATOM 19990 C C . LYS A 1 51 ? 2.089 -1.381 -11.108 1.00 0.00 175 LYS A C 12
ATOM 19991 O O . LYS A 1 51 ? 1.989 -0.310 -10.510 1.00 0.00 175 LYS A O 12
ATOM 20010 N N . VAL A 1 52 ? 2.726 -2.433 -10.604 1.00 0.00 176 VAL A N 12
ATOM 20011 C CA . VAL A 1 52 ? 3.358 -2.388 -9.291 1.00 0.00 176 VAL A CA 12
ATOM 20012 C C . VAL A 1 52 ? 4.851 -2.097 -9.410 1.00 0.00 176 VAL A C 12
ATOM 20013 O O . VAL A 1 52 ? 5.582 -2.821 -10.085 1.00 0.00 176 VAL A O 12
ATOM 20026 N N . ARG A 1 53 ? 5.295 -1.034 -8.748 1.00 0.00 177 ARG A N 12
ATOM 20027 C CA . ARG A 1 53 ? 6.700 -0.647 -8.779 1.00 0.00 177 ARG A CA 12
ATOM 20028 C C . ARG A 1 53 ? 7.502 -1.425 -7.740 1.00 0.00 177 ARG A C 12
ATOM 20029 O O . ARG A 1 53 ? 8.596 -1.913 -8.023 1.00 0.00 177 ARG A O 12
ATOM 20050 N N . ASP A 1 54 ? 6.950 -1.536 -6.537 1.00 0.00 178 ASP A N 12
ATOM 20051 C CA . ASP A 1 54 ? 7.613 -2.256 -5.455 1.00 0.00 178 ASP A CA 12
ATOM 20052 C C . ASP A 1 54 ? 6.593 -2.798 -4.458 1.00 0.00 178 ASP A C 12
ATOM 20053 O O . ASP A 1 54 ? 5.538 -2.200 -4.246 1.00 0.00 178 ASP A O 12
ATOM 20062 N N . VAL A 1 55 ? 6.915 -3.935 -3.851 1.00 0.00 179 VAL A N 12
ATOM 20063 C CA . VAL A 1 55 ? 6.027 -4.559 -2.876 1.00 0.00 179 VAL A CA 12
ATOM 20064 C C . VAL A 1 55 ? 6.789 -4.967 -1.621 1.00 0.00 179 VAL A C 12
ATOM 20065 O O . VAL A 1 55 ? 7.518 -5.960 -1.620 1.00 0.00 179 VAL A O 12
ATOM 20078 N N . ARG A 1 56 ? 6.615 -4.196 -0.553 1.00 0.00 180 ARG A N 12
ATOM 20079 C CA . ARG A 1 56 ? 7.287 -4.477 0.710 1.00 0.00 180 ARG A CA 12
ATOM 20080 C C . ARG A 1 56 ? 6.405 -5.328 1.618 1.00 0.00 180 ARG A C 12
ATOM 20081 O O . ARG A 1 56 ? 5.358 -4.877 2.083 1.00 0.00 180 ARG A O 12
ATOM 20102 N N . ILE A 1 57 ? 6.835 -6.562 1.865 1.00 0.00 181 ILE A N 12
ATOM 20103 C CA . ILE A 1 57 ? 6.084 -7.475 2.717 1.00 0.00 181 ILE A CA 12
ATOM 20104 C C . ILE A 1 57 ? 6.682 -7.537 4.118 1.00 0.00 181 ILE A C 12
ATOM 20105 O O . ILE A 1 57 ? 7.783 -8.055 4.312 1.00 0.00 181 ILE A O 12
ATOM 20121 N N . ILE A 1 58 ? 5.951 -7.006 5.092 1.00 0.00 182 ILE A N 12
ATOM 20122 C CA . ILE A 1 58 ? 6.409 -7.004 6.477 1.00 0.00 182 ILE A CA 12
ATOM 20123 C C . ILE A 1 58 ? 6.394 -8.412 7.063 1.00 0.00 182 ILE A C 12
ATOM 20124 O O . ILE A 1 58 ? 5.462 -9.183 6.830 1.00 0.00 182 ILE A O 12
ATOM 20140 N N . SER A 1 59 ? 7.431 -8.741 7.826 1.00 0.00 183 SER A N 12
ATOM 20141 C CA . SER A 1 59 ? 7.538 -10.056 8.445 1.00 0.00 183 SER A CA 12
ATOM 20142 C C . SER A 1 59 ? 8.484 -10.018 9.641 1.00 0.00 183 SER A C 12
ATOM 20143 O O . SER A 1 59 ? 9.631 -9.583 9.527 1.00 0.00 183 SER A O 12
ATOM 20151 N N . ASP A 1 60 ? 7.996 -10.478 10.788 1.00 0.00 184 ASP A N 12
ATOM 20152 C CA . ASP A 1 60 ? 8.795 -10.498 12.007 1.00 0.00 184 ASP A CA 12
ATOM 20153 C C . ASP A 1 60 ? 9.838 -11.611 11.955 1.00 0.00 184 ASP A C 12
ATOM 20154 O O . ASP A 1 60 ? 11.040 -11.349 11.969 1.00 0.00 184 ASP A O 12
ATOM 20163 N N . ARG A 1 61 ? 9.368 -12.852 11.895 1.00 0.00 185 ARG A N 12
ATOM 20164 C CA . ARG A 1 61 ? 10.259 -14.005 11.843 1.00 0.00 185 ARG A CA 12
ATOM 20165 C C . ARG A 1 61 ? 9.632 -15.141 11.040 1.00 0.00 185 ARG A C 12
ATOM 20166 O O . ARG A 1 61 ? 8.484 -15.518 11.271 1.00 0.00 185 ARG A O 12
ATOM 20187 N N . ASN A 1 62 ? 10.394 -15.682 10.096 1.00 0.00 186 ASN A N 12
ATOM 20188 C CA . ASN A 1 62 ? 9.914 -16.775 9.257 1.00 0.00 186 ASN A CA 12
ATOM 20189 C C . ASN A 1 62 ? 9.214 -17.838 10.098 1.00 0.00 186 ASN A C 12
ATOM 20190 O O . ASN A 1 62 ? 9.864 -18.660 10.745 1.00 0.00 186 ASN A O 12
ATOM 20201 N N . SER A 1 63 ? 7.885 -17.816 10.084 1.00 0.00 187 SER A N 12
ATOM 20202 C CA . SER A 1 63 ? 7.097 -18.776 10.848 1.00 0.00 187 SER A CA 12
ATOM 20203 C C . SER A 1 63 ? 5.640 -18.768 10.392 1.00 0.00 187 SER A C 12
ATOM 20204 O O . SER A 1 63 ? 5.055 -17.708 10.165 1.00 0.00 187 SER A O 12
ATOM 20212 N N . ARG A 1 64 ? 5.061 -19.957 10.260 1.00 0.00 188 ARG A N 12
ATOM 20213 C CA . ARG A 1 64 ? 3.673 -20.087 9.831 1.00 0.00 188 ARG A CA 12
ATOM 20214 C C . ARG A 1 64 ? 2.784 -19.076 10.550 1.00 0.00 188 ARG A C 12
ATOM 20215 O O . ARG A 1 64 ? 2.877 -18.908 11.766 1.00 0.00 188 ARG A O 12
ATOM 20236 N N . ARG A 1 65 ? 1.926 -18.406 9.789 1.00 0.00 189 ARG A N 12
ATOM 20237 C CA . ARG A 1 65 ? 1.021 -17.411 10.353 1.00 0.00 189 ARG A CA 12
ATOM 20238 C C . ARG A 1 65 ? -0.253 -17.302 9.521 1.00 0.00 189 ARG A C 12
ATOM 20239 O O . ARG A 1 65 ? -0.340 -17.851 8.424 1.00 0.00 189 ARG A O 12
ATOM 20260 N N . SER A 1 66 ? -1.241 -16.588 10.053 1.00 0.00 190 SER A N 12
ATOM 20261 C CA . SER A 1 66 ? -2.513 -16.410 9.362 1.00 0.00 190 SER A CA 12
ATOM 20262 C C . SER A 1 66 ? -2.769 -14.936 9.066 1.00 0.00 190 SER A C 12
ATOM 20263 O O . SER A 1 66 ? -3.813 -14.571 8.526 1.00 0.00 190 SER A O 12
ATOM 20271 N N . LYS A 1 67 ? -1.807 -14.092 9.424 1.00 0.00 191 LYS A N 12
ATOM 20272 C CA . LYS A 1 67 ? -1.925 -12.656 9.197 1.00 0.00 191 LYS A CA 12
ATOM 20273 C C . LYS A 1 67 ? -0.657 -12.101 8.555 1.00 0.00 191 LYS A C 12
ATOM 20274 O O . LYS A 1 67 ? 0.349 -12.799 8.441 1.00 0.00 191 LYS A O 12
ATOM 20293 N N . GLY A 1 68 ? -0.713 -10.840 8.137 1.00 0.00 192 GLY A N 12
ATOM 20294 C CA . GLY A 1 68 ? 0.437 -10.212 7.513 1.00 0.00 192 GLY A CA 12
ATOM 20295 C C . GLY A 1 68 ? 0.086 -8.905 6.832 1.00 0.00 192 GLY A C 12
ATOM 20296 O O . GLY A 1 68 ? -0.998 -8.765 6.263 1.00 0.00 192 GLY A O 12
ATOM 20300 N N . ILE A 1 69 ? 1.001 -7.945 6.891 1.00 0.00 193 ILE A N 12
ATOM 20301 C CA . ILE A 1 69 ? 0.782 -6.642 6.276 1.00 0.00 193 ILE A CA 12
ATOM 20302 C C . ILE A 1 69 ? 1.896 -6.305 5.291 1.00 0.00 193 ILE A C 12
ATOM 20303 O O . ILE A 1 69 ? 3.065 -6.600 5.535 1.00 0.00 193 ILE A O 12
ATOM 20319 N N . ALA A 1 70 ? 1.525 -5.683 4.176 1.00 0.00 194 ALA A N 12
ATOM 20320 C CA . ALA A 1 70 ? 2.493 -5.301 3.155 1.00 0.00 194 ALA A CA 12
ATOM 20321 C C . ALA A 1 70 ? 2.063 -4.025 2.442 1.00 0.00 194 ALA A C 12
ATOM 20322 O O . ALA A 1 70 ? 0.878 -3.698 2.392 1.00 0.00 194 ALA A O 12
ATOM 20329 N N . TYR A 1 71 ? 3.035 -3.305 1.890 1.00 0.00 195 TYR A N 12
ATOM 20330 C CA . TYR A 1 71 ? 2.758 -2.062 1.182 1.00 0.00 195 TYR A CA 12
ATOM 20331 C C . TYR A 1 71 ? 2.977 -2.229 -0.319 1.00 0.00 195 TYR A C 12
ATOM 20332 O O . TYR A 1 71 ? 3.953 -2.842 -0.751 1.00 0.00 195 TYR A O 12
ATOM 20350 N N . VAL A 1 72 ? 2.060 -1.679 -1.109 1.00 0.00 196 VAL A N 12
ATOM 20351 C CA . VAL A 1 72 ? 2.152 -1.764 -2.561 1.00 0.00 196 VAL A CA 12
ATOM 20352 C C . VAL A 1 72 ? 2.183 -0.378 -3.193 1.00 0.00 196 VAL A C 12
ATOM 20353 O O . VAL A 1 72 ? 1.309 0.451 -2.939 1.00 0.00 196 VAL A O 12
ATOM 20366 N N . GLU A 1 73 ? 3.196 -0.130 -4.018 1.00 0.00 197 GLU A N 12
ATOM 20367 C CA . GLU A 1 73 ? 3.341 1.158 -4.685 1.00 0.00 197 GLU A CA 12
ATOM 20368 C C . GLU A 1 73 ? 2.748 1.111 -6.091 1.00 0.00 197 GLU A C 12
ATOM 20369 O O . GLU A 1 73 ? 3.235 0.388 -6.959 1.00 0.00 197 GLU A O 12
ATOM 20381 N N . PHE A 1 74 ? 1.691 1.889 -6.306 1.00 0.00 198 PHE A N 12
ATOM 20382 C CA . PHE A 1 74 ? 1.030 1.937 -7.605 1.00 0.00 198 PHE A CA 12
ATOM 20383 C C . PHE A 1 74 ? 1.638 3.023 -8.486 1.00 0.00 198 PHE A C 12
ATOM 20384 O O . PHE A 1 74 ? 2.208 3.995 -7.987 1.00 0.00 198 PHE A O 12
ATOM 20401 N N . CYS A 1 75 ? 1.514 2.852 -9.797 1.00 0.00 199 CYS A N 12
ATOM 20402 C CA . CYS A 1 75 ? 2.053 3.817 -10.750 1.00 0.00 199 CYS A CA 12
ATOM 20403 C C . CYS A 1 75 ? 1.484 5.208 -10.493 1.00 0.00 199 CYS A C 12
ATOM 20404 O O . CYS A 1 75 ? 2.190 6.208 -10.612 1.00 0.00 199 CYS A O 12
ATOM 20412 N N . GLU A 1 76 ? 0.202 5.263 -10.145 1.00 0.00 200 GLU A N 12
ATOM 20413 C CA . GLU A 1 76 ? -0.462 6.533 -9.876 1.00 0.00 200 GLU A CA 12
ATOM 20414 C C . GLU A 1 76 ? -1.397 6.414 -8.677 1.00 0.00 200 GLU A C 12
ATOM 20415 O O . GLU A 1 76 ? -1.604 5.324 -8.143 1.00 0.00 200 GLU A O 12
ATOM 20427 N N . ILE A 1 77 ? -1.959 7.543 -8.258 1.00 0.00 201 ILE A N 12
ATOM 20428 C CA . ILE A 1 77 ? -2.873 7.566 -7.123 1.00 0.00 201 ILE A CA 12
ATOM 20429 C C . ILE A 1 77 ? -4.296 7.229 -7.555 1.00 0.00 201 ILE A C 12
ATOM 20430 O O . ILE A 1 77 ? -5.076 6.677 -6.780 1.00 0.00 201 ILE A O 12
ATOM 20446 N N . GLN A 1 78 ? -4.626 7.563 -8.798 1.00 0.00 202 GLN A N 12
ATOM 20447 C CA . GLN A 1 78 ? -5.955 7.296 -9.334 1.00 0.00 202 GLN A CA 12
ATOM 20448 C C . GLN A 1 78 ? -6.181 5.797 -9.506 1.00 0.00 202 GLN A C 12
ATOM 20449 O O . GLN A 1 78 ? -7.283 5.359 -9.834 1.00 0.00 202 GLN A O 12
ATOM 20463 N N . SER A 1 79 ? -5.128 5.016 -9.283 1.00 0.00 203 SER A N 12
ATOM 20464 C CA . SER A 1 79 ? -5.210 3.567 -9.417 1.00 0.00 203 SER A CA 12
ATOM 20465 C C . SER A 1 79 ? -5.442 2.907 -8.061 1.00 0.00 203 SER A C 12
ATOM 20466 O O . SER A 1 79 ? -5.837 1.744 -7.982 1.00 0.00 203 SER A O 12
ATOM 20474 N N . VAL A 1 80 ? -5.192 3.660 -6.994 1.00 0.00 204 VAL A N 12
ATOM 20475 C CA . VAL A 1 80 ? -5.374 3.151 -5.640 1.00 0.00 204 VAL A CA 12
ATOM 20476 C C . VAL A 1 80 ? -6.831 2.786 -5.381 1.00 0.00 204 VAL A C 12
ATOM 20477 O O . VAL A 1 80 ? -7.143 1.749 -4.794 1.00 0.00 204 VAL A O 12
ATOM 20490 N N . PRO A 1 81 ? -7.747 3.659 -5.826 1.00 0.00 205 PRO A N 12
ATOM 20491 C CA . PRO A 1 81 ? -9.188 3.451 -5.654 1.00 0.00 205 PRO A CA 12
ATOM 20492 C C . PRO A 1 81 ? -9.623 2.046 -6.060 1.00 0.00 205 PRO A C 12
ATOM 20493 O O . PRO A 1 81 ? -10.283 1.344 -5.292 1.00 0.00 205 PRO A O 12
ATOM 20504 N N . LEU A 1 82 ? -9.248 1.642 -7.268 1.00 0.00 206 LEU A N 12
ATOM 20505 C CA . LEU A 1 82 ? -9.599 0.320 -7.775 1.00 0.00 206 LEU A CA 12
ATOM 20506 C C . LEU A 1 82 ? -9.057 -0.776 -6.863 1.00 0.00 206 LEU A C 12
ATOM 20507 O O . LEU A 1 82 ? -9.731 -1.773 -6.606 1.00 0.00 206 LEU A O 12
ATOM 20523 N N . ALA A 1 83 ? -7.837 -0.580 -6.373 1.00 0.00 207 ALA A N 12
ATOM 20524 C CA . ALA A 1 83 ? -7.206 -1.549 -5.485 1.00 0.00 207 ALA A CA 12
ATOM 20525 C C . ALA A 1 83 ? -7.963 -1.659 -4.166 1.00 0.00 207 ALA A C 12
ATOM 20526 O O . ALA A 1 83 ? -8.004 -2.724 -3.550 1.00 0.00 207 ALA A O 12
ATOM 20533 N N . ILE A 1 84 ? -8.561 -0.552 -3.739 1.00 0.00 208 ILE A N 12
ATOM 20534 C CA . ILE A 1 84 ? -9.317 -0.526 -2.492 1.00 0.00 208 ILE A CA 12
ATOM 20535 C C . ILE A 1 84 ? -10.567 -1.394 -2.589 1.00 0.00 208 ILE A C 12
ATOM 20536 O O . ILE A 1 84 ? -10.959 -2.047 -1.622 1.00 0.00 208 ILE A O 12
ATOM 20552 N N . GLY A 1 85 ? -11.189 -1.398 -3.764 1.00 0.00 209 GLY A N 12
ATOM 20553 C CA . GLY A 1 85 ? -12.387 -2.191 -3.967 1.00 0.00 209 GLY A CA 12
ATOM 20554 C C . GLY A 1 85 ? -12.111 -3.680 -3.924 1.00 0.00 209 GLY A C 12
ATOM 20555 O O . GLY A 1 85 ? -12.901 -4.452 -3.378 1.00 0.00 209 GLY A O 12
ATOM 20559 N N . LEU A 1 86 ? -10.987 -4.089 -4.503 1.00 0.00 210 LEU A N 12
ATOM 20560 C CA . LEU A 1 86 ? -10.609 -5.498 -4.530 1.00 0.00 210 LEU A CA 12
ATOM 20561 C C . LEU A 1 86 ? -10.689 -6.110 -3.136 1.00 0.00 210 LEU A C 12
ATOM 20562 O O . LEU A 1 86 ? -10.864 -7.320 -2.987 1.00 0.00 210 LEU A O 12
ATOM 20578 N N . THR A 1 87 ? -10.561 -5.267 -2.116 1.00 0.00 211 THR A N 12
ATOM 20579 C CA . THR A 1 87 ? -10.619 -5.725 -0.734 1.00 0.00 211 THR A CA 12
ATOM 20580 C C . THR A 1 87 ? -11.663 -6.823 -0.562 1.00 0.00 211 THR A C 12
ATOM 20581 O O . THR A 1 87 ? -12.861 -6.551 -0.511 1.00 0.00 211 THR A O 12
ATOM 20592 N N . GLY A 1 88 ? -11.199 -8.066 -0.473 1.00 0.00 212 GLY A N 12
ATOM 20593 C CA . GLY A 1 88 ? -12.106 -9.186 -0.308 1.00 0.00 212 GLY A CA 12
ATOM 20594 C C . GLY A 1 88 ? -11.960 -10.218 -1.409 1.00 0.00 212 GLY A C 12
ATOM 20595 O O . GLY A 1 88 ? -12.828 -11.072 -1.586 1.00 0.00 212 GLY A O 12
ATOM 20599 N N . GLN A 1 89 ? -10.861 -10.138 -2.151 1.00 0.00 213 GLN A N 12
ATOM 20600 C CA . GLN A 1 89 ? -10.606 -11.071 -3.242 1.00 0.00 213 GLN A CA 12
ATOM 20601 C C . GLN A 1 89 ? -9.807 -12.274 -2.754 1.00 0.00 213 GLN A C 12
ATOM 20602 O O . GLN A 1 89 ? -8.622 -12.157 -2.439 1.00 0.00 213 GLN A O 12
ATOM 20616 N N . ARG A 1 90 ? -10.461 -13.429 -2.694 1.00 0.00 214 ARG A N 12
ATOM 20617 C CA . ARG A 1 90 ? -9.812 -14.653 -2.243 1.00 0.00 214 ARG A CA 12
ATOM 20618 C C . ARG A 1 90 ? -8.469 -14.846 -2.943 1.00 0.00 214 ARG A C 12
ATOM 20619 O O . ARG A 1 90 ? -8.416 -15.246 -4.106 1.00 0.00 214 ARG A O 12
ATOM 20640 N N . LEU A 1 91 ? -7.388 -14.559 -2.227 1.00 0.00 215 LEU A N 12
ATOM 20641 C CA . LEU A 1 91 ? -6.045 -14.700 -2.779 1.00 0.00 215 LEU A CA 12
ATOM 20642 C C . LEU A 1 91 ? -5.361 -15.950 -2.234 1.00 0.00 215 LEU A C 12
ATOM 20643 O O . LEU A 1 91 ? -4.959 -15.994 -1.070 1.00 0.00 215 LEU A O 12
ATOM 20659 N N . LEU A 1 92 ? -5.229 -16.963 -3.083 1.00 0.00 216 LEU A N 12
ATOM 20660 C CA . LEU A 1 92 ? -4.591 -18.214 -2.688 1.00 0.00 216 LEU A CA 12
ATOM 20661 C C . LEU A 1 92 ? -5.404 -18.923 -1.610 1.00 0.00 216 LEU A C 12
ATOM 20662 O O . LEU A 1 92 ? -4.867 -19.709 -0.830 1.00 0.00 216 LEU A O 12
ATOM 20678 N N . GLY A 1 93 ? -6.702 -18.641 -1.573 1.00 0.00 217 GLY A N 12
ATOM 20679 C CA . GLY A 1 93 ? -7.569 -19.262 -0.588 1.00 0.00 217 GLY A CA 12
ATOM 20680 C C . GLY A 1 93 ? -7.891 -18.334 0.568 1.00 0.00 217 GLY A C 12
ATOM 20681 O O . GLY A 1 93 ? -8.898 -18.512 1.253 1.00 0.00 217 GLY A O 12
ATOM 20685 N N . VAL A 1 94 ? -7.034 -17.342 0.784 1.00 0.00 218 VAL A N 12
ATOM 20686 C CA . VAL A 1 94 ? -7.231 -16.383 1.864 1.00 0.00 218 VAL A CA 12
ATOM 20687 C C . VAL A 1 94 ? -7.435 -14.974 1.319 1.00 0.00 218 VAL A C 12
ATOM 20688 O O . VAL A 1 94 ? -6.549 -14.389 0.696 1.00 0.00 218 VAL A O 12
ATOM 20701 N N . PRO A 1 95 ? -8.632 -14.414 1.556 1.00 0.00 219 PRO A N 12
ATOM 20702 C CA . PRO A 1 95 ? -8.980 -13.067 1.097 1.00 0.00 219 PRO A CA 12
ATOM 20703 C C . PRO A 1 95 ? -7.924 -12.034 1.478 1.00 0.00 219 PRO A C 12
ATOM 20704 O O . PRO A 1 95 ? -7.200 -12.205 2.459 1.00 0.00 219 PRO A O 12
ATOM 20715 N N . ILE A 1 96 ? -7.842 -10.963 0.696 1.00 0.00 220 ILE A N 12
ATOM 20716 C CA . ILE A 1 96 ? -6.876 -9.903 0.953 1.00 0.00 220 ILE A CA 12
ATOM 20717 C C . ILE A 1 96 ? -7.576 -8.593 1.302 1.00 0.00 220 ILE A C 12
ATOM 20718 O O . ILE A 1 96 ? -8.753 -8.406 0.992 1.00 0.00 220 ILE A O 12
ATOM 20734 N N . ILE A 1 97 ? -6.844 -7.690 1.944 1.00 0.00 221 ILE A N 12
ATOM 20735 C CA . ILE A 1 97 ? -7.394 -6.397 2.333 1.00 0.00 221 ILE A CA 12
ATOM 20736 C C . ILE A 1 97 ? -6.636 -5.255 1.666 1.00 0.00 221 ILE A C 12
ATOM 20737 O O . ILE A 1 97 ? -5.410 -5.292 1.550 1.00 0.00 221 ILE A O 12
ATOM 20753 N N . VAL A 1 98 ? -7.372 -4.238 1.229 1.00 0.00 222 VAL A N 12
ATOM 20754 C CA . VAL A 1 98 ? -6.770 -3.082 0.576 1.00 0.00 222 VAL A CA 12
ATOM 20755 C C . VAL A 1 98 ? -7.423 -1.785 1.041 1.00 0.00 222 VAL A C 12
ATOM 20756 O O . VAL A 1 98 ? -8.648 -1.672 1.067 1.00 0.00 222 VAL A O 12
ATOM 20769 N N . GLN A 1 99 ? -6.596 -0.811 1.407 1.00 0.00 223 GLN A N 12
ATOM 20770 C CA . GLN A 1 99 ? -7.095 0.478 1.870 1.00 0.00 223 GLN A CA 12
ATOM 20771 C C . GLN A 1 99 ? -6.012 1.547 1.773 1.00 0.00 223 GLN A C 12
ATOM 20772 O O . GLN A 1 99 ? -4.826 1.260 1.934 1.00 0.00 223 GLN A O 12
ATOM 20786 N N . ALA A 1 100 ? -6.427 2.782 1.510 1.00 0.00 224 ALA A N 12
ATOM 20787 C CA . ALA A 1 100 ? -5.492 3.895 1.393 1.00 0.00 224 ALA A CA 12
ATOM 20788 C C . ALA A 1 100 ? -4.599 3.992 2.626 1.00 0.00 224 ALA A C 12
ATOM 20789 O O . ALA A 1 100 ? -5.086 4.136 3.746 1.00 0.00 224 ALA A O 12
ATOM 20796 N N . SER A 1 101 ? -3.290 3.913 2.410 1.00 0.00 225 SER A N 12
ATOM 20797 C CA . SER A 1 101 ? -2.330 3.989 3.504 1.00 0.00 225 SER A CA 12
ATOM 20798 C C . SER A 1 101 ? -2.547 5.251 4.332 1.00 0.00 225 SER A C 12
ATOM 20799 O O . SER A 1 101 ? -2.083 5.348 5.467 1.00 0.00 225 SER A O 12
ATOM 20807 N N . GLN A 1 102 ? -3.256 6.216 3.754 1.00 0.00 226 GLN A N 12
ATOM 20808 C CA . GLN A 1 102 ? -3.535 7.473 4.438 1.00 0.00 226 GLN A CA 12
ATOM 20809 C C . GLN A 1 102 ? -4.893 7.427 5.129 1.00 0.00 226 GLN A C 12
ATOM 20810 O O . GLN A 1 102 ? -5.644 8.401 5.109 1.00 0.00 226 GLN A O 12
ATOM 20824 N N . ALA A 1 103 ? -5.201 6.288 5.741 1.00 0.00 227 ALA A N 12
ATOM 20825 C CA . ALA A 1 103 ? -6.469 6.115 6.440 1.00 0.00 227 ALA A CA 12
ATOM 20826 C C . ALA A 1 103 ? -6.303 6.344 7.939 1.00 0.00 227 ALA A C 12
ATOM 20827 O O . ALA A 1 103 ? -6.858 7.291 8.496 1.00 0.00 227 ALA A O 12
ATOM 20834 N N . GLU A 1 104 ? -5.538 5.470 8.586 1.00 0.00 228 GLU A N 12
ATOM 20835 C CA . GLU A 1 104 ? -5.303 5.577 10.022 1.00 0.00 228 GLU A CA 12
ATOM 20836 C C . GLU A 1 104 ? -4.755 6.955 10.381 1.00 0.00 228 GLU A C 12
ATOM 20837 O O . GLU A 1 104 ? -5.440 7.764 11.008 1.00 0.00 228 GLU A O 12
ATOM 20849 N N . LYS A 1 105 ? -3.515 7.215 9.982 1.00 0.00 229 LYS A N 12
ATOM 20850 C CA . LYS A 1 105 ? -2.872 8.494 10.260 1.00 0.00 229 LYS A CA 12
ATOM 20851 C C . LYS A 1 105 ? -3.873 9.639 10.155 1.00 0.00 229 LYS A C 12
ATOM 20852 O O . LYS A 1 105 ? -4.028 10.428 11.087 1.00 0.00 229 LYS A O 12
ATOM 20871 N N . ASN A 1 106 ? -4.552 9.725 9.015 1.00 0.00 230 ASN A N 12
ATOM 20872 C CA . ASN A 1 106 ? -5.540 10.774 8.790 1.00 0.00 230 ASN A CA 12
ATOM 20873 C C . ASN A 1 106 ? -6.502 10.877 9.970 1.00 0.00 230 ASN A C 12
ATOM 20874 O O . ASN A 1 106 ? -6.565 11.905 10.644 1.00 0.00 230 ASN A O 12
ATOM 20885 N N . ARG A 1 107 ? -7.250 9.805 10.211 1.00 0.00 231 ARG A N 12
ATOM 20886 C CA . ARG A 1 107 ? -8.210 9.776 11.308 1.00 0.00 231 ARG A CA 12
ATOM 20887 C C . ARG A 1 107 ? -7.509 9.965 12.650 1.00 0.00 231 ARG A C 12
ATOM 20888 O O . ARG A 1 107 ? -7.723 10.961 13.341 1.00 0.00 231 ARG A O 12
ATOM 20909 N N . LEU A 1 108 ? -6.670 9.001 13.013 1.00 0.00 232 LEU A N 12
ATOM 20910 C CA . LEU A 1 108 ? -5.936 9.060 14.273 1.00 0.00 232 LEU A CA 12
ATOM 20911 C C . LEU A 1 108 ? -5.509 10.490 14.589 1.00 0.00 232 LEU A C 12
ATOM 20912 O O . LEU A 1 108 ? -4.951 11.184 13.739 1.00 0.00 232 LEU A O 12
ATOM 20928 N N . SER A 1 109 ? -5.776 10.923 15.817 1.00 0.00 233 SER A N 12
ATOM 20929 C CA . SER A 1 109 ? -5.421 12.272 16.244 1.00 0.00 233 SER A CA 12
ATOM 20930 C C . SER A 1 109 ? -3.907 12.444 16.298 1.00 0.00 233 SER A C 12
ATOM 20931 O O . SER A 1 109 ? -3.184 11.551 16.737 1.00 0.00 233 SER A O 12
ATOM 20939 N N . GLY A 1 110 ? -3.433 13.602 15.847 1.00 0.00 234 GLY A N 12
ATOM 20940 C CA . GLY A 1 110 ? -2.008 13.872 15.851 1.00 0.00 234 GLY A CA 12
ATOM 20941 C C . GLY A 1 110 ? -1.612 14.886 16.907 1.00 0.00 234 GLY A C 12
ATOM 20942 O O . GLY A 1 110 ? -2.454 15.425 17.625 1.00 0.00 234 GLY A O 12
ATOM 20946 N N . PRO A 1 111 ? -0.303 15.157 17.012 1.00 0.00 235 PRO A N 12
ATOM 20947 C CA . PRO A 1 111 ? 0.232 16.113 17.986 1.00 0.00 235 PRO A CA 12
ATOM 20948 C C . PRO A 1 111 ? 0.012 17.560 17.559 1.00 0.00 235 PRO A C 12
ATOM 20949 O O . PRO A 1 111 ? -0.067 17.860 16.367 1.00 0.00 235 PRO A O 12
ATOM 20960 N N . SER A 1 112 ? -0.085 18.453 18.538 1.00 0.00 236 SER A N 12
ATOM 20961 C CA . SER A 1 112 ? -0.299 19.869 18.263 1.00 0.00 236 SER A CA 12
ATOM 20962 C C . SER A 1 112 ? 1.002 20.542 17.834 1.00 0.00 236 SER A C 12
ATOM 20963 O O . SER A 1 112 ? 2.077 20.216 18.338 1.00 0.00 236 SER A O 12
ATOM 20971 N N . SER A 1 113 ? 0.895 21.482 16.901 1.00 0.00 237 SER A N 12
ATOM 20972 C CA . SER A 1 113 ? 2.063 22.199 16.401 1.00 0.00 237 SER A CA 12
ATOM 20973 C C . SER A 1 113 ? 1.941 23.694 16.676 1.00 0.00 237 SER A C 12
ATOM 20974 O O . SER A 1 113 ? 2.817 24.297 17.295 1.00 0.00 237 SER A O 12
ATOM 20982 N N . GLY A 1 114 ? 0.846 24.288 16.209 1.00 0.00 238 GLY A N 12
ATOM 20983 C CA . GLY A 1 114 ? 0.629 25.708 16.413 1.00 0.00 238 GLY A CA 12
ATOM 20984 C C . GLY A 1 114 ? -0.657 25.995 17.163 1.00 0.00 238 GLY A C 12
ATOM 20985 O O . GLY A 1 114 ? -1.596 25.200 17.126 1.00 0.00 238 GLY A O 12
ATOM 20989 N N . GLY A 1 1 ? -11.336 5.815 19.485 1.00 0.00 125 GLY A N 13
ATOM 20990 C CA . GLY A 1 1 ? -11.847 5.407 18.189 1.00 0.00 125 GLY A CA 13
ATOM 20991 C C . GLY A 1 1 ? -10.747 4.962 17.246 1.00 0.00 125 GLY A C 13
ATOM 20992 O O . GLY A 1 1 ? -9.818 5.719 16.964 1.00 0.00 125 GLY A O 13
ATOM 20996 N N . SER A 1 2 ? -10.852 3.730 16.757 1.00 0.00 126 SER A N 13
ATOM 20997 C CA . SER A 1 2 ? -9.856 3.184 15.844 1.00 0.00 126 SER A CA 13
ATOM 20998 C C . SER A 1 2 ? -10.350 3.243 14.401 1.00 0.00 126 SER A C 13
ATOM 20999 O O . SER A 1 2 ? -9.699 3.827 13.535 1.00 0.00 126 SER A O 13
ATOM 21007 N N . SER A 1 3 ? -11.504 2.635 14.153 1.00 0.00 127 SER A N 13
ATOM 21008 C CA . SER A 1 3 ? -12.085 2.614 12.816 1.00 0.00 127 SER A CA 13
ATOM 21009 C C . SER A 1 3 ? -12.525 4.012 12.393 1.00 0.00 127 SER A C 13
ATOM 21010 O O . SER A 1 3 ? -12.191 4.478 11.305 1.00 0.00 127 SER A O 13
ATOM 21018 N N . GLY A 1 4 ? -13.278 4.678 13.264 1.00 0.00 128 GLY A N 13
ATOM 21019 C CA . GLY A 1 4 ? -13.753 6.016 12.964 1.00 0.00 128 GLY A CA 13
ATOM 21020 C C . GLY A 1 4 ? -15.228 6.043 12.613 1.00 0.00 128 GLY A C 13
ATOM 21021 O O . GLY A 1 4 ? -15.688 5.267 11.775 1.00 0.00 128 GLY A O 13
ATOM 21025 N N . SER A 1 5 ? -15.972 6.939 13.256 1.00 0.00 129 SER A N 13
ATOM 21026 C CA . SER A 1 5 ? -17.404 7.060 13.011 1.00 0.00 129 SER A CA 13
ATOM 21027 C C . SER A 1 5 ? -17.689 8.157 11.989 1.00 0.00 129 SER A C 13
ATOM 21028 O O . SER A 1 5 ? -18.156 7.884 10.883 1.00 0.00 129 SER A O 13
ATOM 21036 N N . SER A 1 6 ? -17.404 9.399 12.369 1.00 0.00 130 SER A N 13
ATOM 21037 C CA . SER A 1 6 ? -17.634 10.538 11.489 1.00 0.00 130 SER A CA 13
ATOM 21038 C C . SER A 1 6 ? -16.312 11.113 10.989 1.00 0.00 130 SER A C 13
ATOM 21039 O O . SER A 1 6 ? -15.277 10.978 11.640 1.00 0.00 130 SER A O 13
ATOM 21047 N N . GLY A 1 7 ? -16.355 11.756 9.826 1.00 0.00 131 GLY A N 13
ATOM 21048 C CA . GLY A 1 7 ? -15.156 12.343 9.257 1.00 0.00 131 GLY A CA 13
ATOM 21049 C C . GLY A 1 7 ? -15.157 12.310 7.742 1.00 0.00 131 GLY A C 13
ATOM 21050 O O . GLY A 1 7 ? -14.812 11.296 7.134 1.00 0.00 131 GLY A O 13
ATOM 21054 N N . LYS A 1 8 ? -15.548 13.422 7.129 1.00 0.00 132 LYS A N 13
ATOM 21055 C CA . LYS A 1 8 ? -15.594 13.519 5.674 1.00 0.00 132 LYS A CA 13
ATOM 21056 C C . LYS A 1 8 ? -14.770 14.703 5.181 1.00 0.00 132 LYS A C 13
ATOM 21057 O O . LYS A 1 8 ? -14.734 14.991 3.985 1.00 0.00 132 LYS A O 13
ATOM 21076 N N . SER A 1 9 ? -14.108 15.385 6.110 1.00 0.00 133 SER A N 13
ATOM 21077 C CA . SER A 1 9 ? -13.285 16.541 5.770 1.00 0.00 133 SER A CA 13
ATOM 21078 C C . SER A 1 9 ? -12.262 16.181 4.696 1.00 0.00 133 SER A C 13
ATOM 21079 O O . SER A 1 9 ? -12.054 16.915 3.730 1.00 0.00 133 SER A O 13
ATOM 21087 N N . PRO A 1 10 ? -11.607 15.024 4.869 1.00 0.00 134 PRO A N 13
ATOM 21088 C CA . PRO A 1 10 ? -10.594 14.539 3.925 1.00 0.00 134 PRO A CA 13
ATOM 21089 C C . PRO A 1 10 ? -11.213 13.872 2.702 1.00 0.00 134 PRO A C 13
ATOM 21090 O O . PRO A 1 10 ? -11.500 12.674 2.714 1.00 0.00 134 PRO A O 13
ATOM 21101 N N . VAL A 1 11 ? -11.418 14.654 1.647 1.00 0.00 135 VAL A N 13
ATOM 21102 C CA . VAL A 1 11 ? -12.003 14.138 0.415 1.00 0.00 135 VAL A CA 13
ATOM 21103 C C . VAL A 1 11 ? -11.028 14.265 -0.751 1.00 0.00 135 VAL A C 13
ATOM 21104 O O . VAL A 1 11 ? -11.113 13.522 -1.729 1.00 0.00 135 VAL A O 13
ATOM 21117 N N . ARG A 1 12 ? -10.101 15.211 -0.640 1.00 0.00 136 ARG A N 13
ATOM 21118 C CA . ARG A 1 12 ? -9.111 15.437 -1.684 1.00 0.00 136 ARG A CA 13
ATOM 21119 C C . ARG A 1 12 ? -7.999 16.357 -1.190 1.00 0.00 136 ARG A C 13
ATOM 21120 O O . ARG A 1 12 ? -8.109 16.962 -0.125 1.00 0.00 136 ARG A O 13
ATOM 21141 N N . GLU A 1 13 ? -6.928 16.457 -1.972 1.00 0.00 137 GLU A N 13
ATOM 21142 C CA . GLU A 1 13 ? -5.797 17.303 -1.613 1.00 0.00 137 GLU A CA 13
ATOM 21143 C C . GLU A 1 13 ? -5.432 18.241 -2.760 1.00 0.00 137 GLU A C 13
ATOM 21144 O O . GLU A 1 13 ? -5.456 17.868 -3.932 1.00 0.00 137 GLU A O 13
ATOM 21156 N N . PRO A 1 14 ? -5.089 19.491 -2.414 1.00 0.00 138 PRO A N 13
ATOM 21157 C CA . PRO A 1 14 ? -4.713 20.510 -3.400 1.00 0.00 138 PRO A CA 13
ATOM 21158 C C . PRO A 1 14 ? -3.714 19.984 -4.426 1.00 0.00 138 PRO A C 13
ATOM 21159 O O . PRO A 1 14 ? -3.082 18.949 -4.217 1.00 0.00 138 PRO A O 13
ATOM 21170 N N . VAL A 1 15 ? -3.578 20.703 -5.535 1.00 0.00 139 VAL A N 13
ATOM 21171 C CA . VAL A 1 15 ? -2.656 20.310 -6.592 1.00 0.00 139 VAL A CA 13
ATOM 21172 C C . VAL A 1 15 ? -1.285 20.947 -6.391 1.00 0.00 139 VAL A C 13
ATOM 21173 O O . VAL A 1 15 ? -0.627 21.345 -7.353 1.00 0.00 139 VAL A O 13
ATOM 21186 N N . ASP A 1 16 ? -0.860 21.039 -5.136 1.00 0.00 140 ASP A N 13
ATOM 21187 C CA . ASP A 1 16 ? 0.434 21.626 -4.807 1.00 0.00 140 ASP A CA 13
ATOM 21188 C C . ASP A 1 16 ? 1.563 20.637 -5.078 1.00 0.00 140 ASP A C 13
ATOM 21189 O O . ASP A 1 16 ? 1.346 19.426 -5.113 1.00 0.00 140 ASP A O 13
ATOM 21198 N N . ASN A 1 17 ? 2.769 21.162 -5.269 1.00 0.00 141 ASN A N 13
ATOM 21199 C CA . ASN A 1 17 ? 3.933 20.326 -5.539 1.00 0.00 141 ASN A CA 13
ATOM 21200 C C . ASN A 1 17 ? 3.930 19.087 -4.648 1.00 0.00 141 ASN A C 13
ATOM 21201 O O . ASN A 1 17 ? 3.436 19.120 -3.520 1.00 0.00 141 ASN A O 13
ATOM 21212 N N . LEU A 1 18 ? 4.485 17.995 -5.163 1.00 0.00 142 LEU A N 13
ATOM 21213 C CA . LEU A 1 18 ? 4.547 16.744 -4.414 1.00 0.00 142 LEU A CA 13
ATOM 21214 C C . LEU A 1 18 ? 5.007 16.989 -2.980 1.00 0.00 142 LEU A C 13
ATOM 21215 O O . LEU A 1 18 ? 6.105 17.494 -2.749 1.00 0.00 142 LEU A O 13
ATOM 21231 N N . SER A 1 19 ? 4.161 16.625 -2.023 1.00 0.00 143 SER A N 13
ATOM 21232 C CA . SER A 1 19 ? 4.480 16.807 -0.611 1.00 0.00 143 SER A CA 13
ATOM 21233 C C . SER A 1 19 ? 4.706 15.462 0.072 1.00 0.00 143 SER A C 13
ATOM 21234 O O . SER A 1 19 ? 4.203 14.425 -0.360 1.00 0.00 143 SER A O 13
ATOM 21242 N N . PRO A 1 20 ? 5.482 15.478 1.166 1.00 0.00 144 PRO A N 13
ATOM 21243 C CA . PRO A 1 20 ? 5.794 14.270 1.934 1.00 0.00 144 PRO A CA 13
ATOM 21244 C C . PRO A 1 20 ? 4.555 13.426 2.214 1.00 0.00 144 PRO A C 13
ATOM 21245 O O . PRO A 1 20 ? 4.658 12.241 2.527 1.00 0.00 144 PRO A O 13
ATOM 21256 N N . GLU A 1 21 ? 3.384 14.046 2.101 1.00 0.00 145 GLU A N 13
ATOM 21257 C CA . GLU A 1 21 ? 2.126 13.351 2.344 1.00 0.00 145 GLU A CA 13
ATOM 21258 C C . GLU A 1 21 ? 1.629 12.667 1.073 1.00 0.00 145 GLU A C 13
ATOM 21259 O O . GLU A 1 21 ? 1.014 11.603 1.129 1.00 0.00 145 GLU A O 13
ATOM 21271 N N . GLU A 1 22 ? 1.899 13.288 -0.072 1.00 0.00 146 GLU A N 13
ATOM 21272 C CA . GLU A 1 22 ? 1.478 12.740 -1.354 1.00 0.00 146 GLU A CA 13
ATOM 21273 C C . GLU A 1 22 ? 2.158 11.402 -1.625 1.00 0.00 146 GLU A C 13
ATOM 21274 O O . GLU A 1 22 ? 1.605 10.539 -2.306 1.00 0.00 146 GLU A O 13
ATOM 21286 N N . ARG A 1 23 ? 3.362 11.237 -1.086 1.00 0.00 147 ARG A N 13
ATOM 21287 C CA . ARG A 1 23 ? 4.120 10.005 -1.270 1.00 0.00 147 ARG A CA 13
ATOM 21288 C C . ARG A 1 23 ? 3.353 8.808 -0.718 1.00 0.00 147 ARG A C 13
ATOM 21289 O O . ARG A 1 23 ? 3.272 7.760 -1.359 1.00 0.00 147 ARG A O 13
ATOM 21310 N N . ASP A 1 24 ? 2.793 8.970 0.476 1.00 0.00 148 ASP A N 13
ATOM 21311 C CA . ASP A 1 24 ? 2.033 7.903 1.116 1.00 0.00 148 ASP A CA 13
ATOM 21312 C C . ASP A 1 24 ? 0.784 7.567 0.307 1.00 0.00 148 ASP A C 13
ATOM 21313 O O . ASP A 1 24 ? 0.402 6.402 0.190 1.00 0.00 148 ASP A O 13
ATOM 21322 N N . ALA A 1 25 ? 0.150 8.594 -0.248 1.00 0.00 149 ALA A N 13
ATOM 21323 C CA . ALA A 1 25 ? -1.056 8.408 -1.045 1.00 0.00 149 ALA A CA 13
ATOM 21324 C C . ALA A 1 25 ? -0.821 7.402 -2.168 1.00 0.00 149 ALA A C 13
ATOM 21325 O O . ALA A 1 25 ? -1.485 6.368 -2.236 1.00 0.00 149 ALA A O 13
ATOM 21332 N N . ARG A 1 26 ? 0.126 7.713 -3.046 1.00 0.00 150 ARG A N 13
ATOM 21333 C CA . ARG A 1 26 ? 0.447 6.837 -4.167 1.00 0.00 150 ARG A CA 13
ATOM 21334 C C . ARG A 1 26 ? 0.650 5.401 -3.694 1.00 0.00 150 ARG A C 13
ATOM 21335 O O . ARG A 1 26 ? 0.513 4.455 -4.469 1.00 0.00 150 ARG A O 13
ATOM 21356 N N . THR A 1 27 ? 0.979 5.246 -2.414 1.00 0.00 151 THR A N 13
ATOM 21357 C CA . THR A 1 27 ? 1.205 3.927 -1.838 1.00 0.00 151 THR A CA 13
ATOM 21358 C C . THR A 1 27 ? -0.045 3.416 -1.131 1.00 0.00 151 THR A C 13
ATOM 21359 O O . THR A 1 27 ? -0.728 4.168 -0.434 1.00 0.00 151 THR A O 13
ATOM 21370 N N . VAL A 1 28 ? -0.340 2.133 -1.312 1.00 0.00 152 VAL A N 13
ATOM 21371 C CA . VAL A 1 28 ? -1.507 1.520 -0.689 1.00 0.00 152 VAL A CA 13
ATOM 21372 C C . VAL A 1 28 ? -1.096 0.508 0.374 1.00 0.00 152 VAL A C 13
ATOM 21373 O O . VAL A 1 28 ? -0.030 -0.102 0.286 1.00 0.00 152 VAL A O 13
ATOM 21386 N N . PHE A 1 29 ? -1.948 0.335 1.380 1.00 0.00 153 PHE A N 13
ATOM 21387 C CA . PHE A 1 29 ? -1.673 -0.604 2.461 1.00 0.00 153 PHE A CA 13
ATOM 21388 C C . PHE A 1 29 ? -2.548 -1.847 2.338 1.00 0.00 153 PHE A C 13
ATOM 21389 O O . PHE A 1 29 ? -3.757 -1.750 2.124 1.00 0.00 153 PHE A O 13
ATOM 21406 N N . CYS A 1 30 ? -1.929 -3.015 2.474 1.00 0.00 154 CYS A N 13
ATOM 21407 C CA . CYS A 1 30 ? -2.651 -4.279 2.377 1.00 0.00 154 CYS A CA 13
ATOM 21408 C C . CYS A 1 30 ? -2.492 -5.096 3.655 1.00 0.00 154 CYS A C 13
ATOM 21409 O O . CYS A 1 30 ? -1.565 -4.873 4.434 1.00 0.00 154 CYS A O 13
ATOM 21417 N N . MET A 1 31 ? -3.403 -6.040 3.866 1.00 0.00 155 MET A N 13
ATOM 21418 C CA . MET A 1 31 ? -3.362 -6.890 5.050 1.00 0.00 155 MET A CA 13
ATOM 21419 C C . MET A 1 31 ? -4.032 -8.234 4.778 1.00 0.00 155 MET A C 13
ATOM 21420 O O . MET A 1 31 ? -4.590 -8.453 3.703 1.00 0.00 155 MET A O 13
ATOM 21434 N N . GLN A 1 32 ? -3.970 -9.130 5.757 1.00 0.00 156 GLN A N 13
ATOM 21435 C CA . GLN A 1 32 ? -4.569 -10.453 5.622 1.00 0.00 156 GLN A CA 13
ATOM 21436 C C . GLN A 1 32 ? -3.898 -11.242 4.502 1.00 0.00 156 GLN A C 13
ATOM 21437 O O . GLN A 1 32 ? -4.565 -11.749 3.599 1.00 0.00 156 GLN A O 13
ATOM 21451 N N . LEU A 1 33 ? -2.575 -11.342 4.566 1.00 0.00 157 LEU A N 13
ATOM 21452 C CA . LEU A 1 33 ? -1.812 -12.069 3.557 1.00 0.00 157 LEU A CA 13
ATOM 21453 C C . LEU A 1 33 ? -1.578 -13.513 3.989 1.00 0.00 157 LEU A C 13
ATOM 21454 O O . LEU A 1 33 ? -1.342 -13.789 5.165 1.00 0.00 157 LEU A O 13
ATOM 21470 N N . ALA A 1 34 ? -1.642 -14.430 3.029 1.00 0.00 158 ALA A N 13
ATOM 21471 C CA . ALA A 1 34 ? -1.432 -15.845 3.308 1.00 0.00 158 ALA A CA 13
ATOM 21472 C C . ALA A 1 34 ? -0.086 -16.077 3.984 1.00 0.00 158 ALA A C 13
ATOM 21473 O O . ALA A 1 34 ? 0.703 -15.148 4.154 1.00 0.00 158 ALA A O 13
ATOM 21480 N N . ALA A 1 35 ? 0.171 -17.323 4.369 1.00 0.00 159 ALA A N 13
ATOM 21481 C CA . ALA A 1 35 ? 1.423 -17.677 5.026 1.00 0.00 159 ALA A CA 13
ATOM 21482 C C . ALA A 1 35 ? 2.539 -17.880 4.007 1.00 0.00 159 ALA A C 13
ATOM 21483 O O . ALA A 1 35 ? 3.647 -17.370 4.175 1.00 0.00 159 ALA A O 13
ATOM 21490 N N . ARG A 1 36 ? 2.240 -18.630 2.951 1.00 0.00 160 ARG A N 13
ATOM 21491 C CA . ARG A 1 36 ? 3.219 -18.904 1.906 1.00 0.00 160 ARG A CA 13
ATOM 21492 C C . ARG A 1 36 ? 2.943 -18.055 0.668 1.00 0.00 160 ARG A C 13
ATOM 21493 O O . ARG A 1 36 ? 2.922 -18.564 -0.453 1.00 0.00 160 ARG A O 13
ATOM 21514 N N . ILE A 1 37 ? 2.733 -16.760 0.879 1.00 0.00 161 ILE A N 13
ATOM 21515 C CA . ILE A 1 37 ? 2.460 -15.842 -0.220 1.00 0.00 161 ILE A CA 13
ATOM 21516 C C . ILE A 1 37 ? 3.748 -15.242 -0.769 1.00 0.00 161 ILE A C 13
ATOM 21517 O O . ILE A 1 37 ? 4.758 -15.165 -0.067 1.00 0.00 161 ILE A O 13
ATOM 21533 N N . ARG A 1 38 ? 3.708 -14.815 -2.027 1.00 0.00 162 ARG A N 13
ATOM 21534 C CA . ARG A 1 38 ? 4.873 -14.221 -2.670 1.00 0.00 162 ARG A CA 13
ATOM 21535 C C . ARG A 1 38 ? 4.515 -12.885 -3.317 1.00 0.00 162 ARG A C 13
ATOM 21536 O O . ARG A 1 38 ? 3.399 -12.680 -3.794 1.00 0.00 162 ARG A O 13
ATOM 21557 N N . PRO A 1 39 ? 5.483 -11.957 -3.334 1.00 0.00 163 PRO A N 13
ATOM 21558 C CA . PRO A 1 39 ? 5.293 -10.627 -3.919 1.00 0.00 163 PRO A CA 13
ATOM 21559 C C . PRO A 1 39 ? 4.604 -10.684 -5.278 1.00 0.00 163 PRO A C 13
ATOM 21560 O O . PRO A 1 39 ? 3.657 -9.941 -5.537 1.00 0.00 163 PRO A O 13
ATOM 21571 N N . ARG A 1 40 ? 5.082 -11.572 -6.143 1.00 0.00 164 ARG A N 13
ATOM 21572 C CA . ARG A 1 40 ? 4.512 -11.727 -7.476 1.00 0.00 164 ARG A CA 13
ATOM 21573 C C . ARG A 1 40 ? 2.989 -11.799 -7.411 1.00 0.00 164 ARG A C 13
ATOM 21574 O O . ARG A 1 40 ? 2.292 -10.989 -8.021 1.00 0.00 164 ARG A O 13
ATOM 21595 N N . ASP A 1 41 ? 2.481 -12.775 -6.666 1.00 0.00 165 ASP A N 13
ATOM 21596 C CA . ASP A 1 41 ? 1.041 -12.954 -6.520 1.00 0.00 165 ASP A CA 13
ATOM 21597 C C . ASP A 1 41 ? 0.330 -11.606 -6.448 1.00 0.00 165 ASP A C 13
ATOM 21598 O O . ASP A 1 41 ? -0.585 -11.333 -7.226 1.00 0.00 165 ASP A O 13
ATOM 21607 N N . LEU A 1 42 ? 0.756 -10.769 -5.508 1.00 0.00 166 LEU A N 13
ATOM 21608 C CA . LEU A 1 42 ? 0.160 -9.449 -5.333 1.00 0.00 166 LEU A CA 13
ATOM 21609 C C . LEU A 1 42 ? 0.400 -8.575 -6.560 1.00 0.00 166 LEU A C 13
ATOM 21610 O O . LEU A 1 42 ? -0.521 -7.935 -7.067 1.00 0.00 166 LEU A O 13
ATOM 21626 N N . GLU A 1 43 ? 1.642 -8.557 -7.033 1.00 0.00 167 GLU A N 13
ATOM 21627 C CA . GLU A 1 43 ? 2.001 -7.763 -8.202 1.00 0.00 167 GLU A CA 13
ATOM 21628 C C . GLU A 1 43 ? 0.985 -7.956 -9.324 1.00 0.00 167 GLU A C 13
ATOM 21629 O O . GLU A 1 43 ? 0.265 -7.026 -9.690 1.00 0.00 167 GLU A O 13
ATOM 21641 N N . ASP A 1 44 ? 0.933 -9.167 -9.866 1.00 0.00 168 ASP A N 13
ATOM 21642 C CA . ASP A 1 44 ? 0.005 -9.483 -10.945 1.00 0.00 168 ASP A CA 13
ATOM 21643 C C . ASP A 1 44 ? -1.439 -9.266 -10.501 1.00 0.00 168 ASP A C 13
ATOM 21644 O O . ASP A 1 44 ? -2.251 -8.714 -11.244 1.00 0.00 168 ASP A O 13
ATOM 21653 N N . PHE A 1 45 ? -1.751 -9.707 -9.288 1.00 0.00 169 PHE A N 13
ATOM 21654 C CA . PHE A 1 45 ? -3.098 -9.563 -8.746 1.00 0.00 169 PHE A CA 13
ATOM 21655 C C . PHE A 1 45 ? -3.548 -8.106 -8.786 1.00 0.00 169 PHE A C 13
ATOM 21656 O O . PHE A 1 45 ? -4.722 -7.813 -9.013 1.00 0.00 169 PHE A O 13
ATOM 21673 N N . PHE A 1 46 ? -2.606 -7.196 -8.562 1.00 0.00 170 PHE A N 13
ATOM 21674 C CA . PHE A 1 46 ? -2.905 -5.768 -8.570 1.00 0.00 170 PHE A CA 13
ATOM 21675 C C . PHE A 1 46 ? -2.671 -5.172 -9.955 1.00 0.00 170 PHE A C 13
ATOM 21676 O O . PHE A 1 46 ? -3.079 -4.045 -10.234 1.00 0.00 170 PHE A O 13
ATOM 21693 N N . SER A 1 47 ? -2.010 -5.937 -10.819 1.00 0.00 171 SER A N 13
ATOM 21694 C CA . SER A 1 47 ? -1.718 -5.484 -12.173 1.00 0.00 171 SER A CA 13
ATOM 21695 C C . SER A 1 47 ? -3.002 -5.319 -12.980 1.00 0.00 171 SER A C 13
ATOM 21696 O O . SER A 1 47 ? -2.981 -4.819 -14.104 1.00 0.00 171 SER A O 13
ATOM 21704 N N . ALA A 1 48 ? -4.118 -5.743 -12.397 1.00 0.00 172 ALA A N 13
ATOM 21705 C CA . ALA A 1 48 ? -5.412 -5.640 -13.059 1.00 0.00 172 ALA A CA 13
ATOM 21706 C C . ALA A 1 48 ? -5.917 -4.202 -13.060 1.00 0.00 172 ALA A C 13
ATOM 21707 O O . ALA A 1 48 ? -6.727 -3.817 -13.904 1.00 0.00 172 ALA A O 13
ATOM 21714 N N . VAL A 1 49 ? -5.434 -3.410 -12.108 1.00 0.00 173 VAL A N 13
ATOM 21715 C CA . VAL A 1 49 ? -5.837 -2.012 -11.998 1.00 0.00 173 VAL A CA 13
ATOM 21716 C C . VAL A 1 49 ? -4.669 -1.079 -12.303 1.00 0.00 173 VAL A C 13
ATOM 21717 O O . VAL A 1 49 ? -4.861 0.038 -12.777 1.00 0.00 173 VAL A O 13
ATOM 21730 N N . GLY A 1 50 ? -3.456 -1.549 -12.026 1.00 0.00 174 GLY A N 13
ATOM 21731 C CA . GLY A 1 50 ? -2.274 -0.744 -12.276 1.00 0.00 174 GLY A CA 13
ATOM 21732 C C . GLY A 1 50 ? -0.989 -1.517 -12.059 1.00 0.00 174 GLY A C 13
ATOM 21733 O O . GLY A 1 50 ? -0.959 -2.485 -11.297 1.00 0.00 174 GLY A O 13
ATOM 21737 N N . LYS A 1 51 ? 0.076 -1.093 -12.730 1.00 0.00 175 LYS A N 13
ATOM 21738 C CA . LYS A 1 51 ? 1.371 -1.752 -12.608 1.00 0.00 175 LYS A CA 13
ATOM 21739 C C . LYS A 1 51 ? 1.994 -1.479 -11.243 1.00 0.00 175 LYS A C 13
ATOM 21740 O O . LYS A 1 51 ? 1.920 -0.362 -10.728 1.00 0.00 175 LYS A O 13
ATOM 21759 N N . VAL A 1 52 ? 2.607 -2.505 -10.661 1.00 0.00 176 VAL A N 13
ATOM 21760 C CA . VAL A 1 52 ? 3.245 -2.374 -9.357 1.00 0.00 176 VAL A CA 13
ATOM 21761 C C . VAL A 1 52 ? 4.748 -2.162 -9.498 1.00 0.00 176 VAL A C 13
ATOM 21762 O O . VAL A 1 52 ? 5.407 -2.831 -10.295 1.00 0.00 176 VAL A O 13
ATOM 21775 N N . ARG A 1 53 ? 5.283 -1.227 -8.722 1.00 0.00 177 ARG A N 13
ATOM 21776 C CA . ARG A 1 53 ? 6.709 -0.925 -8.760 1.00 0.00 177 ARG A CA 13
ATOM 21777 C C . ARG A 1 53 ? 7.463 -1.718 -7.697 1.00 0.00 177 ARG A C 13
ATOM 21778 O O . ARG A 1 53 ? 8.460 -2.377 -7.990 1.00 0.00 177 ARG A O 13
ATOM 21799 N N . ASP A 1 54 ? 6.978 -1.650 -6.462 1.00 0.00 178 ASP A N 13
ATOM 21800 C CA . ASP A 1 54 ? 7.605 -2.362 -5.354 1.00 0.00 178 ASP A CA 13
ATOM 21801 C C . ASP A 1 54 ? 6.551 -2.916 -4.399 1.00 0.00 178 ASP A C 13
ATOM 21802 O O . ASP A 1 54 ? 5.424 -2.424 -4.349 1.00 0.00 178 ASP A O 13
ATOM 21811 N N . VAL A 1 55 ? 6.927 -3.943 -3.643 1.00 0.00 179 VAL A N 13
ATOM 21812 C CA . VAL A 1 55 ? 6.016 -4.564 -2.689 1.00 0.00 179 VAL A CA 13
ATOM 21813 C C . VAL A 1 55 ? 6.750 -4.986 -1.421 1.00 0.00 179 VAL A C 13
ATOM 21814 O O . VAL A 1 55 ? 7.521 -5.946 -1.430 1.00 0.00 179 VAL A O 13
ATOM 21827 N N . ARG A 1 56 ? 6.506 -4.263 -0.334 1.00 0.00 180 ARG A N 13
ATOM 21828 C CA . ARG A 1 56 ? 7.146 -4.563 0.942 1.00 0.00 180 ARG A CA 13
ATOM 21829 C C . ARG A 1 56 ? 6.240 -5.427 1.815 1.00 0.00 180 ARG A C 13
ATOM 21830 O O . ARG A 1 56 ? 5.187 -4.978 2.269 1.00 0.00 180 ARG A O 13
ATOM 21851 N N . ILE A 1 57 ? 6.655 -6.669 2.042 1.00 0.00 181 ILE A N 13
ATOM 21852 C CA . ILE A 1 57 ? 5.882 -7.595 2.860 1.00 0.00 181 ILE A CA 13
ATOM 21853 C C . ILE A 1 57 ? 6.455 -7.694 4.270 1.00 0.00 181 ILE A C 13
ATOM 21854 O O . ILE A 1 57 ? 7.518 -8.279 4.478 1.00 0.00 181 ILE A O 13
ATOM 21870 N N . ILE A 1 58 ? 5.742 -7.120 5.233 1.00 0.00 182 ILE A N 13
ATOM 21871 C CA . ILE A 1 58 ? 6.179 -7.147 6.623 1.00 0.00 182 ILE A CA 13
ATOM 21872 C C . ILE A 1 58 ? 6.022 -8.541 7.222 1.00 0.00 182 ILE A C 13
ATOM 21873 O O . ILE A 1 58 ? 4.921 -9.090 7.265 1.00 0.00 182 ILE A O 13
ATOM 21889 N N . SER A 1 59 ? 7.131 -9.107 7.685 1.00 0.00 183 SER A N 13
ATOM 21890 C CA . SER A 1 59 ? 7.119 -10.438 8.281 1.00 0.00 183 SER A CA 13
ATOM 21891 C C . SER A 1 59 ? 7.515 -10.379 9.753 1.00 0.00 183 SER A C 13
ATOM 21892 O O . SER A 1 59 ? 8.693 -10.481 10.095 1.00 0.00 183 SER A O 13
ATOM 21900 N N . ASP A 1 60 ? 6.522 -10.213 10.620 1.00 0.00 184 ASP A N 13
ATOM 21901 C CA . ASP A 1 60 ? 6.765 -10.141 12.056 1.00 0.00 184 ASP A CA 13
ATOM 21902 C C . ASP A 1 60 ? 6.526 -11.496 12.716 1.00 0.00 184 ASP A C 13
ATOM 21903 O O . ASP A 1 60 ? 5.849 -12.358 12.158 1.00 0.00 184 ASP A O 13
ATOM 21912 N N . ARG A 1 61 ? 7.086 -11.674 13.909 1.00 0.00 185 ARG A N 13
ATOM 21913 C CA . ARG A 1 61 ? 6.936 -12.924 14.644 1.00 0.00 185 ARG A CA 13
ATOM 21914 C C . ARG A 1 61 ? 5.463 -13.291 14.797 1.00 0.00 185 ARG A C 13
ATOM 21915 O O . ARG A 1 61 ? 4.702 -12.582 15.454 1.00 0.00 185 ARG A O 13
ATOM 21936 N N . ASN A 1 62 ? 5.069 -14.403 14.185 1.00 0.00 186 ASN A N 13
ATOM 21937 C CA . ASN A 1 62 ? 3.686 -14.864 14.252 1.00 0.00 186 ASN A CA 13
ATOM 21938 C C . ASN A 1 62 ? 3.187 -14.877 15.693 1.00 0.00 186 ASN A C 13
ATOM 21939 O O . ASN A 1 62 ? 3.829 -15.442 16.579 1.00 0.00 186 ASN A O 13
ATOM 21950 N N . SER A 1 63 ? 2.038 -14.249 15.922 1.00 0.00 187 SER A N 13
ATOM 21951 C CA . SER A 1 63 ? 1.453 -14.185 17.255 1.00 0.00 187 SER A CA 13
ATOM 21952 C C . SER A 1 63 ? -0.028 -14.551 17.218 1.00 0.00 187 SER A C 13
ATOM 21953 O O . SER A 1 63 ? -0.637 -14.610 16.149 1.00 0.00 187 SER A O 13
ATOM 21961 N N . ARG A 1 64 ? -0.600 -14.793 18.392 1.00 0.00 188 ARG A N 13
ATOM 21962 C CA . ARG A 1 64 ? -2.010 -15.154 18.496 1.00 0.00 188 ARG A CA 13
ATOM 21963 C C . ARG A 1 64 ? -2.871 -14.232 17.637 1.00 0.00 188 ARG A C 13
ATOM 21964 O O . ARG A 1 64 ? -3.660 -14.694 16.813 1.00 0.00 188 ARG A O 13
ATOM 21985 N N . ARG A 1 65 ? -2.712 -12.928 17.836 1.00 0.00 189 ARG A N 13
ATOM 21986 C CA . ARG A 1 65 ? -3.476 -11.942 17.081 1.00 0.00 189 ARG A CA 13
ATOM 21987 C C . ARG A 1 65 ? -2.560 -11.115 16.183 1.00 0.00 189 ARG A C 13
ATOM 21988 O O . ARG A 1 65 ? -2.009 -10.100 16.607 1.00 0.00 189 ARG A O 13
ATOM 22009 N N . SER A 1 66 ? -2.401 -11.559 14.940 1.00 0.00 190 SER A N 13
ATOM 22010 C CA . SER A 1 66 ? -1.548 -10.864 13.983 1.00 0.00 190 SER A CA 13
ATOM 22011 C C . SER A 1 66 ? -2.108 -10.984 12.569 1.00 0.00 190 SER A C 13
ATOM 22012 O O . SER A 1 66 ? -2.872 -11.901 12.266 1.00 0.00 190 SER A O 13
ATOM 22020 N N . LYS A 1 67 ? -1.725 -10.050 11.706 1.00 0.00 191 LYS A N 13
ATOM 22021 C CA . LYS A 1 67 ? -2.185 -10.048 10.323 1.00 0.00 191 LYS A CA 13
ATOM 22022 C C . LYS A 1 67 ? -1.065 -9.629 9.376 1.00 0.00 191 LYS A C 13
ATOM 22023 O O . LYS A 1 67 ? -0.475 -8.561 9.531 1.00 0.00 191 LYS A O 13
ATOM 22042 N N . GLY A 1 68 ? -0.779 -10.477 8.393 1.00 0.00 192 GLY A N 13
ATOM 22043 C CA . GLY A 1 68 ? 0.268 -10.176 7.435 1.00 0.00 192 GLY A CA 13
ATOM 22044 C C . GLY A 1 68 ? 0.006 -8.891 6.673 1.00 0.00 192 GLY A C 13
ATOM 22045 O O . GLY A 1 68 ? -0.847 -8.851 5.786 1.00 0.00 192 GLY A O 13
ATOM 22049 N N . ILE A 1 69 ? 0.739 -7.840 7.021 1.00 0.00 193 ILE A N 13
ATOM 22050 C CA . ILE A 1 69 ? 0.580 -6.547 6.365 1.00 0.00 193 ILE A CA 13
ATOM 22051 C C . ILE A 1 69 ? 1.683 -6.314 5.338 1.00 0.00 193 ILE A C 13
ATOM 22052 O O . ILE A 1 69 ? 2.809 -6.781 5.505 1.00 0.00 193 ILE A O 13
ATOM 22068 N N . ALA A 1 70 ? 1.352 -5.585 4.277 1.00 0.00 194 ALA A N 13
ATOM 22069 C CA . ALA A 1 70 ? 2.315 -5.286 3.225 1.00 0.00 194 ALA A CA 13
ATOM 22070 C C . ALA A 1 70 ? 1.993 -3.960 2.546 1.00 0.00 194 ALA A C 13
ATOM 22071 O O . ALA A 1 70 ? 0.906 -3.407 2.726 1.00 0.00 194 ALA A O 13
ATOM 22078 N N . TYR A 1 71 ? 2.940 -3.453 1.766 1.00 0.00 195 TYR A N 13
ATOM 22079 C CA . TYR A 1 71 ? 2.757 -2.189 1.062 1.00 0.00 195 TYR A CA 13
ATOM 22080 C C . TYR A 1 71 ? 2.934 -2.372 -0.442 1.00 0.00 195 TYR A C 13
ATOM 22081 O O . TYR A 1 71 ? 3.938 -2.921 -0.898 1.00 0.00 195 TYR A O 13
ATOM 22099 N N . VAL A 1 72 ? 1.951 -1.909 -1.208 1.00 0.00 196 VAL A N 13
ATOM 22100 C CA . VAL A 1 72 ? 1.998 -2.019 -2.661 1.00 0.00 196 VAL A CA 13
ATOM 22101 C C . VAL A 1 72 ? 2.014 -0.642 -3.316 1.00 0.00 196 VAL A C 13
ATOM 22102 O O . VAL A 1 72 ? 1.117 0.171 -3.094 1.00 0.00 196 VAL A O 13
ATOM 22115 N N . GLU A 1 73 ? 3.037 -0.389 -4.126 1.00 0.00 197 GLU A N 13
ATOM 22116 C CA . GLU A 1 73 ? 3.168 0.890 -4.814 1.00 0.00 197 GLU A CA 13
ATOM 22117 C C . GLU A 1 73 ? 2.538 0.828 -6.202 1.00 0.00 197 GLU A C 13
ATOM 22118 O O . GLU A 1 73 ? 2.761 -0.121 -6.956 1.00 0.00 197 GLU A O 13
ATOM 22130 N N . PHE A 1 74 ? 1.751 1.845 -6.534 1.00 0.00 198 PHE A N 13
ATOM 22131 C CA . PHE A 1 74 ? 1.087 1.907 -7.831 1.00 0.00 198 PHE A CA 13
ATOM 22132 C C . PHE A 1 74 ? 1.694 3.004 -8.701 1.00 0.00 198 PHE A C 13
ATOM 22133 O O . PHE A 1 74 ? 2.302 3.948 -8.194 1.00 0.00 198 PHE A O 13
ATOM 22150 N N . CYS A 1 75 ? 1.526 2.871 -10.013 1.00 0.00 199 CYS A N 13
ATOM 22151 C CA . CYS A 1 75 ? 2.058 3.850 -10.954 1.00 0.00 199 CYS A CA 13
ATOM 22152 C C . CYS A 1 75 ? 1.459 5.229 -10.702 1.00 0.00 199 CYS A C 13
ATOM 22153 O O . CYS A 1 75 ? 2.154 6.241 -10.777 1.00 0.00 199 CYS A O 13
ATOM 22161 N N . GLU A 1 76 ? 0.163 5.261 -10.405 1.00 0.00 200 GLU A N 13
ATOM 22162 C CA . GLU A 1 76 ? -0.530 6.517 -10.145 1.00 0.00 200 GLU A CA 13
ATOM 22163 C C . GLU A 1 76 ? -1.440 6.394 -8.926 1.00 0.00 200 GLU A C 13
ATOM 22164 O O . GLU A 1 76 ? -1.761 5.289 -8.487 1.00 0.00 200 GLU A O 13
ATOM 22176 N N . ILE A 1 77 ? -1.852 7.535 -8.385 1.00 0.00 201 ILE A N 13
ATOM 22177 C CA . ILE A 1 77 ? -2.726 7.555 -7.219 1.00 0.00 201 ILE A CA 13
ATOM 22178 C C . ILE A 1 77 ? -4.153 7.170 -7.593 1.00 0.00 201 ILE A C 13
ATOM 22179 O O . ILE A 1 77 ? -4.890 6.614 -6.779 1.00 0.00 201 ILE A O 13
ATOM 22195 N N . GLN A 1 78 ? -4.534 7.465 -8.832 1.00 0.00 202 GLN A N 13
ATOM 22196 C CA . GLN A 1 78 ? -5.873 7.148 -9.315 1.00 0.00 202 GLN A CA 13
ATOM 22197 C C . GLN A 1 78 ? -6.054 5.642 -9.466 1.00 0.00 202 GLN A C 13
ATOM 22198 O O . GLN A 1 78 ? -7.151 5.164 -9.758 1.00 0.00 202 GLN A O 13
ATOM 22212 N N . SER A 1 79 ? -4.971 4.897 -9.265 1.00 0.00 203 SER A N 13
ATOM 22213 C CA . SER A 1 79 ? -5.010 3.444 -9.383 1.00 0.00 203 SER A CA 13
ATOM 22214 C C . SER A 1 79 ? -5.252 2.795 -8.024 1.00 0.00 203 SER A C 13
ATOM 22215 O O . SER A 1 79 ? -5.645 1.632 -7.940 1.00 0.00 203 SER A O 13
ATOM 22223 N N . VAL A 1 80 ? -5.014 3.556 -6.961 1.00 0.00 204 VAL A N 13
ATOM 22224 C CA . VAL A 1 80 ? -5.206 3.057 -5.604 1.00 0.00 204 VAL A CA 13
ATOM 22225 C C . VAL A 1 80 ? -6.672 2.731 -5.342 1.00 0.00 204 VAL A C 13
ATOM 22226 O O . VAL A 1 80 ? -7.010 1.704 -4.753 1.00 0.00 204 VAL A O 13
ATOM 22239 N N . PRO A 1 81 ? -7.567 3.625 -5.789 1.00 0.00 205 PRO A N 13
ATOM 22240 C CA . PRO A 1 81 ? -9.012 3.453 -5.615 1.00 0.00 205 PRO A CA 13
ATOM 22241 C C . PRO A 1 81 ? -9.483 2.060 -6.015 1.00 0.00 205 PRO A C 13
ATOM 22242 O O . PRO A 1 81 ? -10.142 1.369 -5.237 1.00 0.00 205 PRO A O 13
ATOM 22253 N N . LEU A 1 82 ? -9.141 1.652 -7.232 1.00 0.00 206 LEU A N 13
ATOM 22254 C CA . LEU A 1 82 ? -9.529 0.338 -7.735 1.00 0.00 206 LEU A CA 13
ATOM 22255 C C . LEU A 1 82 ? -8.990 -0.770 -6.837 1.00 0.00 206 LEU A C 13
ATOM 22256 O O . LEU A 1 82 ? -9.632 -1.805 -6.658 1.00 0.00 206 LEU A O 13
ATOM 22272 N N . ALA A 1 83 ? -7.807 -0.545 -6.274 1.00 0.00 207 ALA A N 13
ATOM 22273 C CA . ALA A 1 83 ? -7.183 -1.524 -5.391 1.00 0.00 207 ALA A CA 13
ATOM 22274 C C . ALA A 1 83 ? -7.961 -1.658 -4.086 1.00 0.00 207 ALA A C 13
ATOM 22275 O O . ALA A 1 83 ? -8.049 -2.746 -3.514 1.00 0.00 207 ALA A O 13
ATOM 22282 N N . ILE A 1 84 ? -8.520 -0.548 -3.619 1.00 0.00 208 ILE A N 13
ATOM 22283 C CA . ILE A 1 84 ? -9.289 -0.543 -2.381 1.00 0.00 208 ILE A CA 13
ATOM 22284 C C . ILE A 1 84 ? -10.525 -1.430 -2.498 1.00 0.00 208 ILE A C 13
ATOM 22285 O O . ILE A 1 84 ? -10.875 -2.151 -1.564 1.00 0.00 208 ILE A O 13
ATOM 22301 N N . GLY A 1 85 ? -11.181 -1.373 -3.653 1.00 0.00 209 GLY A N 13
ATOM 22302 C CA . GLY A 1 85 ? -12.369 -2.176 -3.871 1.00 0.00 209 GLY A CA 13
ATOM 22303 C C . GLY A 1 85 ? -12.084 -3.663 -3.804 1.00 0.00 209 GLY A C 13
ATOM 22304 O O . GLY A 1 85 ? -12.909 -4.441 -3.322 1.00 0.00 209 GLY A O 13
ATOM 22308 N N . LEU A 1 86 ? -10.913 -4.062 -4.290 1.00 0.00 210 LEU A N 13
ATOM 22309 C CA . LEU A 1 86 ? -10.521 -5.467 -4.285 1.00 0.00 210 LEU A CA 13
ATOM 22310 C C . LEU A 1 86 ? -10.719 -6.082 -2.903 1.00 0.00 210 LEU A C 13
ATOM 22311 O O . LEU A 1 86 ? -10.954 -7.284 -2.774 1.00 0.00 210 LEU A O 13
ATOM 22327 N N . THR A 1 87 ? -10.623 -5.249 -1.871 1.00 0.00 211 THR A N 13
ATOM 22328 C CA . THR A 1 87 ? -10.792 -5.711 -0.498 1.00 0.00 211 THR A CA 13
ATOM 22329 C C . THR A 1 87 ? -11.871 -6.784 -0.408 1.00 0.00 211 THR A C 13
ATOM 22330 O O . THR A 1 87 ? -13.062 -6.479 -0.368 1.00 0.00 211 THR A O 13
ATOM 22341 N N . GLY A 1 88 ? -11.444 -8.043 -0.376 1.00 0.00 212 GLY A N 13
ATOM 22342 C CA . GLY A 1 88 ? -12.387 -9.143 -0.290 1.00 0.00 212 GLY A CA 13
ATOM 22343 C C . GLY A 1 88 ? -12.205 -10.152 -1.407 1.00 0.00 212 GLY A C 13
ATOM 22344 O O . GLY A 1 88 ? -13.014 -11.065 -1.564 1.00 0.00 212 GLY A O 13
ATOM 22348 N N . GLN A 1 89 ? -11.140 -9.985 -2.184 1.00 0.00 213 GLN A N 13
ATOM 22349 C CA . GLN A 1 89 ? -10.856 -10.887 -3.294 1.00 0.00 213 GLN A CA 13
ATOM 22350 C C . GLN A 1 89 ? -10.012 -12.071 -2.831 1.00 0.00 213 GLN A C 13
ATOM 22351 O O . GLN A 1 89 ? -8.893 -11.896 -2.348 1.00 0.00 213 GLN A O 13
ATOM 22365 N N . ARG A 1 90 ? -10.555 -13.274 -2.982 1.00 0.00 214 ARG A N 13
ATOM 22366 C CA . ARG A 1 90 ? -9.852 -14.485 -2.579 1.00 0.00 214 ARG A CA 13
ATOM 22367 C C . ARG A 1 90 ? -8.489 -14.576 -3.260 1.00 0.00 214 ARG A C 13
ATOM 22368 O O . ARG A 1 90 ? -8.399 -14.825 -4.462 1.00 0.00 214 ARG A O 13
ATOM 22389 N N . LEU A 1 91 ? -7.431 -14.372 -2.482 1.00 0.00 215 LEU A N 13
ATOM 22390 C CA . LEU A 1 91 ? -6.072 -14.430 -3.010 1.00 0.00 215 LEU A CA 13
ATOM 22391 C C . LEU A 1 91 ? -5.287 -15.571 -2.370 1.00 0.00 215 LEU A C 13
ATOM 22392 O O . LEU A 1 91 ? -5.074 -15.587 -1.156 1.00 0.00 215 LEU A O 13
ATOM 22408 N N . LEU A 1 92 ? -4.857 -16.521 -3.192 1.00 0.00 216 LEU A N 13
ATOM 22409 C CA . LEU A 1 92 ? -4.094 -17.665 -2.707 1.00 0.00 216 LEU A CA 13
ATOM 22410 C C . LEU A 1 92 ? -4.911 -18.483 -1.713 1.00 0.00 216 LEU A C 13
ATOM 22411 O O . LEU A 1 92 ? -4.358 -19.175 -0.858 1.00 0.00 216 LEU A O 13
ATOM 22427 N N . GLY A 1 93 ? -6.233 -18.402 -1.832 1.00 0.00 217 GLY A N 13
ATOM 22428 C CA . GLY A 1 93 ? -7.106 -19.141 -0.940 1.00 0.00 217 GLY A CA 13
ATOM 22429 C C . GLY A 1 93 ? -7.680 -18.273 0.161 1.00 0.00 217 GLY A C 13
ATOM 22430 O O . GLY A 1 93 ? -8.777 -18.530 0.658 1.00 0.00 217 GLY A O 13
ATOM 22434 N N . VAL A 1 94 ? -6.936 -17.241 0.547 1.00 0.00 218 VAL A N 13
ATOM 22435 C CA . VAL A 1 94 ? -7.378 -16.331 1.598 1.00 0.00 218 VAL A CA 13
ATOM 22436 C C . VAL A 1 94 ? -7.541 -14.912 1.064 1.00 0.00 218 VAL A C 13
ATOM 22437 O O . VAL A 1 94 ? -6.632 -14.342 0.460 1.00 0.00 218 VAL A O 13
ATOM 22450 N N . PRO A 1 95 ? -8.726 -14.327 1.290 1.00 0.00 219 PRO A N 13
ATOM 22451 C CA . PRO A 1 95 ? -9.037 -12.966 0.841 1.00 0.00 219 PRO A CA 13
ATOM 22452 C C . PRO A 1 95 ? -7.947 -11.969 1.219 1.00 0.00 219 PRO A C 13
ATOM 22453 O O . PRO A 1 95 ? -7.217 -12.171 2.189 1.00 0.00 219 PRO A O 13
ATOM 22464 N N . ILE A 1 96 ? -7.844 -10.892 0.447 1.00 0.00 220 ILE A N 13
ATOM 22465 C CA . ILE A 1 96 ? -6.845 -9.862 0.702 1.00 0.00 220 ILE A CA 13
ATOM 22466 C C . ILE A 1 96 ? -7.502 -8.544 1.096 1.00 0.00 220 ILE A C 13
ATOM 22467 O O . ILE A 1 96 ? -8.625 -8.251 0.683 1.00 0.00 220 ILE A O 13
ATOM 22483 N N . ILE A 1 97 ? -6.794 -7.752 1.894 1.00 0.00 221 ILE A N 13
ATOM 22484 C CA . ILE A 1 97 ? -7.308 -6.463 2.341 1.00 0.00 221 ILE A CA 13
ATOM 22485 C C . ILE A 1 97 ? -6.547 -5.312 1.691 1.00 0.00 221 ILE A C 13
ATOM 22486 O O . ILE A 1 97 ? -5.325 -5.363 1.549 1.00 0.00 221 ILE A O 13
ATOM 22502 N N . VAL A 1 98 ? -7.278 -4.274 1.298 1.00 0.00 222 VAL A N 13
ATOM 22503 C CA . VAL A 1 98 ? -6.673 -3.109 0.664 1.00 0.00 222 VAL A CA 13
ATOM 22504 C C . VAL A 1 98 ? -7.275 -1.816 1.202 1.00 0.00 222 VAL A C 13
ATOM 22505 O O . VAL A 1 98 ? -8.492 -1.695 1.334 1.00 0.00 222 VAL A O 13
ATOM 22518 N N . GLN A 1 99 ? -6.413 -0.853 1.512 1.00 0.00 223 GLN A N 13
ATOM 22519 C CA . GLN A 1 99 ? -6.861 0.433 2.036 1.00 0.00 223 GLN A CA 13
ATOM 22520 C C . GLN A 1 99 ? -5.813 1.514 1.795 1.00 0.00 223 GLN A C 13
ATOM 22521 O O . GLN A 1 99 ? -4.612 1.259 1.881 1.00 0.00 223 GLN A O 13
ATOM 22535 N N . ALA A 1 100 ? -6.276 2.722 1.491 1.00 0.00 224 ALA A N 13
ATOM 22536 C CA . ALA A 1 100 ? -5.379 3.843 1.239 1.00 0.00 224 ALA A CA 13
ATOM 22537 C C . ALA A 1 100 ? -4.502 4.129 2.453 1.00 0.00 224 ALA A C 13
ATOM 22538 O O . ALA A 1 100 ? -5.002 4.455 3.529 1.00 0.00 224 ALA A O 13
ATOM 22545 N N . SER A 1 101 ? -3.191 4.002 2.273 1.00 0.00 225 SER A N 13
ATOM 22546 C CA . SER A 1 101 ? -2.244 4.242 3.355 1.00 0.00 225 SER A CA 13
ATOM 22547 C C . SER A 1 101 ? -2.407 5.650 3.918 1.00 0.00 225 SER A C 13
ATOM 22548 O O . SER A 1 101 ? -2.423 5.847 5.132 1.00 0.00 225 SER A O 13
ATOM 22556 N N . GLN A 1 102 ? -2.529 6.627 3.024 1.00 0.00 226 GLN A N 13
ATOM 22557 C CA . GLN A 1 102 ? -2.691 8.018 3.431 1.00 0.00 226 GLN A CA 13
ATOM 22558 C C . GLN A 1 102 ? -3.806 8.158 4.461 1.00 0.00 226 GLN A C 13
ATOM 22559 O O . GLN A 1 102 ? -3.684 8.914 5.424 1.00 0.00 226 GLN A O 13
ATOM 22573 N N . ALA A 1 103 ? -4.895 7.425 4.250 1.00 0.00 227 ALA A N 13
ATOM 22574 C CA . ALA A 1 103 ? -6.031 7.467 5.161 1.00 0.00 227 ALA A CA 13
ATOM 22575 C C . ALA A 1 103 ? -5.570 7.489 6.614 1.00 0.00 227 ALA A C 13
ATOM 22576 O O . ALA A 1 103 ? -5.822 8.451 7.340 1.00 0.00 227 ALA A O 13
ATOM 22583 N N . GLU A 1 104 ? -4.895 6.423 7.033 1.00 0.00 228 GLU A N 13
ATOM 22584 C CA . GLU A 1 104 ? -4.401 6.322 8.400 1.00 0.00 228 GLU A CA 13
ATOM 22585 C C . GLU A 1 104 ? -3.889 7.671 8.896 1.00 0.00 228 GLU A C 13
ATOM 22586 O O . GLU A 1 104 ? -4.101 8.042 10.051 1.00 0.00 228 GLU A O 13
ATOM 22598 N N . LYS A 1 105 ? -3.215 8.402 8.014 1.00 0.00 229 LYS A N 13
ATOM 22599 C CA . LYS A 1 105 ? -2.673 9.710 8.360 1.00 0.00 229 LYS A CA 13
ATOM 22600 C C . LYS A 1 105 ? -3.788 10.676 8.748 1.00 0.00 229 LYS A C 13
ATOM 22601 O O . LYS A 1 105 ? -3.925 11.044 9.913 1.00 0.00 229 LYS A O 13
ATOM 22620 N N . ASN A 1 106 ? -4.584 11.081 7.762 1.00 0.00 230 ASN A N 13
ATOM 22621 C CA . ASN A 1 106 ? -5.688 12.002 8.002 1.00 0.00 230 ASN A CA 13
ATOM 22622 C C . ASN A 1 106 ? -6.538 11.539 9.181 1.00 0.00 230 ASN A C 13
ATOM 22623 O O . ASN A 1 106 ? -6.810 12.307 10.104 1.00 0.00 230 ASN A O 13
ATOM 22634 N N . ARG A 1 107 ? -6.954 10.277 9.143 1.00 0.00 231 ARG A N 13
ATOM 22635 C CA . ARG A 1 107 ? -7.774 9.711 10.208 1.00 0.00 231 ARG A CA 13
ATOM 22636 C C . ARG A 1 107 ? -6.928 9.406 11.441 1.00 0.00 231 ARG A C 13
ATOM 22637 O O . ARG A 1 107 ? -6.860 8.261 11.892 1.00 0.00 231 ARG A O 13
ATOM 22658 N N . LEU A 1 108 ? -6.286 10.434 11.981 1.00 0.00 232 LEU A N 13
ATOM 22659 C CA . LEU A 1 108 ? -5.444 10.277 13.162 1.00 0.00 232 LEU A CA 13
ATOM 22660 C C . LEU A 1 108 ? -5.529 11.506 14.060 1.00 0.00 232 LEU A C 13
ATOM 22661 O O . LEU A 1 108 ? -5.609 12.635 13.577 1.00 0.00 232 LEU A O 13
ATOM 22677 N N . SER A 1 109 ? -5.510 11.278 15.369 1.00 0.00 233 SER A N 13
ATOM 22678 C CA . SER A 1 109 ? -5.588 12.368 16.336 1.00 0.00 233 SER A CA 13
ATOM 22679 C C . SER A 1 109 ? -4.315 13.209 16.309 1.00 0.00 233 SER A C 13
ATOM 22680 O O . SER A 1 109 ? -3.354 12.927 17.025 1.00 0.00 233 SER A O 13
ATOM 22688 N N . GLY A 1 110 ? -4.314 14.245 15.474 1.00 0.00 234 GLY A N 13
ATOM 22689 C CA . GLY A 1 110 ? -3.155 15.112 15.368 1.00 0.00 234 GLY A CA 13
ATOM 22690 C C . GLY A 1 110 ? -3.520 16.580 15.459 1.00 0.00 234 GLY A C 13
ATOM 22691 O O . GLY A 1 110 ? -3.788 17.238 14.452 1.00 0.00 234 GLY A O 13
ATOM 22695 N N . PRO A 1 111 ? -3.534 17.117 16.687 1.00 0.00 235 PRO A N 13
ATOM 22696 C CA . PRO A 1 111 ? -3.867 18.523 16.934 1.00 0.00 235 PRO A CA 13
ATOM 22697 C C . PRO A 1 111 ? -3.160 19.465 15.967 1.00 0.00 235 PRO A C 13
ATOM 22698 O O . PRO A 1 111 ? -3.764 20.402 15.444 1.00 0.00 235 PRO A O 13
ATOM 22709 N N . SER A 1 112 ? -1.876 19.210 15.732 1.00 0.00 236 SER A N 13
ATOM 22710 C CA . SER A 1 112 ? -1.084 20.039 14.830 1.00 0.00 236 SER A CA 13
ATOM 22711 C C . SER A 1 112 ? -0.535 19.209 13.673 1.00 0.00 236 SER A C 13
ATOM 22712 O O . SER A 1 112 ? -0.417 17.988 13.772 1.00 0.00 236 SER A O 13
ATOM 22720 N N . SER A 1 113 ? -0.200 19.883 12.577 1.00 0.00 237 SER A N 13
ATOM 22721 C CA . SER A 1 113 ? 0.333 19.209 11.400 1.00 0.00 237 SER A CA 13
ATOM 22722 C C . SER A 1 113 ? 1.789 19.602 11.163 1.00 0.00 237 SER A C 13
ATOM 22723 O O . SER A 1 113 ? 2.103 20.774 10.959 1.00 0.00 237 SER A O 13
ATOM 22731 N N . GLY A 1 114 ? 2.675 18.611 11.190 1.00 0.00 238 GLY A N 13
ATOM 22732 C CA . GLY A 1 114 ? 4.087 18.871 10.976 1.00 0.00 238 GLY A CA 13
ATOM 22733 C C . GLY A 1 114 ? 4.820 19.183 12.266 1.00 0.00 238 GLY A C 13
ATOM 22734 O O . GLY A 1 114 ? 4.745 20.301 12.775 1.00 0.00 238 GLY A O 13
ATOM 22738 N N . GLY A 1 1 ? 2.354 8.753 23.492 1.00 0.00 125 GLY A N 14
ATOM 22739 C CA . GLY A 1 1 ? 1.782 8.909 22.167 1.00 0.00 125 GLY A CA 14
ATOM 22740 C C . GLY A 1 1 ? 1.859 10.338 21.666 1.00 0.00 125 GLY A C 14
ATOM 22741 O O . GLY A 1 1 ? 1.687 11.283 22.436 1.00 0.00 125 GLY A O 14
ATOM 22745 N N . SER A 1 2 ? 2.120 10.497 20.373 1.00 0.00 126 SER A N 14
ATOM 22746 C CA . SER A 1 2 ? 2.225 11.820 19.772 1.00 0.00 126 SER A CA 14
ATOM 22747 C C . SER A 1 2 ? 0.866 12.513 19.741 1.00 0.00 126 SER A C 14
ATOM 22748 O O . SER A 1 2 ? 0.070 12.303 18.826 1.00 0.00 126 SER A O 14
ATOM 22756 N N . SER A 1 3 ? 0.608 13.340 20.749 1.00 0.00 127 SER A N 14
ATOM 22757 C CA . SER A 1 3 ? -0.656 14.062 20.842 1.00 0.00 127 SER A CA 14
ATOM 22758 C C . SER A 1 3 ? -0.547 15.435 20.186 1.00 0.00 127 SER A C 14
ATOM 22759 O O . SER A 1 3 ? -0.042 16.383 20.785 1.00 0.00 127 SER A O 14
ATOM 22767 N N . GLY A 1 4 ? -1.026 15.533 18.949 1.00 0.00 128 GLY A N 14
ATOM 22768 C CA . GLY A 1 4 ? -0.973 16.793 18.231 1.00 0.00 128 GLY A CA 14
ATOM 22769 C C . GLY A 1 4 ? -1.298 16.635 16.759 1.00 0.00 128 GLY A C 14
ATOM 22770 O O . GLY A 1 4 ? -1.215 15.535 16.212 1.00 0.00 128 GLY A O 14
ATOM 22774 N N . SER A 1 5 ? -1.670 17.737 16.114 1.00 0.00 129 SER A N 14
ATOM 22775 C CA . SER A 1 5 ? -2.015 17.714 14.697 1.00 0.00 129 SER A CA 14
ATOM 22776 C C . SER A 1 5 ? -1.986 19.122 14.110 1.00 0.00 129 SER A C 14
ATOM 22777 O O . SER A 1 5 ? -2.057 20.112 14.838 1.00 0.00 129 SER A O 14
ATOM 22785 N N . SER A 1 6 ? -1.883 19.202 12.787 1.00 0.00 130 SER A N 14
ATOM 22786 C CA . SER A 1 6 ? -1.842 20.488 12.101 1.00 0.00 130 SER A CA 14
ATOM 22787 C C . SER A 1 6 ? -3.132 20.730 11.324 1.00 0.00 130 SER A C 14
ATOM 22788 O O . SER A 1 6 ? -3.900 19.804 11.068 1.00 0.00 130 SER A O 14
ATOM 22796 N N . GLY A 1 7 ? -3.365 21.986 10.953 1.00 0.00 131 GLY A N 14
ATOM 22797 C CA . GLY A 1 7 ? -4.564 22.330 10.209 1.00 0.00 131 GLY A CA 14
ATOM 22798 C C . GLY A 1 7 ? -4.657 21.595 8.887 1.00 0.00 131 GLY A C 14
ATOM 22799 O O . GLY A 1 7 ? -3.857 20.702 8.606 1.00 0.00 131 GLY A O 14
ATOM 22803 N N . LYS A 1 8 ? -5.636 21.969 8.072 1.00 0.00 132 LYS A N 14
ATOM 22804 C CA . LYS A 1 8 ? -5.833 21.340 6.771 1.00 0.00 132 LYS A CA 14
ATOM 22805 C C . LYS A 1 8 ? -6.462 22.317 5.783 1.00 0.00 132 LYS A C 14
ATOM 22806 O O . LYS A 1 8 ? -7.545 22.849 6.025 1.00 0.00 132 LYS A O 14
ATOM 22825 N N . SER A 1 9 ? -5.774 22.548 4.669 1.00 0.00 133 SER A N 14
ATOM 22826 C CA . SER A 1 9 ? -6.265 23.464 3.644 1.00 0.00 133 SER A CA 14
ATOM 22827 C C . SER A 1 9 ? -6.444 22.743 2.312 1.00 0.00 133 SER A C 14
ATOM 22828 O O . SER A 1 9 ? -5.668 21.860 1.946 1.00 0.00 133 SER A O 14
ATOM 22836 N N . PRO A 1 10 ? -7.493 23.127 1.569 1.00 0.00 134 PRO A N 14
ATOM 22837 C CA . PRO A 1 10 ? -7.800 22.531 0.265 1.00 0.00 134 PRO A CA 14
ATOM 22838 C C . PRO A 1 10 ? -6.897 23.064 -0.843 1.00 0.00 134 PRO A C 14
ATOM 22839 O O . PRO A 1 10 ? -7.375 23.610 -1.837 1.00 0.00 134 PRO A O 14
ATOM 22850 N N . VAL A 1 11 ? -5.590 22.901 -0.664 1.00 0.00 135 VAL A N 14
ATOM 22851 C CA . VAL A 1 11 ? -4.621 23.365 -1.650 1.00 0.00 135 VAL A CA 14
ATOM 22852 C C . VAL A 1 11 ? -4.288 22.266 -2.652 1.00 0.00 135 VAL A C 14
ATOM 22853 O O . VAL A 1 11 ? -4.794 21.147 -2.554 1.00 0.00 135 VAL A O 14
ATOM 22866 N N . ARG A 1 12 ? -3.434 22.591 -3.617 1.00 0.00 136 ARG A N 14
ATOM 22867 C CA . ARG A 1 12 ? -3.034 21.632 -4.640 1.00 0.00 136 ARG A CA 14
ATOM 22868 C C . ARG A 1 12 ? -1.514 21.549 -4.742 1.00 0.00 136 ARG A C 14
ATOM 22869 O O . ARG A 1 12 ? -0.823 22.565 -4.685 1.00 0.00 136 ARG A O 14
ATOM 22890 N N . GLU A 1 13 ? -1.002 20.332 -4.894 1.00 0.00 137 GLU A N 14
ATOM 22891 C CA . GLU A 1 13 ? 0.436 20.117 -5.004 1.00 0.00 137 GLU A CA 14
ATOM 22892 C C . GLU A 1 13 ? 0.962 20.622 -6.345 1.00 0.00 137 GLU A C 14
ATOM 22893 O O . GLU A 1 13 ? 0.248 20.657 -7.347 1.00 0.00 137 GLU A O 14
ATOM 22905 N N . PRO A 1 14 ? 2.241 21.024 -6.365 1.00 0.00 138 PRO A N 14
ATOM 22906 C CA . PRO A 1 14 ? 2.891 21.535 -7.575 1.00 0.00 138 PRO A CA 14
ATOM 22907 C C . PRO A 1 14 ? 2.608 20.667 -8.796 1.00 0.00 138 PRO A C 14
ATOM 22908 O O . PRO A 1 14 ? 2.002 19.600 -8.685 1.00 0.00 138 PRO A O 14
ATOM 22919 N N . VAL A 1 15 ? 3.050 21.128 -9.962 1.00 0.00 139 VAL A N 14
ATOM 22920 C CA . VAL A 1 15 ? 2.845 20.393 -11.203 1.00 0.00 139 VAL A CA 14
ATOM 22921 C C . VAL A 1 15 ? 4.175 19.968 -11.816 1.00 0.00 139 VAL A C 14
ATOM 22922 O O . VAL A 1 15 ? 4.394 20.123 -13.018 1.00 0.00 139 VAL A O 14
ATOM 22935 N N . ASP A 1 16 ? 5.059 19.431 -10.983 1.00 0.00 140 ASP A N 14
ATOM 22936 C CA . ASP A 1 16 ? 6.368 18.983 -11.443 1.00 0.00 140 ASP A CA 14
ATOM 22937 C C . ASP A 1 16 ? 6.634 17.545 -11.006 1.00 0.00 140 ASP A C 14
ATOM 22938 O O . ASP A 1 16 ? 5.833 16.946 -10.290 1.00 0.00 140 ASP A O 14
ATOM 22947 N N . ASN A 1 17 ? 7.764 16.998 -11.444 1.00 0.00 141 ASN A N 14
ATOM 22948 C CA . ASN A 1 17 ? 8.134 15.630 -11.099 1.00 0.00 141 ASN A CA 14
ATOM 22949 C C . ASN A 1 17 ? 7.722 15.300 -9.668 1.00 0.00 141 ASN A C 14
ATOM 22950 O O . ASN A 1 17 ? 7.644 16.183 -8.812 1.00 0.00 141 ASN A O 14
ATOM 22961 N N . LEU A 1 18 ? 7.461 14.022 -9.413 1.00 0.00 142 LEU A N 14
ATOM 22962 C CA . LEU A 1 18 ? 7.058 13.574 -8.085 1.00 0.00 142 LEU A CA 14
ATOM 22963 C C . LEU A 1 18 ? 8.227 13.644 -7.108 1.00 0.00 142 LEU A C 14
ATOM 22964 O O . LEU A 1 18 ? 9.326 13.175 -7.405 1.00 0.00 142 LEU A O 14
ATOM 22980 N N . SER A 1 19 ? 7.983 14.231 -5.941 1.00 0.00 143 SER A N 14
ATOM 22981 C CA . SER A 1 19 ? 9.015 14.365 -4.921 1.00 0.00 143 SER A CA 14
ATOM 22982 C C . SER A 1 19 ? 9.019 13.156 -3.990 1.00 0.00 143 SER A C 14
ATOM 22983 O O . SER A 1 19 ? 8.029 12.437 -3.861 1.00 0.00 143 SER A O 14
ATOM 22991 N N . PRO A 1 20 ? 10.161 12.925 -3.326 1.00 0.00 144 PRO A N 14
ATOM 22992 C CA . PRO A 1 20 ? 10.323 11.805 -2.394 1.00 0.00 144 PRO A CA 14
ATOM 22993 C C . PRO A 1 20 ? 9.144 11.672 -1.436 1.00 0.00 144 PRO A C 14
ATOM 22994 O O . PRO A 1 20 ? 8.898 10.599 -0.887 1.00 0.00 144 PRO A O 14
ATOM 23005 N N . GLU A 1 21 ? 8.419 12.770 -1.243 1.00 0.00 145 GLU A N 14
ATOM 23006 C CA . GLU A 1 21 ? 7.265 12.774 -0.350 1.00 0.00 145 GLU A CA 14
ATOM 23007 C C . GLU A 1 21 ? 5.985 12.447 -1.113 1.00 0.00 145 GLU A C 14
ATOM 23008 O O . GLU A 1 21 ? 5.027 11.924 -0.545 1.00 0.00 145 GLU A O 14
ATOM 23020 N N . GLU A 1 22 ? 5.977 12.760 -2.405 1.00 0.00 146 GLU A N 14
ATOM 23021 C CA . GLU A 1 22 ? 4.814 12.502 -3.247 1.00 0.00 146 GLU A CA 14
ATOM 23022 C C . GLU A 1 22 ? 4.703 11.016 -3.579 1.00 0.00 146 GLU A C 14
ATOM 23023 O O . GLU A 1 22 ? 3.608 10.500 -3.801 1.00 0.00 146 GLU A O 14
ATOM 23035 N N . ARG A 1 23 ? 5.845 10.337 -3.612 1.00 0.00 147 ARG A N 14
ATOM 23036 C CA . ARG A 1 23 ? 5.876 8.912 -3.920 1.00 0.00 147 ARG A CA 14
ATOM 23037 C C . ARG A 1 23 ? 5.017 8.125 -2.935 1.00 0.00 147 ARG A C 14
ATOM 23038 O O . ARG A 1 23 ? 4.377 7.139 -3.304 1.00 0.00 147 ARG A O 14
ATOM 23059 N N . ASP A 1 24 ? 5.007 8.565 -1.682 1.00 0.00 148 ASP A N 14
ATOM 23060 C CA . ASP A 1 24 ? 4.227 7.902 -0.645 1.00 0.00 148 ASP A CA 14
ATOM 23061 C C . ASP A 1 24 ? 2.739 7.932 -0.981 1.00 0.00 148 ASP A C 14
ATOM 23062 O O . ASP A 1 24 ? 2.041 6.928 -0.843 1.00 0.00 148 ASP A O 14
ATOM 23071 N N . ALA A 1 25 ? 2.260 9.091 -1.423 1.00 0.00 149 ALA A N 14
ATOM 23072 C CA . ALA A 1 25 ? 0.856 9.251 -1.780 1.00 0.00 149 ALA A CA 14
ATOM 23073 C C . ALA A 1 25 ? 0.384 8.112 -2.677 1.00 0.00 149 ALA A C 14
ATOM 23074 O O . ALA A 1 25 ? -0.748 7.645 -2.560 1.00 0.00 149 ALA A O 14
ATOM 23081 N N . ARG A 1 26 ? 1.261 7.669 -3.573 1.00 0.00 150 ARG A N 14
ATOM 23082 C CA . ARG A 1 26 ? 0.932 6.586 -4.492 1.00 0.00 150 ARG A CA 14
ATOM 23083 C C . ARG A 1 26 ? 1.293 5.232 -3.887 1.00 0.00 150 ARG A C 14
ATOM 23084 O O . ARG A 1 26 ? 1.835 4.360 -4.567 1.00 0.00 150 ARG A O 14
ATOM 23105 N N . THR A 1 27 ? 0.987 5.063 -2.605 1.00 0.00 151 THR A N 14
ATOM 23106 C CA . THR A 1 27 ? 1.281 3.816 -1.908 1.00 0.00 151 THR A CA 14
ATOM 23107 C C . THR A 1 27 ? 0.043 3.278 -1.199 1.00 0.00 151 THR A C 14
ATOM 23108 O O . THR A 1 27 ? -0.608 3.992 -0.437 1.00 0.00 151 THR A O 14
ATOM 23119 N N . VAL A 1 28 ? -0.278 2.014 -1.457 1.00 0.00 152 VAL A N 14
ATOM 23120 C CA . VAL A 1 28 ? -1.438 1.379 -0.842 1.00 0.00 152 VAL A CA 14
ATOM 23121 C C . VAL A 1 28 ? -1.018 0.440 0.283 1.00 0.00 152 VAL A C 14
ATOM 23122 O O . VAL A 1 28 ? 0.121 -0.025 0.326 1.00 0.00 152 VAL A O 14
ATOM 23135 N N . PHE A 1 29 ? -1.947 0.165 1.193 1.00 0.00 153 PHE A N 14
ATOM 23136 C CA . PHE A 1 29 ? -1.674 -0.719 2.320 1.00 0.00 153 PHE A CA 14
ATOM 23137 C C . PHE A 1 29 ? -2.494 -2.000 2.217 1.00 0.00 153 PHE A C 14
ATOM 23138 O O . PHE A 1 29 ? -3.716 -1.958 2.067 1.00 0.00 153 PHE A O 14
ATOM 23155 N N . CYS A 1 30 ? -1.815 -3.139 2.299 1.00 0.00 154 CYS A N 14
ATOM 23156 C CA . CYS A 1 30 ? -2.479 -4.434 2.214 1.00 0.00 154 CYS A CA 14
ATOM 23157 C C . CYS A 1 30 ? -2.363 -5.193 3.532 1.00 0.00 154 CYS A C 14
ATOM 23158 O O . CYS A 1 30 ? -1.386 -5.038 4.264 1.00 0.00 154 CYS A O 14
ATOM 23166 N N . MET A 1 31 ? -3.367 -6.012 3.828 1.00 0.00 155 MET A N 14
ATOM 23167 C CA . MET A 1 31 ? -3.377 -6.794 5.058 1.00 0.00 155 MET A CA 14
ATOM 23168 C C . MET A 1 31 ? -4.012 -8.162 4.828 1.00 0.00 155 MET A C 14
ATOM 23169 O O . MET A 1 31 ? -4.471 -8.464 3.727 1.00 0.00 155 MET A O 14
ATOM 23183 N N . GLN A 1 32 ? -4.035 -8.982 5.873 1.00 0.00 156 GLN A N 14
ATOM 23184 C CA . GLN A 1 32 ? -4.613 -10.318 5.782 1.00 0.00 156 GLN A CA 14
ATOM 23185 C C . GLN A 1 32 ? -3.942 -11.128 4.678 1.00 0.00 156 GLN A C 14
ATOM 23186 O O . GLN A 1 32 ? -4.614 -11.752 3.856 1.00 0.00 156 GLN A O 14
ATOM 23200 N N . LEU A 1 33 ? -2.613 -11.113 4.663 1.00 0.00 157 LEU A N 14
ATOM 23201 C CA . LEU A 1 33 ? -1.851 -11.846 3.659 1.00 0.00 157 LEU A CA 14
ATOM 23202 C C . LEU A 1 33 ? -1.765 -13.326 4.015 1.00 0.00 157 LEU A C 14
ATOM 23203 O O . LEU A 1 33 ? -1.858 -13.701 5.182 1.00 0.00 157 LEU A O 14
ATOM 23219 N N . ALA A 1 34 ? -1.586 -14.164 2.998 1.00 0.00 158 ALA A N 14
ATOM 23220 C CA . ALA A 1 34 ? -1.484 -15.604 3.203 1.00 0.00 158 ALA A CA 14
ATOM 23221 C C . ALA A 1 34 ? -0.130 -15.978 3.797 1.00 0.00 158 ALA A C 14
ATOM 23222 O O . ALA A 1 34 ? 0.778 -15.150 3.868 1.00 0.00 158 ALA A O 14
ATOM 23229 N N . ALA A 1 35 ? -0.003 -17.230 4.224 1.00 0.00 159 ALA A N 14
ATOM 23230 C CA . ALA A 1 35 ? 1.240 -17.715 4.811 1.00 0.00 159 ALA A CA 14
ATOM 23231 C C . ALA A 1 35 ? 2.237 -18.120 3.730 1.00 0.00 159 ALA A C 14
ATOM 23232 O O . ALA A 1 35 ? 3.449 -18.059 3.936 1.00 0.00 159 ALA A O 14
ATOM 23239 N N . ARG A 1 36 ? 1.717 -18.536 2.580 1.00 0.00 160 ARG A N 14
ATOM 23240 C CA . ARG A 1 36 ? 2.563 -18.952 1.467 1.00 0.00 160 ARG A CA 14
ATOM 23241 C C . ARG A 1 36 ? 2.413 -18.002 0.284 1.00 0.00 160 ARG A C 14
ATOM 23242 O O . ARG A 1 36 ? 2.413 -18.428 -0.871 1.00 0.00 160 ARG A O 14
ATOM 23263 N N . ILE A 1 37 ? 2.284 -16.712 0.581 1.00 0.00 161 ILE A N 14
ATOM 23264 C CA . ILE A 1 37 ? 2.135 -15.701 -0.459 1.00 0.00 161 ILE A CA 14
ATOM 23265 C C . ILE A 1 37 ? 3.493 -15.192 -0.929 1.00 0.00 161 ILE A C 14
ATOM 23266 O O . ILE A 1 37 ? 4.478 -15.251 -0.195 1.00 0.00 161 ILE A O 14
ATOM 23282 N N . ARG A 1 38 ? 3.536 -14.690 -2.159 1.00 0.00 162 ARG A N 14
ATOM 23283 C CA . ARG A 1 38 ? 4.774 -14.169 -2.729 1.00 0.00 162 ARG A CA 14
ATOM 23284 C C . ARG A 1 38 ? 4.548 -12.796 -3.354 1.00 0.00 162 ARG A C 14
ATOM 23285 O O . ARG A 1 38 ? 3.476 -12.494 -3.880 1.00 0.00 162 ARG A O 14
ATOM 23306 N N . PRO A 1 39 ? 5.581 -11.942 -3.296 1.00 0.00 163 PRO A N 14
ATOM 23307 C CA . PRO A 1 39 ? 5.521 -10.587 -3.851 1.00 0.00 163 PRO A CA 14
ATOM 23308 C C . PRO A 1 39 ? 4.901 -10.558 -5.244 1.00 0.00 163 PRO A C 14
ATOM 23309 O O . PRO A 1 39 ? 4.345 -9.544 -5.666 1.00 0.00 163 PRO A O 14
ATOM 23320 N N . ARG A 1 40 ? 5.002 -11.677 -5.954 1.00 0.00 164 ARG A N 14
ATOM 23321 C CA . ARG A 1 40 ? 4.453 -11.780 -7.301 1.00 0.00 164 ARG A CA 14
ATOM 23322 C C . ARG A 1 40 ? 2.929 -11.860 -7.262 1.00 0.00 164 ARG A C 14
ATOM 23323 O O . ARG A 1 40 ? 2.239 -11.088 -7.929 1.00 0.00 164 ARG A O 14
ATOM 23344 N N . ASP A 1 41 ? 2.412 -12.799 -6.477 1.00 0.00 165 ASP A N 14
ATOM 23345 C CA . ASP A 1 41 ? 0.970 -12.980 -6.350 1.00 0.00 165 ASP A CA 14
ATOM 23346 C C . ASP A 1 41 ? 0.257 -11.634 -6.283 1.00 0.00 165 ASP A C 14
ATOM 23347 O O . ASP A 1 41 ? -0.835 -11.470 -6.829 1.00 0.00 165 ASP A O 14
ATOM 23356 N N . LEU A 1 42 ? 0.880 -10.672 -5.611 1.00 0.00 166 LEU A N 14
ATOM 23357 C CA . LEU A 1 42 ? 0.305 -9.339 -5.471 1.00 0.00 166 LEU A CA 14
ATOM 23358 C C . LEU A 1 42 ? 0.530 -8.514 -6.734 1.00 0.00 166 LEU A C 14
ATOM 23359 O O . LEU A 1 42 ? -0.366 -7.804 -7.191 1.00 0.00 166 LEU A O 14
ATOM 23375 N N . GLU A 1 43 ? 1.732 -8.615 -7.295 1.00 0.00 167 GLU A N 14
ATOM 23376 C CA . GLU A 1 43 ? 2.073 -7.878 -8.506 1.00 0.00 167 GLU A CA 14
ATOM 23377 C C . GLU A 1 43 ? 1.007 -8.074 -9.581 1.00 0.00 167 GLU A C 14
ATOM 23378 O O . GLU A 1 43 ? 0.296 -7.136 -9.942 1.00 0.00 167 GLU A O 14
ATOM 23390 N N . ASP A 1 44 ? 0.904 -9.298 -10.085 1.00 0.00 168 ASP A N 14
ATOM 23391 C CA . ASP A 1 44 ? -0.075 -9.617 -11.118 1.00 0.00 168 ASP A CA 14
ATOM 23392 C C . ASP A 1 44 ? -1.492 -9.326 -10.634 1.00 0.00 168 ASP A C 14
ATOM 23393 O O . ASP A 1 44 ? -2.279 -8.688 -11.333 1.00 0.00 168 ASP A O 14
ATOM 23402 N N . PHE A 1 45 ? -1.810 -9.798 -9.433 1.00 0.00 169 PHE A N 14
ATOM 23403 C CA . PHE A 1 45 ? -3.132 -9.590 -8.855 1.00 0.00 169 PHE A CA 14
ATOM 23404 C C . PHE A 1 45 ? -3.489 -8.106 -8.833 1.00 0.00 169 PHE A C 14
ATOM 23405 O O . PHE A 1 45 ? -4.660 -7.735 -8.914 1.00 0.00 169 PHE A O 14
ATOM 23422 N N . PHE A 1 46 ? -2.470 -7.261 -8.719 1.00 0.00 170 PHE A N 14
ATOM 23423 C CA . PHE A 1 46 ? -2.673 -5.817 -8.683 1.00 0.00 170 PHE A CA 14
ATOM 23424 C C . PHE A 1 46 ? -2.473 -5.206 -10.067 1.00 0.00 170 PHE A C 14
ATOM 23425 O O . PHE A 1 46 ? -2.813 -4.046 -10.299 1.00 0.00 170 PHE A O 14
ATOM 23442 N N . SER A 1 47 ? -1.917 -5.993 -10.982 1.00 0.00 171 SER A N 14
ATOM 23443 C CA . SER A 1 47 ? -1.666 -5.530 -12.340 1.00 0.00 171 SER A CA 14
ATOM 23444 C C . SER A 1 47 ? -2.973 -5.388 -13.116 1.00 0.00 171 SER A C 14
ATOM 23445 O O . SER A 1 47 ? -2.985 -4.919 -14.253 1.00 0.00 171 SER A O 14
ATOM 23453 N N . ALA A 1 48 ? -4.071 -5.797 -12.490 1.00 0.00 172 ALA A N 14
ATOM 23454 C CA . ALA A 1 48 ? -5.384 -5.715 -13.120 1.00 0.00 172 ALA A CA 14
ATOM 23455 C C . ALA A 1 48 ? -5.940 -4.298 -13.047 1.00 0.00 172 ALA A C 14
ATOM 23456 O O . ALA A 1 48 ? -6.805 -3.917 -13.836 1.00 0.00 172 ALA A O 14
ATOM 23463 N N . VAL A 1 49 ? -5.438 -3.518 -12.094 1.00 0.00 173 VAL A N 14
ATOM 23464 C CA . VAL A 1 49 ? -5.884 -2.141 -11.918 1.00 0.00 173 VAL A CA 14
ATOM 23465 C C . VAL A 1 49 ? -4.743 -1.159 -12.159 1.00 0.00 173 VAL A C 14
ATOM 23466 O O . VAL A 1 49 ? -4.959 -0.044 -12.633 1.00 0.00 173 VAL A O 14
ATOM 23479 N N . GLY A 1 50 ? -3.526 -1.582 -11.828 1.00 0.00 174 GLY A N 14
ATOM 23480 C CA . GLY A 1 50 ? -2.368 -0.727 -12.016 1.00 0.00 174 GLY A CA 14
ATOM 23481 C C . GLY A 1 50 ? -1.062 -1.488 -11.901 1.00 0.00 174 GLY A C 14
ATOM 23482 O O . GLY A 1 50 ? -1.013 -2.568 -11.313 1.00 0.00 174 GLY A O 14
ATOM 23486 N N . LYS A 1 51 ? 0.001 -0.925 -12.466 1.00 0.00 175 LYS A N 14
ATOM 23487 C CA . LYS A 1 51 ? 1.314 -1.556 -12.426 1.00 0.00 175 LYS A CA 14
ATOM 23488 C C . LYS A 1 51 ? 1.958 -1.386 -11.054 1.00 0.00 175 LYS A C 14
ATOM 23489 O O . LYS A 1 51 ? 1.969 -0.290 -10.494 1.00 0.00 175 LYS A O 14
ATOM 23508 N N . VAL A 1 52 ? 2.494 -2.478 -10.517 1.00 0.00 176 VAL A N 14
ATOM 23509 C CA . VAL A 1 52 ? 3.142 -2.448 -9.211 1.00 0.00 176 VAL A CA 14
ATOM 23510 C C . VAL A 1 52 ? 4.635 -2.171 -9.344 1.00 0.00 176 VAL A C 14
ATOM 23511 O O . VAL A 1 52 ? 5.357 -2.912 -10.011 1.00 0.00 176 VAL A O 14
ATOM 23524 N N . ARG A 1 53 ? 5.092 -1.098 -8.706 1.00 0.00 177 ARG A N 14
ATOM 23525 C CA . ARG A 1 53 ? 6.499 -0.722 -8.754 1.00 0.00 177 ARG A CA 14
ATOM 23526 C C . ARG A 1 53 ? 7.317 -1.548 -7.765 1.00 0.00 177 ARG A C 14
ATOM 23527 O O . ARG A 1 53 ? 8.229 -2.278 -8.155 1.00 0.00 177 ARG A O 14
ATOM 23548 N N . ASP A 1 54 ? 6.984 -1.428 -6.484 1.00 0.00 178 ASP A N 14
ATOM 23549 C CA . ASP A 1 54 ? 7.687 -2.164 -5.439 1.00 0.00 178 ASP A CA 14
ATOM 23550 C C . ASP A 1 54 ? 6.700 -2.772 -4.446 1.00 0.00 178 ASP A C 14
ATOM 23551 O O . ASP A 1 54 ? 5.653 -2.191 -4.160 1.00 0.00 178 ASP A O 14
ATOM 23560 N N . VAL A 1 55 ? 7.041 -3.946 -3.924 1.00 0.00 179 VAL A N 14
ATOM 23561 C CA . VAL A 1 55 ? 6.187 -4.633 -2.964 1.00 0.00 179 VAL A CA 14
ATOM 23562 C C . VAL A 1 55 ? 6.960 -4.992 -1.699 1.00 0.00 179 VAL A C 14
ATOM 23563 O O . VAL A 1 55 ? 7.756 -5.931 -1.692 1.00 0.00 179 VAL A O 14
ATOM 23576 N N . ARG A 1 56 ? 6.719 -4.239 -0.631 1.00 0.00 180 ARG A N 14
ATOM 23577 C CA . ARG A 1 56 ? 7.393 -4.478 0.639 1.00 0.00 180 ARG A CA 14
ATOM 23578 C C . ARG A 1 56 ? 6.470 -5.198 1.618 1.00 0.00 180 ARG A C 14
ATOM 23579 O O . ARG A 1 56 ? 5.555 -4.596 2.181 1.00 0.00 180 ARG A O 14
ATOM 23600 N N . ILE A 1 57 ? 6.715 -6.489 1.815 1.00 0.00 181 ILE A N 14
ATOM 23601 C CA . ILE A 1 57 ? 5.907 -7.290 2.725 1.00 0.00 181 ILE A CA 14
ATOM 23602 C C . ILE A 1 57 ? 6.499 -7.290 4.130 1.00 0.00 181 ILE A C 14
ATOM 23603 O O . ILE A 1 57 ? 7.630 -7.727 4.338 1.00 0.00 181 ILE A O 14
ATOM 23619 N N . ILE A 1 58 ? 5.724 -6.798 5.092 1.00 0.00 182 ILE A N 14
ATOM 23620 C CA . ILE A 1 58 ? 6.170 -6.744 6.478 1.00 0.00 182 ILE A CA 14
ATOM 23621 C C . ILE A 1 58 ? 5.703 -7.970 7.255 1.00 0.00 182 ILE A C 14
ATOM 23622 O O . ILE A 1 58 ? 4.527 -8.333 7.214 1.00 0.00 182 ILE A O 14
ATOM 23638 N N . SER A 1 59 ? 6.632 -8.605 7.963 1.00 0.00 183 SER A N 14
ATOM 23639 C CA . SER A 1 59 ? 6.315 -9.793 8.747 1.00 0.00 183 SER A CA 14
ATOM 23640 C C . SER A 1 59 ? 6.456 -9.510 10.240 1.00 0.00 183 SER A C 14
ATOM 23641 O O . SER A 1 59 ? 7.028 -10.308 10.983 1.00 0.00 183 SER A O 14
ATOM 23649 N N . ASP A 1 60 ? 5.928 -8.371 10.671 1.00 0.00 184 ASP A N 14
ATOM 23650 C CA . ASP A 1 60 ? 5.993 -7.982 12.076 1.00 0.00 184 ASP A CA 14
ATOM 23651 C C . ASP A 1 60 ? 4.605 -8.001 12.709 1.00 0.00 184 ASP A C 14
ATOM 23652 O O . ASP A 1 60 ? 3.916 -6.981 12.750 1.00 0.00 184 ASP A O 14
ATOM 23661 N N . ARG A 1 61 ? 4.200 -9.167 13.201 1.00 0.00 185 ARG A N 14
ATOM 23662 C CA . ARG A 1 61 ? 2.893 -9.319 13.829 1.00 0.00 185 ARG A CA 14
ATOM 23663 C C . ARG A 1 61 ? 2.982 -9.076 15.332 1.00 0.00 185 ARG A C 14
ATOM 23664 O O . ARG A 1 61 ? 3.307 -9.981 16.100 1.00 0.00 185 ARG A O 14
ATOM 23685 N N . ASN A 1 62 ? 2.690 -7.847 15.746 1.00 0.00 186 ASN A N 14
ATOM 23686 C CA . ASN A 1 62 ? 2.738 -7.484 17.157 1.00 0.00 186 ASN A CA 14
ATOM 23687 C C . ASN A 1 62 ? 1.341 -7.179 17.688 1.00 0.00 186 ASN A C 14
ATOM 23688 O O . ASN A 1 62 ? 0.891 -6.034 17.662 1.00 0.00 186 ASN A O 14
ATOM 23699 N N . SER A 1 63 ? 0.658 -8.213 18.171 1.00 0.00 187 SER A N 14
ATOM 23700 C CA . SER A 1 63 ? -0.689 -8.057 18.706 1.00 0.00 187 SER A CA 14
ATOM 23701 C C . SER A 1 63 ? -1.629 -7.481 17.650 1.00 0.00 187 SER A C 14
ATOM 23702 O O . SER A 1 63 ? -2.469 -6.633 17.949 1.00 0.00 187 SER A O 14
ATOM 23710 N N . ARG A 1 64 ? -1.480 -7.949 16.416 1.00 0.00 188 ARG A N 14
ATOM 23711 C CA . ARG A 1 64 ? -2.313 -7.481 15.315 1.00 0.00 188 ARG A CA 14
ATOM 23712 C C . ARG A 1 64 ? -3.361 -8.526 14.944 1.00 0.00 188 ARG A C 14
ATOM 23713 O O . ARG A 1 64 ? -3.069 -9.721 14.892 1.00 0.00 188 ARG A O 14
ATOM 23734 N N . ARG A 1 65 ? -4.582 -8.067 14.687 1.00 0.00 189 ARG A N 14
ATOM 23735 C CA . ARG A 1 65 ? -5.673 -8.962 14.323 1.00 0.00 189 ARG A CA 14
ATOM 23736 C C . ARG A 1 65 ? -5.425 -9.594 12.956 1.00 0.00 189 ARG A C 14
ATOM 23737 O O . ARG A 1 65 ? -5.615 -10.797 12.774 1.00 0.00 189 ARG A O 14
ATOM 23758 N N . SER A 1 66 ? -4.999 -8.776 11.999 1.00 0.00 190 SER A N 14
ATOM 23759 C CA . SER A 1 66 ? -4.728 -9.255 10.649 1.00 0.00 190 SER A CA 14
ATOM 23760 C C . SER A 1 66 ? -3.637 -10.320 10.659 1.00 0.00 190 SER A C 14
ATOM 23761 O O . SER A 1 66 ? -2.898 -10.460 11.633 1.00 0.00 190 SER A O 14
ATOM 23769 N N . LYS A 1 67 ? -3.544 -11.072 9.567 1.00 0.00 191 LYS A N 14
ATOM 23770 C CA . LYS A 1 67 ? -2.543 -12.125 9.446 1.00 0.00 191 LYS A CA 14
ATOM 23771 C C . LYS A 1 67 ? -1.203 -11.554 8.993 1.00 0.00 191 LYS A C 14
ATOM 23772 O O . LYS A 1 67 ? -0.176 -11.769 9.637 1.00 0.00 191 LYS A O 14
ATOM 23791 N N . GLY A 1 68 ? -1.220 -10.825 7.882 1.00 0.00 192 GLY A N 14
ATOM 23792 C CA . GLY A 1 68 ? -0.001 -10.233 7.364 1.00 0.00 192 GLY A CA 14
ATOM 23793 C C . GLY A 1 68 ? -0.250 -8.912 6.662 1.00 0.00 192 GLY A C 14
ATOM 23794 O O . GLY A 1 68 ? -1.259 -8.747 5.977 1.00 0.00 192 GLY A O 14
ATOM 23798 N N . ILE A 1 69 ? 0.671 -7.970 6.833 1.00 0.00 193 ILE A N 14
ATOM 23799 C CA . ILE A 1 69 ? 0.546 -6.658 6.210 1.00 0.00 193 ILE A CA 14
ATOM 23800 C C . ILE A 1 69 ? 1.682 -6.406 5.224 1.00 0.00 193 ILE A C 14
ATOM 23801 O O . ILE A 1 69 ? 2.816 -6.828 5.449 1.00 0.00 193 ILE A O 14
ATOM 23817 N N . ALA A 1 70 ? 1.368 -5.715 4.134 1.00 0.00 194 ALA A N 14
ATOM 23818 C CA . ALA A 1 70 ? 2.364 -5.404 3.115 1.00 0.00 194 ALA A CA 14
ATOM 23819 C C . ALA A 1 70 ? 2.013 -4.114 2.381 1.00 0.00 194 ALA A C 14
ATOM 23820 O O . ALA A 1 70 ? 0.842 -3.747 2.275 1.00 0.00 194 ALA A O 14
ATOM 23827 N N . TYR A 1 71 ? 3.033 -3.429 1.877 1.00 0.00 195 TYR A N 14
ATOM 23828 C CA . TYR A 1 71 ? 2.832 -2.178 1.155 1.00 0.00 195 TYR A CA 14
ATOM 23829 C C . TYR A 1 71 ? 3.098 -2.360 -0.335 1.00 0.00 195 TYR A C 14
ATOM 23830 O O . TYR A 1 71 ? 3.968 -3.136 -0.733 1.00 0.00 195 TYR A O 14
ATOM 23848 N N . VAL A 1 72 ? 2.343 -1.639 -1.158 1.00 0.00 196 VAL A N 14
ATOM 23849 C CA . VAL A 1 72 ? 2.497 -1.718 -2.606 1.00 0.00 196 VAL A CA 14
ATOM 23850 C C . VAL A 1 72 ? 2.480 -0.330 -3.237 1.00 0.00 196 VAL A C 14
ATOM 23851 O O . VAL A 1 72 ? 1.464 0.363 -3.207 1.00 0.00 196 VAL A O 14
ATOM 23864 N N . GLU A 1 73 ? 3.613 0.068 -3.808 1.00 0.00 197 GLU A N 14
ATOM 23865 C CA . GLU A 1 73 ? 3.726 1.374 -4.446 1.00 0.00 197 GLU A CA 14
ATOM 23866 C C . GLU A 1 73 ? 3.271 1.310 -5.901 1.00 0.00 197 GLU A C 14
ATOM 23867 O O . GLU A 1 73 ? 3.869 0.612 -6.721 1.00 0.00 197 GLU A O 14
ATOM 23879 N N . PHE A 1 74 ? 2.209 2.043 -6.215 1.00 0.00 198 PHE A N 14
ATOM 23880 C CA . PHE A 1 74 ? 1.671 2.070 -7.570 1.00 0.00 198 PHE A CA 14
ATOM 23881 C C . PHE A 1 74 ? 2.275 3.217 -8.373 1.00 0.00 198 PHE A C 14
ATOM 23882 O O . PHE A 1 74 ? 2.845 4.152 -7.808 1.00 0.00 198 PHE A O 14
ATOM 23899 N N . CYS A 1 75 ? 2.148 3.139 -9.693 1.00 0.00 199 CYS A N 14
ATOM 23900 C CA . CYS A 1 75 ? 2.682 4.169 -10.575 1.00 0.00 199 CYS A CA 14
ATOM 23901 C C . CYS A 1 75 ? 1.772 5.393 -10.597 1.00 0.00 199 CYS A C 14
ATOM 23902 O O . CYS A 1 75 ? 2.174 6.470 -11.035 1.00 0.00 199 CYS A O 14
ATOM 23910 N N . GLU A 1 76 ? 0.542 5.217 -10.123 1.00 0.00 200 GLU A N 14
ATOM 23911 C CA . GLU A 1 76 ? -0.426 6.307 -10.092 1.00 0.00 200 GLU A CA 14
ATOM 23912 C C . GLU A 1 76 ? -1.331 6.195 -8.868 1.00 0.00 200 GLU A C 14
ATOM 23913 O O . GLU A 1 76 ? -1.617 5.095 -8.393 1.00 0.00 200 GLU A O 14
ATOM 23925 N N . ILE A 1 77 ? -1.777 7.340 -8.363 1.00 0.00 201 ILE A N 14
ATOM 23926 C CA . ILE A 1 77 ? -2.649 7.371 -7.195 1.00 0.00 201 ILE A CA 14
ATOM 23927 C C . ILE A 1 77 ? -4.100 7.113 -7.586 1.00 0.00 201 ILE A C 14
ATOM 23928 O O . ILE A 1 77 ? -4.907 6.679 -6.764 1.00 0.00 201 ILE A O 14
ATOM 23944 N N . GLN A 1 78 ? -4.424 7.382 -8.846 1.00 0.00 202 GLN A N 14
ATOM 23945 C CA . GLN A 1 78 ? -5.779 7.177 -9.347 1.00 0.00 202 GLN A CA 14
ATOM 23946 C C . GLN A 1 78 ? -6.075 5.691 -9.526 1.00 0.00 202 GLN A C 14
ATOM 23947 O O . GLN A 1 78 ? -7.205 5.305 -9.826 1.00 0.00 202 GLN A O 14
ATOM 23961 N N . SER A 1 79 ? -5.053 4.863 -9.339 1.00 0.00 203 SER A N 14
ATOM 23962 C CA . SER A 1 79 ? -5.202 3.420 -9.484 1.00 0.00 203 SER A CA 14
ATOM 23963 C C . SER A 1 79 ? -5.451 2.761 -8.130 1.00 0.00 203 SER A C 14
ATOM 23964 O O . SER A 1 79 ? -5.905 1.618 -8.057 1.00 0.00 203 SER A O 14
ATOM 23972 N N . VAL A 1 80 ? -5.152 3.491 -7.060 1.00 0.00 204 VAL A N 14
ATOM 23973 C CA . VAL A 1 80 ? -5.344 2.979 -5.708 1.00 0.00 204 VAL A CA 14
ATOM 23974 C C . VAL A 1 80 ? -6.816 2.691 -5.433 1.00 0.00 204 VAL A C 14
ATOM 23975 O O . VAL A 1 80 ? -7.176 1.668 -4.852 1.00 0.00 204 VAL A O 14
ATOM 23988 N N . PRO A 1 81 ? -7.688 3.616 -5.860 1.00 0.00 205 PRO A N 14
ATOM 23989 C CA . PRO A 1 81 ? -9.137 3.484 -5.672 1.00 0.00 205 PRO A CA 14
ATOM 23990 C C . PRO A 1 81 ? -9.652 2.109 -6.082 1.00 0.00 205 PRO A C 14
ATOM 23991 O O . PRO A 1 81 ? -10.382 1.460 -5.333 1.00 0.00 205 PRO A O 14
ATOM 24002 N N . LEU A 1 82 ? -9.267 1.671 -7.276 1.00 0.00 206 LEU A N 14
ATOM 24003 C CA . LEU A 1 82 ? -9.690 0.371 -7.787 1.00 0.00 206 LEU A CA 14
ATOM 24004 C C . LEU A 1 82 ? -9.182 -0.756 -6.894 1.00 0.00 206 LEU A C 14
ATOM 24005 O O . LEU A 1 82 ? -9.887 -1.735 -6.652 1.00 0.00 206 LEU A O 14
ATOM 24021 N N . ALA A 1 83 ? -7.955 -0.609 -6.405 1.00 0.00 207 ALA A N 14
ATOM 24022 C CA . ALA A 1 83 ? -7.355 -1.614 -5.535 1.00 0.00 207 ALA A CA 14
ATOM 24023 C C . ALA A 1 83 ? -8.126 -1.737 -4.225 1.00 0.00 207 ALA A C 14
ATOM 24024 O O . ALA A 1 83 ? -8.257 -2.830 -3.673 1.00 0.00 207 ALA A O 14
ATOM 24031 N N . ILE A 1 84 ? -8.633 -0.612 -3.734 1.00 0.00 208 ILE A N 14
ATOM 24032 C CA . ILE A 1 84 ? -9.393 -0.596 -2.490 1.00 0.00 208 ILE A CA 14
ATOM 24033 C C . ILE A 1 84 ? -10.616 -1.501 -2.580 1.00 0.00 208 ILE A C 14
ATOM 24034 O O . ILE A 1 84 ? -10.876 -2.302 -1.682 1.00 0.00 208 ILE A O 14
ATOM 24050 N N . GLY A 1 85 ? -11.363 -1.370 -3.671 1.00 0.00 209 GLY A N 14
ATOM 24051 C CA . GLY A 1 85 ? -12.550 -2.185 -3.861 1.00 0.00 209 GLY A CA 14
ATOM 24052 C C . GLY A 1 85 ? -12.247 -3.669 -3.824 1.00 0.00 209 GLY A C 14
ATOM 24053 O O . GLY A 1 85 ? -13.072 -4.468 -3.378 1.00 0.00 209 GLY A O 14
ATOM 24057 N N . LEU A 1 86 ? -11.061 -4.041 -4.293 1.00 0.00 210 LEU A N 14
ATOM 24058 C CA . LEU A 1 86 ? -10.651 -5.440 -4.314 1.00 0.00 210 LEU A CA 14
ATOM 24059 C C . LEU A 1 86 ? -10.823 -6.078 -2.939 1.00 0.00 210 LEU A C 14
ATOM 24060 O O . LEU A 1 86 ? -11.039 -7.285 -2.825 1.00 0.00 210 LEU A O 14
ATOM 24076 N N . THR A 1 87 ? -10.726 -5.259 -1.896 1.00 0.00 211 THR A N 14
ATOM 24077 C CA . THR A 1 87 ? -10.872 -5.743 -0.529 1.00 0.00 211 THR A CA 14
ATOM 24078 C C . THR A 1 87 ? -11.916 -6.850 -0.446 1.00 0.00 211 THR A C 14
ATOM 24079 O O . THR A 1 87 ? -13.117 -6.592 -0.521 1.00 0.00 211 THR A O 14
ATOM 24090 N N . GLY A 1 88 ? -11.451 -8.086 -0.289 1.00 0.00 212 GLY A N 14
ATOM 24091 C CA . GLY A 1 88 ? -12.358 -9.215 -0.196 1.00 0.00 212 GLY A CA 14
ATOM 24092 C C . GLY A 1 88 ? -12.151 -10.218 -1.314 1.00 0.00 212 GLY A C 14
ATOM 24093 O O . GLY A 1 88 ? -12.990 -11.089 -1.536 1.00 0.00 212 GLY A O 14
ATOM 24097 N N . GLN A 1 89 ? -11.031 -10.093 -2.018 1.00 0.00 213 GLN A N 14
ATOM 24098 C CA . GLN A 1 89 ? -10.718 -10.996 -3.120 1.00 0.00 213 GLN A CA 14
ATOM 24099 C C . GLN A 1 89 ? -9.899 -12.186 -2.633 1.00 0.00 213 GLN A C 14
ATOM 24100 O O . GLN A 1 89 ? -8.775 -12.026 -2.156 1.00 0.00 213 GLN A O 14
ATOM 24114 N N . ARG A 1 90 ? -10.470 -13.380 -2.754 1.00 0.00 214 ARG A N 14
ATOM 24115 C CA . ARG A 1 90 ? -9.793 -14.598 -2.323 1.00 0.00 214 ARG A CA 14
ATOM 24116 C C . ARG A 1 90 ? -8.457 -14.760 -3.042 1.00 0.00 214 ARG A C 14
ATOM 24117 O O . ARG A 1 90 ? -8.413 -15.089 -4.228 1.00 0.00 214 ARG A O 14
ATOM 24138 N N . LEU A 1 91 ? -7.369 -14.526 -2.316 1.00 0.00 215 LEU A N 14
ATOM 24139 C CA . LEU A 1 91 ? -6.030 -14.645 -2.883 1.00 0.00 215 LEU A CA 14
ATOM 24140 C C . LEU A 1 91 ? -5.278 -15.819 -2.264 1.00 0.00 215 LEU A C 14
ATOM 24141 O O . LEU A 1 91 ? -4.941 -15.798 -1.080 1.00 0.00 215 LEU A O 14
ATOM 24157 N N . LEU A 1 92 ? -5.019 -16.840 -3.072 1.00 0.00 216 LEU A N 14
ATOM 24158 C CA . LEU A 1 92 ? -4.304 -18.024 -2.604 1.00 0.00 216 LEU A CA 14
ATOM 24159 C C . LEU A 1 92 ? -5.106 -18.756 -1.533 1.00 0.00 216 LEU A C 14
ATOM 24160 O O . LEU A 1 92 ? -4.544 -19.457 -0.693 1.00 0.00 216 LEU A O 14
ATOM 24176 N N . GLY A 1 93 ? -6.424 -18.588 -1.570 1.00 0.00 217 GLY A N 14
ATOM 24177 C CA . GLY A 1 93 ? -7.282 -19.240 -0.598 1.00 0.00 217 GLY A CA 14
ATOM 24178 C C . GLY A 1 93 ? -7.676 -18.319 0.539 1.00 0.00 217 GLY A C 14
ATOM 24179 O O . GLY A 1 93 ? -8.670 -18.558 1.225 1.00 0.00 217 GLY A O 14
ATOM 24183 N N . VAL A 1 94 ? -6.894 -17.263 0.740 1.00 0.00 218 VAL A N 14
ATOM 24184 C CA . VAL A 1 94 ? -7.167 -16.303 1.803 1.00 0.00 218 VAL A CA 14
ATOM 24185 C C . VAL A 1 94 ? -7.367 -14.901 1.238 1.00 0.00 218 VAL A C 14
ATOM 24186 O O . VAL A 1 94 ? -6.479 -14.325 0.609 1.00 0.00 218 VAL A O 14
ATOM 24199 N N . PRO A 1 95 ? -8.563 -14.336 1.467 1.00 0.00 219 PRO A N 14
ATOM 24200 C CA . PRO A 1 95 ? -8.908 -12.994 0.990 1.00 0.00 219 PRO A CA 14
ATOM 24201 C C . PRO A 1 95 ? -7.855 -11.957 1.363 1.00 0.00 219 PRO A C 14
ATOM 24202 O O . PRO A 1 95 ? -7.148 -12.108 2.361 1.00 0.00 219 PRO A O 14
ATOM 24213 N N . ILE A 1 96 ? -7.754 -10.904 0.559 1.00 0.00 220 ILE A N 14
ATOM 24214 C CA . ILE A 1 96 ? -6.788 -9.842 0.807 1.00 0.00 220 ILE A CA 14
ATOM 24215 C C . ILE A 1 96 ? -7.487 -8.531 1.149 1.00 0.00 220 ILE A C 14
ATOM 24216 O O . ILE A 1 96 ? -8.550 -8.223 0.606 1.00 0.00 220 ILE A O 14
ATOM 24232 N N . ILE A 1 97 ? -6.885 -7.763 2.049 1.00 0.00 221 ILE A N 14
ATOM 24233 C CA . ILE A 1 97 ? -7.449 -6.484 2.461 1.00 0.00 221 ILE A CA 14
ATOM 24234 C C . ILE A 1 97 ? -6.709 -5.321 1.808 1.00 0.00 221 ILE A C 14
ATOM 24235 O O . ILE A 1 97 ? -5.479 -5.283 1.795 1.00 0.00 221 ILE A O 14
ATOM 24251 N N . VAL A 1 98 ? -7.468 -4.373 1.267 1.00 0.00 222 VAL A N 14
ATOM 24252 C CA . VAL A 1 98 ? -6.886 -3.208 0.614 1.00 0.00 222 VAL A CA 14
ATOM 24253 C C . VAL A 1 98 ? -7.493 -1.915 1.150 1.00 0.00 222 VAL A C 14
ATOM 24254 O O . VAL A 1 98 ? -8.714 -1.766 1.197 1.00 0.00 222 VAL A O 14
ATOM 24267 N N . GLN A 1 99 ? -6.633 -0.986 1.553 1.00 0.00 223 GLN A N 14
ATOM 24268 C CA . GLN A 1 99 ? -7.087 0.293 2.086 1.00 0.00 223 GLN A CA 14
ATOM 24269 C C . GLN A 1 99 ? -6.053 1.386 1.832 1.00 0.00 223 GLN A C 14
ATOM 24270 O O . GLN A 1 99 ? -4.855 1.116 1.764 1.00 0.00 223 GLN A O 14
ATOM 24284 N N . ALA A 1 100 ? -6.527 2.620 1.693 1.00 0.00 224 ALA A N 14
ATOM 24285 C CA . ALA A 1 100 ? -5.643 3.753 1.449 1.00 0.00 224 ALA A CA 14
ATOM 24286 C C . ALA A 1 100 ? -4.695 3.974 2.621 1.00 0.00 224 ALA A C 14
ATOM 24287 O O . ALA A 1 100 ? -5.126 4.294 3.729 1.00 0.00 224 ALA A O 14
ATOM 24294 N N . SER A 1 101 ? -3.401 3.799 2.372 1.00 0.00 225 SER A N 14
ATOM 24295 C CA . SER A 1 101 ? -2.391 3.975 3.409 1.00 0.00 225 SER A CA 14
ATOM 24296 C C . SER A 1 101 ? -2.368 5.418 3.905 1.00 0.00 225 SER A C 14
ATOM 24297 O O . SER A 1 101 ? -2.483 5.674 5.103 1.00 0.00 225 SER A O 14
ATOM 24305 N N . GLN A 1 102 ? -2.217 6.354 2.974 1.00 0.00 226 GLN A N 14
ATOM 24306 C CA . GLN A 1 102 ? -2.176 7.771 3.316 1.00 0.00 226 GLN A CA 14
ATOM 24307 C C . GLN A 1 102 ? -3.483 8.211 3.968 1.00 0.00 226 GLN A C 14
ATOM 24308 O O . GLN A 1 102 ? -4.314 8.863 3.337 1.00 0.00 226 GLN A O 14
ATOM 24322 N N . ALA A 1 103 ? -3.658 7.849 5.235 1.00 0.00 227 ALA A N 14
ATOM 24323 C CA . ALA A 1 103 ? -4.863 8.207 5.972 1.00 0.00 227 ALA A CA 14
ATOM 24324 C C . ALA A 1 103 ? -4.519 8.939 7.265 1.00 0.00 227 ALA A C 14
ATOM 24325 O O . ALA A 1 103 ? -5.057 10.009 7.545 1.00 0.00 227 ALA A O 14
ATOM 24332 N N . GLU A 1 104 ? -3.618 8.354 8.048 1.00 0.00 228 GLU A N 14
ATOM 24333 C CA . GLU A 1 104 ? -3.204 8.952 9.312 1.00 0.00 228 GLU A CA 14
ATOM 24334 C C . GLU A 1 104 ? -2.202 10.079 9.078 1.00 0.00 228 GLU A C 14
ATOM 24335 O O . GLU A 1 104 ? -2.457 11.234 9.424 1.00 0.00 228 GLU A O 14
ATOM 24347 N N . LYS A 1 105 ? -1.060 9.736 8.490 1.00 0.00 229 LYS A N 14
ATOM 24348 C CA . LYS A 1 105 ? -0.020 10.718 8.209 1.00 0.00 229 LYS A CA 14
ATOM 24349 C C . LYS A 1 105 ? -0.572 11.876 7.385 1.00 0.00 229 LYS A C 14
ATOM 24350 O O . LYS A 1 105 ? -0.502 13.032 7.798 1.00 0.00 229 LYS A O 14
ATOM 24369 N N . ASN A 1 106 ? -1.124 11.557 6.219 1.00 0.00 230 ASN A N 14
ATOM 24370 C CA . ASN A 1 106 ? -1.689 12.571 5.337 1.00 0.00 230 ASN A CA 14
ATOM 24371 C C . ASN A 1 106 ? -2.389 13.662 6.142 1.00 0.00 230 ASN A C 14
ATOM 24372 O O . ASN A 1 106 ? -2.169 14.852 5.917 1.00 0.00 230 ASN A O 14
ATOM 24383 N N . ARG A 1 107 ? -3.233 13.248 7.081 1.00 0.00 231 ARG A N 14
ATOM 24384 C CA . ARG A 1 107 ? -3.964 14.189 7.920 1.00 0.00 231 ARG A CA 14
ATOM 24385 C C . ARG A 1 107 ? -3.019 15.210 8.545 1.00 0.00 231 ARG A C 14
ATOM 24386 O O . ARG A 1 107 ? -3.175 16.416 8.352 1.00 0.00 231 ARG A O 14
ATOM 24407 N N . LEU A 1 108 ? -2.040 14.719 9.296 1.00 0.00 232 LEU A N 14
ATOM 24408 C CA . LEU A 1 108 ? -1.068 15.589 9.951 1.00 0.00 232 LEU A CA 14
ATOM 24409 C C . LEU A 1 108 ? -0.435 16.549 8.949 1.00 0.00 232 LEU A C 14
ATOM 24410 O O . LEU A 1 108 ? -0.436 17.763 9.153 1.00 0.00 232 LEU A O 14
ATOM 24426 N N . SER A 1 109 ? 0.102 15.998 7.866 1.00 0.00 233 SER A N 14
ATOM 24427 C CA . SER A 1 109 ? 0.740 16.806 6.833 1.00 0.00 233 SER A CA 14
ATOM 24428 C C . SER A 1 109 ? -0.205 17.897 6.336 1.00 0.00 233 SER A C 14
ATOM 24429 O O . SER A 1 109 ? -1.382 17.645 6.080 1.00 0.00 233 SER A O 14
ATOM 24437 N N . GLY A 1 110 ? 0.320 19.111 6.203 1.00 0.00 234 GLY A N 14
ATOM 24438 C CA . GLY A 1 110 ? -0.488 20.222 5.738 1.00 0.00 234 GLY A CA 14
ATOM 24439 C C . GLY A 1 110 ? 0.307 21.507 5.617 1.00 0.00 234 GLY A C 14
ATOM 24440 O O . GLY A 1 110 ? 0.097 22.465 6.362 1.00 0.00 234 GLY A O 14
ATOM 24444 N N . PRO A 1 111 ? 1.246 21.538 4.660 1.00 0.00 235 PRO A N 14
ATOM 24445 C CA . PRO A 1 111 ? 2.095 22.709 4.421 1.00 0.00 235 PRO A CA 14
ATOM 24446 C C . PRO A 1 111 ? 1.360 23.815 3.671 1.00 0.00 235 PRO A C 14
ATOM 24447 O O . PRO A 1 111 ? 1.231 23.767 2.448 1.00 0.00 235 PRO A O 14
ATOM 24458 N N . SER A 1 112 ? 0.884 24.810 4.411 1.00 0.00 236 SER A N 14
ATOM 24459 C CA . SER A 1 112 ? 0.159 25.927 3.815 1.00 0.00 236 SER A CA 14
ATOM 24460 C C . SER A 1 112 ? 0.907 26.476 2.604 1.00 0.00 236 SER A C 14
ATOM 24461 O O . SER A 1 112 ? 0.310 26.745 1.562 1.00 0.00 236 SER A O 14
ATOM 24469 N N . SER A 1 113 ? 2.218 26.638 2.750 1.00 0.00 237 SER A N 14
ATOM 24470 C CA . SER A 1 113 ? 3.049 27.158 1.670 1.00 0.00 237 SER A CA 14
ATOM 24471 C C . SER A 1 113 ? 4.334 26.346 1.535 1.00 0.00 237 SER A C 14
ATOM 24472 O O . SER A 1 113 ? 4.593 25.436 2.321 1.00 0.00 237 SER A O 14
ATOM 24480 N N . GLY A 1 114 ? 5.136 26.685 0.529 1.00 0.00 238 GLY A N 14
ATOM 24481 C CA . GLY A 1 114 ? 6.384 25.977 0.308 1.00 0.00 238 GLY A CA 14
ATOM 24482 C C . GLY A 1 114 ? 6.177 24.626 -0.344 1.00 0.00 238 GLY A C 14
ATOM 24483 O O . GLY A 1 114 ? 7.140 23.954 -0.716 1.00 0.00 238 GLY A O 14
ATOM 24487 N N . GLY A 1 1 ? 3.744 16.238 16.014 1.00 0.00 125 GLY A N 15
ATOM 24488 C CA . GLY A 1 1 ? 3.576 17.572 15.467 1.00 0.00 125 GLY A CA 15
ATOM 24489 C C . GLY A 1 1 ? 2.250 18.194 15.855 1.00 0.00 125 GLY A C 15
ATOM 24490 O O . GLY A 1 1 ? 2.021 18.509 17.022 1.00 0.00 125 GLY A O 15
ATOM 24494 N N . SER A 1 2 ? 1.372 18.373 14.872 1.00 0.00 126 SER A N 15
ATOM 24495 C CA . SER A 1 2 ? 0.064 18.968 15.115 1.00 0.00 126 SER A CA 15
ATOM 24496 C C . SER A 1 2 ? 0.183 20.202 16.004 1.00 0.00 126 SER A C 15
ATOM 24497 O O . SER A 1 2 ? -0.622 20.408 16.911 1.00 0.00 126 SER A O 15
ATOM 24505 N N . SER A 1 3 ? 1.197 21.020 15.736 1.00 0.00 127 SER A N 15
ATOM 24506 C CA . SER A 1 3 ? 1.426 22.233 16.513 1.00 0.00 127 SER A CA 15
ATOM 24507 C C . SER A 1 3 ? 0.601 23.392 15.965 1.00 0.00 127 SER A C 15
ATOM 24508 O O . SER A 1 3 ? 0.549 23.618 14.757 1.00 0.00 127 SER A O 15
ATOM 24516 N N . GLY A 1 4 ? -0.046 24.127 16.866 1.00 0.00 128 GLY A N 15
ATOM 24517 C CA . GLY A 1 4 ? -0.861 25.256 16.455 1.00 0.00 128 GLY A CA 15
ATOM 24518 C C . GLY A 1 4 ? -2.082 25.439 17.334 1.00 0.00 128 GLY A C 15
ATOM 24519 O O . GLY A 1 4 ? -2.534 24.497 17.984 1.00 0.00 128 GLY A O 15
ATOM 24523 N N . SER A 1 5 ? -2.617 26.655 17.355 1.00 0.00 129 SER A N 15
ATOM 24524 C CA . SER A 1 5 ? -3.791 26.960 18.166 1.00 0.00 129 SER A CA 15
ATOM 24525 C C . SER A 1 5 ? -4.964 26.064 17.781 1.00 0.00 129 SER A C 15
ATOM 24526 O O . SER A 1 5 ? -5.028 25.551 16.664 1.00 0.00 129 SER A O 15
ATOM 24534 N N . SER A 1 6 ? -5.890 25.879 18.717 1.00 0.00 130 SER A N 15
ATOM 24535 C CA . SER A 1 6 ? -7.060 25.041 18.480 1.00 0.00 130 SER A CA 15
ATOM 24536 C C . SER A 1 6 ? -8.136 25.812 17.722 1.00 0.00 130 SER A C 15
ATOM 24537 O O . SER A 1 6 ? -8.721 26.760 18.246 1.00 0.00 130 SER A O 15
ATOM 24545 N N . GLY A 1 7 ? -8.392 25.399 16.485 1.00 0.00 131 GLY A N 15
ATOM 24546 C CA . GLY A 1 7 ? -9.397 26.062 15.674 1.00 0.00 131 GLY A CA 15
ATOM 24547 C C . GLY A 1 7 ? -9.163 25.869 14.189 1.00 0.00 131 GLY A C 15
ATOM 24548 O O . GLY A 1 7 ? -8.107 26.224 13.667 1.00 0.00 131 GLY A O 15
ATOM 24552 N N . LYS A 1 8 ? -10.152 25.301 13.505 1.00 0.00 132 LYS A N 15
ATOM 24553 C CA . LYS A 1 8 ? -10.050 25.060 12.071 1.00 0.00 132 LYS A CA 15
ATOM 24554 C C . LYS A 1 8 ? -9.410 26.250 11.362 1.00 0.00 132 LYS A C 15
ATOM 24555 O O . LYS A 1 8 ? -9.814 27.395 11.566 1.00 0.00 132 LYS A O 15
ATOM 24574 N N . SER A 1 9 ? -8.412 25.971 10.530 1.00 0.00 133 SER A N 15
ATOM 24575 C CA . SER A 1 9 ? -7.717 27.019 9.794 1.00 0.00 133 SER A CA 15
ATOM 24576 C C . SER A 1 9 ? -7.584 26.651 8.319 1.00 0.00 133 SER A C 15
ATOM 24577 O O . SER A 1 9 ? -7.418 25.487 7.955 1.00 0.00 133 SER A O 15
ATOM 24585 N N . PRO A 1 10 ? -7.660 27.667 7.446 1.00 0.00 134 PRO A N 15
ATOM 24586 C CA . PRO A 1 10 ? -7.550 27.477 5.997 1.00 0.00 134 PRO A CA 15
ATOM 24587 C C . PRO A 1 10 ? -6.398 26.552 5.619 1.00 0.00 134 PRO A C 15
ATOM 24588 O O . PRO A 1 10 ? -5.341 26.572 6.250 1.00 0.00 134 PRO A O 15
ATOM 24599 N N . VAL A 1 11 ? -6.608 25.744 4.586 1.00 0.00 135 VAL A N 15
ATOM 24600 C CA . VAL A 1 11 ? -5.586 24.814 4.122 1.00 0.00 135 VAL A CA 15
ATOM 24601 C C . VAL A 1 11 ? -5.398 24.910 2.613 1.00 0.00 135 VAL A C 15
ATOM 24602 O O . VAL A 1 11 ? -6.079 24.227 1.847 1.00 0.00 135 VAL A O 15
ATOM 24615 N N . ARG A 1 12 ? -4.471 25.763 2.190 1.00 0.00 136 ARG A N 15
ATOM 24616 C CA . ARG A 1 12 ? -4.194 25.951 0.772 1.00 0.00 136 ARG A CA 15
ATOM 24617 C C . ARG A 1 12 ? -2.707 25.771 0.479 1.00 0.00 136 ARG A C 15
ATOM 24618 O O . ARG A 1 12 ? -1.875 25.835 1.384 1.00 0.00 136 ARG A O 15
ATOM 24639 N N . GLU A 1 13 ? -2.381 25.544 -0.789 1.00 0.00 137 GLU A N 15
ATOM 24640 C CA . GLU A 1 13 ? -0.995 25.353 -1.199 1.00 0.00 137 GLU A CA 15
ATOM 24641 C C . GLU A 1 13 ? -0.833 25.592 -2.698 1.00 0.00 137 GLU A C 15
ATOM 24642 O O . GLU A 1 13 ? -1.663 25.183 -3.511 1.00 0.00 137 GLU A O 15
ATOM 24654 N N . PRO A 1 14 ? 0.262 26.270 -3.073 1.00 0.00 138 PRO A N 15
ATOM 24655 C CA . PRO A 1 14 ? 0.559 26.579 -4.475 1.00 0.00 138 PRO A CA 15
ATOM 24656 C C . PRO A 1 14 ? 1.169 25.392 -5.213 1.00 0.00 138 PRO A C 15
ATOM 24657 O O . PRO A 1 14 ? 1.648 24.443 -4.594 1.00 0.00 138 PRO A O 15
ATOM 24668 N N . VAL A 1 15 ? 1.151 25.454 -6.541 1.00 0.00 139 VAL A N 15
ATOM 24669 C CA . VAL A 1 15 ? 1.704 24.385 -7.364 1.00 0.00 139 VAL A CA 15
ATOM 24670 C C . VAL A 1 15 ? 3.161 24.115 -7.005 1.00 0.00 139 VAL A C 15
ATOM 24671 O O . VAL A 1 15 ? 3.920 25.038 -6.708 1.00 0.00 139 VAL A O 15
ATOM 24684 N N . ASP A 1 16 ? 3.546 22.844 -7.037 1.00 0.00 140 ASP A N 15
ATOM 24685 C CA . ASP A 1 16 ? 4.914 22.451 -6.718 1.00 0.00 140 ASP A CA 15
ATOM 24686 C C . ASP A 1 16 ? 5.136 20.971 -7.008 1.00 0.00 140 ASP A C 15
ATOM 24687 O O . ASP A 1 16 ? 4.187 20.189 -7.061 1.00 0.00 140 ASP A O 15
ATOM 24696 N N . ASN A 1 17 ? 6.396 20.592 -7.198 1.00 0.00 141 ASN A N 15
ATOM 24697 C CA . ASN A 1 17 ? 6.743 19.204 -7.484 1.00 0.00 141 ASN A CA 15
ATOM 24698 C C . ASN A 1 17 ? 6.168 18.270 -6.425 1.00 0.00 141 ASN A C 15
ATOM 24699 O O . ASN A 1 17 ? 5.820 18.701 -5.324 1.00 0.00 141 ASN A O 15
ATOM 24710 N N . LEU A 1 18 ? 6.071 16.989 -6.763 1.00 0.00 142 LEU A N 15
ATOM 24711 C CA . LEU A 1 18 ? 5.540 15.991 -5.840 1.00 0.00 142 LEU A CA 15
ATOM 24712 C C . LEU A 1 18 ? 5.965 16.294 -4.407 1.00 0.00 142 LEU A C 15
ATOM 24713 O O . LEU A 1 18 ? 7.150 16.482 -4.127 1.00 0.00 142 LEU A O 15
ATOM 24729 N N . SER A 1 19 ? 4.993 16.338 -3.503 1.00 0.00 143 SER A N 15
ATOM 24730 C CA . SER A 1 19 ? 5.265 16.619 -2.099 1.00 0.00 143 SER A CA 15
ATOM 24731 C C . SER A 1 19 ? 5.430 15.325 -1.307 1.00 0.00 143 SER A C 15
ATOM 24732 O O . SER A 1 19 ? 4.828 14.297 -1.618 1.00 0.00 143 SER A O 15
ATOM 24740 N N . PRO A 1 20 ? 6.265 15.375 -0.259 1.00 0.00 144 PRO A N 15
ATOM 24741 C CA . PRO A 1 20 ? 6.529 14.218 0.600 1.00 0.00 144 PRO A CA 15
ATOM 24742 C C . PRO A 1 20 ? 5.256 13.452 0.948 1.00 0.00 144 PRO A C 15
ATOM 24743 O O . PRO A 1 20 ? 5.270 12.226 1.060 1.00 0.00 144 PRO A O 15
ATOM 24754 N N . GLU A 1 21 ? 4.160 14.183 1.118 1.00 0.00 145 GLU A N 15
ATOM 24755 C CA . GLU A 1 21 ? 2.879 13.572 1.455 1.00 0.00 145 GLU A CA 15
ATOM 24756 C C . GLU A 1 21 ? 2.354 12.736 0.292 1.00 0.00 145 GLU A C 15
ATOM 24757 O O . GLU A 1 21 ? 2.028 11.561 0.458 1.00 0.00 145 GLU A O 15
ATOM 24769 N N . GLU A 1 22 ? 2.273 13.352 -0.883 1.00 0.00 146 GLU A N 15
ATOM 24770 C CA . GLU A 1 22 ? 1.786 12.664 -2.073 1.00 0.00 146 GLU A CA 15
ATOM 24771 C C . GLU A 1 22 ? 2.404 11.274 -2.190 1.00 0.00 146 GLU A C 15
ATOM 24772 O O . GLU A 1 22 ? 1.717 10.303 -2.511 1.00 0.00 146 GLU A O 15
ATOM 24784 N N . ARG A 1 23 ? 3.703 11.187 -1.927 1.00 0.00 147 ARG A N 15
ATOM 24785 C CA . ARG A 1 23 ? 4.414 9.916 -2.005 1.00 0.00 147 ARG A CA 15
ATOM 24786 C C . ARG A 1 23 ? 3.605 8.800 -1.351 1.00 0.00 147 ARG A C 15
ATOM 24787 O O . ARG A 1 23 ? 3.291 7.793 -1.986 1.00 0.00 147 ARG A O 15
ATOM 24808 N N . ASP A 1 24 ? 3.273 8.984 -0.077 1.00 0.00 148 ASP A N 15
ATOM 24809 C CA . ASP A 1 24 ? 2.500 7.994 0.662 1.00 0.00 148 ASP A CA 15
ATOM 24810 C C . ASP A 1 24 ? 1.238 7.608 -0.100 1.00 0.00 148 ASP A C 15
ATOM 24811 O O . ASP A 1 24 ? 0.968 6.428 -0.320 1.00 0.00 148 ASP A O 15
ATOM 24820 N N . ALA A 1 25 ? 0.465 8.614 -0.502 1.00 0.00 149 ALA A N 15
ATOM 24821 C CA . ALA A 1 25 ? -0.769 8.380 -1.241 1.00 0.00 149 ALA A CA 15
ATOM 24822 C C . ALA A 1 25 ? -0.581 7.296 -2.295 1.00 0.00 149 ALA A C 15
ATOM 24823 O O . ALA A 1 25 ? -1.248 6.261 -2.261 1.00 0.00 149 ALA A O 15
ATOM 24830 N N . ARG A 1 26 ? 0.331 7.538 -3.232 1.00 0.00 150 ARG A N 15
ATOM 24831 C CA . ARG A 1 26 ? 0.605 6.582 -4.297 1.00 0.00 150 ARG A CA 15
ATOM 24832 C C . ARG A 1 26 ? 0.811 5.180 -3.730 1.00 0.00 150 ARG A C 15
ATOM 24833 O O . ARG A 1 26 ? 0.552 4.181 -4.403 1.00 0.00 150 ARG A O 15
ATOM 24854 N N . THR A 1 27 ? 1.280 5.113 -2.488 1.00 0.00 151 THR A N 15
ATOM 24855 C CA . THR A 1 27 ? 1.522 3.835 -1.830 1.00 0.00 151 THR A CA 15
ATOM 24856 C C . THR A 1 27 ? 0.278 3.347 -1.098 1.00 0.00 151 THR A C 15
ATOM 24857 O O . THR A 1 27 ? -0.295 4.068 -0.280 1.00 0.00 151 THR A O 15
ATOM 24868 N N . VAL A 1 28 ? -0.136 2.121 -1.396 1.00 0.00 152 VAL A N 15
ATOM 24869 C CA . VAL A 1 28 ? -1.313 1.535 -0.764 1.00 0.00 152 VAL A CA 15
ATOM 24870 C C . VAL A 1 28 ? -0.917 0.549 0.329 1.00 0.00 152 VAL A C 15
ATOM 24871 O O . VAL A 1 28 ? 0.197 0.025 0.333 1.00 0.00 152 VAL A O 15
ATOM 24884 N N . PHE A 1 29 ? -1.838 0.298 1.255 1.00 0.00 153 PHE A N 15
ATOM 24885 C CA . PHE A 1 29 ? -1.584 -0.625 2.354 1.00 0.00 153 PHE A CA 15
ATOM 24886 C C . PHE A 1 29 ? -2.395 -1.907 2.184 1.00 0.00 153 PHE A C 15
ATOM 24887 O O . PHE A 1 29 ? -3.548 -1.873 1.754 1.00 0.00 153 PHE A O 15
ATOM 24904 N N . CYS A 1 30 ? -1.781 -3.036 2.524 1.00 0.00 154 CYS A N 15
ATOM 24905 C CA . CYS A 1 30 ? -2.445 -4.330 2.407 1.00 0.00 154 CYS A CA 15
ATOM 24906 C C . CYS A 1 30 ? -2.385 -5.092 3.727 1.00 0.00 154 CYS A C 15
ATOM 24907 O O . CYS A 1 30 ? -1.513 -4.844 4.559 1.00 0.00 154 CYS A O 15
ATOM 24915 N N . MET A 1 31 ? -3.320 -6.019 3.913 1.00 0.00 155 MET A N 15
ATOM 24916 C CA . MET A 1 31 ? -3.374 -6.816 5.132 1.00 0.00 155 MET A CA 15
ATOM 24917 C C . MET A 1 31 ? -4.028 -8.168 4.869 1.00 0.00 155 MET A C 15
ATOM 24918 O O . MET A 1 31 ? -4.487 -8.439 3.760 1.00 0.00 155 MET A O 15
ATOM 24932 N N . GLN A 1 32 ? -4.067 -9.011 5.895 1.00 0.00 156 GLN A N 15
ATOM 24933 C CA . GLN A 1 32 ? -4.665 -10.336 5.773 1.00 0.00 156 GLN A CA 15
ATOM 24934 C C . GLN A 1 32 ? -3.967 -11.151 4.689 1.00 0.00 156 GLN A C 15
ATOM 24935 O O . GLN A 1 32 ? -4.618 -11.769 3.846 1.00 0.00 156 GLN A O 15
ATOM 24949 N N . LEU A 1 33 ? -2.639 -11.146 4.717 1.00 0.00 157 LEU A N 15
ATOM 24950 C CA . LEU A 1 33 ? -1.851 -11.885 3.736 1.00 0.00 157 LEU A CA 15
ATOM 24951 C C . LEU A 1 33 ? -1.840 -13.376 4.059 1.00 0.00 157 LEU A C 15
ATOM 24952 O O . LEU A 1 33 ? -2.250 -13.790 5.142 1.00 0.00 157 LEU A O 15
ATOM 24968 N N . ALA A 1 34 ? -1.361 -14.177 3.111 1.00 0.00 158 ALA A N 15
ATOM 24969 C CA . ALA A 1 34 ? -1.292 -15.621 3.297 1.00 0.00 158 ALA A CA 15
ATOM 24970 C C . ALA A 1 34 ? -0.085 -16.008 4.144 1.00 0.00 158 ALA A C 15
ATOM 24971 O O . ALA A 1 34 ? 0.670 -15.147 4.596 1.00 0.00 158 ALA A O 15
ATOM 24978 N N . ALA A 1 35 ? 0.090 -17.309 4.358 1.00 0.00 159 ALA A N 15
ATOM 24979 C CA . ALA A 1 35 ? 1.206 -17.809 5.151 1.00 0.00 159 ALA A CA 15
ATOM 24980 C C . ALA A 1 35 ? 2.469 -17.932 4.306 1.00 0.00 159 ALA A C 15
ATOM 24981 O O . ALA A 1 35 ? 3.573 -17.659 4.778 1.00 0.00 159 ALA A O 15
ATOM 24988 N N . ARG A 1 36 ? 2.299 -18.344 3.054 1.00 0.00 160 ARG A N 15
ATOM 24989 C CA . ARG A 1 36 ? 3.426 -18.505 2.143 1.00 0.00 160 ARG A CA 15
ATOM 24990 C C . ARG A 1 36 ? 3.207 -17.708 0.860 1.00 0.00 160 ARG A C 15
ATOM 24991 O O . ARG A 1 36 ? 3.567 -18.155 -0.229 1.00 0.00 160 ARG A O 15
ATOM 25012 N N . ILE A 1 37 ? 2.612 -16.528 0.997 1.00 0.00 161 ILE A N 15
ATOM 25013 C CA . ILE A 1 37 ? 2.345 -15.670 -0.151 1.00 0.00 161 ILE A CA 15
ATOM 25014 C C . ILE A 1 37 ? 3.629 -15.032 -0.671 1.00 0.00 161 ILE A C 15
ATOM 25015 O O . ILE A 1 37 ? 4.593 -14.858 0.075 1.00 0.00 161 ILE A O 15
ATOM 25031 N N . ARG A 1 38 ? 3.633 -14.683 -1.952 1.00 0.00 162 ARG A N 15
ATOM 25032 C CA . ARG A 1 38 ? 4.798 -14.063 -2.572 1.00 0.00 162 ARG A CA 15
ATOM 25033 C C . ARG A 1 38 ? 4.406 -12.785 -3.309 1.00 0.00 162 ARG A C 15
ATOM 25034 O O . ARG A 1 38 ? 3.313 -12.670 -3.864 1.00 0.00 162 ARG A O 15
ATOM 25055 N N . PRO A 1 39 ? 5.318 -11.802 -3.315 1.00 0.00 163 PRO A N 15
ATOM 25056 C CA . PRO A 1 39 ? 5.092 -10.515 -3.980 1.00 0.00 163 PRO A CA 15
ATOM 25057 C C . PRO A 1 39 ? 4.501 -10.681 -5.377 1.00 0.00 163 PRO A C 15
ATOM 25058 O O . PRO A 1 39 ? 3.689 -9.868 -5.818 1.00 0.00 163 PRO A O 15
ATOM 25069 N N . ARG A 1 40 ? 4.916 -11.737 -6.068 1.00 0.00 164 ARG A N 15
ATOM 25070 C CA . ARG A 1 40 ? 4.428 -12.009 -7.415 1.00 0.00 164 ARG A CA 15
ATOM 25071 C C . ARG A 1 40 ? 2.904 -12.074 -7.439 1.00 0.00 164 ARG A C 15
ATOM 25072 O O . ARG A 1 40 ? 2.257 -11.402 -8.242 1.00 0.00 164 ARG A O 15
ATOM 25093 N N . ASP A 1 41 ? 2.338 -12.886 -6.553 1.00 0.00 165 ASP A N 15
ATOM 25094 C CA . ASP A 1 41 ? 0.889 -13.038 -6.473 1.00 0.00 165 ASP A CA 15
ATOM 25095 C C . ASP A 1 41 ? 0.200 -11.678 -6.455 1.00 0.00 165 ASP A C 15
ATOM 25096 O O . ASP A 1 41 ? -0.841 -11.490 -7.085 1.00 0.00 165 ASP A O 15
ATOM 25105 N N . LEU A 1 42 ? 0.787 -10.732 -5.729 1.00 0.00 166 LEU A N 15
ATOM 25106 C CA . LEU A 1 42 ? 0.229 -9.388 -5.629 1.00 0.00 166 LEU A CA 15
ATOM 25107 C C . LEU A 1 42 ? 0.522 -8.581 -6.890 1.00 0.00 166 LEU A C 15
ATOM 25108 O O . LEU A 1 42 ? -0.345 -7.874 -7.402 1.00 0.00 166 LEU A O 15
ATOM 25124 N N . GLU A 1 43 ? 1.751 -8.693 -7.385 1.00 0.00 167 GLU A N 15
ATOM 25125 C CA . GLU A 1 43 ? 2.159 -7.975 -8.587 1.00 0.00 167 GLU A CA 15
ATOM 25126 C C . GLU A 1 43 ? 1.071 -8.042 -9.656 1.00 0.00 167 GLU A C 15
ATOM 25127 O O . GLU A 1 43 ? 0.482 -7.025 -10.023 1.00 0.00 167 GLU A O 15
ATOM 25139 N N . ASP A 1 44 ? 0.812 -9.247 -10.151 1.00 0.00 168 ASP A N 15
ATOM 25140 C CA . ASP A 1 44 ? -0.203 -9.449 -11.178 1.00 0.00 168 ASP A CA 15
ATOM 25141 C C . ASP A 1 44 ? -1.594 -9.134 -10.636 1.00 0.00 168 ASP A C 15
ATOM 25142 O O . ASP A 1 44 ? -2.365 -8.405 -11.260 1.00 0.00 168 ASP A O 15
ATOM 25151 N N . PHE A 1 45 ? -1.910 -9.689 -9.470 1.00 0.00 169 PHE A N 15
ATOM 25152 C CA . PHE A 1 45 ? -3.209 -9.468 -8.844 1.00 0.00 169 PHE A CA 15
ATOM 25153 C C . PHE A 1 45 ? -3.548 -7.981 -8.806 1.00 0.00 169 PHE A C 15
ATOM 25154 O O . PHE A 1 45 ? -4.717 -7.599 -8.854 1.00 0.00 169 PHE A O 15
ATOM 25171 N N . PHE A 1 46 ? -2.517 -7.147 -8.717 1.00 0.00 170 PHE A N 15
ATOM 25172 C CA . PHE A 1 46 ? -2.706 -5.702 -8.670 1.00 0.00 170 PHE A CA 15
ATOM 25173 C C . PHE A 1 46 ? -2.528 -5.085 -10.054 1.00 0.00 170 PHE A C 15
ATOM 25174 O O . PHE A 1 46 ? -2.916 -3.941 -10.291 1.00 0.00 170 PHE A O 15
ATOM 25191 N N . SER A 1 47 ? -1.938 -5.852 -10.967 1.00 0.00 171 SER A N 15
ATOM 25192 C CA . SER A 1 47 ? -1.704 -5.380 -12.326 1.00 0.00 171 SER A CA 15
ATOM 25193 C C . SER A 1 47 ? -3.022 -5.207 -13.075 1.00 0.00 171 SER A C 15
ATOM 25194 O O . SER A 1 47 ? -3.054 -4.666 -14.180 1.00 0.00 171 SER A O 15
ATOM 25202 N N . ALA A 1 48 ? -4.108 -5.672 -12.465 1.00 0.00 172 ALA A N 15
ATOM 25203 C CA . ALA A 1 48 ? -5.429 -5.567 -13.071 1.00 0.00 172 ALA A CA 15
ATOM 25204 C C . ALA A 1 48 ? -5.971 -4.146 -12.965 1.00 0.00 172 ALA A C 15
ATOM 25205 O O . ALA A 1 48 ? -6.833 -3.740 -13.744 1.00 0.00 172 ALA A O 15
ATOM 25212 N N . VAL A 1 49 ? -5.462 -3.395 -11.994 1.00 0.00 173 VAL A N 15
ATOM 25213 C CA . VAL A 1 49 ? -5.897 -2.019 -11.785 1.00 0.00 173 VAL A CA 15
ATOM 25214 C C . VAL A 1 49 ? -4.744 -1.042 -11.989 1.00 0.00 173 VAL A C 15
ATOM 25215 O O . VAL A 1 49 ? -4.939 0.075 -12.465 1.00 0.00 173 VAL A O 15
ATOM 25228 N N . GLY A 1 50 ? -3.540 -1.473 -11.626 1.00 0.00 174 GLY A N 15
ATOM 25229 C CA . GLY A 1 50 ? -2.371 -0.624 -11.776 1.00 0.00 174 GLY A CA 15
ATOM 25230 C C . GLY A 1 50 ? -1.073 -1.401 -11.674 1.00 0.00 174 GLY A C 15
ATOM 25231 O O . GLY A 1 50 ? -1.010 -2.434 -11.007 1.00 0.00 174 GLY A O 15
ATOM 25235 N N . LYS A 1 51 ? -0.035 -0.904 -12.338 1.00 0.00 175 LYS A N 15
ATOM 25236 C CA . LYS A 1 51 ? 1.269 -1.557 -12.320 1.00 0.00 175 LYS A CA 15
ATOM 25237 C C . LYS A 1 51 ? 1.912 -1.450 -10.941 1.00 0.00 175 LYS A C 15
ATOM 25238 O O . LYS A 1 51 ? 1.923 -0.379 -10.332 1.00 0.00 175 LYS A O 15
ATOM 25257 N N . VAL A 1 52 ? 2.449 -2.563 -10.454 1.00 0.00 176 VAL A N 15
ATOM 25258 C CA . VAL A 1 52 ? 3.098 -2.592 -9.148 1.00 0.00 176 VAL A CA 15
ATOM 25259 C C . VAL A 1 52 ? 4.585 -2.275 -9.266 1.00 0.00 176 VAL A C 15
ATOM 25260 O O . VAL A 1 52 ? 5.315 -2.939 -10.002 1.00 0.00 176 VAL A O 15
ATOM 25273 N N . ARG A 1 53 ? 5.026 -1.257 -8.535 1.00 0.00 177 ARG A N 15
ATOM 25274 C CA . ARG A 1 53 ? 6.427 -0.852 -8.558 1.00 0.00 177 ARG A CA 15
ATOM 25275 C C . ARG A 1 53 ? 7.232 -1.617 -7.511 1.00 0.00 177 ARG A C 15
ATOM 25276 O O . ARG A 1 53 ? 8.166 -2.346 -7.843 1.00 0.00 177 ARG A O 15
ATOM 25297 N N . ASP A 1 54 ? 6.862 -1.445 -6.247 1.00 0.00 178 ASP A N 15
ATOM 25298 C CA . ASP A 1 54 ? 7.549 -2.120 -5.152 1.00 0.00 178 ASP A CA 15
ATOM 25299 C C . ASP A 1 54 ? 6.554 -2.845 -4.251 1.00 0.00 178 ASP A C 15
ATOM 25300 O O . ASP A 1 54 ? 5.440 -2.370 -4.029 1.00 0.00 178 ASP A O 15
ATOM 25309 N N . VAL A 1 55 ? 6.962 -4.000 -3.735 1.00 0.00 179 VAL A N 15
ATOM 25310 C CA . VAL A 1 55 ? 6.107 -4.791 -2.858 1.00 0.00 179 VAL A CA 15
ATOM 25311 C C . VAL A 1 55 ? 6.819 -5.127 -1.553 1.00 0.00 179 VAL A C 15
ATOM 25312 O O . VAL A 1 55 ? 7.686 -6.000 -1.513 1.00 0.00 179 VAL A O 15
ATOM 25325 N N . ARG A 1 56 ? 6.447 -4.428 -0.484 1.00 0.00 180 ARG A N 15
ATOM 25326 C CA . ARG A 1 56 ? 7.051 -4.653 0.823 1.00 0.00 180 ARG A CA 15
ATOM 25327 C C . ARG A 1 56 ? 6.145 -5.513 1.699 1.00 0.00 180 ARG A C 15
ATOM 25328 O O . ARG A 1 56 ? 5.124 -5.045 2.202 1.00 0.00 180 ARG A O 15
ATOM 25349 N N . ILE A 1 57 ? 6.528 -6.774 1.876 1.00 0.00 181 ILE A N 15
ATOM 25350 C CA . ILE A 1 57 ? 5.751 -7.699 2.692 1.00 0.00 181 ILE A CA 15
ATOM 25351 C C . ILE A 1 57 ? 6.387 -7.890 4.065 1.00 0.00 181 ILE A C 15
ATOM 25352 O O . ILE A 1 57 ? 7.407 -8.567 4.198 1.00 0.00 181 ILE A O 15
ATOM 25368 N N . ILE A 1 58 ? 5.778 -7.290 5.082 1.00 0.00 182 ILE A N 15
ATOM 25369 C CA . ILE A 1 58 ? 6.284 -7.396 6.444 1.00 0.00 182 ILE A CA 15
ATOM 25370 C C . ILE A 1 58 ? 6.062 -8.797 7.006 1.00 0.00 182 ILE A C 15
ATOM 25371 O O . ILE A 1 58 ? 4.950 -9.323 6.966 1.00 0.00 182 ILE A O 15
ATOM 25387 N N . SER A 1 59 ? 7.128 -9.395 7.528 1.00 0.00 183 SER A N 15
ATOM 25388 C CA . SER A 1 59 ? 7.051 -10.735 8.097 1.00 0.00 183 SER A CA 15
ATOM 25389 C C . SER A 1 59 ? 7.600 -10.755 9.520 1.00 0.00 183 SER A C 15
ATOM 25390 O O . SER A 1 59 ? 8.809 -10.659 9.732 1.00 0.00 183 SER A O 15
ATOM 25398 N N . ASP A 1 60 ? 6.702 -10.880 10.492 1.00 0.00 184 ASP A N 15
ATOM 25399 C CA . ASP A 1 60 ? 7.096 -10.913 11.895 1.00 0.00 184 ASP A CA 15
ATOM 25400 C C . ASP A 1 60 ? 7.040 -12.336 12.442 1.00 0.00 184 ASP A C 15
ATOM 25401 O O . ASP A 1 60 ? 5.975 -12.822 12.826 1.00 0.00 184 ASP A O 15
ATOM 25410 N N . ARG A 1 61 ? 8.191 -13.000 12.472 1.00 0.00 185 ARG A N 15
ATOM 25411 C CA . ARG A 1 61 ? 8.272 -14.367 12.968 1.00 0.00 185 ARG A CA 15
ATOM 25412 C C . ARG A 1 61 ? 7.977 -14.421 14.464 1.00 0.00 185 ARG A C 15
ATOM 25413 O O . ARG A 1 61 ? 7.391 -15.383 14.957 1.00 0.00 185 ARG A O 15
ATOM 25434 N N . ASN A 1 62 ? 8.389 -13.380 15.181 1.00 0.00 186 ASN A N 15
ATOM 25435 C CA . ASN A 1 62 ? 8.170 -13.309 16.621 1.00 0.00 186 ASN A CA 15
ATOM 25436 C C . ASN A 1 62 ? 6.698 -13.526 16.959 1.00 0.00 186 ASN A C 15
ATOM 25437 O O . ASN A 1 62 ? 6.365 -14.296 17.860 1.00 0.00 186 ASN A O 15
ATOM 25448 N N . SER A 1 63 ? 5.822 -12.843 16.230 1.00 0.00 187 SER A N 15
ATOM 25449 C CA . SER A 1 63 ? 4.386 -12.958 16.454 1.00 0.00 187 SER A CA 15
ATOM 25450 C C . SER A 1 63 ? 3.649 -13.196 15.140 1.00 0.00 187 SER A C 15
ATOM 25451 O O . SER A 1 63 ? 3.459 -12.273 14.346 1.00 0.00 187 SER A O 15
ATOM 25459 N N . ARG A 1 64 ? 3.235 -14.439 14.916 1.00 0.00 188 ARG A N 15
ATOM 25460 C CA . ARG A 1 64 ? 2.519 -14.799 13.698 1.00 0.00 188 ARG A CA 15
ATOM 25461 C C . ARG A 1 64 ? 1.022 -14.556 13.856 1.00 0.00 188 ARG A C 15
ATOM 25462 O O . ARG A 1 64 ? 0.272 -14.584 12.880 1.00 0.00 188 ARG A O 15
ATOM 25483 N N . ARG A 1 65 ? 0.593 -14.318 15.091 1.00 0.00 189 ARG A N 15
ATOM 25484 C CA . ARG A 1 65 ? -0.816 -14.073 15.377 1.00 0.00 189 ARG A CA 15
ATOM 25485 C C . ARG A 1 65 ? -1.302 -12.811 14.669 1.00 0.00 189 ARG A C 15
ATOM 25486 O O . ARG A 1 65 ? -2.428 -12.758 14.175 1.00 0.00 189 ARG A O 15
ATOM 25507 N N . SER A 1 66 ? -0.444 -11.795 14.626 1.00 0.00 190 SER A N 15
ATOM 25508 C CA . SER A 1 66 ? -0.788 -10.532 13.983 1.00 0.00 190 SER A CA 15
ATOM 25509 C C . SER A 1 66 ? -1.241 -10.760 12.545 1.00 0.00 190 SER A C 15
ATOM 25510 O O . SER A 1 66 ? -1.240 -11.888 12.052 1.00 0.00 190 SER A O 15
ATOM 25518 N N . LYS A 1 67 ? -1.629 -9.680 11.876 1.00 0.00 191 LYS A N 15
ATOM 25519 C CA . LYS A 1 67 ? -2.084 -9.759 10.492 1.00 0.00 191 LYS A CA 15
ATOM 25520 C C . LYS A 1 67 ? -0.972 -9.355 9.530 1.00 0.00 191 LYS A C 15
ATOM 25521 O O . LYS A 1 67 ? -0.375 -8.288 9.668 1.00 0.00 191 LYS A O 15
ATOM 25540 N N . GLY A 1 68 ? -0.700 -10.214 8.552 1.00 0.00 192 GLY A N 15
ATOM 25541 C CA . GLY A 1 68 ? 0.338 -9.927 7.580 1.00 0.00 192 GLY A CA 15
ATOM 25542 C C . GLY A 1 68 ? 0.068 -8.655 6.801 1.00 0.00 192 GLY A C 15
ATOM 25543 O O . GLY A 1 68 ? -0.851 -8.603 5.985 1.00 0.00 192 GLY A O 15
ATOM 25547 N N . ILE A 1 69 ? 0.870 -7.627 7.055 1.00 0.00 193 ILE A N 15
ATOM 25548 C CA . ILE A 1 69 ? 0.713 -6.349 6.372 1.00 0.00 193 ILE A CA 15
ATOM 25549 C C . ILE A 1 69 ? 1.717 -6.206 5.233 1.00 0.00 193 ILE A C 15
ATOM 25550 O O . ILE A 1 69 ? 2.863 -6.644 5.344 1.00 0.00 193 ILE A O 15
ATOM 25566 N N . ALA A 1 70 ? 1.281 -5.589 4.140 1.00 0.00 194 ALA A N 15
ATOM 25567 C CA . ALA A 1 70 ? 2.144 -5.385 2.983 1.00 0.00 194 ALA A CA 15
ATOM 25568 C C . ALA A 1 70 ? 1.928 -4.004 2.374 1.00 0.00 194 ALA A C 15
ATOM 25569 O O . ALA A 1 70 ? 0.884 -3.383 2.574 1.00 0.00 194 ALA A O 15
ATOM 25576 N N . TYR A 1 71 ? 2.921 -3.528 1.631 1.00 0.00 195 TYR A N 15
ATOM 25577 C CA . TYR A 1 71 ? 2.840 -2.219 0.995 1.00 0.00 195 TYR A CA 15
ATOM 25578 C C . TYR A 1 71 ? 3.066 -2.328 -0.509 1.00 0.00 195 TYR A C 15
ATOM 25579 O O . TYR A 1 71 ? 4.058 -2.902 -0.960 1.00 0.00 195 TYR A O 15
ATOM 25597 N N . VAL A 1 72 ? 2.139 -1.772 -1.283 1.00 0.00 196 VAL A N 15
ATOM 25598 C CA . VAL A 1 72 ? 2.237 -1.804 -2.737 1.00 0.00 196 VAL A CA 15
ATOM 25599 C C . VAL A 1 72 ? 2.247 -0.396 -3.319 1.00 0.00 196 VAL A C 15
ATOM 25600 O O . VAL A 1 72 ? 1.306 0.374 -3.123 1.00 0.00 196 VAL A O 15
ATOM 25613 N N . GLU A 1 73 ? 3.316 -0.065 -4.036 1.00 0.00 197 GLU A N 15
ATOM 25614 C CA . GLU A 1 73 ? 3.449 1.252 -4.647 1.00 0.00 197 GLU A CA 15
ATOM 25615 C C . GLU A 1 73 ? 2.929 1.242 -6.081 1.00 0.00 197 GLU A C 15
ATOM 25616 O O . GLU A 1 73 ? 3.519 0.619 -6.963 1.00 0.00 197 GLU A O 15
ATOM 25628 N N . PHE A 1 74 ? 1.818 1.936 -6.307 1.00 0.00 198 PHE A N 15
ATOM 25629 C CA . PHE A 1 74 ? 1.216 2.006 -7.634 1.00 0.00 198 PHE A CA 15
ATOM 25630 C C . PHE A 1 74 ? 1.827 3.143 -8.448 1.00 0.00 198 PHE A C 15
ATOM 25631 O O . PHE A 1 74 ? 2.231 4.167 -7.898 1.00 0.00 198 PHE A O 15
ATOM 25648 N N . CYS A 1 75 ? 1.889 2.953 -9.761 1.00 0.00 199 CYS A N 15
ATOM 25649 C CA . CYS A 1 75 ? 2.451 3.962 -10.653 1.00 0.00 199 CYS A CA 15
ATOM 25650 C C . CYS A 1 75 ? 1.724 5.293 -10.496 1.00 0.00 199 CYS A C 15
ATOM 25651 O O . CYS A 1 75 ? 2.324 6.359 -10.637 1.00 0.00 199 CYS A O 15
ATOM 25659 N N . GLU A 1 76 ? 0.429 5.224 -10.205 1.00 0.00 200 GLU A N 15
ATOM 25660 C CA . GLU A 1 76 ? -0.380 6.424 -10.030 1.00 0.00 200 GLU A CA 15
ATOM 25661 C C . GLU A 1 76 ? -1.292 6.294 -8.814 1.00 0.00 200 GLU A C 15
ATOM 25662 O O . GLU A 1 76 ? -1.475 5.202 -8.276 1.00 0.00 200 GLU A O 15
ATOM 25674 N N . ILE A 1 77 ? -1.861 7.416 -8.386 1.00 0.00 201 ILE A N 15
ATOM 25675 C CA . ILE A 1 77 ? -2.754 7.429 -7.235 1.00 0.00 201 ILE A CA 15
ATOM 25676 C C . ILE A 1 77 ? -4.185 7.101 -7.645 1.00 0.00 201 ILE A C 15
ATOM 25677 O O . ILE A 1 77 ? -4.933 6.486 -6.886 1.00 0.00 201 ILE A O 15
ATOM 25693 N N . GLN A 1 78 ? -4.558 7.515 -8.851 1.00 0.00 202 GLN A N 15
ATOM 25694 C CA . GLN A 1 78 ? -5.901 7.264 -9.364 1.00 0.00 202 GLN A CA 15
ATOM 25695 C C . GLN A 1 78 ? -6.147 5.769 -9.535 1.00 0.00 202 GLN A C 15
ATOM 25696 O O . GLN A 1 78 ? -7.260 5.345 -9.845 1.00 0.00 202 GLN A O 15
ATOM 25710 N N . SER A 1 79 ? -5.101 4.974 -9.332 1.00 0.00 203 SER A N 15
ATOM 25711 C CA . SER A 1 79 ? -5.202 3.526 -9.468 1.00 0.00 203 SER A CA 15
ATOM 25712 C C . SER A 1 79 ? -5.474 2.871 -8.118 1.00 0.00 203 SER A C 15
ATOM 25713 O O . SER A 1 79 ? -5.934 1.732 -8.048 1.00 0.00 203 SER A O 15
ATOM 25721 N N . VAL A 1 80 ? -5.183 3.600 -7.045 1.00 0.00 204 VAL A N 15
ATOM 25722 C CA . VAL A 1 80 ? -5.396 3.092 -5.695 1.00 0.00 204 VAL A CA 15
ATOM 25723 C C . VAL A 1 80 ? -6.869 2.788 -5.447 1.00 0.00 204 VAL A C 15
ATOM 25724 O O . VAL A 1 80 ? -7.227 1.760 -4.871 1.00 0.00 204 VAL A O 15
ATOM 25737 N N . PRO A 1 81 ? -7.744 3.699 -5.894 1.00 0.00 205 PRO A N 15
ATOM 25738 C CA . PRO A 1 81 ? -9.194 3.550 -5.734 1.00 0.00 205 PRO A CA 15
ATOM 25739 C C . PRO A 1 81 ? -9.684 2.167 -6.151 1.00 0.00 205 PRO A C 15
ATOM 25740 O O . PRO A 1 81 ? -10.368 1.484 -5.388 1.00 0.00 205 PRO A O 15
ATOM 25751 N N . LEU A 1 82 ? -9.330 1.761 -7.365 1.00 0.00 206 LEU A N 15
ATOM 25752 C CA . LEU A 1 82 ? -9.733 0.457 -7.883 1.00 0.00 206 LEU A CA 15
ATOM 25753 C C . LEU A 1 82 ? -9.160 -0.669 -7.030 1.00 0.00 206 LEU A C 15
ATOM 25754 O O . LEU A 1 82 ? -9.813 -1.688 -6.810 1.00 0.00 206 LEU A O 15
ATOM 25770 N N . ALA A 1 83 ? -7.936 -0.477 -6.549 1.00 0.00 207 ALA A N 15
ATOM 25771 C CA . ALA A 1 83 ? -7.277 -1.474 -5.715 1.00 0.00 207 ALA A CA 15
ATOM 25772 C C . ALA A 1 83 ? -7.992 -1.631 -4.378 1.00 0.00 207 ALA A C 15
ATOM 25773 O O . ALA A 1 83 ? -8.045 -2.726 -3.816 1.00 0.00 207 ALA A O 15
ATOM 25780 N N . ILE A 1 84 ? -8.539 -0.531 -3.872 1.00 0.00 208 ILE A N 15
ATOM 25781 C CA . ILE A 1 84 ? -9.250 -0.547 -2.600 1.00 0.00 208 ILE A CA 15
ATOM 25782 C C . ILE A 1 84 ? -10.476 -1.453 -2.667 1.00 0.00 208 ILE A C 15
ATOM 25783 O O . ILE A 1 84 ? -10.717 -2.255 -1.767 1.00 0.00 208 ILE A O 15
ATOM 25799 N N . GLY A 1 85 ? -11.246 -1.318 -3.743 1.00 0.00 209 GLY A N 15
ATOM 25800 C CA . GLY A 1 85 ? -12.436 -2.131 -3.909 1.00 0.00 209 GLY A CA 15
ATOM 25801 C C . GLY A 1 85 ? -12.140 -3.616 -3.836 1.00 0.00 209 GLY A C 15
ATOM 25802 O O . GLY A 1 85 ? -12.902 -4.381 -3.244 1.00 0.00 209 GLY A O 15
ATOM 25806 N N . LEU A 1 86 ? -11.030 -4.026 -4.441 1.00 0.00 210 LEU A N 15
ATOM 25807 C CA . LEU A 1 86 ? -10.634 -5.430 -4.444 1.00 0.00 210 LEU A CA 15
ATOM 25808 C C . LEU A 1 86 ? -10.807 -6.047 -3.059 1.00 0.00 210 LEU A C 15
ATOM 25809 O O . LEU A 1 86 ? -11.006 -7.255 -2.926 1.00 0.00 210 LEU A O 15
ATOM 25825 N N . THR A 1 87 ? -10.733 -5.209 -2.030 1.00 0.00 211 THR A N 15
ATOM 25826 C CA . THR A 1 87 ? -10.883 -5.672 -0.656 1.00 0.00 211 THR A CA 15
ATOM 25827 C C . THR A 1 87 ? -11.904 -6.799 -0.563 1.00 0.00 211 THR A C 15
ATOM 25828 O O . THR A 1 87 ? -13.111 -6.562 -0.609 1.00 0.00 211 THR A O 15
ATOM 25839 N N . GLY A 1 88 ? -11.413 -8.027 -0.431 1.00 0.00 212 GLY A N 15
ATOM 25840 C CA . GLY A 1 88 ? -12.297 -9.174 -0.334 1.00 0.00 212 GLY A CA 15
ATOM 25841 C C . GLY A 1 88 ? -12.129 -10.137 -1.492 1.00 0.00 212 GLY A C 15
ATOM 25842 O O . GLY A 1 88 ? -13.041 -10.898 -1.811 1.00 0.00 212 GLY A O 15
ATOM 25846 N N . GLN A 1 89 ? -10.960 -10.102 -2.123 1.00 0.00 213 GLN A N 15
ATOM 25847 C CA . GLN A 1 89 ? -10.676 -10.977 -3.255 1.00 0.00 213 GLN A CA 15
ATOM 25848 C C . GLN A 1 89 ? -9.839 -12.175 -2.821 1.00 0.00 213 GLN A C 15
ATOM 25849 O O . GLN A 1 89 ? -8.657 -12.037 -2.507 1.00 0.00 213 GLN A O 15
ATOM 25863 N N . ARG A 1 90 ? -10.461 -13.350 -2.804 1.00 0.00 214 ARG A N 15
ATOM 25864 C CA . ARG A 1 90 ? -9.773 -14.572 -2.406 1.00 0.00 214 ARG A CA 15
ATOM 25865 C C . ARG A 1 90 ? -8.428 -14.694 -3.118 1.00 0.00 214 ARG A C 15
ATOM 25866 O O . ARG A 1 90 ? -8.370 -14.909 -4.329 1.00 0.00 214 ARG A O 15
ATOM 25887 N N . LEU A 1 91 ? -7.348 -14.558 -2.356 1.00 0.00 215 LEU A N 15
ATOM 25888 C CA . LEU A 1 91 ? -6.003 -14.654 -2.912 1.00 0.00 215 LEU A CA 15
ATOM 25889 C C . LEU A 1 91 ? -5.252 -15.843 -2.321 1.00 0.00 215 LEU A C 15
ATOM 25890 O O . LEU A 1 91 ? -4.922 -15.854 -1.134 1.00 0.00 215 LEU A O 15
ATOM 25906 N N . LEU A 1 92 ? -4.983 -16.840 -3.156 1.00 0.00 216 LEU A N 15
ATOM 25907 C CA . LEU A 1 92 ? -4.268 -18.033 -2.717 1.00 0.00 216 LEU A CA 15
ATOM 25908 C C . LEU A 1 92 ? -5.054 -18.773 -1.639 1.00 0.00 216 LEU A C 15
ATOM 25909 O O . LEU A 1 92 ? -4.482 -19.498 -0.827 1.00 0.00 216 LEU A O 15
ATOM 25925 N N . GLY A 1 93 ? -6.370 -18.587 -1.641 1.00 0.00 217 GLY A N 15
ATOM 25926 C CA . GLY A 1 93 ? -7.214 -19.245 -0.660 1.00 0.00 217 GLY A CA 15
ATOM 25927 C C . GLY A 1 93 ? -7.629 -18.316 0.464 1.00 0.00 217 GLY A C 15
ATOM 25928 O O . GLY A 1 93 ? -8.662 -18.523 1.101 1.00 0.00 217 GLY A O 15
ATOM 25932 N N . VAL A 1 94 ? -6.820 -17.291 0.711 1.00 0.00 218 VAL A N 15
ATOM 25933 C CA . VAL A 1 94 ? -7.108 -16.326 1.767 1.00 0.00 218 VAL A CA 15
ATOM 25934 C C . VAL A 1 94 ? -7.317 -14.930 1.194 1.00 0.00 218 VAL A C 15
ATOM 25935 O O . VAL A 1 94 ? -6.429 -14.347 0.572 1.00 0.00 218 VAL A O 15
ATOM 25948 N N . PRO A 1 95 ? -8.520 -14.377 1.408 1.00 0.00 219 PRO A N 15
ATOM 25949 C CA . PRO A 1 95 ? -8.875 -13.040 0.923 1.00 0.00 219 PRO A CA 15
ATOM 25950 C C . PRO A 1 95 ? -7.841 -11.989 1.312 1.00 0.00 219 PRO A C 15
ATOM 25951 O O . PRO A 1 95 ? -7.158 -12.123 2.328 1.00 0.00 219 PRO A O 15
ATOM 25962 N N . ILE A 1 96 ? -7.733 -10.942 0.500 1.00 0.00 220 ILE A N 15
ATOM 25963 C CA . ILE A 1 96 ? -6.784 -9.867 0.762 1.00 0.00 220 ILE A CA 15
ATOM 25964 C C . ILE A 1 96 ? -7.505 -8.573 1.121 1.00 0.00 220 ILE A C 15
ATOM 25965 O O . ILE A 1 96 ? -8.633 -8.337 0.688 1.00 0.00 220 ILE A O 15
ATOM 25981 N N . ILE A 1 97 ? -6.845 -7.735 1.914 1.00 0.00 221 ILE A N 15
ATOM 25982 C CA . ILE A 1 97 ? -7.422 -6.462 2.330 1.00 0.00 221 ILE A CA 15
ATOM 25983 C C . ILE A 1 97 ? -6.660 -5.289 1.723 1.00 0.00 221 ILE A C 15
ATOM 25984 O O . ILE A 1 97 ? -5.452 -5.150 1.920 1.00 0.00 221 ILE A O 15
ATOM 26000 N N . VAL A 1 98 ? -7.373 -4.445 0.984 1.00 0.00 222 VAL A N 15
ATOM 26001 C CA . VAL A 1 98 ? -6.765 -3.281 0.350 1.00 0.00 222 VAL A CA 15
ATOM 26002 C C . VAL A 1 98 ? -7.377 -1.988 0.875 1.00 0.00 222 VAL A C 15
ATOM 26003 O O . VAL A 1 98 ? -8.598 -1.831 0.895 1.00 0.00 222 VAL A O 15
ATOM 26016 N N . GLN A 1 99 ? -6.520 -1.063 1.298 1.00 0.00 223 GLN A N 15
ATOM 26017 C CA . GLN A 1 99 ? -6.978 0.218 1.823 1.00 0.00 223 GLN A CA 15
ATOM 26018 C C . GLN A 1 99 ? -5.899 1.285 1.671 1.00 0.00 223 GLN A C 15
ATOM 26019 O O . GLN A 1 99 ? -4.707 0.982 1.689 1.00 0.00 223 GLN A O 15
ATOM 26033 N N . ALA A 1 100 ? -6.327 2.535 1.520 1.00 0.00 224 ALA A N 15
ATOM 26034 C CA . ALA A 1 100 ? -5.396 3.646 1.368 1.00 0.00 224 ALA A CA 15
ATOM 26035 C C . ALA A 1 100 ? -4.448 3.737 2.558 1.00 0.00 224 ALA A C 15
ATOM 26036 O O . ALA A 1 100 ? -4.883 3.790 3.708 1.00 0.00 224 ALA A O 15
ATOM 26043 N N . SER A 1 101 ? -3.149 3.753 2.274 1.00 0.00 225 SER A N 15
ATOM 26044 C CA . SER A 1 101 ? -2.139 3.832 3.322 1.00 0.00 225 SER A CA 15
ATOM 26045 C C . SER A 1 101 ? -2.237 5.155 4.073 1.00 0.00 225 SER A C 15
ATOM 26046 O O . SER A 1 101 ? -2.064 5.204 5.290 1.00 0.00 225 SER A O 15
ATOM 26054 N N . GLN A 1 102 ? -2.516 6.227 3.337 1.00 0.00 226 GLN A N 15
ATOM 26055 C CA . GLN A 1 102 ? -2.637 7.552 3.933 1.00 0.00 226 GLN A CA 15
ATOM 26056 C C . GLN A 1 102 ? -4.052 7.789 4.451 1.00 0.00 226 GLN A C 15
ATOM 26057 O O . GLN A 1 102 ? -4.570 8.904 4.386 1.00 0.00 226 GLN A O 15
ATOM 26071 N N . ALA A 1 103 ? -4.673 6.732 4.965 1.00 0.00 227 ALA A N 15
ATOM 26072 C CA . ALA A 1 103 ? -6.028 6.826 5.495 1.00 0.00 227 ALA A CA 15
ATOM 26073 C C . ALA A 1 103 ? -6.055 7.628 6.792 1.00 0.00 227 ALA A C 15
ATOM 26074 O O . ALA A 1 103 ? -6.926 8.474 6.990 1.00 0.00 227 ALA A O 15
ATOM 26081 N N . GLU A 1 104 ? -5.096 7.356 7.672 1.00 0.00 228 GLU A N 15
ATOM 26082 C CA . GLU A 1 104 ? -5.013 8.052 8.951 1.00 0.00 228 GLU A CA 15
ATOM 26083 C C . GLU A 1 104 ? -4.756 9.542 8.742 1.00 0.00 228 GLU A C 15
ATOM 26084 O O . GLU A 1 104 ? -5.570 10.383 9.123 1.00 0.00 228 GLU A O 15
ATOM 26096 N N . LYS A 1 105 ? -3.618 9.861 8.136 1.00 0.00 229 LYS A N 15
ATOM 26097 C CA . LYS A 1 105 ? -3.251 11.248 7.876 1.00 0.00 229 LYS A CA 15
ATOM 26098 C C . LYS A 1 105 ? -4.441 12.032 7.332 1.00 0.00 229 LYS A C 15
ATOM 26099 O O . LYS A 1 105 ? -4.860 13.029 7.919 1.00 0.00 229 LYS A O 15
ATOM 26118 N N . ASN A 1 106 ? -4.983 11.574 6.208 1.00 0.00 230 ASN A N 15
ATOM 26119 C CA . ASN A 1 106 ? -6.126 12.232 5.587 1.00 0.00 230 ASN A CA 15
ATOM 26120 C C . ASN A 1 106 ? -7.123 12.702 6.641 1.00 0.00 230 ASN A C 15
ATOM 26121 O O . ASN A 1 106 ? -7.485 13.878 6.687 1.00 0.00 230 ASN A O 15
ATOM 26132 N N . ARG A 1 107 ? -7.562 11.776 7.487 1.00 0.00 231 ARG A N 15
ATOM 26133 C CA . ARG A 1 107 ? -8.518 12.095 8.540 1.00 0.00 231 ARG A CA 15
ATOM 26134 C C . ARG A 1 107 ? -8.101 13.359 9.287 1.00 0.00 231 ARG A C 15
ATOM 26135 O O . ARG A 1 107 ? -8.858 14.329 9.358 1.00 0.00 231 ARG A O 15
ATOM 26156 N N . LEU A 1 108 ? -6.896 13.340 9.844 1.00 0.00 232 LEU A N 15
ATOM 26157 C CA . LEU A 1 108 ? -6.378 14.485 10.587 1.00 0.00 232 LEU A CA 15
ATOM 26158 C C . LEU A 1 108 ? -6.752 15.794 9.899 1.00 0.00 232 LEU A C 15
ATOM 26159 O O . LEU A 1 108 ? -7.455 16.627 10.471 1.00 0.00 232 LEU A O 15
ATOM 26175 N N . SER A 1 109 ? -6.280 15.967 8.669 1.00 0.00 233 SER A N 15
ATOM 26176 C CA . SER A 1 109 ? -6.564 17.176 7.904 1.00 0.00 233 SER A CA 15
ATOM 26177 C C . SER A 1 109 ? -8.004 17.629 8.119 1.00 0.00 233 SER A C 15
ATOM 26178 O O . SER A 1 109 ? -8.254 18.741 8.583 1.00 0.00 233 SER A O 15
ATOM 26186 N N . GLY A 1 110 ? -8.949 16.758 7.779 1.00 0.00 234 GLY A N 15
ATOM 26187 C CA . GLY A 1 110 ? -10.354 17.087 7.941 1.00 0.00 234 GLY A CA 15
ATOM 26188 C C . GLY A 1 110 ? -11.024 17.429 6.626 1.00 0.00 234 GLY A C 15
ATOM 26189 O O . GLY A 1 110 ? -10.419 18.019 5.731 1.00 0.00 234 GLY A O 15
ATOM 26193 N N . PRO A 1 111 ? -12.305 17.052 6.495 1.00 0.00 235 PRO A N 15
ATOM 26194 C CA . PRO A 1 111 ? -13.086 17.311 5.282 1.00 0.00 235 PRO A CA 15
ATOM 26195 C C . PRO A 1 111 ? -13.577 18.753 5.205 1.00 0.00 235 PRO A C 15
ATOM 26196 O O . PRO A 1 111 ? -14.494 19.146 5.925 1.00 0.00 235 PRO A O 15
ATOM 26207 N N . SER A 1 112 ? -12.958 19.537 4.328 1.00 0.00 236 SER A N 15
ATOM 26208 C CA . SER A 1 112 ? -13.329 20.937 4.159 1.00 0.00 236 SER A CA 15
ATOM 26209 C C . SER A 1 112 ? -13.260 21.345 2.690 1.00 0.00 236 SER A C 15
ATOM 26210 O O . SER A 1 112 ? -12.196 21.305 2.073 1.00 0.00 236 SER A O 15
ATOM 26218 N N . SER A 1 113 ? -14.403 21.737 2.138 1.00 0.00 237 SER A N 15
ATOM 26219 C CA . SER A 1 113 ? -14.474 22.149 0.740 1.00 0.00 237 SER A CA 15
ATOM 26220 C C . SER A 1 113 ? -15.645 23.101 0.514 1.00 0.00 237 SER A C 15
ATOM 26221 O O . SER A 1 113 ? -16.640 23.061 1.235 1.00 0.00 237 SER A O 15
ATOM 26229 N N . GLY A 1 114 ? -15.516 23.957 -0.496 1.00 0.00 238 GLY A N 15
ATOM 26230 C CA . GLY A 1 114 ? -16.570 24.909 -0.800 1.00 0.00 238 GLY A CA 15
ATOM 26231 C C . GLY A 1 114 ? -16.027 26.262 -1.215 1.00 0.00 238 GLY A C 15
ATOM 26232 O O . GLY A 1 114 ? -16.691 27.011 -1.930 1.00 0.00 238 GLY A O 15
ATOM 26236 N N . GLY A 1 1 ? 22.136 -0.282 7.815 1.00 0.00 125 GLY A N 16
ATOM 26237 C CA . GLY A 1 1 ? 21.053 0.680 7.724 1.00 0.00 125 GLY A CA 16
ATOM 26238 C C . GLY A 1 1 ? 20.577 1.150 9.083 1.00 0.00 125 GLY A C 16
ATOM 26239 O O . GLY A 1 1 ? 20.553 0.376 10.041 1.00 0.00 125 GLY A O 16
ATOM 26243 N N . SER A 1 2 ? 20.200 2.420 9.171 1.00 0.00 126 SER A N 16
ATOM 26244 C CA . SER A 1 2 ? 19.727 2.993 10.427 1.00 0.00 126 SER A CA 16
ATOM 26245 C C . SER A 1 2 ? 18.312 3.541 10.274 1.00 0.00 126 SER A C 16
ATOM 26246 O O . SER A 1 2 ? 17.740 3.520 9.185 1.00 0.00 126 SER A O 16
ATOM 26254 N N . SER A 1 3 ? 17.753 4.032 11.376 1.00 0.00 127 SER A N 16
ATOM 26255 C CA . SER A 1 3 ? 16.403 4.583 11.368 1.00 0.00 127 SER A CA 16
ATOM 26256 C C . SER A 1 3 ? 16.371 5.953 12.040 1.00 0.00 127 SER A C 16
ATOM 26257 O O . SER A 1 3 ? 17.032 6.175 13.052 1.00 0.00 127 SER A O 16
ATOM 26265 N N . GLY A 1 4 ? 15.595 6.868 11.466 1.00 0.00 128 GLY A N 16
ATOM 26266 C CA . GLY A 1 4 ? 15.490 8.205 12.022 1.00 0.00 128 GLY A CA 16
ATOM 26267 C C . GLY A 1 4 ? 15.960 9.273 11.054 1.00 0.00 128 GLY A C 16
ATOM 26268 O O . GLY A 1 4 ? 15.327 9.511 10.027 1.00 0.00 128 GLY A O 16
ATOM 26272 N N . SER A 1 5 ? 17.074 9.920 11.385 1.00 0.00 129 SER A N 16
ATOM 26273 C CA . SER A 1 5 ? 17.625 10.973 10.540 1.00 0.00 129 SER A CA 16
ATOM 26274 C C . SER A 1 5 ? 16.516 11.869 9.995 1.00 0.00 129 SER A C 16
ATOM 26275 O O . SER A 1 5 ? 16.546 12.275 8.834 1.00 0.00 129 SER A O 16
ATOM 26283 N N . SER A 1 6 ? 15.539 12.171 10.843 1.00 0.00 130 SER A N 16
ATOM 26284 C CA . SER A 1 6 ? 14.417 13.015 10.446 1.00 0.00 130 SER A CA 16
ATOM 26285 C C . SER A 1 6 ? 14.495 14.378 11.129 1.00 0.00 130 SER A C 16
ATOM 26286 O O . SER A 1 6 ? 15.088 14.516 12.198 1.00 0.00 130 SER A O 16
ATOM 26294 N N . GLY A 1 7 ? 13.891 15.382 10.501 1.00 0.00 131 GLY A N 16
ATOM 26295 C CA . GLY A 1 7 ? 13.903 16.721 11.060 1.00 0.00 131 GLY A CA 16
ATOM 26296 C C . GLY A 1 7 ? 13.071 17.696 10.250 1.00 0.00 131 GLY A C 16
ATOM 26297 O O . GLY A 1 7 ? 12.302 17.291 9.378 1.00 0.00 131 GLY A O 16
ATOM 26301 N N . LYS A 1 8 ? 13.223 18.983 10.539 1.00 0.00 132 LYS A N 16
ATOM 26302 C CA . LYS A 1 8 ? 12.481 20.020 9.832 1.00 0.00 132 LYS A CA 16
ATOM 26303 C C . LYS A 1 8 ? 13.170 20.386 8.522 1.00 0.00 132 LYS A C 16
ATOM 26304 O O . LYS A 1 8 ? 14.398 20.388 8.436 1.00 0.00 132 LYS A O 16
ATOM 26323 N N . SER A 1 9 ? 12.373 20.697 7.505 1.00 0.00 133 SER A N 16
ATOM 26324 C CA . SER A 1 9 ? 12.906 21.062 6.199 1.00 0.00 133 SER A CA 16
ATOM 26325 C C . SER A 1 9 ? 12.670 22.541 5.910 1.00 0.00 133 SER A C 16
ATOM 26326 O O . SER A 1 9 ? 11.557 22.970 5.605 1.00 0.00 133 SER A O 16
ATOM 26334 N N . PRO A 1 10 ? 13.742 23.342 6.008 1.00 0.00 134 PRO A N 16
ATOM 26335 C CA . PRO A 1 10 ? 13.678 24.785 5.761 1.00 0.00 134 PRO A CA 16
ATOM 26336 C C . PRO A 1 10 ? 12.858 25.125 4.521 1.00 0.00 134 PRO A C 16
ATOM 26337 O O . PRO A 1 10 ? 13.184 24.700 3.413 1.00 0.00 134 PRO A O 16
ATOM 26348 N N . VAL A 1 11 ? 11.791 25.895 4.715 1.00 0.00 135 VAL A N 16
ATOM 26349 C CA . VAL A 1 11 ? 10.925 26.294 3.612 1.00 0.00 135 VAL A CA 16
ATOM 26350 C C . VAL A 1 11 ? 11.743 26.740 2.406 1.00 0.00 135 VAL A C 16
ATOM 26351 O O . VAL A 1 11 ? 12.590 27.627 2.511 1.00 0.00 135 VAL A O 16
ATOM 26364 N N . ARG A 1 12 ? 11.483 26.119 1.260 1.00 0.00 136 ARG A N 16
ATOM 26365 C CA . ARG A 1 12 ? 12.195 26.452 0.031 1.00 0.00 136 ARG A CA 16
ATOM 26366 C C . ARG A 1 12 ? 11.325 26.179 -1.192 1.00 0.00 136 ARG A C 16
ATOM 26367 O O . ARG A 1 12 ? 10.448 25.316 -1.162 1.00 0.00 136 ARG A O 16
ATOM 26388 N N . GLU A 1 13 ? 11.574 26.920 -2.267 1.00 0.00 137 GLU A N 16
ATOM 26389 C CA . GLU A 1 13 ? 10.813 26.759 -3.500 1.00 0.00 137 GLU A CA 16
ATOM 26390 C C . GLU A 1 13 ? 10.568 25.282 -3.798 1.00 0.00 137 GLU A C 16
ATOM 26391 O O . GLU A 1 13 ? 11.407 24.421 -3.532 1.00 0.00 137 GLU A O 16
ATOM 26403 N N . PRO A 1 14 ? 9.390 24.981 -4.364 1.00 0.00 138 PRO A N 16
ATOM 26404 C CA . PRO A 1 14 ? 9.006 23.610 -4.710 1.00 0.00 138 PRO A CA 16
ATOM 26405 C C . PRO A 1 14 ? 10.126 22.855 -5.418 1.00 0.00 138 PRO A C 16
ATOM 26406 O O . PRO A 1 14 ? 10.944 23.452 -6.117 1.00 0.00 138 PRO A O 16
ATOM 26417 N N . VAL A 1 15 ? 10.156 21.539 -5.233 1.00 0.00 139 VAL A N 16
ATOM 26418 C CA . VAL A 1 15 ? 11.176 20.703 -5.854 1.00 0.00 139 VAL A CA 16
ATOM 26419 C C . VAL A 1 15 ? 10.612 19.951 -7.055 1.00 0.00 139 VAL A C 16
ATOM 26420 O O . VAL A 1 15 ? 9.398 19.891 -7.249 1.00 0.00 139 VAL A O 16
ATOM 26433 N N . ASP A 1 16 ? 11.501 19.378 -7.858 1.00 0.00 140 ASP A N 16
ATOM 26434 C CA . ASP A 1 16 ? 11.093 18.628 -9.040 1.00 0.00 140 ASP A CA 16
ATOM 26435 C C . ASP A 1 16 ? 10.724 17.194 -8.673 1.00 0.00 140 ASP A C 16
ATOM 26436 O O . ASP A 1 16 ? 9.653 16.706 -9.033 1.00 0.00 140 ASP A O 16
ATOM 26445 N N . ASN A 1 17 ? 11.619 16.524 -7.955 1.00 0.00 141 ASN A N 16
ATOM 26446 C CA . ASN A 1 17 ? 11.389 15.144 -7.541 1.00 0.00 141 ASN A CA 16
ATOM 26447 C C . ASN A 1 17 ? 10.203 15.055 -6.584 1.00 0.00 141 ASN A C 16
ATOM 26448 O O . ASN A 1 17 ? 9.694 16.072 -6.111 1.00 0.00 141 ASN A O 16
ATOM 26459 N N . LEU A 1 18 ? 9.768 13.831 -6.302 1.00 0.00 142 LEU A N 16
ATOM 26460 C CA . LEU A 1 18 ? 8.643 13.608 -5.402 1.00 0.00 142 LEU A CA 16
ATOM 26461 C C . LEU A 1 18 ? 8.873 14.299 -4.061 1.00 0.00 142 LEU A C 16
ATOM 26462 O O . LEU A 1 18 ? 9.922 14.902 -3.833 1.00 0.00 142 LEU A O 16
ATOM 26478 N N . SER A 1 19 ? 7.885 14.207 -3.176 1.00 0.00 143 SER A N 16
ATOM 26479 C CA . SER A 1 19 ? 7.979 14.825 -1.858 1.00 0.00 143 SER A CA 16
ATOM 26480 C C . SER A 1 19 ? 7.696 13.805 -0.759 1.00 0.00 143 SER A C 16
ATOM 26481 O O . SER A 1 19 ? 6.955 12.840 -0.948 1.00 0.00 143 SER A O 16
ATOM 26489 N N . PRO A 1 20 ? 8.299 14.024 0.419 1.00 0.00 144 PRO A N 16
ATOM 26490 C CA . PRO A 1 20 ? 8.128 13.135 1.573 1.00 0.00 144 PRO A CA 16
ATOM 26491 C C . PRO A 1 20 ? 6.668 12.763 1.805 1.00 0.00 144 PRO A C 16
ATOM 26492 O O . PRO A 1 20 ? 6.370 11.782 2.486 1.00 0.00 144 PRO A O 16
ATOM 26503 N N . GLU A 1 21 ? 5.763 13.551 1.235 1.00 0.00 145 GLU A N 16
ATOM 26504 C CA . GLU A 1 21 ? 4.333 13.303 1.381 1.00 0.00 145 GLU A CA 16
ATOM 26505 C C . GLU A 1 21 ? 3.804 12.468 0.218 1.00 0.00 145 GLU A C 16
ATOM 26506 O O . GLU A 1 21 ? 3.242 11.392 0.419 1.00 0.00 145 GLU A O 16
ATOM 26518 N N . GLU A 1 22 ? 3.988 12.974 -0.998 1.00 0.00 146 GLU A N 16
ATOM 26519 C CA . GLU A 1 22 ? 3.528 12.277 -2.193 1.00 0.00 146 GLU A CA 16
ATOM 26520 C C . GLU A 1 22 ? 3.886 10.794 -2.129 1.00 0.00 146 GLU A C 16
ATOM 26521 O O . GLU A 1 22 ? 3.076 9.933 -2.473 1.00 0.00 146 GLU A O 16
ATOM 26533 N N . ARG A 1 23 ? 5.105 10.505 -1.686 1.00 0.00 147 ARG A N 16
ATOM 26534 C CA . ARG A 1 23 ? 5.571 9.128 -1.578 1.00 0.00 147 ARG A CA 16
ATOM 26535 C C . ARG A 1 23 ? 4.558 8.267 -0.829 1.00 0.00 147 ARG A C 16
ATOM 26536 O O . ARG A 1 23 ? 4.321 7.114 -1.189 1.00 0.00 147 ARG A O 16
ATOM 26557 N N . ASP A 1 24 ? 3.964 8.835 0.215 1.00 0.00 148 ASP A N 16
ATOM 26558 C CA . ASP A 1 24 ? 2.976 8.121 1.014 1.00 0.00 148 ASP A CA 16
ATOM 26559 C C . ASP A 1 24 ? 1.645 8.025 0.276 1.00 0.00 148 ASP A C 16
ATOM 26560 O O . ASP A 1 24 ? 1.066 6.946 0.156 1.00 0.00 148 ASP A O 16
ATOM 26569 N N . ALA A 1 25 ? 1.165 9.162 -0.217 1.00 0.00 149 ALA A N 16
ATOM 26570 C CA . ALA A 1 25 ? -0.097 9.206 -0.946 1.00 0.00 149 ALA A CA 16
ATOM 26571 C C . ALA A 1 25 ? -0.169 8.095 -1.986 1.00 0.00 149 ALA A C 16
ATOM 26572 O O . ALA A 1 25 ? -1.179 7.400 -2.097 1.00 0.00 149 ALA A O 16
ATOM 26579 N N . ARG A 1 26 ? 0.907 7.933 -2.749 1.00 0.00 150 ARG A N 16
ATOM 26580 C CA . ARG A 1 26 ? 0.963 6.907 -3.782 1.00 0.00 150 ARG A CA 16
ATOM 26581 C C . ARG A 1 26 ? 1.367 5.560 -3.190 1.00 0.00 150 ARG A C 16
ATOM 26582 O O . ARG A 1 26 ? 2.120 4.800 -3.802 1.00 0.00 150 ARG A O 16
ATOM 26603 N N . THR A 1 27 ? 0.864 5.270 -1.994 1.00 0.00 151 THR A N 16
ATOM 26604 C CA . THR A 1 27 ? 1.173 4.017 -1.318 1.00 0.00 151 THR A CA 16
ATOM 26605 C C . THR A 1 27 ? -0.073 3.416 -0.677 1.00 0.00 151 THR A C 16
ATOM 26606 O O . THR A 1 27 ? -0.721 4.049 0.158 1.00 0.00 151 THR A O 16
ATOM 26617 N N . VAL A 1 28 ? -0.403 2.190 -1.071 1.00 0.00 152 VAL A N 16
ATOM 26618 C CA . VAL A 1 28 ? -1.572 1.503 -0.534 1.00 0.00 152 VAL A CA 16
ATOM 26619 C C . VAL A 1 28 ? -1.175 0.525 0.566 1.00 0.00 152 VAL A C 16
ATOM 26620 O O . VAL A 1 28 ? -0.102 -0.077 0.519 1.00 0.00 152 VAL A O 16
ATOM 26633 N N . PHE A 1 29 ? -2.049 0.368 1.555 1.00 0.00 153 PHE A N 16
ATOM 26634 C CA . PHE A 1 29 ? -1.791 -0.539 2.668 1.00 0.00 153 PHE A CA 16
ATOM 26635 C C . PHE A 1 29 ? -2.551 -1.849 2.489 1.00 0.00 153 PHE A C 16
ATOM 26636 O O . PHE A 1 29 ? -3.766 -1.852 2.286 1.00 0.00 153 PHE A O 16
ATOM 26653 N N . CYS A 1 30 ? -1.827 -2.961 2.566 1.00 0.00 154 CYS A N 16
ATOM 26654 C CA . CYS A 1 30 ? -2.432 -4.278 2.412 1.00 0.00 154 CYS A CA 16
ATOM 26655 C C . CYS A 1 30 ? -2.294 -5.094 3.693 1.00 0.00 154 CYS A C 16
ATOM 26656 O O . CYS A 1 30 ? -1.345 -4.914 4.455 1.00 0.00 154 CYS A O 16
ATOM 26664 N N . MET A 1 31 ? -3.248 -5.989 3.924 1.00 0.00 155 MET A N 16
ATOM 26665 C CA . MET A 1 31 ? -3.233 -6.831 5.115 1.00 0.00 155 MET A CA 16
ATOM 26666 C C . MET A 1 31 ? -3.894 -8.177 4.837 1.00 0.00 155 MET A C 16
ATOM 26667 O O . MET A 1 31 ? -4.385 -8.421 3.735 1.00 0.00 155 MET A O 16
ATOM 26681 N N . GLN A 1 32 ? -3.903 -9.046 5.842 1.00 0.00 156 GLN A N 16
ATOM 26682 C CA . GLN A 1 32 ? -4.502 -10.369 5.703 1.00 0.00 156 GLN A CA 16
ATOM 26683 C C . GLN A 1 32 ? -3.841 -11.151 4.574 1.00 0.00 156 GLN A C 16
ATOM 26684 O O . GLN A 1 32 ? -4.517 -11.658 3.678 1.00 0.00 156 GLN A O 16
ATOM 26698 N N . LEU A 1 33 ? -2.517 -11.243 4.621 1.00 0.00 157 LEU A N 16
ATOM 26699 C CA . LEU A 1 33 ? -1.764 -11.964 3.600 1.00 0.00 157 LEU A CA 16
ATOM 26700 C C . LEU A 1 33 ? -1.544 -13.416 4.009 1.00 0.00 157 LEU A C 16
ATOM 26701 O O . LEU A 1 33 ? -1.221 -13.705 5.161 1.00 0.00 157 LEU A O 16
ATOM 26717 N N . ALA A 1 34 ? -1.719 -14.327 3.057 1.00 0.00 158 ALA A N 16
ATOM 26718 C CA . ALA A 1 34 ? -1.535 -15.749 3.317 1.00 0.00 158 ALA A CA 16
ATOM 26719 C C . ALA A 1 34 ? -0.150 -16.029 3.891 1.00 0.00 158 ALA A C 16
ATOM 26720 O O . ALA A 1 34 ? 0.666 -15.120 4.037 1.00 0.00 158 ALA A O 16
ATOM 26727 N N . ALA A 1 35 ? 0.107 -17.292 4.214 1.00 0.00 159 ALA A N 16
ATOM 26728 C CA . ALA A 1 35 ? 1.394 -17.690 4.771 1.00 0.00 159 ALA A CA 16
ATOM 26729 C C . ALA A 1 35 ? 2.397 -18.001 3.666 1.00 0.00 159 ALA A C 16
ATOM 26730 O O . ALA A 1 35 ? 3.563 -17.613 3.746 1.00 0.00 159 ALA A O 16
ATOM 26737 N N . ARG A 1 36 ? 1.938 -18.705 2.636 1.00 0.00 160 ARG A N 16
ATOM 26738 C CA . ARG A 1 36 ? 2.796 -19.069 1.515 1.00 0.00 160 ARG A CA 16
ATOM 26739 C C . ARG A 1 36 ? 2.613 -18.099 0.352 1.00 0.00 160 ARG A C 16
ATOM 26740 O O . ARG A 1 36 ? 2.589 -18.506 -0.810 1.00 0.00 160 ARG A O 16
ATOM 26761 N N . ILE A 1 37 ? 2.482 -16.816 0.672 1.00 0.00 161 ILE A N 16
ATOM 26762 C CA . ILE A 1 37 ? 2.301 -15.790 -0.346 1.00 0.00 161 ILE A CA 16
ATOM 26763 C C . ILE A 1 37 ? 3.641 -15.324 -0.902 1.00 0.00 161 ILE A C 16
ATOM 26764 O O . ILE A 1 37 ? 4.680 -15.481 -0.259 1.00 0.00 161 ILE A O 16
ATOM 26780 N N . ARG A 1 38 ? 3.612 -14.748 -2.100 1.00 0.00 162 ARG A N 16
ATOM 26781 C CA . ARG A 1 38 ? 4.825 -14.258 -2.742 1.00 0.00 162 ARG A CA 16
ATOM 26782 C C . ARG A 1 38 ? 4.598 -12.878 -3.353 1.00 0.00 162 ARG A C 16
ATOM 26783 O O . ARG A 1 38 ? 3.506 -12.551 -3.819 1.00 0.00 162 ARG A O 16
ATOM 26804 N N . PRO A 1 39 ? 5.652 -12.049 -3.351 1.00 0.00 163 PRO A N 16
ATOM 26805 C CA . PRO A 1 39 ? 5.592 -10.692 -3.902 1.00 0.00 163 PRO A CA 16
ATOM 26806 C C . PRO A 1 39 ? 4.890 -10.644 -5.254 1.00 0.00 163 PRO A C 16
ATOM 26807 O O . PRO A 1 39 ? 4.209 -9.671 -5.577 1.00 0.00 163 PRO A O 16
ATOM 26818 N N . ARG A 1 40 ? 5.060 -11.702 -6.040 1.00 0.00 164 ARG A N 16
ATOM 26819 C CA . ARG A 1 40 ? 4.443 -11.781 -7.359 1.00 0.00 164 ARG A CA 16
ATOM 26820 C C . ARG A 1 40 ? 2.923 -11.867 -7.244 1.00 0.00 164 ARG A C 16
ATOM 26821 O O . ARG A 1 40 ? 2.198 -11.122 -7.904 1.00 0.00 164 ARG A O 16
ATOM 26842 N N . ASP A 1 41 ? 2.450 -12.778 -6.401 1.00 0.00 165 ASP A N 16
ATOM 26843 C CA . ASP A 1 41 ? 1.017 -12.960 -6.199 1.00 0.00 165 ASP A CA 16
ATOM 26844 C C . ASP A 1 41 ? 0.302 -11.614 -6.133 1.00 0.00 165 ASP A C 16
ATOM 26845 O O . ASP A 1 41 ? -0.821 -11.471 -6.617 1.00 0.00 165 ASP A O 16
ATOM 26854 N N . LEU A 1 42 ? 0.959 -10.630 -5.528 1.00 0.00 166 LEU A N 16
ATOM 26855 C CA . LEU A 1 42 ? 0.386 -9.295 -5.396 1.00 0.00 166 LEU A CA 16
ATOM 26856 C C . LEU A 1 42 ? 0.627 -8.472 -6.657 1.00 0.00 166 LEU A C 16
ATOM 26857 O O . LEU A 1 42 ? -0.251 -7.735 -7.105 1.00 0.00 166 LEU A O 16
ATOM 26873 N N . GLU A 1 43 ? 1.820 -8.607 -7.227 1.00 0.00 167 GLU A N 16
ATOM 26874 C CA . GLU A 1 43 ? 2.175 -7.876 -8.439 1.00 0.00 167 GLU A CA 16
ATOM 26875 C C . GLU A 1 43 ? 1.110 -8.059 -9.516 1.00 0.00 167 GLU A C 16
ATOM 26876 O O . GLU A 1 43 ? 0.442 -7.103 -9.911 1.00 0.00 167 GLU A O 16
ATOM 26888 N N . ASP A 1 44 ? 0.958 -9.292 -9.985 1.00 0.00 168 ASP A N 16
ATOM 26889 C CA . ASP A 1 44 ? -0.026 -9.601 -11.016 1.00 0.00 168 ASP A CA 16
ATOM 26890 C C . ASP A 1 44 ? -1.437 -9.266 -10.540 1.00 0.00 168 ASP A C 16
ATOM 26891 O O . ASP A 1 44 ? -2.170 -8.534 -11.206 1.00 0.00 168 ASP A O 16
ATOM 26900 N N . PHE A 1 45 ? -1.809 -9.806 -9.385 1.00 0.00 169 PHE A N 16
ATOM 26901 C CA . PHE A 1 45 ? -3.132 -9.566 -8.820 1.00 0.00 169 PHE A CA 16
ATOM 26902 C C . PHE A 1 45 ? -3.496 -8.086 -8.898 1.00 0.00 169 PHE A C 16
ATOM 26903 O O . PHE A 1 45 ? -4.605 -7.729 -9.296 1.00 0.00 169 PHE A O 16
ATOM 26920 N N . PHE A 1 46 ? -2.554 -7.231 -8.515 1.00 0.00 170 PHE A N 16
ATOM 26921 C CA . PHE A 1 46 ? -2.776 -5.790 -8.540 1.00 0.00 170 PHE A CA 16
ATOM 26922 C C . PHE A 1 46 ? -2.600 -5.236 -9.951 1.00 0.00 170 PHE A C 16
ATOM 26923 O O . PHE A 1 46 ? -3.081 -4.149 -10.267 1.00 0.00 170 PHE A O 16
ATOM 26940 N N . SER A 1 47 ? -1.905 -5.993 -10.794 1.00 0.00 171 SER A N 16
ATOM 26941 C CA . SER A 1 47 ? -1.661 -5.577 -12.171 1.00 0.00 171 SER A CA 16
ATOM 26942 C C . SER A 1 47 ? -2.972 -5.463 -12.944 1.00 0.00 171 SER A C 16
ATOM 26943 O O . SER A 1 47 ? -2.995 -4.990 -14.080 1.00 0.00 171 SER A O 16
ATOM 26951 N N . ALA A 1 48 ? -4.060 -5.900 -12.319 1.00 0.00 172 ALA A N 16
ATOM 26952 C CA . ALA A 1 48 ? -5.375 -5.845 -12.947 1.00 0.00 172 ALA A CA 16
ATOM 26953 C C . ALA A 1 48 ? -5.899 -4.414 -12.997 1.00 0.00 172 ALA A C 16
ATOM 26954 O O . ALA A 1 48 ? -6.737 -4.079 -13.835 1.00 0.00 172 ALA A O 16
ATOM 26961 N N . VAL A 1 49 ? -5.402 -3.574 -12.094 1.00 0.00 173 VAL A N 16
ATOM 26962 C CA . VAL A 1 49 ? -5.822 -2.179 -12.037 1.00 0.00 173 VAL A CA 16
ATOM 26963 C C . VAL A 1 49 ? -4.652 -1.242 -12.318 1.00 0.00 173 VAL A C 16
ATOM 26964 O O . VAL A 1 49 ? -4.830 -0.160 -12.876 1.00 0.00 173 VAL A O 16
ATOM 26977 N N . GLY A 1 50 ? -3.454 -1.666 -11.928 1.00 0.00 174 GLY A N 16
ATOM 26978 C CA . GLY A 1 50 ? -2.272 -0.853 -12.146 1.00 0.00 174 GLY A CA 16
ATOM 26979 C C . GLY A 1 50 ? -0.988 -1.644 -11.990 1.00 0.00 174 GLY A C 16
ATOM 26980 O O . GLY A 1 50 ? -0.934 -2.612 -11.232 1.00 0.00 174 GLY A O 16
ATOM 26984 N N . LYS A 1 51 ? 0.050 -1.232 -12.711 1.00 0.00 175 LYS A N 16
ATOM 26985 C CA . LYS A 1 51 ? 1.340 -1.907 -12.650 1.00 0.00 175 LYS A CA 16
ATOM 26986 C C . LYS A 1 51 ? 2.022 -1.659 -11.307 1.00 0.00 175 LYS A C 16
ATOM 26987 O O . LYS A 1 51 ? 2.072 -0.529 -10.826 1.00 0.00 175 LYS A O 16
ATOM 27006 N N . VAL A 1 52 ? 2.546 -2.726 -10.710 1.00 0.00 176 VAL A N 16
ATOM 27007 C CA . VAL A 1 52 ? 3.226 -2.622 -9.425 1.00 0.00 176 VAL A CA 16
ATOM 27008 C C . VAL A 1 52 ? 4.717 -2.360 -9.611 1.00 0.00 176 VAL A C 16
ATOM 27009 O O . VAL A 1 52 ? 5.381 -3.031 -10.401 1.00 0.00 176 VAL A O 16
ATOM 27022 N N . ARG A 1 53 ? 5.235 -1.381 -8.878 1.00 0.00 177 ARG A N 16
ATOM 27023 C CA . ARG A 1 53 ? 6.648 -1.030 -8.963 1.00 0.00 177 ARG A CA 16
ATOM 27024 C C . ARG A 1 53 ? 7.443 -1.698 -7.844 1.00 0.00 177 ARG A C 16
ATOM 27025 O O . ARG A 1 53 ? 8.443 -2.371 -8.097 1.00 0.00 177 ARG A O 16
ATOM 27046 N N . ASP A 1 54 ? 6.992 -1.507 -6.610 1.00 0.00 178 ASP A N 16
ATOM 27047 C CA . ASP A 1 54 ? 7.661 -2.092 -5.454 1.00 0.00 178 ASP A CA 16
ATOM 27048 C C . ASP A 1 54 ? 6.649 -2.728 -4.505 1.00 0.00 178 ASP A C 16
ATOM 27049 O O . ASP A 1 54 ? 5.529 -2.239 -4.356 1.00 0.00 178 ASP A O 16
ATOM 27058 N N . VAL A 1 55 ? 7.051 -3.823 -3.867 1.00 0.00 179 VAL A N 16
ATOM 27059 C CA . VAL A 1 55 ? 6.180 -4.527 -2.933 1.00 0.00 179 VAL A CA 16
ATOM 27060 C C . VAL A 1 55 ? 6.897 -4.807 -1.617 1.00 0.00 179 VAL A C 16
ATOM 27061 O O . VAL A 1 55 ? 7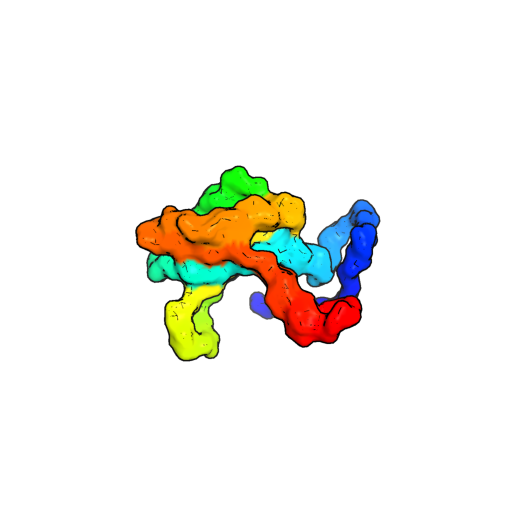.791 -5.649 -1.553 1.00 0.00 179 VAL A O 16
ATOM 27074 N N . ARG A 1 56 ? 6.498 -4.092 -0.569 1.00 0.00 180 ARG A N 16
ATOM 27075 C CA . ARG A 1 56 ? 7.102 -4.263 0.746 1.00 0.00 180 ARG A CA 16
ATOM 27076 C C . ARG A 1 56 ? 6.270 -5.207 1.609 1.00 0.00 180 ARG A C 16
ATOM 27077 O O . ARG A 1 56 ? 5.159 -4.870 2.019 1.00 0.00 180 ARG A O 16
ATOM 27098 N N . ILE A 1 57 ? 6.814 -6.388 1.880 1.00 0.00 181 ILE A N 16
ATOM 27099 C CA . ILE A 1 57 ? 6.123 -7.379 2.694 1.00 0.00 181 ILE A CA 16
ATOM 27100 C C . ILE A 1 57 ? 6.769 -7.511 4.069 1.00 0.00 181 ILE A C 16
ATOM 27101 O O . ILE A 1 57 ? 7.852 -8.082 4.204 1.00 0.00 181 ILE A O 16
ATOM 27117 N N . ILE A 1 58 ? 6.099 -6.980 5.085 1.00 0.00 182 ILE A N 16
ATOM 27118 C CA . ILE A 1 58 ? 6.607 -7.042 6.450 1.00 0.00 182 ILE A CA 16
ATOM 27119 C C . ILE A 1 58 ? 6.470 -8.446 7.025 1.00 0.00 182 ILE A C 16
ATOM 27120 O O . ILE A 1 58 ? 5.362 -8.923 7.272 1.00 0.00 182 ILE A O 16
ATOM 27136 N N . SER A 1 59 ? 7.605 -9.106 7.239 1.00 0.00 183 SER A N 16
ATOM 27137 C CA . SER A 1 59 ? 7.612 -10.459 7.783 1.00 0.00 183 SER A CA 16
ATOM 27138 C C . SER A 1 59 ? 8.061 -10.455 9.241 1.00 0.00 183 SER A C 16
ATOM 27139 O O . SER A 1 59 ? 8.803 -11.335 9.676 1.00 0.00 183 SER A O 16
ATOM 27147 N N . ASP A 1 60 ? 7.606 -9.457 9.991 1.00 0.00 184 ASP A N 16
ATOM 27148 C CA . ASP A 1 60 ? 7.959 -9.337 11.400 1.00 0.00 184 ASP A CA 16
ATOM 27149 C C . ASP A 1 60 ? 7.048 -10.203 12.265 1.00 0.00 184 ASP A C 16
ATOM 27150 O O . ASP A 1 60 ? 5.925 -9.814 12.584 1.00 0.00 184 ASP A O 16
ATOM 27159 N N . ARG A 1 61 ? 7.540 -11.379 12.640 1.00 0.00 185 ARG A N 16
ATOM 27160 C CA . ARG A 1 61 ? 6.770 -12.302 13.465 1.00 0.00 185 ARG A CA 16
ATOM 27161 C C . ARG A 1 61 ? 5.998 -11.550 14.545 1.00 0.00 185 ARG A C 16
ATOM 27162 O O . ARG A 1 61 ? 6.530 -10.643 15.184 1.00 0.00 185 ARG A O 16
ATOM 27183 N N . ASN A 1 62 ? 4.741 -11.934 14.744 1.00 0.00 186 ASN A N 16
ATOM 27184 C CA . ASN A 1 62 ? 3.896 -11.294 15.746 1.00 0.00 186 ASN A CA 16
ATOM 27185 C C . ASN A 1 62 ? 3.507 -12.284 16.841 1.00 0.00 186 ASN A C 16
ATOM 27186 O O . ASN A 1 62 ? 3.832 -13.469 16.765 1.00 0.00 186 ASN A O 16
ATOM 27197 N N . SER A 1 63 ? 2.809 -11.789 17.858 1.00 0.00 187 SER A N 16
ATOM 27198 C CA . SER A 1 63 ? 2.378 -12.629 18.969 1.00 0.00 187 SER A CA 16
ATOM 27199 C C . SER A 1 63 ? 0.877 -12.488 19.205 1.00 0.00 187 SER A C 16
ATOM 27200 O O . SER A 1 63 ? 0.146 -13.479 19.227 1.00 0.00 187 SER A O 16
ATOM 27208 N N . ARG A 1 64 ? 0.425 -11.251 19.382 1.00 0.00 188 ARG A N 16
ATOM 27209 C CA . ARG A 1 64 ? -0.988 -10.980 19.619 1.00 0.00 188 ARG A CA 16
ATOM 27210 C C . ARG A 1 64 ? -1.672 -10.510 18.339 1.00 0.00 188 ARG A C 16
ATOM 27211 O O . ARG A 1 64 ? -2.756 -10.981 17.993 1.00 0.00 188 ARG A O 16
ATOM 27232 N N . ARG A 1 65 ? -1.033 -9.577 17.640 1.00 0.00 189 ARG A N 16
ATOM 27233 C CA . ARG A 1 65 ? -1.581 -9.041 16.400 1.00 0.00 189 ARG A CA 16
ATOM 27234 C C . ARG A 1 65 ? -0.985 -9.753 15.190 1.00 0.00 189 ARG A C 16
ATOM 27235 O O . ARG A 1 65 ? -0.138 -9.201 14.486 1.00 0.00 189 ARG A O 16
ATOM 27256 N N . SER A 1 66 ? -1.431 -10.983 14.953 1.00 0.00 190 SER A N 16
ATOM 27257 C CA . SER A 1 66 ? -0.938 -11.773 13.831 1.00 0.00 190 SER A CA 16
ATOM 27258 C C . SER A 1 66 ? -1.631 -11.366 12.534 1.00 0.00 190 SER A C 16
ATOM 27259 O O . SER A 1 66 ? -2.831 -11.580 12.363 1.00 0.00 190 SER A O 16
ATOM 27267 N N . LYS A 1 67 ? -0.865 -10.776 11.621 1.00 0.00 191 LYS A N 16
ATOM 27268 C CA . LYS A 1 67 ? -1.403 -10.337 10.338 1.00 0.00 191 LYS A CA 16
ATOM 27269 C C . LYS A 1 67 ? -0.293 -9.808 9.436 1.00 0.00 191 LYS A C 16
ATOM 27270 O O . LYS A 1 67 ? 0.258 -8.735 9.678 1.00 0.00 191 LYS A O 16
ATOM 27289 N N . GLY A 1 68 ? 0.029 -10.567 8.394 1.00 0.00 192 GLY A N 16
ATOM 27290 C CA . GLY A 1 68 ? 1.071 -10.157 7.471 1.00 0.00 192 GLY A CA 16
ATOM 27291 C C . GLY A 1 68 ? 0.693 -8.917 6.684 1.00 0.00 192 GLY A C 16
ATOM 27292 O O . GLY A 1 68 ? -0.087 -8.990 5.733 1.00 0.00 192 GLY A O 16
ATOM 27296 N N . ILE A 1 69 ? 1.244 -7.775 7.082 1.00 0.00 193 ILE A N 16
ATOM 27297 C CA . ILE A 1 69 ? 0.959 -6.515 6.408 1.00 0.00 193 ILE A CA 16
ATOM 27298 C C . ILE A 1 69 ? 2.000 -6.219 5.334 1.00 0.00 193 ILE A C 16
ATOM 27299 O O . ILE A 1 69 ? 3.170 -6.574 5.473 1.00 0.00 193 ILE A O 16
ATOM 27315 N N . ALA A 1 70 ? 1.566 -5.565 4.260 1.00 0.00 194 ALA A N 16
ATOM 27316 C CA . ALA A 1 70 ? 2.460 -5.217 3.163 1.00 0.00 194 ALA A CA 16
ATOM 27317 C C . ALA A 1 70 ? 1.991 -3.954 2.452 1.00 0.00 194 ALA A C 16
ATOM 27318 O O . ALA A 1 70 ? 0.805 -3.619 2.477 1.00 0.00 194 ALA A O 16
ATOM 27325 N N . TYR A 1 71 ? 2.926 -3.255 1.820 1.00 0.00 195 TYR A N 16
ATOM 27326 C CA . TYR A 1 71 ? 2.608 -2.024 1.104 1.00 0.00 195 TYR A CA 16
ATOM 27327 C C . TYR A 1 71 ? 2.894 -2.173 -0.388 1.00 0.00 195 TYR A C 16
ATOM 27328 O O . TYR A 1 71 ? 3.901 -2.762 -0.784 1.00 0.00 195 TYR A O 16
ATOM 27346 N N . VAL A 1 72 ? 2.002 -1.633 -1.211 1.00 0.00 196 VAL A N 16
ATOM 27347 C CA . VAL A 1 72 ? 2.158 -1.703 -2.659 1.00 0.00 196 VAL A CA 16
ATOM 27348 C C . VAL A 1 72 ? 2.216 -0.309 -3.274 1.00 0.00 196 VAL A C 16
ATOM 27349 O O . VAL A 1 72 ? 1.347 0.527 -3.024 1.00 0.00 196 VAL A O 16
ATOM 27362 N N . GLU A 1 73 ? 3.245 -0.065 -4.079 1.00 0.00 197 GLU A N 16
ATOM 27363 C CA . GLU A 1 73 ? 3.416 1.229 -4.729 1.00 0.00 197 GLU A CA 16
ATOM 27364 C C . GLU A 1 73 ? 2.864 1.201 -6.152 1.00 0.00 197 GLU A C 16
ATOM 27365 O O . GLU A 1 73 ? 3.482 0.642 -7.058 1.00 0.00 197 GLU A O 16
ATOM 27377 N N . PHE A 1 74 ? 1.697 1.808 -6.340 1.00 0.00 198 PHE A N 16
ATOM 27378 C CA . PHE A 1 74 ? 1.061 1.851 -7.651 1.00 0.00 198 PHE A CA 16
ATOM 27379 C C . PHE A 1 74 ? 1.692 2.929 -8.527 1.00 0.00 198 PHE A C 16
ATOM 27380 O O . PHE A 1 74 ? 2.294 3.879 -8.024 1.00 0.00 198 PHE A O 16
ATOM 27397 N N . CYS A 1 75 ? 1.554 2.773 -9.839 1.00 0.00 199 CYS A N 16
ATOM 27398 C CA . CYS A 1 75 ? 2.111 3.732 -10.786 1.00 0.00 199 CYS A CA 16
ATOM 27399 C C . CYS A 1 75 ? 1.543 5.126 -10.547 1.00 0.00 199 CYS A C 16
ATOM 27400 O O . CYS A 1 75 ? 2.249 6.126 -10.674 1.00 0.00 199 CYS A O 16
ATOM 27408 N N . GLU A 1 76 ? 0.260 5.185 -10.201 1.00 0.00 200 GLU A N 16
ATOM 27409 C CA . GLU A 1 76 ? -0.404 6.459 -9.947 1.00 0.00 200 GLU A CA 16
ATOM 27410 C C . GLU A 1 76 ? -1.353 6.349 -8.758 1.00 0.00 200 GLU A C 16
ATOM 27411 O O . GLU A 1 76 ? -1.662 5.250 -8.296 1.00 0.00 200 GLU A O 16
ATOM 27423 N N . ILE A 1 77 ? -1.812 7.496 -8.267 1.00 0.00 201 ILE A N 16
ATOM 27424 C CA . ILE A 1 77 ? -2.725 7.530 -7.132 1.00 0.00 201 ILE A CA 16
ATOM 27425 C C . ILE A 1 77 ? -4.145 7.172 -7.559 1.00 0.00 201 ILE A C 16
ATOM 27426 O O . ILE A 1 77 ? -4.896 6.560 -6.799 1.00 0.00 201 ILE A O 16
ATOM 27442 N N . GLN A 1 78 ? -4.505 7.557 -8.778 1.00 0.00 202 GLN A N 16
ATOM 27443 C CA . GLN A 1 78 ? -5.834 7.275 -9.307 1.00 0.00 202 GLN A CA 16
ATOM 27444 C C . GLN A 1 78 ? -6.049 5.774 -9.469 1.00 0.00 202 GLN A C 16
ATOM 27445 O O . GLN A 1 78 ? -7.148 5.326 -9.798 1.00 0.00 202 GLN A O 16
ATOM 27459 N N . SER A 1 79 ? -4.993 5.002 -9.237 1.00 0.00 203 SER A N 16
ATOM 27460 C CA . SER A 1 79 ? -5.064 3.551 -9.362 1.00 0.00 203 SER A CA 16
ATOM 27461 C C . SER A 1 79 ? -5.323 2.901 -8.006 1.00 0.00 203 SER A C 16
ATOM 27462 O O . SER A 1 79 ? -5.777 1.759 -7.928 1.00 0.00 203 SER A O 16
ATOM 27470 N N . VAL A 1 80 ? -5.029 3.637 -6.939 1.00 0.00 204 VAL A N 16
ATOM 27471 C CA . VAL A 1 80 ? -5.230 3.134 -5.584 1.00 0.00 204 VAL A CA 16
ATOM 27472 C C . VAL A 1 80 ? -6.693 2.785 -5.339 1.00 0.00 204 VAL A C 16
ATOM 27473 O O . VAL A 1 80 ? -7.021 1.750 -4.758 1.00 0.00 204 VAL A O 16
ATOM 27486 N N . PRO A 1 81 ? -7.596 3.666 -5.793 1.00 0.00 205 PRO A N 16
ATOM 27487 C CA . PRO A 1 81 ? -9.041 3.472 -5.636 1.00 0.00 205 PRO A CA 16
ATOM 27488 C C . PRO A 1 81 ? -9.486 2.073 -6.046 1.00 0.00 205 PRO A C 16
ATOM 27489 O O . PRO A 1 81 ? -10.039 1.324 -5.239 1.00 0.00 205 PRO A O 16
ATOM 27500 N N . LEU A 1 82 ? -9.240 1.725 -7.305 1.00 0.00 206 LEU A N 16
ATOM 27501 C CA . LEU A 1 82 ? -9.616 0.414 -7.823 1.00 0.00 206 LEU A CA 16
ATOM 27502 C C . LEU A 1 82 ? -9.095 -0.699 -6.919 1.00 0.00 206 LEU A C 16
ATOM 27503 O O . LEU A 1 82 ? -9.821 -1.636 -6.590 1.00 0.00 206 LEU A O 16
ATOM 27519 N N . ALA A 1 83 ? -7.833 -0.586 -6.518 1.00 0.00 207 ALA A N 16
ATOM 27520 C CA . ALA A 1 83 ? -7.216 -1.580 -5.648 1.00 0.00 207 ALA A CA 16
ATOM 27521 C C . ALA A 1 83 ? -7.989 -1.722 -4.341 1.00 0.00 207 ALA A C 16
ATOM 27522 O O . ALA A 1 83 ? -8.020 -2.797 -3.741 1.00 0.00 207 ALA A O 16
ATOM 27529 N N . ILE A 1 84 ? -8.612 -0.632 -3.907 1.00 0.00 208 ILE A N 16
ATOM 27530 C CA . ILE A 1 84 ? -9.386 -0.636 -2.672 1.00 0.00 208 ILE A CA 16
ATOM 27531 C C . ILE A 1 84 ? -10.679 -1.428 -2.836 1.00 0.00 208 ILE A C 16
ATOM 27532 O O . ILE A 1 84 ? -11.046 -2.224 -1.973 1.00 0.00 208 ILE A O 16
ATOM 27548 N N . GLY A 1 85 ? -11.367 -1.203 -3.952 1.00 0.00 209 GLY A N 16
ATOM 27549 C CA . GLY A 1 85 ? -12.611 -1.904 -4.211 1.00 0.00 209 GLY A CA 16
ATOM 27550 C C . GLY A 1 85 ? -12.430 -3.408 -4.261 1.00 0.00 209 GLY A C 16
ATOM 27551 O O . GLY A 1 85 ? -13.338 -4.162 -3.912 1.00 0.00 209 GLY A O 16
ATOM 27555 N N . LEU A 1 86 ? -11.254 -3.846 -4.697 1.00 0.00 210 LEU A N 16
ATOM 27556 C CA . LEU A 1 86 ? -10.956 -5.270 -4.795 1.00 0.00 210 LEU A CA 16
ATOM 27557 C C . LEU A 1 86 ? -11.090 -5.949 -3.435 1.00 0.00 210 LEU A C 16
ATOM 27558 O O . LEU A 1 86 ? -11.207 -7.171 -3.347 1.00 0.00 210 LEU A O 16
ATOM 27574 N N . THR A 1 87 ? -11.076 -5.147 -2.374 1.00 0.00 211 THR A N 16
ATOM 27575 C CA . THR A 1 87 ? -11.198 -5.668 -1.019 1.00 0.00 211 THR A CA 16
ATOM 27576 C C . THR A 1 87 ? -12.193 -6.822 -0.962 1.00 0.00 211 THR A C 16
ATOM 27577 O O . THR A 1 87 ? -13.389 -6.635 -1.183 1.00 0.00 211 THR A O 16
ATOM 27588 N N . GLY A 1 88 ? -11.691 -8.016 -0.662 1.00 0.00 212 GLY A N 16
ATOM 27589 C CA . GLY A 1 88 ? -12.551 -9.182 -0.580 1.00 0.00 212 GLY A CA 16
ATOM 27590 C C . GLY A 1 88 ? -12.261 -10.195 -1.670 1.00 0.00 212 GLY A C 16
ATOM 27591 O O . GLY A 1 88 ? -13.066 -11.089 -1.924 1.00 0.00 212 GLY A O 16
ATOM 27595 N N . GLN A 1 89 ? -11.108 -10.052 -2.316 1.00 0.00 213 GLN A N 16
ATOM 27596 C CA . GLN A 1 89 ? -10.715 -10.960 -3.386 1.00 0.00 213 GLN A CA 16
ATOM 27597 C C . GLN A 1 89 ? -9.901 -12.128 -2.839 1.00 0.00 213 GLN A C 16
ATOM 27598 O O . GLN A 1 89 ? -8.797 -11.942 -2.327 1.00 0.00 213 GLN A O 16
ATOM 27612 N N . ARG A 1 90 ? -10.453 -13.332 -2.950 1.00 0.00 214 ARG A N 16
ATOM 27613 C CA . ARG A 1 90 ? -9.780 -14.529 -2.464 1.00 0.00 214 ARG A CA 16
ATOM 27614 C C . ARG A 1 90 ? -8.392 -14.662 -3.085 1.00 0.00 214 ARG A C 16
ATOM 27615 O O . ARG A 1 90 ? -8.257 -14.916 -4.283 1.00 0.00 214 ARG A O 16
ATOM 27636 N N . LEU A 1 91 ? -7.363 -14.486 -2.263 1.00 0.00 215 LEU A N 16
ATOM 27637 C CA . LEU A 1 91 ? -5.984 -14.585 -2.731 1.00 0.00 215 LEU A CA 16
ATOM 27638 C C . LEU A 1 91 ? -5.274 -15.772 -2.088 1.00 0.00 215 LEU A C 16
ATOM 27639 O O . LEU A 1 91 ? -5.037 -15.788 -0.879 1.00 0.00 215 LEU A O 16
ATOM 27655 N N . LEU A 1 92 ? -4.937 -16.765 -2.904 1.00 0.00 216 LEU A N 16
ATOM 27656 C CA . LEU A 1 92 ? -4.252 -17.957 -2.415 1.00 0.00 216 LEU A CA 16
ATOM 27657 C C . LEU A 1 92 ? -5.108 -18.696 -1.393 1.00 0.00 216 LEU A C 16
ATOM 27658 O O . LEU A 1 92 ? -4.592 -19.423 -0.545 1.00 0.00 216 LEU A O 16
ATOM 27674 N N . GLY A 1 93 ? -6.421 -18.508 -1.480 1.00 0.00 217 GLY A N 16
ATOM 27675 C CA . GLY A 1 93 ? -7.329 -19.165 -0.558 1.00 0.00 217 GLY A CA 16
ATOM 27676 C C . GLY A 1 93 ? -7.862 -18.222 0.502 1.00 0.00 217 GLY A C 16
ATOM 27677 O O . GLY A 1 93 ? -8.979 -18.395 0.991 1.00 0.00 217 GLY A O 16
ATOM 27681 N N . VAL A 1 94 ? -7.061 -17.223 0.860 1.00 0.00 218 VAL A N 16
ATOM 27682 C CA . VAL A 1 94 ? -7.459 -16.251 1.870 1.00 0.00 218 VAL A CA 16
ATOM 27683 C C . VAL A 1 94 ? -7.576 -14.854 1.271 1.00 0.00 218 VAL A C 16
ATOM 27684 O O . VAL A 1 94 ? -6.626 -14.310 0.707 1.00 0.00 218 VAL A O 16
ATOM 27697 N N . PRO A 1 95 ? -8.771 -14.256 1.395 1.00 0.00 219 PRO A N 16
ATOM 27698 C CA . PRO A 1 95 ? -9.041 -12.913 0.873 1.00 0.00 219 PRO A CA 16
ATOM 27699 C C . PRO A 1 95 ? -7.990 -11.898 1.310 1.00 0.00 219 PRO A C 16
ATOM 27700 O O . PRO A 1 95 ? -7.368 -12.049 2.361 1.00 0.00 219 PRO A O 16
ATOM 27711 N N . ILE A 1 96 ? -7.799 -10.864 0.498 1.00 0.00 220 ILE A N 16
ATOM 27712 C CA . ILE A 1 96 ? -6.825 -9.824 0.803 1.00 0.00 220 ILE A CA 16
ATOM 27713 C C . ILE A 1 96 ? -7.515 -8.526 1.208 1.00 0.00 220 ILE A C 16
ATOM 27714 O O . ILE A 1 96 ? -8.655 -8.269 0.819 1.00 0.00 220 ILE A O 16
ATOM 27730 N N . ILE A 1 97 ? -6.816 -7.710 1.992 1.00 0.00 221 ILE A N 16
ATOM 27731 C CA . ILE A 1 97 ? -7.361 -6.437 2.447 1.00 0.00 221 ILE A CA 16
ATOM 27732 C C . ILE A 1 97 ? -6.632 -5.264 1.800 1.00 0.00 221 ILE A C 16
ATOM 27733 O O . ILE A 1 97 ? -5.410 -5.149 1.898 1.00 0.00 221 ILE A O 16
ATOM 27749 N N . VAL A 1 98 ? -7.391 -4.395 1.140 1.00 0.00 222 VAL A N 16
ATOM 27750 C CA . VAL A 1 98 ? -6.818 -3.228 0.479 1.00 0.00 222 VAL A CA 16
ATOM 27751 C C . VAL A 1 98 ? -7.436 -1.939 1.009 1.00 0.00 222 VAL A C 16
ATOM 27752 O O . VAL A 1 98 ? -8.655 -1.772 0.994 1.00 0.00 222 VAL A O 16
ATOM 27765 N N . GLN A 1 99 ? -6.586 -1.030 1.474 1.00 0.00 223 GLN A N 16
ATOM 27766 C CA . GLN A 1 99 ? -7.049 0.246 2.008 1.00 0.00 223 GLN A CA 16
ATOM 27767 C C . GLN A 1 99 ? -5.953 1.303 1.921 1.00 0.00 223 GLN A C 16
ATOM 27768 O O . GLN A 1 99 ? -4.765 0.981 1.938 1.00 0.00 223 GLN A O 16
ATOM 27782 N N . ALA A 1 100 ? -6.360 2.564 1.829 1.00 0.00 224 ALA A N 16
ATOM 27783 C CA . ALA A 1 100 ? -5.412 3.668 1.741 1.00 0.00 224 ALA A CA 16
ATOM 27784 C C . ALA A 1 100 ? -4.497 3.704 2.960 1.00 0.00 224 ALA A C 16
ATOM 27785 O O . ALA A 1 100 ? -4.962 3.662 4.099 1.00 0.00 224 ALA A O 16
ATOM 27792 N N . SER A 1 101 ? -3.193 3.782 2.714 1.00 0.00 225 SER A N 16
ATOM 27793 C CA . SER A 1 101 ? -2.212 3.820 3.792 1.00 0.00 225 SER A CA 16
ATOM 27794 C C . SER A 1 101 ? -2.203 5.186 4.471 1.00 0.00 225 SER A C 16
ATOM 27795 O O . SER A 1 101 ? -2.177 5.281 5.697 1.00 0.00 225 SER A O 16
ATOM 27803 N N . GLN A 1 102 ? -2.224 6.242 3.663 1.00 0.00 226 GLN A N 16
ATOM 27804 C CA . GLN A 1 102 ? -2.216 7.604 4.185 1.00 0.00 226 GLN A CA 16
ATOM 27805 C C . GLN A 1 102 ? -3.389 7.828 5.134 1.00 0.00 226 GLN A C 16
ATOM 27806 O O . GLN A 1 102 ? -3.324 8.672 6.028 1.00 0.00 226 GLN A O 16
ATOM 27820 N N . ALA A 1 103 ? -4.461 7.068 4.933 1.00 0.00 227 ALA A N 16
ATOM 27821 C CA . ALA A 1 103 ? -5.647 7.184 5.771 1.00 0.00 227 ALA A CA 16
ATOM 27822 C C . ALA A 1 103 ? -5.302 6.973 7.242 1.00 0.00 227 ALA A C 16
ATOM 27823 O O . ALA A 1 103 ? -5.758 7.720 8.108 1.00 0.00 227 ALA A O 16
ATOM 27830 N N . GLU A 1 104 ? -4.497 5.952 7.516 1.00 0.00 228 GLU A N 16
ATOM 27831 C CA . GLU A 1 104 ? -4.093 5.645 8.883 1.00 0.00 228 GLU A CA 16
ATOM 27832 C C . GLU A 1 104 ? -3.434 6.852 9.541 1.00 0.00 228 GLU A C 16
ATOM 27833 O O . GLU A 1 104 ? -3.759 7.212 10.673 1.00 0.00 228 GLU A O 16
ATOM 27845 N N . LYS A 1 105 ? -2.505 7.475 8.825 1.00 0.00 229 LYS A N 16
ATOM 27846 C CA . LYS A 1 105 ? -1.799 8.643 9.337 1.00 0.00 229 LYS A CA 16
ATOM 27847 C C . LYS A 1 105 ? -2.751 9.822 9.511 1.00 0.00 229 LYS A C 16
ATOM 27848 O O . LYS A 1 105 ? -2.952 10.310 10.622 1.00 0.00 229 LYS A O 16
ATOM 27867 N N . ASN A 1 106 ? -3.337 10.272 8.406 1.00 0.00 230 ASN A N 16
ATOM 27868 C CA . ASN A 1 106 ? -4.269 11.393 8.438 1.00 0.00 230 ASN A CA 16
ATOM 27869 C C . ASN A 1 106 ? -5.082 11.389 9.730 1.00 0.00 230 ASN A C 16
ATOM 27870 O O . ASN A 1 106 ? -5.333 12.439 10.321 1.00 0.00 230 ASN A O 16
ATOM 27881 N N . ARG A 1 107 ? -5.488 10.199 10.162 1.00 0.00 231 ARG A N 16
ATOM 27882 C CA . ARG A 1 107 ? -6.272 10.057 11.383 1.00 0.00 231 ARG A CA 16
ATOM 27883 C C . ARG A 1 107 ? -5.411 9.524 12.524 1.00 0.00 231 ARG A C 16
ATOM 27884 O O . ARG A 1 107 ? -5.500 8.351 12.887 1.00 0.00 231 ARG A O 16
ATOM 27905 N N . LEU A 1 108 ? -4.577 10.393 13.084 1.00 0.00 232 LEU A N 16
ATOM 27906 C CA . LEU A 1 108 ? -3.698 10.011 14.184 1.00 0.00 232 LEU A CA 16
ATOM 27907 C C . LEU A 1 108 ? -3.174 11.242 14.916 1.00 0.00 232 LEU A C 16
ATOM 27908 O O . LEU A 1 108 ? -2.455 12.059 14.341 1.00 0.00 232 LEU A O 16
ATOM 27924 N N . SER A 1 109 ? -3.537 11.366 16.189 1.00 0.00 233 SER A N 16
ATOM 27925 C CA . SER A 1 109 ? -3.105 12.499 16.999 1.00 0.00 233 SER A CA 16
ATOM 27926 C C . SER A 1 109 ? -2.652 12.036 18.381 1.00 0.00 233 SER A C 16
ATOM 27927 O O . SER A 1 109 ? -3.453 11.552 19.179 1.00 0.00 233 SER A O 16
ATOM 27935 N N . GLY A 1 110 ? -1.360 12.189 18.655 1.00 0.00 234 GLY A N 16
ATOM 27936 C CA . GLY A 1 110 ? -0.821 11.782 19.940 1.00 0.00 234 GLY A CA 16
ATOM 27937 C C . GLY A 1 110 ? 0.682 11.956 20.019 1.00 0.00 234 GLY A C 16
ATOM 27938 O O . GLY A 1 110 ? 1.402 11.778 19.036 1.00 0.00 234 GLY A O 16
ATOM 27942 N N . PRO A 1 111 ? 1.179 12.313 21.213 1.00 0.00 235 PRO A N 16
ATOM 27943 C CA . PRO A 1 111 ? 2.611 12.519 21.445 1.00 0.00 235 PRO A CA 16
ATOM 27944 C C . PRO A 1 111 ? 3.367 11.205 21.610 1.00 0.00 235 PRO A C 16
ATOM 27945 O O . PRO A 1 111 ? 4.595 11.169 21.518 1.00 0.00 235 PRO A O 16
ATOM 27956 N N . SER A 1 112 ? 2.627 10.129 21.851 1.00 0.00 236 SER A N 16
ATOM 27957 C CA . SER A 1 112 ? 3.228 8.812 22.031 1.00 0.00 236 SER A CA 16
ATOM 27958 C C . SER A 1 112 ? 3.923 8.353 20.753 1.00 0.00 236 SER A C 16
ATOM 27959 O O . SER A 1 112 ? 3.511 8.705 19.647 1.00 0.00 236 SER A O 16
ATOM 27967 N N . SER A 1 113 ? 4.982 7.565 20.913 1.00 0.00 237 SER A N 16
ATOM 27968 C CA . SER A 1 113 ? 5.738 7.059 19.772 1.00 0.00 237 SER A CA 16
ATOM 27969 C C . SER A 1 113 ? 5.822 5.536 19.809 1.00 0.00 237 SER A C 16
ATOM 27970 O O . SER A 1 113 ? 6.872 4.955 19.537 1.00 0.00 237 SER A O 16
ATOM 27978 N N . GLY A 1 114 ? 4.708 4.895 20.148 1.00 0.00 238 GLY A N 16
ATOM 27979 C CA . GLY A 1 114 ? 4.677 3.446 20.215 1.00 0.00 238 GLY A CA 16
ATOM 27980 C C . GLY A 1 114 ? 3.705 2.840 19.221 1.00 0.00 238 GLY A C 16
ATOM 27981 O O . GLY A 1 114 ? 3.447 1.637 19.250 1.00 0.00 238 GLY A O 16
ATOM 27985 N N . GLY A 1 1 ? -20.283 22.528 -17.702 1.00 0.00 125 GLY A N 17
ATOM 27986 C CA . GLY A 1 1 ? -21.590 22.534 -18.331 1.00 0.00 125 GLY A CA 17
ATOM 27987 C C . GLY A 1 1 ? -21.581 21.868 -19.692 1.00 0.00 125 GLY A C 17
ATOM 27988 O O . GLY A 1 1 ? -21.608 20.641 -19.790 1.00 0.00 125 GLY A O 17
ATOM 27992 N N . SER A 1 2 ? -21.545 22.677 -20.747 1.00 0.00 126 SER A N 17
ATOM 27993 C CA . SER A 1 2 ? -21.539 22.158 -22.109 1.00 0.00 126 SER A CA 17
ATOM 27994 C C . SER A 1 2 ? -20.124 21.783 -22.541 1.00 0.00 126 SER A C 17
ATOM 27995 O O . SER A 1 2 ? -19.172 22.525 -22.298 1.00 0.00 126 SER A O 17
ATOM 28003 N N . SER A 1 3 ? -19.995 20.627 -23.183 1.00 0.00 127 SER A N 17
ATOM 28004 C CA . SER A 1 3 ? -18.697 20.151 -23.647 1.00 0.00 127 SER A CA 17
ATOM 28005 C C . SER A 1 3 ? -18.862 19.016 -24.652 1.00 0.00 127 SER A C 17
ATOM 28006 O O . SER A 1 3 ? -19.847 18.279 -24.618 1.00 0.00 127 SER A O 17
ATOM 28014 N N . GLY A 1 4 ? -17.889 18.882 -25.550 1.00 0.00 128 GLY A N 17
ATOM 28015 C CA . GLY A 1 4 ? -17.946 17.835 -26.553 1.00 0.00 128 GLY A CA 17
ATOM 28016 C C . GLY A 1 4 ? -16.744 16.912 -26.496 1.00 0.00 128 GLY A C 17
ATOM 28017 O O . GLY A 1 4 ? -15.633 17.347 -26.194 1.00 0.00 128 GLY A O 17
ATOM 28021 N N . SER A 1 5 ? -16.965 15.634 -26.786 1.00 0.00 129 SER A N 17
ATOM 28022 C CA . SER A 1 5 ? -15.893 14.647 -26.760 1.00 0.00 129 SER A CA 17
ATOM 28023 C C . SER A 1 5 ? -14.626 15.204 -27.403 1.00 0.00 129 SER A C 17
ATOM 28024 O O . SER A 1 5 ? -14.680 15.844 -28.453 1.00 0.00 129 SER A O 17
ATOM 28032 N N . SER A 1 6 ? -13.487 14.955 -26.765 1.00 0.00 130 SER A N 17
ATOM 28033 C CA . SER A 1 6 ? -12.207 15.434 -27.271 1.00 0.00 130 SER A CA 17
ATOM 28034 C C . SER A 1 6 ? -11.455 14.319 -27.990 1.00 0.00 130 SER A C 17
ATOM 28035 O O . SER A 1 6 ? -10.711 13.557 -27.373 1.00 0.00 130 SER A O 17
ATOM 28043 N N . GLY A 1 7 ? -11.655 14.229 -29.302 1.00 0.00 131 GLY A N 17
ATOM 28044 C CA . GLY A 1 7 ? -10.991 13.203 -30.084 1.00 0.00 131 GLY A CA 17
ATOM 28045 C C . GLY A 1 7 ? -9.556 13.566 -30.416 1.00 0.00 131 GLY A C 17
ATOM 28046 O O . GLY A 1 7 ? -8.627 13.143 -29.729 1.00 0.00 131 GLY A O 17
ATOM 28050 N N . LYS A 1 8 ? -9.375 14.350 -31.474 1.00 0.00 132 LYS A N 17
ATOM 28051 C CA . LYS A 1 8 ? -8.044 14.770 -31.896 1.00 0.00 132 LYS A CA 17
ATOM 28052 C C . LYS A 1 8 ? -7.586 15.995 -31.111 1.00 0.00 132 LYS A C 17
ATOM 28053 O O . LYS A 1 8 ? -8.087 17.100 -31.319 1.00 0.00 132 LYS A O 17
ATOM 28072 N N . SER A 1 9 ? -6.629 15.792 -30.211 1.00 0.00 133 SER A N 17
ATOM 28073 C CA . SER A 1 9 ? -6.104 16.880 -29.394 1.00 0.00 133 SER A CA 17
ATOM 28074 C C . SER A 1 9 ? -4.659 16.605 -28.987 1.00 0.00 133 SER A C 17
ATOM 28075 O O . SER A 1 9 ? -4.265 15.467 -28.729 1.00 0.00 133 SER A O 17
ATOM 28083 N N . PRO A 1 10 ? -3.850 17.672 -28.926 1.00 0.00 134 PRO A N 17
ATOM 28084 C CA . PRO A 1 10 ? -2.436 17.574 -28.550 1.00 0.00 134 PRO A CA 17
ATOM 28085 C C . PRO A 1 10 ? -2.245 17.441 -27.043 1.00 0.00 134 PRO A C 17
ATOM 28086 O O . PRO A 1 10 ? -3.017 17.992 -26.259 1.00 0.00 134 PRO A O 17
ATOM 28097 N N . VAL A 1 11 ? -1.212 16.706 -26.644 1.00 0.00 135 VAL A N 17
ATOM 28098 C CA . VAL A 1 11 ? -0.918 16.503 -25.232 1.00 0.00 135 VAL A CA 17
ATOM 28099 C C . VAL A 1 11 ? 0.581 16.588 -24.963 1.00 0.00 135 VAL A C 17
ATOM 28100 O O . VAL A 1 11 ? 1.334 15.675 -25.303 1.00 0.00 135 VAL A O 17
ATOM 28113 N N . ARG A 1 12 ? 1.006 17.687 -24.351 1.00 0.00 136 ARG A N 17
ATOM 28114 C CA . ARG A 1 12 ? 2.415 17.891 -24.037 1.00 0.00 136 ARG A CA 17
ATOM 28115 C C . ARG A 1 12 ? 2.763 17.285 -22.681 1.00 0.00 136 ARG A C 17
ATOM 28116 O O . ARG A 1 12 ? 1.907 17.166 -21.806 1.00 0.00 136 ARG A O 17
ATOM 28137 N N . GLU A 1 13 ? 4.026 16.904 -22.516 1.00 0.00 137 GLU A N 17
ATOM 28138 C CA . GLU A 1 13 ? 4.486 16.308 -21.267 1.00 0.00 137 GLU A CA 17
ATOM 28139 C C . GLU A 1 13 ? 5.063 17.372 -20.338 1.00 0.00 137 GLU A C 17
ATOM 28140 O O . GLU A 1 13 ? 5.522 18.429 -20.771 1.00 0.00 137 GLU A O 17
ATOM 28152 N N . PRO A 1 14 ? 5.039 17.088 -19.027 1.00 0.00 138 PRO A N 17
ATOM 28153 C CA . PRO A 1 14 ? 5.554 18.007 -18.008 1.00 0.00 138 PRO A CA 17
ATOM 28154 C C . PRO A 1 14 ? 7.078 18.013 -17.951 1.00 0.00 138 PRO A C 17
ATOM 28155 O O . PRO A 1 14 ? 7.729 17.042 -18.338 1.00 0.00 138 PRO A O 17
ATOM 28166 N N . VAL A 1 15 ? 7.643 19.115 -17.466 1.00 0.00 139 VAL A N 17
ATOM 28167 C CA . VAL A 1 15 ? 9.091 19.246 -17.358 1.00 0.00 139 VAL A CA 17
ATOM 28168 C C . VAL A 1 15 ? 9.517 19.460 -15.909 1.00 0.00 139 VAL A C 17
ATOM 28169 O O . VAL A 1 15 ? 10.280 20.376 -15.604 1.00 0.00 139 VAL A O 17
ATOM 28182 N N . ASP A 1 16 ? 9.018 18.606 -15.021 1.00 0.00 140 ASP A N 17
ATOM 28183 C CA . ASP A 1 16 ? 9.347 18.700 -13.604 1.00 0.00 140 ASP A CA 17
ATOM 28184 C C . ASP A 1 16 ? 9.294 17.327 -12.942 1.00 0.00 140 ASP A C 17
ATOM 28185 O O . ASP A 1 16 ? 8.463 16.490 -13.292 1.00 0.00 140 ASP A O 17
ATOM 28194 N N . ASN A 1 17 ? 10.187 17.102 -11.984 1.00 0.00 141 ASN A N 17
ATOM 28195 C CA . ASN A 1 17 ? 10.243 15.829 -11.273 1.00 0.00 141 ASN A CA 17
ATOM 28196 C C . ASN A 1 17 ? 9.211 15.788 -10.150 1.00 0.00 141 ASN A C 17
ATOM 28197 O O . ASN A 1 17 ? 8.646 16.815 -9.773 1.00 0.00 141 ASN A O 17
ATOM 28208 N N . LEU A 1 18 ? 8.972 14.595 -9.618 1.00 0.00 142 LEU A N 17
ATOM 28209 C CA . LEU A 1 18 ? 8.009 14.418 -8.536 1.00 0.00 142 LEU A CA 17
ATOM 28210 C C . LEU A 1 18 ? 8.680 14.588 -7.177 1.00 0.00 142 LEU A C 17
ATOM 28211 O O . LEU A 1 18 ? 9.854 14.256 -7.008 1.00 0.00 142 LEU A O 17
ATOM 28227 N N . SER A 1 19 ? 7.927 15.103 -6.211 1.00 0.00 143 SER A N 17
ATOM 28228 C CA . SER A 1 19 ? 8.450 15.317 -4.866 1.00 0.00 143 SER A CA 17
ATOM 28229 C C . SER A 1 19 ? 8.559 13.997 -4.109 1.00 0.00 143 SER A C 17
ATOM 28230 O O . SER A 1 19 ? 7.841 13.036 -4.380 1.00 0.00 143 SER A O 17
ATOM 28238 N N . PRO A 1 20 ? 9.482 13.949 -3.136 1.00 0.00 144 PRO A N 17
ATOM 28239 C CA . PRO A 1 20 ? 9.709 12.754 -2.319 1.00 0.00 144 PRO A CA 17
ATOM 28240 C C . PRO A 1 20 ? 8.553 12.476 -1.364 1.00 0.00 144 PRO A C 17
ATOM 28241 O O . PRO A 1 20 ? 8.415 11.367 -0.849 1.00 0.00 144 PRO A O 17
ATOM 28252 N N . GLU A 1 21 ? 7.727 13.491 -1.133 1.00 0.00 145 GLU A N 17
ATOM 28253 C CA . GLU A 1 21 ? 6.583 13.356 -0.237 1.00 0.00 145 GLU A CA 17
ATOM 28254 C C . GLU A 1 21 ? 5.343 12.906 -1.006 1.00 0.00 145 GLU A C 17
ATOM 28255 O O . GLU A 1 21 ? 4.433 12.305 -0.435 1.00 0.00 145 GLU A O 17
ATOM 28267 N N . GLU A 1 22 ? 5.315 13.204 -2.300 1.00 0.00 146 GLU A N 17
ATOM 28268 C CA . GLU A 1 22 ? 4.187 12.832 -3.145 1.00 0.00 146 GLU A CA 17
ATOM 28269 C C . GLU A 1 22 ? 4.161 11.325 -3.388 1.00 0.00 146 GLU A C 17
ATOM 28270 O O . GLU A 1 22 ? 3.098 10.706 -3.408 1.00 0.00 146 GLU A O 17
ATOM 28282 N N . ARG A 1 23 ? 5.342 10.742 -3.571 1.00 0.00 147 ARG A N 17
ATOM 28283 C CA . ARG A 1 23 ? 5.455 9.309 -3.814 1.00 0.00 147 ARG A CA 17
ATOM 28284 C C . ARG A 1 23 ? 4.647 8.517 -2.790 1.00 0.00 147 ARG A C 17
ATOM 28285 O O . ARG A 1 23 ? 3.939 7.573 -3.139 1.00 0.00 147 ARG A O 17
ATOM 28306 N N . ASP A 1 24 ? 4.758 8.910 -1.526 1.00 0.00 148 ASP A N 17
ATOM 28307 C CA . ASP A 1 24 ? 4.036 8.238 -0.450 1.00 0.00 148 ASP A CA 17
ATOM 28308 C C . ASP A 1 24 ? 2.558 8.095 -0.795 1.00 0.00 148 ASP A C 17
ATOM 28309 O O . ASP A 1 24 ? 1.979 7.018 -0.652 1.00 0.00 148 ASP A O 17
ATOM 28318 N N . ALA A 1 25 ? 1.952 9.188 -1.248 1.00 0.00 149 ALA A N 17
ATOM 28319 C CA . ALA A 1 25 ? 0.541 9.184 -1.614 1.00 0.00 149 ALA A CA 17
ATOM 28320 C C . ALA A 1 25 ? 0.231 8.057 -2.593 1.00 0.00 149 ALA A C 17
ATOM 28321 O O . ALA A 1 25 ? -0.890 7.549 -2.634 1.00 0.00 149 ALA A O 17
ATOM 28328 N N . ARG A 1 26 ? 1.230 7.672 -3.380 1.00 0.00 150 ARG A N 17
ATOM 28329 C CA . ARG A 1 26 ? 1.063 6.606 -4.361 1.00 0.00 150 ARG A CA 17
ATOM 28330 C C . ARG A 1 26 ? 1.404 5.249 -3.752 1.00 0.00 150 ARG A C 17
ATOM 28331 O O . ARG A 1 26 ? 1.943 4.371 -4.428 1.00 0.00 150 ARG A O 17
ATOM 28352 N N . THR A 1 27 ? 1.088 5.084 -2.472 1.00 0.00 151 THR A N 17
ATOM 28353 C CA . THR A 1 27 ? 1.362 3.835 -1.771 1.00 0.00 151 THR A CA 17
ATOM 28354 C C . THR A 1 27 ? 0.090 3.252 -1.168 1.00 0.00 151 THR A C 17
ATOM 28355 O O . THR A 1 27 ? -0.630 3.932 -0.437 1.00 0.00 151 THR A O 17
ATOM 28366 N N . VAL A 1 28 ? -0.181 1.988 -1.478 1.00 0.00 152 VAL A N 17
ATOM 28367 C CA . VAL A 1 28 ? -1.367 1.312 -0.965 1.00 0.00 152 VAL A CA 17
ATOM 28368 C C . VAL A 1 28 ? -1.009 0.367 0.177 1.00 0.00 152 VAL A C 17
ATOM 28369 O O . VAL A 1 28 ? 0.104 -0.154 0.240 1.00 0.00 152 VAL A O 17
ATOM 28382 N N . PHE A 1 29 ? -1.962 0.149 1.076 1.00 0.00 153 PHE A N 17
ATOM 28383 C CA . PHE A 1 29 ? -1.748 -0.735 2.217 1.00 0.00 153 PHE A CA 17
ATOM 28384 C C . PHE A 1 29 ? -2.548 -2.025 2.064 1.00 0.00 153 PHE A C 17
ATOM 28385 O O . PHE A 1 29 ? -3.712 -2.002 1.660 1.00 0.00 153 PHE A O 17
ATOM 28402 N N . CYS A 1 30 ? -1.917 -3.148 2.386 1.00 0.00 154 CYS A N 17
ATOM 28403 C CA . CYS A 1 30 ? -2.569 -4.448 2.284 1.00 0.00 154 CYS A CA 17
ATOM 28404 C C . CYS A 1 30 ? -2.474 -5.210 3.602 1.00 0.00 154 CYS A C 17
ATOM 28405 O O . CYS A 1 30 ? -1.546 -5.005 4.384 1.00 0.00 154 CYS A O 17
ATOM 28413 N N . MET A 1 31 ? -3.443 -6.088 3.843 1.00 0.00 155 MET A N 17
ATOM 28414 C CA . MET A 1 31 ? -3.468 -6.879 5.067 1.00 0.00 155 MET A CA 17
ATOM 28415 C C . MET A 1 31 ? -4.193 -8.203 4.844 1.00 0.00 155 MET A C 17
ATOM 28416 O O . MET A 1 31 ? -4.777 -8.429 3.785 1.00 0.00 155 MET A O 17
ATOM 28430 N N . GLN A 1 32 ? -4.151 -9.072 5.849 1.00 0.00 156 GLN A N 17
ATOM 28431 C CA . GLN A 1 32 ? -4.803 -10.373 5.760 1.00 0.00 156 GLN A CA 17
ATOM 28432 C C . GLN A 1 32 ? -4.146 -11.240 4.691 1.00 0.00 156 GLN A C 17
ATOM 28433 O O . GLN A 1 32 ? -4.827 -11.927 3.928 1.00 0.00 156 GLN A O 17
ATOM 28447 N N . LEU A 1 33 ? -2.819 -11.202 4.639 1.00 0.00 157 LEU A N 17
ATOM 28448 C CA . LEU A 1 33 ? -2.069 -11.985 3.662 1.00 0.00 157 LEU A CA 17
ATOM 28449 C C . LEU A 1 33 ? -2.009 -13.453 4.071 1.00 0.00 157 LEU A C 17
ATOM 28450 O O . LEU A 1 33 ? -2.233 -13.794 5.232 1.00 0.00 157 LEU A O 17
ATOM 28466 N N . ALA A 1 34 ? -1.703 -14.317 3.109 1.00 0.00 158 ALA A N 17
ATOM 28467 C CA . ALA A 1 34 ? -1.609 -15.748 3.368 1.00 0.00 158 ALA A CA 17
ATOM 28468 C C . ALA A 1 34 ? -0.256 -16.108 3.972 1.00 0.00 158 ALA A C 17
ATOM 28469 O O . ALA A 1 34 ? 0.649 -15.276 4.034 1.00 0.00 158 ALA A O 17
ATOM 28476 N N . ALA A 1 35 ? -0.124 -17.354 4.418 1.00 0.00 159 ALA A N 17
ATOM 28477 C CA . ALA A 1 35 ? 1.120 -17.824 5.015 1.00 0.00 159 ALA A CA 17
ATOM 28478 C C . ALA A 1 35 ? 2.148 -18.167 3.943 1.00 0.00 159 ALA A C 17
ATOM 28479 O O . ALA A 1 35 ? 3.354 -18.065 4.171 1.00 0.00 159 ALA A O 17
ATOM 28486 N N . ARG A 1 36 ? 1.665 -18.573 2.773 1.00 0.00 160 ARG A N 17
ATOM 28487 C CA . ARG A 1 36 ? 2.544 -18.931 1.666 1.00 0.00 160 ARG A CA 17
ATOM 28488 C C . ARG A 1 36 ? 2.372 -17.962 0.500 1.00 0.00 160 ARG A C 17
ATOM 28489 O O . ARG A 1 36 ? 2.318 -18.375 -0.659 1.00 0.00 160 ARG A O 17
ATOM 28510 N N . ILE A 1 37 ? 2.287 -16.675 0.815 1.00 0.00 161 ILE A N 17
ATOM 28511 C CA . ILE A 1 37 ? 2.123 -15.647 -0.206 1.00 0.00 161 ILE A CA 17
ATOM 28512 C C . ILE A 1 37 ? 3.474 -15.116 -0.674 1.00 0.00 161 ILE A C 17
ATOM 28513 O O . ILE A 1 37 ? 4.432 -15.064 0.097 1.00 0.00 161 ILE A O 17
ATOM 28529 N N . ARG A 1 38 ? 3.541 -14.721 -1.940 1.00 0.00 162 ARG A N 17
ATOM 28530 C CA . ARG A 1 38 ? 4.774 -14.192 -2.511 1.00 0.00 162 ARG A CA 17
ATOM 28531 C C . ARG A 1 38 ? 4.529 -12.842 -3.179 1.00 0.00 162 ARG A C 17
ATOM 28532 O O . ARG A 1 38 ? 3.446 -12.565 -3.696 1.00 0.00 162 ARG A O 17
ATOM 28553 N N . PRO A 1 39 ? 5.557 -11.981 -3.170 1.00 0.00 163 PRO A N 17
ATOM 28554 C CA . PRO A 1 39 ? 5.477 -10.647 -3.771 1.00 0.00 163 PRO A CA 17
ATOM 28555 C C . PRO A 1 39 ? 4.836 -10.671 -5.154 1.00 0.00 163 PRO A C 17
ATOM 28556 O O . PRO A 1 39 ? 4.114 -9.747 -5.530 1.00 0.00 163 PRO A O 17
ATOM 28567 N N . ARG A 1 40 ? 5.103 -11.733 -5.907 1.00 0.00 164 ARG A N 17
ATOM 28568 C CA . ARG A 1 40 ? 4.550 -11.877 -7.248 1.00 0.00 164 ARG A CA 17
ATOM 28569 C C . ARG A 1 40 ? 3.027 -11.929 -7.207 1.00 0.00 164 ARG A C 17
ATOM 28570 O O . ARG A 1 40 ? 2.350 -11.168 -7.898 1.00 0.00 164 ARG A O 17
ATOM 28591 N N . ASP A 1 41 ? 2.492 -12.832 -6.391 1.00 0.00 165 ASP A N 17
ATOM 28592 C CA . ASP A 1 41 ? 1.049 -12.984 -6.258 1.00 0.00 165 ASP A CA 17
ATOM 28593 C C . ASP A 1 41 ? 0.361 -11.623 -6.207 1.00 0.00 165 ASP A C 17
ATOM 28594 O O . ASP A 1 41 ? -0.620 -11.383 -6.910 1.00 0.00 165 ASP A O 17
ATOM 28603 N N . LEU A 1 42 ? 0.883 -10.734 -5.368 1.00 0.00 166 LEU A N 17
ATOM 28604 C CA . LEU A 1 42 ? 0.321 -9.396 -5.223 1.00 0.00 166 LEU A CA 17
ATOM 28605 C C . LEU A 1 42 ? 0.556 -8.567 -6.481 1.00 0.00 166 LEU A C 17
ATOM 28606 O O . LEU A 1 42 ? -0.369 -7.952 -7.012 1.00 0.00 166 LEU A O 17
ATOM 28622 N N . GLU A 1 43 ? 1.798 -8.557 -6.954 1.00 0.00 167 GLU A N 17
ATOM 28623 C CA . GLU A 1 43 ? 2.155 -7.804 -8.151 1.00 0.00 167 GLU A CA 17
ATOM 28624 C C . GLU A 1 43 ? 1.098 -7.981 -9.238 1.00 0.00 167 GLU A C 17
ATOM 28625 O O . GLU A 1 43 ? 0.371 -7.044 -9.570 1.00 0.00 167 GLU A O 17
ATOM 28637 N N . ASP A 1 44 ? 1.020 -9.187 -9.788 1.00 0.00 168 ASP A N 17
ATOM 28638 C CA . ASP A 1 44 ? 0.053 -9.487 -10.838 1.00 0.00 168 ASP A CA 17
ATOM 28639 C C . ASP A 1 44 ? -1.371 -9.238 -10.352 1.00 0.00 168 ASP A C 17
ATOM 28640 O O . ASP A 1 44 ? -2.166 -8.587 -11.031 1.00 0.00 168 ASP A O 17
ATOM 28649 N N . PHE A 1 45 ? -1.688 -9.760 -9.171 1.00 0.00 169 PHE A N 17
ATOM 28650 C CA . PHE A 1 45 ? -3.018 -9.596 -8.596 1.00 0.00 169 PHE A CA 17
ATOM 28651 C C . PHE A 1 45 ? -3.429 -8.126 -8.586 1.00 0.00 169 PHE A C 17
ATOM 28652 O O . PHE A 1 45 ? -4.611 -7.800 -8.697 1.00 0.00 169 PHE A O 17
ATOM 28669 N N . PHE A 1 46 ? -2.444 -7.244 -8.450 1.00 0.00 170 PHE A N 17
ATOM 28670 C CA . PHE A 1 46 ? -2.703 -5.808 -8.424 1.00 0.00 170 PHE A CA 17
ATOM 28671 C C . PHE A 1 46 ? -2.531 -5.199 -9.813 1.00 0.00 170 PHE A C 17
ATOM 28672 O O . PHE A 1 46 ? -2.887 -4.044 -10.044 1.00 0.00 170 PHE A O 17
ATOM 28689 N N . SER A 1 47 ? -1.983 -5.987 -10.734 1.00 0.00 171 SER A N 17
ATOM 28690 C CA . SER A 1 47 ? -1.760 -5.524 -12.098 1.00 0.00 171 SER A CA 17
ATOM 28691 C C . SER A 1 47 ? -3.084 -5.355 -12.838 1.00 0.00 171 SER A C 17
ATOM 28692 O O . SER A 1 47 ? -3.116 -4.894 -13.979 1.00 0.00 171 SER A O 17
ATOM 28700 N N . ALA A 1 48 ? -4.175 -5.731 -12.179 1.00 0.00 172 ALA A N 17
ATOM 28701 C CA . ALA A 1 48 ? -5.502 -5.619 -12.772 1.00 0.00 172 ALA A CA 17
ATOM 28702 C C . ALA A 1 48 ? -6.008 -4.181 -12.719 1.00 0.00 172 ALA A C 17
ATOM 28703 O O . ALA A 1 48 ? -6.890 -3.795 -13.485 1.00 0.00 172 ALA A O 17
ATOM 28710 N N . VAL A 1 49 ? -5.444 -3.393 -11.809 1.00 0.00 173 VAL A N 17
ATOM 28711 C CA . VAL A 1 49 ? -5.837 -1.999 -11.656 1.00 0.00 173 VAL A CA 17
ATOM 28712 C C . VAL A 1 49 ? -4.694 -1.061 -12.027 1.00 0.00 173 VAL A C 17
ATOM 28713 O O . VAL A 1 49 ? -4.917 0.069 -12.460 1.00 0.00 173 VAL A O 17
ATOM 28726 N N . GLY A 1 50 ? -3.465 -1.538 -11.853 1.00 0.00 174 GLY A N 17
ATOM 28727 C CA . GLY A 1 50 ? -2.302 -0.730 -12.174 1.00 0.00 174 GLY A CA 17
ATOM 28728 C C . GLY A 1 50 ? -1.007 -1.509 -12.065 1.00 0.00 174 GLY A C 17
ATOM 28729 O O . GLY A 1 50 ? -0.923 -2.491 -11.327 1.00 0.00 174 GLY A O 17
ATOM 28733 N N . LYS A 1 51 ? 0.008 -1.072 -12.803 1.00 0.00 175 LYS A N 17
ATOM 28734 C CA . LYS A 1 51 ? 1.307 -1.734 -12.788 1.00 0.00 175 LYS A CA 17
ATOM 28735 C C . LYS A 1 51 ? 2.010 -1.522 -11.451 1.00 0.00 175 LYS A C 17
ATOM 28736 O O . LYS A 1 51 ? 2.008 -0.418 -10.905 1.00 0.00 175 LYS A O 17
ATOM 28755 N N . VAL A 1 52 ? 2.613 -2.586 -10.929 1.00 0.00 176 VAL A N 17
ATOM 28756 C CA . VAL A 1 52 ? 3.322 -2.516 -9.658 1.00 0.00 176 VAL A CA 17
ATOM 28757 C C . VAL A 1 52 ? 4.805 -2.233 -9.870 1.00 0.00 176 VAL A C 17
ATOM 28758 O O . VAL A 1 52 ? 5.440 -2.819 -10.747 1.00 0.00 176 VAL A O 17
ATOM 28771 N N . ARG A 1 53 ? 5.352 -1.331 -9.062 1.00 0.00 177 ARG A N 17
ATOM 28772 C CA . ARG A 1 53 ? 6.760 -0.970 -9.162 1.00 0.00 177 ARG A CA 17
ATOM 28773 C C . ARG A 1 53 ? 7.580 -1.670 -8.083 1.00 0.00 177 ARG A C 17
ATOM 28774 O O . ARG A 1 53 ? 8.562 -2.351 -8.379 1.00 0.00 177 ARG A O 17
ATOM 28795 N N . ASP A 1 54 ? 7.169 -1.499 -6.831 1.00 0.00 178 ASP A N 17
ATOM 28796 C CA . ASP A 1 54 ? 7.864 -2.116 -5.707 1.00 0.00 178 ASP A CA 17
ATOM 28797 C C . ASP A 1 54 ? 6.871 -2.699 -4.707 1.00 0.00 178 ASP A C 17
ATOM 28798 O O . ASP A 1 54 ? 5.764 -2.185 -4.543 1.00 0.00 178 ASP A O 17
ATOM 28807 N N . VAL A 1 55 ? 7.273 -3.777 -4.041 1.00 0.00 179 VAL A N 17
ATOM 28808 C CA . VAL A 1 55 ? 6.418 -4.430 -3.057 1.00 0.00 179 VAL A CA 17
ATOM 28809 C C . VAL A 1 55 ? 7.176 -4.700 -1.762 1.00 0.00 179 VAL A C 17
ATOM 28810 O O . VAL A 1 55 ? 8.200 -5.384 -1.762 1.00 0.00 179 VAL A O 17
ATOM 28823 N N . ARG A 1 56 ? 6.668 -4.159 -0.661 1.00 0.00 180 ARG A N 17
ATOM 28824 C CA . ARG A 1 56 ? 7.298 -4.340 0.642 1.00 0.00 180 ARG A CA 17
ATOM 28825 C C . ARG A 1 56 ? 6.392 -5.133 1.578 1.00 0.00 180 ARG A C 17
ATOM 28826 O O . ARG A 1 56 ? 5.412 -4.606 2.105 1.00 0.00 180 ARG A O 17
ATOM 28847 N N . ILE A 1 57 ? 6.726 -6.403 1.780 1.00 0.00 181 ILE A N 17
ATOM 28848 C CA . ILE A 1 57 ? 5.943 -7.269 2.653 1.00 0.00 181 ILE A CA 17
ATOM 28849 C C . ILE A 1 5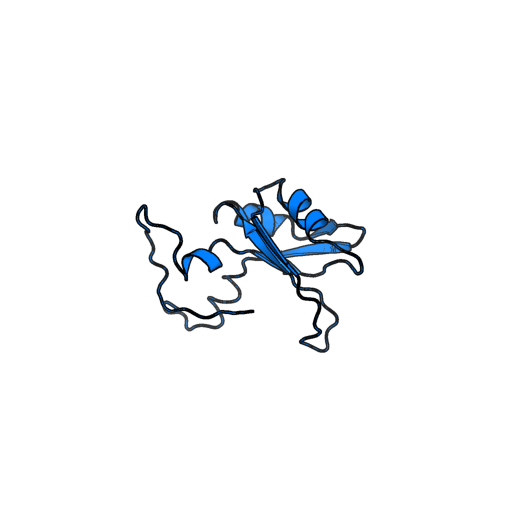7 ? 6.550 -7.334 4.050 1.00 0.00 181 ILE A C 17
ATOM 28850 O O . ILE A 1 57 ? 7.664 -7.826 4.232 1.00 0.00 181 ILE A O 17
ATOM 28866 N N . ILE A 1 58 ? 5.809 -6.836 5.035 1.00 0.00 182 ILE A N 17
ATOM 28867 C CA . ILE A 1 58 ? 6.273 -6.841 6.417 1.00 0.00 182 ILE A CA 17
ATOM 28868 C C . ILE A 1 58 ? 6.157 -8.232 7.031 1.00 0.00 182 ILE A C 17
ATOM 28869 O O . ILE A 1 58 ? 5.063 -8.791 7.123 1.00 0.00 182 ILE A O 17
ATOM 28885 N N . SER A 1 59 ? 7.290 -8.782 7.453 1.00 0.00 183 SER A N 17
ATOM 28886 C CA . SER A 1 59 ? 7.315 -10.109 8.058 1.00 0.00 183 SER A CA 17
ATOM 28887 C C . SER A 1 59 ? 7.709 -10.028 9.530 1.00 0.00 183 SER A C 17
ATOM 28888 O O . SER A 1 59 ? 8.783 -9.535 9.870 1.00 0.00 183 SER A O 17
ATOM 28896 N N . ASP A 1 60 ? 6.828 -10.514 10.398 1.00 0.00 184 ASP A N 17
ATOM 28897 C CA . ASP A 1 60 ? 7.081 -10.498 11.834 1.00 0.00 184 ASP A CA 17
ATOM 28898 C C . ASP A 1 60 ? 7.155 -11.916 12.389 1.00 0.00 184 ASP A C 17
ATOM 28899 O O . ASP A 1 60 ? 6.237 -12.715 12.201 1.00 0.00 184 ASP A O 17
ATOM 28908 N N . ARG A 1 61 ? 8.252 -12.223 13.073 1.00 0.00 185 ARG A N 17
ATOM 28909 C CA . ARG A 1 61 ? 8.447 -13.546 13.652 1.00 0.00 185 ARG A CA 17
ATOM 28910 C C . ARG A 1 61 ? 7.871 -13.610 15.064 1.00 0.00 185 ARG A C 17
ATOM 28911 O O . ARG A 1 61 ? 7.997 -12.665 15.840 1.00 0.00 185 ARG A O 17
ATOM 28932 N N . ASN A 1 62 ? 7.240 -14.734 15.390 1.00 0.00 186 ASN A N 17
ATOM 28933 C CA . ASN A 1 62 ? 6.645 -14.922 16.708 1.00 0.00 186 ASN A CA 17
ATOM 28934 C C . ASN A 1 62 ? 5.903 -13.665 17.153 1.00 0.00 186 ASN A C 17
ATOM 28935 O O . ASN A 1 62 ? 6.108 -13.171 18.263 1.00 0.00 186 ASN A O 17
ATOM 28946 N N . SER A 1 63 ? 5.040 -13.152 16.282 1.00 0.00 187 SER A N 17
ATOM 28947 C CA . SER A 1 63 ? 4.271 -11.951 16.584 1.00 0.00 187 SER A CA 17
ATOM 28948 C C . SER A 1 63 ? 2.936 -12.310 17.229 1.00 0.00 187 SER A C 17
ATOM 28949 O O . SER A 1 63 ? 2.314 -13.312 16.878 1.00 0.00 187 SER A O 17
ATOM 28957 N N . ARG A 1 64 ? 2.502 -11.484 18.175 1.00 0.00 188 ARG A N 17
ATOM 28958 C CA . ARG A 1 64 ? 1.242 -11.713 18.872 1.00 0.00 188 ARG A CA 17
ATOM 28959 C C . ARG A 1 64 ? 0.065 -11.640 17.902 1.00 0.00 188 ARG A C 17
ATOM 28960 O O . ARG A 1 64 ? 0.223 -11.249 16.746 1.00 0.00 188 ARG A O 17
ATOM 28981 N N . ARG A 1 65 ? -1.115 -12.020 18.384 1.00 0.00 189 ARG A N 17
ATOM 28982 C CA . ARG A 1 65 ? -2.317 -12.000 17.561 1.00 0.00 189 ARG A CA 17
ATOM 28983 C C . ARG A 1 65 ? -2.297 -10.817 16.596 1.00 0.00 189 ARG A C 17
ATOM 28984 O O . ARG A 1 65 ? -2.603 -9.688 16.978 1.00 0.00 189 ARG A O 17
ATOM 29005 N N . SER A 1 66 ? -1.932 -11.086 15.347 1.00 0.00 190 SER A N 17
ATOM 29006 C CA . SER A 1 66 ? -1.868 -10.043 14.329 1.00 0.00 190 SER A CA 17
ATOM 29007 C C . SER A 1 66 ? -1.928 -10.645 12.929 1.00 0.00 190 SER A C 17
ATOM 29008 O O . SER A 1 66 ? -1.877 -11.864 12.762 1.00 0.00 190 SER A O 17
ATOM 29016 N N . LYS A 1 67 ? -2.036 -9.783 11.924 1.00 0.00 191 LYS A N 17
ATOM 29017 C CA . LYS A 1 67 ? -2.103 -10.227 10.537 1.00 0.00 191 LYS A CA 17
ATOM 29018 C C . LYS A 1 67 ? -0.906 -9.713 9.743 1.00 0.00 191 LYS A C 17
ATOM 29019 O O . LYS A 1 67 ? -0.218 -8.787 10.170 1.00 0.00 191 LYS A O 17
ATOM 29038 N N . GLY A 1 68 ? -0.666 -10.319 8.584 1.00 0.00 192 GLY A N 17
ATOM 29039 C CA . GLY A 1 68 ? 0.447 -9.906 7.748 1.00 0.00 192 GLY A CA 17
ATOM 29040 C C . GLY A 1 68 ? 0.119 -8.691 6.904 1.00 0.00 192 GLY A C 17
ATOM 29041 O O . GLY A 1 68 ? -0.776 -8.738 6.059 1.00 0.00 192 GLY A O 17
ATOM 29045 N N . ILE A 1 69 ? 0.843 -7.601 7.133 1.00 0.00 193 ILE A N 17
ATOM 29046 C CA . ILE A 1 69 ? 0.623 -6.368 6.386 1.00 0.00 193 ILE A CA 17
ATOM 29047 C C . ILE A 1 69 ? 1.679 -6.187 5.302 1.00 0.00 193 ILE A C 17
ATOM 29048 O O . ILE A 1 69 ? 2.843 -6.541 5.488 1.00 0.00 193 ILE A O 17
ATOM 29064 N N . ALA A 1 70 ? 1.264 -5.631 4.168 1.00 0.00 194 ALA A N 17
ATOM 29065 C CA . ALA A 1 70 ? 2.176 -5.399 3.054 1.00 0.00 194 ALA A CA 17
ATOM 29066 C C . ALA A 1 70 ? 1.806 -4.126 2.300 1.00 0.00 194 ALA A C 17
ATOM 29067 O O . ALA A 1 70 ? 0.630 -3.782 2.181 1.00 0.00 194 ALA A O 17
ATOM 29074 N N . TYR A 1 71 ? 2.818 -3.431 1.790 1.00 0.00 195 TYR A N 17
ATOM 29075 C CA . TYR A 1 71 ? 2.599 -2.195 1.049 1.00 0.00 195 TYR A CA 17
ATOM 29076 C C . TYR A 1 71 ? 2.927 -2.380 -0.429 1.00 0.00 195 TYR A C 17
ATOM 29077 O O . TYR A 1 71 ? 3.913 -3.028 -0.782 1.00 0.00 195 TYR A O 17
ATOM 29095 N N . VAL A 1 72 ? 2.094 -1.805 -1.290 1.00 0.00 196 VAL A N 17
ATOM 29096 C CA . VAL A 1 72 ? 2.294 -1.903 -2.731 1.00 0.00 196 VAL A CA 17
ATOM 29097 C C . VAL A 1 72 ? 2.270 -0.527 -3.384 1.00 0.00 196 VAL A C 17
ATOM 29098 O O . VAL A 1 72 ? 1.341 0.252 -3.178 1.00 0.00 196 VAL A O 17
ATOM 29111 N N . GLU A 1 73 ? 3.300 -0.235 -4.173 1.00 0.00 197 GLU A N 17
ATOM 29112 C CA . GLU A 1 73 ? 3.397 1.049 -4.858 1.00 0.00 197 GLU A CA 17
ATOM 29113 C C . GLU A 1 73 ? 2.742 0.983 -6.235 1.00 0.00 197 GLU A C 17
ATOM 29114 O O . GLU A 1 73 ? 3.050 0.104 -7.040 1.00 0.00 197 GLU A O 17
ATOM 29126 N N . PHE A 1 74 ? 1.835 1.918 -6.498 1.00 0.00 198 PHE A N 17
ATOM 29127 C CA . PHE A 1 74 ? 1.135 1.966 -7.776 1.00 0.00 198 PHE A CA 17
ATOM 29128 C C . PHE A 1 74 ? 1.667 3.101 -8.646 1.00 0.00 198 PHE A C 17
ATOM 29129 O O . PHE A 1 74 ? 2.132 4.121 -8.137 1.00 0.00 198 PHE A O 17
ATOM 29146 N N . CYS A 1 75 ? 1.596 2.915 -9.958 1.00 0.00 199 CYS A N 17
ATOM 29147 C CA . CYS A 1 75 ? 2.072 3.921 -10.901 1.00 0.00 199 CYS A CA 17
ATOM 29148 C C . CYS A 1 75 ? 1.538 5.303 -10.536 1.00 0.00 199 CYS A C 17
ATOM 29149 O O . CYS A 1 75 ? 2.266 6.294 -10.590 1.00 0.00 199 CYS A O 17
ATOM 29157 N N . GLU A 1 76 ? 0.262 5.360 -10.166 1.00 0.00 200 GLU A N 17
ATOM 29158 C CA . GLU A 1 76 ? -0.369 6.621 -9.795 1.00 0.00 200 GLU A CA 17
ATOM 29159 C C . GLU A 1 76 ? -1.287 6.436 -8.590 1.00 0.00 200 GLU A C 17
ATOM 29160 O O . GLU A 1 76 ? -1.512 5.314 -8.134 1.00 0.00 200 GLU A O 17
ATOM 29172 N N . ILE A 1 77 ? -1.813 7.543 -8.079 1.00 0.00 201 ILE A N 17
ATOM 29173 C CA . ILE A 1 77 ? -2.707 7.504 -6.929 1.00 0.00 201 ILE A CA 17
ATOM 29174 C C . ILE A 1 77 ? -4.149 7.265 -7.361 1.00 0.00 201 ILE A C 17
ATOM 29175 O O . ILE A 1 77 ? -4.958 6.743 -6.593 1.00 0.00 201 ILE A O 17
ATOM 29191 N N . GLN A 1 78 ? -4.463 7.648 -8.594 1.00 0.00 202 GLN A N 17
ATOM 29192 C CA . GLN A 1 78 ? -5.809 7.474 -9.127 1.00 0.00 202 GLN A CA 17
ATOM 29193 C C . GLN A 1 78 ? -6.118 5.998 -9.357 1.00 0.00 202 GLN A C 17
ATOM 29194 O O . GLN A 1 78 ? -7.261 5.625 -9.617 1.00 0.00 202 GLN A O 17
ATOM 29208 N N . SER A 1 79 ? -5.088 5.162 -9.258 1.00 0.00 203 SER A N 17
ATOM 29209 C CA . SER A 1 79 ? -5.248 3.727 -9.459 1.00 0.00 203 SER A CA 17
ATOM 29210 C C . SER A 1 79 ? -5.448 3.011 -8.127 1.00 0.00 203 SER A C 17
ATOM 29211 O O . SER A 1 79 ? -5.847 1.846 -8.088 1.00 0.00 203 SER A O 17
ATOM 29219 N N . VAL A 1 80 ? -5.168 3.716 -7.035 1.00 0.00 204 VAL A N 17
ATOM 29220 C CA . VAL A 1 80 ? -5.318 3.150 -5.701 1.00 0.00 204 VAL A CA 17
ATOM 29221 C C . VAL A 1 80 ? -6.775 2.816 -5.405 1.00 0.00 204 VAL A C 17
ATOM 29222 O O . VAL A 1 80 ? -7.098 1.760 -4.859 1.00 0.00 204 VAL A O 17
ATOM 29235 N N . PRO A 1 81 ? -7.679 3.736 -5.773 1.00 0.00 205 PRO A N 17
ATOM 29236 C CA . PRO A 1 81 ? -9.119 3.562 -5.558 1.00 0.00 205 PRO A CA 17
ATOM 29237 C C . PRO A 1 81 ? -9.611 2.193 -6.016 1.00 0.00 205 PRO A C 17
ATOM 29238 O O . PRO A 1 81 ? -10.337 1.510 -5.293 1.00 0.00 205 PRO A O 17
ATOM 29249 N N . LEU A 1 82 ? -9.212 1.797 -7.220 1.00 0.00 206 LEU A N 17
ATOM 29250 C CA . LEU A 1 82 ? -9.613 0.508 -7.774 1.00 0.00 206 LEU A CA 17
ATOM 29251 C C . LEU A 1 82 ? -9.088 -0.639 -6.916 1.00 0.00 206 LEU A C 17
ATOM 29252 O O . LEU A 1 82 ? -9.786 -1.626 -6.689 1.00 0.00 206 LEU A O 17
ATOM 29268 N N . ALA A 1 83 ? -7.855 -0.501 -6.441 1.00 0.00 207 ALA A N 17
ATOM 29269 C CA . ALA A 1 83 ? -7.239 -1.524 -5.605 1.00 0.00 207 ALA A CA 17
ATOM 29270 C C . ALA A 1 83 ? -7.989 -1.682 -4.288 1.00 0.00 207 ALA A C 17
ATOM 29271 O O . ALA A 1 83 ? -8.182 -2.798 -3.803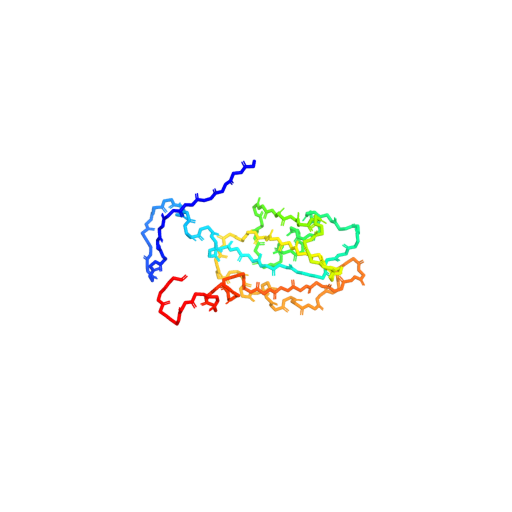 1.00 0.00 207 ALA A O 17
ATOM 29278 N N . ILE A 1 84 ? -8.412 -0.560 -3.714 1.00 0.00 208 ILE A N 17
ATOM 29279 C CA . ILE A 1 84 ? -9.142 -0.576 -2.453 1.00 0.00 208 ILE A CA 17
ATOM 29280 C C . ILE A 1 84 ? -10.375 -1.469 -2.542 1.00 0.00 208 ILE A C 17
ATOM 29281 O O . ILE A 1 84 ? -10.653 -2.254 -1.636 1.00 0.00 208 ILE A O 17
ATOM 29297 N N . GLY A 1 85 ? -11.110 -1.346 -3.644 1.00 0.00 209 GLY A N 17
ATOM 29298 C CA . GLY A 1 85 ? -12.303 -2.150 -3.833 1.00 0.00 209 GLY A CA 17
ATOM 29299 C C . GLY A 1 85 ? -12.007 -3.637 -3.831 1.00 0.00 209 GLY A C 17
ATOM 29300 O O . GLY A 1 85 ? -12.758 -4.426 -3.257 1.00 0.00 209 GLY A O 17
ATOM 29304 N N . LEU A 1 86 ? -10.912 -4.021 -4.477 1.00 0.00 210 LEU A N 17
ATOM 29305 C CA . LEU A 1 86 ? -10.519 -5.423 -4.549 1.00 0.00 210 LEU A CA 17
ATOM 29306 C C . LEU A 1 86 ? -10.654 -6.098 -3.189 1.00 0.00 210 LEU A C 17
ATOM 29307 O O . LEU A 1 86 ? -10.877 -7.306 -3.101 1.00 0.00 210 LEU A O 17
ATOM 29323 N N . THR A 1 87 ? -10.521 -5.310 -2.127 1.00 0.00 211 THR A N 17
ATOM 29324 C CA . THR A 1 87 ? -10.629 -5.830 -0.770 1.00 0.00 211 THR A CA 17
ATOM 29325 C C . THR A 1 87 ? -11.693 -6.919 -0.681 1.00 0.00 211 THR A C 17
ATOM 29326 O O . THR A 1 87 ? -12.876 -6.663 -0.901 1.00 0.00 211 THR A O 17
ATOM 29337 N N . GLY A 1 88 ? -11.264 -8.134 -0.357 1.00 0.00 212 GLY A N 17
ATOM 29338 C CA . GLY A 1 88 ? -12.192 -9.243 -0.246 1.00 0.00 212 GLY A CA 17
ATOM 29339 C C . GLY A 1 88 ? -12.052 -10.235 -1.383 1.00 0.00 212 GLY A C 17
ATOM 29340 O O . GLY A 1 88 ? -12.911 -11.096 -1.574 1.00 0.00 212 GLY A O 17
ATOM 29344 N N . GLN A 1 89 ? -10.967 -10.113 -2.141 1.00 0.00 213 GLN A N 17
ATOM 29345 C CA . GLN A 1 89 ? -10.719 -11.005 -3.268 1.00 0.00 213 GLN A CA 17
ATOM 29346 C C . GLN A 1 89 ? -9.879 -12.203 -2.839 1.00 0.00 213 GLN A C 17
ATOM 29347 O O . GLN A 1 89 ? -8.716 -12.055 -2.463 1.00 0.00 213 GLN A O 17
ATOM 29361 N N . ARG A 1 90 ? -10.475 -13.390 -2.897 1.00 0.00 214 ARG A N 17
ATOM 29362 C CA . ARG A 1 90 ? -9.781 -14.613 -2.513 1.00 0.00 214 ARG A CA 17
ATOM 29363 C C . ARG A 1 90 ? -8.411 -14.693 -3.178 1.00 0.00 214 ARG A C 17
ATOM 29364 O O . ARG A 1 90 ? -8.307 -14.889 -4.389 1.00 0.00 214 ARG A O 17
ATOM 29385 N N . LEU A 1 91 ? -7.361 -14.539 -2.378 1.00 0.00 215 LEU A N 17
ATOM 29386 C CA . LEU A 1 91 ? -5.996 -14.593 -2.889 1.00 0.00 215 LEU A CA 17
ATOM 29387 C C . LEU A 1 91 ? -5.244 -15.786 -2.308 1.00 0.00 215 LEU A C 17
ATOM 29388 O O . LEU A 1 91 ? -4.969 -15.836 -1.108 1.00 0.00 215 LEU A O 17
ATOM 29404 N N . LEU A 1 92 ? -4.911 -16.744 -3.165 1.00 0.00 216 LEU A N 17
ATOM 29405 C CA . LEU A 1 92 ? -4.188 -17.936 -2.738 1.00 0.00 216 LEU A CA 17
ATOM 29406 C C . LEU A 1 92 ? -5.007 -18.738 -1.731 1.00 0.00 216 LEU A C 17
ATOM 29407 O O . LEU A 1 92 ? -4.456 -19.482 -0.920 1.00 0.00 216 LEU A O 17
ATOM 29423 N N . GLY A 1 93 ? -6.326 -18.581 -1.789 1.00 0.00 217 GLY A N 17
ATOM 29424 C CA . GLY A 1 93 ? -7.199 -19.298 -0.878 1.00 0.00 217 GLY A CA 17
ATOM 29425 C C . GLY A 1 93 ? -7.689 -18.427 0.261 1.00 0.00 217 GLY A C 17
ATOM 29426 O O . GLY A 1 93 ? -8.760 -18.666 0.820 1.00 0.00 217 GLY A O 17
ATOM 29430 N N . VAL A 1 94 ? -6.902 -17.413 0.609 1.00 0.00 218 VAL A N 17
ATOM 29431 C CA . VAL A 1 94 ? -7.262 -16.502 1.690 1.00 0.00 218 VAL A CA 17
ATOM 29432 C C . VAL A 1 94 ? -7.460 -15.083 1.170 1.00 0.00 218 VAL A C 17
ATOM 29433 O O . VAL A 1 94 ? -6.566 -14.483 0.573 1.00 0.00 218 VAL A O 17
ATOM 29446 N N . PRO A 1 95 ? -8.661 -14.530 1.401 1.00 0.00 219 PRO A N 17
ATOM 29447 C CA . PRO A 1 95 ? -9.006 -13.174 0.965 1.00 0.00 219 PRO A CA 17
ATOM 29448 C C . PRO A 1 95 ? -7.942 -12.153 1.354 1.00 0.00 219 PRO A C 17
ATOM 29449 O O . PRO A 1 95 ? -7.211 -12.344 2.326 1.00 0.00 219 PRO A O 17
ATOM 29460 N N . ILE A 1 96 ? -7.862 -11.068 0.590 1.00 0.00 220 ILE A N 17
ATOM 29461 C CA . ILE A 1 96 ? -6.888 -10.017 0.856 1.00 0.00 220 ILE A CA 17
ATOM 29462 C C . ILE A 1 96 ? -7.579 -8.690 1.151 1.00 0.00 220 ILE A C 17
ATOM 29463 O O . ILE A 1 96 ? -8.702 -8.451 0.704 1.00 0.00 220 ILE A O 17
ATOM 29479 N N . ILE A 1 97 ? -6.902 -7.831 1.905 1.00 0.00 221 ILE A N 17
ATOM 29480 C CA . ILE A 1 97 ? -7.450 -6.527 2.257 1.00 0.00 221 ILE A CA 17
ATOM 29481 C C . ILE A 1 97 ? -6.637 -5.401 1.626 1.00 0.00 221 ILE A C 17
ATOM 29482 O O . ILE A 1 97 ? -5.414 -5.485 1.525 1.00 0.00 221 ILE A O 17
ATOM 29498 N N . VAL A 1 98 ? -7.327 -4.347 1.204 1.00 0.00 222 VAL A N 17
ATOM 29499 C CA . VAL A 1 98 ? -6.671 -3.201 0.585 1.00 0.00 222 VAL A CA 17
ATOM 29500 C C . VAL A 1 98 ? -7.298 -1.891 1.048 1.00 0.00 222 VAL A C 17
ATOM 29501 O O . VAL A 1 98 ? -8.490 -1.659 0.845 1.00 0.00 222 VAL A O 17
ATOM 29514 N N . GLN A 1 99 ? -6.489 -1.039 1.667 1.00 0.00 223 GLN A N 17
ATOM 29515 C CA . GLN A 1 99 ? -6.966 0.248 2.158 1.00 0.00 223 GLN A CA 17
ATOM 29516 C C . GLN A 1 99 ? -6.021 1.372 1.747 1.00 0.00 223 GLN A C 17
ATOM 29517 O O . GLN A 1 99 ? -4.902 1.123 1.300 1.00 0.00 223 GLN A O 17
ATOM 29531 N N . ALA A 1 100 ? -6.480 2.610 1.901 1.00 0.00 224 ALA A N 17
ATOM 29532 C CA . ALA A 1 100 ? -5.675 3.773 1.547 1.00 0.00 224 ALA A CA 17
ATOM 29533 C C . ALA A 1 100 ? -4.707 4.132 2.670 1.00 0.00 224 ALA A C 17
ATOM 29534 O O . ALA A 1 100 ? -5.114 4.648 3.711 1.00 0.00 224 ALA A O 17
ATOM 29541 N N . SER A 1 101 ? -3.425 3.858 2.451 1.00 0.00 225 SER A N 17
ATOM 29542 C CA . SER A 1 101 ? -2.400 4.149 3.446 1.00 0.00 225 SER A CA 17
ATOM 29543 C C . SER A 1 101 ? -2.402 5.631 3.811 1.00 0.00 225 SER A C 17
ATOM 29544 O O . SER A 1 101 ? -2.216 5.995 4.971 1.00 0.00 225 SER A O 17
ATOM 29552 N N . GLN A 1 102 ? -2.615 6.480 2.810 1.00 0.00 226 GLN A N 17
ATOM 29553 C CA . GLN A 1 102 ? -2.640 7.922 3.024 1.00 0.00 226 GLN A CA 17
ATOM 29554 C C . GLN A 1 102 ? -3.465 8.274 4.259 1.00 0.00 226 GLN A C 17
ATOM 29555 O O . GLN A 1 102 ? -3.074 9.126 5.055 1.00 0.00 226 GLN A O 17
ATOM 29569 N N . ALA A 1 103 ? -4.606 7.611 4.410 1.00 0.00 227 ALA A N 17
ATOM 29570 C CA . ALA A 1 103 ? -5.484 7.854 5.548 1.00 0.00 227 ALA A CA 17
ATOM 29571 C C . ALA A 1 103 ? -4.684 8.003 6.838 1.00 0.00 227 ALA A C 17
ATOM 29572 O O . ALA A 1 103 ? -4.934 8.908 7.632 1.00 0.00 227 ALA A O 17
ATOM 29579 N N . GLU A 1 104 ? -3.721 7.108 7.038 1.00 0.00 228 GLU A N 17
ATOM 29580 C CA . GLU A 1 104 ? -2.886 7.141 8.233 1.00 0.00 228 GLU A CA 17
ATOM 29581 C C . GLU A 1 104 ? -2.183 8.488 8.368 1.00 0.00 228 GLU A C 17
ATOM 29582 O O . GLU A 1 104 ? -2.032 9.015 9.471 1.00 0.00 228 GLU A O 17
ATOM 29594 N N . LYS A 1 105 ? -1.756 9.042 7.238 1.00 0.00 229 LYS A N 17
ATOM 29595 C CA . LYS A 1 105 ? -1.069 10.328 7.228 1.00 0.00 229 LYS A CA 17
ATOM 29596 C C . LYS A 1 105 ? -2.044 11.468 7.501 1.00 0.00 229 LYS A C 17
ATOM 29597 O O . LYS A 1 105 ? -1.638 12.571 7.862 1.00 0.00 229 LYS A O 17
ATOM 29616 N N . ASN A 1 106 ? -3.332 11.192 7.326 1.00 0.00 230 ASN A N 17
ATOM 29617 C CA . ASN A 1 106 ? -4.366 12.196 7.555 1.00 0.00 230 ASN A CA 17
ATOM 29618 C C . ASN A 1 106 ? -4.884 12.127 8.988 1.00 0.00 230 ASN A C 17
ATOM 29619 O O . ASN A 1 106 ? -5.499 13.072 9.482 1.00 0.00 230 ASN A O 17
ATOM 29630 N N . ARG A 1 107 ? -4.627 11.004 9.651 1.00 0.00 231 ARG A N 17
ATOM 29631 C CA . ARG A 1 107 ? -5.066 10.812 11.028 1.00 0.00 231 ARG A CA 17
ATOM 29632 C C . ARG A 1 107 ? -3.902 10.382 11.915 1.00 0.00 231 ARG A C 17
ATOM 29633 O O . ARG A 1 107 ? -4.095 10.004 13.071 1.00 0.00 231 ARG A O 17
ATOM 29654 N N . LEU A 1 108 ? -2.694 10.443 11.367 1.00 0.00 232 LEU A N 17
ATOM 29655 C CA . LEU A 1 108 ? -1.497 10.060 12.108 1.00 0.00 232 LEU A CA 17
ATOM 29656 C C . LEU A 1 108 ? -1.491 10.693 13.496 1.00 0.00 232 LEU A C 17
ATOM 29657 O O . LEU A 1 108 ? -0.801 10.221 14.401 1.00 0.00 232 LEU A O 17
ATOM 29673 N N . SER A 1 109 ? -2.264 11.762 13.657 1.00 0.00 233 SER A N 17
ATOM 29674 C CA . SER A 1 109 ? -2.346 12.460 14.935 1.00 0.00 233 SER A CA 17
ATOM 29675 C C . SER A 1 109 ? -3.780 12.896 15.224 1.00 0.00 233 SER A C 17
ATOM 29676 O O . SER A 1 109 ? -4.368 13.673 14.474 1.00 0.00 233 SER A O 17
ATOM 29684 N N . GLY A 1 110 ? -4.335 12.387 16.320 1.00 0.00 234 GLY A N 17
ATOM 29685 C CA . GLY A 1 110 ? -5.695 12.735 16.691 1.00 0.00 234 GLY A CA 17
ATOM 29686 C C . GLY A 1 110 ? -5.935 12.625 18.184 1.00 0.00 234 GLY A C 17
ATOM 29687 O O . GLY A 1 110 ? -5.664 13.552 18.947 1.00 0.00 234 GLY A O 17
ATOM 29691 N N . PRO A 1 111 ? -6.457 11.469 18.619 1.00 0.00 235 PRO A N 17
ATOM 29692 C CA . PRO A 1 111 ? -6.746 11.215 20.034 1.00 0.00 235 PRO A CA 17
ATOM 29693 C C . PRO A 1 111 ? -5.489 10.888 20.833 1.00 0.00 235 PRO A C 17
ATOM 29694 O O . PRO A 1 111 ? -4.544 10.298 20.308 1.00 0.00 235 PRO A O 17
ATOM 29705 N N . SER A 1 112 ? -5.484 11.275 22.104 1.00 0.00 236 SER A N 17
ATOM 29706 C CA . SER A 1 112 ? -4.341 11.026 22.975 1.00 0.00 236 SER A CA 17
ATOM 29707 C C . SER A 1 112 ? -4.733 10.125 24.142 1.00 0.00 236 SER A C 17
ATOM 29708 O O . SER A 1 112 ? -4.081 9.114 24.407 1.00 0.00 236 SER A O 17
ATOM 29716 N N . SER A 1 113 ? -5.804 10.498 24.836 1.00 0.00 237 SER A N 17
ATOM 29717 C CA . SER A 1 113 ? -6.282 9.726 25.977 1.00 0.00 237 SER A CA 17
ATOM 29718 C C . SER A 1 113 ? -6.177 8.229 25.704 1.00 0.00 237 SER A C 17
ATOM 29719 O O . SER A 1 113 ? -6.825 7.705 24.800 1.00 0.00 237 SER A O 17
ATOM 29727 N N . GLY A 1 114 ? -5.352 7.545 26.492 1.00 0.00 238 GLY A N 17
ATOM 29728 C CA . GLY A 1 114 ? -5.176 6.116 26.320 1.00 0.00 238 GLY A CA 17
ATOM 29729 C C . GLY A 1 114 ? -4.003 5.576 27.114 1.00 0.00 238 GLY A C 17
ATOM 29730 O O . GLY A 1 114 ? -3.617 4.418 26.955 1.00 0.00 238 GLY A O 17
ATOM 29734 N N . GLY A 1 1 ? -8.506 24.043 -2.197 1.00 0.00 125 GLY A N 18
ATOM 29735 C CA . GLY A 1 1 ? -7.990 24.301 -3.529 1.00 0.00 125 GLY A CA 18
ATOM 29736 C C . GLY A 1 1 ? -8.363 23.213 -4.516 1.00 0.00 125 GLY A C 18
ATOM 29737 O O . GLY A 1 1 ? -8.741 22.111 -4.121 1.00 0.00 125 GLY A O 18
ATOM 29741 N N . SER A 1 2 ? -8.259 23.524 -5.804 1.00 0.00 126 SER A N 18
ATOM 29742 C CA . SER A 1 2 ? -8.594 22.566 -6.851 1.00 0.00 126 SER A CA 18
ATOM 29743 C C . SER A 1 2 ? -7.780 22.833 -8.113 1.00 0.00 126 SER A C 18
ATOM 29744 O O . SER A 1 2 ? -7.216 23.914 -8.284 1.00 0.00 126 SER A O 18
ATOM 29752 N N . SER A 1 3 ? -7.721 21.839 -8.994 1.00 0.00 127 SER A N 18
ATOM 29753 C CA . SER A 1 3 ? -6.972 21.963 -10.239 1.00 0.00 127 SER A CA 18
ATOM 29754 C C . SER A 1 3 ? -7.553 21.052 -11.316 1.00 0.00 127 SER A C 18
ATOM 29755 O O . SER A 1 3 ? -8.239 20.076 -11.014 1.00 0.00 127 SER A O 18
ATOM 29763 N N . GLY A 1 4 ? -7.272 21.378 -12.574 1.00 0.00 128 GLY A N 18
ATOM 29764 C CA . GLY A 1 4 ? -7.774 20.580 -13.677 1.00 0.00 128 GLY A CA 18
ATOM 29765 C C . GLY A 1 4 ? -6.687 20.214 -14.668 1.00 0.00 128 GLY A C 18
ATOM 29766 O O . GLY A 1 4 ? -5.774 21.001 -14.918 1.00 0.00 128 GLY A O 18
ATOM 29770 N N . SER A 1 5 ? -6.784 19.016 -15.235 1.00 0.00 129 SER A N 18
ATOM 29771 C CA . SER A 1 5 ? -5.798 18.545 -16.201 1.00 0.00 129 SER A CA 18
ATOM 29772 C C . SER A 1 5 ? -6.039 19.172 -17.571 1.00 0.00 129 SER A C 18
ATOM 29773 O O . SER A 1 5 ? -7.089 18.975 -18.181 1.00 0.00 129 SER A O 18
ATOM 29781 N N . SER A 1 6 ? -5.056 19.929 -18.049 1.00 0.00 130 SER A N 18
ATOM 29782 C CA . SER A 1 6 ? -5.160 20.589 -19.345 1.00 0.00 130 SER A CA 18
ATOM 29783 C C . SER A 1 6 ? -3.830 21.225 -19.740 1.00 0.00 130 SER A C 18
ATOM 29784 O O . SER A 1 6 ? -3.121 21.779 -18.901 1.00 0.00 130 SER A O 18
ATOM 29792 N N . GLY A 1 7 ? -3.499 21.141 -21.024 1.00 0.00 131 GLY A N 18
ATOM 29793 C CA . GLY A 1 7 ? -2.256 21.711 -21.509 1.00 0.00 131 GLY A CA 18
ATOM 29794 C C . GLY A 1 7 ? -2.243 23.224 -21.431 1.00 0.00 131 GLY A C 18
ATOM 29795 O O . GLY A 1 7 ? -2.779 23.904 -22.308 1.00 0.00 131 GLY A O 18
ATOM 29799 N N . LYS A 1 8 ? -1.632 23.756 -20.379 1.00 0.00 132 LYS A N 18
ATOM 29800 C CA . LYS A 1 8 ? -1.551 25.200 -20.189 1.00 0.00 132 LYS A CA 18
ATOM 29801 C C . LYS A 1 8 ? -0.637 25.544 -19.017 1.00 0.00 132 LYS A C 18
ATOM 29802 O O . LYS A 1 8 ? -0.732 24.944 -17.946 1.00 0.00 132 LYS A O 18
ATOM 29821 N N . SER A 1 9 ? 0.246 26.515 -19.226 1.00 0.00 133 SER A N 18
ATOM 29822 C CA . SER A 1 9 ? 1.177 26.938 -18.188 1.00 0.00 133 SER A CA 18
ATOM 29823 C C . SER A 1 9 ? 0.433 27.313 -16.910 1.00 0.00 133 SER A C 18
ATOM 29824 O O . SER A 1 9 ? -0.246 28.337 -16.835 1.00 0.00 133 SER A O 18
ATOM 29832 N N . PRO A 1 10 ? 0.565 26.465 -15.879 1.00 0.00 134 PRO A N 18
ATOM 29833 C CA . PRO A 1 10 ? -0.087 26.686 -14.585 1.00 0.00 134 PRO A CA 18
ATOM 29834 C C . PRO A 1 10 ? 0.045 28.128 -14.108 1.00 0.00 134 PRO A C 18
ATOM 29835 O O . PRO A 1 10 ? 0.884 28.882 -14.602 1.00 0.00 134 PRO A O 18
ATOM 29846 N N . VAL A 1 11 ? -0.787 28.506 -13.143 1.00 0.00 135 VAL A N 18
ATOM 29847 C CA . VAL A 1 11 ? -0.762 29.858 -12.598 1.00 0.00 135 VAL A CA 18
ATOM 29848 C C . VAL A 1 11 ? 0.337 30.010 -11.553 1.00 0.00 135 VAL A C 18
ATOM 29849 O O . VAL A 1 11 ? 0.732 31.124 -11.210 1.00 0.00 135 VAL A O 18
ATOM 29862 N N . ARG A 1 12 ? 0.828 28.881 -11.052 1.00 0.00 136 ARG A N 18
ATOM 29863 C CA . ARG A 1 12 ? 1.883 28.887 -10.044 1.00 0.00 136 ARG A CA 18
ATOM 29864 C C . ARG A 1 12 ? 3.056 28.014 -10.481 1.00 0.00 136 ARG A C 18
ATOM 29865 O O . ARG A 1 12 ? 2.997 27.351 -11.515 1.00 0.00 136 ARG A O 18
ATOM 29886 N N . GLU A 1 13 ? 4.119 28.019 -9.683 1.00 0.00 137 GLU A N 18
ATOM 29887 C CA . GLU A 1 13 ? 5.305 27.227 -9.987 1.00 0.00 137 GLU A CA 18
ATOM 29888 C C . GLU A 1 13 ? 4.922 25.898 -10.630 1.00 0.00 137 GLU A C 18
ATOM 29889 O O . GLU A 1 13 ? 3.930 25.266 -10.265 1.00 0.00 137 GLU A O 18
ATOM 29901 N N . PRO A 1 14 ? 5.726 25.462 -11.611 1.00 0.00 138 PRO A N 18
ATOM 29902 C CA . PRO A 1 14 ? 5.492 24.204 -12.327 1.00 0.00 138 PRO A CA 18
ATOM 29903 C C . PRO A 1 14 ? 5.953 22.989 -11.529 1.00 0.00 138 PRO A C 18
ATOM 29904 O O . PRO A 1 14 ? 6.335 23.107 -10.364 1.00 0.00 138 PRO A O 18
ATOM 29915 N N . VAL A 1 15 ? 5.915 21.822 -12.162 1.00 0.00 139 VAL A N 18
ATOM 29916 C CA . VAL A 1 15 ? 6.332 20.585 -11.512 1.00 0.00 139 VAL A CA 18
ATOM 29917 C C . VAL A 1 15 ? 7.801 20.642 -11.109 1.00 0.00 139 VAL A C 18
ATOM 29918 O O . VAL A 1 15 ? 8.621 21.248 -11.800 1.00 0.00 139 VAL A O 18
ATOM 29931 N N . ASP A 1 16 ? 8.126 20.010 -9.987 1.00 0.00 140 ASP A N 18
ATOM 29932 C CA . ASP A 1 16 ? 9.499 19.988 -9.493 1.00 0.00 140 ASP A CA 18
ATOM 29933 C C . ASP A 1 16 ? 9.748 18.748 -8.639 1.00 0.00 140 ASP A C 18
ATOM 29934 O O . ASP A 1 16 ? 8.835 17.965 -8.382 1.00 0.00 140 ASP A O 18
ATOM 29943 N N . ASN A 1 17 ? 10.992 18.577 -8.204 1.00 0.00 141 ASN A N 18
ATOM 29944 C CA . ASN A 1 17 ? 11.363 17.432 -7.380 1.00 0.00 141 ASN A CA 18
ATOM 29945 C C . ASN A 1 17 ? 10.241 17.073 -6.410 1.00 0.00 141 ASN A C 18
ATOM 29946 O O . ASN A 1 17 ? 9.948 17.823 -5.478 1.00 0.00 141 ASN A O 18
ATOM 29957 N N . LEU A 1 18 ? 9.616 15.923 -6.637 1.00 0.00 142 LEU A N 18
ATOM 29958 C CA . LEU A 1 18 ? 8.526 15.463 -5.782 1.00 0.00 142 LEU A CA 18
ATOM 29959 C C . LEU A 1 18 ? 8.933 15.501 -4.313 1.00 0.00 142 LEU A C 18
ATOM 29960 O O . LEU A 1 18 ? 10.103 15.320 -3.978 1.00 0.00 142 LEU A O 18
ATOM 29976 N N . SER A 1 19 ? 7.959 15.734 -3.440 1.00 0.00 143 SER A N 18
ATOM 29977 C CA . SER A 1 19 ? 8.215 15.797 -2.006 1.00 0.00 143 SER A CA 18
ATOM 29978 C C . SER A 1 19 ? 8.315 14.396 -1.411 1.00 0.00 143 SER A C 18
ATOM 29979 O O . SER A 1 19 ? 7.864 13.411 -1.996 1.00 0.00 143 SER A O 18
ATOM 29987 N N . PRO A 1 20 ? 8.919 14.303 -0.217 1.00 0.00 144 PRO A N 18
ATOM 29988 C CA . PRO A 1 20 ? 9.092 13.028 0.486 1.00 0.00 144 PRO A CA 18
ATOM 29989 C C . PRO A 1 20 ? 7.794 12.530 1.113 1.00 0.00 144 PRO A C 18
ATOM 29990 O O . PRO A 1 20 ? 7.653 11.346 1.411 1.00 0.00 144 PRO A O 18
ATOM 30001 N N . GLU A 1 21 ? 6.848 13.444 1.308 1.00 0.00 145 GLU A N 18
ATOM 30002 C CA . GLU A 1 21 ? 5.562 13.096 1.900 1.00 0.00 145 GLU A CA 18
ATOM 30003 C C . GLU A 1 21 ? 4.571 12.654 0.827 1.00 0.00 145 GLU A C 18
ATOM 30004 O O . GLU A 1 21 ? 3.581 11.985 1.120 1.00 0.00 145 GLU A O 18
ATOM 30016 N N . GLU A 1 22 ? 4.846 13.034 -0.417 1.00 0.00 146 GLU A N 18
ATOM 30017 C CA . GLU A 1 22 ? 3.978 12.677 -1.534 1.00 0.00 146 GLU A CA 18
ATOM 30018 C C . GLU A 1 22 ? 4.169 11.215 -1.926 1.00 0.00 146 GLU A C 18
ATOM 30019 O O . GLU A 1 22 ? 3.215 10.531 -2.295 1.00 0.00 146 GLU A O 18
ATOM 30031 N N . ARG A 1 23 ? 5.409 10.745 -1.844 1.00 0.00 147 ARG A N 18
ATOM 30032 C CA . ARG A 1 23 ? 5.726 9.365 -2.192 1.00 0.00 147 ARG A CA 18
ATOM 30033 C C . ARG A 1 23 ? 4.784 8.394 -1.484 1.00 0.00 147 ARG A C 18
ATOM 30034 O O . ARG A 1 23 ? 4.537 7.290 -1.968 1.00 0.00 147 ARG A O 18
ATOM 30055 N N . ASP A 1 24 ? 4.264 8.816 -0.337 1.00 0.00 148 ASP A N 18
ATOM 30056 C CA . ASP A 1 24 ? 3.349 7.985 0.438 1.00 0.00 148 ASP A CA 18
ATOM 30057 C C . ASP A 1 24 ? 1.985 7.903 -0.239 1.00 0.00 148 ASP A C 18
ATOM 30058 O O . ASP A 1 24 ? 1.416 6.821 -0.382 1.00 0.00 148 ASP A O 18
ATOM 30067 N N . ALA A 1 25 ? 1.465 9.054 -0.653 1.00 0.00 149 ALA A N 18
ATOM 30068 C CA . ALA A 1 25 ? 0.168 9.112 -1.316 1.00 0.00 149 ALA A CA 18
ATOM 30069 C C . ALA A 1 25 ? 0.019 7.985 -2.333 1.00 0.00 149 ALA A C 18
ATOM 30070 O O . ALA A 1 25 ? -1.019 7.329 -2.398 1.00 0.00 149 ALA A O 18
ATOM 30077 N N . ARG A 1 26 ? 1.064 7.769 -3.125 1.00 0.00 150 ARG A N 18
ATOM 30078 C CA . ARG A 1 26 ? 1.050 6.723 -4.140 1.00 0.00 150 ARG A CA 18
ATOM 30079 C C . ARG A 1 26 ? 1.407 5.369 -3.531 1.00 0.00 150 ARG A C 18
ATOM 30080 O O . ARG A 1 26 ? 2.174 4.599 -4.110 1.00 0.00 150 ARG A O 18
ATOM 30101 N N . THR A 1 27 ? 0.845 5.086 -2.361 1.00 0.00 151 THR A N 18
ATOM 30102 C CA . THR A 1 27 ? 1.106 3.827 -1.673 1.00 0.00 151 THR A CA 18
ATOM 30103 C C . THR A 1 27 ? -0.151 3.306 -0.984 1.00 0.00 151 THR A C 18
ATOM 30104 O O . THR A 1 27 ? -0.803 4.029 -0.230 1.00 0.00 151 THR A O 18
ATOM 30115 N N . VAL A 1 28 ? -0.488 2.048 -1.249 1.00 0.00 152 VAL A N 18
ATOM 30116 C CA . VAL A 1 28 ? -1.665 1.430 -0.654 1.00 0.00 152 VAL A CA 18
ATOM 30117 C C . VAL A 1 28 ? -1.277 0.467 0.462 1.00 0.00 152 VAL A C 18
ATOM 30118 O O . VAL A 1 28 ? -0.206 -0.141 0.427 1.00 0.00 152 VAL A O 18
ATOM 30131 N N . PHE A 1 29 ? -2.153 0.332 1.451 1.00 0.00 153 PHE A N 18
ATOM 30132 C CA . PHE A 1 29 ? -1.902 -0.558 2.579 1.00 0.00 153 PHE A CA 18
ATOM 30133 C C . PHE A 1 29 ? -2.651 -1.877 2.411 1.00 0.00 153 PHE A C 18
ATOM 30134 O O . PHE A 1 29 ? -3.866 -1.890 2.210 1.00 0.00 153 PHE A O 18
ATOM 30151 N N . CYS A 1 30 ? -1.919 -2.981 2.492 1.00 0.00 154 CYS A N 18
ATOM 30152 C CA . CYS A 1 30 ? -2.514 -4.306 2.348 1.00 0.00 154 CYS A CA 18
ATOM 30153 C C . CYS A 1 30 ? -2.377 -5.107 3.638 1.00 0.00 154 CYS A C 18
ATOM 30154 O O . CYS A 1 30 ? -1.469 -4.872 4.434 1.00 0.00 154 CYS A O 18
ATOM 30162 N N . MET A 1 31 ? -3.287 -6.055 3.839 1.00 0.00 155 MET A N 18
ATOM 30163 C CA . MET A 1 31 ? -3.268 -6.891 5.033 1.00 0.00 155 MET A CA 18
ATOM 30164 C C . MET A 1 31 ? -3.926 -8.240 4.764 1.00 0.00 155 MET A C 18
ATOM 30165 O O . MET A 1 31 ? -4.417 -8.491 3.663 1.00 0.00 155 MET A O 18
ATOM 30179 N N . GLN A 1 32 ? -3.932 -9.104 5.773 1.00 0.00 156 GLN A N 18
ATOM 30180 C CA . GLN A 1 32 ? -4.531 -10.427 5.643 1.00 0.00 156 GLN A CA 18
ATOM 30181 C C . GLN A 1 32 ? -3.848 -11.226 4.538 1.00 0.00 156 GLN A C 18
ATOM 30182 O O . GLN A 1 32 ? -4.509 -11.765 3.649 1.00 0.00 156 GLN A O 18
ATOM 30196 N N . LEU A 1 33 ? -2.522 -11.298 4.598 1.00 0.00 157 LEU A N 18
ATOM 30197 C CA . LEU A 1 33 ? -1.750 -12.031 3.601 1.00 0.00 157 LEU A CA 18
ATOM 30198 C C . LEU A 1 33 ? -1.579 -13.491 4.011 1.00 0.00 157 LEU A C 18
ATOM 30199 O O . LEU A 1 33 ? -1.402 -13.798 5.189 1.00 0.00 157 LEU A O 18
ATOM 30215 N N . ALA A 1 34 ? -1.630 -14.385 3.029 1.00 0.00 158 ALA A N 18
ATOM 30216 C CA . ALA A 1 34 ? -1.476 -15.811 3.286 1.00 0.00 158 ALA A CA 18
ATOM 30217 C C . ALA A 1 34 ? -0.202 -16.092 4.076 1.00 0.00 158 ALA A C 18
ATOM 30218 O O . ALA A 1 34 ? 0.502 -15.169 4.485 1.00 0.00 158 ALA A O 18
ATOM 30225 N N . ALA A 1 35 ? 0.087 -17.372 4.289 1.00 0.00 159 ALA A N 18
ATOM 30226 C CA . ALA A 1 35 ? 1.276 -17.774 5.029 1.00 0.00 159 ALA A CA 18
ATOM 30227 C C . ALA A 1 35 ? 2.481 -17.905 4.103 1.00 0.00 159 ALA A C 18
ATOM 30228 O O . ALA A 1 35 ? 3.581 -17.464 4.434 1.00 0.00 159 ALA A O 18
ATOM 30235 N N . ARG A 1 36 ? 2.265 -18.515 2.942 1.00 0.00 160 ARG A N 18
ATOM 30236 C CA . ARG A 1 36 ? 3.334 -18.706 1.969 1.00 0.00 160 ARG A CA 18
ATOM 30237 C C . ARG A 1 36 ? 3.122 -17.817 0.747 1.00 0.00 160 ARG A C 18
ATOM 30238 O O . ARG A 1 36 ? 3.475 -18.189 -0.372 1.00 0.00 160 ARG A O 18
ATOM 30259 N N . ILE A 1 37 ? 2.543 -16.642 0.970 1.00 0.00 161 ILE A N 18
ATOM 30260 C CA . ILE A 1 37 ? 2.284 -15.701 -0.112 1.00 0.00 161 ILE A CA 18
ATOM 30261 C C . ILE A 1 37 ? 3.586 -15.145 -0.680 1.00 0.00 161 ILE A C 18
ATOM 30262 O O . ILE A 1 37 ? 4.600 -15.081 0.015 1.00 0.00 161 ILE A O 18
ATOM 30278 N N . ARG A 1 38 ? 3.549 -14.744 -1.947 1.00 0.00 162 ARG A N 18
ATOM 30279 C CA . ARG A 1 38 ? 4.726 -14.192 -2.608 1.00 0.00 162 ARG A CA 18
ATOM 30280 C C . ARG A 1 38 ? 4.412 -12.837 -3.236 1.00 0.00 162 ARG A C 18
ATOM 30281 O O . ARG A 1 38 ? 3.300 -12.583 -3.699 1.00 0.00 162 ARG A O 18
ATOM 30302 N N . PRO A 1 39 ? 5.414 -11.946 -3.251 1.00 0.00 163 PRO A N 18
ATOM 30303 C CA . PRO A 1 39 ? 5.269 -10.602 -3.820 1.00 0.00 163 PRO A CA 18
ATOM 30304 C C . PRO A 1 39 ? 4.566 -10.618 -5.174 1.00 0.00 163 PRO A C 18
ATOM 30305 O O . PRO A 1 39 ? 3.633 -9.851 -5.407 1.00 0.00 163 PRO A O 18
ATOM 30316 N N . ARG A 1 40 ? 5.021 -11.496 -6.061 1.00 0.00 164 ARG A N 18
ATOM 30317 C CA . ARG A 1 40 ? 4.436 -11.611 -7.392 1.00 0.00 164 ARG A CA 18
ATOM 30318 C C . ARG A 1 40 ? 2.913 -11.668 -7.313 1.00 0.00 164 ARG A C 18
ATOM 30319 O O . ARG A 1 40 ? 2.220 -10.848 -7.915 1.00 0.00 164 ARG A O 18
ATOM 30340 N N . ASP A 1 41 ? 2.400 -12.639 -6.566 1.00 0.00 165 ASP A N 18
ATOM 30341 C CA . ASP A 1 41 ? 0.959 -12.802 -6.408 1.00 0.00 165 ASP A CA 18
ATOM 30342 C C . ASP A 1 41 ? 0.266 -11.447 -6.318 1.00 0.00 165 ASP A C 18
ATOM 30343 O O . ASP A 1 41 ? -0.647 -11.152 -7.091 1.00 0.00 165 ASP A O 18
ATOM 30352 N N . LEU A 1 42 ? 0.703 -10.627 -5.369 1.00 0.00 166 LEU A N 18
ATOM 30353 C CA . LEU A 1 42 ? 0.124 -9.301 -5.177 1.00 0.00 166 LEU A CA 18
ATOM 30354 C C . LEU A 1 42 ? 0.289 -8.448 -6.430 1.00 0.00 166 LEU A C 18
ATOM 30355 O O . LEU A 1 42 ? -0.646 -7.771 -6.859 1.00 0.00 166 LEU A O 18
ATOM 30371 N N . GLU A 1 43 ? 1.483 -8.487 -7.014 1.00 0.00 167 GLU A N 18
ATOM 30372 C CA . GLU A 1 43 ? 1.768 -7.718 -8.220 1.00 0.00 167 GLU A CA 18
ATOM 30373 C C . GLU A 1 43 ? 0.738 -8.008 -9.307 1.00 0.00 167 GLU A C 18
ATOM 30374 O O . GLU A 1 43 ? -0.069 -7.146 -9.659 1.00 0.00 167 GLU A O 18
ATOM 30386 N N . ASP A 1 44 ? 0.771 -9.226 -9.837 1.00 0.00 168 ASP A N 18
ATOM 30387 C CA . ASP A 1 44 ? -0.159 -9.631 -10.884 1.00 0.00 168 ASP A CA 18
ATOM 30388 C C . ASP A 1 44 ? -1.601 -9.387 -10.453 1.00 0.00 168 ASP A C 18
ATOM 30389 O O . ASP A 1 44 ? -2.411 -8.866 -11.221 1.00 0.00 168 ASP A O 18
ATOM 30398 N N . PHE A 1 45 ? -1.918 -9.768 -9.219 1.00 0.00 169 PHE A N 18
ATOM 30399 C CA . PHE A 1 45 ? -3.265 -9.592 -8.687 1.00 0.00 169 PHE A CA 18
ATOM 30400 C C . PHE A 1 45 ? -3.703 -8.134 -8.789 1.00 0.00 169 PHE A C 18
ATOM 30401 O O . PHE A 1 45 ? -4.844 -7.842 -9.150 1.00 0.00 169 PHE A O 18
ATOM 30418 N N . PHE A 1 46 ? -2.791 -7.224 -8.467 1.00 0.00 170 PHE A N 18
ATOM 30419 C CA . PHE A 1 46 ? -3.084 -5.796 -8.520 1.00 0.00 170 PHE A CA 18
ATOM 30420 C C . PHE A 1 46 ? -2.899 -5.256 -9.935 1.00 0.00 170 PHE A C 18
ATOM 30421 O O . PHE A 1 46 ? -3.416 -4.192 -10.278 1.00 0.00 170 PHE A O 18
ATOM 30438 N N . SER A 1 47 ? -2.157 -5.996 -10.753 1.00 0.00 171 SER A N 18
ATOM 30439 C CA . SER A 1 47 ? -1.899 -5.590 -12.130 1.00 0.00 171 SER A CA 18
ATOM 30440 C C . SER A 1 47 ? -3.205 -5.419 -12.899 1.00 0.00 171 SER A C 18
ATOM 30441 O O . SER A 1 47 ? -3.221 -4.878 -14.004 1.00 0.00 171 SER A O 18
ATOM 30449 N N . ALA A 1 48 ? -4.299 -5.884 -12.305 1.00 0.00 172 ALA A N 18
ATOM 30450 C CA . ALA A 1 48 ? -5.610 -5.782 -12.933 1.00 0.00 172 ALA A CA 18
ATOM 30451 C C . ALA A 1 48 ? -6.083 -4.333 -12.985 1.00 0.00 172 ALA A C 18
ATOM 30452 O O . ALA A 1 48 ? -6.875 -3.957 -13.849 1.00 0.00 172 ALA A O 18
ATOM 30459 N N . VAL A 1 49 ? -5.592 -3.522 -12.052 1.00 0.00 173 VAL A N 18
ATOM 30460 C CA . VAL A 1 49 ? -5.964 -2.114 -11.991 1.00 0.00 173 VAL A CA 18
ATOM 30461 C C . VAL A 1 49 ? -4.801 -1.220 -12.408 1.00 0.00 173 VAL A C 18
ATOM 30462 O O . VAL A 1 49 ? -5.002 -0.139 -12.961 1.00 0.00 173 VAL A O 18
ATOM 30475 N N . GLY A 1 50 ? -3.583 -1.679 -12.139 1.00 0.00 174 GLY A N 18
ATOM 30476 C CA . GLY A 1 50 ? -2.405 -0.909 -12.494 1.00 0.00 174 GLY A CA 18
ATOM 30477 C C . GLY A 1 50 ? -1.118 -1.665 -12.232 1.00 0.00 174 GLY A C 18
ATOM 30478 O O . GLY A 1 50 ? -1.080 -2.575 -11.403 1.00 0.00 174 GLY A O 18
ATOM 30482 N N . LYS A 1 51 ? -0.058 -1.289 -12.939 1.00 0.00 175 LYS A N 18
ATOM 30483 C CA . LYS A 1 51 ? 1.239 -1.937 -12.780 1.00 0.00 175 LYS A CA 18
ATOM 30484 C C . LYS A 1 51 ? 1.859 -1.588 -11.432 1.00 0.00 175 LYS A C 18
ATOM 30485 O O . LYS A 1 51 ? 1.882 -0.424 -11.031 1.00 0.00 175 LYS A O 18
ATOM 30504 N N . VAL A 1 52 ? 2.365 -2.602 -10.737 1.00 0.00 176 VAL A N 18
ATOM 30505 C CA . VAL A 1 52 ? 2.989 -2.400 -9.435 1.00 0.00 176 VAL A CA 18
ATOM 30506 C C . VAL A 1 52 ? 4.474 -2.088 -9.580 1.00 0.00 176 VAL A C 18
ATOM 30507 O O . VAL A 1 52 ? 5.194 -2.769 -10.310 1.00 0.00 176 VAL A O 18
ATOM 30520 N N . ARG A 1 53 ? 4.928 -1.053 -8.878 1.00 0.00 177 ARG A N 18
ATOM 30521 C CA . ARG A 1 53 ? 6.328 -0.650 -8.930 1.00 0.00 177 ARG A CA 18
ATOM 30522 C C . ARG A 1 53 ? 7.158 -1.439 -7.921 1.00 0.00 177 ARG A C 18
ATOM 30523 O O . ARG A 1 53 ? 8.136 -2.093 -8.284 1.00 0.00 177 ARG A O 18
ATOM 30544 N N . ASP A 1 54 ? 6.762 -1.372 -6.655 1.00 0.00 178 ASP A N 18
ATOM 30545 C CA . ASP A 1 54 ? 7.468 -2.080 -5.594 1.00 0.00 178 ASP A CA 18
ATOM 30546 C C . ASP A 1 54 ? 6.484 -2.733 -4.628 1.00 0.00 178 ASP A C 18
ATOM 30547 O O . ASP A 1 54 ? 5.321 -2.339 -4.549 1.00 0.00 178 ASP A O 18
ATOM 30556 N N . VAL A 1 55 ? 6.961 -3.736 -3.895 1.00 0.00 179 VAL A N 18
ATOM 30557 C CA . VAL A 1 55 ? 6.123 -4.444 -2.934 1.00 0.00 179 VAL A CA 18
ATOM 30558 C C . VAL A 1 55 ? 6.886 -4.729 -1.646 1.00 0.00 179 VAL A C 18
ATOM 30559 O O . VAL A 1 55 ? 7.908 -5.416 -1.657 1.00 0.00 179 VAL A O 18
ATOM 30572 N N . ARG A 1 56 ? 6.384 -4.197 -0.537 1.00 0.00 180 ARG A N 18
ATOM 30573 C CA . ARG A 1 56 ? 7.018 -4.393 0.760 1.00 0.00 180 ARG A CA 18
ATOM 30574 C C . ARG A 1 56 ? 6.160 -5.282 1.657 1.00 0.00 180 ARG A C 18
ATOM 30575 O O . ARG A 1 56 ? 5.033 -4.927 2.002 1.00 0.00 180 ARG A O 18
ATOM 30596 N N . ILE A 1 57 ? 6.702 -6.436 2.029 1.00 0.00 181 ILE A N 18
ATOM 30597 C CA . ILE A 1 57 ? 5.986 -7.375 2.885 1.00 0.00 181 ILE A CA 18
ATOM 30598 C C . ILE A 1 57 ? 6.654 -7.492 4.251 1.00 0.00 181 ILE A C 18
ATOM 30599 O O . ILE A 1 57 ? 7.778 -7.979 4.364 1.00 0.00 181 ILE A O 18
ATOM 30615 N N . ILE A 1 58 ? 5.952 -7.042 5.287 1.00 0.00 182 ILE A N 18
ATOM 30616 C CA . ILE A 1 58 ? 6.476 -7.100 6.646 1.00 0.00 182 ILE A CA 18
ATOM 30617 C C . ILE A 1 58 ? 6.340 -8.502 7.228 1.00 0.00 182 ILE A C 18
ATOM 30618 O O . ILE A 1 58 ? 5.248 -8.926 7.606 1.00 0.00 182 ILE A O 18
ATOM 30634 N N . SER A 1 59 ? 7.458 -9.218 7.300 1.00 0.00 183 SER A N 18
ATOM 30635 C CA . SER A 1 59 ? 7.464 -10.574 7.835 1.00 0.00 183 SER A CA 18
ATOM 30636 C C . SER A 1 59 ? 8.014 -10.594 9.259 1.00 0.00 183 SER A C 18
ATOM 30637 O O . SER A 1 59 ? 9.227 -10.639 9.466 1.00 0.00 183 SER A O 18
ATOM 30645 N N . ASP A 1 60 ? 7.114 -10.560 10.234 1.00 0.00 184 ASP A N 18
ATOM 30646 C CA . ASP A 1 60 ? 7.507 -10.575 11.638 1.00 0.00 184 ASP A CA 18
ATOM 30647 C C . ASP A 1 60 ? 6.348 -11.023 12.523 1.00 0.00 184 ASP A C 18
ATOM 30648 O O . ASP A 1 60 ? 5.194 -10.671 12.277 1.00 0.00 184 ASP A O 18
ATOM 30657 N N . ARG A 1 61 ? 6.663 -11.804 13.552 1.00 0.00 185 ARG A N 18
ATOM 30658 C CA . ARG A 1 61 ? 5.647 -12.303 14.470 1.00 0.00 185 ARG A CA 18
ATOM 30659 C C . ARG A 1 61 ? 5.781 -11.643 15.839 1.00 0.00 185 ARG A C 18
ATOM 30660 O O . ARG A 1 61 ? 6.586 -12.067 16.668 1.00 0.00 185 ARG A O 18
ATOM 30681 N N . ASN A 1 62 ? 4.986 -10.602 16.069 1.00 0.00 186 ASN A N 18
ATOM 30682 C CA . ASN A 1 62 ? 5.018 -9.882 17.338 1.00 0.00 186 ASN A CA 18
ATOM 30683 C C . ASN A 1 62 ? 4.177 -10.598 18.390 1.00 0.00 186 ASN A C 18
ATOM 30684 O O . ASN A 1 62 ? 4.637 -10.840 19.506 1.00 0.00 186 ASN A O 18
ATOM 30695 N N . SER A 1 63 ? 2.945 -10.935 18.026 1.00 0.00 187 SER A N 18
ATOM 30696 C CA . SER A 1 63 ? 2.038 -11.620 18.941 1.00 0.00 187 SER A CA 18
ATOM 30697 C C . SER A 1 63 ? 1.402 -12.833 18.267 1.00 0.00 187 SER A C 18
ATOM 30698 O O . SER A 1 63 ? 0.838 -12.726 17.178 1.00 0.00 187 SER A O 18
ATOM 30706 N N . ARG A 1 64 ? 1.499 -13.984 18.922 1.00 0.00 188 ARG A N 18
ATOM 30707 C CA . ARG A 1 64 ? 0.934 -15.218 18.387 1.00 0.00 188 ARG A CA 18
ATOM 30708 C C . ARG A 1 64 ? -0.354 -14.938 17.618 1.00 0.00 188 ARG A C 18
ATOM 30709 O O . ARG A 1 64 ? -1.225 -14.209 18.093 1.00 0.00 188 ARG A O 18
ATOM 30730 N N . ARG A 1 65 ? -0.465 -15.520 16.429 1.00 0.00 189 ARG A N 18
ATOM 30731 C CA . ARG A 1 65 ? -1.645 -15.332 15.593 1.00 0.00 189 ARG A CA 18
ATOM 30732 C C . ARG A 1 65 ? -1.708 -13.905 15.056 1.00 0.00 189 ARG A C 18
ATOM 30733 O O . ARG A 1 65 ? -2.766 -13.276 15.058 1.00 0.00 189 ARG A O 18
ATOM 30754 N N . SER A 1 66 ? -0.568 -13.401 14.595 1.00 0.00 190 SER A N 18
ATOM 30755 C CA . SER A 1 66 ? -0.492 -12.047 14.059 1.00 0.00 190 SER A CA 18
ATOM 30756 C C . SER A 1 66 ? -0.895 -12.023 12.586 1.00 0.00 190 SER A C 18
ATOM 30757 O O . SER A 1 66 ? -1.002 -13.067 11.943 1.00 0.00 190 SER A O 18
ATOM 30765 N N . LYS A 1 67 ? -1.115 -10.823 12.060 1.00 0.00 191 LYS A N 18
ATOM 30766 C CA . LYS A 1 67 ? -1.505 -10.660 10.664 1.00 0.00 191 LYS A CA 18
ATOM 30767 C C . LYS A 1 67 ? -0.313 -10.229 9.814 1.00 0.00 191 LYS A C 18
ATOM 30768 O O . LYS A 1 67 ? 0.714 -9.801 10.339 1.00 0.00 191 LYS A O 18
ATOM 30787 N N . GLY A 1 68 ? -0.459 -10.344 8.498 1.00 0.00 192 GLY A N 18
ATOM 30788 C CA . GLY A 1 68 ? 0.612 -9.960 7.596 1.00 0.00 192 GLY A CA 18
ATOM 30789 C C . GLY A 1 68 ? 0.295 -8.695 6.824 1.00 0.00 192 GLY A C 18
ATOM 30790 O O . GLY A 1 68 ? -0.543 -8.703 5.923 1.00 0.00 192 GLY A O 18
ATOM 30794 N N . ILE A 1 69 ? 0.964 -7.604 7.180 1.00 0.00 193 ILE A N 18
ATOM 30795 C CA . ILE A 1 69 ? 0.749 -6.325 6.514 1.00 0.00 193 ILE A CA 18
ATOM 30796 C C . ILE A 1 69 ? 1.784 -6.096 5.417 1.00 0.00 193 ILE A C 18
ATOM 30797 O O . ILE A 1 69 ? 2.925 -6.541 5.523 1.00 0.00 193 ILE A O 18
ATOM 30813 N N . ALA A 1 70 ? 1.375 -5.394 4.364 1.00 0.00 194 ALA A N 18
ATOM 30814 C CA . ALA A 1 70 ? 2.268 -5.101 3.249 1.00 0.00 194 ALA A CA 18
ATOM 30815 C C . ALA A 1 70 ? 1.902 -3.777 2.587 1.00 0.00 194 ALA A C 18
ATOM 30816 O O . ALA A 1 70 ? 0.840 -3.212 2.851 1.00 0.00 194 ALA A O 18
ATOM 30823 N N . TYR A 1 71 ? 2.788 -3.288 1.726 1.00 0.00 195 TYR A N 18
ATOM 30824 C CA . TYR A 1 71 ? 2.559 -2.028 1.029 1.00 0.00 195 TYR A CA 18
ATOM 30825 C C . TYR A 1 71 ? 2.816 -2.180 -0.468 1.00 0.00 195 TYR A C 18
ATOM 30826 O O . TYR A 1 71 ? 3.829 -2.743 -0.882 1.00 0.00 195 TYR A O 18
ATOM 30844 N N . VAL A 1 72 ? 1.890 -1.672 -1.275 1.00 0.00 196 VAL A N 18
ATOM 30845 C CA . VAL A 1 72 ? 2.015 -1.748 -2.726 1.00 0.00 196 VAL A CA 18
ATOM 30846 C C . VAL A 1 72 ? 2.069 -0.357 -3.346 1.00 0.00 196 VAL A C 18
ATOM 30847 O O . VAL A 1 72 ? 1.139 0.435 -3.199 1.00 0.00 196 VAL A O 18
ATOM 30860 N N . GLU A 1 73 ? 3.164 -0.067 -4.042 1.00 0.00 197 GLU A N 18
ATOM 30861 C CA . GLU A 1 73 ? 3.339 1.230 -4.685 1.00 0.00 197 GLU A CA 18
ATOM 30862 C C . GLU A 1 73 ? 2.903 1.175 -6.146 1.00 0.00 197 GLU A C 18
ATOM 30863 O O . GLU A 1 73 ? 3.610 0.636 -6.998 1.00 0.00 197 GLU A O 18
ATOM 30875 N N . PHE A 1 74 ? 1.732 1.738 -6.430 1.00 0.00 198 PHE A N 18
ATOM 30876 C CA . PHE A 1 74 ? 1.200 1.753 -7.788 1.00 0.00 198 PHE A CA 18
ATOM 30877 C C . PHE A 1 74 ? 1.869 2.840 -8.623 1.00 0.00 198 PHE A C 18
ATOM 30878 O O . PHE A 1 74 ? 2.443 3.787 -8.082 1.00 0.00 198 PHE A O 18
ATOM 30895 N N . CYS A 1 75 ? 1.792 2.697 -9.941 1.00 0.00 199 CYS A N 18
ATOM 30896 C CA . CYS A 1 75 ? 2.390 3.666 -10.851 1.00 0.00 199 CYS A CA 18
ATOM 30897 C C . CYS A 1 75 ? 1.758 5.043 -10.674 1.00 0.00 199 CYS A C 18
ATOM 30898 O O . CYS A 1 75 ? 2.424 6.066 -10.828 1.00 0.00 199 CYS A O 18
ATOM 30906 N N . GLU A 1 76 ? 0.469 5.059 -10.348 1.00 0.00 200 GLU A N 18
ATOM 30907 C CA . GLU A 1 76 ? -0.253 6.311 -10.152 1.00 0.00 200 GLU A CA 18
ATOM 30908 C C . GLU A 1 76 ? -1.209 6.207 -8.967 1.00 0.00 200 GLU A C 18
ATOM 30909 O O . GLU A 1 76 ? -1.686 5.122 -8.634 1.00 0.00 200 GLU A O 18
ATOM 30921 N N . ILE A 1 77 ? -1.483 7.343 -8.335 1.00 0.00 201 ILE A N 18
ATOM 30922 C CA . ILE A 1 77 ? -2.382 7.381 -7.189 1.00 0.00 201 ILE A CA 18
ATOM 30923 C C . ILE A 1 77 ? -3.820 7.093 -7.607 1.00 0.00 201 ILE A C 18
ATOM 30924 O O . ILE A 1 77 ? -4.596 6.521 -6.843 1.00 0.00 201 ILE A O 18
ATOM 30940 N N . GLN A 1 78 ? -4.166 7.492 -8.827 1.00 0.00 202 GLN A N 18
ATOM 30941 C CA . GLN A 1 78 ? -5.511 7.276 -9.348 1.00 0.00 202 GLN A CA 18
ATOM 30942 C C . GLN A 1 78 ? -5.807 5.786 -9.488 1.00 0.00 202 GLN A C 18
ATOM 30943 O O . GLN A 1 78 ? -6.947 5.391 -9.730 1.00 0.00 202 GLN A O 18
ATOM 30957 N N . SER A 1 79 ? -4.773 4.965 -9.334 1.00 0.00 203 SER A N 18
ATOM 30958 C CA . SER A 1 79 ? -4.922 3.519 -9.447 1.00 0.00 203 SER A CA 18
ATOM 30959 C C . SER A 1 79 ? -5.181 2.890 -8.081 1.00 0.00 203 SER A C 18
ATOM 30960 O O . SER A 1 79 ? -5.655 1.759 -7.986 1.00 0.00 203 SER A O 18
ATOM 30968 N N . VAL A 1 80 ? -4.865 3.634 -7.025 1.00 0.00 204 VAL A N 18
ATOM 30969 C CA . VAL A 1 80 ? -5.064 3.151 -5.664 1.00 0.00 204 VAL A CA 18
ATOM 30970 C C . VAL A 1 80 ? -6.534 2.841 -5.400 1.00 0.00 204 VAL A C 18
ATOM 30971 O O . VAL A 1 80 ? -6.881 1.823 -4.801 1.00 0.00 204 VAL A O 18
ATOM 30984 N N . PRO A 1 81 ? -7.419 3.738 -5.859 1.00 0.00 205 PRO A N 18
ATOM 30985 C CA . PRO A 1 81 ? -8.867 3.581 -5.685 1.00 0.00 205 PRO A CA 18
ATOM 30986 C C . PRO A 1 81 ? -9.349 2.187 -6.071 1.00 0.00 205 PRO A C 18
ATOM 30987 O O . PRO A 1 81 ? -10.035 1.520 -5.295 1.00 0.00 205 PRO A O 18
ATOM 30998 N N . LEU A 1 82 ? -8.987 1.752 -7.273 1.00 0.00 206 LEU A N 18
ATOM 30999 C CA . LEU A 1 82 ? -9.382 0.436 -7.762 1.00 0.00 206 LEU A CA 18
ATOM 31000 C C . LEU A 1 82 ? -8.835 -0.666 -6.862 1.00 0.00 206 LEU A C 18
ATOM 31001 O O . LEU A 1 82 ? -9.505 -1.669 -6.613 1.00 0.00 206 LEU A O 18
ATOM 31017 N N . ALA A 1 83 ? -7.614 -0.473 -6.373 1.00 0.00 207 ALA A N 18
ATOM 31018 C CA . ALA A 1 83 ? -6.978 -1.449 -5.496 1.00 0.00 207 ALA A CA 18
ATOM 31019 C C . ALA A 1 83 ? -7.732 -1.574 -4.176 1.00 0.00 207 ALA A C 18
ATOM 31020 O O . ALA A 1 83 ? -7.779 -2.648 -3.577 1.00 0.00 207 ALA A O 18
ATOM 31027 N N . ILE A 1 84 ? -8.319 -0.469 -3.728 1.00 0.00 208 ILE A N 18
ATOM 31028 C CA . ILE A 1 84 ? -9.070 -0.457 -2.480 1.00 0.00 208 ILE A CA 18
ATOM 31029 C C . ILE A 1 84 ? -10.302 -1.351 -2.570 1.00 0.00 208 ILE A C 18
ATOM 31030 O O . ILE A 1 84 ? -10.607 -2.101 -1.644 1.00 0.00 208 ILE A O 18
ATOM 31046 N N . GLY A 1 85 ? -11.008 -1.265 -3.693 1.00 0.00 209 GLY A N 18
ATOM 31047 C CA . GLY A 1 85 ? -12.199 -2.073 -3.885 1.00 0.00 209 GLY A CA 18
ATOM 31048 C C . GLY A 1 85 ? -11.901 -3.559 -3.853 1.00 0.00 209 GLY A C 18
ATOM 31049 O O . GLY A 1 85 ? -12.651 -4.337 -3.263 1.00 0.00 209 GLY A O 18
ATOM 31053 N N . LEU A 1 86 ? -10.807 -3.956 -4.493 1.00 0.00 210 LEU A N 18
ATOM 31054 C CA . LEU A 1 86 ? -10.412 -5.360 -4.538 1.00 0.00 210 LEU A CA 18
ATOM 31055 C C . LEU A 1 86 ? -10.622 -6.027 -3.182 1.00 0.00 210 LEU A C 18
ATOM 31056 O O . LEU A 1 86 ? -10.866 -7.232 -3.102 1.00 0.00 210 LEU A O 18
ATOM 31072 N N . THR A 1 87 ? -10.528 -5.237 -2.118 1.00 0.00 211 THR A N 18
ATOM 31073 C CA . THR A 1 87 ? -10.708 -5.750 -0.766 1.00 0.00 211 THR A CA 18
ATOM 31074 C C . THR A 1 87 ? -11.793 -6.821 -0.725 1.00 0.00 211 THR A C 18
ATOM 31075 O O . THR A 1 87 ? -12.981 -6.519 -0.837 1.00 0.00 211 THR A O 18
ATOM 31086 N N . GLY A 1 88 ? -11.377 -8.073 -0.562 1.00 0.00 212 GLY A N 18
ATOM 31087 C CA . GLY A 1 88 ? -12.326 -9.169 -0.507 1.00 0.00 212 GLY A CA 18
ATOM 31088 C C . GLY A 1 88 ? -12.114 -10.175 -1.621 1.00 0.00 212 GLY A C 18
ATOM 31089 O O . GLY A 1 88 ? -12.956 -11.045 -1.849 1.00 0.00 212 GLY A O 18
ATOM 31093 N N . GLN A 1 89 ? -10.988 -10.056 -2.317 1.00 0.00 213 GLN A N 18
ATOM 31094 C CA . GLN A 1 89 ? -10.670 -10.962 -3.414 1.00 0.00 213 GLN A CA 18
ATOM 31095 C C . GLN A 1 89 ? -9.868 -12.160 -2.917 1.00 0.00 213 GLN A C 18
ATOM 31096 O O . GLN A 1 89 ? -8.768 -12.006 -2.386 1.00 0.00 213 GLN A O 18
ATOM 31110 N N . ARG A 1 90 ? -10.425 -13.353 -3.092 1.00 0.00 214 ARG A N 18
ATOM 31111 C CA . ARG A 1 90 ? -9.763 -14.578 -2.659 1.00 0.00 214 ARG A CA 18
ATOM 31112 C C . ARG A 1 90 ? -8.380 -14.702 -3.294 1.00 0.00 214 ARG A C 18
ATOM 31113 O O . ARG A 1 90 ? -8.256 -14.954 -4.494 1.00 0.00 214 ARG A O 18
ATOM 31134 N N . LEU A 1 91 ? -7.344 -14.521 -2.483 1.00 0.00 215 LEU A N 18
ATOM 31135 C CA . LEU A 1 91 ? -5.970 -14.611 -2.965 1.00 0.00 215 LEU A CA 18
ATOM 31136 C C . LEU A 1 91 ? -5.258 -15.816 -2.357 1.00 0.00 215 LEU A C 18
ATOM 31137 O O . LEU A 1 91 ? -5.008 -15.859 -1.152 1.00 0.00 215 LEU A O 18
ATOM 31153 N N . LEU A 1 92 ? -4.934 -16.791 -3.199 1.00 0.00 216 LEU A N 18
ATOM 31154 C CA . LEU A 1 92 ? -4.248 -17.996 -2.745 1.00 0.00 216 LEU A CA 18
ATOM 31155 C C . LEU A 1 92 ? -5.091 -18.751 -1.723 1.00 0.00 216 LEU A C 18
ATOM 31156 O O . LEU A 1 92 ? -4.564 -19.476 -0.881 1.00 0.00 216 LEU A O 18
ATOM 31172 N N . GLY A 1 93 ? -6.408 -18.577 -1.805 1.00 0.00 217 GLY A N 18
ATOM 31173 C CA . GLY A 1 93 ? -7.303 -19.249 -0.882 1.00 0.00 217 GLY A CA 18
ATOM 31174 C C . GLY A 1 93 ? -7.806 -18.330 0.212 1.00 0.00 217 GLY A C 18
ATOM 31175 O O . GLY A 1 93 ? -8.915 -18.503 0.718 1.00 0.00 217 GLY A O 18
ATOM 31179 N N . VAL A 1 94 ? -6.989 -17.349 0.581 1.00 0.00 218 VAL A N 18
ATOM 31180 C CA . VAL A 1 94 ? -7.356 -16.398 1.623 1.00 0.00 218 VAL A CA 18
ATOM 31181 C C . VAL A 1 94 ? -7.505 -14.990 1.057 1.00 0.00 218 VAL A C 18
ATOM 31182 O O . VAL A 1 94 ? -6.576 -14.428 0.475 1.00 0.00 218 VAL A O 18
ATOM 31195 N N . PRO A 1 95 ? -8.700 -14.407 1.228 1.00 0.00 219 PRO A N 18
ATOM 31196 C CA . PRO A 1 95 ? -8.998 -13.056 0.740 1.00 0.00 219 PRO A CA 18
ATOM 31197 C C . PRO A 1 95 ? -7.938 -12.042 1.158 1.00 0.00 219 PRO A C 18
ATOM 31198 O O . PRO A 1 95 ? -7.258 -12.221 2.169 1.00 0.00 219 PRO A O 18
ATOM 31209 N N . ILE A 1 96 ? -7.803 -10.979 0.373 1.00 0.00 220 ILE A N 18
ATOM 31210 C CA . ILE A 1 96 ? -6.827 -9.936 0.663 1.00 0.00 220 ILE A CA 18
ATOM 31211 C C . ILE A 1 96 ? -7.514 -8.631 1.053 1.00 0.00 220 ILE A C 18
ATOM 31212 O O . ILE A 1 96 ? -8.647 -8.371 0.647 1.00 0.00 220 ILE A O 18
ATOM 31228 N N . ILE A 1 97 ? -6.820 -7.816 1.840 1.00 0.00 221 ILE A N 18
ATOM 31229 C CA . ILE A 1 97 ? -7.363 -6.537 2.280 1.00 0.00 221 ILE A CA 18
ATOM 31230 C C . ILE A 1 97 ? -6.597 -5.372 1.663 1.00 0.00 221 ILE A C 18
ATOM 31231 O O . ILE A 1 97 ? -5.366 -5.349 1.675 1.00 0.00 221 ILE A O 18
ATOM 31247 N N . VAL A 1 98 ? -7.333 -4.403 1.128 1.00 0.00 222 VAL A N 18
ATOM 31248 C CA . VAL A 1 98 ? -6.723 -3.232 0.509 1.00 0.00 222 VAL A CA 18
ATOM 31249 C C . VAL A 1 98 ? -7.374 -1.947 1.006 1.00 0.00 222 VAL A C 18
ATOM 31250 O O . VAL A 1 98 ? -8.577 -1.747 0.844 1.00 0.00 222 VAL A O 18
ATOM 31263 N N . GLN A 1 99 ? -6.570 -1.078 1.610 1.00 0.00 223 GLN A N 18
ATOM 31264 C CA . GLN A 1 99 ? -7.068 0.189 2.131 1.00 0.00 223 GLN A CA 18
ATOM 31265 C C . GLN A 1 99 ? -5.974 1.251 2.117 1.00 0.00 223 GLN A C 18
ATOM 31266 O O . GLN A 1 99 ? -4.808 0.959 2.384 1.00 0.00 223 GLN A O 18
ATOM 31280 N N . ALA A 1 100 ? -6.356 2.485 1.805 1.00 0.00 224 ALA A N 18
ATOM 31281 C CA . ALA A 1 100 ? -5.408 3.590 1.758 1.00 0.00 224 ALA A CA 18
ATOM 31282 C C . ALA A 1 100 ? -4.545 3.627 3.015 1.00 0.00 224 ALA A C 18
ATOM 31283 O O . ALA A 1 100 ? -5.051 3.514 4.131 1.00 0.00 224 ALA A O 18
ATOM 31290 N N . SER A 1 101 ? -3.238 3.785 2.826 1.00 0.00 225 SER A N 18
ATOM 31291 C CA . SER A 1 101 ? -2.304 3.831 3.944 1.00 0.00 225 SER A CA 18
ATOM 31292 C C . SER A 1 101 ? -2.404 5.163 4.681 1.00 0.00 225 SER A C 18
ATOM 31293 O O . SER A 1 101 ? -2.409 5.205 5.911 1.00 0.00 225 SER A O 18
ATOM 31301 N N . GLN A 1 102 ? -2.484 6.249 3.919 1.00 0.00 226 GLN A N 18
ATOM 31302 C CA . GLN A 1 102 ? -2.583 7.583 4.498 1.00 0.00 226 GLN A CA 18
ATOM 31303 C C . GLN A 1 102 ? -4.042 7.989 4.684 1.00 0.00 226 GLN A C 18
ATOM 31304 O O . GLN A 1 102 ? -4.427 9.114 4.366 1.00 0.00 226 GLN A O 18
ATOM 31318 N N . ALA A 1 103 ? -4.846 7.066 5.198 1.00 0.00 227 ALA A N 18
ATOM 31319 C CA . ALA A 1 103 ? -6.263 7.329 5.427 1.00 0.00 227 ALA A CA 18
ATOM 31320 C C . ALA A 1 103 ? -6.463 8.259 6.618 1.00 0.00 227 ALA A C 18
ATOM 31321 O O . ALA A 1 103 ? -7.318 9.144 6.589 1.00 0.00 227 ALA A O 18
ATOM 31328 N N . GLU A 1 104 ? -5.669 8.053 7.664 1.00 0.00 228 GLU A N 18
ATOM 31329 C CA . GLU A 1 104 ? -5.762 8.874 8.866 1.00 0.00 228 GLU A CA 18
ATOM 31330 C C . GLU A 1 104 ? -5.013 10.192 8.683 1.00 0.00 228 GLU A C 18
ATOM 31331 O O . GLU A 1 104 ? -5.496 11.254 9.077 1.00 0.00 228 GLU A O 18
ATOM 31343 N N . LYS A 1 105 ? -3.829 10.115 8.085 1.00 0.00 229 LYS A N 18
ATOM 31344 C CA . LYS A 1 105 ? -3.013 11.300 7.849 1.00 0.00 229 LYS A CA 18
ATOM 31345 C C . LYS A 1 105 ? -3.755 12.307 6.977 1.00 0.00 229 LYS A C 18
ATOM 31346 O O . LYS A 1 105 ? -3.940 13.459 7.365 1.00 0.00 229 LYS A O 18
ATOM 31365 N N . ASN A 1 106 ? -4.176 11.864 5.797 1.00 0.00 230 ASN A N 18
ATOM 31366 C CA . ASN A 1 106 ? -4.899 12.728 4.870 1.00 0.00 230 ASN A CA 18
ATOM 31367 C C . ASN A 1 106 ? -5.932 13.573 5.608 1.00 0.00 230 ASN A C 18
ATOM 31368 O O . ASN A 1 106 ? -6.095 14.761 5.324 1.00 0.00 230 ASN A O 18
ATOM 31379 N N . ARG A 1 107 ? -6.627 12.955 6.558 1.00 0.00 231 ARG A N 18
ATOM 31380 C CA . ARG A 1 107 ? -7.644 13.651 7.336 1.00 0.00 231 ARG A CA 18
ATOM 31381 C C . ARG A 1 107 ? -7.155 13.916 8.757 1.00 0.00 231 ARG A C 18
ATOM 31382 O O . ARG A 1 107 ? -7.532 13.215 9.696 1.00 0.00 231 ARG A O 18
ATOM 31403 N N . LEU A 1 108 ? -6.311 14.932 8.906 1.00 0.00 232 LEU A N 18
ATOM 31404 C CA . LEU A 1 108 ? -5.769 15.290 10.212 1.00 0.00 232 LEU A CA 18
ATOM 31405 C C . LEU A 1 108 ? -5.310 16.745 10.231 1.00 0.00 232 LEU A C 18
ATOM 31406 O O . LEU A 1 108 ? -4.318 17.101 9.596 1.00 0.00 232 LEU A O 18
ATOM 31422 N N . SER A 1 109 ? -6.038 17.581 10.964 1.00 0.00 233 SER A N 18
ATOM 31423 C CA . SER A 1 109 ? -5.708 18.997 11.064 1.00 0.00 233 SER A CA 18
ATOM 31424 C C . SER A 1 109 ? -5.634 19.436 12.525 1.00 0.00 233 SER A C 18
ATOM 31425 O O . SER A 1 109 ? -6.527 19.141 13.318 1.00 0.00 233 SER A O 18
ATOM 31433 N N . GLY A 1 110 ? -4.562 20.142 12.870 1.00 0.00 234 GLY A N 18
ATOM 31434 C CA . GLY A 1 110 ? -4.391 20.610 14.233 1.00 0.00 234 GLY A CA 18
ATOM 31435 C C . GLY A 1 110 ? -2.937 20.631 14.660 1.00 0.00 234 GLY A C 18
ATOM 31436 O O . GLY A 1 110 ? -2.445 19.708 15.308 1.00 0.00 234 GLY A O 18
ATOM 31440 N N . PRO A 1 111 ? -2.223 21.706 14.292 1.00 0.00 235 PRO A N 18
ATOM 31441 C CA . PRO A 1 111 ? -0.806 21.870 14.630 1.00 0.00 235 PRO A CA 18
ATOM 31442 C C . PRO A 1 111 ? -0.601 22.318 16.072 1.00 0.00 235 PRO A C 18
ATOM 31443 O O . PRO A 1 111 ? 0.276 23.131 16.361 1.00 0.00 235 PRO A O 18
ATOM 31454 N N . SER A 1 112 ? -1.417 21.781 16.975 1.00 0.00 236 SER A N 18
ATOM 31455 C CA . SER A 1 112 ? -1.328 22.130 18.388 1.00 0.00 236 SER A CA 18
ATOM 31456 C C . SER A 1 112 ? -2.144 21.162 19.238 1.00 0.00 236 SER A C 18
ATOM 31457 O O . SER A 1 112 ? -3.255 20.781 18.872 1.00 0.00 236 SER A O 18
ATOM 31465 N N . SER A 1 113 ? -1.584 20.767 20.377 1.00 0.00 237 SER A N 18
ATOM 31466 C CA . SER A 1 113 ? -2.256 19.840 21.280 1.00 0.00 237 SER A CA 18
ATOM 31467 C C . SER A 1 113 ? -3.596 20.408 21.742 1.00 0.00 237 SER A C 18
ATOM 31468 O O . SER A 1 113 ? -3.650 21.453 22.387 1.00 0.00 237 SER A O 18
ATOM 31476 N N . GLY A 1 114 ? -4.676 19.709 21.404 1.00 0.00 238 GLY A N 18
ATOM 31477 C CA . GLY A 1 114 ? -6.000 20.157 21.792 1.00 0.00 238 GLY A CA 18
ATOM 31478 C C . GLY A 1 114 ? -6.221 21.629 21.504 1.00 0.00 238 GLY A C 18
ATOM 31479 O O . GLY A 1 114 ? -7.091 22.261 22.103 1.00 0.00 238 GLY A O 18
ATOM 31483 N N . GLY A 1 1 ? 15.632 -3.175 -25.469 1.00 0.00 125 GLY A N 19
ATOM 31484 C CA . GLY A 1 1 ? 16.961 -3.330 -24.907 1.00 0.00 125 GLY A CA 19
ATOM 31485 C C . GLY A 1 1 ? 17.142 -2.546 -23.622 1.00 0.00 125 GLY A C 19
ATOM 31486 O O . GLY A 1 1 ? 16.252 -1.804 -23.209 1.00 0.00 125 GLY A O 19
ATOM 31490 N N . SER A 1 2 ? 18.298 -2.712 -22.987 1.00 0.00 126 SER A N 19
ATOM 31491 C CA . SER A 1 2 ? 18.591 -2.017 -21.738 1.00 0.00 126 SER A CA 19
ATOM 31492 C C . SER A 1 2 ? 19.170 -0.633 -22.010 1.00 0.00 126 SER A C 19
ATOM 31493 O O . SER A 1 2 ? 19.551 -0.318 -23.136 1.00 0.00 126 SER A O 19
ATOM 31501 N N . SER A 1 3 ? 19.231 0.190 -20.967 1.00 0.00 127 SER A N 19
ATOM 31502 C CA . SER A 1 3 ? 19.760 1.543 -21.093 1.00 0.00 127 SER A CA 19
ATOM 31503 C C . SER A 1 3 ? 21.208 1.607 -20.618 1.00 0.00 127 SER A C 19
ATOM 31504 O O . SER A 1 3 ? 22.058 2.223 -21.261 1.00 0.00 127 SER A O 19
ATOM 31512 N N . GLY A 1 4 ? 21.482 0.965 -19.487 1.00 0.00 128 GLY A N 19
ATOM 31513 C CA . GLY A 1 4 ? 22.829 0.961 -18.944 1.00 0.00 128 GLY A CA 19
ATOM 31514 C C . GLY A 1 4 ? 22.863 1.334 -17.476 1.00 0.00 128 GLY A C 19
ATOM 31515 O O . GLY A 1 4 ? 21.859 1.776 -16.917 1.00 0.00 128 GLY A O 19
ATOM 31519 N N . SER A 1 5 ? 24.021 1.154 -16.848 1.00 0.00 129 SER A N 19
ATOM 31520 C CA . SER A 1 5 ? 24.181 1.470 -15.433 1.00 0.00 129 SER A CA 19
ATOM 31521 C C . SER A 1 5 ? 25.491 2.212 -15.187 1.00 0.00 129 SER A C 19
ATOM 31522 O O . SER A 1 5 ? 26.462 2.042 -15.925 1.00 0.00 129 SER A O 19
ATOM 31530 N N . SER A 1 6 ? 25.512 3.033 -14.142 1.00 0.00 130 SER A N 19
ATOM 31531 C CA . SER A 1 6 ? 26.701 3.804 -13.799 1.00 0.00 130 SER A CA 19
ATOM 31532 C C . SER A 1 6 ? 26.508 4.541 -12.477 1.00 0.00 130 SER A C 19
ATOM 31533 O O . SER A 1 6 ? 25.387 4.681 -11.989 1.00 0.00 130 SER A O 19
ATOM 31541 N N . GLY A 1 7 ? 27.611 5.011 -11.902 1.00 0.00 131 GLY A N 19
ATOM 31542 C CA . GLY A 1 7 ? 27.543 5.727 -10.642 1.00 0.00 131 GLY A CA 19
ATOM 31543 C C . GLY A 1 7 ? 27.975 7.174 -10.774 1.00 0.00 131 GLY A C 19
ATOM 31544 O O . GLY A 1 7 ? 29.058 7.550 -10.325 1.00 0.00 131 GLY A O 19
ATOM 31548 N N . LYS A 1 8 ? 27.128 7.989 -11.393 1.00 0.00 132 LYS A N 19
ATOM 31549 C CA . LYS A 1 8 ? 27.427 9.403 -11.584 1.00 0.00 132 LYS A CA 19
ATOM 31550 C C . LYS A 1 8 ? 26.221 10.141 -12.156 1.00 0.00 132 LYS A C 19
ATOM 31551 O O . LYS A 1 8 ? 25.238 9.522 -12.562 1.00 0.00 132 LYS A O 19
ATOM 31570 N N . SER A 1 9 ? 26.305 11.467 -12.188 1.00 0.00 133 SER A N 19
ATOM 31571 C CA . SER A 1 9 ? 25.220 12.290 -12.709 1.00 0.00 133 SER A CA 19
ATOM 31572 C C . SER A 1 9 ? 25.714 13.191 -13.837 1.00 0.00 133 SER A C 19
ATOM 31573 O O . SER A 1 9 ? 26.114 14.336 -13.621 1.00 0.00 133 SER A O 19
ATOM 31581 N N . PRO A 1 10 ? 25.688 12.664 -15.070 1.00 0.00 134 PRO A N 19
ATOM 31582 C CA . PRO A 1 10 ? 26.130 13.403 -16.256 1.00 0.00 134 PRO A CA 19
ATOM 31583 C C . PRO A 1 10 ? 25.098 14.425 -16.721 1.00 0.00 134 PRO A C 19
ATOM 31584 O O . PRO A 1 10 ? 23.970 14.449 -16.228 1.00 0.00 134 PRO A O 19
ATOM 31595 N N . VAL A 1 11 ? 25.491 15.266 -17.672 1.00 0.00 135 VAL A N 19
ATOM 31596 C CA . VAL A 1 11 ? 24.598 16.289 -18.204 1.00 0.00 135 VAL A CA 19
ATOM 31597 C C . VAL A 1 11 ? 23.377 15.661 -18.868 1.00 0.00 135 VAL A C 19
ATOM 31598 O O . VAL A 1 11 ? 23.503 14.768 -19.705 1.00 0.00 135 VAL A O 19
ATOM 31611 N N . ARG A 1 12 ? 22.195 16.137 -18.488 1.00 0.00 136 ARG A N 19
ATOM 31612 C CA . ARG A 1 12 ? 20.951 15.622 -19.046 1.00 0.00 136 ARG A CA 19
ATOM 31613 C C . ARG A 1 12 ? 19.790 16.570 -18.753 1.00 0.00 136 ARG A C 19
ATOM 31614 O O . ARG A 1 12 ? 19.870 17.403 -17.851 1.00 0.00 136 ARG A O 19
ATOM 31635 N N . GLU A 1 13 ? 18.715 16.436 -19.522 1.00 0.00 137 GLU A N 19
ATOM 31636 C CA . GLU A 1 13 ? 17.540 17.282 -19.345 1.00 0.00 137 GLU A CA 19
ATOM 31637 C C . GLU A 1 13 ? 17.203 17.441 -17.865 1.00 0.00 137 GLU A C 19
ATOM 31638 O O . GLU A 1 13 ? 17.343 16.514 -17.067 1.00 0.00 137 GLU A O 19
ATOM 31650 N N . PRO A 1 14 ? 16.746 18.645 -17.490 1.00 0.00 138 PRO A N 19
ATOM 31651 C CA . PRO A 1 14 ? 16.378 18.955 -16.105 1.00 0.00 138 PRO A CA 19
ATOM 31652 C C . PRO A 1 14 ? 15.514 17.866 -15.477 1.00 0.00 138 PRO A C 19
ATOM 31653 O O . PRO A 1 14 ? 14.366 17.665 -15.873 1.00 0.00 138 PRO A O 19
ATOM 31664 N N . VAL A 1 15 ? 16.074 17.168 -14.494 1.00 0.00 139 VAL A N 19
ATOM 31665 C CA . VAL A 1 15 ? 15.354 16.100 -13.811 1.00 0.00 139 VAL A CA 19
ATOM 31666 C C . VAL A 1 15 ? 14.425 16.662 -12.740 1.00 0.00 139 VAL A C 19
ATOM 31667 O O . VAL A 1 15 ? 14.781 17.598 -12.023 1.00 0.00 139 VAL A O 19
ATOM 31680 N N . ASP A 1 16 ? 13.234 16.084 -12.636 1.00 0.00 140 ASP A N 19
ATOM 31681 C CA . ASP A 1 16 ? 12.252 16.526 -11.652 1.00 0.00 140 ASP A CA 19
ATOM 31682 C C . ASP A 1 16 ? 11.561 15.333 -10.999 1.00 0.00 140 ASP A C 19
ATOM 31683 O O . ASP A 1 16 ? 11.376 14.291 -11.627 1.00 0.00 140 ASP A O 19
ATOM 31692 N N . ASN A 1 17 ? 11.183 15.493 -9.736 1.00 0.00 141 ASN A N 19
ATOM 31693 C CA . ASN A 1 17 ? 10.514 14.428 -8.998 1.00 0.00 141 ASN A CA 19
ATOM 31694 C C . ASN A 1 17 ? 9.325 14.974 -8.213 1.00 0.00 141 ASN A C 19
ATOM 31695 O O . ASN A 1 17 ? 9.365 16.095 -7.704 1.00 0.00 141 ASN A O 19
ATOM 31706 N N . LEU A 1 18 ? 8.267 14.175 -8.119 1.00 0.00 142 LEU A N 19
ATOM 31707 C CA . LEU A 1 18 ? 7.067 14.577 -7.395 1.00 0.00 142 LEU A CA 19
ATOM 31708 C C . LEU A 1 18 ? 7.418 15.117 -6.012 1.00 0.00 142 LEU A C 19
ATOM 31709 O O . LEU A 1 18 ? 8.587 15.151 -5.628 1.00 0.00 142 LEU A O 19
ATOM 31725 N N . SER A 1 19 ? 6.399 15.536 -5.270 1.00 0.00 143 SER A N 19
ATOM 31726 C CA . SER A 1 19 ? 6.601 16.076 -3.931 1.00 0.00 143 SER A CA 19
ATOM 31727 C C . SER A 1 19 ? 6.658 14.956 -2.896 1.00 0.00 143 SER A C 19
ATOM 31728 O O . SER A 1 19 ? 6.040 13.903 -3.049 1.00 0.00 143 SER A O 19
ATOM 31736 N N . PRO A 1 20 ? 7.419 15.188 -1.816 1.00 0.00 144 PRO A N 19
ATOM 31737 C CA . PRO A 1 20 ? 7.577 14.211 -0.735 1.00 0.00 144 PRO A CA 19
ATOM 31738 C C . PRO A 1 20 ? 6.249 13.584 -0.321 1.00 0.00 144 PRO A C 19
ATOM 31739 O O . PRO A 1 20 ? 6.194 12.412 0.046 1.00 0.00 144 PRO A O 19
ATOM 31750 N N . GLU A 1 21 ? 5.182 14.374 -0.386 1.00 0.00 145 GLU A N 19
ATOM 31751 C CA . GLU A 1 21 ? 3.855 13.895 -0.018 1.00 0.00 145 GLU A CA 19
ATOM 31752 C C . GLU A 1 21 ? 3.312 12.933 -1.071 1.00 0.00 145 GLU A C 19
ATOM 31753 O O . GLU A 1 21 ? 2.719 11.907 -0.741 1.00 0.00 145 GLU A O 19
ATOM 31765 N N . GLU A 1 22 ? 3.520 13.274 -2.339 1.00 0.00 146 GLU A N 19
ATOM 31766 C CA . GLU A 1 22 ? 3.052 12.441 -3.440 1.00 0.00 146 GLU A CA 19
ATOM 31767 C C . GLU A 1 22 ? 3.596 11.021 -3.319 1.00 0.00 146 GLU A C 19
ATOM 31768 O O . GLU A 1 22 ? 2.929 10.055 -3.688 1.00 0.00 146 GLU A O 19
ATOM 31780 N N . ARG A 1 23 ? 4.815 10.903 -2.799 1.00 0.00 147 ARG A N 19
ATOM 31781 C CA . ARG A 1 23 ? 5.451 9.602 -2.631 1.00 0.00 147 ARG A CA 19
ATOM 31782 C C . ARG A 1 23 ? 4.588 8.683 -1.771 1.00 0.00 147 ARG A C 19
ATOM 31783 O O . ARG A 1 23 ? 4.301 7.548 -2.153 1.00 0.00 147 ARG A O 19
ATOM 31804 N N . ASP A 1 24 ? 4.179 9.180 -0.609 1.00 0.00 148 ASP A N 19
ATOM 31805 C CA . ASP A 1 24 ? 3.350 8.403 0.306 1.00 0.00 148 ASP A CA 19
ATOM 31806 C C . ASP A 1 24 ? 1.927 8.274 -0.230 1.00 0.00 148 ASP A C 19
ATOM 31807 O O . ASP A 1 24 ? 1.221 7.316 0.082 1.00 0.00 148 ASP A O 19
ATOM 31816 N N . ALA A 1 25 ? 1.512 9.247 -1.034 1.00 0.00 149 ALA A N 19
ATOM 31817 C CA . ALA A 1 25 ? 0.174 9.241 -1.614 1.00 0.00 149 ALA A CA 19
ATOM 31818 C C . ALA A 1 25 ? 0.004 8.084 -2.593 1.00 0.00 149 ALA A C 19
ATOM 31819 O O . ALA A 1 25 ? -1.066 7.482 -2.675 1.00 0.00 149 ALA A O 19
ATOM 31826 N N . ARG A 1 26 ? 1.065 7.780 -3.331 1.00 0.00 150 ARG A N 19
ATOM 31827 C CA . ARG A 1 26 ? 1.032 6.696 -4.307 1.00 0.00 150 ARG A CA 19
ATOM 31828 C C . ARG A 1 26 ? 1.357 5.360 -3.646 1.00 0.00 150 ARG A C 19
ATOM 31829 O O . ARG A 1 26 ? 1.964 4.482 -4.259 1.00 0.00 150 ARG A O 19
ATOM 31850 N N . THR A 1 27 ? 0.948 5.213 -2.389 1.00 0.00 151 THR A N 19
ATOM 31851 C CA . THR A 1 27 ? 1.196 3.985 -1.643 1.00 0.00 151 THR A CA 19
ATOM 31852 C C . THR A 1 27 ? -0.098 3.416 -1.075 1.00 0.00 151 THR A C 19
ATOM 31853 O O . THR A 1 27 ? -0.938 4.153 -0.556 1.00 0.00 151 THR A O 19
ATOM 31864 N N . VAL A 1 28 ? -0.256 2.100 -1.175 1.00 0.00 152 VAL A N 19
ATOM 31865 C CA . VAL A 1 28 ? -1.448 1.431 -0.669 1.00 0.00 152 VAL A CA 19
ATOM 31866 C C . VAL A 1 28 ? -1.100 0.465 0.458 1.00 0.00 152 VAL A C 19
ATOM 31867 O O . VAL A 1 28 ? -0.012 -0.109 0.483 1.00 0.00 152 VAL A O 19
ATOM 31880 N N . PHE A 1 29 ? -2.032 0.289 1.388 1.00 0.00 153 PHE A N 19
ATOM 31881 C CA . PHE A 1 29 ? -1.825 -0.608 2.519 1.00 0.00 153 PHE A CA 19
ATOM 31882 C C . PHE A 1 29 ? -2.531 -1.941 2.293 1.00 0.00 153 PHE A C 19
ATOM 31883 O O . PHE A 1 29 ? -3.664 -1.982 1.811 1.00 0.00 153 PHE A O 19
ATOM 31900 N N . CYS A 1 30 ? -1.854 -3.029 2.641 1.00 0.00 154 CYS A N 19
ATOM 31901 C CA . CYS A 1 30 ? -2.415 -4.365 2.475 1.00 0.00 154 CYS A CA 19
ATOM 31902 C C . CYS A 1 30 ? -2.339 -5.153 3.779 1.00 0.00 154 CYS A C 19
ATOM 31903 O O . CYS A 1 30 ? -1.437 -4.945 4.590 1.00 0.00 154 CYS A O 19
ATOM 31911 N N . MET A 1 31 ? -3.294 -6.056 3.975 1.00 0.00 155 MET A N 19
ATOM 31912 C CA . MET A 1 31 ? -3.336 -6.875 5.181 1.00 0.00 155 MET A CA 19
ATOM 31913 C C . MET A 1 31 ? -4.011 -8.214 4.906 1.00 0.00 155 MET A C 19
ATOM 31914 O O . MET A 1 31 ? -4.425 -8.491 3.781 1.00 0.00 155 MET A O 19
ATOM 31928 N N . GLN A 1 32 ? -4.119 -9.041 5.942 1.00 0.00 156 GLN A N 19
ATOM 31929 C CA . GLN A 1 32 ? -4.743 -10.353 5.810 1.00 0.00 156 GLN A CA 19
ATOM 31930 C C . GLN A 1 32 ? -4.082 -11.161 4.699 1.00 0.00 156 GLN A C 19
ATOM 31931 O O . GLN A 1 32 ? -4.761 -11.751 3.857 1.00 0.00 156 GLN A O 19
ATOM 31945 N N . LEU A 1 33 ? -2.754 -11.183 4.699 1.00 0.00 157 LEU A N 19
ATOM 31946 C CA . LEU A 1 33 ? -2.000 -11.919 3.690 1.00 0.00 157 LEU A CA 19
ATOM 31947 C C . LEU A 1 33 ? -2.036 -13.418 3.969 1.00 0.00 157 LEU A C 19
ATOM 31948 O O . LEU A 1 33 ? -2.406 -13.847 5.062 1.00 0.00 157 LEU A O 19
ATOM 31964 N N . ALA A 1 34 ? -1.650 -14.210 2.974 1.00 0.00 158 ALA A N 19
ATOM 31965 C CA . ALA A 1 34 ? -1.635 -15.660 3.114 1.00 0.00 158 ALA A CA 19
ATOM 31966 C C . ALA A 1 34 ? -0.371 -16.130 3.827 1.00 0.00 158 ALA A C 19
ATOM 31967 O O . ALA A 1 34 ? 0.511 -15.330 4.137 1.00 0.00 158 ALA A O 19
ATOM 31974 N N . ALA A 1 35 ? -0.293 -17.431 4.087 1.00 0.00 159 ALA A N 19
ATOM 31975 C CA . ALA A 1 35 ? 0.863 -18.007 4.763 1.00 0.00 159 ALA A CA 19
ATOM 31976 C C . ALA A 1 35 ? 2.005 -18.253 3.784 1.00 0.00 159 ALA A C 19
ATOM 31977 O O . ALA A 1 35 ? 3.178 -18.127 4.139 1.00 0.00 159 ALA A O 19
ATOM 31984 N N . ARG A 1 36 ? 1.656 -18.607 2.552 1.00 0.00 160 ARG A N 19
ATOM 31985 C CA . ARG A 1 36 ? 2.653 -18.873 1.521 1.00 0.00 160 ARG A CA 19
ATOM 31986 C C . ARG A 1 36 ? 2.506 -17.897 0.357 1.00 0.00 160 ARG A C 19
ATOM 31987 O O . ARG A 1 36 ? 2.492 -18.302 -0.805 1.00 0.00 160 ARG A O 19
ATOM 32008 N N . ILE A 1 37 ? 2.397 -16.613 0.679 1.00 0.00 161 ILE A N 19
ATOM 32009 C CA . ILE A 1 37 ? 2.252 -15.581 -0.340 1.00 0.00 161 ILE A CA 19
ATOM 32010 C C . ILE A 1 37 ? 3.612 -15.050 -0.783 1.00 0.00 161 ILE A C 19
ATOM 32011 O O . ILE A 1 37 ? 4.584 -15.099 -0.030 1.00 0.00 161 ILE A O 19
ATOM 32027 N N . ARG A 1 38 ? 3.672 -14.543 -2.010 1.00 0.00 162 ARG A N 19
ATOM 32028 C CA . ARG A 1 38 ? 4.912 -14.002 -2.552 1.00 0.00 162 ARG A CA 19
ATOM 32029 C C . ARG A 1 38 ? 4.658 -12.686 -3.284 1.00 0.00 162 ARG A C 19
ATOM 32030 O O . ARG A 1 38 ? 3.570 -12.438 -3.805 1.00 0.00 162 ARG A O 19
ATOM 32051 N N . PRO A 1 39 ? 5.684 -11.824 -3.325 1.00 0.00 163 PRO A N 19
ATOM 32052 C CA . PRO A 1 39 ? 5.596 -10.520 -3.990 1.00 0.00 163 PRO A CA 19
ATOM 32053 C C . PRO A 1 39 ? 4.946 -10.614 -5.367 1.00 0.00 163 PRO A C 19
ATOM 32054 O O . PRO A 1 39 ? 4.084 -9.807 -5.713 1.00 0.00 163 PRO A O 19
ATOM 32065 N N . ARG A 1 40 ? 5.367 -11.604 -6.147 1.00 0.00 164 ARG A N 19
ATOM 32066 C CA . ARG A 1 40 ? 4.826 -11.803 -7.487 1.00 0.00 164 ARG A CA 19
ATOM 32067 C C . ARG A 1 40 ? 3.302 -11.853 -7.456 1.00 0.00 164 ARG A C 19
ATOM 32068 O O . ARG A 1 40 ? 2.632 -11.180 -8.241 1.00 0.00 164 ARG A O 19
ATOM 32089 N N . ASP A 1 41 ? 2.760 -12.655 -6.546 1.00 0.00 165 ASP A N 19
ATOM 32090 C CA . ASP A 1 41 ? 1.314 -12.792 -6.412 1.00 0.00 165 ASP A CA 19
ATOM 32091 C C . ASP A 1 41 ? 0.637 -11.426 -6.393 1.00 0.00 165 ASP A C 19
ATOM 32092 O O . ASP A 1 41 ? -0.149 -11.098 -7.282 1.00 0.00 165 ASP A O 19
ATOM 32101 N N . LEU A 1 42 ? 0.947 -10.633 -5.373 1.00 0.00 166 LEU A N 19
ATOM 32102 C CA . LEU A 1 42 ? 0.367 -9.300 -5.237 1.00 0.00 166 LEU A CA 19
ATOM 32103 C C . LEU A 1 42 ? 0.610 -8.470 -6.493 1.00 0.00 166 LEU A C 19
ATOM 32104 O O . LEU A 1 42 ? -0.300 -7.816 -7.000 1.00 0.00 166 LEU A O 19
ATOM 32120 N N . GLU A 1 43 ? 1.842 -8.504 -6.990 1.00 0.00 167 GLU A N 19
ATOM 32121 C CA . GLU A 1 43 ? 2.203 -7.754 -8.188 1.00 0.00 167 GLU A CA 19
ATOM 32122 C C . GLU A 1 43 ? 1.166 -7.958 -9.289 1.00 0.00 167 GLU A C 19
ATOM 32123 O O . GLU A 1 43 ? 0.437 -7.033 -9.648 1.00 0.00 167 GLU A O 19
ATOM 32135 N N . ASP A 1 44 ? 1.108 -9.174 -9.821 1.00 0.00 168 ASP A N 19
ATOM 32136 C CA . ASP A 1 44 ? 0.161 -9.499 -10.881 1.00 0.00 168 ASP A CA 19
ATOM 32137 C C . ASP A 1 44 ? -1.275 -9.275 -10.415 1.00 0.00 168 ASP A C 19
ATOM 32138 O O . ASP A 1 44 ? -2.097 -8.726 -11.148 1.00 0.00 168 ASP A O 19
ATOM 32147 N N . PHE A 1 45 ? -1.568 -9.705 -9.193 1.00 0.00 169 PHE A N 19
ATOM 32148 C CA . PHE A 1 45 ? -2.905 -9.554 -8.629 1.00 0.00 169 PHE A CA 19
ATOM 32149 C C . PHE A 1 45 ? -3.353 -8.097 -8.677 1.00 0.00 169 PHE A C 19
ATOM 32150 O O . PHE A 1 45 ? -4.546 -7.805 -8.778 1.00 0.00 169 PHE A O 19
ATOM 32167 N N . PHE A 1 46 ? -2.389 -7.184 -8.605 1.00 0.00 170 PHE A N 19
ATOM 32168 C CA . PHE A 1 46 ? -2.684 -5.756 -8.638 1.00 0.00 170 PHE A CA 19
ATOM 32169 C C . PHE A 1 46 ? -2.551 -5.207 -10.056 1.00 0.00 170 PHE A C 19
ATOM 32170 O O . PHE A 1 46 ? -2.973 -4.086 -10.341 1.00 0.00 170 PHE A O 19
ATOM 32187 N N . SER A 1 47 ? -1.963 -6.006 -10.941 1.00 0.00 171 SER A N 19
ATOM 32188 C CA . SER A 1 47 ? -1.770 -5.599 -12.328 1.00 0.00 171 SER A CA 19
ATOM 32189 C C . SER A 1 47 ? -3.108 -5.488 -13.053 1.00 0.00 171 SER A C 19
ATOM 32190 O O . SER A 1 47 ? -3.166 -5.081 -14.212 1.00 0.00 171 SER A O 19
ATOM 32198 N N . ALA A 1 48 ? -4.181 -5.852 -12.359 1.00 0.00 172 ALA A N 19
ATOM 32199 C CA . ALA A 1 48 ? -5.519 -5.793 -12.934 1.00 0.00 172 ALA A CA 19
ATOM 32200 C C . ALA A 1 48 ? -6.076 -4.374 -12.882 1.00 0.00 172 ALA A C 19
ATOM 32201 O O . ALA A 1 48 ? -6.986 -4.026 -13.636 1.00 0.00 172 ALA A O 19
ATOM 32208 N N . VAL A 1 49 ? -5.526 -3.560 -11.988 1.00 0.00 173 VAL A N 19
ATOM 32209 C CA . VAL A 1 49 ? -5.968 -2.178 -11.838 1.00 0.00 173 VAL A CA 19
ATOM 32210 C C . VAL A 1 49 ? -4.843 -1.203 -12.167 1.00 0.00 173 VAL A C 19
ATOM 32211 O O . VAL A 1 49 ? -5.090 -0.074 -12.591 1.00 0.00 173 VAL A O 19
ATOM 32224 N N . GLY A 1 50 ? -3.605 -1.647 -11.970 1.00 0.00 174 GLY A N 19
ATOM 32225 C CA . GLY A 1 50 ? -2.461 -0.800 -12.252 1.00 0.00 174 GLY A CA 19
ATOM 32226 C C . GLY A 1 50 ? -1.145 -1.538 -12.108 1.00 0.00 174 GLY A C 19
ATOM 32227 O O . GLY A 1 50 ? -1.075 -2.576 -11.449 1.00 0.00 174 GLY A O 19
ATOM 32231 N N . LYS A 1 51 ? -0.098 -1.005 -12.729 1.00 0.00 175 LYS A N 19
ATOM 32232 C CA . LYS A 1 51 ? 1.224 -1.619 -12.668 1.00 0.00 175 LYS A CA 19
ATOM 32233 C C . LYS A 1 51 ? 1.869 -1.386 -11.306 1.00 0.00 175 LYS A C 19
ATOM 32234 O O . LYS A 1 51 ? 1.841 -0.276 -10.776 1.00 0.00 175 LYS A O 19
ATOM 32253 N N . VAL A 1 52 ? 2.454 -2.440 -10.745 1.00 0.00 176 VAL A N 19
ATOM 32254 C CA . VAL A 1 52 ? 3.110 -2.349 -9.446 1.00 0.00 176 VAL A CA 19
ATOM 32255 C C . VAL A 1 52 ? 4.609 -2.117 -9.603 1.00 0.00 176 VAL A C 19
ATOM 32256 O O . VAL A 1 52 ? 5.325 -2.960 -10.143 1.00 0.00 176 VAL A O 19
ATOM 32269 N N . ARG A 1 53 ? 5.077 -0.968 -9.126 1.00 0.00 177 ARG A N 19
ATOM 32270 C CA . ARG A 1 53 ? 6.491 -0.624 -9.213 1.00 0.00 177 ARG A CA 19
ATOM 32271 C C . ARG A 1 53 ? 7.303 -1.394 -8.176 1.00 0.00 177 ARG A C 19
ATOM 32272 O O . ARG A 1 53 ? 8.380 -1.908 -8.474 1.00 0.00 177 ARG A O 19
ATOM 32293 N N . ASP A 1 54 ? 6.778 -1.468 -6.957 1.00 0.00 178 ASP A N 19
ATOM 32294 C CA . ASP A 1 54 ? 7.453 -2.175 -5.876 1.00 0.00 178 ASP A CA 19
ATOM 32295 C C . ASP A 1 54 ? 6.447 -2.681 -4.846 1.00 0.00 178 ASP A C 19
ATOM 32296 O O . ASP A 1 54 ? 5.334 -2.166 -4.746 1.00 0.00 178 ASP A O 19
ATOM 32305 N N . VAL A 1 55 ? 6.847 -3.693 -4.083 1.00 0.00 179 VAL A N 19
ATOM 32306 C CA . VAL A 1 55 ? 5.981 -4.268 -3.061 1.00 0.00 179 VAL A CA 19
ATOM 32307 C C . VAL A 1 55 ? 6.754 -4.535 -1.773 1.00 0.00 179 VAL A C 19
ATOM 32308 O O . VAL A 1 55 ? 7.909 -4.957 -1.806 1.00 0.00 179 VAL A O 19
ATOM 32321 N N . ARG A 1 56 ? 6.106 -4.286 -0.640 1.00 0.00 180 ARG A N 19
ATOM 32322 C CA . ARG A 1 56 ? 6.733 -4.499 0.660 1.00 0.00 180 ARG A CA 19
ATOM 32323 C C . ARG A 1 56 ? 5.891 -5.435 1.522 1.00 0.00 180 ARG A C 19
ATOM 32324 O O . ARG A 1 56 ? 4.733 -5.144 1.825 1.00 0.00 180 ARG A O 19
ATOM 32345 N N . ILE A 1 57 ? 6.480 -6.559 1.913 1.00 0.00 181 ILE A N 19
ATOM 32346 C CA . ILE A 1 57 ? 5.785 -7.538 2.740 1.00 0.00 181 ILE A CA 19
ATOM 32347 C C . ILE A 1 57 ? 6.464 -7.693 4.096 1.00 0.00 181 ILE A C 19
ATOM 32348 O O . ILE A 1 57 ? 7.600 -8.161 4.183 1.00 0.00 181 ILE A O 19
ATOM 32364 N N . ILE A 1 58 ? 5.761 -7.300 5.153 1.00 0.00 182 ILE A N 19
ATOM 32365 C CA . ILE A 1 58 ? 6.296 -7.399 6.506 1.00 0.00 182 ILE A CA 19
ATOM 32366 C C . ILE A 1 58 ? 6.195 -8.826 7.034 1.00 0.00 182 ILE A C 19
ATOM 32367 O O . ILE A 1 58 ? 5.294 -9.576 6.657 1.00 0.00 182 ILE A O 19
ATOM 32383 N N . SER A 1 59 ? 7.123 -9.193 7.910 1.00 0.00 183 SER A N 19
ATOM 32384 C CA . SER A 1 59 ? 7.141 -10.531 8.490 1.00 0.00 183 SER A CA 19
ATOM 32385 C C . SER A 1 59 ? 7.895 -10.539 9.817 1.00 0.00 183 SER A C 19
ATOM 32386 O O . SER A 1 59 ? 8.682 -9.636 10.101 1.00 0.00 183 SER A O 19
ATOM 32394 N N . ASP A 1 60 ? 7.646 -11.563 10.624 1.00 0.00 184 ASP A N 19
ATOM 32395 C CA . ASP A 1 60 ? 8.301 -11.691 11.922 1.00 0.00 184 ASP A CA 19
ATOM 32396 C C . ASP A 1 60 ? 8.444 -13.157 12.316 1.00 0.00 184 ASP A C 19
ATOM 32397 O O . ASP A 1 60 ? 7.960 -14.048 11.618 1.00 0.00 184 ASP A O 19
ATOM 32406 N N . ARG A 1 61 ? 9.113 -13.400 13.438 1.00 0.00 185 ARG A N 19
ATOM 32407 C CA . ARG A 1 61 ? 9.322 -14.758 13.925 1.00 0.00 185 ARG A CA 19
ATOM 32408 C C . ARG A 1 61 ? 8.020 -15.551 13.900 1.00 0.00 185 ARG A C 19
ATOM 32409 O O . ARG A 1 61 ? 7.955 -16.640 13.332 1.00 0.00 185 ARG A O 19
ATOM 32430 N N . ASN A 1 62 ? 6.983 -14.997 14.521 1.00 0.00 186 ASN A N 19
ATOM 32431 C CA . ASN A 1 62 ? 5.682 -15.653 14.571 1.00 0.00 186 ASN A CA 19
ATOM 32432 C C . ASN A 1 62 ? 4.588 -14.732 14.040 1.00 0.00 186 ASN A C 19
ATOM 32433 O O . ASN A 1 62 ? 4.206 -13.762 14.695 1.00 0.00 186 ASN A O 19
ATOM 32444 N N . SER A 1 63 ? 4.086 -15.044 12.849 1.00 0.00 187 SER A N 19
ATOM 32445 C CA . SER A 1 63 ? 3.038 -14.243 12.228 1.00 0.00 187 SER A CA 19
ATOM 32446 C C . SER A 1 63 ? 1.673 -14.903 12.403 1.00 0.00 187 SER A C 19
ATOM 32447 O O . SER A 1 63 ? 0.864 -14.937 11.476 1.00 0.00 187 SER A O 19
ATOM 32455 N N . ARG A 1 64 ? 1.426 -15.429 13.599 1.00 0.00 188 ARG A N 19
ATOM 32456 C CA . ARG A 1 64 ? 0.161 -16.090 13.896 1.00 0.00 188 ARG A CA 19
ATOM 32457 C C . ARG A 1 64 ? -0.750 -15.178 14.711 1.00 0.00 188 ARG A C 19
ATOM 32458 O O . ARG A 1 64 ? -1.900 -14.940 14.341 1.00 0.00 188 ARG A O 19
ATOM 32479 N N . ARG A 1 65 ? -0.229 -14.671 15.823 1.00 0.00 189 ARG A N 19
ATOM 32480 C CA . ARG A 1 65 ? -0.997 -13.786 16.692 1.00 0.00 189 ARG A CA 19
ATOM 32481 C C . ARG A 1 65 ? -1.005 -12.361 16.147 1.00 0.00 189 ARG A C 19
ATOM 32482 O O . ARG A 1 65 ? -0.842 -11.398 16.896 1.00 0.00 189 ARG A O 19
ATOM 32503 N N . SER A 1 66 ? -1.195 -12.235 14.838 1.00 0.00 190 SER A N 19
ATOM 32504 C CA . SER A 1 66 ? -1.219 -10.928 14.191 1.00 0.00 190 SER A CA 19
ATOM 32505 C C . SER A 1 66 ? -1.579 -11.059 12.714 1.00 0.00 190 SER A C 19
ATOM 32506 O O . SER A 1 66 ? -1.656 -12.165 12.178 1.00 0.00 190 SER A O 19
ATOM 32514 N N . LYS A 1 67 ? -1.800 -9.922 12.063 1.00 0.00 191 LYS A N 19
ATOM 32515 C CA . LYS A 1 67 ? -2.151 -9.907 10.647 1.00 0.00 191 LYS A CA 19
ATOM 32516 C C . LYS A 1 67 ? -0.963 -9.473 9.796 1.00 0.00 191 LYS A C 19
ATOM 32517 O O . LYS A 1 67 ? -0.285 -8.495 10.112 1.00 0.00 191 LYS A O 19
ATOM 32536 N N . GLY A 1 68 ? -0.716 -10.205 8.714 1.00 0.00 192 GLY A N 19
ATOM 32537 C CA . GLY A 1 68 ? 0.390 -9.878 7.834 1.00 0.00 192 GLY A CA 19
ATOM 32538 C C . GLY A 1 68 ? 0.134 -8.624 7.021 1.00 0.00 192 GLY A C 19
ATOM 32539 O O . GLY A 1 68 ? -0.697 -8.625 6.113 1.00 0.00 192 GLY A O 19
ATOM 32543 N N . ILE A 1 69 ? 0.847 -7.552 7.349 1.00 0.00 193 ILE A N 19
ATOM 32544 C CA . ILE A 1 69 ? 0.692 -6.286 6.643 1.00 0.00 193 ILE A CA 19
ATOM 32545 C C . ILE A 1 69 ? 1.728 -6.145 5.533 1.00 0.00 193 ILE A C 19
ATOM 32546 O O . ILE A 1 69 ? 2.863 -6.601 5.668 1.00 0.00 193 ILE A O 19
ATOM 32562 N N . ALA A 1 70 ? 1.329 -5.508 4.437 1.00 0.00 194 ALA A N 19
ATOM 32563 C CA . ALA A 1 70 ? 2.226 -5.303 3.305 1.00 0.00 194 ALA A CA 19
ATOM 32564 C C . ALA A 1 70 ? 1.940 -3.974 2.613 1.00 0.00 194 ALA A C 19
ATOM 32565 O O . ALA A 1 70 ? 0.783 -3.609 2.401 1.00 0.00 194 ALA A O 19
ATOM 32572 N N . TYR A 1 71 ? 3.000 -3.255 2.264 1.00 0.00 195 TYR A N 19
ATOM 32573 C CA . TYR A 1 71 ? 2.863 -1.964 1.599 1.00 0.00 195 TYR A CA 19
ATOM 32574 C C . TYR A 1 71 ? 3.164 -2.085 0.108 1.00 0.00 195 TYR A C 19
ATOM 32575 O O . TYR A 1 71 ? 4.301 -2.344 -0.289 1.00 0.00 195 TYR A O 19
ATOM 32593 N N . VAL A 1 72 ? 2.138 -1.895 -0.714 1.00 0.00 196 VAL A N 19
ATOM 32594 C CA . VAL A 1 72 ? 2.292 -1.980 -2.161 1.00 0.00 196 VAL A CA 19
ATOM 32595 C C . VAL A 1 72 ? 2.168 -0.605 -2.810 1.00 0.00 196 VAL A C 19
ATOM 32596 O O . VAL A 1 72 ? 1.352 0.217 -2.392 1.00 0.00 196 VAL A O 19
ATOM 32609 N N . GLU A 1 73 ? 2.981 -0.363 -3.833 1.00 0.00 197 GLU A N 19
ATOM 32610 C CA . GLU A 1 73 ? 2.961 0.913 -4.539 1.00 0.00 197 GLU A CA 19
ATOM 32611 C C . GLU A 1 73 ? 2.585 0.718 -6.005 1.00 0.00 197 GLU A C 19
ATOM 32612 O O . GLU A 1 73 ? 2.814 -0.346 -6.580 1.00 0.00 197 GLU A O 19
ATOM 32624 N N . PHE A 1 74 ? 2.006 1.754 -6.603 1.00 0.00 198 PHE A N 19
ATOM 32625 C CA . PHE A 1 74 ? 1.596 1.697 -8.002 1.00 0.00 198 PHE A CA 19
ATOM 32626 C C . PHE A 1 74 ? 2.253 2.814 -8.806 1.00 0.00 198 PHE A C 19
ATOM 32627 O O . PHE A 1 74 ? 3.055 3.585 -8.279 1.00 0.00 198 PHE A O 19
ATOM 32644 N N . CYS A 1 75 ? 1.908 2.894 -10.087 1.00 0.00 199 CYS A N 19
ATOM 32645 C CA . CYS A 1 75 ? 2.465 3.916 -10.966 1.00 0.00 199 CYS A CA 19
ATOM 32646 C C . CYS A 1 75 ? 1.667 5.213 -10.867 1.00 0.00 199 CYS A C 19
ATOM 32647 O O . CYS A 1 75 ? 2.168 6.287 -11.196 1.00 0.00 199 CYS A O 19
ATOM 32655 N N . GLU A 1 76 ? 0.422 5.102 -10.413 1.00 0.00 200 GLU A N 19
ATOM 32656 C CA . GLU A 1 76 ? -0.446 6.266 -10.275 1.00 0.00 200 GLU A CA 19
ATOM 32657 C C . GLU A 1 76 ? -1.382 6.106 -9.080 1.00 0.00 200 GLU A C 19
ATOM 32658 O O . GLU A 1 76 ? -1.841 5.004 -8.781 1.00 0.00 200 GLU A O 19
ATOM 32670 N N . ILE A 1 77 ? -1.661 7.214 -8.402 1.00 0.00 201 ILE A N 19
ATOM 32671 C CA . ILE A 1 77 ? -2.542 7.199 -7.242 1.00 0.00 201 ILE A CA 19
ATOM 32672 C C . ILE A 1 77 ? -3.989 6.957 -7.654 1.00 0.00 201 ILE A C 19
ATOM 32673 O O . ILE A 1 77 ? -4.783 6.419 -6.883 1.00 0.00 201 ILE A O 19
ATOM 32689 N N . GLN A 1 78 ? -4.326 7.357 -8.876 1.00 0.00 202 GLN A N 19
ATOM 32690 C CA . GLN A 1 78 ? -5.679 7.183 -9.392 1.00 0.00 202 GLN A CA 19
ATOM 32691 C C . GLN A 1 78 ? -6.018 5.704 -9.541 1.00 0.00 202 GLN A C 19
ATOM 32692 O O . GLN A 1 78 ? -7.166 5.343 -9.796 1.00 0.00 202 GLN A O 19
ATOM 32706 N N . SER A 1 79 ? -5.010 4.852 -9.383 1.00 0.00 203 SER A N 19
ATOM 32707 C CA . SER A 1 79 ? -5.200 3.411 -9.505 1.00 0.00 203 SER A CA 19
ATOM 32708 C C . SER A 1 79 ? -5.438 2.777 -8.138 1.00 0.00 203 SER A C 19
ATOM 32709 O O . SER A 1 79 ? -5.941 1.658 -8.039 1.00 0.00 203 SER A O 19
ATOM 32717 N N . VAL A 1 80 ? -5.072 3.502 -7.085 1.00 0.00 204 VAL A N 19
ATOM 32718 C CA . VAL A 1 80 ? -5.246 3.012 -5.722 1.00 0.00 204 VAL A CA 19
ATOM 32719 C C . VAL A 1 80 ? -6.713 2.717 -5.427 1.00 0.00 204 VAL A C 19
ATOM 32720 O O . VAL A 1 80 ? -7.059 1.698 -4.830 1.00 0.00 204 VAL A O 19
ATOM 32733 N N . PRO A 1 81 ? -7.596 3.631 -5.855 1.00 0.00 205 PRO A N 19
ATOM 32734 C CA . PRO A 1 81 ? -9.042 3.490 -5.649 1.00 0.00 205 PRO A CA 19
ATOM 32735 C C . PRO A 1 81 ? -9.551 2.107 -6.037 1.00 0.00 205 PRO A C 19
ATOM 32736 O O . PRO A 1 81 ? -10.236 1.445 -5.257 1.00 0.00 205 PRO A O 19
ATOM 32747 N N . LEU A 1 82 ? -9.213 1.676 -7.247 1.00 0.00 206 LEU A N 19
ATOM 32748 C CA . LEU A 1 82 ? -9.637 0.370 -7.740 1.00 0.00 206 LEU A CA 19
ATOM 32749 C C . LEU A 1 82 ? -9.110 -0.747 -6.844 1.00 0.00 206 LEU A C 19
ATOM 32750 O O . LEU A 1 82 ? -9.834 -1.685 -6.514 1.00 0.00 206 LEU A O 19
ATOM 32766 N N . ALA A 1 83 ? -7.845 -0.637 -6.453 1.00 0.00 207 ALA A N 19
ATOM 32767 C CA . ALA A 1 83 ? -7.222 -1.636 -5.592 1.00 0.00 207 ALA A CA 19
ATOM 32768 C C . ALA A 1 83 ? -7.964 -1.755 -4.265 1.00 0.00 207 ALA A C 19
ATOM 32769 O O . ALA A 1 83 ? -8.058 -2.840 -3.691 1.00 0.00 207 ALA A O 19
ATOM 32776 N N . ILE A 1 84 ? -8.488 -0.634 -3.782 1.00 0.00 208 ILE A N 19
ATOM 32777 C CA . ILE A 1 84 ? -9.221 -0.614 -2.523 1.00 0.00 208 ILE A CA 19
ATOM 32778 C C . ILE A 1 84 ? -10.499 -1.441 -2.618 1.00 0.00 208 ILE A C 19
ATOM 32779 O O . ILE A 1 84 ? -10.864 -2.149 -1.680 1.00 0.00 208 ILE A O 19
ATOM 32795 N N . GLY A 1 85 ? -11.175 -1.347 -3.759 1.00 0.00 209 GLY A N 19
ATOM 32796 C CA . GLY A 1 85 ? -12.403 -2.094 -3.957 1.00 0.00 209 GLY A CA 19
ATOM 32797 C C . GLY A 1 85 ? -12.184 -3.592 -3.923 1.00 0.00 209 GLY A C 19
ATOM 32798 O O . GLY A 1 85 ? -13.053 -4.347 -3.484 1.00 0.00 209 GLY A O 19
ATOM 32802 N N . LEU A 1 86 ? -11.019 -4.029 -4.391 1.00 0.00 210 LEU A N 19
ATOM 32803 C CA . LEU A 1 86 ? -10.687 -5.449 -4.414 1.00 0.00 210 LEU A CA 19
ATOM 32804 C C . LEU A 1 86 ? -10.808 -6.060 -3.022 1.00 0.00 210 LEU A C 19
ATOM 32805 O O . LEU A 1 86 ? -10.942 -7.275 -2.874 1.00 0.00 210 LEU A O 19
ATOM 32821 N N . THR A 1 87 ? -10.761 -5.208 -2.001 1.00 0.00 211 THR A N 19
ATOM 32822 C CA . THR A 1 87 ? -10.866 -5.663 -0.621 1.00 0.00 211 THR A CA 19
ATOM 32823 C C . THR A 1 87 ? -11.849 -6.822 -0.497 1.00 0.00 211 THR A C 19
ATOM 32824 O O . THR A 1 87 ? -13.063 -6.621 -0.496 1.00 0.00 211 THR A O 19
ATOM 32835 N N . GLY A 1 88 ? -11.317 -8.036 -0.392 1.00 0.00 212 GLY A N 19
ATOM 32836 C CA . GLY A 1 88 ? -12.162 -9.208 -0.269 1.00 0.00 212 GLY A CA 19
ATOM 32837 C C . GLY A 1 88 ? -11.969 -10.185 -1.412 1.00 0.00 212 GLY A C 19
ATOM 32838 O O . GLY A 1 88 ? -12.778 -11.093 -1.604 1.00 0.00 212 GLY A O 19
ATOM 32842 N N . GLN A 1 89 ? -10.896 -9.997 -2.173 1.00 0.00 213 GLN A N 19
ATOM 32843 C CA . GLN A 1 89 ? -10.602 -10.869 -3.306 1.00 0.00 213 GLN A CA 19
ATOM 32844 C C . GLN A 1 89 ? -9.765 -12.066 -2.867 1.00 0.00 213 GLN A C 19
ATOM 32845 O O . GLN A 1 89 ? -8.573 -11.935 -2.592 1.00 0.00 213 GLN A O 19
ATOM 32859 N N . ARG A 1 90 ? -10.399 -13.233 -2.805 1.00 0.00 214 ARG A N 19
ATOM 32860 C CA . ARG A 1 90 ? -9.713 -14.454 -2.399 1.00 0.00 214 ARG A CA 19
ATOM 32861 C C . ARG A 1 90 ? -8.368 -14.584 -3.108 1.00 0.00 214 ARG A C 19
ATOM 32862 O O . ARG A 1 90 ? -8.310 -14.882 -4.302 1.00 0.00 214 ARG A O 19
ATOM 32883 N N . LEU A 1 91 ? -7.290 -14.358 -2.366 1.00 0.00 215 LEU A N 19
ATOM 32884 C CA . LEU A 1 91 ? -5.945 -14.449 -2.923 1.00 0.00 215 LEU A CA 19
ATOM 32885 C C . LEU A 1 91 ? -5.221 -15.686 -2.400 1.00 0.00 215 LEU A C 19
ATOM 32886 O O . LEU A 1 91 ? -4.811 -15.734 -1.239 1.00 0.00 215 LEU A O 19
ATOM 32902 N N . LEU A 1 92 ? -5.065 -16.683 -3.264 1.00 0.00 216 LEU A N 19
ATOM 32903 C CA . LEU A 1 92 ? -4.388 -17.920 -2.890 1.00 0.00 216 LEU A CA 19
ATOM 32904 C C . LEU A 1 92 ? -5.185 -18.678 -1.833 1.00 0.00 216 LEU A C 19
ATOM 32905 O O . LEU A 1 92 ? -4.624 -19.435 -1.042 1.00 0.00 216 LEU A O 19
ATOM 32921 N N . GLY A 1 93 ? -6.499 -18.472 -1.828 1.00 0.00 217 GLY A N 19
ATOM 32922 C CA . GLY A 1 93 ? -7.351 -19.144 -0.865 1.00 0.00 217 GLY A CA 19
ATOM 32923 C C . GLY A 1 93 ? -7.673 -18.274 0.333 1.00 0.00 217 GLY A C 19
ATOM 32924 O O . GLY A 1 93 ? -8.624 -18.542 1.068 1.00 0.00 217 GLY A O 19
ATOM 32928 N N . VAL A 1 94 ? -6.878 -17.227 0.533 1.00 0.00 218 VAL A N 19
ATOM 32929 C CA . VAL A 1 94 ? -7.082 -16.315 1.652 1.00 0.00 218 VAL A CA 19
ATOM 32930 C C . VAL A 1 94 ? -7.306 -14.888 1.162 1.00 0.00 218 VAL A C 19
ATOM 32931 O O . VAL A 1 94 ? -6.426 -14.261 0.573 1.00 0.00 218 VAL A O 19
ATOM 32944 N N . PRO A 1 95 ? -8.514 -14.360 1.412 1.00 0.00 219 PRO A N 19
ATOM 32945 C CA . PRO A 1 95 ? -8.883 -13.001 1.006 1.00 0.00 219 PRO A CA 19
ATOM 32946 C C . PRO A 1 95 ? -7.852 -11.966 1.443 1.00 0.00 219 PRO A C 19
ATOM 32947 O O . PRO A 1 95 ? -7.184 -12.133 2.463 1.00 0.00 219 PRO A O 19
ATOM 32958 N N . ILE A 1 96 ? -7.727 -10.896 0.664 1.00 0.00 220 ILE A N 19
ATOM 32959 C CA . ILE A 1 96 ? -6.779 -9.833 0.972 1.00 0.00 220 ILE A CA 19
ATOM 32960 C C . ILE A 1 96 ? -7.499 -8.527 1.284 1.00 0.00 220 ILE A C 19
ATOM 32961 O O . ILE A 1 96 ? -8.583 -8.264 0.763 1.00 0.00 220 ILE A O 19
ATOM 32977 N N . ILE A 1 97 ? -6.889 -7.710 2.138 1.00 0.00 221 ILE A N 19
ATOM 32978 C CA . ILE A 1 97 ? -7.470 -6.429 2.518 1.00 0.00 221 ILE A CA 19
ATOM 32979 C C . ILE A 1 97 ? -6.687 -5.269 1.912 1.00 0.00 221 ILE A C 19
ATOM 32980 O O . ILE A 1 97 ? -5.474 -5.164 2.094 1.00 0.00 221 ILE A O 19
ATOM 32996 N N . VAL A 1 98 ? -7.389 -4.397 1.195 1.00 0.00 222 VAL A N 19
ATOM 32997 C CA . VAL A 1 98 ? -6.761 -3.242 0.566 1.00 0.00 222 V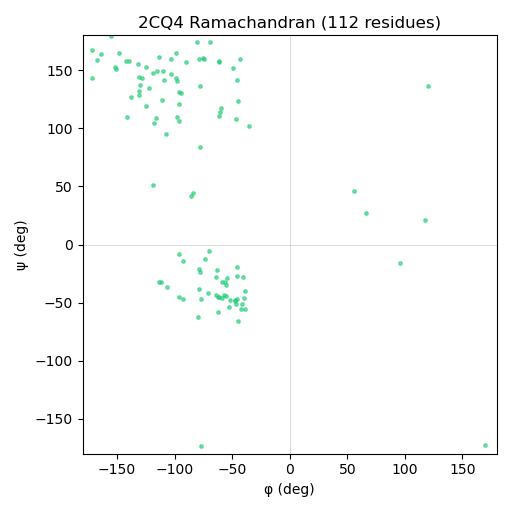AL A CA 19
ATOM 32998 C C . VAL A 1 98 ? -7.371 -1.941 1.072 1.00 0.00 222 VAL A C 19
ATOM 32999 O O . VAL A 1 98 ? -8.583 -1.740 0.990 1.00 0.00 222 VAL A O 19
ATOM 33012 N N . GLN A 1 99 ? -6.524 -1.061 1.595 1.00 0.00 223 GLN A N 19
ATOM 33013 C CA . GLN A 1 99 ? -6.982 0.222 2.115 1.00 0.00 223 GLN A CA 19
ATOM 33014 C C . GLN A 1 99 ? -5.964 1.321 1.825 1.00 0.00 223 GLN A C 19
ATOM 33015 O O . GLN A 1 99 ? -4.821 1.043 1.466 1.00 0.00 223 GLN A O 19
ATOM 33029 N N . ALA A 1 100 ? -6.389 2.571 1.984 1.00 0.00 224 ALA A N 19
ATOM 33030 C CA . ALA A 1 100 ? -5.514 3.711 1.742 1.00 0.00 224 ALA A CA 19
ATOM 33031 C C . ALA A 1 100 ? -4.506 3.881 2.873 1.00 0.00 224 ALA A C 19
ATOM 33032 O O . ALA A 1 100 ? -4.882 3.995 4.041 1.00 0.00 224 ALA A O 19
ATOM 33039 N N . SER A 1 101 ? -3.224 3.897 2.521 1.00 0.00 225 SER A N 19
ATOM 33040 C CA . SER A 1 101 ? -2.162 4.049 3.509 1.00 0.00 225 SER A CA 19
ATOM 33041 C C . SER A 1 101 ? -2.066 5.495 3.984 1.00 0.00 225 SER A C 19
ATOM 33042 O O . SER A 1 101 ? -1.302 5.808 4.898 1.00 0.00 225 SER A O 19
ATOM 33050 N N . GLN A 1 102 ? -2.845 6.371 3.359 1.00 0.00 226 GLN A N 19
ATOM 33051 C CA . GLN A 1 102 ? -2.847 7.784 3.718 1.00 0.00 226 GLN A CA 19
ATOM 33052 C C . GLN A 1 102 ? -4.093 8.140 4.521 1.00 0.00 226 GLN A C 19
ATOM 33053 O O . GLN A 1 102 ? -4.690 9.197 4.323 1.00 0.00 226 GLN A O 19
ATOM 33067 N N . ALA A 1 103 ? -4.479 7.250 5.429 1.00 0.00 227 ALA A N 19
ATOM 33068 C CA . ALA A 1 103 ? -5.653 7.471 6.265 1.00 0.00 227 ALA A CA 19
ATOM 33069 C C . ALA A 1 103 ? -5.263 8.060 7.616 1.00 0.00 227 ALA A C 19
ATOM 33070 O O . ALA A 1 103 ? -6.015 8.835 8.206 1.00 0.00 227 ALA A O 19
ATOM 33077 N N . GLU A 1 104 ? -4.083 7.688 8.100 1.00 0.00 228 GLU A N 19
ATOM 33078 C CA . GLU A 1 104 ? -3.594 8.179 9.383 1.00 0.00 228 GLU A CA 19
ATOM 33079 C C . GLU A 1 104 ? -2.981 9.568 9.236 1.00 0.00 228 GLU A C 19
ATOM 33080 O O . GLU A 1 104 ? -3.216 10.455 10.058 1.00 0.00 228 GLU A O 19
ATOM 33092 N N . LYS A 1 105 ? -2.193 9.753 8.182 1.00 0.00 229 LYS A N 19
ATOM 33093 C CA . LYS A 1 105 ? -1.545 11.033 7.924 1.00 0.00 229 LYS A CA 19
ATOM 33094 C C . LYS A 1 105 ? -2.579 12.138 7.736 1.00 0.00 229 LYS A C 19
ATOM 33095 O O . LYS A 1 105 ? -2.256 13.323 7.806 1.00 0.00 229 LYS A O 19
ATOM 33114 N N . ASN A 1 106 ? -3.825 11.741 7.496 1.00 0.00 230 ASN A N 19
ATOM 33115 C CA . ASN A 1 106 ? -4.908 12.699 7.299 1.00 0.00 230 ASN A CA 19
ATOM 33116 C C . ASN A 1 106 ? -5.558 13.066 8.629 1.00 0.00 230 ASN A C 19
ATOM 33117 O O . ASN A 1 106 ? -5.771 14.242 8.924 1.00 0.00 230 ASN A O 19
ATOM 33128 N N . ARG A 1 107 ? -5.872 12.051 9.428 1.00 0.00 231 ARG A N 19
ATOM 33129 C CA . ARG A 1 107 ? -6.499 12.267 10.726 1.00 0.00 231 ARG A CA 19
ATOM 33130 C C . ARG A 1 107 ? -5.446 12.429 11.819 1.00 0.00 231 ARG A C 19
ATOM 33131 O O . ARG A 1 107 ? -5.643 11.998 12.956 1.00 0.00 231 ARG A O 19
ATOM 33152 N N . LEU A 1 108 ? -4.326 13.050 11.467 1.00 0.00 232 LEU A N 19
ATOM 33153 C CA . LEU A 1 108 ? -3.240 13.269 12.416 1.00 0.00 232 LEU A CA 19
ATOM 33154 C C . LEU A 1 108 ? -3.019 14.760 12.655 1.00 0.00 232 LEU A C 19
ATOM 33155 O O . LEU A 1 108 ? -3.086 15.565 11.726 1.00 0.00 232 LEU A O 19
ATOM 33171 N N . SER A 1 109 ? -2.751 15.119 13.906 1.00 0.00 233 SER A N 19
ATOM 33172 C CA . SER A 1 109 ? -2.520 16.513 14.269 1.00 0.00 233 SER A CA 19
ATOM 33173 C C . SER A 1 109 ? -1.194 17.009 13.700 1.00 0.00 233 SER A C 19
ATOM 33174 O O . SER A 1 109 ? -0.340 16.217 13.305 1.00 0.00 233 SER A O 19
ATOM 33182 N N . GLY A 1 110 ? -1.029 18.328 13.664 1.00 0.00 234 GLY A N 19
ATOM 33183 C CA . GLY A 1 110 ? 0.195 18.908 13.143 1.00 0.00 234 GLY A CA 19
ATOM 33184 C C . GLY A 1 110 ? 0.077 20.402 12.913 1.00 0.00 234 GLY A C 19
ATOM 33185 O O . GLY A 1 110 ? -0.983 20.913 12.548 1.00 0.00 234 GLY A O 19
ATOM 33189 N N . PRO A 1 111 ? 1.183 21.128 13.131 1.00 0.00 235 PRO A N 19
ATOM 33190 C CA . PRO A 1 111 ? 1.224 22.583 12.952 1.00 0.00 235 PRO A CA 19
ATOM 33191 C C . PRO A 1 111 ? 1.331 22.984 11.485 1.00 0.00 235 PRO A C 19
ATOM 33192 O O . PRO A 1 111 ? 2.430 23.163 10.960 1.00 0.00 235 PRO A O 19
ATOM 33203 N N . SER A 1 112 ? 0.184 23.124 10.830 1.00 0.00 236 SER A N 19
ATOM 33204 C CA . SER A 1 112 ? 0.150 23.501 9.421 1.00 0.00 236 SER A CA 19
ATOM 33205 C C . SER A 1 112 ? -0.693 24.757 9.215 1.00 0.00 236 SER A C 19
ATOM 33206 O O . SER A 1 112 ? -1.498 25.124 10.071 1.00 0.00 236 SER A O 19
ATOM 33214 N N . SER A 1 113 ? -0.501 25.410 8.074 1.00 0.00 237 SER A N 19
ATOM 33215 C CA . SER A 1 113 ? -1.239 26.626 7.755 1.00 0.00 237 SER A CA 19
ATOM 33216 C C . SER A 1 113 ? -2.588 26.294 7.124 1.00 0.00 237 SER A C 19
ATOM 33217 O O . SER A 1 113 ? -3.637 26.687 7.633 1.00 0.00 237 SER A O 19
ATOM 33225 N N . GLY A 1 114 ? -2.551 25.566 6.013 1.00 0.00 238 GLY A N 19
ATOM 33226 C CA . GLY A 1 114 ? -3.775 25.192 5.329 1.00 0.00 238 GLY A CA 19
ATOM 33227 C C . GLY A 1 114 ? -3.518 24.336 4.105 1.00 0.00 238 GLY A C 19
ATOM 33228 O O . GLY A 1 114 ? -4.418 23.651 3.618 1.00 0.00 238 GLY A O 19
ATOM 33232 N N . GLY A 1 1 ? -8.147 20.065 -17.485 1.00 0.00 125 GLY A N 20
ATOM 33233 C CA . GLY A 1 1 ? -6.845 20.535 -17.922 1.00 0.00 125 GLY A CA 20
ATOM 33234 C C . GLY A 1 1 ? -5.726 19.588 -17.539 1.00 0.00 125 GLY A C 20
ATOM 33235 O O . GLY A 1 1 ? -5.798 18.915 -16.511 1.00 0.00 125 GLY A O 20
ATOM 33239 N N . SER A 1 2 ? -4.690 19.533 -18.369 1.00 0.00 126 SER A N 20
ATOM 33240 C CA . SER A 1 2 ? -3.553 18.656 -18.114 1.00 0.00 126 SER A CA 20
ATOM 33241 C C . SER A 1 2 ? -2.293 19.191 -18.788 1.00 0.00 126 SER A C 20
ATOM 33242 O O . SER A 1 2 ? -2.347 20.144 -19.564 1.00 0.00 126 SER A O 20
ATOM 33250 N N . SER A 1 3 ? -1.157 18.569 -18.485 1.00 0.00 127 SER A N 20
ATOM 33251 C CA . SER A 1 3 ? 0.118 18.983 -19.058 1.00 0.00 127 SER A CA 20
ATOM 33252 C C . SER A 1 3 ? 1.172 17.895 -18.882 1.00 0.00 127 SER A C 20
ATOM 33253 O O . SER A 1 3 ? 1.103 17.093 -17.952 1.00 0.00 127 SER A O 20
ATOM 33261 N N . GLY A 1 4 ? 2.147 17.873 -19.784 1.00 0.00 128 GLY A N 20
ATOM 33262 C CA . GLY A 1 4 ? 3.203 16.879 -19.713 1.00 0.00 128 GLY A CA 20
ATOM 33263 C C . GLY A 1 4 ? 4.225 17.037 -20.821 1.00 0.00 128 GLY A C 20
ATOM 33264 O O . GLY A 1 4 ? 3.868 17.296 -21.971 1.00 0.00 128 GLY A O 20
ATOM 33268 N N . SER A 1 5 ? 5.499 16.882 -20.477 1.00 0.00 129 SER A N 20
ATOM 33269 C CA . SER A 1 5 ? 6.576 17.014 -21.451 1.00 0.00 129 SER A CA 20
ATOM 33270 C C . SER A 1 5 ? 7.715 16.051 -21.134 1.00 0.00 129 SER A C 20
ATOM 33271 O O . SER A 1 5 ? 8.469 16.255 -20.183 1.00 0.00 129 SER A O 20
ATOM 33279 N N . SER A 1 6 ? 7.835 15.000 -21.940 1.00 0.00 130 SER A N 20
ATOM 33280 C CA . SER A 1 6 ? 8.880 14.003 -21.745 1.00 0.00 130 SER A CA 20
ATOM 33281 C C . SER A 1 6 ? 9.811 13.946 -22.954 1.00 0.00 130 SER A C 20
ATOM 33282 O O . SER A 1 6 ? 9.417 14.281 -24.070 1.00 0.00 130 SER A O 20
ATOM 33290 N N . GLY A 1 7 ? 11.048 13.519 -22.720 1.00 0.00 131 GLY A N 20
ATOM 33291 C CA . GLY A 1 7 ? 12.016 13.427 -23.797 1.00 0.00 131 GLY A CA 20
ATOM 33292 C C . GLY A 1 7 ? 13.166 14.399 -23.629 1.00 0.00 131 GLY A C 20
ATOM 33293 O O . GLY A 1 7 ? 13.770 14.479 -22.559 1.00 0.00 131 GLY A O 20
ATOM 33297 N N . LYS A 1 8 ? 13.473 15.141 -24.688 1.00 0.00 132 LYS A N 20
ATOM 33298 C CA . LYS A 1 8 ? 14.558 16.113 -24.654 1.00 0.00 132 LYS A CA 20
ATOM 33299 C C . LYS A 1 8 ? 14.247 17.309 -25.547 1.00 0.00 132 LYS A C 20
ATOM 33300 O O . LYS A 1 8 ? 14.055 17.161 -26.754 1.00 0.00 132 LYS A O 20
ATOM 33319 N N . SER A 1 9 ? 14.199 18.494 -24.947 1.00 0.00 133 SER A N 20
ATOM 33320 C CA . SER A 1 9 ? 13.908 19.716 -25.687 1.00 0.00 133 SER A CA 20
ATOM 33321 C C . SER A 1 9 ? 14.681 20.897 -25.111 1.00 0.00 133 SER A C 20
ATOM 33322 O O . SER A 1 9 ? 15.086 20.900 -23.949 1.00 0.00 133 SER A O 20
ATOM 33330 N N . PRO A 1 10 ? 14.892 21.929 -25.944 1.00 0.00 134 PRO A N 20
ATOM 33331 C CA . PRO A 1 10 ? 15.618 23.136 -25.541 1.00 0.00 134 PRO A CA 20
ATOM 33332 C C . PRO A 1 10 ? 14.760 24.072 -24.695 1.00 0.00 134 PRO A C 20
ATOM 33333 O O . PRO A 1 10 ? 14.817 25.292 -24.850 1.00 0.00 134 PRO A O 20
ATOM 33344 N N . VAL A 1 11 ? 13.966 23.492 -23.800 1.00 0.00 135 VAL A N 20
ATOM 33345 C CA . VAL A 1 11 ? 13.098 24.275 -22.929 1.00 0.00 135 VAL A CA 20
ATOM 33346 C C . VAL A 1 11 ? 13.747 24.503 -21.569 1.00 0.00 135 VAL A C 20
ATOM 33347 O O . VAL A 1 11 ? 14.047 23.553 -20.845 1.00 0.00 135 VAL A O 20
ATOM 33360 N N . ARG A 1 12 ? 13.961 25.770 -21.225 1.00 0.00 136 ARG A N 20
ATOM 33361 C CA . ARG A 1 12 ? 14.575 26.123 -19.952 1.00 0.00 136 ARG A CA 20
ATOM 33362 C C . ARG A 1 12 ? 13.513 26.346 -18.879 1.00 0.00 136 ARG A C 20
ATOM 33363 O O . ARG A 1 12 ? 13.037 27.464 -18.688 1.00 0.00 136 ARG A O 20
ATOM 33384 N N . GLU A 1 13 ? 13.148 25.274 -18.183 1.00 0.00 137 GLU A N 20
ATOM 33385 C CA . GLU A 1 13 ? 12.141 25.353 -17.132 1.00 0.00 137 GLU A CA 20
ATOM 33386 C C . GLU A 1 13 ? 12.396 24.304 -16.054 1.00 0.00 137 GLU A C 20
ATOM 33387 O O . GLU A 1 13 ? 12.996 23.258 -16.300 1.00 0.00 137 GLU A O 20
ATOM 33399 N N . PRO A 1 14 ? 11.931 24.590 -14.829 1.00 0.00 138 PRO A N 20
ATOM 33400 C CA . PRO A 1 14 ? 12.097 23.684 -13.687 1.00 0.00 138 PRO A CA 20
ATOM 33401 C C . PRO A 1 14 ? 11.141 22.498 -13.745 1.00 0.00 138 PRO A C 20
ATOM 33402 O O . PRO A 1 14 ? 9.946 22.661 -13.995 1.00 0.00 138 PRO A O 20
ATOM 33413 N N . VAL A 1 15 ? 11.673 21.302 -13.513 1.00 0.00 139 VAL A N 20
ATOM 33414 C CA . VAL A 1 15 ? 10.867 20.088 -13.536 1.00 0.00 139 VAL A CA 20
ATOM 33415 C C . VAL A 1 15 ? 10.180 19.858 -12.194 1.00 0.00 139 VAL A C 20
ATOM 33416 O O . VAL A 1 15 ? 10.748 20.137 -11.139 1.00 0.00 139 VAL A O 20
ATOM 33429 N N . ASP A 1 16 ? 8.954 19.348 -12.243 1.00 0.00 140 ASP A N 20
ATOM 33430 C CA . ASP A 1 16 ? 8.189 19.079 -11.031 1.00 0.00 140 ASP A CA 20
ATOM 33431 C C . ASP A 1 16 ? 8.546 17.711 -10.456 1.00 0.00 140 ASP A C 20
ATOM 33432 O O . ASP A 1 16 ? 8.007 16.690 -10.879 1.00 0.00 140 ASP A O 20
ATOM 33441 N N . ASN A 1 17 ? 9.458 17.701 -9.489 1.00 0.00 141 ASN A N 20
ATOM 33442 C CA . ASN A 1 17 ? 9.888 16.460 -8.858 1.00 0.00 141 ASN A CA 20
ATOM 33443 C C . ASN A 1 17 ? 8.866 15.993 -7.825 1.00 0.00 141 ASN A C 20
ATOM 33444 O O . ASN A 1 17 ? 8.047 16.778 -7.347 1.00 0.00 141 ASN A O 20
ATOM 33455 N N . LEU A 1 18 ? 8.921 14.709 -7.485 1.00 0.00 142 LEU A N 20
ATOM 33456 C CA . LEU A 1 18 ? 8.000 14.137 -6.510 1.00 0.00 142 LEU A CA 20
ATOM 33457 C C . LEU A 1 18 ? 8.469 14.423 -5.087 1.00 0.00 142 LEU A C 20
ATOM 33458 O O . LEU A 1 18 ? 9.604 14.115 -4.722 1.00 0.00 142 LEU A O 20
ATOM 33474 N N . SER A 1 19 ? 7.586 15.013 -4.286 1.00 0.00 143 SER A N 20
ATOM 33475 C CA . SER A 1 19 ? 7.910 15.342 -2.902 1.00 0.00 143 SER A CA 20
ATOM 33476 C C . SER A 1 19 ? 7.717 14.129 -1.997 1.00 0.00 143 SER A C 20
ATOM 33477 O O . SER A 1 19 ? 6.934 13.225 -2.285 1.00 0.00 143 SER A O 20
ATOM 33485 N N . PRO A 1 20 ? 8.449 14.111 -0.872 1.00 0.00 144 PRO A N 20
ATOM 33486 C CA . PRO A 1 20 ? 8.377 13.016 0.101 1.00 0.00 144 PRO A CA 20
ATOM 33487 C C . PRO A 1 20 ? 6.939 12.620 0.421 1.00 0.00 144 PRO A C 20
ATOM 33488 O O . PRO A 1 20 ? 6.684 11.519 0.907 1.00 0.00 144 PRO A O 20
ATOM 33499 N N . GLU A 1 21 ? 6.005 13.525 0.145 1.00 0.00 145 GLU A N 20
ATOM 33500 C CA . GLU A 1 21 ? 4.594 13.267 0.406 1.00 0.00 145 GLU A CA 20
ATOM 33501 C C . GLU A 1 21 ? 3.960 12.492 -0.746 1.00 0.00 145 GLU A C 20
ATOM 33502 O O . GLU A 1 21 ? 3.061 11.678 -0.540 1.00 0.00 145 GLU A O 20
ATOM 33514 N N . GLU A 1 22 ? 4.439 12.751 -1.960 1.00 0.00 146 GLU A N 20
ATOM 33515 C CA . GLU A 1 22 ? 3.918 12.079 -3.144 1.00 0.00 146 GLU A CA 20
ATOM 33516 C C . GLU A 1 22 ? 4.241 10.588 -3.109 1.00 0.00 146 GLU A C 20
ATOM 33517 O O . GLU A 1 22 ? 3.425 9.755 -3.507 1.00 0.00 146 GLU A O 20
ATOM 33529 N N . ARG A 1 23 ? 5.438 10.258 -2.632 1.00 0.00 147 ARG A N 20
ATOM 33530 C CA . ARG A 1 23 ? 5.869 8.869 -2.547 1.00 0.00 147 ARG A CA 20
ATOM 33531 C C . ARG A 1 23 ? 4.916 8.054 -1.679 1.00 0.00 147 ARG A C 20
ATOM 33532 O O . ARG A 1 23 ? 4.685 6.872 -1.932 1.00 0.00 147 ARG A O 20
ATOM 33553 N N . ASP A 1 24 ? 4.365 8.695 -0.653 1.00 0.00 148 ASP A N 20
ATOM 33554 C CA . ASP A 1 24 ? 3.435 8.032 0.253 1.00 0.00 148 ASP A CA 20
ATOM 33555 C C . ASP A 1 24 ? 2.026 8.015 -0.330 1.00 0.00 148 ASP A C 20
ATOM 33556 O O . ASP A 1 24 ? 1.298 7.033 -0.190 1.00 0.00 148 ASP A O 20
ATOM 33565 N N . ALA A 1 25 ? 1.648 9.109 -0.983 1.00 0.00 149 ALA A N 20
ATOM 33566 C CA . ALA A 1 25 ? 0.327 9.219 -1.588 1.00 0.00 149 ALA A CA 20
ATOM 33567 C C . ALA A 1 25 ? 0.081 8.087 -2.580 1.00 0.00 149 ALA A C 20
ATOM 33568 O O . ALA A 1 25 ? -1.011 7.519 -2.630 1.00 0.00 149 ALA A O 20
ATOM 33575 N N . ARG A 1 26 ? 1.101 7.765 -3.367 1.00 0.00 150 ARG A N 20
ATOM 33576 C CA . ARG A 1 26 ? 0.994 6.702 -4.360 1.00 0.00 150 ARG A CA 20
ATOM 33577 C C . ARG A 1 26 ? 1.323 5.346 -3.742 1.00 0.00 150 ARG A C 20
ATOM 33578 O O . ARG A 1 26 ? 1.981 4.511 -4.363 1.00 0.00 150 ARG A O 20
ATOM 33599 N N . THR A 1 27 ? 0.860 5.134 -2.513 1.00 0.00 151 THR A N 20
ATOM 33600 C CA . THR A 1 27 ? 1.107 3.882 -1.810 1.00 0.00 151 THR A CA 20
ATOM 33601 C C . THR A 1 27 ? -0.173 3.346 -1.178 1.00 0.00 151 THR A C 20
ATOM 33602 O O . THR A 1 27 ? -0.963 4.104 -0.613 1.00 0.00 151 THR A O 20
ATOM 33613 N N . VAL A 1 28 ? -0.373 2.036 -1.276 1.00 0.00 152 VAL A N 20
ATOM 33614 C CA . VAL A 1 28 ? -1.557 1.399 -0.711 1.00 0.00 152 VAL A CA 20
ATOM 33615 C C . VAL A 1 28 ? -1.184 0.466 0.436 1.00 0.00 152 VAL A C 20
ATOM 33616 O O . VAL A 1 28 ? -0.100 -0.118 0.450 1.00 0.00 152 VAL A O 20
ATOM 33629 N N . PHE A 1 29 ? -2.090 0.330 1.399 1.00 0.00 153 PHE A N 20
ATOM 33630 C CA . PHE A 1 29 ? -1.858 -0.532 2.552 1.00 0.00 153 PHE A CA 20
ATOM 33631 C C . PHE A 1 29 ? -2.580 -1.866 2.388 1.00 0.00 153 PHE A C 20
ATOM 33632 O O . PHE A 1 29 ? -3.803 -1.909 2.247 1.00 0.00 153 PHE A O 20
ATOM 33649 N N . CYS A 1 30 ? -1.815 -2.952 2.406 1.00 0.00 154 CYS A N 20
ATOM 33650 C CA . CYS A 1 30 ? -2.381 -4.289 2.258 1.00 0.00 154 CYS A CA 20
ATOM 33651 C C . CYS A 1 30 ? -2.379 -5.030 3.591 1.00 0.00 154 CYS A C 20
ATOM 33652 O O . CYS A 1 30 ? -1.570 -4.742 4.471 1.00 0.00 154 CYS A O 20
ATOM 33660 N N . MET A 1 31 ? -3.293 -5.985 3.733 1.00 0.00 155 MET A N 20
ATOM 33661 C CA . MET A 1 31 ? -3.397 -6.767 4.958 1.00 0.00 155 MET A CA 20
ATOM 33662 C C . MET A 1 31 ? -4.047 -8.119 4.687 1.00 0.00 155 MET A C 20
ATOM 33663 O O . MET A 1 31 ? -4.463 -8.403 3.564 1.00 0.00 155 MET A O 20
ATOM 33677 N N . GLN A 1 32 ? -4.133 -8.949 5.722 1.00 0.00 156 GLN A N 20
ATOM 33678 C CA . GLN A 1 32 ? -4.732 -10.273 5.593 1.00 0.00 156 GLN A CA 20
ATOM 33679 C C . GLN A 1 32 ? -4.013 -11.094 4.528 1.00 0.00 156 GLN A C 20
ATOM 33680 O O . GLN A 1 32 ? -4.642 -11.639 3.620 1.00 0.00 156 GLN A O 20
ATOM 33694 N N . LEU A 1 33 ? -2.692 -11.179 4.645 1.00 0.00 157 LEU A N 20
ATOM 33695 C CA . LEU A 1 33 ? -1.887 -11.935 3.692 1.00 0.00 157 LEU A CA 20
ATOM 33696 C C . LEU A 1 33 ? -1.906 -13.425 4.023 1.00 0.00 157 LEU A C 20
ATOM 33697 O O . LEU A 1 33 ? -2.333 -13.824 5.107 1.00 0.00 157 LEU A O 20
ATOM 33713 N N . ALA A 1 34 ? -1.441 -14.240 3.083 1.00 0.00 158 ALA A N 20
ATOM 33714 C CA . ALA A 1 34 ? -1.400 -15.684 3.276 1.00 0.00 158 ALA A CA 20
ATOM 33715 C C . ALA A 1 34 ? -0.071 -16.120 3.884 1.00 0.00 158 ALA A C 20
ATOM 33716 O O . ALA A 1 34 ? 0.840 -15.311 4.051 1.00 0.00 158 ALA A O 20
ATOM 33723 N N . ALA A 1 35 ? 0.031 -17.403 4.215 1.00 0.00 159 ALA A N 20
ATOM 33724 C CA . ALA A 1 35 ? 1.249 -17.946 4.803 1.00 0.00 159 ALA A CA 20
ATOM 33725 C C . ALA A 1 35 ? 2.301 -18.220 3.732 1.00 0.00 159 ALA A C 20
ATOM 33726 O O . ALA A 1 35 ? 3.487 -17.963 3.935 1.00 0.00 159 ALA A O 20
ATOM 33733 N N . ARG A 1 36 ? 1.857 -18.742 2.593 1.00 0.00 160 ARG A N 20
ATOM 33734 C CA . ARG A 1 36 ? 2.761 -19.052 1.493 1.00 0.00 160 ARG A CA 20
ATOM 33735 C C . ARG A 1 36 ? 2.571 -18.070 0.340 1.00 0.00 160 ARG A C 20
ATOM 33736 O O . ARG A 1 36 ? 2.530 -18.467 -0.825 1.00 0.00 160 ARG A O 20
ATOM 33757 N N . ILE A 1 37 ? 2.454 -16.790 0.674 1.00 0.00 161 ILE A N 20
ATOM 33758 C CA . ILE A 1 37 ? 2.269 -15.752 -0.333 1.00 0.00 161 ILE A CA 20
ATOM 33759 C C . ILE A 1 37 ? 3.605 -15.155 -0.760 1.00 0.00 161 ILE A C 20
ATOM 33760 O O . ILE A 1 37 ? 4.573 -15.165 0.002 1.00 0.00 161 ILE A O 20
ATOM 33776 N N . ARG A 1 38 ? 3.651 -14.634 -1.982 1.00 0.00 162 ARG A N 20
ATOM 33777 C CA . ARG A 1 38 ? 4.869 -14.032 -2.510 1.00 0.00 162 ARG A CA 20
ATOM 33778 C C . ARG A 1 38 ? 4.565 -12.702 -3.196 1.00 0.00 162 ARG A C 20
ATOM 33779 O O . ARG A 1 38 ? 3.459 -12.465 -3.681 1.00 0.00 162 ARG A O 20
ATOM 33800 N N . PRO A 1 39 ? 5.570 -11.814 -3.237 1.00 0.00 163 PRO A N 20
ATOM 33801 C CA . PRO A 1 39 ? 5.433 -10.494 -3.860 1.00 0.00 163 PRO A CA 20
ATOM 33802 C C . PRO A 1 39 ? 4.744 -10.563 -5.218 1.00 0.00 163 PRO A C 20
ATOM 33803 O O . PRO A 1 39 ? 3.933 -9.700 -5.557 1.00 0.00 163 PRO A O 20
ATOM 33814 N N . ARG A 1 40 ? 5.071 -11.593 -5.991 1.00 0.00 164 ARG A N 20
ATOM 33815 C CA . ARG A 1 40 ? 4.483 -11.773 -7.313 1.00 0.00 164 ARG A CA 20
ATOM 33816 C C . ARG A 1 40 ? 2.962 -11.858 -7.225 1.00 0.00 164 ARG A C 20
ATOM 33817 O O . ARG A 1 40 ? 2.250 -11.045 -7.814 1.00 0.00 164 ARG A O 20
ATOM 33838 N N . ASP A 1 41 ? 2.471 -12.846 -6.484 1.00 0.00 165 ASP A N 20
ATOM 33839 C CA . ASP A 1 41 ? 1.035 -13.036 -6.318 1.00 0.00 165 ASP A CA 20
ATOM 33840 C C . ASP A 1 41 ? 0.308 -11.696 -6.296 1.00 0.00 165 ASP A C 20
ATOM 33841 O O . ASP A 1 41 ? -0.757 -11.545 -6.897 1.00 0.00 165 ASP A O 20
ATOM 33850 N N . LEU A 1 42 ? 0.888 -10.725 -5.600 1.00 0.00 166 LEU A N 20
ATOM 33851 C CA . LEU A 1 42 ? 0.295 -9.396 -5.498 1.00 0.00 166 LEU A CA 20
ATOM 33852 C C . LEU A 1 42 ? 0.556 -8.585 -6.764 1.00 0.00 166 LEU A C 20
ATOM 33853 O O . LEU A 1 42 ? -0.340 -7.918 -7.279 1.00 0.00 166 LEU A O 20
ATOM 33869 N N . GLU A 1 43 ? 1.787 -8.651 -7.259 1.00 0.00 167 GLU A N 20
ATOM 33870 C CA . GLU A 1 43 ? 2.165 -7.924 -8.466 1.00 0.00 167 GLU A CA 20
ATOM 33871 C C . GLU A 1 43 ? 1.075 -8.032 -9.529 1.00 0.00 167 GLU A C 20
ATOM 33872 O O . GLU A 1 43 ? 0.437 -7.039 -9.882 1.00 0.00 167 GLU A O 20
ATOM 33884 N N . ASP A 1 44 ? 0.869 -9.242 -10.036 1.00 0.00 168 ASP A N 20
ATOM 33885 C CA . ASP A 1 44 ? -0.143 -9.481 -11.058 1.00 0.00 168 ASP A CA 20
ATOM 33886 C C . ASP A 1 44 ? -1.536 -9.156 -10.529 1.00 0.00 168 ASP A C 20
ATOM 33887 O O . ASP A 1 44 ? -2.277 -8.383 -11.138 1.00 0.00 168 ASP A O 20
ATOM 33896 N N . PHE A 1 45 ? -1.887 -9.751 -9.395 1.00 0.00 169 PHE A N 20
ATOM 33897 C CA . PHE A 1 45 ? -3.194 -9.525 -8.785 1.00 0.00 169 PHE A CA 20
ATOM 33898 C C . PHE A 1 45 ? -3.540 -8.040 -8.776 1.00 0.00 169 PHE A C 20
ATOM 33899 O O . PHE A 1 45 ? -4.711 -7.663 -8.840 1.00 0.00 169 PHE A O 20
ATOM 33916 N N . PHE A 1 46 ? -2.515 -7.198 -8.697 1.00 0.00 170 PHE A N 20
ATOM 33917 C CA . PHE A 1 46 ? -2.709 -5.754 -8.678 1.00 0.00 170 PHE A CA 20
ATOM 33918 C C . PHE A 1 46 ? -2.568 -5.168 -10.079 1.00 0.00 170 PHE A C 20
ATOM 33919 O O . PHE A 1 46 ? -3.053 -4.071 -10.357 1.00 0.00 170 PHE A O 20
ATOM 33936 N N . SER A 1 47 ? -1.898 -5.907 -10.958 1.00 0.00 171 SER A N 20
ATOM 33937 C CA . SER A 1 47 ? -1.686 -5.459 -12.330 1.00 0.00 171 SER A CA 20
ATOM 33938 C C . SER A 1 47 ? -3.018 -5.276 -13.053 1.00 0.00 171 SER A C 20
ATOM 33939 O O . SER A 1 47 ? -3.067 -4.738 -14.158 1.00 0.00 171 SER A O 20
ATOM 33947 N N . ALA A 1 48 ? -4.095 -5.726 -12.418 1.00 0.00 172 ALA A N 20
ATOM 33948 C CA . ALA A 1 48 ? -5.427 -5.610 -12.998 1.00 0.00 172 ALA A CA 20
ATOM 33949 C C . ALA A 1 48 ? -5.929 -4.172 -12.937 1.00 0.00 172 ALA A C 20
ATOM 33950 O O . ALA A 1 48 ? -6.705 -3.738 -13.790 1.00 0.00 172 ALA A O 20
ATOM 33957 N N . VAL A 1 49 ? -5.482 -3.435 -11.924 1.00 0.00 173 VAL A N 20
ATOM 33958 C CA . VAL A 1 49 ? -5.886 -2.046 -11.753 1.00 0.00 173 VAL A CA 20
ATOM 33959 C C . VAL A 1 49 ? -4.717 -1.099 -12.001 1.00 0.00 173 VAL A C 20
ATOM 33960 O O . VAL A 1 49 ? -4.897 0.010 -12.502 1.00 0.00 173 VAL A O 20
ATOM 33973 N N . GLY A 1 50 ? -3.516 -1.545 -11.646 1.00 0.00 174 GLY A N 20
ATOM 33974 C CA . GLY A 1 50 ? -2.333 -0.726 -11.839 1.00 0.00 174 GLY A CA 20
ATOM 33975 C C . GLY A 1 50 ? -1.052 -1.534 -11.776 1.00 0.00 174 GLY A C 20
ATOM 33976 O O . GLY A 1 50 ? -0.995 -2.573 -11.118 1.00 0.00 174 GLY A O 20
ATOM 33980 N N . LYS A 1 51 ? -0.020 -1.057 -12.464 1.00 0.00 175 LYS A N 20
ATOM 33981 C CA . LYS A 1 51 ? 1.267 -1.741 -12.485 1.00 0.00 175 LYS A CA 20
ATOM 33982 C C . LYS A 1 51 ? 2.000 -1.564 -11.158 1.00 0.00 175 LYS A C 20
ATOM 33983 O O . LYS A 1 51 ? 1.938 -0.501 -10.540 1.00 0.00 175 LYS A O 20
ATOM 34002 N N . VAL A 1 52 ? 2.691 -2.613 -10.726 1.00 0.00 176 VAL A N 20
ATOM 34003 C CA . VAL A 1 52 ? 3.437 -2.573 -9.473 1.00 0.00 176 VAL A CA 20
ATOM 34004 C C . VAL A 1 52 ? 4.931 -2.408 -9.728 1.00 0.00 176 VAL A C 20
ATOM 34005 O O . VAL A 1 52 ? 5.496 -3.054 -10.611 1.00 0.00 176 VAL A O 20
ATOM 34018 N N . ARG A 1 53 ? 5.567 -1.540 -8.948 1.00 0.00 177 ARG A N 20
ATOM 34019 C CA . ARG A 1 53 ? 6.996 -1.289 -9.089 1.00 0.00 177 ARG A CA 20
ATOM 34020 C C . ARG A 1 53 ? 7.759 -1.784 -7.864 1.00 0.00 177 ARG A C 20
ATOM 34021 O O . ARG A 1 53 ? 8.855 -2.330 -7.982 1.00 0.00 177 ARG A O 20
ATOM 34042 N N . ASP A 1 54 ? 7.171 -1.587 -6.689 1.00 0.00 178 ASP A N 20
ATOM 34043 C CA . ASP A 1 54 ? 7.794 -2.014 -5.442 1.00 0.00 178 ASP A CA 20
ATOM 34044 C C . ASP A 1 54 ? 6.753 -2.575 -4.478 1.00 0.00 178 ASP A C 20
ATOM 34045 O O . ASP A 1 54 ? 5.684 -1.991 -4.292 1.00 0.00 178 ASP A O 20
ATOM 34054 N N . VAL A 1 55 ? 7.071 -3.712 -3.867 1.00 0.00 179 VAL A N 20
ATOM 34055 C CA . VAL A 1 55 ? 6.163 -4.352 -2.922 1.00 0.00 179 VAL A CA 20
ATOM 34056 C C . VAL A 1 55 ? 6.906 -4.809 -1.671 1.00 0.00 179 VAL A C 20
ATOM 34057 O O . VAL A 1 55 ? 7.597 -5.827 -1.685 1.00 0.00 179 VAL A O 20
ATOM 34070 N N . ARG A 1 56 ? 6.757 -4.049 -0.591 1.00 0.00 180 ARG A N 20
ATOM 34071 C CA . ARG A 1 56 ? 7.414 -4.375 0.669 1.00 0.00 180 ARG A CA 20
ATOM 34072 C C . ARG A 1 56 ? 6.472 -5.146 1.589 1.00 0.00 180 ARG A C 20
ATOM 34073 O O . ARG A 1 56 ? 5.525 -4.583 2.138 1.00 0.00 180 ARG A O 20
ATOM 34094 N N . ILE A 1 57 ? 6.738 -6.438 1.752 1.00 0.00 181 ILE A N 20
ATOM 34095 C CA . ILE A 1 57 ? 5.916 -7.286 2.605 1.00 0.00 181 ILE A CA 20
ATOM 34096 C C . ILE A 1 57 ? 6.545 -7.455 3.984 1.00 0.00 181 ILE A C 20
ATOM 34097 O O . ILE A 1 57 ? 7.643 -7.998 4.112 1.00 0.00 181 ILE A O 20
ATOM 34113 N N . ILE A 1 58 ? 5.842 -6.989 5.010 1.00 0.00 182 ILE A N 20
ATOM 34114 C CA . ILE A 1 58 ? 6.332 -7.091 6.379 1.00 0.00 182 ILE A CA 20
ATOM 34115 C C . ILE A 1 58 ? 6.100 -8.488 6.943 1.00 0.00 182 ILE A C 20
ATOM 34116 O O . ILE A 1 58 ? 4.960 -8.922 7.106 1.00 0.00 182 ILE A O 20
ATOM 34132 N N . SER A 1 59 ? 7.189 -9.190 7.240 1.00 0.00 183 SER A N 20
ATOM 34133 C CA . SER A 1 59 ? 7.105 -10.540 7.784 1.00 0.00 183 SER A CA 20
ATOM 34134 C C . SER A 1 59 ? 7.890 -10.651 9.087 1.00 0.00 183 SER A C 20
ATOM 34135 O O . SER A 1 59 ? 9.117 -10.750 9.080 1.00 0.00 183 SER A O 20
ATOM 34143 N N . ASP A 1 60 ? 7.172 -10.632 10.205 1.00 0.00 184 ASP A N 20
ATOM 34144 C CA . ASP A 1 60 ? 7.800 -10.731 11.519 1.00 0.00 184 ASP A CA 20
ATOM 34145 C C . ASP A 1 60 ? 8.063 -12.189 11.886 1.00 0.00 184 ASP A C 20
ATOM 34146 O O . ASP A 1 60 ? 7.319 -13.084 11.487 1.00 0.00 184 ASP A O 20
ATOM 34155 N N . ARG A 1 61 ? 9.127 -12.418 12.649 1.00 0.00 185 ARG A N 20
ATOM 34156 C CA . ARG A 1 61 ? 9.489 -13.766 13.069 1.00 0.00 185 ARG A CA 20
ATOM 34157 C C . ARG A 1 61 ? 8.881 -14.094 14.429 1.00 0.00 185 ARG A C 20
ATOM 34158 O O . ARG A 1 61 ? 8.249 -15.136 14.603 1.00 0.00 185 ARG A O 20
ATOM 34179 N N . ASN A 1 62 ? 9.076 -13.197 15.391 1.00 0.00 186 ASN A N 20
ATOM 34180 C CA . ASN A 1 62 ? 8.546 -13.392 16.736 1.00 0.00 186 ASN A CA 20
ATOM 34181 C C . ASN A 1 62 ? 7.375 -12.452 17.001 1.00 0.00 186 ASN A C 20
ATOM 34182 O O . ASN A 1 62 ? 7.566 -11.294 17.373 1.00 0.00 186 ASN A O 20
ATOM 34193 N N . SER A 1 63 ? 6.162 -12.958 16.808 1.00 0.00 187 SER A N 20
ATOM 34194 C CA . SER A 1 63 ? 4.958 -12.163 17.023 1.00 0.00 187 SER A CA 20
ATOM 34195 C C . SER A 1 63 ? 3.835 -13.021 17.599 1.00 0.00 187 SER A C 20
ATOM 34196 O O . SER A 1 63 ? 3.717 -14.203 17.278 1.00 0.00 187 SER A O 20
ATOM 34204 N N . ARG A 1 64 ? 3.014 -12.416 18.450 1.00 0.00 188 ARG A N 20
ATOM 34205 C CA . ARG A 1 64 ? 1.901 -13.123 19.071 1.00 0.00 188 ARG A CA 20
ATOM 34206 C C . ARG A 1 64 ? 0.785 -13.375 18.062 1.00 0.00 188 ARG A C 20
ATOM 34207 O O . ARG A 1 64 ? 0.351 -14.511 17.873 1.00 0.00 188 ARG A O 20
ATOM 34228 N N . ARG A 1 65 ? 0.325 -12.308 17.417 1.00 0.00 189 ARG A N 20
ATOM 34229 C CA . ARG A 1 65 ? -0.742 -12.414 16.430 1.00 0.00 189 ARG A CA 20
ATOM 34230 C C . ARG A 1 65 ? -0.570 -11.370 15.331 1.00 0.00 189 ARG A C 20
ATOM 34231 O O . ARG A 1 65 ? -0.435 -10.177 15.608 1.00 0.00 189 ARG A O 20
ATOM 34252 N N . SER A 1 66 ? -0.574 -11.826 14.082 1.00 0.00 190 SER A N 20
ATOM 34253 C CA . SER A 1 66 ? -0.413 -10.932 12.940 1.00 0.00 190 SER A CA 20
ATOM 34254 C C . SER A 1 66 ? -0.792 -11.636 11.642 1.00 0.00 190 SER A C 20
ATOM 34255 O O . SER A 1 66 ? -0.214 -12.664 11.287 1.00 0.00 190 SER A O 20
ATOM 34263 N N . LYS A 1 67 ? -1.768 -11.076 10.934 1.00 0.00 191 LYS A N 20
ATOM 34264 C CA . LYS A 1 67 ? -2.225 -11.647 9.673 1.00 0.00 191 LYS A CA 20
ATOM 34265 C C . LYS A 1 67 ? -1.167 -11.485 8.587 1.00 0.00 191 LYS A C 20
ATOM 34266 O O . LYS A 1 67 ? -0.863 -12.426 7.856 1.00 0.00 191 LYS A O 20
ATOM 34285 N N . GLY A 1 68 ? -0.607 -10.282 8.487 1.00 0.00 192 GLY A N 20
ATOM 34286 C CA . GLY A 1 68 ? 0.412 -10.019 7.488 1.00 0.00 192 GLY A CA 20
ATOM 34287 C C . GLY A 1 68 ? 0.139 -8.753 6.701 1.00 0.00 192 GLY A C 20
ATOM 34288 O O . GLY A 1 68 ? -0.717 -8.738 5.815 1.00 0.00 192 GLY A O 20
ATOM 34292 N N . ILE A 1 69 ? 0.866 -7.689 7.023 1.00 0.00 193 ILE A N 20
ATOM 34293 C CA . ILE A 1 69 ? 0.696 -6.412 6.341 1.00 0.00 193 ILE A CA 20
ATOM 34294 C C . ILE A 1 69 ? 1.755 -6.223 5.259 1.00 0.00 193 ILE A C 20
ATOM 34295 O O . ILE A 1 69 ? 2.903 -6.635 5.420 1.00 0.00 193 ILE A O 20
ATOM 34311 N N . ALA A 1 70 ? 1.360 -5.596 4.155 1.00 0.00 194 ALA A N 20
ATOM 34312 C CA . ALA A 1 70 ? 2.274 -5.349 3.048 1.00 0.00 194 ALA A CA 20
ATOM 34313 C C . ALA A 1 70 ? 1.971 -4.016 2.372 1.00 0.00 194 ALA A C 20
ATOM 34314 O O . ALA A 1 70 ? 0.820 -3.584 2.320 1.00 0.00 194 ALA A O 20
ATOM 34321 N N . TYR A 1 71 ? 3.010 -3.369 1.855 1.00 0.00 195 TYR A N 20
ATOM 34322 C CA . TYR A 1 71 ? 2.854 -2.084 1.185 1.00 0.00 195 TYR A CA 20
ATOM 34323 C C . TYR A 1 71 ? 3.096 -2.219 -0.315 1.00 0.00 195 TYR A C 20
ATOM 34324 O O . TYR A 1 71 ? 4.047 -2.872 -0.745 1.00 0.00 195 TYR A O 20
ATOM 34342 N N . VAL A 1 72 ? 2.229 -1.596 -1.106 1.00 0.00 196 VAL A N 20
ATOM 34343 C CA . VAL A 1 72 ? 2.348 -1.643 -2.559 1.00 0.00 196 VAL A CA 20
ATOM 34344 C C . VAL A 1 72 ? 2.293 -0.244 -3.161 1.00 0.00 196 VAL A C 20
ATOM 34345 O O . VAL A 1 72 ? 1.325 0.489 -2.963 1.00 0.00 196 VAL A O 20
ATOM 34358 N N . GLU A 1 73 ? 3.339 0.120 -3.896 1.00 0.00 197 GLU A N 20
ATOM 34359 C CA . GLU A 1 73 ? 3.409 1.433 -4.527 1.00 0.00 197 GLU A CA 20
ATOM 34360 C C . GLU A 1 73 ? 2.940 1.365 -5.978 1.00 0.00 197 GLU A C 20
ATOM 34361 O O . GLU A 1 73 ? 3.664 0.892 -6.855 1.00 0.00 197 GLU A O 20
ATOM 34373 N N . PHE A 1 74 ? 1.723 1.839 -6.223 1.00 0.00 198 PHE A N 20
ATOM 34374 C CA . PHE A 1 74 ? 1.156 1.831 -7.566 1.00 0.00 198 PHE A CA 20
ATOM 34375 C C . PHE A 1 74 ? 1.806 2.902 -8.437 1.00 0.00 198 PHE A C 20
ATOM 34376 O O . PHE A 1 74 ? 2.421 3.841 -7.929 1.00 0.00 198 PHE A O 20
ATOM 34393 N N . CYS A 1 75 ? 1.664 2.755 -9.749 1.00 0.00 199 CYS A N 20
ATOM 34394 C CA . CYS A 1 75 ? 2.238 3.709 -10.692 1.00 0.00 199 CYS A CA 20
ATOM 34395 C C . CYS A 1 75 ? 1.638 5.097 -10.494 1.00 0.00 199 CYS A C 20
ATOM 34396 O O . CYS A 1 75 ? 2.312 6.108 -10.683 1.00 0.00 199 CYS A O 20
ATOM 34404 N N . GLU A 1 76 ? 0.364 5.137 -10.115 1.00 0.00 200 GLU A N 20
ATOM 34405 C CA . GLU A 1 76 ? -0.328 6.402 -9.895 1.00 0.00 200 GLU A CA 20
ATOM 34406 C C . GLU A 1 76 ? -1.258 6.310 -8.689 1.00 0.00 200 GLU A C 20
ATOM 34407 O O . GLU A 1 76 ? -1.487 5.228 -8.149 1.00 0.00 200 GLU A O 20
ATOM 34419 N N . ILE A 1 77 ? -1.790 7.454 -8.271 1.00 0.00 201 ILE A N 20
ATOM 34420 C CA . ILE A 1 77 ? -2.694 7.504 -7.129 1.00 0.00 201 ILE A CA 20
ATOM 34421 C C . ILE A 1 77 ? -4.125 7.185 -7.548 1.00 0.00 201 ILE A C 20
ATOM 34422 O O . ILE A 1 77 ? -4.912 6.664 -6.757 1.00 0.00 201 ILE A O 20
ATOM 34438 N N . GLN A 1 78 ? -4.455 7.500 -8.797 1.00 0.00 202 GLN A N 20
ATOM 34439 C CA . GLN A 1 78 ? -5.792 7.246 -9.320 1.00 0.00 202 GLN A CA 20
ATOM 34440 C C . GLN A 1 78 ? -6.045 5.749 -9.462 1.00 0.00 202 GLN A C 20
ATOM 34441 O O . GLN A 1 78 ? -7.158 5.324 -9.771 1.00 0.00 202 GLN A O 20
ATOM 34455 N N . SER A 1 79 ? -5.005 4.953 -9.236 1.00 0.00 203 SER A N 20
ATOM 34456 C CA . SER A 1 79 ? -5.114 3.503 -9.342 1.00 0.00 203 SER A CA 20
ATOM 34457 C C . SER A 1 79 ? -5.381 2.876 -7.978 1.00 0.00 203 SER A C 20
ATOM 34458 O O . SER A 1 79 ? -5.898 1.762 -7.883 1.00 0.00 203 SER A O 20
ATOM 34466 N N . VAL A 1 80 ? -5.024 3.599 -6.921 1.00 0.00 204 VAL A N 20
ATOM 34467 C CA . VAL A 1 80 ? -5.225 3.116 -5.560 1.00 0.00 204 VAL A CA 20
ATOM 34468 C C . VAL A 1 80 ? -6.692 2.788 -5.305 1.00 0.00 204 VAL A C 20
ATOM 34469 O O . VAL A 1 80 ? -7.030 1.763 -4.712 1.00 0.00 204 VAL A O 20
ATOM 34482 N N . PRO A 1 81 ? -7.586 3.677 -5.762 1.00 0.00 205 PRO A N 20
ATOM 34483 C CA . PRO A 1 81 ? -9.031 3.503 -5.597 1.00 0.00 205 PRO A CA 20
ATOM 34484 C C . PRO A 1 81 ? -9.497 2.107 -5.992 1.00 0.00 205 PRO A C 20
ATOM 34485 O O . PRO A 1 81 ? -10.051 1.370 -5.174 1.00 0.00 205 PRO A O 20
ATOM 34496 N N . LEU A 1 82 ? -9.268 1.746 -7.250 1.00 0.00 206 LEU A N 20
ATOM 34497 C CA . LEU A 1 82 ? -9.664 0.435 -7.754 1.00 0.00 206 LEU A CA 20
ATOM 34498 C C . LEU A 1 82 ? -9.132 -0.677 -6.856 1.00 0.00 206 LEU A C 20
ATOM 34499 O O . LEU A 1 82 ? -9.839 -1.639 -6.558 1.00 0.00 206 LEU A O 20
ATOM 34515 N N . ALA A 1 83 ? -7.881 -0.537 -6.427 1.00 0.00 207 ALA A N 20
ATOM 34516 C CA . ALA A 1 83 ? -7.256 -1.527 -5.560 1.00 0.00 207 ALA A CA 20
ATOM 34517 C C . ALA A 1 83 ? -8.030 -1.681 -4.254 1.00 0.00 207 ALA A C 20
ATOM 34518 O O . ALA A 1 83 ? -8.194 -2.790 -3.747 1.00 0.00 207 ALA A O 20
ATOM 34525 N N . ILE A 1 84 ? -8.502 -0.561 -3.717 1.00 0.00 208 ILE A N 20
ATOM 34526 C CA . ILE A 1 84 ? -9.258 -0.573 -2.471 1.00 0.00 208 ILE A CA 20
ATOM 34527 C C . ILE A 1 84 ? -10.483 -1.474 -2.580 1.00 0.00 208 ILE A C 20
ATOM 34528 O O . ILE A 1 84 ? -10.782 -2.247 -1.670 1.00 0.00 208 ILE A O 20
ATOM 34544 N N . GLY A 1 85 ? -11.190 -1.371 -3.702 1.00 0.00 209 GLY A N 20
ATOM 34545 C CA . GLY A 1 85 ? -12.374 -2.184 -3.910 1.00 0.00 209 GLY A CA 20
ATOM 34546 C C . GLY A 1 85 ? -12.066 -3.668 -3.908 1.00 0.00 209 GLY A C 20
ATOM 34547 O O . GLY A 1 85 ? -12.800 -4.462 -3.319 1.00 0.00 209 GLY A O 20
ATOM 34551 N N . LEU A 1 86 ? -10.978 -4.046 -4.570 1.00 0.00 210 LEU A N 20
ATOM 34552 C CA . LEU A 1 86 ? -10.574 -5.446 -4.644 1.00 0.00 210 LEU A CA 20
ATOM 34553 C C . LEU A 1 86 ? -10.734 -6.131 -3.291 1.00 0.00 210 LEU A C 20
ATOM 34554 O O . LEU A 1 86 ? -10.980 -7.335 -3.217 1.00 0.00 210 LEU A O 20
ATOM 34570 N N . THR A 1 87 ? -10.596 -5.355 -2.220 1.00 0.00 211 THR A N 20
ATOM 34571 C CA . THR A 1 87 ? -10.727 -5.886 -0.869 1.00 0.00 211 THR A CA 20
ATOM 34572 C C . THR A 1 87 ? -11.764 -7.002 -0.815 1.00 0.00 211 THR A C 20
ATOM 34573 O O . THR A 1 87 ? -12.918 -6.809 -1.194 1.00 0.00 211 THR A O 20
ATOM 34584 N N . GLY A 1 88 ? -11.343 -8.171 -0.341 1.00 0.00 212 GLY A N 20
ATOM 34585 C CA . GLY A 1 88 ? -12.249 -9.301 -0.244 1.00 0.00 212 GLY A CA 20
ATOM 34586 C C . GLY A 1 88 ? -12.058 -10.294 -1.375 1.00 0.00 212 GLY A C 20
ATOM 34587 O O . GLY A 1 88 ? -12.932 -11.122 -1.635 1.00 0.00 212 GLY A O 20
ATOM 34591 N N . GLN A 1 89 ? -10.915 -10.210 -2.047 1.00 0.00 213 GLN A N 20
ATOM 34592 C CA . GLN A 1 89 ? -10.615 -11.107 -3.158 1.00 0.00 213 GLN A CA 20
ATOM 34593 C C . GLN A 1 89 ? -9.823 -12.319 -2.680 1.00 0.00 213 GLN A C 20
ATOM 34594 O O . GLN A 1 89 ? -8.654 -12.203 -2.311 1.00 0.00 213 GLN A O 20
ATOM 34608 N N . ARG A 1 90 ? -10.468 -13.481 -2.687 1.00 0.00 214 ARG A N 20
ATOM 34609 C CA . ARG A 1 90 ? -9.823 -14.714 -2.253 1.00 0.00 214 ARG A CA 20
ATOM 34610 C C . ARG A 1 90 ? -8.489 -14.912 -2.966 1.00 0.00 214 ARG A C 20
ATOM 34611 O O . ARG A 1 90 ? -8.447 -15.360 -4.113 1.00 0.00 214 ARG A O 20
ATOM 34632 N N . LEU A 1 91 ? -7.402 -14.575 -2.282 1.00 0.00 215 LEU A N 20
ATOM 34633 C CA . LEU A 1 91 ? -6.066 -14.715 -2.850 1.00 0.00 215 LEU A CA 20
ATOM 34634 C C . LEU A 1 91 ? -5.373 -15.963 -2.313 1.00 0.00 215 LEU A C 20
ATOM 34635 O O . LEU A 1 91 ? -4.931 -15.995 -1.164 1.00 0.00 215 LEU A O 20
ATOM 34651 N N . LEU A 1 92 ? -5.281 -16.989 -3.152 1.00 0.00 216 LEU A N 20
ATOM 34652 C CA . LEU A 1 92 ? -4.639 -18.240 -2.762 1.00 0.00 216 LEU A CA 20
ATOM 34653 C C . LEU A 1 92 ? -5.430 -18.937 -1.661 1.00 0.00 216 LEU A C 20
ATOM 34654 O O . LEU A 1 92 ? -4.878 -19.716 -0.883 1.00 0.00 216 LEU A O 20
ATOM 34670 N N . GLY A 1 93 ? -6.728 -18.655 -1.601 1.00 0.00 217 GLY A N 20
ATOM 34671 C CA . GLY A 1 93 ? -7.575 -19.265 -0.592 1.00 0.00 217 GLY A CA 20
ATOM 34672 C C . GLY A 1 93 ? -7.850 -18.335 0.573 1.00 0.00 217 GLY A C 20
ATOM 34673 O O . GLY A 1 93 ? -8.808 -18.532 1.321 1.00 0.00 217 GLY A O 20
ATOM 34677 N N . VAL A 1 94 ? -7.007 -17.319 0.729 1.00 0.00 218 VAL A N 20
ATOM 34678 C CA . VAL A 1 94 ? -7.165 -16.356 1.813 1.00 0.00 218 VAL A CA 20
ATOM 34679 C C . VAL A 1 94 ? -7.406 -14.952 1.268 1.00 0.00 218 VAL A C 20
ATOM 34680 O O . VAL A 1 94 ? -6.544 -14.349 0.630 1.00 0.00 218 VAL A O 20
ATOM 34693 N N . PRO A 1 95 ? -8.610 -14.418 1.527 1.00 0.00 219 PRO A N 20
ATOM 34694 C CA . PRO A 1 95 ? -8.994 -13.078 1.073 1.00 0.00 219 PRO A CA 20
ATOM 34695 C C . PRO A 1 95 ? -7.955 -12.022 1.437 1.00 0.00 219 PRO A C 20
ATOM 34696 O O . PRO A 1 95 ? -7.266 -12.138 2.451 1.00 0.00 219 PRO A O 20
ATOM 34707 N N . ILE A 1 96 ? -7.848 -10.993 0.604 1.00 0.00 220 ILE A N 20
ATOM 34708 C CA . ILE A 1 96 ? -6.894 -9.915 0.839 1.00 0.00 220 ILE A CA 20
ATOM 34709 C C . ILE A 1 96 ? -7.608 -8.614 1.187 1.00 0.00 220 ILE A C 20
ATOM 34710 O O . ILE A 1 96 ? -8.772 -8.418 0.832 1.00 0.00 220 ILE A O 20
ATOM 34726 N N . ILE A 1 97 ? -6.905 -7.725 1.880 1.00 0.00 221 ILE A N 20
ATOM 34727 C CA . ILE A 1 97 ? -7.472 -6.441 2.273 1.00 0.00 221 ILE A CA 20
ATOM 34728 C C . ILE A 1 97 ? -6.675 -5.285 1.678 1.00 0.00 221 ILE A C 20
ATOM 34729 O O . ILE A 1 97 ? -5.444 -5.287 1.703 1.00 0.00 221 ILE A O 20
ATOM 34745 N N . VAL A 1 98 ? -7.386 -4.296 1.145 1.00 0.00 222 VAL A N 20
ATOM 34746 C CA . VAL A 1 98 ? -6.746 -3.131 0.547 1.00 0.00 222 VAL A CA 20
ATOM 34747 C C . VAL A 1 98 ? -7.410 -1.840 1.011 1.00 0.00 222 VAL A C 20
ATOM 34748 O O . VAL A 1 98 ? -8.613 -1.651 0.835 1.00 0.00 222 VAL A O 20
ATOM 34761 N N . GLN A 1 99 ? -6.617 -0.953 1.606 1.00 0.00 223 GLN A N 20
ATOM 34762 C CA . GLN A 1 99 ? -7.129 0.321 2.097 1.00 0.00 223 GLN A CA 20
ATOM 34763 C C . GLN A 1 99 ? -6.088 1.423 1.938 1.00 0.00 223 GLN A C 20
ATOM 34764 O O . GLN A 1 99 ? -4.892 1.190 2.112 1.00 0.00 223 GLN A O 20
ATOM 34778 N N . ALA A 1 100 ? -6.551 2.625 1.607 1.00 0.00 224 ALA A N 20
ATOM 34779 C CA . ALA A 1 100 ? -5.659 3.764 1.427 1.00 0.00 224 ALA A CA 20
ATOM 34780 C C . ALA A 1 100 ? -4.606 3.816 2.528 1.00 0.00 224 ALA A C 20
ATOM 34781 O O . ALA A 1 100 ? -4.827 3.325 3.635 1.00 0.00 224 ALA A O 20
ATOM 34788 N N . SER A 1 101 ? -3.460 4.414 2.218 1.00 0.00 225 SER A N 20
ATOM 34789 C CA . SER A 1 101 ? -2.370 4.527 3.181 1.00 0.00 225 SER A CA 20
ATOM 34790 C C . SER A 1 101 ? -2.542 5.767 4.052 1.00 0.00 225 SER A C 20
ATOM 34791 O O . SER A 1 101 ? -1.621 6.570 4.192 1.00 0.00 225 SER A O 20
ATOM 34799 N N . GLN A 1 102 ? -3.727 5.913 4.634 1.00 0.00 226 GLN A N 20
ATOM 34800 C CA . GLN A 1 102 ? -4.020 7.056 5.492 1.00 0.00 226 GLN A CA 20
ATOM 34801 C C . GLN A 1 102 ? -4.030 6.646 6.961 1.00 0.00 226 GLN A C 20
ATOM 34802 O O . GLN A 1 102 ? -4.913 7.042 7.720 1.00 0.00 226 GLN A O 20
ATOM 34816 N N . ALA A 1 103 ? -3.040 5.850 7.354 1.00 0.00 227 ALA A N 20
ATOM 34817 C CA . ALA A 1 103 ? -2.934 5.388 8.732 1.00 0.00 227 ALA A CA 20
ATOM 34818 C C . ALA A 1 103 ? -2.392 6.487 9.640 1.00 0.00 227 ALA A C 20
ATOM 34819 O O . ALA A 1 103 ? -3.043 6.884 10.605 1.00 0.00 227 ALA A O 20
ATOM 34826 N N . GLU A 1 104 ? -1.196 6.972 9.322 1.00 0.00 228 GLU A N 20
ATOM 34827 C CA . GLU A 1 104 ? -0.567 8.025 10.112 1.00 0.00 228 GLU A CA 20
ATOM 34828 C C . GLU A 1 104 ? -1.384 9.312 10.053 1.00 0.00 228 GLU A C 20
ATOM 34829 O O . GLU A 1 104 ? -1.843 9.817 11.079 1.00 0.00 228 GLU A O 20
ATOM 34841 N N . LYS A 1 105 ? -1.563 9.838 8.846 1.00 0.00 229 LYS A N 20
ATOM 34842 C CA . LYS A 1 105 ? -2.326 11.065 8.652 1.00 0.00 229 LYS A CA 20
ATOM 34843 C C . LYS A 1 105 ? -3.502 11.135 9.621 1.00 0.00 229 LYS A C 20
ATOM 34844 O O . LYS A 1 105 ? -3.555 12.007 10.486 1.00 0.00 229 LYS A O 20
ATOM 34863 N N . ASN A 1 106 ? -4.442 10.208 9.470 1.00 0.00 230 ASN A N 20
ATOM 34864 C CA . ASN A 1 106 ? -5.618 10.163 10.333 1.00 0.00 230 ASN A CA 20
ATOM 34865 C C . ASN A 1 106 ? -5.247 10.500 11.774 1.00 0.00 230 ASN A C 20
ATOM 34866 O O . ASN A 1 106 ? -5.810 11.417 12.373 1.00 0.00 230 ASN A O 20
ATOM 34877 N N . ARG A 1 107 ? -4.296 9.752 12.325 1.00 0.00 231 ARG A N 20
ATOM 34878 C CA . ARG A 1 107 ? -3.851 9.970 13.695 1.00 0.00 231 ARG A CA 20
ATOM 34879 C C . ARG A 1 107 ? -3.483 11.434 13.922 1.00 0.00 231 ARG A C 20
ATOM 34880 O O . ARG A 1 107 ? -4.004 12.083 14.830 1.00 0.00 231 ARG A O 20
ATOM 34901 N N . LEU A 1 108 ? -2.582 11.947 13.091 1.00 0.00 232 LEU A N 20
ATOM 34902 C CA . LEU A 1 108 ? -2.143 13.334 13.199 1.00 0.00 232 LEU A CA 20
ATOM 34903 C C . LEU A 1 108 ? -3.338 14.276 13.310 1.00 0.00 232 LEU A C 20
ATOM 34904 O O . LEU A 1 108 ? -4.095 14.449 12.355 1.00 0.00 232 LEU A O 20
ATOM 34920 N N . SER A 1 109 ? -3.500 14.882 14.482 1.00 0.00 233 SER A N 20
ATOM 34921 C CA . SER A 1 109 ? -4.603 15.805 14.718 1.00 0.00 233 SER A CA 20
ATOM 34922 C C . SER A 1 109 ? -4.519 17.005 13.779 1.00 0.00 233 SER A C 20
ATOM 34923 O O . SER A 1 109 ? -3.502 17.694 13.725 1.00 0.00 233 SER A O 20
ATOM 34931 N N . GLY A 1 110 ? -5.598 17.248 13.041 1.00 0.00 234 GLY A N 20
ATOM 34932 C CA . GLY A 1 110 ? -5.626 18.364 12.113 1.00 0.00 234 GLY A CA 20
ATOM 34933 C C . GLY A 1 110 ? -6.810 19.281 12.346 1.00 0.00 234 GLY A C 20
ATOM 34934 O O . GLY A 1 110 ? -7.879 19.109 11.760 1.00 0.00 234 GLY A O 20
ATOM 34938 N N . PRO A 1 111 ? -6.626 20.281 13.221 1.00 0.00 235 PRO A N 20
ATOM 34939 C CA . PRO A 1 111 ? -7.678 21.247 13.550 1.00 0.00 235 PRO A CA 20
ATOM 34940 C C . PRO A 1 111 ? -8.394 21.770 12.309 1.00 0.00 235 PRO A C 20
ATOM 34941 O O . PRO A 1 111 ? -9.623 21.815 12.262 1.00 0.00 235 PRO A O 20
ATOM 34952 N N . SER A 1 112 ? -7.617 22.165 11.305 1.00 0.00 236 SER A N 20
ATOM 34953 C CA . SER A 1 112 ? -8.178 22.688 10.065 1.00 0.00 236 SER A CA 20
ATOM 34954 C C . SER A 1 112 ? -9.156 21.692 9.448 1.00 0.00 236 SER A C 20
ATOM 34955 O O . SER A 1 112 ? -8.818 20.530 9.226 1.00 0.00 236 SER A O 20
ATOM 34963 N N . SER A 1 113 ? -10.370 22.158 9.174 1.00 0.00 237 SER A N 20
ATOM 34964 C CA . SER A 1 113 ? -11.400 21.309 8.586 1.00 0.00 237 SER A CA 20
ATOM 34965 C C . SER A 1 113 ? -10.912 20.687 7.282 1.00 0.00 237 SER A C 20
ATOM 34966 O O . SER A 1 113 ? -10.998 19.474 7.089 1.00 0.00 237 SER A O 20
ATOM 34974 N N . GLY A 1 114 ? -10.399 21.526 6.388 1.00 0.00 238 GLY A N 20
ATOM 34975 C CA . GLY A 1 114 ? -9.904 21.041 5.114 1.00 0.00 238 GLY A CA 20
ATOM 34976 C C . GLY A 1 114 ? -8.650 21.765 4.665 1.00 0.00 238 GLY A C 20
ATOM 34977 O O . GLY A 1 114 ? -7.591 21.623 5.276 1.00 0.00 238 GLY A O 20
#

Foldseek 3Di:
DDDDDDDDDPDPDDDDDQDPVQQQLQKKKKFQDDPPDDPVLVQVVLVVQFHWDDKAWDDDDDDDDGRTMIMTGGPHNVSLVVVQVQQQPQRVNIGMHIDRSCPVVVVPDDPDPD

InterPro domains:
  IPR000504 RNA recognition motif domain [PF00076] (168-232)
  IPR000504 RNA recognition motif domain [PF00076] (265-334)
  IPR000504 RNA recognition motif domain [PS50102] (166-243)
  IPR000504 RNA recognition motif domain [PS50102] (263-341)
  IPR000504 RNA recognition motif domain [SM00360] (167-239)
  IPR000504 RNA recognition motif domain [SM00360] (264-337)
  IPR006509 Splicing factor, RBM39-like [PTHR48036] (20-438)
  IPR006509 Splicing factor, RBM39-like [TIGR01622] (60-438)
  IPR012677 Nucleotide-binding alpha-beta plait domain superfamily [G3DSA:3.30.70.330] (158-251)
  IPR012677 Nucleotide-binding alpha-beta plait domain superfamily [G3DSA:3.30.70.330] (252-344)
  IPR029123 Splicing factor RBM39, linker [PF15519] (363-438)
  IPR035979 RNA-binding domain superfamily [SSF54928] (143-248)
  IPR035979 RNA-binding domain superfamily [SSF54928] (261-344)

Sequence (114 aa):
GSSGSSGKSPVREPVDNLSPEERDARTVFCMQLAARIRPRDLEDFFSAVGKVRDVRIISDRNSRRSKGIAYVEFCEIQSVPLAIGLTGQRLLGVPIIVQASQAEKNRLSGPSSGGSSGSSGKSPVREPVDNLSPEERDARTVFCMQLAARIRPRDLEDFFSAVGKVRDVRIISDRNSRRSKGIAYVEFCEIQSVPLAIGLTGQRLLGVPIIVQASQAEKNRLSGPSSGGSSGSSGKSPVREPVDNLSPEERDARTVFCMQLAARIRPRDLEDFFSAVGKVRDVRIISDRNSRRSKGIAYVEFCEIQSVPLAIGLTGQRLLGVPIIVQASQAEKNRLSGPSSGGSSGSSGKSPVREPVDNLSPEERDARTVFCMQLAARIRPRDLEDFFSAVGKVRDVRIISDRNSRRSKGIAYVEFCEIQSVPLAIGLTGQRLLGVPIIVQASQAEKNRLSGPSSGGSSGSSGKSPVREPVDNLSPEERDARTVFCMQLAARIRPRDLEDFFSAVGKVRDVRIISDRNSRRSKGIAYVEFCEIQSVPLAIGLTGQRLLGVPIIVQASQAEKNRLSGPSSGGSSGSSGKSPVREPVDNLSPEERDARTVFCMQLAARIRPRDLEDFFSAVGKVRDVRIISDRNSRRSKGIAYVEFCEIQSVPLAIGLTGQRLLGVPIIVQASQAEKNRLSGPSSGGSSGSSGKSPVREPVDNLSPEERDARTVFCMQLAARIRPRDLEDFFSAVGKVRDVRIISDRNSRRSKGIAYVEFCEIQSVPLAIGLTGQRLLGVPIIVQASQAEKNRLSGPSSGGSSGSSGKSPVREPVDNLSPEERDARTVFCMQLAARIRPRDLEDFFSAVGKVRDVRIISDRNSRRSKGIAYVEFCEIQSVPLAIGLTGQRLLGVPIIVQASQAEKNRLSGPSSGGSSGSSGKSPVREPVDNLSPEERDARTVFCMQLAARIRPRDLEDFFSAVGKVRDVRIISDRNSRRSKGIAYVEFCEIQSVPLAIGLTGQRLLGVPIIVQASQAEKNRLSGPSSGGSSGSSGKSPVREPVDNLSPEERDARTVFCMQLAARIRPRDLEDFFSAVGKVRDVRIISDRNSRRSKGIAYVEFCEIQSVPLAIGLTGQRLLGVPIIVQASQAEKNRLSGPSSGGSSGSSGKSPVREPVDNLSPEERDARTVFCMQLAARIRPRDLEDFFSAVGKVRDVRIISDRNSRRSKGIAYVEFCEIQSVPLAIGLTGQRLLGVPIIVQASQAEKNRLSGPSSGGSSGSSGKSPVREPVDNLSPEERDARTVFCMQLAARIRPRDLEDFFSAVGKVRDVRIISDRNSRRSKGIAYVEFCEIQSVPLAIGLTGQRLLGVPIIVQASQAEKNRLSGPSSGGSSGSSGKSPVREPVDNLSPEERDARTVFCMQLAARIRPRDLEDFFSAVGKVRDVRIISDRNSRRSKGIAYVEFCEIQSVPLAIGLTGQRLLGVPIIVQASQAEKNRLSGPSSGGSSGSSGKSPVREPVDNLSPEERDARTVFCMQLAARIRPRDLEDFFSAVGKVRDVRIISDRNSRRSKGIAYVEFCEIQSVPLAIGLTGQRLLGVPIIVQASQAEKNRLSGPSSGGSSGSSGKSPVREPVDNLSPEERDARTVFCMQLAARIRPRDLEDFFSAVGKVRDVRIISDRNSRRSKGIAYVEFCEIQSVPLAIGLTGQRLLGVPIIVQASQAEKNRLSGPSSGGSSGSSGKSPVREPVDNLSPEERDARTVFCMQLAARIRPRDLEDFFSAVGKVRDVRIISDRNSRRSKGIAYVEFCEIQSVPLAIGLTGQRLLGVPIIVQASQAEKNRLSGPSSGGSSGSSGKSPVREPVDNLSPEERDARTVFCMQLAARIRPRDLEDFFSAVGKVRDVRIISDRNSRRSKGIAYVEFCEIQSVPLAIGLTGQRLLGVPIIVQASQAEKNRLSGPSSGGSSGSSGKSPVREPVDNLSPEERDARTVFCMQLAARIRPRDLEDFFSAVGKVRDVRIISDRNSRRSKGIAYVEFCEIQSVPLAIGLTGQRLLGVPIIVQASQAEKNRLSGPSSGGSSGSSGKSPVREPVDNLSPEERDARTVFCMQLAARIRPRDLEDFFSAVGKVRDVRIISDRNSRRSKGIAYVEFCEIQSVPLAIGLTGQRLLGVPIIVQASQAEKNRLSGPSSGGSSGSSGKSPVREPVDNLSPEERDARTVFCMQLAARIRPRDLEDFFSAVGKVRDVRIISDRNSRRSKGIAYVEFCEIQSVPLAIGLTGQRLLGVPIIVQASQAEKNRLSGPSSG